Protein 4FQU (pdb70)

Secondary structure (DSSP, 8-state):
-EESSSSEE-S-S-SS-SSSS----S---B-S-SSS----TTTEEEEE-SS-HHHHHHHHHHHHTT-TTTSEEEE--S--BTTBSB--S-TT-B--TTT--SBTHHHHHHH-TT--B---S-EEEETTTTEEEE--HHHHHHHHHSTTGGGTPPP--SS-GGGHHHHHHHHHHHIIIIITHHHHHHT--SHHHHHHHHHHHHHHHHHHHHHTTT-SSSBTTB--HHHHHHHHHHHHIIIIIHHHT---SS-GGG-HHHHHHHHHHHHSTTTGGG--HHHHHHHHHHS-TTT-TT-PPP---SS---------/-EE-SSSEE-------S-S-B-S-SSS----TTSEEEEE-SS-HHHHHHHHHHHHTT-TTTEEEEE-BS---SS-SB--S-TT----TTT--SBHHHHHHHH-TT--EE--S-EEEETTTTEEEE--HHHHHHHHTTTTGGGTPPS--SS-GGGHHHHHHHHHHHIIIIITHHHHHHS--SHHHHHHHHHHHHHHHHHHHHHTSS-SSSBTTB--HHHHHHHHHHHTIIIIIHHHT---SS-GGG-HHHHHHHHHHHSSTTTGGG--HHHHHHHHHHH-TTT-TT-------SSSS-------/-EESSSSEESS-SSSSSSS------S---B-S-SSS----TTTEEEEE-SS-HHHHHHHHHHHHTTTTTTSEEEE--S--BTTBSB--SSTT-B---SS--SBHHHHHHHH-TT--B---S-EEEETTTTEEEE--HHHHHHHHHHTTTTTTPPP--SS-TTTHHHHHHHHHHHIIIIITHHHHHHT-SSHHHHHHHHHHHHHHHHHHHHHTSS-SSSBTTB--HHHHHHHHHHHTIIIIITTTT---SS-TTTSHHHHHHHHHHHHSTTTGGG--HHHHHHHHHHH-TTT-TT-------S-SS-SS----/-EESSSSEE-S-S-SSTTTTSPPP-S---B-S-SSS----TTSEEEEE-SS-TTHHHHHHHHHHTSTTTTSEEEE--S--BTTBSB-SS-TT-B--TTT--SBHHHHHHTT-TT--B---S-EEEETTTTEEEE--HHHHHHHHHTTTGGGTPPS--S--TTTHHHHHHHHHHIIIIIITHHHHHHH--SHHHHHHHHHHHHHHHHHHHHHSTT-SSSBTTB--THHHHHHHHHHHIIIIITTTT---SS-GGG-HHHHHHHHHHHHSTTTGGG--HHHHHHHHHHH-TTT-TT-------SS-S-------/-EE-SSSEE-SSTTT--SSS-----S---B-S-SSS----TTSEEEEE-SS-HHHHHHHHHHHHT--TTTEEEEE-EEEEETTEEE-SS-TT-B--BTB--SBTHHHHHHH-TT--SB--S-EEEETTTTEEEE--HHHHHHHHHSSSGGGSPPP--SS-TTTHHHHHHHHHHHIIIIIHHHHHHHT--SHHHHHHHHHHHHHHHHHHHHHTSS-SSSSSSS--HHHHHHHHHHHTIIIIIHHHT---SS-GGG-HHHHHHHHHHHHSTTTGGG--HHHHHHHHHHH-TTT-TT-------SS------S--/-EESSSSEE---SS-SSPPP-S---B---SS-----TTTEEEEE-SS-HHHHHHHHHHHHTT-TTTSEEEE--S--BTTBSB-SS-TT-B--TTT--SBTHHHHHHH-TT--B---S-EEEETTTTEEEE--HHHHHHHHHHTTGGGTPPP--SS-GGGHHHHHHHHHHHIIIIITHHHHHHH--SHHHHHHHHHHHHHHHHHHHHHTSS-SSSBTTB--HHHHHHHHHHHTIIIIIHHHT---SS-GGG-HHHHHHHHHHHTSTTTGGG--HHHHHHHHHHH-TTT-TT-------SS------S--/-EESSSSEE--------SS---B-SSSSS----TTTEEEEE-SS-HHHHHHHHHHHHTT-TTTEEEEE--S--BTTBSB-SSSTT-B--TTT--SBHHHHHHHH-TT--B---S-EEEETTTTEEEE--HHHHHHHHHHHTTTTT-----SS-GGGHHHHHHHHHHHIIIIITHHHHHHT-SSHHHHHHHHHHHHHHHHHHHHHTSS-SSSSTTS--HHHHHHHHHHHTIIIIIHHHS---SS-GGG-HHHHHHHHHHTTSTTTGGG--HHHHHHHHHHH-TTT-TT-------SSSSTT-----/-EESSS-EETTTT---S-----S---B--SSS-----TTSEEEE--SS-TTHHHHHHHHTTTTTTTTSEEEB--S-EEBTEEB-SS-TT-B---SS--SBHHHHHHHH-TT--B---S-EEEETTTTEEEE--HHHHHHHTTSSSTTTT--S--SS-GGGHHHHHHHHHHIIIIIITHHHHHHH--SHHHHHHHHHHHHHHHHHHHHHTTT-SSSSTTS--HHHHHHHHHHHHIIIIIHHHT---SS-GGG-HHHHHHHHHHHHSTTTTTT--HHHHHHHHHHH-TTT-SS-------S-SS-------

CATH classification: 3.40.30.10 (+1 more: 1.20.1050.10)

Solvent-accessible surface area: 98911 Å² total; per-residue (Å²): 45,6,0,0,5,20,50,40,76,96,56,176,47,38,83,27,21,8,24,22,59,36,2,90,31,26,26,50,43,112,25,19,83,100,114,49,127,59,10,80,70,51,51,24,1,2,0,0,1,35,1,14,4,55,0,1,6,0,11,1,0,29,3,10,0,13,0,82,138,14,1,41,30,0,12,1,22,13,131,70,22,139,42,3,21,8,12,79,126,37,108,59,28,65,84,4,67,100,78,62,10,73,52,0,37,57,0,1,37,54,37,54,81,19,11,25,0,66,13,38,8,3,0,3,9,3,60,103,92,154,91,3,20,0,7,36,8,31,32,1,0,67,13,2,10,59,16,2,72,107,63,54,12,67,122,24,69,25,22,7,68,144,39,92,83,40,0,62,158,4,8,57,84,0,68,109,19,0,5,17,0,0,41,84,4,3,32,14,97,75,66,118,40,1,60,100,2,0,99,48,0,3,81,0,0,66,86,0,26,129,37,2,86,80,87,78,34,0,0,23,94,92,28,0,2,1,0,1,18,0,0,1,1,4,2,6,0,20,3,0,0,26,32,9,0,19,0,12,20,71,56,8,47,57,11,98,20,0,19,72,4,4,1,65,2,21,41,74,149,90,0,39,92,16,35,38,30,199,6,0,29,42,10,2,11,26,14,21,91,60,11,8,55,57,27,8,35,5,25,0,28,52,139,31,46,81,35,111,138,145,151,164,19,7,1,35,65,13,55,50,131,114,93,163,112,15,116,112,92,27,52,42,112,21,13,83,121,53,13,87,13,4,1,56,42,8,8,0,1,0,0,1,31,0,13,6,52,0,1,4,0,12,2,0,27,5,12,0,21,0,67,156,33,1,37,39,0,9,0,15,12,125,25,15,155,42,9,26,8,12,77,128,25,124,42,33,55,88,4,88,62,57,64,11,74,56,0,37,64,0,0,39,57,36,50,103,91,8,34,0,60,18,34,12,2,0,4,4,1,68,13,73,116,101,0,16,0,6,29,10,26,26,0,0,71,14,1,11,59,12,3,69,114,39,43,11,75,128,19,66,14,28,20,66,147,56,99,85,51,0,64,131,1,5,59,89,1,76,90,31,0,6,32,0,0,46,106,3,11,15,5,31,37,59,85,7,0,64,110,5,0,102,46,0,2,79,1,0,58,80,0,24,136,31,2,89,67,99,59,31,0,2,29,112,95,15,0,2,1,0,1,21,0,2,1,1,6,3,4,0,23,3,0,0,25,34,10,1,28,0,12,23,79,56,8,31,62,14,90,22,0,36,74,5,8,9,39,3,17,44,66,144,94,0,41,94,11,37,41,28,188,5,0,26,40,9,1,8,25,1,6,70,33,15,8,59,36,31,8,29,5,28,0,32,57,120,28,51,88,53,107,141,62,166,150,13,0,0,8,76,6,60,33,89,78,29,100,14,32,32,89,22,32,0,18,74,86,3,116,121,46,19,36,48,113,20,4,87,116,89,61,103,53,6,64,74,44,47,3,1,1,2,0,1,34,1,14,6,52,0,1,5,0,13,1,0,25,4,10,0,18,0,74,147,36,0,41,35,0,12,1,15,1,127,36,24,145,38,11,21,10,9,75,117,35,91,56,27,60,83,7,88,47,144,52,27,67,52,0,40,58,5,1,40,77,41,54,97,93,7,31,0,83,16,28,8,2,0,2,14,1,60,105,97,147,95,4,6,0,4,32,11,24,28,0,2,78,7,2,10,60,7,2,66,118,60,49,15,67,117,19,59,13,26,17,61,145,70,90,91,44,0,69,128,1,9,66,88,1,86,98,24,0,5,39,3,0,49,102,4,8,19,6,29,32,58,92,7,1,62,98,11,0,92,57,0,4,78,2,0,65,63,1,25,146,35,6,81,82,93,44,31,0,0,16,118,100,18,0,2,1,0,0,24,0,1,1,0,3,1,4,0,20,2,0,0,24,29,9,0,26,0,13,26,85,55,6,32,61,15,86,23,0,18,77,10,3,0,41,1,14,49,68,129,91,0,40,94,10,36,42,26,208,5,0,26,36,9,1,8,23,9,10,68,42,12,7,58,38,28,7,32,7,26,0,30,18,73,31,32,94,36,119,16,154,107,144,58,13,0,0,9,17,43,46,86,92,69,184,52,12,77,31,11,2,32,16,43,28,1,83,63,48,26,51,48,108,17,20,85,139,68,65,122,30,15,131,45,45,72,20,0,3,0,0,0,37,0,14,6,48,0,1,4,0,12,2,0,19,3,12,0,13,0,56,142,36,2,41,36,0,9,0,25,10,136,61,24,138,42,8,13,12,11,77,132,36,97,42,23,58,89,9,64,72,60,54,11,70,51,0,34,60,0,1,34,64,43,48,83,15,11,26,0,116,15,26,10,1,0,4,5,2,80,97,104,150,95,4,23,0,5,37,5,28,27,1,1,73,17,3,7,63,13,0,68,111,41,56,19,91,111,31,75,26,35,13,64,143,46,101,84,40,0,73,166,5,10,59,90,0,92,116,25,0,4,34,3,0,34,44,2,3,80,17,104,74,56,98,37,2,55,73,16,2,18,33,0,2,20,1,0,14,68,1,26,72,32,5,72,75,100,97,39,0,0,30,108,105,23,1,3,0,0,2,25,2,2,1,0,4,3,4,0,23,4,0,0,24,26,14,0,19,0,14,4,54,49,6,37,65,12,72,22,0,13,100,3,4,1,57,4,15,52,69,148,93,0,44,92,10,34,30,26,135,2,0,28,41,10,3,8,27,13,23,93,68,10,4,58,49,25,8,36,4,28,1,28,50,146,36,39,66,42,73,129,74,164,155,57,34,0,0,9,12,46,45,67,96,34,80,6,21,61,69,8,19,29,35,39,45,5,93,29,16,21,54,47,113,23,18,95,106,102,56,114,164,9,60,64,40,30,16,2,1,0,0,1,32,1,15,4,33,0,0,4,0,11,0,1,24,8,17,0,9,2,66,124,27,0,36,41,0,15,2,22,14,128,67,20,149,50,6,16,9,8,80,123,43,90,50,21,58,92,9,80,56,71,71,11,76,48,0,36,58,1,0,32,62,41,49,72,17,13,31,0,57,12,28,6,2,0,2,8,3,81,90,102,157,94,4,20,0,4,34,8,24,37,0,0,81,15,1,12,61,12,4,62,123,52,58,13,76,114,21,63,18,25,6,66,133,58,87,75,35,0,60,160,3,8,62,91,2,80,107,21,0,5,7,0,0,15,87,3,12,18,12,111,60,67,113,42,1,68,101,2,1,101,49,0,4,87,0,0,73,83,1,25,129,32,2,75,80,83,59,26,0,0,17,106,97,24,0,1,0,0,0,21,1,0,1,1,3,1,3,0,20,2,0,0,21,29,12,0,26,0,15,30,90,60,4,47,50,11,91,19,0,19,117,7,4,2,52,0,19,52,72,133,86,0,38,93,11,33,32,28,136,3,0,27,34,9,2,11,25,6,12,82,56,14,7,57,50,25,7,34,6,26,0,29,52,132,32,50,80,26,136,144,176,176,136,22,11,1,38,73,6,70,33,148,101,92,70,46,20,46,29,95,87,17,119,97,91,28,48,43,107,23,17,71,113,81,16,109,165,7,63,73,41,51,14,0,0,0,0,1,39,1,12,5,53,0,1,5,0,10,0,0,24,2,10,0,13,0,78,129,24,0,45,31,0,13,1,17,13,131,26,16,132,36,9,22,10,10,77,118,44,107,59,25,64,84,4,60,66,84,58,15,68,57,0,39,63,0,1,45,53,35,52,95,94,8,32,0,68,18,36,9,1,0,2,8,1,68,103,92,156,98,2,18,0,7,33,9,24,34,0,0,72,16,0,9,61,9,2,62,110,65,51,11,63,123,25,67,27,22,4,65,135,52,98,94,39,0,68,135,0,7,61,86,2,93,104,17,0,4,41,0,0,44,108,3,8,19,6,37,19,68,85,9,0,61,97,3,1,92,48,0,6,79,0,0,73,63,0,29,119,23,1,91,77,81,37,32,0,0,16,99,89,24,0,1,1,0,0,23,0,2,2,2,4,4,5,0,24,3,0,0,24,33,10,0,22,0,11,33,86,55,6,40,54,12,91,16,0,23,46,6,5,1,37,1,13,57,59,144,96,0,41,98,13,35,41,30,192,7,1,29,41,8,3,9,24,2,8,70,25,11,8,56,48,29,8,34,3,24,2,29,41,134,32,40,104,23,100,124,102,139,166,34,44,2,34,66,16,46,41,109,78,74,115,84,90,82,28,118,58,83,22,64,44,101,22,7,89,96,56,6,85,34,7,3,31,40,3,3,0,1,0,0,0,39,0,13,6,58,0,2,7,1,10,1,0,24,1,10,0,22,0,80,164,39,0,37,31,0,14,1,22,16,127,67,20,156,41,4,16,10,8,79,125,43,112,53,27,55,90,5,89,62,63,64,11,70,55,0,39,61,0,0,44,60,33,55,97,109,12,34,0,84,12,35,8,3,0,3,4,2,74,14,73,98,96,1,13,0,8,41,7,22,28,0,0,69,8,1,11,57,6,2,68,97,5,36,17,64,119,31,68,23,34,18,70,144,54,96,95,38,0,61,143,1,5,66,90,1,84,105,24,0,5,26,2,0,48,79,6,10,22,24,77,36,122,93,12,48,76,97,11,10,112,60,0,2,73,0,1,62,82,1,25,122,31,3,73,80,74,45,35,0,0,7,93,90,30,0,0,0,0,0,15,1,0,1,1,4,2,6,0,24,4,0,0,45,47,7,0,120,0,81,88,86,114,7,32,73,9,96,25,0,32,100,4,10,6,34,2,18,54,67,145,102,1,40,92,13,36,39,34,213,7,1,27,37,8,2,19,26,11,21,95,85,35,27,104,110,30,117,57,48,161,20,56,100,126,32,40,71,46,74,118,160,128,126,47,27,1,12,9,20,43,40,87,64,85,32,59,100,76,41,43,57,42,59,85,80,48,22,58,52,115,23,27,92,127,83,20,110,124,1,86,64,38,17,10,0,4,2,0,1,32,0,16,4,50,0,1,4,1,7,5,1,17,5,11,2,25,0,74,172,50,2,36,38,0,17,0,25,12,114,56,22,132,38,2,16,6,11,77,130,26,119,52,22,67,84,11,59,59,101,69,17,83,53,0,38,60,5,0,46,42,47,45,76,23,11,17,1,114,12,30,5,3,0,6,16,3,62,95,78,160,99,6,22,0,8,42,3,29,38,0,0,65,16,6,2,61,5,11,86,116,63,45,15,88,111,25,66,23,25,5,66,144,55,90,86,42,0,67,142,1,4,57,89,0,71,104,33,0,3,44,2,0,38,102,3,10,84,35,129,67,116,93,39,46,64,65,16,12,42,31,0,1,27,0,0,13,68,0,29,68,33,4,83,67,106,108,29,0,0,23,116,98,27,0,2,0,1,3,26,1,4,0,1,5,4,2,0,20,4,0,0,53,44,8,0,121,0,78,64,54,114,8,48,64,10,72,16,0,26,154,7,8,8,76,6,24,76,66,155,78,1,44,87,7,34,43,27,211,12,0,24,41,9,0,23,26,12,20,84,104,38,22,106,99,17,120,63,48,154,17,52,106,120,36,45,82,62,187,128,176,182,160

Radius of gyration: 49.39 Å; Cα contacts (8 Å, |Δi|>4): 4793; chains: 8; bounding box: 130×114×130 Å

Foldseek 3Di:
DWQAFLRDDPAPVHPADCHVDNFDADWPAQAAQDDDGADDFPFKEKEEEQQDLLQLLLLLLCLVFVCDRRYHYFYFALAADPQGTAQPDDPPGGADPPQRGGGQSSLQCVAPVGDTYHRDDTFIAGVVNSHTNTGGSVNSSQNSQPPVVVVDTHHDHQCPPVWNVVLVVLCVLCVVQQVCLLVQQLVPDDPVSNVVRLVSNVVSVVVQLVCQPVAQDNTDNGNHSSLSSNQSRLVQPQFPSVPNSVSPPDHCVVRVRSLQNNQVQCAPPSSVVSHDNVSNLQSRLQHCCVRHVVSDRPVTPDDRGDHHDDDD/DWQAQDDDDVVDDFDADFDALFADDPDGAAAFLQKEKEEALADLLRLLLLLLCLQQVRDRSYHYAYWALAQDPQGTFSPPHPDTGADPQPRGGGLVVLQCQAPVRDTYHRDDTWIAGSVNSHTRRGGSVNSSQSSQPNHVVPRTDDHHQCPVVCVVVLVVLQVLCVQQQVCLLVQLQPPDDVVSNCVRQVVVVVNVVVQLVQLVPALDNTDVDPHSSLSSRLSRQLLCQQDSCPQSVNPPDHVVVRVRSLSSNQVQCVPPSSVVSHDNVSNQLNSLQHCCVRHVVSDGDPGPPCRRDHHDDDD/DWQALHPPALDDCHDVDVRHRDFDPAWPADAQPPDDFAAFAPFKEKEEEQQQLLSLLLLLLCLQWVVPRSYDYWYWALAQASQGTAQPPDDDTGHPPLDDGGGLSVLQCQARVRDGHHSDDTWIAGSVVSHTRGGDRPNSSVSSQPSNVVDDIDHDHQCPPVWNVVLVVLCVLCVPQAVCLLVQLLLPDDPVRNCVRLVSNVVNVVVVLVQLPVAPDNTDNDNHSSLSSNLSSQLLCQFDSVPNSVSPPDHCVVSPSSLQSNLAQCPPPSSVVSHDNVSNQLNSLQHPCSGNVVSDGDPTDPCNRPHHHDDD/DWQAQHNDDPDDPPPAPPHVPDFDADWDAQAAPPDQGDDAQPFKEKEEAQAALLSLLVLQLCLVWVVPRSYDYFYWALAQASQGTAQPDDDRGGADDLQRDGGLSVLVCVARVGDTYHRDDTFMAGSPVSHTNTGRSVNVNQNSQPNCPVNRTDHHDQQDPVWNVPLVVLCVLCVVQFSCLLVQQLVPDDPVSNCVRLVVNVVSVVVQLVQLPPAQDRPDNDNHSSLSSNQSRLVQWQWDSVPQSVNPPDHLVVRDSSLNSNQVQCQPVSSVVSHDNVSNQQNRLQHPCVRNVVSDGPVTDDCSHPHPPPDD/DWAAQAHDDPDDLVPADVHPDDADADWDAADAPPPAGAQAFQQKEKEAAFAQLLRLLLLQLCLVQPRDRSYDYFYWALAAAPQGTAQDDDPPGGHPPQDPGRDQVVLQCVAPVGDTHGGDDTFMAGSVVSHTNTGGSLRSSQNSQPNCVVNRTHHDHQCPPVQNVVLVVLQVQCVPQQVCLLVQQQVPPDPVSNVVRLPSNVVVVVVVLVCQPVAQDRTDNGHHSSLSSNQSRLLLFQFDSCPQRVSPPDRVVRSVRSLQSNQVQCLDDSSVVSHDNVSNLLNRLQYPCVRNVVSDRDPTDPDSHDHHDDDD/DWAALDPDDLPDDAHVVRADADWDAQADDPVCLCDAFQFKEKEAEQAQLLRLLLLLLCLQQVCPNRYDYFYWALAQASLGTAQPDHDPGGAPDLQGDGGQVVLQCQAPVRDTYHRDDTWMAGSVVSHTRGGGSVNVSQCSQPSCVPPDTHPHHQCDPVCVVVLVVLQVLCVPQQSCLLVQLQPPDDPVSNVVRLVSNVVNVVVVLVQQVVALDNTDNDRHSSLSSNQSRLVLQQFDSCPNSVSPPDHVVVRVRVLQSNQAQCPPVSSVVSHDNVSNQQNRLQHCCVRNVVSDRPPTDPDSHDHHDDDD/DFFALDDRDDDDPDDFDADWDAQAFPDDLTDDAFQQKEKEAAFAQQLRLLLLLLCLQQPRPRSYYYFYWALAQDPQGTAQPDDPPGGADPQPRDGGQVVLQCQAPVRDGYGRDDTFMAGSVVSHTRTGGSVNSSVRSQPRCPVPDTDHDHQQDPVFNVVLCVLLVQCPVQPSCLLVQLLPDPDPVSNVVRLPVNVVVVVVVLVQLVPAQERIDNDHHSSLSSNQSRLVQCQWASVPLSVSPPDHCVPRPRSLSSNLVQCVDDSSVVSHDNVSNQLNRLQHCCVRRVVSDRPPTDVPRSVNDDDHD/DWAAQDPDALPPPPDDVDDAAQDFPAFAAPDVCLPQQFPQKEKEEAQADLLQLLVLQLCLVFVCPVRYHYFYWALAQHSQGTFQPDDPPGGFDDQPTDGGQVVQQCFVRVRDHYHRDDTWIARNVVRHTHGGRSVRVSQSSASRCPPVRTHDDRQCPPVCPVVQVVLVVLCCQQQVCLLVQLLLDDDPVSNCVNLVVNVVSVVVVLVCCVVAPDRPDVDRHSSLSSNQSRLVQFQFDSVPNSVSPPDRCVVRVRSQSSRVVVCVPVSSVVSDDHVSNQLNSLQHCCSSHVVRDRPVTPPDSHDDDDDDD

Sequence (2473 aa):
GLLIDGVWRDAWYDTKSSGGRFVRKESQYRGGLDAGFRGEPGRYHLYAGFACPWAHRVLIMRALKGLEEMISVSMVNAYMGENGWTFLPGDDVVPDSINGADYLYQVYTAADPTYTGRVTIPILWDKVEKRILNNESSEIIRILNSAFDDVGALPGDYYPAEFRPEIDRINARVYETLNNGVYRSGFATTQEAYEEAFYPLFDTLDWLEEHLTGREWLVGDRLTEADIRLFPTLVRFDAIYHGHFKCNLRRIADYPNLSRLVGKLASHERVAPTINLRHAKAHYYGSHPSVNPTGIVPVGPAQPLPGLTLQSGLLIDGVWRDGRFVRKESQYRGGLDAGFRGEPGRYHLYAGFACPWAHRVLIMRALKGLEEMISVSMVNAYMGENGWTFLPGDDVVPDSINGADYLYQVYTAADPTYTGRVTIPILWDKVEKRILNNESSEIIRILNSAFDDVGALPGDYYPAEFRPEIDRINARVYETLNNGVYRSGFATTQEAYEEAFYPLFDTLDWLEEHLTGREWLVGDRLTEADIRLFPTLVRFDAIYHGHFKCNLRRIADYPNLSRLVGKLASHERVAPTINLRHAKAHYYGSHPSVNPTGIVPVGPAQPLPGLTLQSGLLIDGVWRDAWYDTKSSGGRFVRKESQYRGGLDAGFRGEPGRYHLYAGFACPWAHRVLIMRALKGLEEMISVSMVNAYMGENGWTFLPGDDVVPDSINGADYLYQVYTAADPTYTGRVTIPILWDKVEKRILNNESSEIIRILNSAFDDVGALPGDYYPAEFRPEIDRINARVYETLNNGVYRSGFATTQEAYEEAFYPLFDTLDWLEEHLTGREWLVGDRLTEADIRLFPTLVRFDAIYHGHFKCNLRRIADYPNLSRLVGKLASHERVAPTINLRHAKAHYYGSHPSVNPTGIVPVGPAQPLPGLTLQSGLLIDGVWRDAWYDTKSSGGRFVRKESQYRGGLDAGFRGEPGRYHLYAGFACPWAHRVLIMRALKGLEEMISVSMVNAYMGENGWTFLPGDDVVPDSINGADYLYQVYTAADPTYTGRVTIPILWDKVEKRILNNESSEIIRILNSAFDDVGALPGDYYPAEFRPEIDRINARVYETLNNGVYRSGFATTQEAYEEAFYPLFDTLDWLEEHLTGREWLVGDRLTEADIRLFPTLVRFDAIYHGHFKCNLRRIADYPNLSRLVGKLASHERVAPTINLRHAKAHYYGSHPSVNPTGIVPVGPAQPLPGLTLQSGLLIDGVWRDAWYDTKSSGGRFVRKESQYRGGLDAGFRGEPGRYHLYAGFACPWAHRVLIMRALKGLEEMISVSMVNAYMGENGWTFLPGDDVVPDSINGADYLYQVYTAADPTYTGRVTIPILWDKVEKRILNNESSEIIRILNSAFDDVGALPGDYYPAEFRPEIDRINARVYETLNNGVYRSGFATTQEAYEEAFYPLFDTLDWLEEHLTGREWLVGDRLTEADIRLFPTLVRFDAIYHGHFKCNLRRIADYPNLSRLVGKLASHERVAPTINLRHAKAHYYGSHPSVNPTGIVPVGPAQPLPGLTLQSGLLIDGVWRDTKSSGGRFVRKESQYRGGLDAGFRGEPGRYHLYAGFACPWAHRVLIMRALKGLEEMISVSMVNAYMGENGWTFLPGDDVVPDSINGADYLYQVYTAADPTYTGRVTIPILWDKVEKRILNNESSEIIRILNSAFDDVGALPGDYYPAEFRPEIDRINARVYETLNNGVYRSGFATTQEAYEEAFYPLFDTLDWLEEHLTGREWLVGDRLTEADIRLFPTLVRFDAIYHGHFKCNLRRIADYPNLSRLVGKLASHERVAPTINLRHAKAHYYGSHPSVNPTGIVPVGPAQPLPGLTLQSGLLIDGVWRDAWGRFVRKESQYRGGLDAGFRGEPGRYHLYAGFACPWAHRVLIMRALKGLEEMISVSMVNAYMGENGWTFLPGDDVVPDSINGADYLYQVYTAADPTYTGRVTIPILWDKVEKRILNNESSEIIRILNSAFDDVGALPGDYYPAEFRPEIDRINARVYETLNNGVYRSGFATTQEAYEEAFYPLFDTLDWLEEHLTGREWLVGDRLTEADIRLFPTLVRFDAIYHGHFKCNLRRIADYPNLSRLVGKLASHERVAPTINLRHAKAHYYGSHPSVNPTGIVPVGPAQPLPGLTLQSGLLIDGVWRDAWYDSGGRFVRKESQYRGGLDAGFRGEPGRYHLYAGFACPWAHRVLIMRALKGLEEMISVSMVNAYMGENGWTFLPGDDVVPDSINGADYLYQVYTAADPTYTGRVTIPILWDKVEKRILNNESSEIIRILNSAFDDVGALPGDYYPAEFRPEIDRINARVYETLNNGVYRSGFATTQEAYEEAFYPLFDTLDWLEEHLTGREWLVGDRLTEADIRLFPTLVRFDAIYHGHFKCNLRRIADYPNLSRLVGKLASHERVAPTINLRHAKAHYYGSHPSVNPTGIVPVGPAQPLPGLTLQS

Structure (mmCIF, N/CA/C/O backbone):
data_4FQU
#
_entry.id   4FQU
#
_cell.length_a   242.845
_cell.length_b   242.845
_cell.length_c   242.845
_cell.angle_alpha   90.00
_cell.angle_beta   90.00
_cell.angle_gamma   90.00
#
_symmetry.space_group_name_H-M   'P 21 3'
#
loop_
_entity.id
_entity.type
_entity.pdbx_description
1 polymer 'Putative glutathione transferase'
2 water water
#
loop_
_atom_site.group_PDB
_atom_site.id
_atom_site.type_symbol
_atom_site.label_atom_id
_atom_site.label_alt_id
_atom_site.label_comp_id
_atom_site.label_asym_id
_atom_site.label_entity_id
_atom_site.label_seq_id
_atom_site.pdbx_PDB_ins_code
_atom_site.Cartn_x
_atom_site.Cartn_y
_atom_site.Cartn_z
_atom_site.occupancy
_atom_site.B_iso_or_equiv
_atom_site.auth_seq_id
_atom_site.auth_comp_id
_atom_site.auth_asym_id
_atom_site.auth_atom_id
_atom_site.pdbx_PDB_model_num
ATOM 1 N N . GLY A 1 2 ? 201.523 118.088 52.892 1.00 45.70 2 GLY A N 1
ATOM 2 C CA . GLY A 1 2 ? 201.712 116.748 53.424 1.00 36.31 2 GLY A CA 1
ATOM 3 C C . GLY A 1 2 ? 203.080 116.505 54.049 1.00 29.90 2 GLY A C 1
ATOM 4 O O . GLY A 1 2 ? 204.101 116.750 53.419 1.00 31.49 2 GLY A O 1
ATOM 5 N N . LEU A 1 3 ? 203.099 116.034 55.291 1.00 26.45 3 LEU A N 1
ATOM 6 C CA . LEU A 1 3 ? 204.333 115.634 55.944 1.00 26.28 3 LEU A CA 1
ATOM 7 C C . LEU A 1 3 ? 204.100 114.369 56.746 1.00 27.12 3 LEU A C 1
ATOM 8 O O . LEU A 1 3 ? 202.972 114.003 57.072 1.00 25.61 3 LEU A O 1
ATOM 13 N N . LEU A 1 4 ? 205.172 113.681 57.074 1.00 22.20 4 LEU A N 1
ATOM 14 C CA . LEU A 1 4 ? 205.029 112.632 58.052 1.00 24.91 4 LEU A CA 1
ATOM 15 C C . LEU A 1 4 ? 205.365 113.262 59.382 1.00 28.14 4 LEU A C 1
ATOM 16 O O . LEU A 1 4 ? 206.418 113.852 59.549 1.00 32.30 4 LEU A O 1
ATOM 21 N N . ILE A 1 5 ? 204.466 113.162 60.345 1.00 35.64 5 ILE A N 1
ATOM 22 C CA . ILE A 1 5 ? 204.714 113.850 61.609 1.00 36.27 5 ILE A CA 1
ATOM 23 C C . ILE A 1 5 ? 205.155 112.943 62.725 1.00 34.86 5 ILE A C 1
ATOM 24 O O . ILE A 1 5 ? 206.101 113.266 63.411 1.00 45.39 5 ILE A O 1
ATOM 29 N N . ASP A 1 6 ? 204.519 111.811 62.938 1.00 27.41 6 ASP A N 1
ATOM 30 C CA . ASP A 1 6 ? 205.148 110.949 63.906 1.00 28.89 6 ASP A CA 1
ATOM 31 C C . ASP A 1 6 ? 204.876 109.586 63.362 1.00 33.06 6 ASP A C 1
ATOM 32 O O . ASP A 1 6 ? 204.466 108.693 64.073 1.00 37.81 6 ASP A O 1
ATOM 37 N N . GLY A 1 7 ? 205.110 109.424 62.074 1.00 33.12 7 GLY A N 1
ATOM 38 C CA . GLY A 1 7 ? 204.705 108.216 61.399 1.00 30.31 7 GLY A CA 1
ATOM 39 C C . GLY A 1 7 ? 203.254 108.407 60.960 1.00 37.96 7 GLY A C 1
ATOM 40 O O . GLY A 1 7 ? 202.577 107.480 60.468 1.00 31.41 7 GLY A O 1
ATOM 41 N N . VAL A 1 8 ? 202.739 109.611 61.145 1.00 29.99 8 VAL A N 1
ATOM 42 C CA . VAL A 1 8 ? 201.387 109.779 60.712 1.00 28.94 8 VAL A CA 1
ATOM 43 C C . VAL A 1 8 ? 201.328 110.769 59.604 1.00 29.20 8 VAL A C 1
ATOM 44 O O . VAL A 1 8 ? 202.050 111.741 59.609 1.00 29.87 8 VAL A O 1
ATOM 48 N N . TRP A 1 9 ? 200.461 110.545 58.641 1.00 26.10 9 TRP A N 1
ATOM 49 C CA . TRP A 1 9 ? 200.497 111.425 57.505 1.00 28.36 9 TRP A CA 1
ATOM 50 C C . TRP A 1 9 ? 199.610 112.622 57.753 1.00 32.70 9 TRP A C 1
ATOM 51 O O . TRP A 1 9 ? 198.459 112.466 58.111 1.00 36.84 9 TRP A O 1
ATOM 62 N N . ARG A 1 10 ? 200.146 113.818 57.552 1.00 33.57 10 ARG A N 1
ATOM 63 C CA . ARG A 1 10 ? 199.417 115.037 57.860 1.00 33.76 10 ARG A CA 1
ATOM 64 C C . ARG A 1 10 ? 199.438 116.027 56.699 1.00 37.92 10 ARG A C 1
ATOM 65 O O . ARG A 1 10 ? 200.459 116.644 56.432 1.00 39.73 10 ARG A O 1
ATOM 73 N N . ASP A 1 11 ? 198.311 116.204 56.023 1.00 46.68 11 ASP A N 1
ATOM 74 C CA . ASP A 1 11 ? 198.176 117.288 55.038 1.00 59.68 11 ASP A CA 1
ATOM 75 C C . ASP A 1 11 ? 197.791 118.616 55.736 1.00 62.54 11 ASP A C 1
ATOM 76 O O . ASP A 1 11 ? 197.508 119.623 55.089 1.00 60.43 11 ASP A O 1
ATOM 81 N N . ALA A 1 12 ? 197.802 118.593 57.068 1.00 76.90 12 ALA A N 1
ATOM 82 C CA . ALA A 1 12 ? 197.476 119.756 57.901 1.00 90.58 12 ALA A CA 1
ATOM 83 C C . ALA A 1 12 ? 198.712 120.386 58.596 1.00 93.82 12 ALA A C 1
ATOM 84 O O . ALA A 1 12 ? 199.237 119.827 59.574 1.00 91.98 12 ALA A O 1
ATOM 86 N N . TRP A 1 13 ? 199.145 121.551 58.101 1.00 94.71 13 TRP A N 1
ATOM 87 C CA . TRP A 1 13 ? 200.327 122.288 58.618 1.00 110.88 13 TRP A CA 1
ATOM 88 C C . TRP A 1 13 ? 201.503 121.465 59.209 1.00 111.56 13 TRP A C 1
ATOM 89 O O . TRP A 1 13 ? 201.517 120.228 59.212 1.00 93.37 13 TRP A O 1
ATOM 100 N N . TYR A 1 14 ? 202.470 122.200 59.753 1.00 120.61 14 TYR A N 1
ATOM 101 C CA . TYR A 1 14 ? 203.783 121.661 60.126 1.00 115.02 14 TYR A CA 1
ATOM 102 C C . TYR A 1 14 ? 204.182 121.742 61.649 1.00 110.54 14 TYR A C 1
ATOM 103 O O . TYR A 1 14 ? 205.374 121.711 61.982 1.00 96.49 14 TYR A O 1
ATOM 112 N N . ASP A 1 15 ? 203.219 121.819 62.581 1.00 116.42 15 ASP A N 1
ATOM 113 C CA . ASP A 1 15 ? 201.767 121.821 62.327 1.00 116.62 15 ASP A CA 1
ATOM 114 C C . ASP A 1 15 ? 200.984 122.892 63.140 1.00 107.90 15 ASP A C 1
ATOM 115 O O . ASP A 1 15 ? 200.964 124.066 62.757 1.00 98.03 15 ASP A O 1
ATOM 120 N N . THR A 1 16 ? 200.336 122.467 64.234 1.00 115.51 16 THR A N 1
ATOM 121 C CA . THR A 1 16 ? 199.565 123.353 65.114 1.00 114.55 16 THR A CA 1
ATOM 122 C C . THR A 1 16 ? 200.522 124.171 65.973 1.00 112.45 16 THR A C 1
ATOM 123 O O . THR A 1 16 ? 200.206 125.295 66.384 1.00 116.14 16 THR A O 1
ATOM 127 N N . LYS A 1 17 ? 201.693 123.597 66.242 1.00 97.34 17 LYS A N 1
ATOM 128 C CA . LYS A 1 17 ? 202.690 124.260 67.074 1.00 101.21 17 LYS A CA 1
ATOM 129 C C . LYS A 1 17 ? 204.029 123.509 67.031 1.00 97.78 17 LYS A C 1
ATOM 130 O O . LYS A 1 17 ? 204.234 122.503 67.722 1.00 82.13 17 LYS A O 1
ATOM 136 N N . SER A 1 18 ? 204.955 124.026 66.228 1.00 99.24 18 SER A N 1
ATOM 137 C CA . SER A 1 18 ? 204.774 125.287 65.470 1.00 103.19 18 SER A CA 1
ATOM 138 C C . SER A 1 18 ? 206.026 125.587 64.596 1.00 105.04 18 SER A C 1
ATOM 139 O O . SER A 1 18 ? 205.952 125.473 63.364 1.00 103.41 18 SER A O 1
ATOM 142 N N . SER A 1 19 ? 207.137 125.978 65.254 1.00 104.54 19 SER A N 1
ATOM 143 C CA . SER A 1 19 ? 208.530 125.986 64.718 1.00 84.06 19 SER A CA 1
ATOM 144 C C . SER A 1 19 ? 209.697 126.064 65.783 1.00 82.69 19 SER A C 1
ATOM 145 O O . SER A 1 19 ? 210.804 126.509 65.448 1.00 67.01 19 SER A O 1
ATOM 148 N N . GLY A 1 20 ? 209.477 125.675 67.047 1.00 86.97 20 GLY A N 1
ATOM 149 C CA . GLY A 1 20 ? 208.192 125.217 67.570 1.00 100.31 20 GLY A CA 1
ATOM 150 C C . GLY A 1 20 ? 207.571 125.998 68.738 1.00 98.88 20 GLY A C 1
ATOM 151 O O . GLY A 1 20 ? 207.714 127.233 68.818 1.00 89.20 20 GLY A O 1
ATOM 152 N N . GLY A 1 21 ? 206.812 125.309 69.603 1.00 92.49 21 GLY A N 1
ATOM 153 C CA . GLY A 1 21 ? 206.335 123.941 69.385 1.00 85.46 21 GLY A CA 1
ATOM 154 C C . GLY A 1 21 ? 207.309 122.840 68.979 1.00 79.67 21 GLY A C 1
ATOM 155 O O . GLY A 1 21 ? 208.248 122.510 69.716 1.00 68.64 21 GLY A O 1
ATOM 156 N N . ARG A 1 22 ? 207.067 122.273 67.793 1.00 85.81 22 ARG A N 1
ATOM 157 C CA . ARG A 1 22 ? 207.872 121.175 67.244 1.00 80.29 22 ARG A CA 1
ATOM 158 C C . ARG A 1 22 ? 208.434 121.543 65.874 1.00 75.33 22 ARG A C 1
ATOM 159 O O . ARG A 1 22 ? 207.664 121.797 64.938 1.00 72.64 22 ARG A O 1
ATOM 167 N N . PHE A 1 23 ? 209.767 121.557 65.771 1.00 68.32 23 PHE A N 1
ATOM 168 C CA . PHE A 1 23 ? 210.487 121.784 64.504 1.00 64.45 23 PHE A CA 1
ATOM 169 C C . PHE A 1 23 ? 210.558 120.517 63.657 1.00 60.66 23 PHE A C 1
ATOM 170 O O . PHE A 1 23 ? 210.876 119.440 64.186 1.00 56.52 23 PHE A O 1
ATOM 178 N N . VAL A 1 24 ? 210.286 120.663 62.353 1.00 55.87 24 VAL A N 1
ATOM 179 C CA . VAL A 1 24 ? 210.363 119.570 61.362 1.00 50.06 24 VAL A CA 1
ATOM 180 C C . VAL A 1 24 ? 211.463 119.764 60.269 1.00 55.87 24 VAL A C 1
ATOM 181 O O . VAL A 1 24 ? 211.437 120.741 59.503 1.00 52.60 24 VAL A O 1
ATOM 185 N N . ARG A 1 25 ? 212.416 118.825 60.206 1.00 55.26 25 ARG A N 1
ATOM 186 C CA . ARG A 1 25 ? 213.531 118.882 59.259 1.00 41.51 25 ARG A CA 1
ATOM 187 C C . ARG A 1 25 ? 212.970 118.641 57.876 1.00 42.56 25 ARG A C 1
ATOM 188 O O . ARG A 1 25 ? 212.300 117.637 57.664 1.00 51.85 25 ARG A O 1
ATOM 196 N N . LYS A 1 26 ? 213.236 119.531 56.927 1.00 38.67 26 LYS A N 1
ATOM 197 C CA . LYS A 1 26 ? 212.625 119.410 55.598 1.00 41.95 26 LYS A CA 1
ATOM 198 C C . LYS A 1 26 ? 213.586 118.894 54.517 1.00 38.31 26 LYS A C 1
ATOM 199 O O . LYS A 1 26 ? 213.207 118.582 53.396 1.00 37.98 26 LYS A O 1
ATOM 205 N N . GLU A 1 27 ? 214.852 118.823 54.858 1.00 40.53 27 GLU A N 1
ATOM 206 C CA . GLU A 1 27 ? 215.863 118.364 53.925 1.00 43.56 27 GLU A CA 1
ATOM 207 C C . GLU A 1 27 ? 215.773 116.855 53.673 1.00 40.61 27 GLU A C 1
ATOM 208 O O . GLU A 1 27 ? 214.988 116.143 54.307 1.00 44.48 27 GLU A O 1
ATOM 214 N N . SER A 1 28 ? 216.597 116.358 52.760 1.00 38.66 28 SER A N 1
ATOM 215 C CA . SER A 1 28 ? 216.706 114.922 52.571 1.00 38.13 28 SER A CA 1
ATOM 216 C C . SER A 1 28 ? 217.437 114.312 53.770 1.00 34.41 28 SER A C 1
ATOM 217 O O . SER A 1 28 ? 218.609 114.602 54.002 1.00 33.81 28 SER A O 1
ATOM 220 N N . GLN A 1 29 ? 216.765 113.482 54.550 1.00 27.00 29 GLN A N 1
ATOM 221 C CA . GLN A 1 29 ? 217.429 112.997 55.752 1.00 30.05 29 GLN A CA 1
ATOM 222 C C . GLN A 1 29 ? 218.232 111.700 55.630 1.00 29.08 29 GLN A C 1
ATOM 223 O O . GLN A 1 29 ? 218.600 111.130 56.648 1.00 31.82 29 GLN A O 1
ATOM 229 N N . TYR A 1 30 ? 218.484 111.204 54.425 1.00 27.38 30 TYR A N 1
ATOM 230 C CA . TYR A 1 30 ? 219.125 109.901 54.278 1.00 21.58 30 TYR A CA 1
ATOM 231 C C . TYR A 1 30 ? 220.270 110.056 53.315 1.00 27.71 30 TYR A C 1
ATOM 232 O O . TYR A 1 30 ? 220.060 109.981 52.109 1.00 29.80 30 TYR A O 1
ATOM 241 N N . ARG A 1 31 ? 221.481 110.280 53.822 1.00 28.40 31 ARG A N 1
ATOM 242 C CA . ARG A 1 31 ? 222.594 110.634 52.948 1.00 26.85 31 ARG A CA 1
ATOM 243 C C . ARG A 1 31 ? 223.673 109.568 52.895 1.00 28.04 31 ARG A C 1
ATOM 244 O O . ARG A 1 31 ? 224.876 109.876 52.966 1.00 32.38 31 ARG A O 1
ATOM 252 N N . GLY A 1 32 ? 223.243 108.320 52.738 1.00 30.09 32 GLY A N 1
ATOM 253 C CA . GLY A 1 32 ? 224.145 107.181 52.710 1.00 25.55 32 GLY A CA 1
ATOM 254 C C . GLY A 1 32 ? 224.651 106.914 51.320 1.00 26.56 32 GLY A C 1
ATOM 255 O O . GLY A 1 32 ? 224.410 107.723 50.416 1.00 27.02 32 GLY A O 1
ATOM 256 N N . GLY A 1 33 ? 225.313 105.769 51.139 1.00 30.06 33 GLY A N 1
ATOM 257 C CA . GLY A 1 33 ? 226.067 105.472 49.920 1.00 25.77 33 GLY A CA 1
ATOM 258 C C . GLY A 1 33 ? 227.193 106.436 50.023 1.00 34.77 33 GLY A C 1
ATOM 259 O O . GLY A 1 33 ? 227.408 106.981 51.112 1.00 53.34 33 GLY A O 1
ATOM 260 N N . LEU A 1 34 ? 227.898 106.713 48.957 1.00 24.71 34 LEU A N 1
ATOM 261 C CA . LEU A 1 34 ? 228.635 107.995 49.010 1.00 39.64 34 LEU A CA 1
ATOM 262 C C . LEU A 1 34 ? 229.931 108.020 49.758 1.00 38.51 34 LEU A C 1
ATOM 263 O O . LEU A 1 34 ? 230.824 108.747 49.382 1.00 42.95 34 LEU A O 1
ATOM 268 N N . ASP A 1 35 ? 230.024 107.254 50.830 1.00 47.74 35 ASP A N 1
ATOM 269 C CA . ASP A 1 35 ? 231.204 107.298 51.693 1.00 65.13 35 ASP A CA 1
ATOM 270 C C . ASP A 1 35 ? 232.419 106.538 51.167 1.00 56.20 35 ASP A C 1
ATOM 271 O O . ASP A 1 35 ? 232.329 105.754 50.230 1.00 47.74 35 ASP A O 1
ATOM 276 N N . ALA A 1 36 ? 233.558 106.820 51.793 1.00 75.89 36 ALA A N 1
ATOM 277 C CA . ALA A 1 36 ? 234.870 106.388 51.312 1.00 85.81 36 ALA A CA 1
ATOM 278 C C . ALA A 1 36 ? 234.805 105.276 50.253 1.00 73.33 36 ALA A C 1
ATOM 279 O O . ALA A 1 36 ? 234.830 105.526 49.034 1.00 57.51 36 ALA A O 1
ATOM 281 N N . GLY A 1 37 ? 234.725 104.045 50.731 1.00 67.79 37 GLY A N 1
ATOM 282 C CA . GLY A 1 37 ? 234.681 102.919 49.839 1.00 54.58 37 GLY A CA 1
ATOM 283 C C . GLY A 1 37 ? 233.762 101.926 50.466 1.00 54.51 37 GLY A C 1
ATOM 284 O O . GLY A 1 37 ? 234.046 101.483 51.578 1.00 75.18 37 GLY A O 1
ATOM 285 N N . PHE A 1 38 ? 232.634 101.615 49.840 1.00 49.68 38 PHE A N 1
ATOM 286 C CA . PHE A 1 38 ? 232.088 102.273 48.661 1.00 61.82 38 PHE A CA 1
ATOM 287 C C . PHE A 1 38 ? 231.184 101.313 47.903 1.00 55.99 38 PHE A C 1
ATOM 288 O O . PHE A 1 38 ? 231.648 100.292 47.414 1.00 58.60 38 PHE A O 1
ATOM 296 N N . ARG A 1 39 ? 229.895 101.594 47.795 1.00 56.77 39 ARG A N 1
ATOM 297 C CA . ARG A 1 39 ? 229.189 101.072 46.583 1.00 85.80 39 ARG A CA 1
ATOM 298 C C . ARG A 1 39 ? 229.134 99.507 46.233 1.00 51.08 39 ARG A C 1
ATOM 299 O O . ARG A 1 39 ? 229.967 98.679 46.665 1.00 25.35 39 ARG A O 1
ATOM 307 N N . GLY A 1 40 ? 228.186 99.186 45.347 1.00 29.00 40 GLY A N 1
ATOM 308 C CA . GLY A 1 40 ? 227.338 98.063 45.568 1.00 29.26 40 GLY A CA 1
ATOM 309 C C . GLY A 1 40 ? 227.104 97.144 44.409 1.00 30.85 40 GLY A C 1
ATOM 310 O O . GLY A 1 40 ? 227.989 96.895 43.638 1.00 31.00 40 GLY A O 1
ATOM 311 N N . GLU A 1 41 ? 225.866 96.702 44.285 1.00 25.56 41 GLU A N 1
ATOM 312 C CA . GLU A 1 41 ? 225.580 95.306 44.075 1.00 22.15 41 GLU A CA 1
ATOM 313 C C . GLU A 1 41 ? 224.317 95.062 43.277 1.00 30.46 41 GLU A C 1
ATOM 314 O O . GLU A 1 41 ? 223.235 95.577 43.613 1.00 39.07 41 GLU A O 1
ATOM 320 N N . PRO A 1 42 ? 224.422 94.242 42.229 1.00 27.52 42 PRO A N 1
ATOM 321 C CA . PRO A 1 42 ? 223.254 93.932 41.417 1.00 23.96 42 PRO A CA 1
ATOM 322 C C . PRO A 1 42 ? 222.189 93.296 42.274 1.00 24.29 42 PRO A C 1
ATOM 323 O O . PRO A 1 42 ? 222.514 92.634 43.229 1.00 26.37 42 PRO A O 1
ATOM 327 N N . GLY A 1 43 ? 220.926 93.530 41.972 1.00 27.87 43 GLY A N 1
ATOM 328 C CA . GLY A 1 43 ? 219.856 92.981 42.787 1.00 27.62 43 GLY A CA 1
ATOM 329 C C . GLY A 1 43 ? 219.697 93.447 44.233 1.00 28.40 43 GLY A C 1
ATOM 330 O O . GLY A 1 43 ? 218.774 92.996 44.922 1.00 28.20 43 GLY A O 1
ATOM 331 N N . ARG A 1 44 ? 220.572 94.334 44.717 1.00 32.14 44 ARG A N 1
ATOM 332 C CA . ARG A 1 44 ? 220.514 94.751 46.126 1.00 23.92 44 ARG A CA 1
ATOM 333 C C . ARG A 1 44 ? 219.654 95.999 46.319 1.00 25.54 44 ARG A C 1
ATOM 334 O O . ARG A 1 44 ? 218.872 96.064 47.274 1.00 23.08 44 ARG A O 1
ATOM 342 N N . TYR A 1 45 ? 219.756 96.964 45.407 1.00 22.75 45 TYR A N 1
ATOM 343 C CA . TYR A 1 45 ? 219.071 98.251 45.610 1.00 21.36 45 TYR A CA 1
ATOM 344 C C . TYR A 1 45 ? 217.851 98.474 44.724 1.00 24.28 45 TYR A C 1
ATOM 345 O O . TYR A 1 45 ? 217.802 97.955 43.610 1.00 33.62 45 TYR A O 1
ATOM 354 N N . HIS A 1 46 ? 216.875 99.239 45.230 1.00 25.02 46 HIS A N 1
ATOM 355 C CA . HIS A 1 46 ? 215.559 99.461 44.594 1.00 20.30 46 HIS A CA 1
ATOM 356 C C . HIS A 1 46 ? 215.287 100.961 44.505 1.00 24.16 46 HIS A C 1
ATOM 357 O O . HIS A 1 46 ? 215.437 101.673 45.525 1.00 21.78 46 HIS A O 1
ATOM 364 N N . LEU A 1 47 ? 214.920 101.442 43.308 1.00 19.77 47 LEU A N 1
ATOM 365 C CA . LEU A 1 47 ? 214.654 102.869 43.064 1.00 15.39 47 LEU A CA 1
ATOM 366 C C . LEU A 1 47 ? 213.174 103.172 43.107 1.00 19.95 47 LEU A C 1
ATOM 367 O O . LEU A 1 47 ? 212.388 102.549 42.393 1.00 24.86 47 LEU A O 1
ATOM 372 N N . TYR A 1 48 ? 212.776 104.118 43.943 1.00 17.41 48 TYR A N 1
ATOM 373 C CA . TYR A 1 48 ? 211.414 104.625 43.908 1.00 20.26 48 TYR A CA 1
ATOM 374 C C . TYR A 1 48 ? 211.440 105.929 43.117 1.00 20.96 48 TYR A C 1
ATOM 375 O O . TYR A 1 48 ? 212.318 106.749 43.342 1.00 22.33 48 TYR A O 1
ATOM 384 N N . ALA A 1 49 ? 210.528 106.133 42.176 1.00 15.59 49 ALA A N 1
ATOM 385 C CA . ALA A 1 49 ? 210.610 107.344 41.368 1.00 16.87 49 ALA A CA 1
ATOM 386 C C . ALA A 1 49 ? 209.321 107.593 40.589 1.00 23.77 49 ALA A C 1
ATOM 387 O O . ALA A 1 49 ? 208.287 107.022 40.883 1.00 25.11 49 ALA A O 1
ATOM 389 N N . GLY A 1 50 ? 209.374 108.457 39.588 1.00 21.30 50 GLY A N 1
ATOM 390 C CA . GLY A 1 50 ? 208.182 108.755 38.836 1.00 16.28 50 GLY A CA 1
ATOM 391 C C . GLY A 1 50 ? 208.488 109.592 37.631 1.00 21.22 50 GLY A C 1
ATOM 392 O O . GLY A 1 50 ? 209.622 109.987 37.376 1.00 27.15 50 GLY A O 1
ATOM 393 N N . PHE A 1 51 ? 207.460 109.890 36.869 1.00 24.04 51 PHE A N 1
ATOM 394 C CA . PHE A 1 51 ? 207.701 110.586 35.634 1.00 24.39 51 PHE A CA 1
ATOM 395 C C . PHE A 1 51 ? 207.515 112.101 35.803 1.00 29.50 51 PHE A C 1
ATOM 396 O O . PHE A 1 51 ? 207.982 112.885 34.959 1.00 33.15 51 PHE A O 1
ATOM 404 N N . ALA A 1 52 ? 206.855 112.518 36.887 1.00 24.68 52 ALA A N 1
ATOM 405 C CA . ALA A 1 52 ? 206.537 113.928 37.042 1.00 18.59 52 ALA A CA 1
ATOM 406 C C . ALA A 1 52 ? 207.745 114.697 37.557 1.00 28.98 52 ALA A C 1
ATOM 407 O O . ALA A 1 52 ? 208.171 115.677 36.920 1.00 32.49 52 ALA A O 1
ATOM 409 N N . CYS A 1 53 ? 208.293 114.232 38.690 1.00 21.95 53 CYS A N 1
ATOM 410 C CA . CYS A 1 53 ? 209.435 114.830 39.395 1.00 17.49 53 CYS A CA 1
ATOM 411 C C . CYS A 1 53 ? 210.674 114.999 38.532 1.00 23.63 53 CYS A C 1
ATOM 412 O O . CYS A 1 53 ? 211.200 114.012 38.034 1.00 28.40 53 CYS A O 1
ATOM 415 N N . PRO A 1 54 ? 211.174 116.235 38.358 1.00 27.40 54 PRO A N 1
ATOM 416 C CA . PRO A 1 54 ? 212.406 116.402 37.576 1.00 20.31 54 PRO A CA 1
ATOM 417 C C . PRO A 1 54 ? 213.626 116.041 38.419 1.00 23.79 54 PRO A C 1
ATOM 418 O O . PRO A 1 54 ? 214.744 115.942 37.933 1.00 25.00 54 PRO A O 1
ATOM 422 N N . TRP A 1 55 ? 213.413 115.838 39.708 1.00 25.28 55 TRP A N 1
ATOM 423 C CA . TRP A 1 55 ? 214.522 115.485 40.565 1.00 23.75 55 TRP A CA 1
ATOM 424 C C . TRP A 1 55 ? 214.664 114.000 40.384 1.00 26.60 55 TRP A C 1
ATOM 425 O O . TRP A 1 55 ? 215.781 113.505 40.331 1.00 23.44 55 TRP A O 1
ATOM 436 N N . ALA A 1 56 ? 213.542 113.282 40.281 1.00 24.41 56 ALA A N 1
ATOM 437 C CA . ALA A 1 56 ? 213.636 111.825 40.143 1.00 22.43 56 ALA A CA 1
ATOM 438 C C . ALA A 1 56 ? 214.146 111.481 38.750 1.00 24.43 56 ALA A C 1
ATOM 439 O O . ALA A 1 56 ? 214.929 110.511 38.556 1.00 22.53 56 ALA A O 1
ATOM 441 N N . HIS A 1 57 ? 213.729 112.295 37.781 1.00 20.94 57 HIS A N 1
ATOM 442 C CA . HIS A 1 57 ? 214.235 112.148 36.424 1.00 19.23 57 HIS A CA 1
ATOM 443 C C . HIS A 1 57 ? 215.743 112.039 36.417 1.00 18.29 57 HIS A C 1
ATOM 444 O O . HIS A 1 57 ? 216.299 111.278 35.651 1.00 14.89 57 HIS A O 1
ATOM 451 N N . ARG A 1 58 ? 216.406 112.830 37.257 1.00 20.88 58 ARG A N 1
ATOM 452 C CA . ARG A 1 58 ? 217.849 112.849 37.237 1.00 19.26 58 ARG A CA 1
ATOM 453 C C . ARG A 1 58 ? 218.309 111.430 37.442 1.00 23.07 58 ARG A C 1
ATOM 454 O O . ARG A 1 58 ? 219.082 110.932 36.627 1.00 21.81 58 ARG A O 1
ATOM 462 N N . VAL A 1 59 ? 217.849 110.766 38.516 1.00 20.77 59 VAL A N 1
ATOM 463 C CA . VAL A 1 59 ? 218.297 109.393 38.716 1.00 15.82 59 VAL A CA 1
ATOM 464 C C . VAL A 1 59 ? 217.810 108.442 37.644 1.00 14.68 59 VAL A C 1
ATOM 465 O O . VAL A 1 59 ? 218.515 107.529 37.306 1.00 15.62 59 VAL A O 1
ATOM 469 N N . LEU A 1 60 ? 216.652 108.656 37.048 1.00 14.31 60 LEU A N 1
ATOM 470 C CA . LEU A 1 60 ? 216.312 107.757 35.934 1.00 17.83 60 LEU A CA 1
ATOM 471 C C . LEU A 1 60 ? 217.313 107.865 34.760 1.00 20.89 60 LEU A C 1
ATOM 472 O O . LEU A 1 60 ? 217.729 106.870 34.163 1.00 22.20 60 LEU A O 1
ATOM 477 N N . ILE A 1 61 ? 217.720 109.080 34.444 1.00 17.85 61 ILE A N 1
ATOM 478 C CA . ILE A 1 61 ? 218.651 109.255 33.371 1.00 14.08 61 ILE A CA 1
ATOM 479 C C . ILE A 1 61 ? 219.995 108.619 33.667 1.00 20.56 61 ILE A C 1
ATOM 480 O O . ILE A 1 61 ? 220.621 108.072 32.765 1.00 24.21 61 ILE A O 1
ATOM 485 N N . MET A 1 62 ? 220.458 108.685 34.915 1.00 20.69 62 MET A N 1
ATOM 486 C CA . MET A 1 62 ? 221.732 108.067 35.242 1.00 15.50 62 MET A CA 1
ATOM 487 C C . MET A 1 62 ? 221.545 106.566 35.279 1.00 20.76 62 MET A C 1
ATOM 488 O O . MET A 1 62 ? 222.476 105.836 34.956 1.00 25.40 62 MET A O 1
ATOM 493 N N . ARG A 1 63 ? 220.357 106.082 35.634 1.00 17.86 63 ARG A N 1
ATOM 494 C CA . ARG A 1 63 ? 220.181 104.636 35.714 1.00 17.99 63 ARG A CA 1
ATOM 495 C C . ARG A 1 63 ? 220.194 104.067 34.317 1.00 24.05 63 ARG A C 1
ATOM 496 O O . ARG A 1 63 ? 220.710 102.983 34.099 1.00 21.04 63 ARG A O 1
ATOM 504 N N . ALA A 1 64 ? 219.642 104.798 33.355 1.00 21.22 64 ALA A N 1
ATOM 505 C CA . ALA A 1 64 ? 219.752 104.327 31.989 1.00 23.22 64 ALA A CA 1
ATOM 506 C C . ALA A 1 64 ? 221.178 104.442 31.404 1.00 25.00 64 ALA A C 1
ATOM 507 O O . ALA A 1 64 ? 221.706 103.493 30.816 1.00 24.72 64 ALA A O 1
ATOM 509 N N . LEU A 1 65 ? 221.786 105.608 31.573 1.00 18.59 65 LEU A N 1
ATOM 510 C CA . LEU A 1 65 ? 223.031 105.930 30.917 1.00 16.27 65 LEU A CA 1
ATOM 511 C C . LEU A 1 65 ? 224.120 104.931 31.296 1.00 19.97 65 LEU A C 1
ATOM 512 O O . LEU A 1 65 ? 225.043 104.676 30.502 1.00 18.09 65 LEU A O 1
ATOM 517 N N . LYS A 1 66 ? 224.010 104.379 32.506 1.00 17.51 66 LYS A N 1
ATOM 518 C CA . LYS A 1 66 ? 224.958 103.373 32.993 1.00 21.82 66 LYS A CA 1
ATOM 519 C C . LYS A 1 66 ? 224.461 101.936 32.762 1.00 23.68 66 LYS A C 1
ATOM 520 O O . LYS A 1 66 ? 225.181 100.970 32.987 1.00 25.35 66 LYS A O 1
ATOM 526 N N . GLY A 1 67 ? 223.224 101.779 32.330 1.00 23.07 67 GLY A N 1
ATOM 527 C CA . GLY A 1 67 ? 222.716 100.446 32.067 1.00 24.50 67 GLY A CA 1
ATOM 528 C C . GLY A 1 67 ? 222.580 99.651 33.321 1.00 20.72 67 GLY A C 1
ATOM 529 O O . GLY A 1 67 ? 223.032 98.549 33.424 1.00 23.59 67 GLY A O 1
ATOM 530 N N . LEU A 1 68 ? 221.933 100.236 34.296 1.00 23.84 68 LEU A N 1
ATOM 531 C CA . LEU A 1 68 ? 221.713 99.569 35.555 1.00 23.72 68 LEU A CA 1
ATOM 532 C C . LEU A 1 68 ? 220.254 99.166 35.673 1.00 24.91 68 LEU A C 1
ATOM 533 O O . LEU A 1 68 ? 219.776 98.862 36.743 1.00 25.73 68 LEU A O 1
ATOM 538 N N . GLU A 1 69 ? 219.543 99.179 34.561 1.00 28.76 69 GLU A N 1
ATOM 539 C CA . GLU A 1 69 ? 218.108 98.963 34.581 1.00 28.00 69 GLU A CA 1
ATOM 540 C C . GLU A 1 69 ? 217.666 97.577 35.068 1.00 28.12 69 GLU A C 1
ATOM 541 O O . GLU A 1 69 ? 216.571 97.405 35.579 1.00 28.25 69 GLU A O 1
ATOM 547 N N . GLU A 1 70 ? 218.511 96.575 34.919 1.00 31.67 70 GLU A N 1
ATOM 548 C CA . GLU A 1 70 ? 218.200 95.258 35.478 1.00 35.01 70 GLU A CA 1
ATOM 549 C C . GLU A 1 70 ? 218.953 95.000 36.828 1.00 30.86 70 GLU A C 1
ATOM 550 O O . GLU A 1 70 ? 218.643 94.069 37.555 1.00 38.08 70 GLU A O 1
ATOM 556 N N . MET A 1 71 ? 219.905 95.862 37.187 1.00 31.88 71 MET A N 1
ATOM 557 C CA . MET A 1 71 ? 220.656 95.735 38.443 1.00 26.51 71 MET A CA 1
ATOM 558 C C . MET A 1 71 ? 220.006 96.480 39.577 1.00 23.03 71 MET A C 1
ATOM 559 O O . MET A 1 71 ? 220.298 96.250 40.754 1.00 31.94 71 MET A O 1
ATOM 564 N N . ILE A 1 72 ? 219.165 97.432 39.207 1.00 23.05 72 ILE A N 1
ATOM 565 C CA . ILE A 1 72 ? 218.446 98.281 40.140 1.00 21.94 72 ILE A CA 1
ATOM 566 C C . ILE A 1 72 ? 216.956 98.367 39.740 1.00 22.18 72 ILE A C 1
ATOM 567 O O . ILE A 1 72 ? 216.582 99.067 38.815 1.00 22.20 72 ILE A O 1
ATOM 572 N N . SER A 1 73 ? 216.103 97.643 40.443 1.00 19.90 73 SER A N 1
ATOM 573 C CA . SER A 1 73 ? 214.686 97.624 40.116 1.00 18.17 73 SER A CA 1
ATOM 574 C C . SER A 1 73 ? 214.000 98.911 40.475 1.00 21.21 73 SER A C 1
ATOM 575 O O . SER A 1 73 ? 214.573 99.758 41.135 1.00 23.84 73 SER A O 1
ATOM 578 N N . VAL A 1 74 ? 212.735 99.010 40.095 1.00 22.84 74 VAL A N 1
ATOM 579 C CA . VAL A 1 74 ? 212.001 100.248 40.185 1.00 19.25 74 VAL A CA 1
ATOM 580 C C . VAL A 1 74 ? 210.533 100.078 40.553 1.00 25.14 74 VAL A C 1
ATOM 581 O O . VAL A 1 74 ? 209.866 99.093 40.193 1.00 30.30 74 VAL A O 1
ATOM 585 N N . SER A 1 75 ? 210.034 101.060 41.287 1.00 18.84 75 SER A N 1
ATOM 586 C CA . SER A 1 75 ? 208.621 101.244 41.407 1.00 14.73 75 SER A CA 1
ATOM 587 C C . SER A 1 75 ? 208.384 102.693 41.016 1.00 21.47 75 SER A C 1
ATOM 588 O O . SER A 1 75 ? 209.249 103.576 41.242 1.00 16.12 75 SER A O 1
ATOM 591 N N . MET A 1 76 ? 207.215 102.932 40.407 1.00 24.28 76 MET A N 1
ATOM 592 C CA . MET A 1 76 ? 206.854 104.242 39.841 1.00 25.68 76 MET A CA 1
ATOM 593 C C . MET A 1 76 ? 205.462 104.719 40.312 1.00 23.44 76 MET A C 1
ATOM 594 O O . MET A 1 76 ? 204.476 104.029 40.100 1.00 23.48 76 MET A O 1
ATOM 599 N N . VAL A 1 77 ? 205.403 105.908 40.924 1.00 20.63 77 VAL A N 1
ATOM 600 C CA . VAL A 1 77 ? 204.185 106.482 41.517 1.00 18.38 77 VAL A CA 1
ATOM 601 C C . VAL A 1 77 ? 203.227 107.174 40.556 1.00 20.89 77 VAL A C 1
ATOM 602 O O . VAL A 1 77 ? 203.579 107.543 39.428 1.00 25.67 77 VAL A O 1
ATOM 606 N N . ASN A 1 78 ? 202.009 107.374 41.040 1.00 17.81 78 ASN A N 1
ATOM 607 C CA . ASN A 1 78 ? 200.937 107.997 40.271 1.00 18.40 78 ASN A CA 1
ATOM 608 C C . ASN A 1 78 ? 201.180 109.487 40.038 1.00 21.92 78 ASN A C 1
ATOM 609 O O . ASN A 1 78 ? 201.831 110.135 40.840 1.00 22.43 78 ASN A O 1
ATOM 614 N N . ALA A 1 79 ? 200.668 110.034 38.941 1.00 21.32 79 ALA A N 1
ATOM 615 C CA . ALA A 1 79 ? 200.913 111.441 38.646 1.00 20.58 79 ALA A CA 1
ATOM 616 C C . ALA A 1 79 ? 200.125 112.366 39.548 1.00 23.00 79 ALA A C 1
ATOM 617 O O . ALA A 1 79 ? 200.508 113.528 39.720 1.00 23.77 79 ALA A O 1
ATOM 619 N N . TYR A 1 80 ? 199.016 111.874 40.103 1.00 19.06 80 TYR A N 1
ATOM 620 C CA . TYR A 1 80 ? 198.209 112.717 40.959 1.00 19.77 80 TYR A CA 1
ATOM 621 C C . TYR A 1 80 ? 198.731 112.640 42.375 1.00 23.92 80 TYR A C 1
ATOM 622 O O . TYR A 1 80 ? 198.674 111.567 42.999 1.00 27.16 80 TYR A O 1
ATOM 631 N N . MET A 1 81 ? 199.232 113.780 42.866 1.00 19.12 81 MET A N 1
ATOM 632 C CA . MET A 1 81 ? 199.639 113.974 44.256 1.00 22.34 81 MET A CA 1
ATOM 633 C C . MET A 1 81 ? 198.545 114.734 45.042 1.00 28.08 81 MET A C 1
ATOM 634 O O . MET A 1 81 ? 198.441 115.954 44.950 1.00 31.60 81 MET A O 1
ATOM 639 N N . GLY A 1 82 ? 197.714 113.999 45.789 1.00 28.77 82 GLY A N 1
ATOM 640 C CA . GLY A 1 82 ? 196.629 114.568 46.585 1.00 26.96 82 GLY A CA 1
ATOM 641 C C . GLY A 1 82 ? 196.768 114.456 48.110 1.00 32.81 82 GLY A C 1
ATOM 642 O O . GLY A 1 82 ? 197.850 114.665 48.668 1.00 30.62 82 GLY A O 1
ATOM 643 N N . GLU A 1 83 ? 195.666 114.127 48.782 1.00 31.67 83 GLU A N 1
ATOM 644 C CA . GLU A 1 83 ? 195.601 114.100 50.242 1.00 32.48 83 GLU A CA 1
ATOM 645 C C . GLU A 1 83 ? 196.747 113.348 50.854 1.00 38.45 83 GLU A C 1
ATOM 646 O O . GLU A 1 83 ? 197.265 113.752 51.908 1.00 42.89 83 GLU A O 1
ATOM 652 N N . ASN A 1 84 ? 197.107 112.234 50.213 1.00 33.51 84 ASN A N 1
ATOM 653 C CA . ASN A 1 84 ? 198.136 111.329 50.721 1.00 26.15 84 ASN A CA 1
ATOM 654 C C . ASN A 1 84 ? 199.487 111.542 50.046 1.00 24.40 84 ASN A C 1
ATOM 655 O O . ASN A 1 84 ? 200.445 110.840 50.290 1.00 30.74 84 ASN A O 1
ATOM 660 N N . GLY A 1 85 ? 199.597 112.536 49.198 1.00 25.47 85 GLY A N 1
ATOM 661 C CA . GLY A 1 85 ? 200.856 112.703 48.506 1.00 28.11 85 GLY A CA 1
ATOM 662 C C . GLY A 1 85 ? 201.125 111.608 47.495 1.00 27.39 85 GLY A C 1
ATOM 663 O O . GLY A 1 85 ? 200.211 110.961 46.984 1.00 25.52 85 GLY A O 1
ATOM 664 N N . TRP A 1 86 ? 202.389 111.408 47.177 1.00 24.19 86 TRP A N 1
ATOM 665 C CA . TRP A 1 86 ? 202.716 110.452 46.146 1.00 24.15 86 TRP A CA 1
ATOM 666 C C . TRP A 1 86 ? 202.179 109.097 46.558 1.00 24.78 86 TRP A C 1
ATOM 667 O O . TRP A 1 86 ? 202.416 108.662 47.674 1.00 27.93 86 TRP A O 1
ATOM 678 N N . THR A 1 87 ? 201.483 108.434 45.639 1.00 21.88 87 THR A N 1
ATOM 679 C CA . THR A 1 87 ? 200.726 107.211 45.894 1.00 19.33 87 THR A CA 1
ATOM 680 C C . THR A 1 87 ? 201.090 106.194 44.816 1.00 20.09 87 THR A C 1
ATOM 681 O O . THR A 1 87 ? 201.591 106.558 43.760 1.00 20.75 87 THR A O 1
ATOM 685 N N . PHE A 1 88 ? 200.841 104.918 45.077 1.00 19.90 88 PHE A N 1
ATOM 686 C CA . PHE A 1 88 ? 200.978 103.889 44.058 1.00 17.98 88 PHE A CA 1
ATOM 687 C C . PHE A 1 88 ? 199.612 103.375 43.591 1.00 21.12 88 PHE A C 1
ATOM 688 O O . PHE A 1 88 ? 199.466 102.227 43.221 1.00 22.59 88 PHE A O 1
ATOM 696 N N . LEU A 1 89 ? 198.588 104.208 43.648 1.00 22.53 89 LEU A N 1
ATOM 697 C CA . LEU A 1 89 ? 197.255 103.760 43.277 1.00 21.42 89 LEU A CA 1
ATOM 698 C C . LEU A 1 89 ? 197.279 103.648 41.793 1.00 22.87 89 LEU A C 1
ATOM 699 O O . LEU A 1 89 ? 197.995 104.384 41.134 1.00 24.18 89 LEU A O 1
ATOM 704 N N . PRO A 1 90 ? 196.516 102.710 41.257 1.00 22.09 90 PRO A N 1
ATOM 705 C CA . PRO A 1 90 ? 196.360 102.427 39.840 1.00 20.92 90 PRO A CA 1
ATOM 706 C C . PRO A 1 90 ? 196.318 103.694 39.013 1.00 20.39 90 PRO A C 1
ATOM 707 O O . PRO A 1 90 ? 195.635 104.624 39.429 1.00 17.99 90 PRO A O 1
ATOM 711 N N . GLY A 1 91 ? 197.042 103.725 37.889 1.00 17.41 91 GLY A N 1
ATOM 712 C CA . GLY A 1 91 ? 196.967 104.860 36.991 1.00 16.21 91 GLY A CA 1
ATOM 713 C C . GLY A 1 91 ? 198.131 105.033 36.048 1.00 20.64 91 GLY A C 1
ATOM 714 O O . GLY A 1 91 ? 199.212 104.538 36.325 1.00 25.17 91 GLY A O 1
ATOM 715 N N . ASP A 1 92 ? 197.918 105.773 34.956 1.00 21.02 92 ASP A N 1
ATOM 716 C CA . ASP A 1 92 ? 198.938 105.965 33.924 1.00 21.70 92 ASP A CA 1
ATOM 717 C C . ASP A 1 92 ? 200.383 105.928 34.426 1.00 23.62 92 ASP A C 1
ATOM 718 O O . ASP A 1 92 ? 200.827 106.777 35.178 1.00 25.28 92 ASP A O 1
ATOM 723 N N . ASP A 1 93 ? 201.100 104.903 34.016 1.00 22.48 93 ASP A N 1
ATOM 724 C CA . ASP A 1 93 ? 202.533 104.852 34.191 1.00 16.72 93 ASP A CA 1
ATOM 725 C C . ASP A 1 93 ? 202.935 104.374 35.579 1.00 19.27 93 ASP A C 1
ATOM 726 O O . ASP A 1 93 ? 204.113 104.253 35.869 1.00 24.96 93 ASP A O 1
ATOM 731 N N . VAL A 1 94 ? 201.962 104.057 36.425 1.00 18.49 94 VAL A N 1
ATOM 732 C CA . VAL A 1 94 ? 202.267 103.497 37.745 1.00 19.44 94 VAL A CA 1
ATOM 733 C C . VAL A 1 94 ? 202.890 102.093 37.761 1.00 22.93 94 VAL A C 1
ATOM 734 O O . VAL A 1 94 ? 202.457 101.183 37.062 1.00 23.05 94 VAL A O 1
ATOM 738 N N . VAL A 1 95 ? 203.900 101.923 38.596 1.00 24.28 95 VAL A N 1
ATOM 739 C CA . VAL A 1 95 ? 204.549 100.634 38.783 1.00 24.00 95 VAL A CA 1
ATOM 740 C C . VAL A 1 95 ? 204.711 100.438 40.269 1.00 22.87 95 VAL A C 1
ATOM 741 O O . VAL A 1 95 ? 205.527 101.088 40.910 1.00 24.36 95 VAL A O 1
ATOM 745 N N . PRO A 1 96 ? 203.930 99.531 40.808 1.00 18.08 96 PRO A N 1
ATOM 746 C CA . PRO A 1 96 ? 203.602 99.259 42.197 1.00 18.89 96 PRO A CA 1
ATOM 747 C C . PRO A 1 96 ? 204.792 98.998 43.146 1.00 20.79 96 PRO A C 1
ATOM 748 O O . PRO A 1 96 ? 205.847 98.565 42.726 1.00 21.78 96 PRO A O 1
ATOM 752 N N . ASP A 1 97 ? 204.602 99.246 44.437 1.00 23.54 97 ASP A N 1
ATOM 753 C CA . ASP A 1 97 ? 205.653 99.032 45.398 1.00 20.49 97 ASP A CA 1
ATOM 754 C C . ASP A 1 97 ? 205.844 97.542 45.580 1.00 25.32 97 ASP A C 1
ATOM 755 O O . ASP A 1 97 ? 205.270 96.971 46.490 1.00 33.64 97 ASP A O 1
ATOM 760 N N . SER A 1 98 ? 206.633 96.886 44.737 1.00 25.62 98 SER A N 1
ATOM 761 C CA . SER A 1 98 ? 207.023 95.470 45.003 1.00 31.05 98 SER A CA 1
ATOM 762 C C . SER A 1 98 ? 207.926 95.348 46.259 1.00 35.94 98 SER A C 1
ATOM 763 O O . SER A 1 98 ? 208.692 96.271 46.574 1.00 40.61 98 SER A O 1
ATOM 766 N N . ILE A 1 99 ? 207.862 94.240 46.991 1.00 36.87 99 ILE A N 1
ATOM 767 C CA . ILE A 1 99 ? 208.455 94.230 48.367 1.00 57.61 99 ILE A CA 1
ATOM 768 C C . ILE A 1 99 ? 208.080 95.488 49.167 1.00 39.56 99 ILE A C 1
ATOM 769 O O . ILE A 1 99 ? 208.744 96.519 49.062 1.00 28.25 99 ILE A O 1
ATOM 774 N N . ASN A 1 100 ? 206.995 95.349 49.929 1.00 43.71 100 ASN A N 1
ATOM 775 C CA . ASN A 1 100 ? 206.306 96.384 50.733 1.00 39.15 100 ASN A CA 1
ATOM 776 C C . ASN A 1 100 ? 204.853 96.681 50.345 1.00 34.98 100 ASN A C 1
ATOM 777 O O . ASN A 1 100 ? 204.023 97.022 51.194 1.00 37.18 100 ASN A O 1
ATOM 782 N N . GLY A 1 101 ? 204.529 96.505 49.076 1.00 31.98 101 GLY A N 1
ATOM 783 C CA . GLY A 1 101 ? 203.150 96.668 48.638 1.00 31.73 101 GLY A CA 1
ATOM 784 C C . GLY A 1 101 ? 202.406 97.858 49.229 1.00 27.00 101 GLY A C 1
ATOM 785 O O . GLY A 1 101 ? 201.269 97.716 49.652 1.00 27.57 101 GLY A O 1
ATOM 786 N N . ALA A 1 102 ? 203.043 99.029 49.232 1.00 25.79 102 ALA A N 1
ATOM 787 C CA . ALA A 1 102 ? 202.496 100.225 49.847 1.00 21.95 102 ALA A CA 1
ATOM 788 C C . ALA A 1 102 ? 201.492 100.844 48.936 1.00 22.02 102 ALA A C 1
ATOM 789 O O . ALA A 1 102 ? 201.678 100.805 47.728 1.00 24.92 102 ALA A O 1
ATOM 791 N N . ASP A 1 103 ? 200.441 101.434 49.495 1.00 20.84 103 ASP A N 1
ATOM 792 C CA . ASP A 1 103 ? 199.504 102.190 48.676 1.00 22.33 103 ASP A CA 1
ATOM 793 C C . ASP A 1 103 ? 200.073 103.592 48.483 1.00 26.62 103 ASP A C 1
ATOM 794 O O . ASP A 1 103 ? 199.981 104.185 47.399 1.00 23.46 103 ASP A O 1
ATOM 799 N N . TYR A 1 104 ? 200.682 104.107 49.545 1.00 22.41 104 TYR A N 1
ATOM 800 C CA . TYR A 1 104 ? 201.192 105.465 49.563 1.00 20.22 104 TYR A CA 1
ATOM 801 C C . TYR A 1 104 ? 202.699 105.508 49.770 1.00 23.55 104 TYR A C 1
ATOM 802 O O . TYR A 1 104 ? 203.242 104.704 50.530 1.00 21.24 104 TYR A O 1
ATOM 811 N N . LEU A 1 105 ? 203.375 106.456 49.111 1.00 22.96 105 LEU A N 1
ATOM 812 C CA . LEU A 1 105 ? 204.831 106.593 49.242 1.00 17.27 105 LEU A CA 1
ATOM 813 C C . LEU A 1 105 ? 205.213 106.761 50.675 1.00 17.85 105 LEU A C 1
ATOM 814 O O . LEU A 1 105 ? 206.155 106.146 51.115 1.00 19.01 105 LEU A O 1
ATOM 819 N N . TYR A 1 106 ? 204.464 107.581 51.411 1.00 26.17 106 TYR A N 1
ATOM 820 C CA . TYR A 1 106 ? 204.708 107.746 52.854 1.00 21.61 106 TYR A CA 1
ATOM 821 C C . TYR A 1 106 ? 204.865 106.414 53.597 1.00 22.67 106 TYR A C 1
ATOM 822 O O . TYR A 1 106 ? 205.682 106.316 54.490 1.00 27.88 106 TYR A O 1
ATOM 831 N N . GLN A 1 107 ? 204.131 105.376 53.208 1.00 22.22 107 GLN A N 1
ATOM 832 C CA . GLN A 1 107 ? 204.328 104.049 53.811 1.00 23.82 107 GLN A CA 1
ATOM 833 C C . GLN A 1 107 ? 205.712 103.415 53.565 1.00 26.10 107 GLN A C 1
ATOM 834 O O . GLN A 1 107 ? 206.043 102.426 54.236 1.00 27.71 107 GLN A O 1
ATOM 840 N N . VAL A 1 108 ? 206.489 103.919 52.596 1.00 19.60 108 VAL A N 1
ATOM 841 C CA . VAL A 1 108 ? 207.831 103.404 52.380 1.00 17.76 108 VAL A CA 1
ATOM 842 C C . VAL A 1 108 ? 208.710 103.947 53.488 1.00 26.80 108 VAL A C 1
ATOM 843 O O . VAL A 1 108 ? 209.434 103.196 54.140 1.00 27.83 108 VAL A O 1
ATOM 847 N N . TYR A 1 109 ? 208.624 105.249 53.739 1.00 26.07 109 TYR A N 1
ATOM 848 C CA . TYR A 1 109 ? 209.414 105.850 54.820 1.00 25.96 109 TYR A CA 1
ATOM 849 C C . TYR A 1 109 ? 209.147 105.200 56.151 1.00 26.59 109 TYR A C 1
ATOM 850 O O . TYR A 1 109 ? 210.064 105.002 56.957 1.00 31.73 109 TYR A O 1
ATOM 859 N N . THR A 1 110 ? 207.892 104.834 56.343 1.00 24.09 110 THR A N 1
ATOM 860 C CA . THR A 1 110 ? 207.377 104.399 57.639 1.00 28.23 110 THR A CA 1
ATOM 861 C C . THR A 1 110 ? 207.603 102.918 57.884 1.00 29.00 110 THR A C 1
ATOM 862 O O . THR A 1 110 ? 207.625 102.423 59.015 1.00 25.93 110 THR A O 1
ATOM 866 N N . ALA A 1 111 ? 207.787 102.205 56.790 1.00 31.09 111 ALA A N 1
ATOM 867 C CA . ALA A 1 111 ? 208.010 100.774 56.877 1.00 33.46 111 ALA A CA 1
ATOM 868 C C . ALA A 1 111 ? 209.337 100.553 57.530 1.00 23.62 111 ALA A C 1
ATOM 869 O O . ALA A 1 111 ? 209.525 99.595 58.234 1.00 21.80 111 ALA A O 1
ATOM 871 N N . ALA A 1 112 ? 210.235 101.493 57.278 1.00 27.06 112 ALA A N 1
ATOM 872 C CA . ALA A 1 112 ? 211.603 101.487 57.775 1.00 26.67 112 ALA A CA 1
ATOM 873 C C . ALA A 1 112 ? 211.763 102.057 59.195 1.00 22.80 112 ALA A C 1
ATOM 874 O O . ALA A 1 112 ? 212.498 101.525 59.980 1.00 16.17 112 ALA A O 1
ATOM 876 N N . ASP A 1 113 ? 211.040 103.138 59.488 1.00 30.45 113 ASP A N 1
ATOM 877 C CA . ASP A 1 113 ? 211.171 103.956 60.701 1.00 24.79 113 ASP A CA 1
ATOM 878 C C . ASP A 1 113 ? 209.788 104.506 61.096 1.00 28.04 113 ASP A C 1
ATOM 879 O O . ASP A 1 113 ? 209.306 105.490 60.530 1.00 25.23 113 ASP A O 1
ATOM 884 N N . PRO A 1 114 ? 209.139 103.856 62.065 1.00 27.63 114 PRO A N 1
ATOM 885 C CA . PRO A 1 114 ? 207.709 104.013 62.281 1.00 23.65 114 PRO A CA 1
ATOM 886 C C . PRO A 1 114 ? 207.281 105.353 62.820 1.00 31.97 114 PRO A C 1
ATOM 887 O O . PRO A 1 114 ? 206.083 105.693 62.732 1.00 37.54 114 PRO A O 1
ATOM 891 N N . THR A 1 115 ? 208.225 106.125 63.339 1.00 31.17 115 THR A N 1
ATOM 892 C CA . THR A 1 115 ? 207.866 107.419 63.894 1.00 29.82 115 THR A CA 1
ATOM 893 C C . THR A 1 115 ? 208.390 108.566 63.048 1.00 29.98 115 THR A C 1
ATOM 894 O O . THR A 1 115 ? 208.237 109.719 63.417 1.00 40.17 115 THR A O 1
ATOM 898 N N . TYR A 1 116 ? 209.011 108.238 61.921 1.00 25.63 116 TYR A N 1
ATOM 899 C CA . TYR A 1 116 ? 209.619 109.217 61.028 1.00 23.92 116 TYR A CA 1
ATOM 900 C C . TYR A 1 116 ? 208.907 110.562 60.949 1.00 29.30 116 TYR A C 1
ATOM 901 O O . TYR A 1 116 ? 207.720 110.637 60.679 1.00 32.45 116 TYR A O 1
ATOM 910 N N . THR A 1 117 ? 209.654 111.635 61.169 1.00 31.61 117 THR A N 1
ATOM 911 C CA . THR A 1 117 ? 209.128 112.970 60.940 1.00 28.41 117 THR A CA 1
ATOM 912 C C . THR A 1 117 ? 209.894 113.637 59.829 1.00 25.55 117 THR A C 1
ATOM 913 O O . THR A 1 117 ? 211.073 113.923 60.004 1.00 34.01 117 THR A O 1
ATOM 917 N N . GLY A 1 118 ? 209.249 113.903 58.706 1.00 18.74 118 GLY A N 1
ATOM 918 C CA . GLY A 1 118 ? 209.886 114.731 57.708 1.00 21.86 118 GLY A CA 1
ATOM 919 C C . GLY A 1 118 ? 209.125 114.791 56.425 1.00 21.00 118 GLY A C 1
ATOM 920 O O . GLY A 1 118 ? 207.953 114.413 56.382 1.00 20.15 118 GLY A O 1
ATOM 921 N N . ARG A 1 119 ? 209.748 115.256 55.351 1.00 23.05 119 ARG A N 1
ATOM 922 C CA . ARG A 1 119 ? 208.970 115.199 54.118 1.00 25.94 119 ARG A CA 1
ATOM 923 C C . ARG A 1 119 ? 209.039 113.795 53.522 1.00 20.41 119 ARG A C 1
ATOM 924 O O . ARG A 1 119 ? 209.850 112.980 53.939 1.00 19.87 119 ARG A O 1
ATOM 932 N N . VAL A 1 120 ? 208.129 113.489 52.610 1.00 20.35 120 VAL A N 1
ATOM 933 C CA . VAL A 1 120 ? 208.049 112.145 52.024 1.00 23.21 120 VAL A CA 1
ATOM 934 C C . VAL A 1 120 ? 208.171 112.321 50.529 1.00 22.02 120 VAL A C 1
ATOM 935 O O . VAL A 1 120 ? 207.134 112.524 49.858 1.00 20.99 120 VAL A O 1
ATOM 939 N N . THR A 1 121 ? 209.424 112.247 50.040 1.00 16.27 121 THR A N 1
ATOM 940 C CA . THR A 1 121 ? 209.801 112.533 48.654 1.00 16.27 121 THR A CA 1
ATOM 941 C C . THR A 1 121 ? 210.377 111.370 47.823 1.00 23.47 121 THR A C 1
ATOM 942 O O . THR A 1 121 ? 210.771 110.312 48.363 1.00 17.37 121 THR A O 1
ATOM 946 N N . ILE A 1 122 ? 210.406 111.575 46.496 1.00 22.80 122 ILE A N 1
ATOM 947 C CA . ILE A 1 122 ? 211.183 110.715 45.599 1.00 20.22 122 ILE A CA 1
ATOM 948 C C . ILE A 1 122 ? 212.264 111.562 44.998 1.00 19.87 122 ILE A C 1
ATOM 949 O O . ILE A 1 122 ? 212.093 112.766 44.921 1.00 23.39 122 ILE A O 1
ATOM 954 N N . PRO A 1 123 ? 213.354 110.953 44.523 1.00 16.93 123 PRO A N 1
ATOM 955 C CA . PRO A 1 123 ? 213.680 109.535 44.430 1.00 19.99 123 PRO A CA 1
ATOM 956 C C . PRO A 1 123 ? 214.254 108.983 45.724 1.00 24.77 123 PRO A C 1
ATOM 957 O O . PRO A 1 123 ? 214.805 109.768 46.498 1.00 31.86 123 PRO A O 1
ATOM 961 N N . ILE A 1 124 ? 214.133 107.670 45.944 1.00 17.76 124 ILE A N 1
ATOM 962 C CA . ILE A 1 124 ? 214.612 107.016 47.151 1.00 15.55 124 ILE A CA 1
ATOM 963 C C . ILE A 1 124 ? 215.429 105.847 46.678 1.00 17.73 124 ILE A C 1
ATOM 964 O O . ILE A 1 124 ? 214.963 105.094 45.847 1.00 21.31 124 ILE A O 1
ATOM 969 N N . LEU A 1 125 ? 216.646 105.679 47.160 1.00 14.89 125 LEU A N 1
ATOM 970 C CA . LEU A 1 125 ? 217.378 104.495 46.809 1.00 15.06 125 LEU A CA 1
ATOM 971 C C . LEU A 1 125 ? 217.269 103.614 48.019 1.00 14.56 125 LEU A C 1
ATOM 972 O O . LEU A 1 125 ? 217.738 103.966 49.078 1.00 14.89 125 LEU A O 1
ATOM 977 N N . TRP A 1 126 ? 216.617 102.473 47.849 1.00 16.57 126 TRP A N 1
ATOM 978 C CA . TRP A 1 126 ? 216.208 101.623 48.977 1.00 19.85 126 TRP A CA 1
ATOM 979 C C . TRP A 1 126 ? 217.148 100.434 49.118 1.00 25.21 126 TRP A C 1
ATOM 980 O O . TRP A 1 126 ? 217.448 99.782 48.135 1.00 28.11 126 TRP A O 1
ATOM 991 N N . ASP A 1 127 ? 217.649 100.152 50.311 1.00 19.42 127 ASP A N 1
ATOM 992 C CA . ASP A 1 127 ? 218.537 99.031 50.441 1.00 18.91 127 ASP A CA 1
ATOM 993 C C . ASP A 1 127 ? 217.721 97.761 50.783 1.00 27.88 127 ASP A C 1
ATOM 994 O O . ASP A 1 127 ? 217.233 97.633 51.904 1.00 28.77 127 ASP A O 1
ATOM 999 N N . LYS A 1 128 ? 217.560 96.828 49.832 1.00 29.29 128 LYS A N 1
ATOM 1000 C CA . LYS A 1 128 ? 216.579 95.746 49.982 1.00 23.24 128 LYS A CA 1
ATOM 1001 C C . LYS A 1 128 ? 216.974 94.832 51.128 1.00 24.02 128 LYS A C 1
ATOM 1002 O O . LYS A 1 128 ? 216.122 94.254 51.806 1.00 27.98 128 LYS A O 1
ATOM 1008 N N . VAL A 1 129 ? 218.277 94.693 51.338 1.00 21.34 129 VAL A N 1
ATOM 1009 C CA . VAL A 1 129 ? 218.797 93.822 52.391 1.00 21.82 129 VAL A CA 1
ATOM 1010 C C . VAL A 1 129 ? 218.629 94.427 53.785 1.00 26.11 129 VAL A C 1
ATOM 1011 O O . VAL A 1 129 ? 218.237 93.756 54.728 1.00 32.99 129 VAL A O 1
ATOM 1015 N N . GLU A 1 130 ? 218.956 95.695 53.936 1.00 28.54 130 GLU A N 1
ATOM 1016 C CA . GLU A 1 130 ? 218.862 96.320 55.240 1.00 26.56 130 GLU A CA 1
ATOM 1017 C C . GLU A 1 130 ? 217.450 96.910 55.405 1.00 23.27 130 GLU A C 1
ATOM 1018 O O . GLU A 1 130 ? 217.112 97.500 56.418 1.00 24.11 130 GLU A O 1
ATOM 1024 N N . LYS A 1 131 ? 216.610 96.704 54.404 1.00 22.18 131 LYS A N 1
ATOM 1025 C CA . LYS A 1 131 ? 215.194 97.030 54.529 1.00 26.58 131 LYS A CA 1
ATOM 1026 C C . LYS A 1 131 ? 214.976 98.454 55.008 1.00 22.02 131 LYS A C 1
ATOM 1027 O O . LYS A 1 131 ? 214.364 98.677 56.028 1.00 20.93 131 LYS A O 1
ATOM 1033 N N . ARG A 1 132 ? 215.489 99.413 54.246 1.00 27.84 132 ARG A N 1
ATOM 1034 C CA . ARG A 1 132 ? 215.577 100.809 54.677 1.00 27.60 132 ARG A CA 1
ATOM 1035 C C . ARG A 1 132 ? 216.045 101.688 53.537 1.00 25.40 132 ARG A C 1
ATOM 1036 O O . ARG A 1 132 ? 216.472 101.163 52.494 1.00 22.53 132 ARG A O 1
ATOM 1044 N N . ILE A 1 133 ? 215.955 103.010 53.741 1.00 21.95 133 ILE A N 1
ATOM 1045 C CA . ILE A 1 133 ? 216.466 103.985 52.776 1.00 18.44 133 ILE A CA 1
ATOM 1046 C C . ILE A 1 133 ? 217.969 104.254 52.823 1.00 20.70 133 ILE A C 1
ATOM 1047 O O . ILE A 1 133 ? 218.534 104.628 53.849 1.00 29.71 133 ILE A O 1
ATOM 1052 N N . LEU A 1 134 ? 218.634 104.069 51.703 1.00 18.09 134 LEU A N 1
ATOM 1053 C CA . LEU A 1 134 ? 220.052 104.227 51.745 1.00 18.70 134 LEU A CA 1
ATOM 1054 C C . LEU A 1 134 ? 220.346 105.683 51.565 1.00 20.10 134 LEU A C 1
ATOM 1055 O O . LEU A 1 134 ? 221.214 106.223 52.215 1.00 23.62 134 LEU A O 1
ATOM 1060 N N . ASN A 1 135 ? 219.628 106.319 50.661 1.00 18.77 135 ASN A N 1
ATOM 1061 C CA . ASN A 1 135 ? 219.908 107.707 50.349 1.00 20.16 135 ASN A CA 1
ATOM 1062 C C . ASN A 1 135 ? 218.785 108.204 49.483 1.00 20.78 135 ASN A C 1
ATOM 1063 O O . ASN A 1 135 ? 218.277 107.451 48.678 1.00 22.44 135 ASN A O 1
ATOM 1068 N N . ASN A 1 136 ? 218.334 109.437 49.710 1.00 21.74 136 ASN A N 1
ATOM 1069 C CA . ASN A 1 136 ? 217.142 109.958 49.047 1.00 18.91 136 ASN A CA 1
ATOM 1070 C C . ASN A 1 136 ? 217.310 111.426 48.738 1.00 22.27 136 ASN A C 1
ATOM 1071 O O . ASN A 1 136 ? 216.365 112.209 48.844 1.00 23.36 136 ASN A O 1
ATOM 1076 N N . GLU A 1 137 ? 218.530 111.761 48.335 1.00 19.53 137 GLU A N 1
ATOM 1077 C CA . GLU A 1 137 ? 218.889 113.048 47.793 1.00 22.28 137 GLU A CA 1
ATOM 1078 C C . GLU A 1 137 ? 219.395 112.846 46.384 1.00 18.95 137 GLU A C 1
ATOM 1079 O O . GLU A 1 137 ? 220.452 112.277 46.230 1.00 19.85 137 GLU A O 1
ATOM 1085 N N . SER A 1 138 ? 218.642 113.307 45.375 1.00 20.54 138 SER A N 1
ATOM 1086 C CA . SER A 1 138 ? 218.992 113.156 43.928 1.00 23.02 138 SER A CA 1
ATOM 1087 C C . SER A 1 138 ? 220.468 113.429 43.609 1.00 27.02 138 SER A C 1
ATOM 1088 O O . SER A 1 138 ? 221.200 112.575 43.079 1.00 23.83 138 SER A O 1
ATOM 1091 N N . SER A 1 139 ? 220.912 114.638 43.920 1.00 26.45 139 SER A N 1
ATOM 1092 C CA . SER A 1 139 ? 222.272 115.001 43.616 1.00 22.17 139 SER A CA 1
ATOM 1093 C C . SER A 1 139 ? 223.190 113.872 44.016 1.00 21.51 139 SER A C 1
ATOM 1094 O O . SER A 1 139 ? 223.998 113.445 43.225 1.00 28.43 139 SER A O 1
ATOM 1097 N N . GLU A 1 140 ? 223.045 113.368 45.234 1.00 22.96 140 GLU A N 1
ATOM 1098 C CA . GLU A 1 140 ? 223.876 112.261 45.722 1.00 23.43 140 GLU A CA 1
ATOM 1099 C C . GLU A 1 140 ? 223.723 110.948 44.970 1.00 25.44 140 GLU A C 1
ATOM 1100 O O . GLU A 1 140 ? 224.731 110.414 44.535 1.00 27.98 140 GLU A O 1
ATOM 1106 N N . ILE A 1 141 ? 222.494 110.435 44.806 1.00 23.93 141 ILE A N 1
ATOM 1107 C CA . ILE A 1 141 ? 222.243 109.159 44.103 1.00 19.35 141 ILE A CA 1
ATOM 1108 C C . ILE A 1 141 ? 222.908 109.069 42.754 1.00 23.85 141 ILE A C 1
ATOM 1109 O O . ILE A 1 141 ? 223.685 108.153 42.506 1.00 26.93 141 ILE A O 1
ATOM 1114 N N . ILE A 1 142 ? 222.576 110.002 41.875 1.00 21.23 142 ILE A N 1
ATOM 1115 C CA . ILE A 1 142 ? 223.340 110.271 40.668 1.00 18.77 142 ILE A CA 1
ATOM 1116 C C . ILE A 1 142 ? 224.831 109.850 40.794 1.00 25.20 142 ILE A C 1
ATOM 1117 O O . ILE A 1 142 ? 225.361 109.127 39.931 1.00 29.68 142 ILE A O 1
ATOM 1122 N N . ARG A 1 143 ? 225.515 110.287 41.859 1.00 21.94 143 ARG A N 1
ATOM 1123 C CA . ARG A 1 143 ? 226.956 110.010 42.022 1.00 23.06 143 ARG A CA 1
ATOM 1124 C C . ARG A 1 143 ? 227.222 108.589 42.442 1.00 25.31 143 ARG A C 1
ATOM 1125 O O . ARG A 1 143 ? 228.159 107.954 41.960 1.00 24.17 143 ARG A O 1
ATOM 1133 N N . ILE A 1 144 ? 226.395 108.111 43.369 1.00 24.98 144 ILE A N 1
ATOM 1134 C CA . ILE A 1 144 ? 226.420 106.738 43.772 1.00 19.95 144 ILE A CA 1
ATOM 1135 C C . ILE A 1 144 ? 226.309 105.877 42.541 1.00 27.82 144 ILE A C 1
ATOM 1136 O O . ILE A 1 144 ? 226.959 104.882 42.461 1.00 31.61 144 ILE A O 1
ATOM 1141 N N . LEU A 1 145 ? 225.483 106.241 41.572 1.00 23.96 145 LEU A N 1
ATOM 1142 C CA . LEU A 1 145 ? 225.254 105.325 40.486 1.00 20.43 145 LEU A CA 1
ATOM 1143 C C . LEU A 1 145 ? 226.280 105.512 39.448 1.00 24.49 145 LEU A C 1
ATOM 1144 O O . LEU A 1 145 ? 226.390 104.678 38.576 1.00 33.20 145 LEU A O 1
ATOM 1149 N N . ASN A 1 146 ? 227.007 106.617 39.489 1.00 24.16 146 ASN A N 1
ATOM 1150 C CA . ASN A 1 146 ? 227.992 106.899 38.432 1.00 26.67 146 ASN A CA 1
ATOM 1151 C C . ASN A 1 146 ? 229.361 106.217 38.619 1.00 28.11 146 ASN A C 1
ATOM 1152 O O . ASN A 1 146 ? 229.910 105.712 37.646 1.00 25.35 146 ASN A O 1
ATOM 1157 N N . SER A 1 147 ? 229.880 106.243 39.865 1.00 34.88 147 SER A N 1
ATOM 1158 C CA . SER A 1 147 ? 231.149 105.630 40.336 1.00 26.13 147 SER A CA 1
ATOM 1159 C C . SER A 1 147 ? 231.184 104.086 40.235 1.00 29.52 147 SER A C 1
ATOM 1160 O O . SER A 1 147 ? 231.180 103.599 39.129 1.00 41.35 147 SER A O 1
ATOM 1163 N N . ALA A 1 148 ? 231.209 103.300 41.323 1.00 28.92 148 ALA A N 1
ATOM 1164 C CA . ALA A 1 148 ? 231.300 101.800 41.185 1.00 37.45 148 ALA A CA 1
ATOM 1165 C C . ALA A 1 148 ? 229.984 100.873 41.306 1.00 33.47 148 ALA A C 1
ATOM 1166 O O . ALA A 1 148 ? 229.530 100.378 42.350 1.00 27.37 148 ALA A O 1
ATOM 1168 N N . PHE A 1 149 ? 229.324 100.756 40.181 1.00 29.80 149 PHE A N 1
ATOM 1169 C CA . PHE A 1 149 ? 228.744 99.528 39.821 1.00 26.01 149 PHE A CA 1
ATOM 1170 C C . PHE A 1 149 ? 229.689 99.208 38.673 1.00 25.93 149 PHE A C 1
ATOM 1171 O O . PHE A 1 149 ? 229.483 98.264 37.946 1.00 24.92 149 PHE A O 1
ATOM 1179 N N . ASP A 1 150 ? 230.731 100.023 38.527 1.00 23.67 150 ASP A N 1
ATOM 1180 C CA . ASP A 1 150 ? 231.594 100.014 37.357 1.00 20.49 150 ASP A CA 1
ATOM 1181 C C . ASP A 1 150 ? 232.276 98.673 37.260 1.00 21.34 150 ASP A C 1
ATOM 1182 O O . ASP A 1 150 ? 232.383 98.038 36.199 1.00 20.24 150 ASP A O 1
ATOM 1187 N N . ASP A 1 151 ? 232.747 98.293 38.427 1.00 28.72 151 ASP A N 1
ATOM 1188 C CA . ASP A 1 151 ? 233.077 96.973 38.899 1.00 18.18 151 ASP A CA 1
ATOM 1189 C C . ASP A 1 151 ? 232.289 95.758 38.408 1.00 24.18 151 ASP A C 1
ATOM 1190 O O . ASP A 1 151 ? 232.835 94.667 38.316 1.00 26.60 151 ASP A O 1
ATOM 1195 N N . VAL A 1 152 ? 230.982 95.886 38.212 1.00 22.99 152 VAL A N 1
ATOM 1196 C CA . VAL A 1 152 ? 230.137 94.690 38.215 1.00 19.94 152 VAL A CA 1
ATOM 1197 C C . VAL A 1 152 ? 229.131 94.688 37.111 1.00 21.10 152 VAL A C 1
ATOM 1198 O O . VAL A 1 152 ? 228.046 94.080 37.246 1.00 23.26 152 VAL A O 1
ATOM 1202 N N . GLY A 1 153 ? 229.476 95.378 36.029 1.00 19.98 153 GLY A N 1
ATOM 1203 C CA . GLY A 1 153 ? 228.778 95.208 34.766 1.00 21.07 153 GLY A CA 1
ATOM 1204 C C . GLY A 1 153 ? 228.183 96.469 34.215 1.00 21.52 153 GLY A C 1
ATOM 1205 O O . GLY A 1 153 ? 227.526 96.474 33.191 1.00 22.86 153 GLY A O 1
ATOM 1206 N N . ALA A 1 154 ? 228.386 97.559 34.920 1.00 24.94 154 ALA A N 1
ATOM 1207 C CA . ALA A 1 154 ? 227.865 98.824 34.458 1.00 25.49 154 ALA A CA 1
ATOM 1208 C C . ALA A 1 154 ? 228.532 99.160 33.132 1.00 21.62 154 ALA A C 1
ATOM 1209 O O . ALA A 1 154 ? 229.640 98.698 32.875 1.00 24.00 154 ALA A O 1
ATOM 1211 N N . LEU A 1 155 ? 227.846 99.934 32.294 1.00 18.25 155 LEU A N 1
ATOM 1212 C CA . LEU A 1 155 ? 228.490 100.571 31.140 1.00 21.67 155 LEU A CA 1
ATOM 1213 C C . LEU A 1 155 ? 229.428 101.633 31.646 1.00 19.52 155 LEU A C 1
ATOM 1214 O O . LEU A 1 155 ? 229.089 102.406 32.525 1.00 18.66 155 LEU A O 1
ATOM 1219 N N . PRO A 1 156 ? 230.621 101.665 31.096 1.00 16.96 156 PRO A N 1
ATOM 1220 C CA . PRO A 1 156 ? 231.599 102.717 31.357 1.00 21.28 156 PRO A CA 1
ATOM 1221 C C . PRO A 1 156 ? 230.973 104.114 31.181 1.00 22.70 156 PRO A C 1
ATOM 1222 O O . PRO A 1 156 ? 230.092 104.278 30.376 1.00 22.17 156 PRO A O 1
ATOM 1226 N N . GLY A 1 157 ? 231.402 105.095 31.955 1.00 24.82 157 GLY A N 1
ATOM 1227 C CA . GLY A 1 157 ? 230.867 106.451 31.873 1.00 24.75 157 GLY A CA 1
ATOM 1228 C C . GLY A 1 157 ? 231.242 107.154 33.181 1.00 32.25 157 GLY A C 1
ATOM 1229 O O . GLY A 1 157 ? 230.895 106.622 34.241 1.00 38.03 157 GLY A O 1
ATOM 1230 N N . ASP A 1 158 ? 231.998 108.265 33.131 1.00 24.90 158 ASP A N 1
ATOM 1231 C CA . ASP A 1 158 ? 232.327 109.052 34.330 1.00 25.46 158 ASP A CA 1
ATOM 1232 C C . ASP A 1 158 ? 231.765 110.439 34.140 1.00 33.34 158 ASP A C 1
ATOM 1233 O O . ASP A 1 158 ? 232.322 111.245 33.382 1.00 37.10 158 ASP A O 1
ATOM 1238 N N . TYR A 1 159 ? 230.630 110.708 34.782 1.00 30.98 159 TYR A N 1
ATOM 1239 C CA . TYR A 1 159 ? 229.900 111.939 34.503 1.00 29.01 159 TYR A CA 1
ATOM 1240 C C . TYR A 1 159 ? 230.251 113.004 35.538 1.00 32.92 159 TYR A C 1
ATOM 1241 O O . TYR A 1 159 ? 229.611 114.060 35.599 1.00 30.47 159 TYR A O 1
ATOM 1250 N N . TYR A 1 160 ? 231.283 112.709 36.330 1.00 26.66 160 TYR A N 1
ATOM 1251 C CA . TYR A 1 160 ? 231.829 113.638 37.283 1.00 26.13 160 TYR A CA 1
ATOM 1252 C C . TYR A 1 160 ? 233.356 113.530 37.252 1.00 31.65 160 TYR A C 1
ATOM 1253 O O . TYR A 1 160 ? 233.996 113.189 38.253 1.00 34.83 160 TYR A O 1
ATOM 1262 N N . PRO A 1 161 ? 233.948 113.809 36.088 1.00 30.67 161 PRO A N 1
ATOM 1263 C CA . PRO A 1 161 ? 235.377 113.693 35.773 1.00 32.93 161 PRO A CA 1
ATOM 1264 C C . PRO A 1 161 ? 236.217 114.501 36.732 1.00 37.18 161 PRO A C 1
ATOM 1265 O O . PRO A 1 161 ? 236.043 115.719 36.731 1.00 37.77 161 PRO A O 1
ATOM 1269 N N . ALA A 1 162 ? 237.121 113.883 37.489 1.00 41.99 162 ALA A N 1
ATOM 1270 C CA . ALA A 1 162 ? 237.895 114.647 38.473 1.00 32.39 162 ALA A CA 1
ATOM 1271 C C . ALA A 1 162 ? 238.483 115.872 37.852 1.00 28.07 162 ALA A C 1
ATOM 1272 O O . ALA A 1 162 ? 238.553 116.906 38.508 1.00 28.98 162 ALA A O 1
ATOM 1274 N N . GLU A 1 163 ? 238.900 115.756 36.589 1.00 27.20 163 GLU A N 1
ATOM 1275 C CA . GLU A 1 163 ? 239.557 116.871 35.898 1.00 33.19 163 GLU A CA 1
ATOM 1276 C C . GLU A 1 163 ? 238.730 118.143 35.882 1.00 35.55 163 GLU A C 1
ATOM 1277 O O . GLU A 1 163 ? 239.278 119.223 35.642 1.00 38.19 163 GLU A O 1
ATOM 1283 N N . PHE A 1 164 ? 237.423 118.002 36.153 1.00 33.31 164 PHE A N 1
ATOM 1284 C CA . PHE A 1 164 ? 236.412 119.012 35.829 1.00 26.80 164 PHE A CA 1
ATOM 1285 C C . PHE A 1 164 ? 235.468 119.328 36.946 1.00 26.15 164 PHE A C 1
ATOM 1286 O O . PHE A 1 164 ? 234.612 120.197 36.824 1.00 26.45 164 PHE A O 1
ATOM 1294 N N . ARG A 1 165 ? 235.620 118.618 38.047 1.00 28.68 165 ARG A N 1
ATOM 1295 C CA . ARG A 1 165 ? 234.682 118.758 39.146 1.00 27.37 165 ARG A CA 1
ATOM 1296 C C . ARG A 1 165 ? 234.427 120.206 39.546 1.00 31.44 165 ARG A C 1
ATOM 1297 O O . ARG A 1 165 ? 233.276 120.606 39.645 1.00 34.88 165 ARG A O 1
ATOM 1305 N N . PRO A 1 166 ? 235.487 121.012 39.733 1.00 34.86 166 PRO A N 1
ATOM 1306 C CA . PRO A 1 166 ? 235.263 122.438 40.012 1.00 32.83 166 PRO A CA 1
ATOM 1307 C C . PRO A 1 166 ? 234.272 123.084 39.052 1.00 31.05 166 PRO A C 1
ATOM 1308 O O . PRO A 1 166 ? 233.256 123.609 39.518 1.00 31.69 166 PRO A O 1
ATOM 1312 N N . GLU A 1 167 ? 234.525 123.043 37.750 1.00 30.30 167 GLU A N 1
ATOM 1313 C CA . GLU A 1 167 ? 233.566 123.707 36.845 1.00 33.98 167 GLU A CA 1
ATOM 1314 C C . GLU A 1 167 ? 232.178 123.096 36.890 1.00 29.73 167 GLU A C 1
ATOM 1315 O O . GLU A 1 167 ? 231.184 123.817 36.961 1.00 26.93 167 GLU A O 1
ATOM 1321 N N . ILE A 1 168 ? 232.108 121.769 36.845 1.00 27.58 168 ILE A N 1
ATOM 1322 C CA . ILE A 1 168 ? 230.820 121.130 36.997 1.00 24.96 168 ILE A CA 1
ATOM 1323 C C . ILE A 1 168 ? 230.112 121.694 38.216 1.00 28.59 168 ILE A C 1
ATOM 1324 O O . ILE A 1 168 ? 228.959 122.091 38.144 1.00 29.60 168 ILE A O 1
ATOM 1329 N N . ASP A 1 169 ? 230.829 121.766 39.330 1.00 31.30 169 ASP A N 1
ATOM 1330 C CA . ASP A 1 169 ? 230.285 122.291 40.582 1.00 27.39 169 ASP A CA 1
ATOM 1331 C C . ASP A 1 169 ? 229.745 123.712 40.441 1.00 30.68 169 ASP A C 1
ATOM 1332 O O . ASP A 1 169 ? 228.581 123.959 40.771 1.00 31.42 169 ASP A O 1
ATOM 1337 N N . ARG A 1 170 ? 230.573 124.639 39.953 1.00 27.73 170 ARG A N 1
ATOM 1338 C CA . ARG A 1 170 ? 230.112 125.993 39.673 1.00 23.72 170 ARG A CA 1
ATOM 1339 C C . ARG A 1 170 ? 228.751 126.003 38.978 1.00 26.97 170 ARG A C 1
ATOM 1340 O O . ARG A 1 170 ? 227.828 126.723 39.385 1.00 26.02 170 ARG A O 1
ATOM 1348 N N . ILE A 1 171 ? 228.632 125.198 37.924 1.00 27.34 171 ILE A N 1
ATOM 1349 C CA . ILE A 1 171 ? 227.428 125.188 37.108 1.00 23.78 171 ILE A CA 1
ATOM 1350 C C . ILE A 1 171 ? 226.289 124.532 37.816 1.00 22.64 171 ILE A C 1
ATOM 1351 O O . ILE A 1 171 ? 225.190 125.050 37.794 1.00 24.35 171 ILE A O 1
ATOM 1356 N N . ASN A 1 172 ? 226.527 123.398 38.455 1.00 22.61 172 ASN A N 1
ATOM 1357 C CA . ASN A 1 172 ? 225.428 122.757 39.170 1.00 23.61 172 ASN A CA 1
ATOM 1358 C C . ASN A 1 172 ? 224.843 123.677 40.199 1.00 29.57 172 ASN A C 1
ATOM 1359 O O . ASN A 1 172 ? 223.638 123.618 40.463 1.00 31.79 172 ASN A O 1
ATOM 1364 N N . ALA A 1 173 ? 225.685 124.508 40.814 1.00 24.87 173 ALA A N 1
ATOM 1365 C CA . ALA A 1 173 ? 225.195 125.345 41.874 1.00 20.01 173 ALA A CA 1
ATOM 1366 C C . ALA A 1 173 ? 224.231 126.394 41.296 1.00 25.71 173 ALA A C 1
ATOM 1367 O O . ALA A 1 173 ? 223.063 126.443 41.672 1.00 23.29 173 ALA A O 1
ATOM 1369 N N . ARG A 1 174 ? 224.699 127.221 40.363 1.00 27.44 174 ARG A N 1
ATOM 1370 C CA . ARG A 1 174 ? 223.818 128.224 39.779 1.00 22.66 174 ARG A CA 1
ATOM 1371 C C . ARG A 1 174 ? 222.573 127.578 39.204 1.00 24.20 174 ARG A C 1
ATOM 1372 O O . ARG A 1 174 ? 221.470 128.036 39.434 1.00 27.60 174 ARG A O 1
ATOM 1380 N N . VAL A 1 175 ? 222.742 126.506 38.456 1.00 19.33 175 VAL A N 1
ATOM 1381 C CA . VAL A 1 175 ? 221.605 125.862 37.859 1.00 19.45 175 VAL A CA 1
ATOM 1382 C C . VAL A 1 175 ? 220.630 125.387 38.894 1.00 20.98 175 VAL A C 1
ATOM 1383 O O . VAL A 1 175 ? 219.439 125.475 38.691 1.00 22.31 175 VAL A O 1
ATOM 1387 N N . TYR A 1 176 ? 221.126 124.881 40.013 1.00 24.28 176 TYR A N 1
ATOM 1388 C CA . TYR A 1 176 ? 220.235 124.346 41.045 1.00 25.45 176 TYR A CA 1
ATOM 1389 C C . TYR A 1 176 ? 219.394 125.459 41.605 1.00 24.12 176 TYR A C 1
ATOM 1390 O O . TYR A 1 176 ? 218.172 125.451 41.558 1.00 22.95 176 TYR A O 1
ATOM 1399 N N . GLU A 1 177 ? 220.118 126.430 42.130 1.00 27.17 177 GLU A N 1
ATOM 1400 C CA . GLU A 1 177 ? 219.588 127.538 42.877 1.00 27.40 177 GLU A CA 1
ATOM 1401 C C . GLU A 1 177 ? 218.606 128.432 42.041 1.00 26.58 177 GLU A C 1
ATOM 1402 O O . GLU A 1 177 ? 217.543 128.830 42.531 1.00 27.16 177 GLU A O 1
ATOM 1408 N N . THR A 1 178 ? 218.909 128.692 40.775 1.00 23.75 178 THR A N 1
ATOM 1409 C CA . THR A 1 178 ? 218.181 129.725 40.043 1.00 21.47 178 THR A CA 1
ATOM 1410 C C . THR A 1 178 ? 217.227 129.183 39.006 1.00 26.33 178 THR A C 1
ATOM 1411 O O . THR A 1 178 ? 216.393 129.948 38.494 1.00 29.69 178 THR A O 1
ATOM 1415 N N . LEU A 1 179 ? 217.362 127.885 38.699 1.00 25.37 179 LEU A N 1
ATOM 1416 C CA . LEU A 1 179 ? 216.636 127.201 37.602 1.00 22.99 179 LEU A CA 1
ATOM 1417 C C . LEU A 1 179 ? 215.904 125.942 38.035 1.00 25.24 179 LEU A C 1
ATOM 1418 O O . LEU A 1 179 ? 214.687 125.862 37.910 1.00 24.59 179 LEU A O 1
ATOM 1423 N N . ASN A 1 180 ? 216.661 124.953 38.512 1.00 25.24 180 ASN A N 1
ATOM 1424 C CA . ASN A 1 180 ? 216.088 123.728 39.048 1.00 23.97 180 ASN A CA 1
ATOM 1425 C C . ASN A 1 180 ? 215.062 124.040 40.108 1.00 23.18 180 ASN A C 1
ATOM 1426 O O . ASN A 1 180 ? 213.955 123.560 40.067 1.00 27.55 180 ASN A O 1
ATOM 1431 N N . ASN A 1 181 ? 215.447 124.853 41.069 1.00 25.25 181 ASN A N 1
ATOM 1432 C CA . ASN A 1 181 ? 214.547 125.211 42.129 1.00 25.72 181 ASN A CA 1
ATOM 1433 C C . ASN A 1 181 ? 213.904 126.564 41.767 1.00 26.97 181 ASN A C 1
ATOM 1434 O O . ASN A 1 181 ? 212.885 126.962 42.325 1.00 21.08 181 ASN A O 1
ATOM 1439 N N . GLY A 1 182 ? 214.480 127.246 40.776 1.00 27.04 182 GLY A N 1
ATOM 1440 C CA . GLY A 1 182 ? 213.934 128.508 40.285 1.00 26.88 182 GLY A CA 1
ATOM 1441 C C . GLY A 1 182 ? 212.489 128.480 39.799 1.00 28.17 182 GLY A C 1
ATOM 1442 O O . GLY A 1 182 ? 211.640 129.238 40.261 1.00 26.96 182 GLY A O 1
ATOM 1443 N N . VAL A 1 183 ? 212.205 127.601 38.846 1.00 27.16 183 VAL A N 1
ATOM 1444 C CA . VAL A 1 183 ? 210.853 127.459 38.351 1.00 26.20 183 VAL A CA 1
ATOM 1445 C C . VAL A 1 183 ? 209.832 127.214 39.481 1.00 25.31 183 VAL A C 1
ATOM 1446 O O . VAL A 1 183 ? 208.693 127.651 39.376 1.00 23.98 183 VAL A O 1
ATOM 1450 N N . TYR A 1 184 ? 210.227 126.528 40.550 1.00 21.07 184 TYR A N 1
ATOM 1451 C CA . TYR A 1 184 ? 209.326 126.402 41.683 1.00 21.24 184 TYR A CA 1
ATOM 1452 C C . TYR A 1 184 ? 209.199 127.688 42.490 1.00 23.64 184 TYR A C 1
ATOM 1453 O O . TYR A 1 184 ? 208.099 128.122 42.780 1.00 27.05 184 TYR A O 1
ATOM 1462 N N . ARG A 1 185 ? 210.311 128.307 42.860 1.00 26.89 185 ARG A N 1
ATOM 1463 C CA . ARG A 1 185 ? 210.219 129.576 43.566 1.00 27.86 185 ARG A CA 1
ATOM 1464 C C . ARG A 1 185 ? 209.306 130.565 42.812 1.00 26.08 185 ARG A C 1
ATOM 1465 O O . ARG A 1 185 ? 208.640 131.402 43.420 1.00 25.83 185 ARG A O 1
ATOM 1473 N N . SER A 1 186 ? 209.260 130.453 41.495 1.00 20.08 186 SER A N 1
ATOM 1474 C CA . SER A 1 186 ? 208.474 131.372 40.733 1.00 22.13 186 SER A CA 1
ATOM 1475 C C . SER A 1 186 ? 207.000 131.000 40.774 1.00 25.60 186 SER A C 1
ATOM 1476 O O . SER A 1 186 ? 206.155 131.822 41.129 1.00 28.72 186 SER A O 1
ATOM 1479 N N . GLY A 1 187 ? 206.707 129.764 40.388 1.00 20.72 187 GLY A N 1
ATOM 1480 C CA . GLY A 1 187 ? 205.358 129.294 40.230 1.00 18.82 187 GLY A CA 1
ATOM 1481 C C . GLY A 1 187 ? 204.597 129.307 41.547 1.00 29.49 187 GLY A C 1
ATOM 1482 O O . GLY A 1 187 ? 203.356 129.468 41.564 1.00 36.32 187 GLY A O 1
ATOM 1483 N N . PHE A 1 188 ? 205.318 129.157 42.658 1.00 27.80 188 PHE A N 1
ATOM 1484 C CA . PHE A 1 188 ? 204.670 129.019 43.959 1.00 28.60 188 PHE A CA 1
ATOM 1485 C C . PHE A 1 188 ? 204.797 130.271 44.776 1.00 30.90 188 PHE A C 1
ATOM 1486 O O . PHE A 1 188 ? 204.423 130.304 45.931 1.00 35.40 188 PHE A O 1
ATOM 1494 N N . ALA A 1 189 ? 205.358 131.301 44.177 1.00 31.12 189 ALA A N 1
ATOM 1495 C CA . ALA A 1 189 ? 205.545 132.541 44.894 1.00 32.70 189 ALA A CA 1
ATOM 1496 C C . ALA A 1 189 ? 204.171 133.125 45.093 1.00 33.76 189 ALA A C 1
ATOM 1497 O O . ALA A 1 189 ? 203.277 132.893 44.267 1.00 41.38 189 ALA A O 1
ATOM 1499 N N . THR A 1 190 ? 204.000 133.881 46.178 1.00 31.78 190 THR A N 1
ATOM 1500 C CA . THR A 1 190 ? 202.684 134.398 46.544 1.00 30.38 190 THR A CA 1
ATOM 1501 C C . THR A 1 190 ? 202.544 135.891 46.382 1.00 26.61 190 THR A C 1
ATOM 1502 O O . THR A 1 190 ? 201.449 136.396 46.344 1.00 30.56 190 THR A O 1
ATOM 1506 N N . THR A 1 191 ? 203.649 136.597 46.308 1.00 21.80 191 THR A N 1
ATOM 1507 C CA . THR A 1 191 ? 203.607 138.014 46.029 1.00 18.72 191 THR A CA 1
ATOM 1508 C C . THR A 1 191 ? 204.252 138.292 44.695 1.00 22.74 191 THR A C 1
ATOM 1509 O O . THR A 1 191 ? 205.085 137.539 44.221 1.00 23.56 191 THR A O 1
ATOM 1513 N N . GLN A 1 192 ? 203.853 139.375 44.062 1.00 25.60 192 GLN A N 1
ATOM 1514 C CA . GLN A 1 192 ? 204.444 139.680 42.786 1.00 22.13 192 GLN A CA 1
ATOM 1515 C C . GLN A 1 192 ? 205.944 139.903 42.945 1.00 24.94 192 GLN A C 1
ATOM 1516 O O . GLN A 1 192 ? 206.740 139.517 42.099 1.00 24.31 192 GLN A O 1
ATOM 1522 N N . GLU A 1 193 ? 206.352 140.521 44.033 1.00 26.06 193 GLU A N 1
ATOM 1523 C CA . GLU A 1 193 ? 207.759 140.812 44.143 1.00 26.87 193 GLU A CA 1
ATOM 1524 C C . GLU A 1 193 ? 208.582 139.532 44.140 1.00 31.83 193 GLU A C 1
ATOM 1525 O O . GLU A 1 193 ? 209.591 139.451 43.437 1.00 32.68 193 GLU A O 1
ATOM 1531 N N . ALA A 1 194 ? 208.158 138.541 44.937 1.00 31.22 194 ALA A N 1
ATOM 1532 C CA . ALA A 1 194 ? 208.819 137.227 45.023 1.00 21.99 194 ALA A CA 1
ATOM 1533 C C . ALA A 1 194 ? 208.791 136.553 43.692 1.00 21.90 194 ALA A C 1
ATOM 1534 O O . ALA A 1 194 ? 209.715 135.865 43.338 1.00 24.96 194 ALA A O 1
ATOM 1536 N N . TYR A 1 195 ? 207.712 136.721 42.949 1.00 21.03 195 TYR A N 1
ATOM 1537 C CA . TYR A 1 195 ? 207.668 136.071 41.673 1.00 20.14 195 TYR A CA 1
ATOM 1538 C C . TYR A 1 195 ? 208.727 136.721 40.788 1.00 20.83 195 TYR A C 1
ATOM 1539 O O . TYR A 1 195 ? 209.517 136.044 40.173 1.00 24.05 195 TYR A O 1
ATOM 1548 N N . GLU A 1 196 ? 208.800 138.034 40.765 1.00 19.95 196 GLU A N 1
ATOM 1549 C CA . GLU A 1 196 ? 209.814 138.671 39.935 1.00 21.55 196 GLU A CA 1
ATOM 1550 C C . GLU A 1 196 ? 211.237 138.432 40.407 1.00 24.36 196 GLU A C 1
ATOM 1551 O O . GLU A 1 196 ? 212.185 138.377 39.612 1.00 23.37 196 GLU A O 1
ATOM 1557 N N . GLU A 1 197 ? 211.409 138.306 41.709 1.00 25.74 197 GLU A N 1
ATOM 1558 C CA . GLU A 1 197 ? 212.758 138.220 42.223 1.00 26.06 197 GLU A CA 1
ATOM 1559 C C . GLU A 1 197 ? 213.342 136.832 41.951 1.00 28.53 197 GLU A C 1
ATOM 1560 O O . GLU A 1 197 ? 214.552 136.646 41.964 1.00 26.19 197 GLU A O 1
ATOM 1566 N N . ALA A 1 198 ? 212.450 135.877 41.695 1.00 30.05 198 ALA A N 1
ATOM 1567 C CA . ALA A 1 198 ? 212.807 134.531 41.279 1.00 27.34 198 ALA A CA 1
ATOM 1568 C C . ALA A 1 198 ? 212.833 134.412 39.763 1.00 26.21 198 ALA A C 1
ATOM 1569 O O . ALA A 1 198 ? 213.774 133.856 39.214 1.00 29.87 198 ALA A O 1
ATOM 1571 N N . PHE A 1 199 ? 211.805 134.914 39.082 1.00 23.39 199 PHE A N 1
ATOM 1572 C CA . PHE A 1 199 ? 211.696 134.678 37.649 1.00 20.70 199 PHE A CA 1
ATOM 1573 C C . PHE A 1 199 ? 212.833 135.261 36.877 1.00 24.46 199 PHE A C 1
ATOM 1574 O O . PHE A 1 199 ? 213.292 134.631 35.934 1.00 25.92 199 PHE A O 1
ATOM 1577 N N . TYR A 1 200 ? 213.275 136.464 37.264 1.00 25.05 200 TYR A N 1
ATOM 1578 C CA . TYR A 1 200 ? 214.313 137.203 36.521 1.00 21.88 200 TYR A CA 1
ATOM 1579 C C . TYR A 1 200 ? 215.730 136.612 36.610 1.00 23.84 200 TYR A C 1
ATOM 1580 O O . TYR A 1 200 ? 216.434 136.526 35.611 1.00 28.61 200 TYR A O 1
ATOM 1589 N N . PRO A 1 201 ? 216.156 136.208 37.792 1.00 20.84 201 PRO A N 1
ATOM 1590 C CA . PRO A 1 201 ? 217.409 135.476 37.875 1.00 19.27 201 PRO A CA 1
ATOM 1591 C C . PRO A 1 201 ? 217.397 134.169 37.092 1.00 23.56 201 PRO A C 1
ATOM 1592 O O . PRO A 1 201 ? 218.441 133.717 36.636 1.00 29.67 201 PRO A O 1
ATOM 1596 N N . LEU A 1 202 ? 216.227 133.558 36.964 1.00 25.67 202 LEU A N 1
ATOM 1597 C CA . LEU A 1 202 ? 216.003 132.343 36.185 1.00 22.19 202 LEU A CA 1
ATOM 1598 C C . LEU A 1 202 ? 216.368 132.568 34.720 1.00 23.72 202 LEU A C 1
ATOM 1599 O O . LEU A 1 202 ? 217.194 131.865 34.155 1.00 24.46 202 LEU A O 1
ATOM 1604 N N . PHE A 1 203 ? 215.742 133.549 34.089 1.00 22.41 203 PHE A N 1
ATOM 1605 C CA . PHE A 1 203 ? 216.163 133.949 32.749 1.00 23.45 203 PHE A CA 1
ATOM 1606 C C . PHE A 1 203 ? 217.618 134.472 32.626 1.00 23.43 203 PHE A C 1
ATOM 1607 O O . PHE A 1 203 ? 218.274 134.208 31.641 1.00 22.33 203 PHE A O 1
ATOM 1615 N N . ASP A 1 204 ? 218.147 135.176 33.618 1.00 24.12 204 ASP A N 1
ATOM 1616 C CA . ASP A 1 204 ? 219.567 135.535 33.592 1.00 21.12 204 ASP A CA 1
ATOM 1617 C C . ASP A 1 204 ? 220.444 134.285 33.462 1.00 23.56 204 ASP A C 1
ATOM 1618 O O . ASP A 1 204 ? 221.494 134.283 32.814 1.00 20.71 204 ASP A O 1
ATOM 1623 N N . THR A 1 205 ? 220.007 133.217 34.114 1.00 23.87 205 THR A N 1
ATOM 1624 C CA . THR A 1 205 ? 220.719 131.964 34.046 1.00 20.03 205 THR A CA 1
ATOM 1625 C C . THR A 1 205 ? 220.528 131.264 32.713 1.00 21.08 205 THR A C 1
ATOM 1626 O O . THR A 1 205 ? 221.446 130.627 32.215 1.00 26.23 205 THR A O 1
ATOM 1630 N N . LEU A 1 206 ? 219.354 131.352 32.115 1.00 17.73 206 LEU A N 1
ATOM 1631 C CA . LEU A 1 206 ? 219.242 130.792 30.774 1.00 20.88 206 LEU A CA 1
ATOM 1632 C C . LEU A 1 206 ? 220.116 131.610 29.805 1.00 27.45 206 LEU A C 1
ATOM 1633 O O . LEU A 1 206 ? 220.830 131.038 28.979 1.00 28.49 206 LEU A O 1
ATOM 1638 N N . ASP A 1 207 ? 220.073 132.942 29.932 1.00 28.56 207 ASP A N 1
ATOM 1639 C CA . ASP A 1 207 ? 220.785 133.847 29.044 1.00 20.88 207 ASP A CA 1
ATOM 1640 C C . ASP A 1 207 ? 222.260 133.490 29.125 1.00 23.06 207 ASP A C 1
ATOM 1641 O O . ASP A 1 207 ? 222.973 133.514 28.125 1.00 22.58 207 ASP A O 1
ATOM 1646 N N . TRP A 1 208 ? 222.713 133.134 30.322 1.00 23.36 208 TRP A N 1
ATOM 1647 C CA . TRP A 1 208 ? 224.102 132.703 30.510 1.00 29.96 208 TRP A CA 1
ATOM 1648 C C . TRP A 1 208 ? 224.471 131.321 29.908 1.00 33.96 208 TRP A C 1
ATOM 1649 O O . TRP A 1 208 ? 225.515 131.141 29.245 1.00 29.45 208 TRP A O 1
ATOM 1660 N N . LEU A 1 209 ? 223.617 130.342 30.190 1.00 29.51 209 LEU A N 1
ATOM 1661 C CA . LEU A 1 209 ? 223.770 129.013 29.660 1.00 25.24 209 LEU A CA 1
ATOM 1662 C C . LEU A 1 209 ? 223.804 129.028 28.129 1.00 25.96 209 LEU A C 1
ATOM 1663 O O . LEU A 1 209 ? 224.605 128.333 27.515 1.00 23.71 209 LEU A O 1
ATOM 1668 N N . GLU A 1 210 ? 222.949 129.832 27.513 1.00 23.18 210 GLU A N 1
ATOM 1669 C CA . GLU A 1 210 ? 222.938 129.912 26.071 1.00 21.63 210 GLU A CA 1
ATOM 1670 C C . GLU A 1 210 ? 224.287 130.370 25.548 1.00 28.72 210 GLU A C 1
ATOM 1671 O O . GLU A 1 210 ? 224.744 129.887 24.508 1.00 30.27 210 GLU A O 1
ATOM 1677 N N . GLU A 1 211 ? 224.957 131.283 26.246 1.00 29.62 211 GLU A N 1
ATOM 1678 C CA . GLU A 1 211 ? 226.256 131.737 25.724 1.00 32.46 211 GLU A CA 1
ATOM 1679 C C . GLU A 1 211 ? 227.300 130.664 25.885 1.00 30.70 211 GLU A C 1
ATOM 1680 O O . GLU A 1 211 ? 228.037 130.326 24.953 1.00 36.92 211 GLU A O 1
ATOM 1686 N N . HIS A 1 212 ? 227.353 130.124 27.083 1.00 24.59 212 HIS A N 1
ATOM 1687 C CA . HIS A 1 212 ? 228.308 129.091 27.381 1.00 26.21 212 HIS A CA 1
ATOM 1688 C C . HIS A 1 212 ? 228.272 128.010 26.340 1.00 31.35 212 HIS A C 1
ATOM 1689 O O . HIS A 1 212 ? 229.280 127.395 26.032 1.00 36.24 212 HIS A O 1
ATOM 1696 N N . LEU A 1 213 ? 227.087 127.765 25.808 1.00 29.96 213 LEU A N 1
ATOM 1697 C CA . LEU A 1 213 ? 226.881 126.623 24.944 1.00 31.70 213 LEU A CA 1
ATOM 1698 C C . LEU A 1 213 ? 227.211 126.941 23.495 1.00 32.44 213 LEU A C 1
ATOM 1699 O O . LEU A 1 213 ? 226.948 126.111 22.595 1.00 35.29 213 LEU A O 1
ATOM 1704 N N . THR A 1 214 ? 227.781 128.119 23.251 1.00 27.31 214 THR A N 1
ATOM 1705 C CA . THR A 1 214 ? 227.806 128.590 21.874 1.00 35.23 214 THR A CA 1
ATOM 1706 C C . THR A 1 214 ? 228.618 127.743 20.889 1.00 39.36 214 THR A C 1
ATOM 1707 O O . THR A 1 214 ? 228.063 127.238 19.891 1.00 48.71 214 THR A O 1
ATOM 1711 N N . GLY A 1 215 ? 229.897 127.536 21.146 1.00 26.15 215 GLY A N 1
ATOM 1712 C CA . GLY A 1 215 ? 230.602 126.625 20.272 1.00 25.88 215 GLY A CA 1
ATOM 1713 C C . GLY A 1 215 ? 230.760 125.273 20.894 1.00 31.53 215 GLY A C 1
ATOM 1714 O O . GLY A 1 215 ? 231.715 124.604 20.598 1.00 46.19 215 GLY A O 1
ATOM 1715 N N . ARG A 1 216 ? 229.842 124.874 21.766 1.00 37.89 216 ARG A N 1
ATOM 1716 C CA . ARG A 1 216 ? 229.978 123.634 22.543 1.00 36.90 216 ARG A CA 1
ATOM 1717 C C . ARG A 1 216 ? 228.877 122.646 22.226 1.00 38.56 216 ARG A C 1
ATOM 1718 O O . ARG A 1 216 ? 227.908 122.989 21.551 1.00 37.51 216 ARG A O 1
ATOM 1726 N N . GLU A 1 217 ? 229.049 121.416 22.714 1.00 40.90 217 GLU A N 1
ATOM 1727 C CA . GLU A 1 217 ? 228.078 120.344 22.503 1.00 40.69 217 GLU A CA 1
ATOM 1728 C C . GLU A 1 217 ? 227.567 119.955 23.858 1.00 35.18 217 GLU A C 1
ATOM 1729 O O . GLU A 1 217 ? 226.440 119.499 23.992 1.00 41.89 217 GLU A O 1
ATOM 1735 N N . TRP A 1 218 ? 228.405 120.130 24.864 1.00 26.88 218 TRP A N 1
ATOM 1736 C CA . TRP A 1 218 ? 227.988 119.868 26.219 1.00 26.73 218 TRP A CA 1
ATOM 1737 C C . TRP A 1 218 ? 228.512 120.979 27.089 1.00 30.84 218 TRP A C 1
ATOM 1738 O O . TRP A 1 218 ? 229.388 121.736 26.694 1.00 34.40 218 TRP A O 1
ATOM 1749 N N . LEU A 1 219 ? 227.965 121.056 28.290 1.00 31.48 219 LEU A N 1
ATOM 1750 C CA . LEU A 1 219 ? 228.275 122.138 29.201 1.00 31.63 219 LEU A CA 1
ATOM 1751 C C . LEU A 1 219 ? 229.728 122.159 29.618 1.00 34.61 219 LEU A C 1
ATOM 1752 O O . LEU A 1 219 ? 230.250 123.230 29.855 1.00 41.62 219 LEU A O 1
ATOM 1757 N N . VAL A 1 220 ? 230.377 120.999 29.725 1.00 29.29 220 VAL A N 1
ATOM 1758 C CA . VAL A 1 220 ? 231.686 120.943 30.379 1.00 30.30 220 VAL A CA 1
ATOM 1759 C C . VAL A 1 220 ? 232.736 120.067 29.717 1.00 37.46 220 VAL A C 1
ATOM 1760 O O . VAL A 1 220 ? 232.570 118.873 29.557 1.00 39.62 220 VAL A O 1
ATOM 1764 N N . GLY A 1 221 ? 233.853 120.669 29.373 1.00 42.91 221 GLY A N 1
ATOM 1765 C CA . GLY A 1 221 ? 234.596 120.156 28.255 1.00 47.07 221 GLY A CA 1
ATOM 1766 C C . GLY A 1 221 ? 233.606 119.850 27.123 1.00 54.19 221 GLY A C 1
ATOM 1767 O O . GLY A 1 221 ? 232.654 120.624 26.825 1.00 54.28 221 GLY A O 1
ATOM 1768 N N . ASP A 1 222 ? 233.836 118.718 26.471 1.00 39.97 222 ASP A N 1
ATOM 1769 C CA . ASP A 1 222 ? 232.942 118.262 25.439 1.00 42.37 222 ASP A CA 1
ATOM 1770 C C . ASP A 1 222 ? 232.607 116.838 25.732 1.00 37.07 222 ASP A C 1
ATOM 1771 O O . ASP A 1 222 ? 232.980 115.946 24.994 1.00 46.70 222 ASP A O 1
ATOM 1776 N N . ARG A 1 223 ? 231.912 116.666 26.843 1.00 32.26 223 ARG A N 1
ATOM 1777 C CA . ARG A 1 223 ? 231.581 115.384 27.428 1.00 30.56 223 ARG A CA 1
ATOM 1778 C C . ARG A 1 223 ? 230.215 115.594 28.044 1.00 32.46 223 ARG A C 1
ATOM 1779 O O . ARG A 1 223 ? 229.985 116.627 28.692 1.00 29.47 223 ARG A O 1
ATOM 1787 N N . LEU A 1 224 ? 229.299 114.657 27.815 1.00 25.47 224 LEU A N 1
ATOM 1788 C CA . LEU A 1 224 ? 228.085 114.631 28.602 1.00 24.35 224 LEU A CA 1
ATOM 1789 C C . LEU A 1 224 ? 228.494 114.466 30.055 1.00 18.62 224 LEU A C 1
ATOM 1790 O O . LEU A 1 224 ? 229.253 113.602 30.368 1.00 22.47 224 LEU A O 1
ATOM 1795 N N . THR A 1 225 ? 228.019 115.309 30.950 1.00 18.80 225 THR A N 1
ATOM 1796 C CA . THR A 1 225 ? 228.356 115.151 32.364 1.00 23.40 225 THR A CA 1
ATOM 1797 C C . THR A 1 225 ? 227.164 115.466 33.270 1.00 25.53 225 THR A C 1
ATOM 1798 O O . THR A 1 225 ? 226.051 115.758 32.792 1.00 25.12 225 THR A O 1
ATOM 1802 N N . GLU A 1 226 ? 227.375 115.392 34.578 1.00 20.59 226 GLU A N 1
ATOM 1803 C CA . GLU A 1 226 ? 226.224 115.469 35.463 1.00 23.41 226 GLU A CA 1
ATOM 1804 C C . GLU A 1 226 ? 225.633 116.855 35.423 1.00 24.73 226 GLU A C 1
ATOM 1805 O O . GLU A 1 226 ? 224.482 117.053 35.802 1.00 25.27 226 GLU A O 1
ATOM 1811 N N . ALA A 1 227 ? 226.411 117.814 34.925 1.00 26.20 227 ALA A N 1
ATOM 1812 C CA . ALA A 1 227 ? 225.893 119.166 34.702 1.00 24.14 227 ALA A CA 1
ATOM 1813 C C . ALA A 1 227 ? 224.676 119.110 33.800 1.00 24.48 227 ALA A C 1
ATOM 1814 O O . ALA A 1 227 ? 223.613 119.537 34.209 1.00 29.89 227 ALA A O 1
ATOM 1816 N N . ASP A 1 228 ? 224.809 118.547 32.599 1.00 22.80 228 ASP A N 1
ATOM 1817 C CA . ASP A 1 228 ? 223.685 118.474 31.651 1.00 19.10 228 ASP A CA 1
ATOM 1818 C C . ASP A 1 228 ? 222.591 117.605 32.227 1.00 23.98 228 ASP A C 1
ATOM 1819 O O . ASP A 1 228 ? 221.402 117.893 32.062 1.00 24.27 228 ASP A O 1
ATOM 1824 N N . ILE A 1 229 ? 222.984 116.541 32.911 1.00 22.38 229 ILE A N 1
ATOM 1825 C CA . ILE A 1 229 ? 222.003 115.603 33.401 1.00 21.17 229 ILE A CA 1
ATOM 1826 C C . ILE A 1 229 ? 221.081 116.235 34.446 1.00 21.08 229 ILE A C 1
ATOM 1827 O O . ILE A 1 229 ? 219.987 115.756 34.680 1.00 22.85 229 ILE A O 1
ATOM 1832 N N . ARG A 1 230 ? 221.499 117.312 35.077 1.00 19.33 230 ARG A N 1
ATOM 1833 C CA . ARG A 1 230 ? 220.608 117.950 36.024 1.00 21.26 230 ARG A CA 1
ATOM 1834 C C . ARG A 1 230 ? 219.953 119.175 35.404 1.00 23.63 230 ARG A C 1
ATOM 1835 O O . ARG A 1 230 ? 218.936 119.673 35.887 1.00 24.79 230 ARG A O 1
ATOM 1843 N N . LEU A 1 231 ? 220.543 119.690 34.341 1.00 20.80 231 LEU A N 1
ATOM 1844 C CA . LEU A 1 231 ? 219.886 120.770 33.654 1.00 19.32 231 LEU A CA 1
ATOM 1845 C C . LEU A 1 231 ? 218.739 120.227 32.801 1.00 24.76 231 LEU A C 1
ATOM 1846 O O . LEU A 1 231 ? 217.661 120.832 32.735 1.00 24.75 231 LEU A O 1
ATOM 1851 N N . PHE A 1 232 ? 218.961 119.084 32.149 1.00 24.84 232 PHE A N 1
ATOM 1852 C CA . PHE A 1 232 ? 217.982 118.571 31.205 1.00 17.47 232 PHE A CA 1
ATOM 1853 C C . PHE A 1 232 ? 216.587 118.340 31.788 1.00 16.61 232 PHE A C 1
ATOM 1854 O O . PHE A 1 232 ? 215.600 118.640 31.142 1.00 16.10 232 PHE A O 1
ATOM 1862 N N . PRO A 1 233 ? 216.484 117.825 33.014 1.00 16.67 233 PRO A N 1
ATOM 1863 C CA . PRO A 1 233 ? 215.116 117.600 33.494 1.00 18.12 233 PRO A CA 1
ATOM 1864 C C . PRO A 1 233 ? 214.291 118.877 33.566 1.00 19.17 233 PRO A C 1
ATOM 1865 O O . PRO A 1 233 ? 213.078 118.865 33.342 1.00 18.64 233 PRO A O 1
ATOM 1869 N N . THR A 1 234 ? 214.941 119.987 33.878 1.00 19.67 234 THR A N 1
ATOM 1870 C CA . THR A 1 234 ? 214.198 121.228 33.963 1.00 19.62 234 THR A CA 1
ATOM 1871 C C . THR A 1 234 ? 213.830 121.698 32.580 1.00 18.25 234 THR A C 1
ATOM 1872 O O . THR A 1 234 ? 212.670 121.945 32.303 1.00 21.62 234 THR A O 1
ATOM 1876 N N . LEU A 1 235 ? 214.805 121.797 31.702 1.00 16.05 235 LEU A N 1
ATOM 1877 C CA . LEU A 1 235 ? 214.495 122.129 30.328 1.00 17.66 235 LEU A CA 1
ATOM 1878 C C . LEU A 1 235 ? 213.319 121.300 29.714 1.00 21.60 235 LEU A C 1
ATOM 1879 O O . LEU A 1 235 ? 212.414 121.842 29.078 1.00 23.43 235 LEU A O 1
ATOM 1884 N N . VAL A 1 236 ? 213.304 119.990 29.914 1.00 19.92 236 VAL A N 1
ATOM 1885 C CA . VAL A 1 236 ? 212.417 119.156 29.119 1.00 17.99 236 VAL A CA 1
ATOM 1886 C C . VAL A 1 236 ? 210.948 119.421 29.472 1.00 21.44 236 VAL A C 1
ATOM 1887 O O . VAL A 1 236 ? 210.040 119.175 28.668 1.00 21.16 236 VAL A O 1
ATOM 1891 N N . ARG A 1 237 ? 210.744 119.942 30.674 1.00 17.73 237 ARG A N 1
ATOM 1892 C CA . ARG A 1 237 ? 209.426 120.251 31.191 1.00 20.14 237 ARG A CA 1
ATOM 1893 C C . ARG A 1 237 ? 209.073 121.731 31.003 1.00 22.48 237 ARG A C 1
ATOM 1894 O O . ARG A 1 237 ? 207.953 122.204 31.361 1.00 22.18 237 ARG A O 1
ATOM 1902 N N . PHE A 1 238 ? 210.017 122.478 30.450 1.00 19.86 238 PHE A N 1
ATOM 1903 C CA . PHE A 1 238 ? 209.910 123.931 30.559 1.00 22.89 238 PHE A CA 1
ATOM 1904 C C . PHE A 1 238 ? 208.772 124.563 29.789 1.00 25.04 238 PHE A C 1
ATOM 1905 O O . PHE A 1 238 ? 207.839 125.076 30.383 1.00 22.61 238 PHE A O 1
ATOM 1913 N N . ASP A 1 239 ? 208.879 124.537 28.463 1.00 24.21 239 ASP A N 1
ATOM 1914 C CA . ASP A 1 239 ? 207.824 125.041 27.608 1.00 22.38 239 ASP A CA 1
ATOM 1915 C C . ASP A 1 239 ? 206.488 124.347 27.803 1.00 23.51 239 ASP A C 1
ATOM 1916 O O . ASP A 1 239 ? 205.449 124.921 27.518 1.00 28.39 239 ASP A O 1
ATOM 1921 N N . ALA A 1 240 ? 206.498 123.109 28.247 1.00 21.34 240 ALA A N 1
ATOM 1922 C CA . ALA A 1 240 ? 205.280 122.321 28.177 1.00 22.30 240 ALA A CA 1
ATOM 1923 C C . ALA A 1 240 ? 204.588 122.362 29.489 1.00 19.90 240 ALA A C 1
ATOM 1924 O O . ALA A 1 240 ? 203.452 121.982 29.586 1.00 16.51 240 ALA A O 1
ATOM 1926 N N . ILE A 1 241 ? 205.310 122.815 30.506 1.00 19.51 241 ILE A N 1
ATOM 1927 C CA . ILE A 1 241 ? 204.747 122.928 31.835 1.00 20.37 241 ILE A CA 1
ATOM 1928 C C . ILE A 1 241 ? 205.094 124.222 32.539 1.00 22.12 241 ILE A C 1
ATOM 1929 O O . ILE A 1 241 ? 204.216 125.049 32.760 1.00 20.17 241 ILE A O 1
ATOM 1934 N N . TYR A 1 242 ? 206.367 124.411 32.871 1.00 20.56 242 TYR A N 1
ATOM 1935 C CA . TYR A 1 242 ? 206.817 125.627 33.565 1.00 19.72 242 TYR A CA 1
ATOM 1936 C C . TYR A 1 242 ? 206.336 127.007 32.976 1.00 22.17 242 TYR A C 1
ATOM 1937 O O . TYR A 1 242 ? 205.727 127.841 33.651 1.00 22.96 242 TYR A O 1
ATOM 1946 N N . HIS A 1 243 ? 206.625 127.227 31.709 1.00 21.07 243 HIS A N 1
ATOM 1947 C CA . HIS A 1 243 ? 206.333 128.455 31.023 1.00 17.50 243 HIS A CA 1
ATOM 1948 C C . HIS A 1 243 ? 204.908 128.898 31.267 1.00 24.22 243 HIS A C 1
ATOM 1949 O O . HIS A 1 243 ? 204.648 130.083 31.440 1.00 28.13 243 HIS A O 1
ATOM 1956 N N . GLY A 1 244 ? 203.961 127.958 31.255 1.00 31.79 244 GLY A N 1
ATOM 1957 C CA . GLY A 1 244 ? 202.570 128.261 31.605 1.00 24.57 244 GLY A CA 1
ATOM 1958 C C . GLY A 1 244 ? 202.221 128.158 33.092 1.00 18.68 244 GLY A C 1
ATOM 1959 O O . GLY A 1 244 ? 201.980 129.137 33.758 1.00 24.40 244 GLY A O 1
ATOM 1960 N N . HIS A 1 245 ? 202.207 126.961 33.623 1.00 15.91 245 HIS A N 1
ATOM 1961 C CA . HIS A 1 245 ? 201.804 126.747 35.005 1.00 18.16 245 HIS A CA 1
ATOM 1962 C C . HIS A 1 245 ? 202.605 127.593 35.989 1.00 22.35 245 HIS A C 1
ATOM 1963 O O . HIS A 1 245 ? 202.039 128.356 36.785 1.00 26.87 245 HIS A O 1
ATOM 1970 N N . PHE A 1 246 ? 203.926 127.499 35.918 1.00 22.32 246 PHE A N 1
ATOM 1971 C CA . PHE A 1 246 ? 204.759 128.240 36.843 1.00 20.50 246 PHE A CA 1
ATOM 1972 C C . PHE A 1 246 ? 205.107 129.655 36.360 1.00 22.26 246 PHE A C 1
ATOM 1973 O O . PHE A 1 246 ? 205.955 130.291 36.944 1.00 24.31 246 PHE A O 1
ATOM 1981 N N . LYS A 1 247 ? 204.445 130.158 35.326 1.00 19.10 247 LYS A N 1
ATOM 1982 C CA . LYS A 1 247 ? 204.631 131.553 34.882 1.00 23.69 247 LYS A CA 1
ATOM 1983 C C . LYS A 1 247 ? 206.042 131.932 34.442 1.00 22.88 247 LYS A C 1
ATOM 1984 O O . LYS A 1 247 ? 206.375 133.109 34.341 1.00 24.79 247 LYS A O 1
ATOM 1990 N N . CYS A 1 248 ? 206.854 130.936 34.129 1.00 21.13 248 CYS A N 1
ATOM 1991 C CA . CYS A 1 248 ? 208.205 131.205 33.658 1.00 23.10 248 CYS A CA 1
ATOM 1992 C C . CYS A 1 248 ? 208.268 131.603 32.187 1.00 22.81 248 CYS A C 1
ATOM 1993 O O . CYS A 1 248 ? 208.882 130.936 31.365 1.00 22.02 248 CYS A O 1
ATOM 1996 N N . ASN A 1 249 ? 207.631 132.715 31.864 1.00 17.07 249 ASN A N 1
ATOM 1997 C CA . ASN A 1 249 ? 207.269 132.954 30.488 1.00 20.67 249 ASN A CA 1
ATOM 1998 C C . ASN A 1 249 ? 207.900 134.155 29.845 1.00 21.21 249 ASN A C 1
ATOM 1999 O O . ASN A 1 249 ? 207.369 134.663 28.875 1.00 23.55 249 ASN A O 1
ATOM 2004 N N . LEU A 1 250 ? 209.035 134.599 30.356 1.00 17.80 250 LEU A N 1
ATOM 2005 C CA . LEU A 1 250 ? 209.755 135.670 29.691 1.00 19.37 250 LEU A CA 1
ATOM 2006 C C . LEU A 1 250 ? 210.023 135.309 28.213 1.00 20.41 250 LEU A C 1
ATOM 2007 O O . LEU A 1 250 ? 209.819 136.113 27.331 1.00 20.06 250 LEU A O 1
ATOM 2012 N N . ARG A 1 251 ? 210.477 134.088 27.953 1.00 23.03 251 ARG A N 1
ATOM 2013 C CA . ARG A 1 251 ? 210.458 133.500 26.608 1.00 21.74 251 ARG A CA 1
ATOM 2014 C C . ARG A 1 251 ? 210.479 131.969 26.682 1.00 22.51 251 ARG A C 1
ATOM 2015 O O . ARG A 1 251 ? 210.379 131.406 27.746 1.00 25.10 251 ARG A O 1
ATOM 2023 N N . ARG A 1 252 ? 210.598 131.277 25.565 1.00 23.70 252 ARG A N 1
ATOM 2024 C CA . ARG A 1 252 ? 210.545 129.822 25.625 1.00 24.34 252 ARG A CA 1
ATOM 2025 C C . ARG A 1 252 ? 211.925 129.256 25.518 1.00 21.97 252 ARG A C 1
ATOM 2026 O O . ARG A 1 252 ? 212.786 129.869 24.943 1.00 24.45 252 ARG A O 1
ATOM 2034 N N . ILE A 1 253 ? 212.143 128.081 26.067 1.00 18.11 253 ILE A N 1
ATOM 2035 C CA . ILE A 1 253 ? 213.392 127.403 25.779 1.00 24.19 253 ILE A CA 1
ATOM 2036 C C . ILE A 1 253 ? 213.540 127.271 24.266 1.00 27.80 253 ILE A C 1
ATOM 2037 O O . ILE A 1 253 ? 214.668 127.238 23.731 1.00 27.55 253 ILE A O 1
ATOM 2042 N N . ALA A 1 254 ? 212.394 127.204 23.586 1.00 23.41 254 ALA A N 1
ATOM 2043 C CA . ALA A 1 254 ? 212.353 127.139 22.135 1.00 20.76 254 ALA A CA 1
ATOM 2044 C C . ALA A 1 254 ? 212.977 128.377 21.520 1.00 22.80 254 ALA A C 1
ATOM 2045 O O . ALA A 1 254 ? 213.283 128.409 20.352 1.00 23.09 254 ALA A O 1
ATOM 2047 N N . ASP A 1 255 ? 213.177 129.415 22.306 1.00 23.94 255 ASP A N 1
ATOM 2048 C CA . ASP A 1 255 ? 213.689 130.633 21.727 1.00 24.58 255 ASP A CA 1
ATOM 2049 C C . ASP A 1 255 ? 215.166 130.754 21.963 1.00 26.66 255 ASP A C 1
ATOM 2050 O O . ASP A 1 255 ? 215.759 131.775 21.644 1.00 30.90 255 ASP A O 1
ATOM 2055 N N . TYR A 1 256 ? 215.752 129.723 22.562 1.00 32.14 256 TYR A N 1
ATOM 2056 C CA . TYR A 1 256 ? 217.198 129.689 22.852 1.00 34.81 256 TYR A CA 1
ATOM 2057 C C . TYR A 1 256 ? 217.796 128.602 22.005 1.00 32.56 256 TYR A C 1
ATOM 2058 O O . TYR A 1 256 ? 217.742 127.435 22.391 1.00 32.45 256 TYR A O 1
ATOM 2067 N N . PRO A 1 257 ? 218.331 128.963 20.836 1.00 29.13 257 PRO A N 1
ATOM 2068 C CA . PRO A 1 257 ? 218.846 127.976 19.894 1.00 27.56 257 PRO A CA 1
ATOM 2069 C C . PRO A 1 257 ? 219.804 127.015 20.555 1.00 27.30 257 PRO A C 1
ATOM 2070 O O . PRO A 1 257 ? 219.554 125.829 20.513 1.00 31.08 257 PRO A O 1
ATOM 2074 N N . ASN A 1 258 ? 220.844 127.498 21.200 1.00 25.31 258 ASN A N 1
ATOM 2075 C CA . ASN A 1 258 ? 221.775 126.577 21.804 1.00 28.38 258 ASN A CA 1
ATOM 2076 C C . ASN A 1 258 ? 221.219 125.610 22.827 1.00 31.88 258 ASN A C 1
ATOM 2077 O O . ASN A 1 258 ? 221.599 124.446 22.800 1.00 35.20 258 ASN A O 1
ATOM 2082 N N . LEU A 1 259 ? 220.355 126.077 23.729 1.00 26.18 259 LEU A N 1
ATOM 2083 C CA . LEU A 1 259 ? 219.704 125.192 24.693 1.00 24.06 259 LEU A CA 1
ATOM 2084 C C . LEU A 1 259 ? 218.769 124.200 24.003 1.00 33.09 259 LEU A C 1
ATOM 2085 O O . LEU A 1 259 ? 218.812 123.004 24.292 1.00 38.69 259 LEU A O 1
ATOM 2090 N N . SER A 1 260 ? 217.924 124.690 23.093 1.00 34.66 260 SER A N 1
ATOM 2091 C CA . SER A 1 260 ? 216.966 123.845 22.378 1.00 28.42 260 SER A CA 1
ATOM 2092 C C . SER A 1 260 ? 217.695 122.728 21.699 1.00 33.06 260 SER A C 1
ATOM 2093 O O . SER A 1 260 ? 217.132 121.658 21.515 1.00 38.71 260 SER A O 1
ATOM 2096 N N . ARG A 1 261 ? 218.952 122.981 21.335 1.00 28.71 261 ARG A N 1
ATOM 2097 C CA . ARG A 1 261 ? 219.776 122.004 20.660 1.00 26.31 261 ARG A CA 1
ATOM 2098 C C . ARG A 1 261 ? 220.199 120.931 21.666 1.00 32.33 261 ARG A C 1
ATOM 2099 O O . ARG A 1 261 ? 220.054 119.741 21.385 1.00 30.46 261 ARG A O 1
ATOM 2107 N N . LEU A 1 262 ? 220.697 121.346 22.842 1.00 31.79 262 LEU A N 1
ATOM 2108 C CA . LEU A 1 262 ? 221.058 120.417 23.921 1.00 23.36 262 LEU A CA 1
ATOM 2109 C C . LEU A 1 262 ? 219.875 119.529 24.309 1.00 25.10 262 LEU A C 1
ATOM 2110 O O . LEU A 1 262 ? 220.015 118.325 24.497 1.00 28.69 262 LEU A O 1
ATOM 2115 N N . VAL A 1 263 ? 218.703 120.119 24.424 1.00 20.70 263 VAL A N 1
ATOM 2116 C CA . VAL A 1 263 ? 217.524 119.350 24.762 1.00 19.37 263 VAL A CA 1
ATOM 2117 C C . VAL A 1 263 ? 217.164 118.308 23.729 1.00 22.37 263 VAL A C 1
ATOM 2118 O O . VAL A 1 263 ? 216.764 117.204 24.082 1.00 20.76 263 VAL A O 1
ATOM 2122 N N . GLY A 1 264 ? 217.286 118.664 22.452 1.00 25.05 264 GLY A N 1
ATOM 2123 C CA . GLY A 1 264 ? 217.004 117.738 21.369 1.00 26.53 264 GLY A CA 1
ATOM 2124 C C . GLY A 1 264 ? 218.004 116.593 21.400 1.00 26.87 264 GLY A C 1
ATOM 2125 O O . GLY A 1 264 ? 217.635 115.440 21.355 1.00 30.44 264 GLY A O 1
ATOM 2126 N N . LYS A 1 265 ? 219.281 116.921 21.494 1.00 24.08 265 LYS A N 1
ATOM 2127 C CA . LYS A 1 265 ? 220.340 115.941 21.593 1.00 22.89 265 LYS A CA 1
ATOM 2128 C C . LYS A 1 265 ? 219.993 114.865 22.611 1.00 25.44 265 LYS A C 1
ATOM 2129 O O . LYS A 1 265 ? 220.055 113.666 22.331 1.00 26.28 265 LYS A O 1
ATOM 2135 N N . LEU A 1 266 ? 219.610 115.310 23.796 1.00 21.73 266 LEU A N 1
ATOM 2136 C CA . LEU A 1 266 ? 219.384 114.410 24.905 1.00 20.92 266 LEU A CA 1
ATOM 2137 C C . LEU A 1 266 ? 218.031 113.709 24.850 1.00 20.86 266 LEU A C 1
ATOM 2138 O O . LEU A 1 266 ? 217.865 112.616 25.364 1.00 19.92 266 LEU A O 1
ATOM 2143 N N . ALA A 1 267 ? 217.044 114.341 24.252 1.00 20.86 267 ALA A N 1
ATOM 2144 C CA . ALA A 1 267 ? 215.731 113.731 24.238 1.00 19.32 267 ALA A CA 1
ATOM 2145 C C . ALA A 1 267 ? 215.697 112.699 23.122 1.00 25.13 267 ALA A C 1
ATOM 2146 O O . ALA A 1 267 ? 214.707 112.005 22.932 1.00 26.07 267 ALA A O 1
ATOM 2148 N N . SER A 1 268 ? 216.814 112.595 22.402 1.00 28.47 268 SER A N 1
ATOM 2149 C CA . SER A 1 268 ? 216.915 111.746 21.212 1.00 28.44 268 SER A CA 1
ATOM 2150 C C . SER A 1 268 ? 217.776 110.544 21.474 1.00 27.74 268 SER A C 1
ATOM 2151 O O . SER A 1 268 ? 217.742 109.570 20.713 1.00 28.53 268 SER A O 1
ATOM 2154 N N . HIS A 1 269 ? 218.560 110.626 22.533 1.00 20.21 269 HIS A N 1
ATOM 2155 C CA . HIS A 1 269 ? 219.357 109.519 22.971 1.00 20.13 269 HIS A CA 1
ATOM 2156 C C . HIS A 1 269 ? 218.392 108.373 23.308 1.00 25.66 269 HIS A C 1
ATOM 2157 O O . HIS A 1 269 ? 217.544 108.550 24.183 1.00 23.50 269 HIS A O 1
ATOM 2164 N N . GLU A 1 270 ? 218.484 107.214 22.629 1.00 27.14 270 GLU A N 1
ATOM 2165 C CA . GLU A 1 270 ? 217.761 106.023 23.084 1.00 18.62 270 GLU A CA 1
ATOM 2166 C C . GLU A 1 270 ? 218.181 106.016 24.494 1.00 21.10 270 GLU A C 1
ATOM 2167 O O . GLU A 1 270 ? 219.176 106.632 24.821 1.00 31.90 270 GLU A O 1
ATOM 2173 N N . ARG A 1 271 ? 217.501 105.359 25.387 1.00 18.92 271 ARG A N 1
ATOM 2174 C CA . ARG A 1 271 ? 218.076 105.370 26.770 1.00 25.18 271 ARG A CA 1
ATOM 2175 C C . ARG A 1 271 ? 217.644 106.499 27.633 1.00 21.53 271 ARG A C 1
ATOM 2176 O O . ARG A 1 271 ? 217.201 106.244 28.727 1.00 22.96 271 ARG A O 1
ATOM 2184 N N . VAL A 1 272 ? 217.813 107.737 27.169 1.00 19.36 272 VAL A N 1
ATOM 2185 C CA . VAL A 1 272 ? 217.223 108.869 27.858 1.00 14.83 272 VAL A CA 1
ATOM 2186 C C . VAL A 1 272 ? 215.753 109.014 27.420 1.00 18.53 272 VAL A C 1
ATOM 2187 O O . VAL A 1 272 ? 214.832 109.146 28.230 1.00 19.87 272 VAL A O 1
ATOM 2191 N N . ALA A 1 273 ? 215.512 108.936 26.124 1.00 20.77 273 ALA A N 1
ATOM 2192 C CA . ALA A 1 273 ? 214.151 109.094 25.600 1.00 20.27 273 ALA A CA 1
ATOM 2193 C C . ALA A 1 273 ? 213.071 108.295 26.393 1.00 18.52 273 ALA A C 1
ATOM 2194 O O . ALA A 1 273 ? 211.994 108.806 26.698 1.00 18.99 273 ALA A O 1
ATOM 2196 N N . PRO A 1 274 ? 213.353 107.041 26.728 1.00 14.92 274 PRO A N 1
ATOM 2197 C CA . PRO A 1 274 ? 212.321 106.304 27.439 1.00 17.28 274 PRO A CA 1
ATOM 2198 C C . PRO A 1 274 ? 212.092 106.792 28.842 1.00 18.23 274 PRO A C 1
ATOM 2199 O O . PRO A 1 274 ? 211.137 106.337 29.457 1.00 19.64 274 PRO A O 1
ATOM 2203 N N . THR A 1 275 ? 212.927 107.694 29.342 1.00 16.43 275 THR A N 1
ATOM 2204 C CA . THR A 1 275 ? 212.715 108.188 30.693 1.00 17.38 275 THR A CA 1
ATOM 2205 C C . THR A 1 275 ? 211.830 109.427 30.707 1.00 21.35 275 THR A C 1
ATOM 2206 O O . THR A 1 275 ? 211.534 109.975 31.770 1.00 24.84 275 THR A O 1
ATOM 2210 N N . ILE A 1 276 ? 211.401 109.870 29.527 1.00 19.37 276 ILE A N 1
ATOM 2211 C CA . ILE A 1 276 ? 210.573 111.068 29.422 1.00 17.93 276 ILE A CA 1
ATOM 2212 C C . ILE A 1 276 ? 209.111 110.703 29.290 1.00 21.11 276 ILE A C 1
ATOM 2213 O O . ILE A 1 276 ? 208.787 109.804 28.573 1.00 25.00 276 ILE A O 1
ATOM 2218 N N . ASN A 1 277 ? 208.213 111.374 29.988 1.00 22.14 277 ASN A N 1
ATOM 2219 C CA . ASN A 1 277 ? 206.815 111.113 29.723 1.00 20.38 277 ASN A CA 1
ATOM 2220 C C . ASN A 1 277 ? 206.074 112.385 30.037 1.00 19.90 277 ASN A C 1
ATOM 2221 O O . ASN A 1 277 ? 205.616 112.621 31.148 1.00 21.41 277 ASN A O 1
ATOM 2226 N N . LEU A 1 278 ? 206.011 113.235 29.037 1.00 17.69 278 LEU A N 1
ATOM 2227 C CA . LEU A 1 278 ? 205.476 114.563 29.216 1.00 18.00 278 LEU A CA 1
ATOM 2228 C C . LEU A 1 278 ? 203.975 114.550 29.474 1.00 17.45 278 LEU A C 1
ATOM 2229 O O . LEU A 1 278 ? 203.485 115.394 30.185 1.00 18.69 278 LEU A O 1
ATOM 2234 N N . ARG A 1 279 ? 203.240 113.593 28.927 1.00 17.01 279 ARG A N 1
ATOM 2235 C CA . ARG A 1 279 ? 201.818 113.493 29.228 1.00 15.53 279 ARG A CA 1
ATOM 2236 C C . ARG A 1 279 ? 201.688 113.432 30.734 1.00 19.81 279 ARG A C 1
ATOM 2237 O O . ARG A 1 279 ? 200.977 114.227 31.348 1.00 21.59 279 ARG A O 1
ATOM 2245 N N . HIS A 1 280 ? 202.401 112.494 31.336 1.00 18.27 280 HIS A N 1
ATOM 2246 C CA . HIS A 1 280 ? 202.368 112.304 32.766 1.00 16.40 280 HIS A CA 1
ATOM 2247 C C . HIS A 1 280 ? 202.778 113.533 33.546 1.00 19.31 280 HIS A C 1
ATOM 2248 O O . HIS A 1 280 ? 202.064 113.963 34.427 1.00 21.80 280 HIS A O 1
ATOM 2255 N N . ALA A 1 281 ? 203.926 114.115 33.247 1.00 17.76 281 ALA A N 1
ATOM 2256 C CA . ALA A 1 281 ? 204.306 115.330 33.970 1.00 18.00 281 ALA A CA 1
ATOM 2257 C C . ALA A 1 281 ? 203.227 116.415 33.863 1.00 17.75 281 ALA A C 1
ATOM 2258 O O . ALA A 1 281 ? 202.706 116.909 34.867 1.00 16.33 281 ALA A O 1
ATOM 2260 N N . LYS A 1 282 ? 202.883 116.762 32.631 1.00 15.69 282 LYS A N 1
ATOM 2261 C CA . LYS A 1 282 ? 201.821 117.723 32.359 1.00 15.82 282 LYS A CA 1
ATOM 2262 C C . LYS A 1 282 ? 200.636 117.435 33.319 1.00 18.49 282 LYS A C 1
ATOM 2263 O O . LYS A 1 282 ? 200.196 118.311 34.059 1.00 18.81 282 LYS A O 1
ATOM 2269 N N . ALA A 1 283 ? 200.149 116.196 33.342 1.00 17.37 283 ALA A N 1
ATOM 2270 C CA . ALA A 1 283 ? 199.055 115.834 34.244 1.00 16.90 283 ALA A CA 1
ATOM 2271 C C . ALA A 1 283 ? 199.348 115.996 35.738 1.00 21.52 283 ALA A C 1
ATOM 2272 O O . ALA A 1 283 ? 198.515 116.438 36.500 1.00 22.72 283 ALA A O 1
ATOM 2274 N N . HIS A 1 284 ? 200.523 115.602 36.180 1.00 24.53 284 HIS A N 1
ATOM 2275 C CA . HIS A 1 284 ? 200.792 115.760 37.576 1.00 22.38 284 HIS A CA 1
ATOM 2276 C C . HIS A 1 284 ? 200.823 117.206 37.932 1.00 23.64 284 HIS A C 1
ATOM 2277 O O . HIS A 1 284 ? 200.276 117.548 38.961 1.00 29.09 284 HIS A O 1
ATOM 2284 N N . TYR A 1 285 ? 201.512 118.042 37.145 1.00 18.78 285 TYR A N 1
ATOM 2285 C CA . TYR A 1 285 ? 201.625 119.479 37.494 1.00 22.30 285 TYR A CA 1
ATOM 2286 C C . TYR A 1 285 ? 200.324 120.278 37.449 1.00 24.18 285 TYR A C 1
ATOM 2287 O O . TYR A 1 285 ? 200.027 121.031 38.364 1.00 25.36 285 TYR A O 1
ATOM 2296 N N . TYR A 1 286 ? 199.563 120.157 36.377 1.00 20.79 286 TYR A N 1
ATOM 2297 C CA . TYR A 1 286 ? 198.322 120.901 36.294 1.00 20.87 286 TYR A CA 1
ATOM 2298 C C . TYR A 1 286 ? 197.211 120.391 37.247 1.00 24.96 286 TYR A C 1
ATOM 2299 O O . TYR A 1 286 ? 196.212 121.094 37.522 1.00 27.57 286 TYR A O 1
ATOM 2308 N N . GLY A 1 287 ? 197.390 119.187 37.767 1.00 19.05 287 GLY A N 1
ATOM 2309 C CA . GLY A 1 287 ? 196.269 118.494 38.348 1.00 18.54 287 GLY A CA 1
ATOM 2310 C C . GLY A 1 287 ? 196.478 118.325 39.807 1.00 22.62 287 GLY A C 1
ATOM 2311 O O . GLY A 1 287 ? 195.564 117.869 40.497 1.00 24.04 287 GLY A O 1
ATOM 2312 N N . SER A 1 288 ? 197.675 118.707 40.266 1.00 21.32 288 SER A N 1
ATOM 2313 C CA . SER A 1 288 ? 198.100 118.486 41.665 1.00 22.47 288 SER A CA 1
ATOM 2314 C C . SER A 1 288 ? 198.412 119.760 42.463 1.00 24.99 288 SER A C 1
ATOM 2315 O O . SER A 1 288 ? 198.807 119.673 43.621 1.00 19.82 288 SER A O 1
ATOM 2318 N N . HIS A 1 289 ? 198.234 120.927 41.847 1.00 24.94 289 HIS A N 1
ATOM 2319 C CA . HIS A 1 289 ? 198.593 122.206 42.458 1.00 25.54 289 HIS A CA 1
ATOM 2320 C C . HIS A 1 289 ? 197.386 123.128 42.458 1.00 29.59 289 HIS A C 1
ATOM 2321 O O . HIS A 1 289 ? 197.268 123.994 41.596 1.00 30.82 289 HIS A O 1
ATOM 2328 N N . PRO A 1 290 ? 196.493 122.988 43.424 1.00 24.35 290 PRO A N 1
ATOM 2329 C CA . PRO A 1 290 ? 195.309 123.834 43.293 1.00 23.35 290 PRO A CA 1
ATOM 2330 C C . PRO A 1 290 ? 195.540 125.305 43.735 1.00 26.56 290 PRO A C 1
ATOM 2331 O O . PRO A 1 290 ? 194.877 126.175 43.192 1.00 36.05 290 PRO A O 1
ATOM 2335 N N . SER A 1 291 ? 196.432 125.565 44.689 1.00 20.71 291 SER A N 1
ATOM 2336 C CA . SER A 1 291 ? 196.970 126.895 44.969 1.00 20.50 291 SER A CA 1
ATOM 2337 C C . SER A 1 291 ? 197.223 127.683 43.691 1.00 27.52 291 SER A C 1
ATOM 2338 O O . SER A 1 291 ? 196.944 128.881 43.630 1.00 37.92 291 SER A O 1
ATOM 2341 N N . VAL A 1 292 ? 197.770 127.026 42.676 1.00 21.05 292 VAL A N 1
ATOM 2342 C CA . VAL A 1 292 ? 198.185 127.700 41.459 1.00 21.47 292 VAL A CA 1
ATOM 2343 C C . VAL A 1 292 ? 197.165 127.506 40.343 1.00 29.22 292 VAL A C 1
ATOM 2344 O O . VAL A 1 292 ? 196.917 128.433 39.569 1.00 33.83 292 VAL A O 1
ATOM 2348 N N . ASN A 1 293 ? 196.587 126.302 40.254 1.00 28.22 293 ASN A N 1
ATOM 2349 C CA . ASN A 1 293 ? 195.670 125.914 39.159 1.00 27.33 293 ASN A CA 1
ATOM 2350 C C . ASN A 1 293 ? 194.493 125.105 39.673 1.00 29.64 293 ASN A C 1
ATOM 2351 O O . ASN A 1 293 ? 194.470 123.862 39.550 1.00 27.91 293 ASN A O 1
ATOM 2356 N N . PRO A 1 294 ? 193.506 125.823 40.229 1.00 34.76 294 PRO A N 1
ATOM 2357 C CA . PRO A 1 294 ? 192.322 125.300 40.908 1.00 28.39 294 PRO A CA 1
ATOM 2358 C C . PRO A 1 294 ? 191.459 124.417 40.002 1.00 31.11 294 PRO A C 1
ATOM 2359 O O . PRO A 1 294 ? 190.918 123.473 40.557 1.00 32.34 294 PRO A O 1
ATOM 2363 N N . THR A 1 295 ? 191.275 124.668 38.702 1.00 24.58 295 THR A N 1
ATOM 2364 C CA . THR A 1 295 ? 190.330 123.765 38.025 1.00 24.81 295 THR A CA 1
ATOM 2365 C C . THR A 1 295 ? 190.936 122.378 37.880 1.00 29.16 295 THR A C 1
ATOM 2366 O O . THR A 1 295 ? 190.214 121.390 37.684 1.00 22.47 295 THR A O 1
ATOM 2370 N N . GLY A 1 296 ? 192.267 122.317 37.984 1.00 29.97 296 GLY A N 1
ATOM 2371 C CA . GLY A 1 296 ? 193.025 121.096 37.741 1.00 26.33 296 GLY A CA 1
ATOM 2372 C C . GLY A 1 296 ? 193.096 120.687 36.284 1.00 24.16 296 GLY A C 1
ATOM 2373 O O . GLY A 1 296 ? 193.631 119.647 35.960 1.00 22.72 296 GLY A O 1
ATOM 2374 N N . ILE A 1 297 ? 192.528 121.515 35.417 1.00 27.06 297 ILE A N 1
ATOM 2375 C CA . ILE A 1 297 ? 192.429 121.251 33.991 1.00 24.24 297 ILE A CA 1
ATOM 2376 C C . ILE A 1 297 ? 193.789 121.346 33.323 1.00 26.60 297 ILE A C 1
ATOM 2377 O O . ILE A 1 297 ? 194.550 122.280 33.586 1.00 25.51 297 ILE A O 1
ATOM 2382 N N . VAL A 1 298 ? 194.081 120.385 32.447 1.00 24.98 298 VAL A N 1
ATOM 2383 C CA . VAL A 1 298 ? 195.372 120.304 31.803 1.00 20.25 298 VAL A CA 1
ATOM 2384 C C . VAL A 1 298 ? 195.313 120.945 30.433 1.00 23.74 298 VAL A C 1
ATOM 2385 O O . VAL A 1 298 ? 194.522 120.508 29.628 1.00 26.00 298 VAL A O 1
ATOM 2389 N N . PRO A 1 299 ? 196.162 121.978 30.158 1.00 24.81 299 PRO A N 1
ATOM 2390 C CA . PRO A 1 299 ? 196.003 122.693 28.895 1.00 16.72 299 PRO A CA 1
ATOM 2391 C C . PRO A 1 299 ? 196.177 121.702 27.828 1.00 20.94 299 PRO A C 1
ATOM 2392 O O . PRO A 1 299 ? 196.947 120.731 27.974 1.00 19.97 299 PRO A O 1
ATOM 2396 N N . VAL A 1 300 ? 195.461 121.938 26.742 1.00 26.51 300 VAL A N 1
ATOM 2397 C CA . VAL A 1 300 ? 195.622 121.151 25.532 1.00 25.45 300 VAL A CA 1
ATOM 2398 C C . VAL A 1 300 ? 197.087 121.147 25.122 1.00 22.85 300 VAL A C 1
ATOM 2399 O O . VAL A 1 300 ? 197.466 120.632 24.081 1.00 19.77 300 VAL A O 1
ATOM 2403 N N . GLY A 1 301 ? 197.895 121.731 26.016 1.00 39.47 301 GLY A N 1
ATOM 2404 C CA . GLY A 1 301 ? 199.363 121.818 25.982 1.00 34.11 301 GLY A CA 1
ATOM 2405 C C . GLY A 1 301 ? 199.862 122.696 24.869 1.00 32.62 301 GLY A C 1
ATOM 2406 O O . GLY A 1 301 ? 199.072 123.128 24.016 1.00 36.71 301 GLY A O 1
ATOM 2407 N N . PRO A 1 302 ? 201.158 122.988 24.864 1.00 29.74 302 PRO A N 1
ATOM 2408 C CA . PRO A 1 302 ? 201.706 123.368 23.557 1.00 34.25 302 PRO A CA 1
ATOM 2409 C C . PRO A 1 302 ? 201.861 122.069 22.733 1.00 39.02 302 PRO A C 1
ATOM 2410 O O . PRO A 1 302 ? 202.353 121.066 23.272 1.00 41.50 302 PRO A O 1
ATOM 2414 N N . ALA A 1 303 ? 201.395 122.077 21.486 1.00 32.62 303 ALA A N 1
ATOM 2415 C CA . ALA A 1 303 ? 201.521 120.937 20.595 1.00 32.92 303 ALA A CA 1
ATOM 2416 C C . ALA A 1 303 ? 202.932 120.919 20.123 1.00 36.33 303 ALA A C 1
ATOM 2417 O O . ALA A 1 303 ? 203.372 121.890 19.516 1.00 43.65 303 ALA A O 1
ATOM 2419 N N . GLN A 1 304 ? 203.647 119.839 20.401 1.00 36.49 304 GLN A N 1
ATOM 2420 C CA . GLN A 1 304 ? 205.057 119.713 19.997 1.00 48.65 304 GLN A CA 1
ATOM 2421 C C . GLN A 1 304 ? 205.990 120.696 20.720 1.00 50.99 304 GLN A C 1
ATOM 2422 O O . GLN A 1 304 ? 206.417 121.701 20.130 1.00 56.56 304 GLN A O 1
ATOM 2428 N N . PRO A 1 305 ? 206.304 120.418 21.999 1.00 46.24 305 PRO A N 1
ATOM 2429 C CA . PRO A 1 305 ? 207.150 121.278 22.849 1.00 45.63 305 PRO A CA 1
ATOM 2430 C C . PRO A 1 305 ? 208.680 121.147 22.686 1.00 46.47 305 PRO A C 1
ATOM 2431 O O . PRO A 1 305 ? 209.409 121.823 23.413 1.00 38.07 305 PRO A O 1
ATOM 2435 N N . LEU A 1 306 ? 209.148 120.309 21.762 1.00 50.13 306 LEU A N 1
ATOM 2436 C CA . LEU A 1 306 ? 210.571 120.000 21.655 1.00 45.25 306 LEU A CA 1
ATOM 2437 C C . LEU A 1 306 ? 211.008 120.044 20.200 1.00 57.76 306 LEU A C 1
ATOM 2438 O O . LEU A 1 306 ? 210.219 120.453 19.356 1.00 69.70 306 LEU A O 1
ATOM 2443 N N . PRO A 1 307 ? 212.286 119.705 19.899 1.00 71.59 307 PRO A N 1
ATOM 2444 C CA . PRO A 1 307 ? 212.674 119.354 18.510 1.00 89.54 307 PRO A CA 1
ATOM 2445 C C . PRO A 1 307 ? 213.207 117.895 18.256 1.00 89.47 307 PRO A C 1
ATOM 2446 O O . PRO A 1 307 ? 212.726 116.892 18.836 1.00 71.38 307 PRO A O 1
ATOM 2450 N N . GLY A 1 308 ? 214.187 117.791 17.356 1.00 86.37 308 GLY A N 1
ATOM 2451 C CA . GLY A 1 308 ? 214.836 116.520 17.064 1.00 93.96 308 GLY A CA 1
ATOM 2452 C C . GLY A 1 308 ? 216.351 116.627 17.209 1.00 110.67 308 GLY A C 1
ATOM 2453 O O . GLY A 1 308 ? 216.838 116.825 18.332 1.00 98.81 308 GLY A O 1
ATOM 2454 N N . LEU A 1 309 ? 217.083 116.481 16.088 1.00 131.64 309 LEU A N 1
ATOM 2455 C CA . LEU A 1 309 ? 218.552 116.738 15.969 1.00 127.49 309 LEU A CA 1
ATOM 2456 C C . LEU A 1 309 ? 219.032 116.937 14.490 1.00 124.91 309 LEU A C 1
ATOM 2457 O O . LEU A 1 309 ? 219.311 115.956 13.797 1.00 127.02 309 LEU A O 1
ATOM 2462 N N . THR A 1 310 ? 219.143 118.188 14.018 1.00 133.13 310 THR A N 1
ATOM 2463 C CA . THR A 1 310 ? 219.395 118.470 12.578 1.00 145.72 310 THR A CA 1
ATOM 2464 C C . THR A 1 310 ? 220.267 119.724 12.203 1.00 151.88 310 THR A C 1
ATOM 2465 O O . THR A 1 310 ? 219.773 120.657 11.555 1.00 145.05 310 THR A O 1
ATOM 2469 N N . LEU A 1 311 ? 221.553 119.724 12.589 1.00 150.85 311 LEU A N 1
ATOM 2470 C CA . LEU A 1 311 ? 222.516 120.815 12.258 1.00 158.33 311 LEU A CA 1
ATOM 2471 C C . LEU A 1 311 ? 224.001 120.359 12.325 1.00 162.73 311 LEU A C 1
ATOM 2472 O O . LEU A 1 311 ? 224.869 121.121 12.780 1.00 157.96 311 LEU A O 1
ATOM 2477 N N . GLN A 1 312 ? 224.289 119.133 11.868 1.00 161.76 312 GLN A N 1
ATOM 2478 C CA . GLN A 1 312 ? 225.650 118.569 11.942 1.00 150.80 312 GLN A CA 1
ATOM 2479 C C . GLN A 1 312 ? 226.636 119.200 10.938 1.00 145.19 312 GLN A C 1
ATOM 2480 O O . GLN A 1 312 ? 227.397 120.105 11.305 1.00 125.22 312 GLN A O 1
ATOM 2486 N N . SER A 1 313 ? 226.617 118.722 9.688 1.00 154.51 313 SER A N 1
ATOM 2487 C CA . SER A 1 313 ? 227.498 119.230 8.620 1.00 148.36 313 SER A CA 1
ATOM 2488 C C . SER A 1 313 ? 226.711 119.819 7.438 1.00 131.97 313 SER A C 1
ATOM 2489 O O . SER A 1 313 ? 227.293 120.349 6.484 1.00 114.87 313 SER A O 1
ATOM 2492 N N . GLY B 1 2 ? 179.477 141.039 39.351 1.00 48.72 2 GLY B N 1
ATOM 2493 C CA . GLY B 1 2 ? 178.165 140.970 39.965 1.00 56.91 2 GLY B CA 1
ATOM 2494 C C . GLY B 1 2 ? 177.165 141.675 39.076 1.00 53.52 2 GLY B C 1
ATOM 2495 O O . GLY B 1 2 ? 177.572 142.327 38.134 1.00 52.32 2 GLY B O 1
ATOM 2496 N N . LEU B 1 3 ? 175.872 141.553 39.372 1.00 52.08 3 LEU B N 1
ATOM 2497 C CA . LEU B 1 3 ? 174.813 142.052 38.494 1.00 41.37 3 LEU B CA 1
ATOM 2498 C C . LEU B 1 3 ? 174.229 143.283 39.097 1.00 44.06 3 LEU B C 1
ATOM 2499 O O . LEU B 1 3 ? 174.357 143.500 40.301 1.00 49.13 3 LEU B O 1
ATOM 2504 N N . LEU B 1 4 ? 173.588 144.103 38.281 1.00 35.83 4 LEU B N 1
ATOM 2505 C CA . LEU B 1 4 ? 172.735 145.104 38.878 1.00 39.56 4 LEU B CA 1
ATOM 2506 C C . LEU B 1 4 ? 171.374 144.448 38.937 1.00 47.61 4 LEU B C 1
ATOM 2507 O O . LEU B 1 4 ? 170.722 144.228 37.912 1.00 45.89 4 LEU B O 1
ATOM 2512 N N . ILE B 1 5 ? 170.946 144.084 40.138 1.00 50.66 5 ILE B N 1
ATOM 2513 C CA . ILE B 1 5 ? 169.708 143.329 40.240 1.00 49.55 5 ILE B CA 1
ATOM 2514 C C . ILE B 1 5 ? 168.444 144.207 40.264 1.00 49.13 5 ILE B C 1
ATOM 2515 O O . ILE B 1 5 ? 167.623 144.059 39.374 1.00 56.23 5 ILE B O 1
ATOM 2520 N N . ASP B 1 6 ? 168.249 145.126 41.207 1.00 43.26 6 ASP B N 1
ATOM 2521 C CA . ASP B 1 6 ? 167.070 145.966 41.012 1.00 47.50 6 ASP B CA 1
ATOM 2522 C C . ASP B 1 6 ? 167.211 147.495 41.010 1.00 53.52 6 ASP B C 1
ATOM 2523 O O . ASP B 1 6 ? 166.217 148.181 40.884 1.00 64.72 6 ASP B O 1
ATOM 2528 N N . GLY B 1 7 ? 168.396 148.061 41.146 1.00 44.62 7 GLY B N 1
ATOM 2529 C CA . GLY B 1 7 ? 169.580 147.403 41.609 1.00 46.61 7 GLY B CA 1
ATOM 2530 C C . GLY B 1 7 ? 170.251 148.517 42.393 1.00 53.90 7 GLY B C 1
ATOM 2531 O O . GLY B 1 7 ? 170.270 149.659 41.916 1.00 41.19 7 GLY B O 1
ATOM 2532 N N . VAL B 1 8 ? 170.812 148.226 43.574 1.00 62.95 8 VAL B N 1
ATOM 2533 C CA . VAL B 1 8 ? 170.991 146.876 44.099 1.00 52.31 8 VAL B CA 1
ATOM 2534 C C . VAL B 1 8 ? 172.072 146.144 43.270 1.00 48.51 8 VAL B C 1
ATOM 2535 O O . VAL B 1 8 ? 171.804 145.449 42.303 1.00 48.55 8 VAL B O 1
ATOM 2537 N N . TRP B 1 9 ? 173.314 146.377 43.640 1.00 41.55 9 TRP B N 1
ATOM 2538 C CA . TRP B 1 9 ? 174.425 145.612 43.136 1.00 46.88 9 TRP B CA 1
ATOM 2539 C C . TRP B 1 9 ? 174.633 144.337 43.988 1.00 53.63 9 TRP B C 1
ATOM 2540 O O . TRP B 1 9 ? 174.830 144.418 45.192 1.00 56.43 9 TRP B O 1
ATOM 2551 N N . ARG B 1 10 ? 174.583 143.160 43.367 1.00 58.88 10 ARG B N 1
ATOM 2552 C CA . ARG B 1 10 ? 174.739 141.887 44.090 1.00 59.52 10 ARG B CA 1
ATOM 2553 C C . ARG B 1 10 ? 175.812 140.985 43.462 1.00 68.21 10 ARG B C 1
ATOM 2554 O O . ARG B 1 10 ? 175.987 140.995 42.249 1.00 65.60 10 ARG B O 1
ATOM 2562 N N . ASP B 1 11 ? 176.523 140.205 44.279 1.00 77.03 11 ASP B N 1
ATOM 2563 C CA . ASP B 1 11 ? 177.500 139.238 43.765 1.00 78.10 11 ASP B CA 1
ATOM 2564 C C . ASP B 1 11 ? 176.859 137.858 43.467 1.00 90.84 11 ASP B C 1
ATOM 2565 O O . ASP B 1 11 ? 175.820 137.733 42.786 1.00 76.04 11 ASP B O 1
ATOM 2567 N N . GLY B 1 21 ? 162.455 134.714 42.443 1.00 106.39 21 GLY B N 1
ATOM 2568 C CA . GLY B 1 21 ? 163.725 135.288 42.009 1.00 117.40 21 GLY B CA 1
ATOM 2569 C C . GLY B 1 21 ? 163.786 135.803 40.569 1.00 114.03 21 GLY B C 1
ATOM 2570 O O . GLY B 1 21 ? 163.255 135.155 39.655 1.00 103.59 21 GLY B O 1
ATOM 2571 N N . ARG B 1 22 ? 164.431 136.959 40.360 1.00 104.51 22 ARG B N 1
ATOM 2572 C CA . ARG B 1 22 ? 164.506 137.566 39.026 1.00 92.38 22 ARG B CA 1
ATOM 2573 C C . ARG B 1 22 ? 165.346 136.697 38.062 1.00 93.68 22 ARG B C 1
ATOM 2574 O O . ARG B 1 22 ? 166.102 135.804 38.502 1.00 89.39 22 ARG B O 1
ATOM 2582 N N . PHE B 1 23 ? 165.173 136.950 36.757 1.00 86.03 23 PHE B N 1
ATOM 2583 C CA . PHE B 1 23 ? 165.991 136.355 35.689 1.00 76.30 23 PHE B CA 1
ATOM 2584 C C . PHE B 1 23 ? 166.698 137.477 34.870 1.00 76.60 23 PHE B C 1
ATOM 2585 O O . PHE B 1 23 ? 166.069 138.198 34.070 1.00 69.80 23 PHE B O 1
ATOM 2593 N N . VAL B 1 24 ? 168.003 137.646 35.079 1.00 62.23 24 VAL B N 1
ATOM 2594 C CA . VAL B 1 24 ? 168.726 138.738 34.433 1.00 50.48 24 VAL B CA 1
ATOM 2595 C C . VAL B 1 24 ? 168.904 138.413 32.974 1.00 48.61 24 VAL B C 1
ATOM 2596 O O . VAL B 1 24 ? 168.940 137.258 32.609 1.00 57.12 24 VAL B O 1
ATOM 2600 N N . ARG B 1 25 ? 169.023 139.426 32.135 1.00 49.94 25 ARG B N 1
ATOM 2601 C CA . ARG B 1 25 ? 169.175 139.201 30.704 1.00 55.04 25 ARG B CA 1
ATOM 2602 C C . ARG B 1 25 ? 170.646 139.351 30.301 1.00 53.05 25 ARG B C 1
ATOM 2603 O O . ARG B 1 25 ? 171.305 140.346 30.636 1.00 50.30 25 ARG B O 1
ATOM 2611 N N . LYS B 1 26 ? 171.165 138.352 29.594 1.00 56.21 26 LYS B N 1
ATOM 2612 C CA . LYS B 1 26 ? 172.584 138.325 29.234 1.00 58.32 26 LYS B CA 1
ATOM 2613 C C . LYS B 1 26 ? 172.988 139.440 28.235 1.00 53.82 26 LYS B C 1
ATOM 2614 O O . LYS B 1 26 ? 173.944 140.178 28.464 1.00 57.64 26 LYS B O 1
ATOM 2620 N N . GLU B 1 27 ? 172.246 139.573 27.145 1.00 45.00 27 GLU B N 1
ATOM 2621 C CA . GLU B 1 27 ? 172.598 140.522 26.102 1.00 52.75 27 GLU B CA 1
ATOM 2622 C C . GLU B 1 27 ? 172.581 141.981 26.578 1.00 50.38 27 GLU B C 1
ATOM 2623 O O . GLU B 1 27 ? 171.896 142.302 27.534 1.00 52.75 27 GLU B O 1
ATOM 2629 N N . SER B 1 28 ? 173.345 142.853 25.916 1.00 50.92 28 SER B N 1
ATOM 2630 C CA . SER B 1 28 ? 173.408 144.266 26.284 1.00 44.61 28 SER B CA 1
ATOM 2631 C C . SER B 1 28 ? 172.079 144.871 25.961 1.00 39.09 28 SER B C 1
ATOM 2632 O O . SER B 1 28 ? 171.496 144.506 24.952 1.00 41.27 28 SER B O 1
ATOM 2635 N N . GLN B 1 29 ? 171.589 145.775 26.813 1.00 44.58 29 GLN B N 1
ATOM 2636 C CA . GLN B 1 29 ? 170.177 146.221 26.731 1.00 44.56 29 GLN B CA 1
ATOM 2637 C C . GLN B 1 29 ? 169.910 147.583 26.103 1.00 38.82 29 GLN B C 1
ATOM 2638 O O . GLN B 1 29 ? 168.762 147.971 25.978 1.00 46.43 29 GLN B O 1
ATOM 2644 N N . TYR B 1 30 ? 170.945 148.321 25.743 1.00 35.24 30 TYR B N 1
ATOM 2645 C CA . TYR B 1 30 ? 170.743 149.647 25.186 1.00 36.29 30 TYR B CA 1
ATOM 2646 C C . TYR B 1 30 ? 171.191 149.700 23.721 1.00 43.21 30 TYR B C 1
ATOM 2647 O O . TYR B 1 30 ? 172.301 150.166 23.402 1.00 42.83 30 TYR B O 1
ATOM 2656 N N . ARG B 1 31 ? 170.344 149.220 22.817 1.00 35.84 31 ARG B N 1
ATOM 2657 C CA . ARG B 1 31 ? 170.735 149.274 21.416 1.00 41.05 31 ARG B CA 1
ATOM 2658 C C . ARG B 1 31 ? 170.292 150.562 20.696 1.00 43.59 31 ARG B C 1
ATOM 2659 O O . ARG B 1 31 ? 169.755 150.497 19.602 1.00 47.76 31 ARG B O 1
ATOM 2667 N N . GLY B 1 32 ? 170.538 151.723 21.304 1.00 43.97 32 GLY B N 1
ATOM 2668 C CA . GLY B 1 32 ? 170.174 153.016 20.724 1.00 42.83 32 GLY B CA 1
ATOM 2669 C C . GLY B 1 32 ? 170.847 153.315 19.400 1.00 45.86 32 GLY B C 1
ATOM 2670 O O . GLY B 1 32 ? 171.292 152.374 18.751 1.00 50.31 32 GLY B O 1
ATOM 2671 N N . GLY B 1 33 ? 170.943 154.596 19.011 1.00 45.99 33 GLY B N 1
ATOM 2672 C CA . GLY B 1 33 ? 171.564 155.002 17.743 1.00 51.99 33 GLY B CA 1
ATOM 2673 C C . GLY B 1 33 ? 170.978 154.176 16.610 1.00 63.10 33 GLY B C 1
ATOM 2674 O O . GLY B 1 33 ? 169.832 153.677 16.739 1.00 70.85 33 GLY B O 1
ATOM 2675 N N . LEU B 1 34 ? 171.718 154.004 15.512 1.00 51.97 34 LEU B N 1
ATOM 2676 C CA . LEU B 1 34 ? 171.353 152.917 14.551 1.00 64.31 34 LEU B CA 1
ATOM 2677 C C . LEU B 1 34 ? 170.272 153.142 13.450 1.00 65.60 34 LEU B C 1
ATOM 2678 O O . LEU B 1 34 ? 170.356 152.491 12.409 1.00 57.05 34 LEU B O 1
ATOM 2683 N N . ASP B 1 35 ? 169.280 154.021 13.686 1.00 70.90 35 ASP B N 1
ATOM 2684 C CA . ASP B 1 35 ? 168.237 154.398 12.703 1.00 59.95 35 ASP B CA 1
ATOM 2685 C C . ASP B 1 35 ? 168.714 155.211 11.476 1.00 69.57 35 ASP B C 1
ATOM 2686 O O . ASP B 1 35 ? 169.902 155.384 11.216 1.00 76.31 35 ASP B O 1
ATOM 2691 N N . ALA B 1 36 ? 167.738 155.701 10.725 1.00 75.31 36 ALA B N 1
ATOM 2692 C CA . ALA B 1 36 ? 167.954 156.484 9.513 1.00 67.36 36 ALA B CA 1
ATOM 2693 C C . ALA B 1 36 ? 168.900 157.619 9.796 1.00 71.90 36 ALA B C 1
ATOM 2694 O O . ALA B 1 36 ? 170.030 157.664 9.275 1.00 58.18 36 ALA B O 1
ATOM 2696 N N . GLY B 1 37 ? 168.366 158.554 10.596 1.00 77.15 37 GLY B N 1
ATOM 2697 C CA . GLY B 1 37 ? 169.084 159.680 11.184 1.00 75.35 37 GLY B CA 1
ATOM 2698 C C . GLY B 1 37 ? 169.998 159.229 12.319 1.00 75.94 37 GLY B C 1
ATOM 2699 O O . GLY B 1 37 ? 169.978 158.074 12.748 1.00 71.04 37 GLY B O 1
ATOM 2700 N N . PHE B 1 38 ? 170.795 160.141 12.835 1.00 58.58 38 PHE B N 1
ATOM 2701 C CA . PHE B 1 38 ? 172.028 159.695 13.421 1.00 60.73 38 PHE B CA 1
ATOM 2702 C C . PHE B 1 38 ? 172.123 159.634 15.028 1.00 83.28 38 PHE B C 1
ATOM 2703 O O . PHE B 1 38 ? 172.053 158.550 15.695 1.00 51.60 38 PHE B O 1
ATOM 2711 N N . ARG B 1 39 ? 172.318 160.796 15.655 1.00 92.20 39 ARG B N 1
ATOM 2712 C CA . ARG B 1 39 ? 172.471 162.081 14.965 1.00 70.84 39 ARG B CA 1
ATOM 2713 C C . ARG B 1 39 ? 173.988 162.390 14.771 1.00 56.25 39 ARG B C 1
ATOM 2714 O O . ARG B 1 39 ? 174.473 162.505 13.646 1.00 55.27 39 ARG B O 1
ATOM 2722 N N . GLY B 1 40 ? 174.740 162.466 15.856 1.00 47.55 40 GLY B N 1
ATOM 2723 C CA . GLY B 1 40 ? 176.168 162.653 15.753 1.00 42.47 40 GLY B CA 1
ATOM 2724 C C . GLY B 1 40 ? 176.660 164.090 15.806 1.00 51.10 40 GLY B C 1
ATOM 2725 O O . GLY B 1 40 ? 177.411 164.512 14.922 1.00 54.20 40 GLY B O 1
ATOM 2726 N N . GLU B 1 41 ? 176.261 164.843 16.834 1.00 51.52 41 GLU B N 1
ATOM 2727 C CA . GLU B 1 41 ? 176.801 166.190 17.087 1.00 51.10 41 GLU B CA 1
ATOM 2728 C C . GLU B 1 41 ? 178.116 166.081 17.852 1.00 47.05 41 GLU B C 1
ATOM 2729 O O . GLU B 1 41 ? 178.290 165.146 18.628 1.00 51.77 41 GLU B O 1
ATOM 2735 N N . PRO B 1 42 ? 179.049 167.023 17.636 1.00 43.96 42 PRO B N 1
ATOM 2736 C CA . PRO B 1 42 ? 180.325 166.930 18.342 1.00 48.79 42 PRO B CA 1
ATOM 2737 C C . PRO B 1 42 ? 180.127 167.277 19.824 1.00 47.13 42 PRO B C 1
ATOM 2738 O O . PRO B 1 42 ? 179.209 168.041 20.132 1.00 47.05 42 PRO B O 1
ATOM 2742 N N . GLY B 1 43 ? 180.935 166.694 20.710 1.00 44.50 43 GLY B N 1
ATOM 2743 C CA . GLY B 1 43 ? 180.867 166.982 22.134 1.00 51.05 43 GLY B CA 1
ATOM 2744 C C . GLY B 1 43 ? 179.611 166.553 22.872 1.00 41.33 43 GLY B C 1
ATOM 2745 O O . GLY B 1 43 ? 179.411 166.908 24.026 1.00 38.59 43 GLY B O 1
ATOM 2746 N N . ARG B 1 44 ? 178.757 165.780 22.220 1.00 41.47 44 ARG B N 1
ATOM 2747 C CA . ARG B 1 44 ? 177.479 165.444 22.821 1.00 34.25 44 ARG B CA 1
ATOM 2748 C C . ARG B 1 44 ? 177.598 164.098 23.451 1.00 36.98 44 ARG B C 1
ATOM 2749 O O . ARG B 1 44 ? 176.894 163.807 24.409 1.00 34.91 44 ARG B O 1
ATOM 2757 N N . TYR B 1 45 ? 178.486 163.270 22.895 1.00 40.44 45 TYR B N 1
ATOM 2758 C CA . TYR B 1 45 ? 178.617 161.882 23.339 1.00 34.70 45 TYR B CA 1
ATOM 2759 C C . TYR B 1 45 ? 179.886 161.534 24.122 1.00 41.62 45 TYR B C 1
ATOM 2760 O O . TYR B 1 45 ? 181.003 162.043 23.844 1.00 41.82 45 TYR B O 1
ATOM 2769 N N . HIS B 1 46 ? 179.678 160.673 25.123 1.00 37.50 46 HIS B N 1
ATOM 2770 C CA . HIS B 1 46 ? 180.723 160.272 26.051 1.00 32.16 46 HIS B CA 1
ATOM 2771 C C . HIS B 1 46 ? 180.876 158.774 26.012 1.00 31.31 46 HIS B C 1
ATOM 2772 O O . HIS B 1 46 ? 179.886 158.042 25.943 1.00 28.48 46 HIS B O 1
ATOM 2779 N N . LEU B 1 47 ? 182.132 158.338 26.035 1.00 27.71 47 LEU B N 1
ATOM 2780 C CA . LEU B 1 47 ? 182.499 156.952 25.806 1.00 26.70 47 LEU B CA 1
ATOM 2781 C C . LEU B 1 47 ? 183.200 156.422 27.044 1.00 34.37 47 LEU B C 1
ATOM 2782 O O . LEU B 1 47 ? 184.219 156.980 27.477 1.00 32.55 47 LEU B O 1
ATOM 2787 N N . TYR B 1 48 ? 182.644 155.341 27.601 1.00 32.07 48 TYR B N 1
ATOM 2788 C CA . TYR B 1 48 ? 183.169 154.699 28.793 1.00 29.01 48 TYR B CA 1
ATOM 2789 C C . TYR B 1 48 ? 183.839 153.413 28.407 1.00 33.06 48 TYR B C 1
ATOM 2790 O O . TYR B 1 48 ? 183.162 152.420 28.178 1.00 39.91 48 TYR B O 1
ATOM 2799 N N . ALA B 1 49 ? 185.164 153.404 28.361 1.00 33.44 49 ALA B N 1
ATOM 2800 C CA . ALA B 1 49 ? 185.869 152.199 28.010 1.00 32.00 49 ALA B CA 1
ATOM 2801 C C . ALA B 1 49 ? 187.019 151.909 28.972 1.00 36.74 49 ALA B C 1
ATOM 2802 O O . ALA B 1 49 ? 186.997 152.306 30.128 1.00 34.93 49 ALA B O 1
ATOM 2804 N N . GLY B 1 50 ? 188.026 151.204 28.478 1.00 35.86 50 GLY B N 1
ATOM 2805 C CA . GLY B 1 50 ? 189.125 150.759 29.301 1.00 33.26 50 GLY B CA 1
ATOM 2806 C C . GLY B 1 50 ? 190.171 150.121 28.427 1.00 36.57 50 GLY B C 1
ATOM 2807 O O . GLY B 1 50 ? 189.890 149.712 27.302 1.00 40.14 50 GLY B O 1
ATOM 2808 N N . PHE B 1 51 ? 191.389 150.035 28.931 1.00 37.61 51 PHE B N 1
ATOM 2809 C CA . PHE B 1 51 ? 192.450 149.443 28.141 1.00 32.64 51 PHE B CA 1
ATOM 2810 C C . PHE B 1 51 ? 192.470 147.912 28.164 1.00 35.24 51 PHE B C 1
ATOM 2811 O O . PHE B 1 51 ? 193.157 147.296 27.352 1.00 46.75 51 PHE B O 1
ATOM 2819 N N . ALA B 1 52 ? 191.732 147.288 29.070 1.00 32.59 52 ALA B N 1
ATOM 2820 C CA . ALA B 1 52 ? 191.825 145.841 29.202 1.00 32.72 52 ALA B CA 1
ATOM 2821 C C . ALA B 1 52 ? 190.853 145.140 28.277 1.00 31.98 52 ALA B C 1
ATOM 2822 O O . ALA B 1 52 ? 191.234 144.231 27.547 1.00 32.61 52 ALA B O 1
ATOM 2824 N N . CYS B 1 53 ? 189.592 145.560 28.337 1.00 33.42 53 CYS B N 1
ATOM 2825 C CA . CYS B 1 53 ? 188.463 144.906 27.663 1.00 30.67 53 CYS B CA 1
ATOM 2826 C C . CYS B 1 53 ? 188.565 144.943 26.151 1.00 35.79 53 CYS B C 1
ATOM 2827 O O . CYS B 1 53 ? 188.573 146.027 25.567 1.00 38.57 53 CYS B O 1
ATOM 2830 N N . PRO B 1 54 ? 188.612 143.770 25.499 1.00 35.07 54 PRO B N 1
ATOM 2831 C CA . PRO B 1 54 ? 188.655 143.729 24.029 1.00 32.84 54 PRO B CA 1
ATOM 2832 C C . PRO B 1 54 ? 187.412 144.341 23.384 1.00 33.88 54 PRO B C 1
ATOM 2833 O O . PRO B 1 54 ? 187.481 144.964 22.310 1.00 32.44 54 PRO B O 1
ATOM 2837 N N . TRP B 1 55 ? 186.270 144.158 24.032 1.00 32.02 55 TRP B N 1
ATOM 2838 C CA . TRP B 1 55 ? 185.029 144.657 23.465 1.00 31.26 55 TRP B CA 1
ATOM 2839 C C . TRP B 1 55 ? 185.224 146.146 23.365 1.00 33.46 55 TRP B C 1
ATOM 2840 O O . TRP B 1 55 ? 185.226 146.699 22.284 1.00 36.47 55 TRP B O 1
ATOM 2851 N N . ALA B 1 56 ? 185.504 146.772 24.495 1.00 36.68 56 ALA B N 1
ATOM 2852 C CA . ALA B 1 56 ? 185.839 148.182 24.524 1.00 30.91 56 ALA B CA 1
ATOM 2853 C C . ALA B 1 56 ? 186.890 148.563 23.470 1.00 26.95 56 ALA B C 1
ATOM 2854 O O . ALA B 1 56 ? 186.809 149.594 22.831 1.00 29.55 56 ALA B O 1
ATOM 2856 N N . HIS B 1 57 ? 187.890 147.729 23.298 1.00 26.86 57 HIS B N 1
ATOM 2857 C CA . HIS B 1 57 ? 188.988 148.085 22.436 1.00 32.05 57 HIS B CA 1
ATOM 2858 C C . HIS B 1 57 ? 188.512 148.327 21.018 1.00 36.18 57 HIS B C 1
ATOM 2859 O O . HIS B 1 57 ? 189.137 149.101 20.260 1.00 30.56 57 HIS B O 1
ATOM 2866 N N . ARG B 1 58 ? 187.440 147.619 20.646 1.00 36.48 58 ARG B N 1
ATOM 2867 C CA . ARG B 1 58 ? 186.853 147.768 19.329 1.00 27.06 58 ARG B CA 1
ATOM 2868 C C . ARG B 1 58 ? 186.461 149.218 19.170 1.00 28.87 58 ARG B C 1
ATOM 2869 O O . ARG B 1 58 ? 186.800 149.851 18.184 1.00 34.67 58 ARG B O 1
ATOM 2877 N N . VAL B 1 59 ? 185.727 149.755 20.131 1.00 23.39 59 VAL B N 1
ATOM 2878 C CA . VAL B 1 59 ? 185.242 151.095 19.935 1.00 27.90 59 VAL B CA 1
ATOM 2879 C C . VAL B 1 59 ? 186.329 152.142 20.109 1.00 30.10 59 VAL B C 1
ATOM 2880 O O . VAL B 1 59 ? 186.323 153.147 19.401 1.00 36.76 59 VAL B O 1
ATOM 2884 N N . LEU B 1 60 ? 187.297 151.885 20.980 1.00 28.70 60 LEU B N 1
ATOM 2885 C CA . LEU B 1 60 ? 188.501 152.733 21.053 1.00 30.03 60 LEU B CA 1
ATOM 2886 C C . LEU B 1 60 ? 189.217 152.909 19.722 1.00 32.20 60 LEU B C 1
ATOM 2887 O O . LEU B 1 60 ? 189.728 153.989 19.419 1.00 35.33 60 LEU B O 1
ATOM 2892 N N . ILE B 1 61 ? 189.294 151.821 18.964 1.00 31.42 61 ILE B N 1
ATOM 2893 C CA . ILE B 1 61 ? 189.951 151.820 17.665 1.00 32.96 61 ILE B CA 1
ATOM 2894 C C . ILE B 1 61 ? 189.073 152.588 16.692 1.00 35.88 61 ILE B C 1
ATOM 2895 O O . ILE B 1 61 ? 189.514 153.579 16.116 1.00 37.95 61 ILE B O 1
ATOM 2900 N N . MET B 1 62 ? 187.828 152.151 16.512 1.00 34.31 62 MET B N 1
ATOM 2901 C CA . MET B 1 62 ? 186.940 152.887 15.620 1.00 38.58 62 MET B CA 1
ATOM 2902 C C . MET B 1 62 ? 186.858 154.364 15.972 1.00 35.92 62 MET B C 1
ATOM 2903 O O . MET B 1 62 ? 186.718 155.164 15.075 1.00 45.09 62 MET B O 1
ATOM 2908 N N . ARG B 1 63 ? 186.961 154.745 17.238 1.00 30.36 63 ARG B N 1
ATOM 2909 C CA . ARG B 1 63 ? 186.955 156.175 17.549 1.00 37.68 63 ARG B CA 1
ATOM 2910 C C . ARG B 1 63 ? 188.242 156.854 17.067 1.00 34.21 63 ARG B C 1
ATOM 2911 O O . ARG B 1 63 ? 188.258 158.008 16.690 1.00 36.33 63 ARG B O 1
ATOM 2919 N N . ALA B 1 64 ? 189.324 156.115 17.057 1.00 31.26 64 ALA B N 1
ATOM 2920 C CA . ALA B 1 64 ? 190.594 156.709 16.727 1.00 34.76 64 ALA B CA 1
ATOM 2921 C C . ALA B 1 64 ? 190.755 156.785 15.223 1.00 42.23 64 ALA B C 1
ATOM 2922 O O . ALA B 1 64 ? 191.341 157.737 14.702 1.00 44.87 64 ALA B O 1
ATOM 2924 N N . LEU B 1 65 ? 190.246 155.773 14.524 1.00 40.33 65 LEU B N 1
ATOM 2925 C CA . LEU B 1 65 ? 190.319 155.760 13.075 1.00 35.34 65 LEU B CA 1
ATOM 2926 C C . LEU B 1 65 ? 189.510 156.915 12.492 1.00 42.58 65 LEU B C 1
ATOM 2927 O O . LEU B 1 65 ? 190.069 157.704 11.728 1.00 46.04 65 LEU B O 1
ATOM 2932 N N . LYS B 1 66 ? 188.222 157.030 12.865 1.00 41.23 66 LYS B N 1
ATOM 2933 C CA . LYS B 1 66 ? 187.348 158.136 12.403 1.00 37.25 66 LYS B CA 1
ATOM 2934 C C . LYS B 1 66 ? 187.748 159.498 12.979 1.00 38.86 66 LYS B C 1
ATOM 2935 O O . LYS B 1 66 ? 187.015 160.470 12.866 1.00 42.46 66 LYS B O 1
ATOM 2941 N N . GLY B 1 67 ? 188.909 159.570 13.603 1.00 40.36 67 GLY B N 1
ATOM 2942 C CA . GLY B 1 67 ? 189.434 160.839 14.073 1.00 44.04 67 GLY B CA 1
ATOM 2943 C C . GLY B 1 67 ? 188.495 161.591 14.980 1.00 44.59 67 GLY B C 1
ATOM 2944 O O . GLY B 1 67 ? 188.435 162.803 14.933 1.00 47.41 67 GLY B O 1
ATOM 2945 N N . LEU B 1 68 ? 187.769 160.863 15.819 1.00 46.11 68 LEU B N 1
ATOM 2946 C CA . LEU B 1 68 ? 186.717 161.444 16.636 1.00 43.20 68 LEU B CA 1
ATOM 2947 C C . LEU B 1 68 ? 187.098 161.582 18.093 1.00 44.81 68 LEU B C 1
ATOM 2948 O O . LEU B 1 68 ? 186.218 161.640 18.956 1.00 41.57 68 LEU B O 1
ATOM 2953 N N . GLU B 1 69 ? 188.386 161.612 18.392 1.00 48.51 69 GLU B N 1
ATOM 2954 C CA . GLU B 1 69 ? 188.772 161.582 19.789 1.00 45.50 69 GLU B CA 1
ATOM 2955 C C . GLU B 1 69 ? 188.570 162.923 20.523 1.00 44.90 69 GLU B C 1
ATOM 2956 O O . GLU B 1 69 ? 188.767 162.985 21.735 1.00 43.52 69 GLU B O 1
ATOM 2962 N N . GLU B 1 70 ? 188.159 163.983 19.817 1.00 42.35 70 GLU B N 1
ATOM 2963 C CA . GLU B 1 70 ? 187.790 165.218 20.514 1.00 43.22 70 GLU B CA 1
ATOM 2964 C C . GLU B 1 70 ? 186.276 165.505 20.519 1.00 49.64 70 GLU B C 1
ATOM 2965 O O . GLU B 1 70 ? 185.770 166.223 21.393 1.00 49.89 70 GLU B O 1
ATOM 2971 N N . MET B 1 71 ? 185.544 164.952 19.560 1.00 41.79 71 MET B N 1
ATOM 2972 C CA . MET B 1 71 ? 184.094 165.076 19.604 1.00 39.29 71 MET B CA 1
ATOM 2973 C C . MET B 1 71 ? 183.497 164.091 20.620 1.00 46.67 71 MET B C 1
ATOM 2974 O O . MET B 1 71 ? 182.329 164.238 21.030 1.00 51.67 71 MET B O 1
ATOM 2979 N N . ILE B 1 72 ? 184.281 163.076 21.007 1.00 41.98 72 ILE B N 1
ATOM 2980 C CA . ILE B 1 72 ? 183.828 162.071 21.980 1.00 36.00 72 ILE B CA 1
ATOM 2981 C C . ILE B 1 72 ? 184.781 161.874 23.156 1.00 40.17 72 ILE B C 1
ATOM 2982 O O . ILE B 1 72 ? 185.806 161.199 23.044 1.00 38.40 72 ILE B O 1
ATOM 2987 N N . SER B 1 73 ? 184.404 162.437 24.296 1.00 39.49 73 SER B N 1
ATOM 2988 C CA . SER B 1 73 ? 185.168 162.323 25.534 1.00 34.71 73 SER B CA 1
ATOM 2989 C C . SER B 1 73 ? 185.147 160.910 26.075 1.00 35.14 73 SER B C 1
ATOM 2990 O O . SER B 1 73 ? 184.127 160.233 25.943 1.00 37.31 73 SER B O 1
ATOM 2993 N N . VAL B 1 74 ? 186.257 160.479 26.691 1.00 34.64 74 VAL B N 1
ATOM 2994 C CA . VAL B 1 74 ? 186.321 159.186 27.396 1.00 33.84 74 VAL B CA 1
ATOM 2995 C C . VAL B 1 74 ? 186.423 159.242 28.924 1.00 30.56 74 VAL B C 1
ATOM 2996 O O . VAL B 1 74 ? 186.863 160.209 29.526 1.00 33.07 74 VAL B O 1
ATOM 3000 N N . SER B 1 75 ? 185.986 158.165 29.545 1.00 31.65 75 SER B N 1
ATOM 3001 C CA . SER B 1 75 ? 186.406 157.856 30.903 1.00 35.17 75 SER B CA 1
ATOM 3002 C C . SER B 1 75 ? 186.927 156.453 30.780 1.00 32.09 75 SER B C 1
ATOM 3003 O O . SER B 1 75 ? 186.447 155.692 29.962 1.00 35.12 75 SER B O 1
ATOM 3006 N N . MET B 1 76 ? 187.940 156.105 31.544 1.00 31.51 76 MET B N 1
ATOM 3007 C CA . MET B 1 76 ? 188.627 154.862 31.263 1.00 32.03 76 MET B CA 1
ATOM 3008 C C . MET B 1 76 ? 188.766 154.084 32.549 1.00 32.41 76 MET B C 1
ATOM 3009 O O . MET B 1 76 ? 189.498 154.501 33.416 1.00 35.19 76 MET B O 1
ATOM 3014 N N . VAL B 1 77 ? 188.057 152.969 32.682 1.00 27.24 77 VAL B N 1
ATOM 3015 C CA . VAL B 1 77 ? 188.024 152.239 33.940 1.00 23.30 77 VAL B CA 1
ATOM 3016 C C . VAL B 1 77 ? 189.365 151.718 34.432 1.00 24.03 77 VAL B C 1
ATOM 3017 O O . VAL B 1 77 ? 190.330 151.596 33.685 1.00 32.36 77 VAL B O 1
ATOM 3021 N N . ASN B 1 78 ? 189.403 151.392 35.708 1.00 24.78 78 ASN B N 1
ATOM 3022 C CA . ASN B 1 78 ? 190.602 150.885 36.346 1.00 28.83 78 ASN B CA 1
ATOM 3023 C C . ASN B 1 78 ? 190.717 149.416 36.034 1.00 32.50 78 ASN B C 1
ATOM 3024 O O . ASN B 1 78 ? 189.698 148.724 35.989 1.00 28.27 78 ASN B O 1
ATOM 3029 N N . ALA B 1 79 ? 191.966 148.961 35.869 1.00 33.84 79 ALA B N 1
ATOM 3030 C CA . ALA B 1 79 ? 192.312 147.594 35.469 1.00 31.32 79 ALA B CA 1
ATOM 3031 C C . ALA B 1 79 ? 191.828 146.435 36.373 1.00 33.41 79 ALA B C 1
ATOM 3032 O O . ALA B 1 79 ? 191.808 145.283 35.923 1.00 33.74 79 ALA B O 1
ATOM 3034 N N . TYR B 1 80 ? 191.441 146.725 37.618 1.00 27.89 80 TYR B N 1
ATOM 3035 C CA . TYR B 1 80 ? 191.118 145.679 38.570 1.00 24.39 80 TYR B CA 1
ATOM 3036 C C . TYR B 1 80 ? 189.620 145.511 38.739 1.00 27.23 80 TYR B C 1
ATOM 3037 O O . TYR B 1 80 ? 188.931 146.406 39.198 1.00 32.46 80 TYR B O 1
ATOM 3046 N N . MET B 1 81 ? 189.102 144.364 38.357 1.00 24.53 81 MET B N 1
ATOM 3047 C CA . MET B 1 81 ? 187.680 144.143 38.489 1.00 26.18 81 MET B CA 1
ATOM 3048 C C . MET B 1 81 ? 187.439 143.461 39.803 1.00 30.38 81 MET B C 1
ATOM 3049 O O . MET B 1 81 ? 187.649 142.272 39.936 1.00 31.96 81 MET B O 1
ATOM 3054 N N . GLY B 1 82 ? 186.974 144.227 40.780 1.00 39.22 82 GLY B N 1
ATOM 3055 C CA . GLY B 1 82 ? 186.761 143.703 42.110 1.00 42.27 82 GLY B CA 1
ATOM 3056 C C . GLY B 1 82 ? 185.372 143.219 42.457 1.00 42.34 82 GLY B C 1
ATOM 3057 O O . GLY B 1 82 ? 184.640 142.672 41.637 1.00 42.75 82 GLY B O 1
ATOM 3058 N N . GLU B 1 83 ? 185.034 143.387 43.725 1.00 50.73 83 GLU B N 1
ATOM 3059 C CA . GLU B 1 83 ? 183.767 142.936 44.256 1.00 42.11 83 GLU B CA 1
ATOM 3060 C C . GLU B 1 83 ? 182.776 143.999 43.911 1.00 42.92 83 GLU B C 1
ATOM 3061 O O . GLU B 1 83 ? 181.601 143.852 44.190 1.00 49.06 83 GLU B O 1
ATOM 3067 N N . ASN B 1 84 ? 183.268 145.077 43.307 1.00 42.57 84 ASN B N 1
ATOM 3068 C CA . ASN B 1 84 ? 182.414 146.179 42.890 1.00 41.67 84 ASN B CA 1
ATOM 3069 C C . ASN B 1 84 ? 182.225 146.200 41.392 1.00 43.58 84 ASN B C 1
ATOM 3070 O O . ASN B 1 84 ? 181.257 146.751 40.878 1.00 42.19 84 ASN B O 1
ATOM 3075 N N . GLY B 1 85 ? 183.156 145.601 40.675 1.00 36.11 85 GLY B N 1
ATOM 3076 C CA . GLY B 1 85 ? 183.001 145.550 39.244 1.00 30.33 85 GLY B CA 1
ATOM 3077 C C . GLY B 1 85 ? 183.987 146.519 38.645 1.00 35.77 85 GLY B C 1
ATOM 3078 O O . GLY B 1 85 ? 184.936 146.939 39.321 1.00 34.87 85 GLY B O 1
ATOM 3079 N N . TRP B 1 86 ? 183.789 146.874 37.379 1.00 35.86 86 TRP B N 1
ATOM 3080 C CA . TRP B 1 86 ? 184.677 147.848 36.779 1.00 30.65 86 TRP B CA 1
ATOM 3081 C C . TRP B 1 86 ? 184.602 149.092 37.630 1.00 32.83 86 TRP B C 1
ATOM 3082 O O . TRP B 1 86 ? 183.521 149.487 38.051 1.00 31.14 86 TRP B O 1
ATOM 3093 N N . THR B 1 87 ? 185.735 149.715 37.903 1.00 30.71 87 THR B N 1
ATOM 3094 C CA . THR B 1 87 ? 185.706 150.832 38.808 1.00 28.47 87 THR B CA 1
ATOM 3095 C C . THR B 1 87 ? 186.463 152.009 38.230 1.00 31.74 87 THR B C 1
ATOM 3096 O O . THR B 1 87 ? 187.269 151.817 37.336 1.00 31.42 87 THR B O 1
ATOM 3100 N N . PHE B 1 88 ? 186.188 153.226 38.708 1.00 34.26 88 PHE B N 1
ATOM 3101 C CA . PHE B 1 88 ? 187.000 154.391 38.342 1.00 27.34 88 PHE B CA 1
ATOM 3102 C C . PHE B 1 88 ? 187.977 154.831 39.412 1.00 27.28 88 PHE B C 1
ATOM 3103 O O . PHE B 1 88 ? 188.404 155.984 39.440 1.00 23.91 88 PHE B O 1
ATOM 3111 N N . LEU B 1 89 ? 188.347 153.904 40.285 1.00 29.87 89 LEU B N 1
ATOM 3112 C CA . LEU B 1 89 ? 189.186 154.267 41.408 1.00 29.85 89 LEU B CA 1
ATOM 3113 C C . LEU B 1 89 ? 190.589 154.637 40.973 1.00 34.53 89 LEU B C 1
ATOM 3114 O O . LEU B 1 89 ? 191.195 153.944 40.173 1.00 31.63 89 LEU B O 1
ATOM 3119 N N . PRO B 1 90 ? 191.125 155.705 41.571 1.00 37.92 90 PRO B N 1
ATOM 3120 C CA . PRO B 1 90 ? 192.378 156.363 41.255 1.00 38.45 90 PRO B CA 1
ATOM 3121 C C . PRO B 1 90 ? 193.380 155.374 40.791 1.00 48.90 90 PRO B C 1
ATOM 3122 O O . PRO B 1 90 ? 194.315 155.809 40.120 1.00 69.56 90 PRO B O 1
ATOM 3126 N N . GLY B 1 91 ? 193.243 154.109 41.165 1.00 32.55 91 GLY B N 1
ATOM 3127 C CA . GLY B 1 91 ? 194.031 153.092 40.513 1.00 44.22 91 GLY B CA 1
ATOM 3128 C C . GLY B 1 91 ? 194.872 153.475 39.271 1.00 54.11 91 GLY B C 1
ATOM 3129 O O . GLY B 1 91 ? 194.665 154.460 38.548 1.00 46.37 91 GLY B O 1
ATOM 3130 N N . ASP B 1 92 ? 195.833 152.607 39.002 1.00 68.83 92 ASP B N 1
ATOM 3131 C CA . ASP B 1 92 ? 196.887 152.869 38.044 1.00 59.88 92 ASP B CA 1
ATOM 3132 C C . ASP B 1 92 ? 196.434 153.515 36.767 1.00 41.17 92 ASP B C 1
ATOM 3133 O O . ASP B 1 92 ? 196.256 154.710 36.729 1.00 46.61 92 ASP B O 1
ATOM 3138 N N . ASP B 1 93 ? 196.223 152.700 35.741 1.00 39.01 93 ASP B N 1
ATOM 3139 C CA . ASP B 1 93 ? 196.291 153.165 34.357 1.00 42.04 93 ASP B CA 1
ATOM 3140 C C . ASP B 1 93 ? 195.302 154.154 33.761 1.00 36.43 93 ASP B C 1
ATOM 3141 O O . ASP B 1 93 ? 195.521 154.509 32.616 1.00 33.37 93 ASP B O 1
ATOM 3146 N N . VAL B 1 94 ? 194.226 154.572 34.443 1.00 34.03 94 VAL B N 1
ATOM 3147 C CA . VAL B 1 94 ? 193.387 155.588 33.810 1.00 29.88 94 VAL B CA 1
ATOM 3148 C C . VAL B 1 94 ? 192.244 156.374 34.501 1.00 30.75 94 VAL B C 1
ATOM 3149 O O . VAL B 1 94 ? 191.596 155.890 35.451 1.00 26.87 94 VAL B O 1
ATOM 3153 N N . VAL B 1 95 ? 192.100 157.603 33.956 1.00 26.00 95 VAL B N 1
ATOM 3154 C CA . VAL B 1 95 ? 190.954 158.565 33.930 1.00 28.75 95 VAL B CA 1
ATOM 3155 C C . VAL B 1 95 ? 189.532 158.257 34.362 1.00 26.02 95 VAL B C 1
ATOM 3156 O O . VAL B 1 95 ? 188.934 157.357 33.843 1.00 29.43 95 VAL B O 1
ATOM 3160 N N . PRO B 1 96 ? 188.938 159.146 35.181 1.00 30.55 96 PRO B N 1
ATOM 3161 C CA . PRO B 1 96 ? 187.668 159.024 35.889 1.00 31.42 96 PRO B CA 1
ATOM 3162 C C . PRO B 1 96 ? 186.455 159.590 35.173 1.00 33.30 96 PRO B C 1
ATOM 3163 O O . PRO B 1 96 ? 186.558 160.132 34.088 1.00 36.91 96 PRO B O 1
ATOM 3167 N N . ASP B 1 97 ? 185.324 159.503 35.865 1.00 35.43 97 ASP B N 1
ATOM 3168 C CA . ASP B 1 97 ? 183.997 159.802 35.354 1.00 32.63 97 ASP B CA 1
ATOM 3169 C C . ASP B 1 97 ? 183.588 161.291 35.452 1.00 37.79 97 ASP B C 1
ATOM 3170 O O . ASP B 1 97 ? 182.904 161.735 36.372 1.00 43.59 97 ASP B O 1
ATOM 3175 N N . SER B 1 98 ? 183.992 162.060 34.456 1.00 42.60 98 SER B N 1
ATOM 3176 C CA . SER B 1 98 ? 183.699 163.493 34.382 1.00 39.68 98 SER B CA 1
ATOM 3177 C C . SER B 1 98 ? 182.247 163.857 34.190 1.00 38.67 98 SER B C 1
ATOM 3178 O O . SER B 1 98 ? 181.991 164.991 33.851 1.00 39.67 98 SER B O 1
ATOM 3181 N N . ILE B 1 99 ? 181.317 162.917 34.362 1.00 35.84 99 ILE B N 1
ATOM 3182 C CA . ILE B 1 99 ? 179.910 163.132 34.014 1.00 33.70 99 ILE B CA 1
ATOM 3183 C C . ILE B 1 99 ? 179.072 162.966 35.258 1.00 44.39 99 ILE B C 1
ATOM 3184 O O . ILE B 1 99 ? 178.254 163.810 35.591 1.00 50.49 99 ILE B O 1
ATOM 3189 N N . ASN B 1 100 ? 179.285 161.868 35.965 1.00 50.66 100 ASN B N 1
ATOM 3190 C CA . ASN B 1 100 ? 178.591 161.624 37.229 1.00 49.77 100 ASN B CA 1
ATOM 3191 C C . ASN B 1 100 ? 179.579 161.411 38.379 1.00 55.46 100 ASN B C 1
ATOM 3192 O O . ASN B 1 100 ? 179.158 160.953 39.448 1.00 66.82 100 ASN B O 1
ATOM 3197 N N . GLY B 1 101 ? 180.875 161.697 38.158 1.00 48.16 101 GLY B N 1
ATOM 3198 C CA . GLY B 1 101 ? 181.928 161.452 39.146 1.00 40.86 101 GLY B CA 1
ATOM 3199 C C . GLY B 1 101 ? 181.676 160.169 39.939 1.00 51.55 101 GLY B C 1
ATOM 3200 O O . GLY B 1 101 ? 181.841 160.128 41.178 1.00 52.25 101 GLY B O 1
ATOM 3201 N N . ALA B 1 102 ? 181.260 159.118 39.224 1.00 45.94 102 ALA B N 1
ATOM 3202 C CA . ALA B 1 102 ? 180.933 157.829 39.841 1.00 46.09 102 ALA B CA 1
ATOM 3203 C C . ALA B 1 102 ? 182.181 157.044 40.317 1.00 36.38 102 ALA B C 1
ATOM 3204 O O . ALA B 1 102 ? 183.279 157.253 39.815 1.00 32.91 102 ALA B O 1
ATOM 3206 N N . ASP B 1 103 ? 182.028 156.161 41.287 1.00 28.47 103 ASP B N 1
ATOM 3207 C CA . ASP B 1 103 ? 183.165 155.366 41.699 1.00 31.45 103 ASP B CA 1
ATOM 3208 C C . ASP B 1 103 ? 183.147 154.044 40.977 1.00 32.92 103 ASP B C 1
ATOM 3209 O O . ASP B 1 103 ? 184.159 153.564 40.514 1.00 32.11 103 ASP B O 1
ATOM 3214 N N . TYR B 1 104 ? 181.967 153.475 40.858 1.00 31.56 104 TYR B N 1
ATOM 3215 C CA . TYR B 1 104 ? 181.815 152.185 40.228 1.00 33.89 104 TYR B CA 1
ATOM 3216 C C . TYR B 1 104 ? 181.013 152.236 38.921 1.00 36.30 104 TYR B C 1
ATOM 3217 O O . TYR B 1 104 ? 180.031 152.940 38.793 1.00 40.99 104 TYR B O 1
ATOM 3226 N N . LEU B 1 105 ? 181.413 151.459 37.941 1.00 34.41 105 LEU B N 1
ATOM 3227 C CA . LEU B 1 105 ? 180.774 151.564 36.654 1.00 30.67 105 LEU B CA 1
ATOM 3228 C C . LEU B 1 105 ? 179.337 151.332 36.847 1.00 33.02 105 LEU B C 1
ATOM 3229 O O . LEU B 1 105 ? 178.551 151.773 36.027 1.00 37.60 105 LEU B O 1
ATOM 3234 N N . TYR B 1 106 ? 178.978 150.604 37.901 1.00 33.08 106 TYR B N 1
ATOM 3235 C CA . TYR B 1 106 ? 177.571 150.235 38.025 1.00 39.98 106 TYR B CA 1
ATOM 3236 C C . TYR B 1 106 ? 176.716 151.462 38.309 1.00 39.94 106 TYR B C 1
ATOM 3237 O O . TYR B 1 106 ? 175.540 151.521 37.926 1.00 38.48 106 TYR B O 1
ATOM 3246 N N . GLN B 1 107 ? 177.341 152.463 38.923 1.00 41.67 107 GLN B N 1
ATOM 3247 C CA . GLN B 1 107 ? 176.660 153.704 39.293 1.00 39.85 107 GLN B CA 1
ATOM 3248 C C . GLN B 1 107 ? 176.253 154.514 38.098 1.00 43.49 107 GLN B C 1
ATOM 3249 O O . GLN B 1 107 ? 175.248 155.219 38.168 1.00 47.22 107 GLN B O 1
ATOM 3255 N N . VAL B 1 108 ? 177.032 154.414 37.016 1.00 38.03 108 VAL B N 1
ATOM 3256 C CA . VAL B 1 108 ? 176.651 154.993 35.738 1.00 35.26 108 VAL B CA 1
ATOM 3257 C C . VAL B 1 108 ? 175.317 154.427 35.273 1.00 31.84 108 VAL B C 1
ATOM 3258 O O . VAL B 1 108 ? 174.404 155.170 34.968 1.00 35.38 108 VAL B O 1
ATOM 3262 N N . TYR B 1 109 ? 175.204 153.110 35.230 1.00 29.99 109 TYR B N 1
ATOM 3263 C CA . TYR B 1 109 ? 173.980 152.463 34.759 1.00 37.63 109 TYR B CA 1
ATOM 3264 C C . TYR B 1 109 ? 172.773 152.908 35.553 1.00 41.56 109 TYR B C 1
ATOM 3265 O O . TYR B 1 109 ? 171.659 153.016 35.039 1.00 39.28 109 TYR B O 1
ATOM 3274 N N . THR B 1 110 ? 173.051 153.176 36.818 1.00 43.87 110 THR B N 1
ATOM 3275 C CA . THR B 1 110 ? 172.071 153.385 37.869 1.00 43.50 110 THR B CA 1
ATOM 3276 C C . THR B 1 110 ? 171.498 154.809 37.874 1.00 43.00 110 THR B C 1
ATOM 3277 O O . THR B 1 110 ? 170.321 155.010 38.150 1.00 38.94 110 THR B O 1
ATOM 3281 N N . ALA B 1 111 ? 172.366 155.770 37.559 1.00 42.20 111 ALA B N 1
ATOM 3282 C CA . ALA B 1 111 ? 172.049 157.181 37.392 1.00 36.11 111 ALA B CA 1
ATOM 3283 C C . ALA B 1 111 ? 170.925 157.389 36.401 1.00 42.22 111 ALA B C 1
ATOM 3284 O O . ALA B 1 111 ? 170.105 158.282 36.569 1.00 43.52 111 ALA B O 1
ATOM 3286 N N . ALA B 1 112 ? 170.909 156.566 35.358 1.00 41.65 112 ALA B N 1
ATOM 3287 C CA . ALA B 1 112 ? 169.950 156.703 34.277 1.00 36.27 112 ALA B CA 1
ATOM 3288 C C . ALA B 1 112 ? 168.682 155.935 34.564 1.00 43.31 112 ALA B C 1
ATOM 3289 O O . ALA B 1 112 ? 167.603 156.382 34.187 1.00 46.37 112 ALA B O 1
ATOM 3291 N N . ASP B 1 113 ? 168.814 154.786 35.230 1.00 45.91 113 ASP B N 1
ATOM 3292 C CA . ASP B 1 113 ? 167.686 153.879 35.497 1.00 47.71 113 ASP B CA 1
ATOM 3293 C C . ASP B 1 113 ? 167.831 153.274 36.890 1.00 45.94 113 ASP B C 1
ATOM 3294 O O . ASP B 1 113 ? 168.291 152.150 37.022 1.00 47.51 113 ASP B O 1
ATOM 3299 N N . PRO B 1 114 ? 167.425 154.013 37.932 1.00 45.68 114 PRO B N 1
ATOM 3300 C CA . PRO B 1 114 ? 167.678 153.584 39.306 1.00 47.59 114 PRO B CA 1
ATOM 3301 C C . PRO B 1 114 ? 167.023 152.251 39.646 1.00 49.00 114 PRO B C 1
ATOM 3302 O O . PRO B 1 114 ? 167.198 151.748 40.750 1.00 50.05 114 PRO B O 1
ATOM 3306 N N . THR B 1 115 ? 166.303 151.680 38.693 1.00 51.37 115 THR B N 1
ATOM 3307 C CA . THR B 1 115 ? 165.669 150.383 38.865 1.00 52.61 115 THR B CA 1
ATOM 3308 C C . THR B 1 115 ? 166.148 149.404 37.764 1.00 53.62 115 THR B C 1
ATOM 3309 O O . THR B 1 115 ? 165.366 148.583 37.233 1.00 57.26 115 THR B O 1
ATOM 3313 N N . TYR B 1 116 ? 167.427 149.513 37.412 1.00 42.43 116 TYR B N 1
ATOM 3314 C CA . TYR B 1 116 ? 168.002 148.738 36.320 1.00 43.40 116 TYR B CA 1
ATOM 3315 C C . TYR B 1 116 ? 168.320 147.325 36.765 1.00 44.47 116 TYR B C 1
ATOM 3316 O O . TYR B 1 116 ? 168.713 147.103 37.897 1.00 45.06 116 TYR B O 1
ATOM 3325 N N . THR B 1 117 ? 168.127 146.387 35.841 1.00 47.77 117 THR B N 1
ATOM 3326 C CA . THR B 1 117 ? 168.391 144.961 36.004 1.00 45.80 117 THR B CA 1
ATOM 3327 C C . THR B 1 117 ? 169.157 144.503 34.751 1.00 50.37 117 THR B C 1
ATOM 3328 O O . THR B 1 117 ? 168.580 144.437 33.652 1.00 52.10 117 THR B O 1
ATOM 3332 N N . GLY B 1 118 ? 170.446 144.193 34.901 1.00 47.30 118 GLY B N 1
ATOM 3333 C CA . GLY B 1 118 ? 171.281 143.783 33.775 1.00 48.87 118 GLY B CA 1
ATOM 3334 C C . GLY B 1 118 ? 172.759 143.623 34.110 1.00 50.22 118 GLY B C 1
ATOM 3335 O O . GLY B 1 118 ? 173.188 143.879 35.246 1.00 50.19 118 GLY B O 1
ATOM 3336 N N . ARG B 1 119 ? 173.554 143.194 33.134 1.00 42.65 119 ARG B N 1
ATOM 3337 C CA . ARG B 1 119 ? 174.979 143.069 33.389 1.00 39.34 119 ARG B CA 1
ATOM 3338 C C . ARG B 1 119 ? 175.531 144.463 33.388 1.00 39.61 119 ARG B C 1
ATOM 3339 O O . ARG B 1 119 ? 175.058 145.291 32.628 1.00 42.77 119 ARG B O 1
ATOM 3347 N N . VAL B 1 120 ? 176.507 144.753 34.239 1.00 38.54 120 VAL B N 1
ATOM 3348 C CA . VAL B 1 120 ? 177.090 146.095 34.216 1.00 37.61 120 VAL B CA 1
ATOM 3349 C C . VAL B 1 120 ? 178.390 146.032 33.412 1.00 36.84 120 VAL B C 1
ATOM 3350 O O . VAL B 1 120 ? 179.412 145.571 33.945 1.00 38.65 120 VAL B O 1
ATOM 3354 N N . THR B 1 121 ? 178.342 146.467 32.142 1.00 30.79 121 THR B N 1
ATOM 3355 C CA . THR B 1 121 ? 179.444 146.226 31.184 1.00 32.73 121 THR B CA 1
ATOM 3356 C C . THR B 1 121 ? 179.897 147.460 30.409 1.00 35.16 121 THR B C 1
ATOM 3357 O O . THR B 1 121 ? 179.222 148.491 30.436 1.00 31.92 121 THR B O 1
ATOM 3361 N N . ILE B 1 122 ? 181.036 147.327 29.709 1.00 37.94 122 ILE B N 1
ATOM 3362 C CA . ILE B 1 122 ? 181.566 148.342 28.775 1.00 31.48 122 ILE B CA 1
ATOM 3363 C C . ILE B 1 122 ? 181.824 147.717 27.405 1.00 35.52 122 ILE B C 1
ATOM 3364 O O . ILE B 1 122 ? 181.905 146.499 27.293 1.00 42.11 122 ILE B O 1
ATOM 3369 N N . PRO B 1 123 ? 181.963 148.540 26.351 1.00 37.32 123 PRO B N 1
ATOM 3370 C CA . PRO B 1 123 ? 181.985 150.016 26.325 1.00 32.91 123 PRO B CA 1
ATOM 3371 C C . PRO B 1 123 ? 180.594 150.593 26.520 1.00 30.99 123 PRO B C 1
ATOM 3372 O O . PRO B 1 123 ? 179.657 149.800 26.478 1.00 38.05 123 PRO B O 1
ATOM 3376 N N . ILE B 1 124 ? 180.466 151.900 26.762 1.00 30.45 124 ILE B N 1
ATOM 3377 C CA . ILE B 1 124 ? 179.158 152.590 26.837 1.00 34.03 124 ILE B CA 1
ATOM 3378 C C . ILE B 1 124 ? 179.129 153.900 26.039 1.00 34.40 124 ILE B C 1
ATOM 3379 O O . ILE B 1 124 ? 180.036 154.728 26.162 1.00 34.34 124 ILE B O 1
ATOM 3384 N N . LEU B 1 125 ? 178.094 154.099 25.224 1.00 36.33 125 LEU B N 1
ATOM 3385 C CA . LEU B 1 125 ? 177.921 155.379 24.528 1.00 33.10 125 LEU B CA 1
ATOM 3386 C C . LEU B 1 125 ? 176.864 156.251 25.217 1.00 35.67 125 LEU B C 1
ATOM 3387 O O . LEU B 1 125 ? 175.660 156.001 25.098 1.00 42.45 125 LEU B O 1
ATOM 3392 N N . TRP B 1 126 ? 177.321 157.274 25.931 1.00 27.93 126 TRP B N 1
ATOM 3393 C CA . TRP B 1 126 ? 176.461 158.035 26.821 1.00 31.26 126 TRP B CA 1
ATOM 3394 C C . TRP B 1 126 ? 176.134 159.358 26.164 1.00 38.42 126 TRP B C 1
ATOM 3395 O O . TRP B 1 126 ? 177.035 160.037 25.644 1.00 41.87 126 TRP B O 1
ATOM 3406 N N . ASP B 1 127 ? 174.843 159.699 26.173 1.00 36.25 127 ASP B N 1
ATOM 3407 C CA . ASP B 1 127 ? 174.325 160.950 25.609 1.00 38.17 127 ASP B CA 1
ATOM 3408 C C . ASP B 1 127 ? 174.357 161.983 26.713 1.00 35.95 127 ASP B C 1
ATOM 3409 O O . ASP B 1 127 ? 173.497 161.943 27.580 1.00 38.98 127 ASP B O 1
ATOM 3414 N N . LYS B 1 128 ? 175.330 162.898 26.708 1.00 33.80 128 LYS B N 1
ATOM 3415 C CA . LYS B 1 128 ? 175.505 163.780 27.872 1.00 36.42 128 LYS B CA 1
ATOM 3416 C C . LYS B 1 128 ? 174.255 164.601 28.052 1.00 37.93 128 LYS B C 1
ATOM 3417 O O . LYS B 1 128 ? 173.955 165.025 29.164 1.00 40.32 128 LYS B O 1
ATOM 3423 N N . VAL B 1 129 ? 173.518 164.807 26.958 1.00 40.61 129 VAL B N 1
ATOM 3424 C CA . VAL B 1 129 ? 172.368 165.719 26.988 1.00 43.42 129 VAL B CA 1
ATOM 3425 C C . VAL B 1 129 ? 171.136 165.070 27.581 1.00 38.33 129 VAL B C 1
ATOM 3426 O O . VAL B 1 129 ? 170.554 165.639 28.499 1.00 40.31 129 VAL B O 1
ATOM 3430 N N . GLU B 1 130 ? 170.738 163.899 27.073 1.00 35.77 130 GLU B N 1
ATOM 3431 C CA . GLU B 1 130 ? 169.570 163.185 27.627 1.00 39.84 130 GLU B CA 1
ATOM 3432 C C . GLU B 1 130 ? 169.925 162.441 28.933 1.00 43.89 130 GLU B C 1
ATOM 3433 O O . GLU B 1 130 ? 169.068 161.811 29.595 1.00 40.83 130 GLU B O 1
ATOM 3439 N N . LYS B 1 131 ? 171.202 162.536 29.301 1.00 44.88 131 LYS B N 1
ATOM 3440 C CA . LYS B 1 131 ? 171.661 162.043 30.580 1.00 35.25 131 LYS B CA 1
ATOM 3441 C C . LYS B 1 131 ? 171.286 160.584 30.701 1.00 39.93 131 LYS B C 1
ATOM 3442 O O . LYS B 1 131 ? 170.803 160.149 31.738 1.00 45.62 131 LYS B O 1
ATOM 3448 N N . ARG B 1 132 ? 171.498 159.841 29.616 1.00 43.40 132 ARG B N 1
ATOM 3449 C CA . ARG B 1 132 ? 171.122 158.428 29.515 1.00 38.86 132 ARG B CA 1
ATOM 3450 C C . ARG B 1 132 ? 172.094 157.709 28.594 1.00 34.89 132 ARG B C 1
ATOM 3451 O O . ARG B 1 132 ? 172.912 158.332 27.908 1.00 32.23 132 ARG B O 1
ATOM 3459 N N . ILE B 1 133 ? 171.991 156.390 28.603 1.00 33.28 133 ILE B N 1
ATOM 3460 C CA . ILE B 1 133 ? 172.790 155.523 27.757 1.00 35.45 133 ILE B CA 1
ATOM 3461 C C . ILE B 1 133 ? 172.212 155.362 26.325 1.00 40.90 133 ILE B C 1
ATOM 3462 O O . ILE B 1 133 ? 171.064 154.947 26.144 1.00 41.45 133 ILE B O 1
ATOM 3467 N N . LEU B 1 134 ? 172.990 155.702 25.299 1.00 39.27 134 LEU B N 1
ATOM 3468 C CA . LEU B 1 134 ? 172.493 155.528 23.947 1.00 35.74 134 LEU B CA 1
ATOM 3469 C C . LEU B 1 134 ? 172.583 154.054 23.600 1.00 41.29 134 LEU B C 1
ATOM 3470 O O . LEU B 1 134 ? 171.565 153.371 23.458 1.00 40.07 134 LEU B O 1
ATOM 3475 N N . ASN B 1 135 ? 173.815 153.566 23.503 1.00 39.30 135 ASN B N 1
ATOM 3476 C CA . ASN B 1 135 ? 174.096 152.198 23.079 1.00 37.70 135 ASN B CA 1
ATOM 3477 C C . ASN B 1 135 ? 175.219 151.674 23.941 1.00 41.06 135 ASN B C 1
ATOM 3478 O O . ASN B 1 135 ? 176.228 152.368 24.153 1.00 39.28 135 ASN B O 1
ATOM 3483 N N . ASN B 1 136 ? 175.060 150.454 24.435 1.00 35.38 136 ASN B N 1
ATOM 3484 C CA . ASN B 1 136 ? 176.141 149.821 25.152 1.00 34.99 136 ASN B CA 1
ATOM 3485 C C . ASN B 1 136 ? 176.464 148.473 24.543 1.00 34.46 136 ASN B C 1
ATOM 3486 O O . ASN B 1 136 ? 176.493 147.454 25.231 1.00 36.03 136 ASN B O 1
ATOM 3491 N N . GLU B 1 137 ? 176.722 148.480 23.245 1.00 33.49 137 GLU B N 1
ATOM 3492 C CA . GLU B 1 137 ? 176.926 147.247 22.505 1.00 37.07 137 GLU B CA 1
ATOM 3493 C C . GLU B 1 137 ? 177.998 147.435 21.435 1.00 36.24 137 GLU B C 1
ATOM 3494 O O . GLU B 1 137 ? 177.775 148.076 20.408 1.00 34.33 137 GLU B O 1
ATOM 3500 N N . SER B 1 138 ? 179.163 146.863 21.723 1.00 34.97 138 SER B N 1
ATOM 3501 C CA . SER B 1 138 ? 180.375 147.040 20.950 1.00 34.07 138 SER B CA 1
ATOM 3502 C C . SER B 1 138 ? 180.118 146.931 19.463 1.00 40.74 138 SER B C 1
ATOM 3503 O O . SER B 1 138 ? 180.592 147.759 18.679 1.00 41.71 138 SER B O 1
ATOM 3506 N N . SER B 1 139 ? 179.379 145.903 19.063 1.00 38.45 139 SER B N 1
ATOM 3507 C CA . SER B 1 139 ? 179.266 145.594 17.654 1.00 32.66 139 SER B CA 1
ATOM 3508 C C . SER B 1 139 ? 178.498 146.690 16.960 1.00 37.45 139 SER B C 1
ATOM 3509 O O . SER B 1 139 ? 178.795 147.016 15.809 1.00 39.71 139 SER B O 1
ATOM 3512 N N . GLU B 1 140 ? 177.513 147.242 17.681 1.00 38.42 140 GLU B N 1
ATOM 3513 C CA . GLU B 1 140 ? 176.679 148.368 17.243 1.00 36.46 140 GLU B CA 1
ATOM 3514 C C . GLU B 1 140 ? 177.364 149.758 17.364 1.00 40.30 140 GLU B C 1
ATOM 3515 O O . GLU B 1 140 ? 177.417 150.509 16.383 1.00 38.57 140 GLU B O 1
ATOM 3521 N N . ILE B 1 141 ? 177.890 150.095 18.544 1.00 35.75 141 ILE B N 1
ATOM 3522 C CA . ILE B 1 141 ? 178.688 151.311 18.700 1.00 31.96 141 ILE B CA 1
ATOM 3523 C C . ILE B 1 141 ? 179.681 151.555 17.567 1.00 36.73 141 ILE B C 1
ATOM 3524 O O . ILE B 1 141 ? 179.784 152.687 17.084 1.00 40.81 141 ILE B O 1
ATOM 3529 N N . ILE B 1 142 ? 180.415 150.530 17.130 1.00 31.70 142 ILE B N 1
ATOM 3530 C CA . ILE B 1 142 ? 181.373 150.756 16.048 1.00 32.03 142 ILE B CA 1
ATOM 3531 C C . ILE B 1 142 ? 180.707 151.163 14.758 1.00 39.44 142 ILE B C 1
ATOM 3532 O O . ILE B 1 142 ? 181.261 151.971 14.019 1.00 45.64 142 ILE B O 1
ATOM 3537 N N . ARG B 1 143 ? 179.520 150.635 14.478 1.00 40.01 143 ARG B N 1
ATOM 3538 C CA . ARG B 1 143 ? 178.835 151.024 13.240 1.00 39.63 143 ARG B CA 1
ATOM 3539 C C . ARG B 1 143 ? 178.388 152.472 13.320 1.00 39.05 143 ARG B C 1
ATOM 3540 O O . ARG B 1 143 ? 178.463 153.176 12.319 1.00 45.43 143 ARG B O 1
ATOM 3548 N N . ILE B 1 144 ? 177.923 152.912 14.494 1.00 35.39 144 ILE B N 1
ATOM 3549 C CA . ILE B 1 144 ? 177.498 154.301 14.657 1.00 36.65 144 ILE B CA 1
ATOM 3550 C C . ILE B 1 144 ? 178.674 155.221 14.370 1.00 41.23 144 ILE B C 1
ATOM 3551 O O . ILE B 1 144 ? 178.589 156.073 13.490 1.00 43.43 144 ILE B O 1
ATOM 3556 N N . LEU B 1 145 ? 179.777 155.037 15.095 1.00 38.78 145 LEU B N 1
ATOM 3557 C CA . LEU B 1 145 ? 180.955 155.887 14.924 1.00 37.20 145 LEU B CA 1
ATOM 3558 C C . LEU B 1 145 ? 181.475 155.878 13.481 1.00 42.64 145 LEU B C 1
ATOM 3559 O O . LEU B 1 145 ? 181.946 156.887 12.957 1.00 45.59 145 LEU B O 1
ATOM 3564 N N . ASN B 1 146 ? 181.406 154.723 12.838 1.00 44.59 146 ASN B N 1
ATOM 3565 C CA . ASN B 1 146 ? 181.957 154.588 11.494 1.00 48.75 146 ASN B CA 1
ATOM 3566 C C . ASN B 1 146 ? 181.298 155.531 10.470 1.00 50.66 146 ASN B C 1
ATOM 3567 O O . ASN B 1 146 ? 181.857 155.742 9.379 1.00 51.56 146 ASN B O 1
ATOM 3572 N N . SER B 1 147 ? 180.147 156.119 10.836 1.00 47.39 147 SER B N 1
ATOM 3573 C CA . SER B 1 147 ? 179.396 156.997 9.920 1.00 48.42 147 SER B CA 1
ATOM 3574 C C . SER B 1 147 ? 178.706 158.259 10.515 1.00 46.43 147 SER B C 1
ATOM 3575 O O . SER B 1 147 ? 178.868 159.341 9.982 1.00 51.18 147 SER B O 1
ATOM 3578 N N . ALA B 1 148 ? 177.939 158.134 11.591 1.00 38.41 148 ALA B N 1
ATOM 3579 C CA . ALA B 1 148 ? 177.005 159.202 11.958 1.00 37.16 148 ALA B CA 1
ATOM 3580 C C . ALA B 1 148 ? 177.663 160.518 12.280 1.00 49.22 148 ALA B C 1
ATOM 3581 O O . ALA B 1 148 ? 176.989 161.487 12.674 1.00 44.99 148 ALA B O 1
ATOM 3583 N N . PHE B 1 149 ? 178.982 160.560 12.143 1.00 48.93 149 PHE B N 1
ATOM 3584 C CA . PHE B 1 149 ? 179.673 161.793 12.441 1.00 47.63 149 PHE B CA 1
ATOM 3585 C C . PHE B 1 149 ? 180.239 162.434 11.186 1.00 49.34 149 PHE B C 1
ATOM 3586 O O . PHE B 1 149 ? 180.883 163.476 11.256 1.00 55.27 149 PHE B O 1
ATOM 3594 N N . ASP B 1 150 ? 179.999 161.830 10.028 1.00 52.38 150 ASP B N 1
ATOM 3595 C CA . ASP B 1 150 ? 180.779 162.223 8.854 1.00 51.49 150 ASP B CA 1
ATOM 3596 C C . ASP B 1 150 ? 180.469 163.676 8.474 1.00 53.10 150 ASP B C 1
ATOM 3597 O O . ASP B 1 150 ? 181.383 164.465 8.191 1.00 55.31 150 ASP B O 1
ATOM 3602 N N . ASP B 1 151 ? 179.199 164.049 8.561 1.00 45.22 151 ASP B N 1
ATOM 3603 C CA . ASP B 1 151 ? 178.800 165.431 8.314 1.00 51.96 151 ASP B CA 1
ATOM 3604 C C . ASP B 1 151 ? 179.420 166.467 9.237 1.00 54.53 151 ASP B C 1
ATOM 3605 O O . ASP B 1 151 ? 179.391 167.643 8.930 1.00 56.00 151 ASP B O 1
ATOM 3610 N N . VAL B 1 152 ? 179.943 166.042 10.377 1.00 53.64 152 VAL B N 1
ATOM 3611 C CA . VAL B 1 152 ? 180.258 166.968 11.463 1.00 46.93 152 VAL B CA 1
ATOM 3612 C C . VAL B 1 152 ? 181.752 167.020 11.735 1.00 47.47 152 VAL B C 1
ATOM 3613 O O . VAL B 1 152 ? 182.212 167.795 12.582 1.00 43.58 152 VAL B O 1
ATOM 3617 N N . GLY B 1 153 ? 182.510 166.186 11.028 1.00 49.52 153 GLY B N 1
ATOM 3618 C CA . GLY B 1 153 ? 183.954 166.225 11.178 1.00 52.72 153 GLY B CA 1
ATOM 3619 C C . GLY B 1 153 ? 184.750 164.931 11.131 1.00 43.64 153 GLY B C 1
ATOM 3620 O O . GLY B 1 153 ? 185.981 164.962 11.196 1.00 37.59 153 GLY B O 1
ATOM 3621 N N . ALA B 1 154 ? 184.074 163.796 11.017 1.00 42.28 154 ALA B N 1
ATOM 3622 C CA . ALA B 1 154 ? 184.794 162.530 11.028 1.00 38.07 154 ALA B CA 1
ATOM 3623 C C . ALA B 1 154 ? 185.787 162.428 9.870 1.00 34.89 154 ALA B C 1
ATOM 3624 O O . ALA B 1 154 ? 185.499 162.801 8.751 1.00 38.42 154 ALA B O 1
ATOM 3626 N N . LEU B 1 155 ? 186.979 161.934 10.134 1.00 40.11 155 LEU B N 1
ATOM 3627 C CA . LEU B 1 155 ? 187.859 161.608 9.020 1.00 43.71 155 LEU B CA 1
ATOM 3628 C C . LEU B 1 155 ? 187.189 160.534 8.160 1.00 47.73 155 LEU B C 1
ATOM 3629 O O . LEU B 1 155 ? 186.646 159.551 8.677 1.00 45.15 155 LEU B O 1
ATOM 3634 N N . PRO B 1 156 ? 187.234 160.713 6.840 1.00 44.62 156 PRO B N 1
ATOM 3635 C CA . PRO B 1 156 ? 186.631 159.742 5.936 1.00 40.13 156 PRO B CA 1
ATOM 3636 C C . PRO B 1 156 ? 187.035 158.314 6.288 1.00 44.13 156 PRO B C 1
ATOM 3637 O O . PRO B 1 156 ? 188.201 158.050 6.619 1.00 37.33 156 PRO B O 1
ATOM 3641 N N . GLY B 1 157 ? 186.052 157.416 6.224 1.00 42.77 157 GLY B N 1
ATOM 3642 C CA . GLY B 1 157 ? 186.245 156.004 6.473 1.00 36.42 157 GLY B CA 1
ATOM 3643 C C . GLY B 1 157 ? 184.914 155.309 6.360 1.00 42.72 157 GLY B C 1
ATOM 3644 O O . GLY B 1 157 ? 183.923 155.832 6.869 1.00 46.40 157 GLY B O 1
ATOM 3645 N N . ASP B 1 158 ? 184.881 154.166 5.661 1.00 44.76 158 ASP B N 1
ATOM 3646 C CA . ASP B 1 158 ? 183.714 153.265 5.679 1.00 44.51 158 ASP B CA 1
ATOM 3647 C C . ASP B 1 158 ? 184.119 151.810 5.899 1.00 49.10 158 ASP B C 1
ATOM 3648 O O . ASP B 1 158 ? 184.482 151.129 4.928 1.00 54.70 158 ASP B O 1
ATOM 3653 N N . TYR B 1 159 ? 184.016 151.333 7.147 1.00 40.50 159 TYR B N 1
ATOM 3654 C CA . TYR B 1 159 ? 184.463 149.987 7.517 1.00 42.20 159 TYR B CA 1
ATOM 3655 C C . TYR B 1 159 ? 183.366 148.974 7.520 1.00 41.83 159 TYR B C 1
ATOM 3656 O O . TYR B 1 159 ? 183.594 147.841 7.873 1.00 44.98 159 TYR B O 1
ATOM 3665 N N . TYR B 1 160 ? 182.175 149.384 7.135 1.00 43.22 160 TYR B N 1
ATOM 3666 C CA . TYR B 1 160 ? 181.117 148.438 6.851 1.00 46.24 160 TYR B CA 1
ATOM 3667 C C . TYR B 1 160 ? 180.618 148.831 5.479 1.00 56.82 160 TYR B C 1
ATOM 3668 O O . TYR B 1 160 ? 179.491 149.319 5.344 1.00 62.49 160 TYR B O 1
ATOM 3677 N N . PRO B 1 161 ? 181.471 148.671 4.451 1.00 57.22 161 PRO B N 1
ATOM 3678 C CA . PRO B 1 161 ? 181.066 149.192 3.157 1.00 57.45 161 PRO B CA 1
ATOM 3679 C C . PRO B 1 161 ? 179.978 148.267 2.608 1.00 59.30 161 PRO B C 1
ATOM 3680 O O . PRO B 1 161 ? 180.155 147.036 2.529 1.00 54.99 161 PRO B O 1
ATOM 3684 N N . ALA B 1 162 ? 178.835 148.866 2.284 1.00 60.28 162 ALA B N 1
ATOM 3685 C CA . ALA B 1 162 ? 177.663 148.108 1.853 1.00 57.26 162 ALA B CA 1
ATOM 3686 C C . ALA B 1 162 ? 178.011 146.937 0.935 1.00 54.71 162 ALA B C 1
ATOM 3687 O O . ALA B 1 162 ? 177.473 145.848 1.096 1.00 51.16 162 ALA B O 1
ATOM 3689 N N . GLU B 1 163 ? 178.920 147.172 -0.015 1.00 62.18 163 GLU B N 1
ATOM 3690 C CA . GLU B 1 163 ? 179.260 146.193 -1.052 1.00 58.43 163 GLU B CA 1
ATOM 3691 C C . GLU B 1 163 ? 179.729 144.846 -0.472 1.00 60.75 163 GLU B C 1
ATOM 3692 O O . GLU B 1 163 ? 179.777 143.839 -1.159 1.00 57.88 163 GLU B O 1
ATOM 3698 N N . PHE B 1 164 ? 180.060 144.821 0.809 1.00 61.34 164 PHE B N 1
ATOM 3699 C CA . PHE B 1 164 ? 180.710 143.649 1.362 1.00 55.68 164 PHE B CA 1
ATOM 3700 C C . PHE B 1 164 ? 180.004 143.107 2.576 1.00 54.57 164 PHE B C 1
ATOM 3701 O O . PHE B 1 164 ? 180.389 142.065 3.119 1.00 51.21 164 PHE B O 1
ATOM 3709 N N . ARG B 1 165 ? 178.983 143.826 3.020 1.00 49.65 165 ARG B N 1
ATOM 3710 C CA . ARG B 1 165 ? 178.350 143.486 4.280 1.00 47.45 165 ARG B CA 1
ATOM 3711 C C . ARG B 1 165 ? 178.155 141.979 4.460 1.00 53.03 165 ARG B C 1
ATOM 3712 O O . ARG B 1 165 ? 178.438 141.446 5.516 1.00 56.22 165 ARG B O 1
ATOM 3720 N N . PRO B 1 166 ? 177.732 141.269 3.412 1.00 64.44 166 PRO B N 1
ATOM 3721 C CA . PRO B 1 166 ? 177.684 139.801 3.515 1.00 58.01 166 PRO B CA 1
ATOM 3722 C C . PRO B 1 166 ? 178.980 139.125 3.980 1.00 47.27 166 PRO B C 1
ATOM 3723 O O . PRO B 1 166 ? 178.890 138.301 4.870 1.00 46.42 166 PRO B O 1
ATOM 3727 N N . GLU B 1 167 ? 180.131 139.429 3.382 1.00 47.32 167 GLU B N 1
ATOM 3728 C CA . GLU B 1 167 ? 181.380 138.731 3.735 1.00 55.79 167 GLU B CA 1
ATOM 3729 C C . GLU B 1 167 ? 181.773 139.140 5.132 1.00 55.46 167 GLU B C 1
ATOM 3730 O O . GLU B 1 167 ? 181.940 138.298 6.009 1.00 58.36 167 GLU B O 1
ATOM 3736 N N . ILE B 1 168 ? 181.936 140.441 5.331 1.00 52.07 168 ILE B N 1
ATOM 3737 C CA . ILE B 1 168 ? 182.166 140.970 6.656 1.00 41.83 168 ILE B CA 1
ATOM 3738 C C . ILE B 1 168 ? 181.287 140.237 7.656 1.00 45.84 168 ILE B C 1
ATOM 3739 O O . ILE B 1 168 ? 181.812 139.650 8.594 1.00 51.24 168 ILE B O 1
ATOM 3744 N N . ASP B 1 169 ? 179.972 140.210 7.421 1.00 42.47 169 ASP B N 1
ATOM 3745 C CA . ASP B 1 169 ? 178.999 139.700 8.395 1.00 39.87 169 ASP B CA 1
ATOM 3746 C C . ASP B 1 169 ? 179.159 138.259 8.740 1.00 45.84 169 ASP B C 1
ATOM 3747 O O . ASP B 1 169 ? 178.740 137.832 9.825 1.00 49.74 169 ASP B O 1
ATOM 3752 N N . ARG B 1 170 ? 179.722 137.507 7.801 1.00 41.87 170 ARG B N 1
ATOM 3753 C CA . ARG B 1 170 ? 179.829 136.063 7.939 1.00 50.44 170 ARG B CA 1
ATOM 3754 C C . ARG B 1 170 ? 181.113 135.709 8.678 1.00 52.11 170 ARG B C 1
ATOM 3755 O O . ARG B 1 170 ? 181.140 134.755 9.479 1.00 52.42 170 ARG B O 1
ATOM 3763 N N . ILE B 1 171 ? 182.175 136.470 8.412 1.00 51.06 171 ILE B N 1
ATOM 3764 C CA . ILE B 1 171 ? 183.450 136.184 9.055 1.00 53.68 171 ILE B CA 1
ATOM 3765 C C . ILE B 1 171 ? 183.257 136.587 10.488 1.00 50.06 171 ILE B C 1
ATOM 3766 O O . ILE B 1 171 ? 183.737 135.915 11.408 1.00 50.65 171 ILE B O 1
ATOM 3771 N N . ASN B 1 172 ? 182.531 137.684 10.664 1.00 40.37 172 ASN B N 1
ATOM 3772 C CA . ASN B 1 172 ? 182.252 138.187 11.995 1.00 42.77 172 ASN B CA 1
ATOM 3773 C C . ASN B 1 172 ? 181.572 137.107 12.826 1.00 42.73 172 ASN B C 1
ATOM 3774 O O . ASN B 1 172 ? 181.934 136.856 13.967 1.00 43.61 172 ASN B O 1
ATOM 3779 N N . ALA B 1 173 ? 180.586 136.450 12.251 1.00 42.78 173 ALA B N 1
ATOM 3780 C CA . ALA B 1 173 ? 179.846 135.494 13.035 1.00 44.01 173 ALA B CA 1
ATOM 3781 C C . ALA B 1 173 ? 180.749 134.394 13.565 1.00 43.91 173 ALA B C 1
ATOM 3782 O O . ALA B 1 173 ? 180.626 133.992 14.719 1.00 47.44 173 ALA B O 1
ATOM 3784 N N . ARG B 1 174 ? 181.641 133.888 12.724 1.00 44.71 174 ARG B N 1
ATOM 3785 C CA . ARG B 1 174 ? 182.462 132.762 13.137 1.00 43.92 174 ARG B CA 1
ATOM 3786 C C . ARG B 1 174 ? 183.448 133.217 14.198 1.00 42.95 174 ARG B C 1
ATOM 3787 O O . ARG B 1 174 ? 183.508 132.662 15.296 1.00 42.29 174 ARG B O 1
ATOM 3795 N N . VAL B 1 175 ? 184.217 134.238 13.835 1.00 41.26 175 VAL B N 1
ATOM 3796 C CA . VAL B 1 175 ? 185.186 134.899 14.700 1.00 39.15 175 VAL B CA 1
ATOM 3797 C C . VAL B 1 175 ? 184.604 135.287 16.065 1.00 37.26 175 VAL B C 1
ATOM 3798 O O . VAL B 1 175 ? 185.242 135.136 17.086 1.00 38.73 175 VAL B O 1
ATOM 3802 N N . TYR B 1 176 ? 183.389 135.793 16.085 1.00 32.70 176 TYR B N 1
ATOM 3803 C CA . TYR B 1 176 ? 182.767 136.076 17.342 1.00 33.48 176 TYR B CA 1
ATOM 3804 C C . TYR B 1 176 ? 182.633 134.807 18.141 1.00 39.34 176 TYR B C 1
ATOM 3805 O O . TYR B 1 176 ? 183.306 134.637 19.138 1.00 43.72 176 TYR B O 1
ATOM 3814 N N . GLU B 1 177 ? 181.770 133.904 17.689 1.00 45.46 177 GLU B N 1
ATOM 3815 C CA . GLU B 1 177 ? 181.327 132.802 18.522 1.00 36.22 177 GLU B CA 1
ATOM 3816 C C . GLU B 1 177 ? 182.391 131.797 18.883 1.00 38.84 177 GLU B C 1
ATOM 3817 O O . GLU B 1 177 ? 182.180 130.979 19.746 1.00 45.40 177 GLU B O 1
ATOM 3823 N N . THR B 1 178 ? 183.558 131.846 18.267 1.00 39.90 178 THR B N 1
ATOM 3824 C CA . THR B 1 178 ? 184.533 130.818 18.610 1.00 40.63 178 THR B CA 1
ATOM 3825 C C . THR B 1 178 ? 185.870 131.345 18.957 1.00 34.30 178 THR B C 1
ATOM 3826 O O . THR B 1 178 ? 186.706 130.571 19.400 1.00 36.22 178 THR B O 1
ATOM 3830 N N . LEU B 1 179 ? 186.074 132.636 18.718 1.00 31.84 179 LEU B N 1
ATOM 3831 C CA . LEU B 1 179 ? 187.362 133.303 18.995 1.00 37.17 179 LEU B CA 1
ATOM 3832 C C . LEU B 1 179 ? 187.201 134.455 20.014 1.00 35.33 179 LEU B C 1
ATOM 3833 O O . LEU B 1 179 ? 187.550 134.324 21.201 1.00 32.58 179 LEU B O 1
ATOM 3838 N N . ASN B 1 180 ? 186.685 135.579 19.519 1.00 33.96 180 ASN B N 1
ATOM 3839 C CA . ASN B 1 180 ? 186.204 136.666 20.365 1.00 35.49 180 ASN B CA 1
ATOM 3840 C C . ASN B 1 180 ? 185.664 136.107 21.665 1.00 34.56 180 ASN B C 1
ATOM 3841 O O . ASN B 1 180 ? 186.105 136.459 22.742 1.00 42.66 180 ASN B O 1
ATOM 3846 N N . ASN B 1 181 ? 184.724 135.201 21.557 1.00 30.32 181 ASN B N 1
ATOM 3847 C CA . ASN B 1 181 ? 184.104 134.647 22.720 1.00 30.21 181 ASN B CA 1
ATOM 3848 C C . ASN B 1 181 ? 184.713 133.310 23.161 1.00 38.63 181 ASN B C 1
ATOM 3849 O O . ASN B 1 181 ? 184.533 132.862 24.303 1.00 40.71 181 ASN B O 1
ATOM 3854 N N . GLY B 1 182 ? 185.424 132.661 22.251 1.00 33.56 182 GLY B N 1
ATOM 3855 C CA . GLY B 1 182 ? 186.025 131.396 22.582 1.00 36.82 182 GLY B CA 1
ATOM 3856 C C . GLY B 1 182 ? 187.137 131.422 23.628 1.00 36.29 182 GLY B C 1
ATOM 3857 O O . GLY B 1 182 ? 187.191 130.527 24.480 1.00 31.27 182 GLY B O 1
ATOM 3858 N N . VAL B 1 183 ? 188.052 132.395 23.555 1.00 36.92 183 VAL B N 1
ATOM 3859 C CA . VAL B 1 183 ? 189.076 132.489 24.595 1.00 32.76 183 VAL B CA 1
ATOM 3860 C C . VAL B 1 183 ? 188.379 132.416 25.953 1.00 34.55 183 VAL B C 1
ATOM 3861 O O . VAL B 1 183 ? 188.751 131.594 26.790 1.00 36.50 183 VAL B O 1
ATOM 3865 N N . TYR B 1 184 ? 187.341 133.233 26.164 1.00 34.29 184 TYR B N 1
ATOM 3866 C CA . TYR B 1 184 ? 186.643 133.239 27.449 1.00 28.83 184 TYR B CA 1
ATOM 3867 C C . TYR B 1 184 ? 186.016 131.922 27.760 1.00 30.49 184 TYR B C 1
ATOM 3868 O O . TYR B 1 184 ? 186.172 131.413 28.862 1.00 32.90 184 TYR B O 1
ATOM 3877 N N . ARG B 1 185 ? 185.299 131.350 26.811 1.00 27.43 185 ARG B N 1
ATOM 3878 C CA . ARG B 1 185 ? 184.706 130.076 27.131 1.00 31.92 185 ARG B CA 1
ATOM 3879 C C . ARG B 1 185 ? 185.750 128.996 27.500 1.00 33.04 185 ARG B C 1
ATOM 3880 O O . ARG B 1 185 ? 185.501 128.223 28.417 1.00 33.28 185 ARG B O 1
ATOM 3888 N N . SER B 1 186 ? 186.904 128.948 26.828 1.00 31.12 186 SER B N 1
ATOM 3889 C CA . SER B 1 186 ? 187.938 127.961 27.160 1.00 25.10 186 SER B CA 1
ATOM 3890 C C . SER B 1 186 ? 188.537 128.274 28.508 1.00 26.15 186 SER B C 1
ATOM 3891 O O . SER B 1 186 ? 188.890 127.376 29.251 1.00 23.60 186 SER B O 1
ATOM 3894 N N . GLY B 1 187 ? 188.638 129.557 28.838 1.00 25.11 187 GLY B N 1
ATOM 3895 C CA . GLY B 1 187 ? 189.311 129.975 30.056 1.00 24.20 187 GLY B CA 1
ATOM 3896 C C . GLY B 1 187 ? 188.504 129.765 31.328 1.00 33.01 187 GLY B C 1
ATOM 3897 O O . GLY B 1 187 ? 189.027 129.302 32.350 1.00 39.30 187 GLY B O 1
ATOM 3898 N N . PHE B 1 188 ? 187.223 130.117 31.280 1.00 31.91 188 PHE B N 1
ATOM 3899 C CA . PHE B 1 188 ? 186.357 129.944 32.429 1.00 27.82 188 PHE B CA 1
ATOM 3900 C C . PHE B 1 188 ? 185.670 128.588 32.419 1.00 29.06 188 PHE B C 1
ATOM 3901 O O . PHE B 1 188 ? 184.830 128.309 33.254 1.00 34.46 188 PHE B O 1
ATOM 3909 N N . ALA B 1 189 ? 186.006 127.756 31.451 1.00 25.24 189 ALA B N 1
ATOM 3910 C CA . ALA B 1 189 ? 185.486 126.412 31.414 1.00 23.87 189 ALA B CA 1
ATOM 3911 C C . ALA B 1 189 ? 186.005 125.758 32.681 1.00 25.03 189 ALA B C 1
ATOM 3912 O O . ALA B 1 189 ? 187.134 126.032 33.083 1.00 27.78 189 ALA B O 1
ATOM 3914 N N . THR B 1 190 ? 185.188 124.897 33.294 1.00 22.79 190 THR B N 1
ATOM 3915 C CA . THR B 1 190 ? 185.453 124.365 34.613 1.00 22.07 190 THR B CA 1
ATOM 3916 C C . THR B 1 190 ? 185.653 122.864 34.635 1.00 25.48 190 THR B C 1
ATOM 3917 O O . THR B 1 190 ? 185.840 122.285 35.691 1.00 21.99 190 THR B O 1
ATOM 3921 N N . THR B 1 191 ? 185.620 122.225 33.480 1.00 29.61 191 THR B N 1
ATOM 3922 C CA . THR B 1 191 ? 185.795 120.776 33.421 1.00 34.30 191 THR B CA 1
ATOM 3923 C C . THR B 1 191 ? 186.653 120.454 32.195 1.00 27.41 191 THR B C 1
ATOM 3924 O O . THR B 1 191 ? 186.462 121.076 31.167 1.00 24.82 191 THR B O 1
ATOM 3928 N N . GLN B 1 192 ? 187.598 119.520 32.284 1.00 23.12 192 GLN B N 1
ATOM 3929 C CA . GLN B 1 192 ? 188.484 119.308 31.140 1.00 21.81 192 GLN B CA 1
ATOM 3930 C C . GLN B 1 192 ? 187.664 119.171 29.892 1.00 30.20 192 GLN B C 1
ATOM 3931 O O . GLN B 1 192 ? 188.002 119.656 28.797 1.00 28.47 192 GLN B O 1
ATOM 3937 N N . GLU B 1 193 ? 186.568 118.457 30.067 1.00 36.22 193 GLU B N 1
ATOM 3938 C CA . GLU B 1 193 ? 185.688 118.145 28.970 1.00 31.30 193 GLU B CA 1
ATOM 3939 C C . GLU B 1 193 ? 185.179 119.448 28.341 1.00 26.48 193 GLU B C 1
ATOM 3940 O O . GLU B 1 193 ? 185.339 119.635 27.157 1.00 26.93 193 GLU B O 1
ATOM 3946 N N . ALA B 1 194 ? 184.632 120.367 29.136 1.00 29.94 194 ALA B N 1
ATOM 3947 C CA . ALA B 1 194 ? 184.141 121.662 28.613 1.00 31.74 194 ALA B CA 1
ATOM 3948 C C . ALA B 1 194 ? 185.240 122.503 27.984 1.00 29.41 194 ALA B C 1
ATOM 3949 O O . ALA B 1 194 ? 185.028 123.182 26.992 1.00 28.50 194 ALA B O 1
ATOM 3951 N N . TYR B 1 195 ? 186.399 122.483 28.616 1.00 28.23 195 TYR B N 1
ATOM 3952 C CA . TYR B 1 195 ? 187.535 123.218 28.155 1.00 24.79 195 TYR B CA 1
ATOM 3953 C C . TYR B 1 195 ? 187.760 122.813 26.715 1.00 26.89 195 TYR B C 1
ATOM 3954 O O . TYR B 1 195 ? 187.749 123.659 25.823 1.00 35.60 195 TYR B O 1
ATOM 3963 N N . GLU B 1 196 ? 187.935 121.518 26.477 1.00 26.40 196 GLU B N 1
ATOM 3964 C CA . GLU B 1 196 ? 188.316 121.031 25.149 1.00 26.19 196 GLU B CA 1
ATOM 3965 C C . GLU B 1 196 ? 187.231 121.269 24.076 1.00 29.08 196 GLU B C 1
ATOM 3966 O O . GLU B 1 196 ? 187.511 121.387 22.880 1.00 29.90 196 GLU B O 1
ATOM 3972 N N . GLU B 1 197 ? 185.990 121.354 24.529 1.00 27.91 197 GLU B N 1
ATOM 3973 C CA . GLU B 1 197 ? 184.861 121.627 23.677 1.00 25.58 197 GLU B CA 1
ATOM 3974 C C . GLU B 1 197 ? 184.910 123.059 23.106 1.00 29.82 197 GLU B C 1
ATOM 3975 O O . GLU B 1 197 ? 184.171 123.400 22.183 1.00 30.44 197 GLU B O 1
ATOM 3981 N N . ALA B 1 198 ? 185.795 123.890 23.638 1.00 25.11 198 ALA B N 1
ATOM 3982 C CA . ALA B 1 198 ? 185.681 125.316 23.396 1.00 30.01 198 ALA B CA 1
ATOM 3983 C C . ALA B 1 198 ? 186.743 125.862 22.465 1.00 41.69 198 ALA B C 1
ATOM 3984 O O . ALA B 1 198 ? 186.500 126.813 21.670 1.00 47.12 198 ALA B O 1
ATOM 3986 N N . PHE B 1 199 ? 187.933 125.300 22.556 1.00 31.08 199 PHE B N 1
ATOM 3987 C CA . PHE B 1 199 ? 189.021 125.959 21.876 1.00 38.55 199 PHE B CA 1
ATOM 3988 C C . PHE B 1 199 ? 189.755 125.124 20.822 1.00 38.87 199 PHE B C 1
ATOM 3989 O O . PHE B 1 199 ? 190.480 125.681 19.977 1.00 38.87 199 PHE B O 1
ATOM 3997 N N . TYR B 1 200 ? 189.639 123.800 20.913 1.00 37.05 200 TYR B N 1
ATOM 3998 C CA . TYR B 1 200 ? 189.897 122.976 19.751 1.00 29.21 200 TYR B CA 1
ATOM 3999 C C . TYR B 1 200 ? 189.202 123.661 18.578 1.00 30.76 200 TYR B C 1
ATOM 4000 O O . TYR B 1 200 ? 189.830 123.938 17.567 1.00 32.54 200 TYR B O 1
ATOM 4009 N N . PRO B 1 201 ? 187.922 124.003 18.739 1.00 25.59 201 PRO B N 1
ATOM 4010 C CA . PRO B 1 201 ? 187.253 124.695 17.651 1.00 23.08 201 PRO B CA 1
ATOM 4011 C C . PRO B 1 201 ? 187.674 126.140 17.531 1.00 30.78 201 PRO B C 1
ATOM 4012 O O . PRO B 1 201 ? 187.338 126.820 16.541 1.00 31.01 201 PRO B O 1
ATOM 4016 N N . LEU B 1 202 ? 188.401 126.636 18.523 1.00 34.75 202 LEU B N 1
ATOM 4017 C CA . LEU B 1 202 ? 188.870 128.019 18.406 1.00 35.75 202 LEU B CA 1
ATOM 4018 C C . LEU B 1 202 ? 190.130 127.972 17.571 1.00 30.04 202 LEU B C 1
ATOM 4019 O O . LEU B 1 202 ? 190.270 128.722 16.612 1.00 29.04 202 LEU B O 1
ATOM 4024 N N . PHE B 1 203 ? 191.026 127.055 17.894 1.00 25.09 203 PHE B N 1
ATOM 4025 C CA . PHE B 1 203 ? 192.111 126.861 16.987 1.00 29.97 203 PHE B CA 1
ATOM 4026 C C . PHE B 1 203 ? 191.648 126.526 15.555 1.00 33.45 203 PHE B C 1
ATOM 4027 O O . PHE B 1 203 ? 192.220 127.046 14.606 1.00 35.14 203 PHE B O 1
ATOM 4035 N N . ASP B 1 204 ? 190.594 125.736 15.381 1.00 27.21 204 ASP B N 1
ATOM 4036 C CA . ASP B 1 204 ? 190.082 125.489 14.034 1.00 28.52 204 ASP B CA 1
ATOM 4037 C C . ASP B 1 204 ? 189.907 126.804 13.253 1.00 34.21 204 ASP B C 1
ATOM 4038 O O . ASP B 1 204 ? 190.343 126.938 12.100 1.00 37.09 204 ASP B O 1
ATOM 4043 N N . THR B 1 205 ? 189.279 127.777 13.895 1.00 29.95 205 THR B N 1
ATOM 4044 C CA . THR B 1 205 ? 189.070 129.095 13.311 1.00 28.79 205 THR B CA 1
ATOM 4045 C C . THR B 1 205 ? 190.389 129.865 13.052 1.00 31.51 205 THR B C 1
ATOM 4046 O O . THR B 1 205 ? 190.533 130.609 12.095 1.00 32.52 205 THR B O 1
ATOM 4050 N N . LEU B 1 206 ? 191.373 129.714 13.912 1.00 31.45 206 LEU B N 1
ATOM 4051 C CA . LEU B 1 206 ? 192.633 130.379 13.625 1.00 35.02 206 LEU B CA 1
ATOM 4052 C C . LEU B 1 206 ? 193.218 129.835 12.325 1.00 36.07 206 LEU B C 1
ATOM 4053 O O . LEU B 1 206 ? 193.749 130.589 11.497 1.00 35.30 206 LEU B O 1
ATOM 4058 N N . ASP B 1 207 ? 193.117 128.517 12.165 1.00 35.57 207 ASP B N 1
ATOM 4059 C CA . ASP B 1 207 ? 193.506 127.825 10.940 1.00 34.28 207 ASP B CA 1
ATOM 4060 C C . ASP B 1 207 ? 192.763 128.381 9.728 1.00 38.57 207 ASP B C 1
ATOM 4061 O O . ASP B 1 207 ? 193.348 128.875 8.763 1.00 44.27 207 ASP B O 1
ATOM 4066 N N . TRP B 1 208 ? 191.454 128.291 9.785 1.00 29.97 208 TRP B N 1
ATOM 4067 C CA . TRP B 1 208 ? 190.641 128.901 8.762 1.00 39.21 208 TRP B CA 1
ATOM 4068 C C . TRP B 1 208 ? 191.063 130.325 8.485 1.00 43.11 208 TRP B C 1
ATOM 4069 O O . TRP B 1 208 ? 191.119 130.769 7.336 1.00 49.82 208 TRP B O 1
ATOM 4080 N N . LEU B 1 209 ? 191.318 131.072 9.542 1.00 38.42 209 LEU B N 1
ATOM 4081 C CA . LEU B 1 209 ? 191.613 132.462 9.328 1.00 40.45 209 LEU B CA 1
ATOM 4082 C C . LEU B 1 209 ? 192.969 132.576 8.657 1.00 44.39 209 LEU B C 1
ATOM 4083 O O . LEU B 1 209 ? 193.179 133.477 7.832 1.00 46.53 209 LEU B O 1
ATOM 4088 N N . GLU B 1 210 ? 193.879 131.659 8.993 1.00 36.85 210 GLU B N 1
ATOM 4089 C CA . GLU B 1 210 ? 195.224 131.748 8.460 1.00 38.59 210 GLU B CA 1
ATOM 4090 C C . GLU B 1 210 ? 195.187 131.483 6.978 1.00 46.29 210 GLU B C 1
ATOM 4091 O O . GLU B 1 210 ? 195.660 132.307 6.197 1.00 50.96 210 GLU B O 1
ATOM 4097 N N . GLU B 1 211 ? 194.634 130.337 6.588 1.00 46.66 211 GLU B N 1
ATOM 4098 C CA . GLU B 1 211 ? 194.478 130.028 5.173 1.00 50.96 211 GLU B CA 1
ATOM 4099 C C . GLU B 1 211 ? 193.815 131.219 4.471 1.00 50.99 211 GLU B C 1
ATOM 4100 O O . GLU B 1 211 ? 194.316 131.775 3.467 1.00 48.12 211 GLU B O 1
ATOM 4106 N N . HIS B 1 212 ? 192.695 131.638 5.031 1.00 40.16 212 HIS B N 1
ATOM 4107 C CA . HIS B 1 212 ? 191.954 132.681 4.399 1.00 42.16 212 HIS B CA 1
ATOM 4108 C C . HIS B 1 212 ? 192.730 133.951 4.191 1.00 50.31 212 HIS B C 1
ATOM 4109 O O . HIS B 1 212 ? 192.466 134.681 3.244 1.00 56.41 212 HIS B O 1
ATOM 4116 N N . LEU B 1 213 ? 193.654 134.236 5.099 1.00 48.14 213 LEU B N 1
ATOM 4117 C CA . LEU B 1 213 ? 194.446 135.458 5.026 1.00 50.08 213 LEU B CA 1
ATOM 4118 C C . LEU B 1 213 ? 195.688 135.315 4.162 1.00 54.87 213 LEU B C 1
ATOM 4119 O O . LEU B 1 213 ? 196.529 136.234 4.102 1.00 59.17 213 LEU B O 1
ATOM 4124 N N . THR B 1 214 ? 195.807 134.168 3.495 1.00 54.59 214 THR B N 1
ATOM 4125 C CA . THR B 1 214 ? 196.952 133.956 2.622 1.00 55.05 214 THR B CA 1
ATOM 4126 C C . THR B 1 214 ? 196.733 134.703 1.334 1.00 50.80 214 THR B C 1
ATOM 4127 O O . THR B 1 214 ? 195.814 134.386 0.589 1.00 53.55 214 THR B O 1
ATOM 4131 N N . GLY B 1 215 ? 197.571 135.698 1.084 1.00 44.81 215 GLY B N 1
ATOM 4132 C CA . GLY B 1 215 ? 197.447 136.481 -0.113 1.00 43.51 215 GLY B CA 1
ATOM 4133 C C . GLY B 1 215 ? 196.859 137.828 0.213 1.00 53.86 215 GLY B C 1
ATOM 4134 O O . GLY B 1 215 ? 197.321 138.876 -0.288 1.00 57.27 215 GLY B O 1
ATOM 4135 N N . ARG B 1 216 ? 195.837 137.807 1.060 1.00 46.53 216 ARG B N 1
ATOM 4136 C CA . ARG B 1 216 ? 195.155 139.041 1.414 1.00 52.39 216 ARG B CA 1
ATOM 4137 C C . ARG B 1 216 ? 196.031 139.910 2.302 1.00 49.69 216 ARG B C 1
ATOM 4138 O O . ARG B 1 216 ? 196.978 139.417 2.898 1.00 51.75 216 ARG B O 1
ATOM 4146 N N . GLU B 1 217 ? 195.726 141.202 2.375 1.00 49.33 217 GLU B N 1
ATOM 4147 C CA . GLU B 1 217 ? 196.359 142.063 3.365 1.00 53.44 217 GLU B CA 1
ATOM 4148 C C . GLU B 1 217 ? 195.344 142.362 4.470 1.00 52.80 217 GLU B C 1
ATOM 4149 O O . GLU B 1 217 ? 195.728 142.634 5.615 1.00 56.74 217 GLU B O 1
ATOM 4155 N N . TRP B 1 218 ? 194.059 142.317 4.119 1.00 44.20 218 TRP B N 1
ATOM 4156 C CA . TRP B 1 218 ? 192.977 142.458 5.086 1.00 43.00 218 TRP B CA 1
ATOM 4157 C C . TRP B 1 218 ? 192.021 141.312 4.893 1.00 45.78 218 TRP B C 1
ATOM 4158 O O . TRP B 1 218 ? 192.198 140.528 3.979 1.00 48.00 218 TRP B O 1
ATOM 4169 N N . LEU B 1 219 ? 191.007 141.197 5.736 1.00 42.34 219 LEU B N 1
ATOM 4170 C CA . LEU B 1 219 ? 190.156 140.030 5.650 1.00 40.27 219 LEU B CA 1
ATOM 4171 C C . LEU B 1 219 ? 189.154 140.095 4.496 1.00 45.44 219 LEU B C 1
ATOM 4172 O O . LEU B 1 219 ? 188.710 139.064 3.992 1.00 49.65 219 LEU B O 1
ATOM 4177 N N . VAL B 1 220 ? 188.783 141.298 4.085 1.00 43.88 220 VAL B N 1
ATOM 4178 C CA . VAL B 1 220 ? 187.678 141.476 3.155 1.00 35.56 220 VAL B CA 1
ATOM 4179 C C . VAL B 1 220 ? 187.955 142.708 2.338 1.00 45.44 220 VAL B C 1
ATOM 4180 O O . VAL B 1 220 ? 188.509 143.673 2.874 1.00 55.88 220 VAL B O 1
ATOM 4184 N N . GLY B 1 221 ? 187.555 142.728 1.069 1.00 40.07 221 GLY B N 1
ATOM 4185 C CA . GLY B 1 221 ? 187.939 143.846 0.217 1.00 40.41 221 GLY B CA 1
ATOM 4186 C C . GLY B 1 221 ? 189.451 143.923 0.315 1.00 44.95 221 GLY B C 1
ATOM 4187 O O . GLY B 1 221 ? 190.109 143.025 0.821 1.00 47.80 221 GLY B O 1
ATOM 4188 N N . ASP B 1 222 ? 190.055 144.973 -0.164 1.00 43.06 222 ASP B N 1
ATOM 4189 C CA . ASP B 1 222 ? 191.403 145.119 0.291 1.00 49.93 222 ASP B CA 1
ATOM 4190 C C . ASP B 1 222 ? 191.346 146.218 1.298 1.00 59.95 222 ASP B C 1
ATOM 4191 O O . ASP B 1 222 ? 192.318 146.904 1.584 1.00 67.42 222 ASP B O 1
ATOM 4196 N N . ARG B 1 223 ? 190.139 146.374 1.809 1.00 62.68 223 ARG B N 1
ATOM 4197 C CA . ARG B 1 223 ? 189.814 147.315 2.852 1.00 61.69 223 ARG B CA 1
ATOM 4198 C C . ARG B 1 223 ? 190.167 146.705 4.238 1.00 59.16 223 ARG B C 1
ATOM 4199 O O . ARG B 1 223 ? 189.777 145.557 4.567 1.00 48.78 223 ARG B O 1
ATOM 4207 N N . LEU B 1 224 ? 190.908 147.471 5.041 1.00 57.12 224 LEU B N 1
ATOM 4208 C CA . LEU B 1 224 ? 190.794 147.332 6.486 1.00 51.39 224 LEU B CA 1
ATOM 4209 C C . LEU B 1 224 ? 189.315 147.551 6.777 1.00 48.66 224 LEU B C 1
ATOM 4210 O O . LEU B 1 224 ? 188.755 148.631 6.510 1.00 41.93 224 LEU B O 1
ATOM 4215 N N . THR B 1 225 ? 188.668 146.512 7.283 1.00 48.90 225 THR B N 1
ATOM 4216 C CA . THR B 1 225 ? 187.232 146.588 7.537 1.00 54.19 225 THR B CA 1
ATOM 4217 C C . THR B 1 225 ? 186.901 146.141 8.957 1.00 47.74 225 THR B C 1
ATOM 4218 O O . THR B 1 225 ? 187.742 145.558 9.652 1.00 40.70 225 THR B O 1
ATOM 4222 N N . GLU B 1 226 ? 185.671 146.412 9.377 1.00 45.64 226 GLU B N 1
ATOM 4223 C CA . GLU B 1 226 ? 185.247 146.049 10.714 1.00 38.24 226 GLU B CA 1
ATOM 4224 C C . GLU B 1 226 ? 185.502 144.585 11.068 1.00 38.77 226 GLU B C 1
ATOM 4225 O O . GLU B 1 226 ? 185.686 144.263 12.234 1.00 41.56 226 GLU B O 1
ATOM 4231 N N . ALA B 1 227 ? 185.550 143.686 10.097 1.00 39.44 227 ALA B N 1
ATOM 4232 C CA . ALA B 1 227 ? 185.897 142.314 10.464 1.00 39.35 227 ALA B CA 1
ATOM 4233 C C . ALA B 1 227 ? 187.293 142.280 11.070 1.00 39.96 227 ALA B C 1
ATOM 4234 O O . ALA B 1 227 ? 187.602 141.450 11.895 1.00 44.61 227 ALA B O 1
ATOM 4236 N N . ASP B 1 228 ? 188.143 143.198 10.652 1.00 38.30 228 ASP B N 1
ATOM 4237 C CA . ASP B 1 228 ? 189.505 143.222 11.122 1.00 35.30 228 ASP B CA 1
ATOM 4238 C C . ASP B 1 228 ? 189.582 143.886 12.503 1.00 33.37 228 ASP B C 1
ATOM 4239 O O . ASP B 1 228 ? 190.327 143.468 13.357 1.00 31.06 228 ASP B O 1
ATOM 4244 N N . ILE B 1 229 ? 188.802 144.930 12.712 1.00 34.18 229 ILE B N 1
ATOM 4245 C CA . ILE B 1 229 ? 188.751 145.598 13.995 1.00 26.43 229 ILE B CA 1
ATOM 4246 C C . ILE B 1 229 ? 188.095 144.702 15.025 1.00 33.18 229 ILE B C 1
ATOM 4247 O O . ILE B 1 229 ? 188.583 144.569 16.135 1.00 37.34 229 ILE B O 1
ATOM 4252 N N . ARG B 1 230 ? 186.985 144.074 14.679 1.00 33.84 230 ARG B N 1
ATOM 4253 C CA . ARG B 1 230 ? 186.409 143.103 15.607 1.00 40.91 230 ARG B CA 1
ATOM 4254 C C . ARG B 1 230 ? 187.421 141.997 16.002 1.00 41.79 230 ARG B C 1
ATOM 4255 O O . ARG B 1 230 ? 187.334 141.434 17.103 1.00 43.22 230 ARG B O 1
ATOM 4263 N N . LEU B 1 231 ? 188.380 141.712 15.121 1.00 29.84 231 LEU B N 1
ATOM 4264 C CA . LEU B 1 231 ? 189.261 140.591 15.332 1.00 29.51 231 LEU B CA 1
ATOM 4265 C C . LEU B 1 231 ? 190.581 140.984 16.013 1.00 36.23 231 LEU B C 1
ATOM 4266 O O . LEU B 1 231 ? 191.190 140.204 16.750 1.00 37.37 231 LEU B O 1
ATOM 4271 N N . PHE B 1 232 ? 191.045 142.192 15.775 1.00 34.70 232 PHE B N 1
ATOM 4272 C CA . PHE B 1 232 ? 192.359 142.538 16.266 1.00 30.01 232 PHE B CA 1
ATOM 4273 C C . PHE B 1 232 ? 192.436 142.396 17.769 1.00 32.51 232 PHE B C 1
ATOM 4274 O O . PHE B 1 232 ? 193.379 141.793 18.282 1.00 34.09 232 PHE B O 1
ATOM 4282 N N . PRO B 1 233 ? 191.434 142.911 18.486 1.00 28.07 233 PRO B N 1
ATOM 4283 C CA . PRO B 1 233 ? 191.515 142.854 19.952 1.00 28.09 233 PRO B CA 1
ATOM 4284 C C . PRO B 1 233 ? 191.781 141.455 20.517 1.00 29.93 233 PRO B C 1
ATOM 4285 O O . PRO B 1 233 ? 192.427 141.314 21.549 1.00 34.09 233 PRO B O 1
ATOM 4289 N N . THR B 1 234 ? 191.323 140.407 19.857 1.00 29.64 234 THR B N 1
ATOM 4290 C CA . THR B 1 234 ? 191.508 139.109 20.479 1.00 27.40 234 THR B CA 1
ATOM 4291 C C . THR B 1 234 ? 192.909 138.616 20.228 1.00 29.06 234 THR B C 1
ATOM 4292 O O . THR B 1 234 ? 193.529 138.081 21.136 1.00 30.48 234 THR B O 1
ATOM 4296 N N . LEU B 1 235 ? 193.412 138.850 19.016 1.00 29.71 235 LEU B N 1
ATOM 4297 C CA . LEU B 1 235 ? 194.780 138.488 18.634 1.00 27.75 235 LEU B CA 1
ATOM 4298 C C . LEU B 1 235 ? 195.843 139.205 19.469 1.00 24.89 235 LEU B C 1
ATOM 4299 O O . LEU B 1 235 ? 196.729 138.583 20.065 1.00 26.88 235 LEU B O 1
ATOM 4304 N N . VAL B 1 236 ? 195.740 140.520 19.524 1.00 22.93 236 VAL B N 1
ATOM 4305 C CA . VAL B 1 236 ? 196.729 141.334 20.228 1.00 23.99 236 VAL B CA 1
ATOM 4306 C C . VAL B 1 236 ? 196.836 141.030 21.722 1.00 26.78 236 VAL B C 1
ATOM 4307 O O . VAL B 1 236 ? 197.849 141.324 22.331 1.00 25.05 236 VAL B O 1
ATOM 4311 N N . ARG B 1 237 ? 195.783 140.491 22.327 1.00 28.02 237 ARG B N 1
ATOM 4312 C CA . ARG B 1 237 ? 195.872 140.077 23.722 1.00 27.13 237 ARG B CA 1
ATOM 4313 C C . ARG B 1 237 ? 196.220 138.596 23.799 1.00 28.53 237 ARG B C 1
ATOM 4314 O O . ARG B 1 237 ? 196.400 138.062 24.881 1.00 33.28 237 ARG B O 1
ATOM 4322 N N . PHE B 1 238 ? 196.323 137.919 22.663 1.00 27.16 238 PHE B N 1
ATOM 4323 C CA . PHE B 1 238 ? 196.253 136.459 22.691 1.00 24.46 238 PHE B CA 1
ATOM 4324 C C . PHE B 1 238 ? 197.511 135.844 23.264 1.00 28.70 238 PHE B C 1
ATOM 4325 O O . PHE B 1 238 ? 197.429 135.056 24.224 1.00 25.34 238 PHE B O 1
ATOM 4333 N N . ASP B 1 239 ? 198.666 136.204 22.688 1.00 28.09 239 ASP B N 1
ATOM 4334 C CA . ASP B 1 239 ? 199.939 135.616 23.117 1.00 25.33 239 ASP B CA 1
ATOM 4335 C C . ASP B 1 239 ? 200.355 136.049 24.521 1.00 30.77 239 ASP B C 1
ATOM 4336 O O . ASP B 1 239 ? 201.054 135.296 25.214 1.00 29.91 239 ASP B O 1
ATOM 4341 N N . ALA B 1 240 ? 199.937 137.250 24.933 1.00 26.49 240 ALA B N 1
ATOM 4342 C CA . ALA B 1 240 ? 200.267 137.778 26.263 1.00 23.28 240 ALA B CA 1
ATOM 4343 C C . ALA B 1 240 ? 199.407 137.222 27.387 1.00 29.78 240 ALA B C 1
ATOM 4344 O O . ALA B 1 240 ? 199.916 136.847 28.438 1.00 41.65 240 ALA B O 1
ATOM 4346 N N . ILE B 1 241 ? 198.108 137.137 27.160 1.00 25.78 241 ILE B N 1
ATOM 4347 C CA . ILE B 1 241 ? 197.171 136.717 28.201 1.00 25.13 241 ILE B CA 1
ATOM 4348 C C . ILE B 1 241 ? 196.466 135.376 27.942 1.00 25.44 241 ILE B C 1
ATOM 4349 O O . ILE B 1 241 ? 196.600 134.438 28.711 1.00 20.70 241 ILE B O 1
ATOM 4354 N N . TYR B 1 242 ? 195.715 135.289 26.852 1.00 25.96 242 TYR B N 1
ATOM 4355 C CA . TYR B 1 242 ? 194.894 134.114 26.563 1.00 21.92 242 TYR B CA 1
ATOM 4356 C C . TYR B 1 242 ? 195.673 132.818 26.519 1.00 26.52 242 TYR B C 1
ATOM 4357 O O . TYR B 1 242 ? 195.287 131.803 27.105 1.00 25.58 242 TYR B O 1
ATOM 4366 N N . HIS B 1 243 ? 196.779 132.850 25.789 1.00 29.34 243 HIS B N 1
ATOM 4367 C CA . HIS B 1 243 ? 197.655 131.682 25.683 1.00 24.93 243 HIS B CA 1
ATOM 4368 C C . HIS B 1 243 ? 197.996 131.147 27.065 1.00 23.18 243 HIS B C 1
ATOM 4369 O O . HIS B 1 243 ? 197.806 129.985 27.334 1.00 25.26 243 HIS B O 1
ATOM 4376 N N . GLY B 1 244 ? 198.468 132.015 27.952 1.00 26.83 244 GLY B N 1
ATOM 4377 C CA . GLY B 1 244 ? 198.721 131.625 29.329 1.00 28.66 244 GLY B CA 1
ATOM 4378 C C . GLY B 1 244 ? 197.508 131.351 30.224 1.00 26.19 244 GLY B C 1
ATOM 4379 O O . GLY B 1 244 ? 197.270 130.233 30.669 1.00 29.83 244 GLY B O 1
ATOM 4380 N N . HIS B 1 245 ? 196.716 132.385 30.439 1.00 25.24 245 HIS B N 1
ATOM 4381 C CA . HIS B 1 245 ? 195.765 132.491 31.531 1.00 23.63 245 HIS B CA 1
ATOM 4382 C C . HIS B 1 245 ? 194.552 131.702 31.229 1.00 21.23 245 HIS B C 1
ATOM 4383 O O . HIS B 1 245 ? 193.990 131.102 32.118 1.00 26.61 245 HIS B O 1
ATOM 4390 N N . PHE B 1 246 ? 194.140 131.707 29.968 1.00 24.38 246 PHE B N 1
ATOM 4391 C CA . PHE B 1 246 ? 192.985 130.915 29.510 1.00 25.00 246 PHE B CA 1
ATOM 4392 C C . PHE B 1 246 ? 193.379 129.569 28.821 1.00 26.27 246 PHE B C 1
ATOM 4393 O O . PHE B 1 246 ? 192.567 129.016 28.077 1.00 28.98 246 PHE B O 1
ATOM 4401 N N . LYS B 1 247 ? 194.599 129.058 29.040 1.00 23.46 247 LYS B N 1
ATOM 4402 C CA . LYS B 1 247 ? 195.003 127.777 28.462 1.00 24.25 247 LYS B CA 1
ATOM 4403 C C . LYS B 1 247 ? 194.730 127.615 26.942 1.00 29.36 247 LYS B C 1
ATOM 4404 O O . LYS B 1 247 ? 194.454 126.499 26.436 1.00 23.33 247 LYS B O 1
ATOM 4410 N N . CYS B 1 248 ? 194.813 128.724 26.216 1.00 22.10 248 CYS B N 1
ATOM 4411 C CA . CYS B 1 248 ? 194.543 128.663 24.814 1.00 20.99 248 CYS B CA 1
ATOM 4412 C C . CYS B 1 248 ? 195.861 128.402 24.091 1.00 27.97 248 CYS B C 1
ATOM 4413 O O . CYS B 1 248 ? 196.267 129.187 23.229 1.00 27.91 248 CYS B O 1
ATOM 4416 N N . ASN B 1 249 ? 196.537 127.302 24.433 1.00 23.34 249 ASN B N 1
ATOM 4417 C CA . ASN B 1 249 ? 197.980 127.248 24.184 1.00 23.84 249 ASN B CA 1
ATOM 4418 C C . ASN B 1 249 ? 198.459 126.271 23.106 1.00 27.23 249 ASN B C 1
ATOM 4419 O O . ASN B 1 249 ? 199.659 126.067 22.906 1.00 25.70 249 ASN B O 1
ATOM 4424 N N . LEU B 1 250 ? 197.515 125.693 22.386 1.00 28.76 250 LEU B N 1
ATOM 4425 C CA . LEU B 1 250 ? 197.842 124.812 21.273 1.00 28.63 250 LEU B CA 1
ATOM 4426 C C . LEU B 1 250 ? 198.978 125.293 20.405 1.00 27.22 250 LEU B C 1
ATOM 4427 O O . LEU B 1 250 ? 199.759 124.486 19.920 1.00 29.96 250 LEU B O 1
ATOM 4432 N N . ARG B 1 251 ? 199.028 126.600 20.178 1.00 24.67 251 ARG B N 1
ATOM 4433 C CA . ARG B 1 251 ? 200.195 127.262 19.610 1.00 28.67 251 ARG B CA 1
ATOM 4434 C C . ARG B 1 251 ? 199.993 128.770 19.557 1.00 30.55 251 ARG B C 1
ATOM 4435 O O . ARG B 1 251 ? 198.889 129.262 19.633 1.00 33.40 251 ARG B O 1
ATOM 4443 N N . ARG B 1 252 ? 201.068 129.517 19.426 1.00 31.53 252 ARG B N 1
ATOM 4444 C CA . ARG B 1 252 ? 200.975 130.959 19.536 1.00 31.62 252 ARG B CA 1
ATOM 4445 C C . ARG B 1 252 ? 200.413 131.616 18.273 1.00 32.32 252 ARG B C 1
ATOM 4446 O O . ARG B 1 252 ? 200.336 131.024 17.207 1.00 30.69 252 ARG B O 1
ATOM 4454 N N . ILE B 1 253 ? 200.035 132.872 18.398 1.00 29.24 253 ILE B N 1
ATOM 4455 C CA . ILE B 1 253 ? 199.707 133.626 17.222 1.00 32.82 253 ILE B CA 1
ATOM 4456 C C . ILE B 1 253 ? 201.016 133.910 16.540 1.00 31.69 253 ILE B C 1
ATOM 4457 O O . ILE B 1 253 ? 201.075 134.242 15.380 1.00 30.16 253 ILE B O 1
ATOM 4462 N N . ALA B 1 254 ? 202.089 133.799 17.289 1.00 30.66 254 ALA B N 1
ATOM 4463 C CA . ALA B 1 254 ? 203.381 133.983 16.677 1.00 30.97 254 ALA B CA 1
ATOM 4464 C C . ALA B 1 254 ? 203.580 132.857 15.698 1.00 33.70 254 ALA B C 1
ATOM 4465 O O . ALA B 1 254 ? 204.398 132.948 14.808 1.00 42.10 254 ALA B O 1
ATOM 4467 N N . ASP B 1 255 ? 202.848 131.772 15.864 1.00 29.18 255 ASP B N 1
ATOM 4468 C CA . ASP B 1 255 ? 203.151 130.611 15.058 1.00 31.59 255 ASP B CA 1
ATOM 4469 C C . ASP B 1 255 ? 202.426 130.682 13.707 1.00 36.71 255 ASP B C 1
ATOM 4470 O O . ASP B 1 255 ? 202.826 130.033 12.755 1.00 38.32 255 ASP B O 1
ATOM 4475 N N . TYR B 1 256 ? 201.366 131.483 13.647 1.00 34.71 256 TYR B N 1
ATOM 4476 C CA . TYR B 1 256 ? 200.617 131.748 12.424 1.00 34.86 256 TYR B CA 1
ATOM 4477 C C . TYR B 1 256 ? 201.166 132.992 11.702 1.00 39.50 256 TYR B C 1
ATOM 4478 O O . TYR B 1 256 ? 201.021 134.109 12.182 1.00 43.66 256 TYR B O 1
ATOM 4487 N N . PRO B 1 257 ? 201.774 132.815 10.533 1.00 38.07 257 PRO B N 1
ATOM 4488 C CA . PRO B 1 257 ? 202.482 133.916 9.881 1.00 36.71 257 PRO B CA 1
ATOM 4489 C C . PRO B 1 257 ? 201.610 135.017 9.322 1.00 42.10 257 PRO B C 1
ATOM 4490 O O . PRO B 1 257 ? 202.101 136.138 9.213 1.00 43.22 257 PRO B O 1
ATOM 4494 N N . ASN B 1 258 ? 200.370 134.734 8.956 1.00 37.90 258 ASN B N 1
ATOM 4495 C CA . ASN B 1 258 ? 199.612 135.764 8.275 1.00 44.70 258 ASN B CA 1
ATOM 4496 C C . ASN B 1 258 ? 198.805 136.532 9.277 1.00 45.96 258 ASN B C 1
ATOM 4497 O O . ASN B 1 258 ? 198.543 137.739 9.111 1.00 46.91 258 ASN B O 1
ATOM 4502 N N . LEU B 1 259 ? 198.428 135.825 10.333 1.00 40.23 259 LEU B N 1
ATOM 4503 C CA . LEU B 1 259 ? 197.752 136.460 11.450 1.00 40.15 259 LEU B CA 1
ATOM 4504 C C . LEU B 1 259 ? 198.741 137.435 12.093 1.00 39.51 259 LEU B C 1
ATOM 4505 O O . LEU B 1 259 ? 198.441 138.616 12.318 1.00 37.74 259 LEU B O 1
ATOM 4510 N N . SER B 1 260 ? 199.945 136.947 12.351 1.00 36.93 260 SER B N 1
ATOM 4511 C CA . SER B 1 260 ? 200.992 137.837 12.807 1.00 36.14 260 SER B CA 1
ATOM 4512 C C . SER B 1 260 ? 201.110 139.017 11.867 1.00 42.01 260 SER B C 1
ATOM 4513 O O . SER B 1 260 ? 201.206 140.135 12.345 1.00 42.82 260 SER B O 1
ATOM 4516 N N . ARG B 1 261 ? 201.089 138.778 10.545 1.00 44.45 261 ARG B N 1
ATOM 4517 C CA . ARG B 1 261 ? 201.256 139.861 9.574 1.00 43.29 261 ARG B CA 1
ATOM 4518 C C . ARG B 1 261 ? 200.186 140.886 9.857 1.00 45.78 261 ARG B C 1
ATOM 4519 O O . ARG B 1 261 ? 200.467 142.094 9.916 1.00 43.40 261 ARG B O 1
ATOM 4527 N N . LEU B 1 262 ? 198.958 140.399 10.042 1.00 42.70 262 LEU B N 1
ATOM 4528 C CA . LEU B 1 262 ? 197.827 141.290 10.261 1.00 42.30 262 LEU B CA 1
ATOM 4529 C C . LEU B 1 262 ? 197.947 142.035 11.581 1.00 40.18 262 LEU B C 1
ATOM 4530 O O . LEU B 1 262 ? 197.742 143.253 11.629 1.00 41.95 262 LEU B O 1
ATOM 4535 N N . VAL B 1 263 ? 198.284 141.318 12.651 1.00 35.86 263 VAL B N 1
ATOM 4536 C CA . VAL B 1 263 ? 198.482 1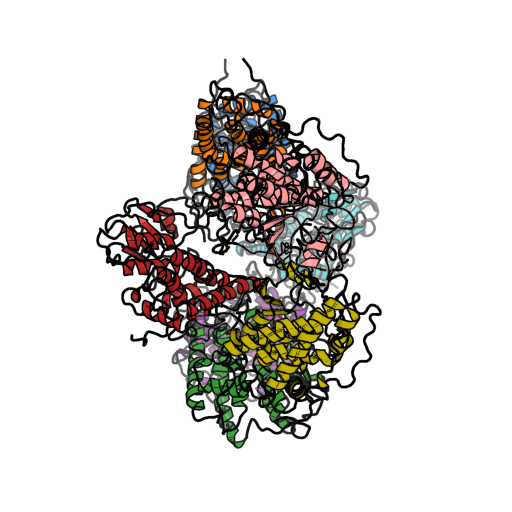41.969 13.944 1.00 35.17 263 VAL B CA 1
ATOM 4537 C C . VAL B 1 263 ? 199.506 143.115 13.900 1.00 41.11 263 VAL B C 1
ATOM 4538 O O . VAL B 1 263 ? 199.140 144.246 14.157 1.00 42.79 263 VAL B O 1
ATOM 4542 N N . GLY B 1 264 ? 200.772 142.830 13.580 1.00 37.66 264 GLY B N 1
ATOM 4543 C CA . GLY B 1 264 ? 201.747 143.868 13.245 1.00 34.87 264 GLY B CA 1
ATOM 4544 C C . GLY B 1 264 ? 201.184 145.022 12.409 1.00 42.73 264 GLY B C 1
ATOM 4545 O O . GLY B 1 264 ? 201.209 146.169 12.815 1.00 46.67 264 GLY B O 1
ATOM 4546 N N . LYS B 1 265 ? 200.663 144.725 11.232 1.00 43.96 265 LYS B N 1
ATOM 4547 C CA . LYS B 1 265 ? 200.120 145.750 10.342 1.00 44.51 265 LYS B CA 1
ATOM 4548 C C . LYS B 1 265 ? 199.153 146.746 10.996 1.00 47.81 265 LYS B C 1
ATOM 4549 O O . LYS B 1 265 ? 199.077 147.899 10.583 1.00 51.73 265 LYS B O 1
ATOM 4555 N N . LEU B 1 266 ? 198.397 146.295 11.991 1.00 43.08 266 LEU B N 1
ATOM 4556 C CA . LEU B 1 266 ? 197.369 147.110 12.643 1.00 39.41 266 LEU B CA 1
ATOM 4557 C C . LEU B 1 266 ? 197.878 147.873 13.870 1.00 43.33 266 LEU B C 1
ATOM 4558 O O . LEU B 1 266 ? 197.444 148.991 14.185 1.00 37.86 266 LEU B O 1
ATOM 4563 N N . ALA B 1 267 ? 198.804 147.207 14.551 1.00 47.47 267 ALA B N 1
ATOM 4564 C CA . ALA B 1 267 ? 199.359 147.587 15.842 1.00 42.22 267 ALA B CA 1
ATOM 4565 C C . ALA B 1 267 ? 200.418 148.640 15.660 1.00 41.70 267 ALA B C 1
ATOM 4566 O O . ALA B 1 267 ? 200.908 149.244 16.623 1.00 42.34 267 ALA B O 1
ATOM 4568 N N . SER B 1 268 ? 200.804 148.808 14.408 1.00 40.71 268 SER B N 1
ATOM 4569 C CA . SER B 1 268 ? 201.818 149.761 14.056 1.00 39.18 268 SER B CA 1
ATOM 4570 C C . SER B 1 268 ? 201.103 150.891 13.390 1.00 42.88 268 SER B C 1
ATOM 4571 O O . SER B 1 268 ? 201.710 151.919 13.117 1.00 51.45 268 SER B O 1
ATOM 4574 N N . HIS B 1 269 ? 199.801 150.717 13.152 1.00 41.88 269 HIS B N 1
ATOM 4575 C CA . HIS B 1 269 ? 199.024 151.770 12.517 1.00 40.61 269 HIS B CA 1
ATOM 4576 C C . HIS B 1 269 ? 198.975 152.891 13.510 1.00 42.90 269 HIS B C 1
ATOM 4577 O O . HIS B 1 269 ? 198.617 152.650 14.653 1.00 42.54 269 HIS B O 1
ATOM 4584 N N . GLU B 1 270 ? 199.358 154.104 13.125 1.00 45.61 270 GLU B N 1
ATOM 4585 C CA . GLU B 1 270 ? 199.277 155.199 14.093 1.00 50.18 270 GLU B CA 1
ATOM 4586 C C . GLU B 1 270 ? 197.807 155.327 14.385 1.00 48.81 270 GLU B C 1
ATOM 4587 O O . GLU B 1 270 ? 197.005 154.774 13.640 1.00 56.44 270 GLU B O 1
ATOM 4593 N N . ARG B 1 271 ? 197.404 156.031 15.427 1.00 42.60 271 ARG B N 1
ATOM 4594 C CA . ARG B 1 271 ? 195.957 156.070 15.695 1.00 50.82 271 ARG B CA 1
ATOM 4595 C C . ARG B 1 271 ? 195.518 154.837 16.443 1.00 49.35 271 ARG B C 1
ATOM 4596 O O . ARG B 1 271 ? 194.920 154.960 17.518 1.00 54.00 271 ARG B O 1
ATOM 4604 N N . VAL B 1 272 ? 195.777 153.665 15.850 1.00 36.92 272 VAL B N 1
ATOM 4605 C CA . VAL B 1 272 ? 195.569 152.378 16.518 1.00 38.88 272 VAL B CA 1
ATOM 4606 C C . VAL B 1 272 ? 196.571 152.049 17.648 1.00 43.40 272 VAL B C 1
ATOM 4607 O O . VAL B 1 272 ? 196.151 151.719 18.764 1.00 44.70 272 VAL B O 1
ATOM 4611 N N . ALA B 1 273 ? 197.875 152.137 17.381 1.00 40.77 273 ALA B N 1
ATOM 4612 C CA . ALA B 1 273 ? 198.876 151.827 18.408 1.00 35.96 273 ALA B CA 1
ATOM 4613 C C . ALA B 1 273 ? 198.559 152.418 19.787 1.00 40.53 273 ALA B C 1
ATOM 4614 O O . ALA B 1 273 ? 198.716 151.751 20.798 1.00 44.13 273 ALA B O 1
ATOM 4616 N N . PRO B 1 274 ? 198.110 153.671 19.837 1.00 38.98 274 PRO B N 1
ATOM 4617 C CA . PRO B 1 274 ? 197.781 154.328 21.110 1.00 40.62 274 PRO B CA 1
ATOM 4618 C C . PRO B 1 274 ? 196.652 153.709 21.957 1.00 38.01 274 PRO B C 1
ATOM 4619 O O . PRO B 1 274 ? 196.431 154.147 23.085 1.00 38.71 274 PRO B O 1
ATOM 4623 N N . THR B 1 275 ? 195.962 152.710 21.439 1.00 32.86 275 THR B N 1
ATOM 4624 C CA . THR B 1 275 ? 194.824 152.137 22.139 1.00 34.50 275 THR B CA 1
ATOM 4625 C C . THR B 1 275 ? 195.204 150.806 22.811 1.00 36.22 275 THR B C 1
ATOM 4626 O O . THR B 1 275 ? 194.369 150.115 23.444 1.00 33.92 275 THR B O 1
ATOM 4630 N N . ILE B 1 276 ? 196.469 150.436 22.626 1.00 32.56 276 ILE B N 1
ATOM 4631 C CA . ILE B 1 276 ? 196.964 149.141 23.060 1.00 31.48 276 ILE B CA 1
ATOM 4632 C C . ILE B 1 276 ? 197.765 149.333 24.317 1.00 34.93 276 ILE B C 1
ATOM 4633 O O . ILE B 1 276 ? 198.833 149.962 24.297 1.00 37.87 276 ILE B O 1
ATOM 4638 N N . ASN B 1 277 ? 197.275 148.787 25.418 1.00 28.68 277 ASN B N 1
ATOM 4639 C CA . ASN B 1 277 ? 198.119 148.757 26.579 1.00 26.99 277 ASN B CA 1
ATOM 4640 C C . ASN B 1 277 ? 198.167 147.376 27.182 1.00 29.15 277 ASN B C 1
ATOM 4641 O O . ASN B 1 277 ? 197.409 147.063 28.088 1.00 28.89 277 ASN B O 1
ATOM 4646 N N . LEU B 1 278 ? 199.068 146.550 26.664 1.00 30.19 278 LEU B N 1
ATOM 4647 C CA . LEU B 1 278 ? 199.092 145.146 27.018 1.00 22.75 278 LEU B CA 1
ATOM 4648 C C . LEU B 1 278 ? 199.426 145.038 28.499 1.00 26.90 278 LEU B C 1
ATOM 4649 O O . LEU B 1 278 ? 198.883 144.182 29.222 1.00 24.64 278 LEU B O 1
ATOM 4654 N N . ARG B 1 279 ? 200.285 145.942 28.966 1.00 26.46 279 ARG B N 1
ATOM 4655 C CA . ARG B 1 279 ? 200.620 145.937 30.375 1.00 29.91 279 ARG B CA 1
ATOM 4656 C C . ARG B 1 279 ? 199.347 146.079 31.215 1.00 29.41 279 ARG B C 1
ATOM 4657 O O . ARG B 1 279 ? 199.116 145.323 32.153 1.00 28.68 279 ARG B O 1
ATOM 4665 N N . HIS B 1 280 ? 198.492 147.024 30.867 1.00 27.60 280 HIS B N 1
ATOM 4666 C CA . HIS B 1 280 ? 197.218 147.123 31.564 1.00 27.47 280 HIS B CA 1
ATOM 4667 C C . HIS B 1 280 ? 196.384 145.817 31.398 1.00 28.56 280 HIS B C 1
ATOM 4668 O O . HIS B 1 280 ? 195.865 145.253 32.375 1.00 26.09 280 HIS B O 1
ATOM 4675 N N . ALA B 1 281 ? 196.276 145.326 30.167 1.00 27.18 281 ALA B N 1
ATOM 4676 C CA . ALA B 1 281 ? 195.495 144.141 29.904 1.00 23.58 281 ALA B CA 1
ATOM 4677 C C . ALA B 1 281 ? 195.921 143.023 30.832 1.00 24.93 281 ALA B C 1
ATOM 4678 O O . ALA B 1 281 ? 195.087 142.428 31.539 1.00 23.04 281 ALA B O 1
ATOM 4680 N N . LYS B 1 282 ? 197.221 142.737 30.818 1.00 19.23 282 LYS B N 1
ATOM 4681 C CA . LYS B 1 282 ? 197.734 141.641 31.603 1.00 17.80 282 LYS B CA 1
ATOM 4682 C C . LYS B 1 282 ? 197.274 141.765 33.046 1.00 25.99 282 LYS B C 1
ATOM 4683 O O . LYS B 1 282 ? 196.629 140.847 33.585 1.00 25.94 282 LYS B O 1
ATOM 4689 N N . ALA B 1 283 ? 197.579 142.908 33.668 1.00 27.06 283 ALA B N 1
ATOM 4690 C CA . ALA B 1 283 ? 197.147 143.201 35.041 1.00 18.62 283 ALA B CA 1
ATOM 4691 C C . ALA B 1 283 ? 195.694 142.874 35.294 1.00 22.02 283 ALA B C 1
ATOM 4692 O O . ALA B 1 283 ? 195.344 142.300 36.342 1.00 20.70 283 ALA B O 1
ATOM 4694 N N . HIS B 1 284 ? 194.837 143.256 34.351 1.00 21.90 284 HIS B N 1
ATOM 4695 C CA . HIS B 1 284 ? 193.425 143.095 34.595 1.00 23.45 284 HIS B CA 1
ATOM 4696 C C . HIS B 1 284 ? 193.014 141.652 34.587 1.00 28.96 284 HIS B C 1
ATOM 4697 O O . HIS B 1 284 ? 192.309 141.213 35.494 1.00 27.09 284 HIS B O 1
ATOM 4704 N N . TYR B 1 285 ? 193.416 140.923 33.547 1.00 26.00 285 TYR B N 1
ATOM 4705 C CA . TYR B 1 285 ? 193.107 139.499 33.482 1.00 24.73 285 TYR B CA 1
ATOM 4706 C C . TYR B 1 285 ? 193.726 138.711 34.601 1.00 23.54 285 TYR B C 1
ATOM 4707 O O . TYR B 1 285 ? 193.092 137.878 35.198 1.00 25.73 285 TYR B O 1
ATOM 4716 N N . TYR B 1 286 ? 194.992 138.930 34.880 1.00 23.45 286 TYR B N 1
ATOM 4717 C CA . TYR B 1 286 ? 195.614 138.071 35.878 1.00 29.04 286 TYR B CA 1
ATOM 4718 C C . TYR B 1 286 ? 195.249 138.483 37.310 1.00 26.40 286 TYR B C 1
ATOM 4719 O O . TYR B 1 286 ? 195.368 137.709 38.247 1.00 25.72 286 TYR B O 1
ATOM 4728 N N . GLY B 1 287 ? 194.782 139.710 37.460 1.00 24.90 287 GLY B N 1
ATOM 4729 C CA . GLY B 1 287 ? 194.477 140.214 38.767 1.00 28.06 287 GLY B CA 1
ATOM 4730 C C . GLY B 1 287 ? 193.035 139.992 39.116 1.00 25.59 287 GLY B C 1
ATOM 4731 O O . GLY B 1 287 ? 192.690 139.854 40.272 1.00 27.12 287 GLY B O 1
ATOM 4732 N N . SER B 1 288 ? 192.186 139.955 38.104 1.00 27.96 288 SER B N 1
ATOM 4733 C CA . SER B 1 288 ? 190.735 139.949 38.330 1.00 32.22 288 SER B CA 1
ATOM 4734 C C . SER B 1 288 ? 189.959 138.603 38.176 1.00 29.21 288 SER B C 1
ATOM 4735 O O . SER B 1 288 ? 188.739 138.596 38.285 1.00 36.92 288 SER B O 1
ATOM 4738 N N . HIS B 1 289 ? 190.627 137.487 37.919 1.00 23.19 289 HIS B N 1
ATOM 4739 C CA . HIS B 1 289 ? 189.912 136.230 37.792 1.00 27.44 289 HIS B CA 1
ATOM 4740 C C . HIS B 1 289 ? 190.475 135.244 38.816 1.00 30.43 289 HIS B C 1
ATOM 4741 O O . HIS B 1 289 ? 191.116 134.269 38.461 1.00 31.40 289 HIS B O 1
ATOM 4748 N N . PRO B 1 290 ? 190.230 135.480 40.099 1.00 29.27 290 PRO B N 1
ATOM 4749 C CA . PRO B 1 290 ? 190.690 134.585 41.158 1.00 27.79 290 PRO B CA 1
ATOM 4750 C C . PRO B 1 290 ? 190.292 133.132 40.939 1.00 31.19 290 PRO B C 1
ATOM 4751 O O . PRO B 1 290 ? 190.940 132.241 41.453 1.00 36.41 290 PRO B O 1
ATOM 4755 N N . SER B 1 291 ? 189.201 132.900 40.225 1.00 34.04 291 SER B N 1
ATOM 4756 C CA . SER B 1 291 ? 188.698 131.549 40.004 1.00 34.26 291 SER B CA 1
ATOM 4757 C C . SER B 1 291 ? 189.606 130.780 39.068 1.00 33.64 291 SER B C 1
ATOM 4758 O O . SER B 1 291 ? 189.645 129.555 39.117 1.00 38.85 291 SER B O 1
ATOM 4761 N N . VAL B 1 292 ? 190.341 131.521 38.243 1.00 31.40 292 VAL B N 1
ATOM 4762 C CA . VAL B 1 292 ? 191.191 130.986 37.184 1.00 27.79 292 VAL B CA 1
ATOM 4763 C C . VAL B 1 292 ? 192.637 131.057 37.611 1.00 31.18 292 VAL B C 1
ATOM 4764 O O . VAL B 1 292 ? 193.400 130.115 37.388 1.00 34.10 292 VAL B O 1
ATOM 4768 N N . ASN B 1 293 ? 193.002 132.182 38.231 1.00 30.34 293 ASN B N 1
ATOM 4769 C CA . ASN B 1 293 ? 194.354 132.431 38.742 1.00 27.72 293 ASN B CA 1
ATOM 4770 C C . ASN B 1 293 ? 194.315 133.060 40.147 1.00 27.97 293 ASN B C 1
ATOM 4771 O O . ASN B 1 293 ? 194.442 134.272 40.325 1.00 26.01 293 ASN B O 1
ATOM 4776 N N . PRO B 1 294 ? 194.121 132.231 41.158 1.00 27.46 294 PRO B N 1
ATOM 4777 C CA . PRO B 1 294 ? 193.899 132.723 42.524 1.00 24.93 294 PRO B CA 1
ATOM 4778 C C . PRO B 1 294 ? 195.105 133.432 43.152 1.00 24.35 294 PRO B C 1
ATOM 4779 O O . PRO B 1 294 ? 194.958 134.263 44.012 1.00 21.50 294 PRO B O 1
ATOM 4783 N N . THR B 1 295 ? 196.308 133.118 42.721 1.00 33.26 295 THR B N 1
ATOM 4784 C CA . THR B 1 295 ? 197.465 133.778 43.318 1.00 31.61 295 THR B CA 1
ATOM 4785 C C . THR B 1 295 ? 197.458 135.244 42.963 1.00 26.59 295 THR B C 1
ATOM 4786 O O . THR B 1 295 ? 198.075 136.012 43.659 1.00 27.48 295 THR B O 1
ATOM 4790 N N . GLY B 1 296 ? 196.790 135.611 41.870 1.00 22.70 296 GLY B N 1
ATOM 4791 C CA . GLY B 1 296 ? 196.745 136.984 41.408 1.00 20.21 296 GLY B CA 1
ATOM 4792 C C . GLY B 1 296 ? 198.042 137.509 40.799 1.00 27.63 296 GLY B C 1
ATOM 4793 O O . GLY B 1 296 ? 198.138 138.676 40.386 1.00 25.74 296 GLY B O 1
ATOM 4794 N N . ILE B 1 297 ? 199.065 136.671 40.733 1.00 24.07 297 ILE B N 1
ATOM 4795 C CA . ILE B 1 297 ? 200.308 137.137 40.170 1.00 20.28 297 ILE B CA 1
ATOM 4796 C C . ILE B 1 297 ? 200.146 137.325 38.676 1.00 24.71 297 ILE B C 1
ATOM 4797 O O . ILE B 1 297 ? 199.313 136.693 38.037 1.00 27.30 297 ILE B O 1
ATOM 4802 N N . VAL B 1 298 ? 200.941 138.218 38.123 1.00 22.15 298 VAL B N 1
ATOM 4803 C CA . VAL B 1 298 ? 200.823 138.590 36.736 1.00 22.55 298 VAL B CA 1
ATOM 4804 C C . VAL B 1 298 ? 202.166 138.265 36.201 1.00 25.64 298 VAL B C 1
ATOM 4805 O O . VAL B 1 298 ? 203.132 138.880 36.632 1.00 29.93 298 VAL B O 1
ATOM 4809 N N . PRO B 1 299 ? 202.249 137.321 35.252 1.00 24.44 299 PRO B N 1
ATOM 4810 C CA . PRO B 1 299 ? 203.544 136.900 34.706 1.00 20.44 299 PRO B CA 1
ATOM 4811 C C . PRO B 1 299 ? 204.264 138.072 34.073 1.00 18.53 299 PRO B C 1
ATOM 4812 O O . PRO B 1 299 ? 203.950 139.179 34.374 1.00 23.05 299 PRO B O 1
ATOM 4816 N N . VAL B 1 300 ? 205.203 137.843 33.187 1.00 21.79 300 VAL B N 1
ATOM 4817 C CA . VAL B 1 300 ? 206.229 138.827 33.047 1.00 18.30 300 VAL B CA 1
ATOM 4818 C C . VAL B 1 300 ? 206.664 139.333 31.662 1.00 26.13 300 VAL B C 1
ATOM 4819 O O . VAL B 1 300 ? 207.063 140.500 31.609 1.00 36.54 300 VAL B O 1
ATOM 4823 N N . GLY B 1 301 ? 206.609 138.604 30.531 1.00 26.95 301 GLY B N 1
ATOM 4824 C CA . GLY B 1 301 ? 206.014 137.316 30.281 1.00 22.46 301 GLY B CA 1
ATOM 4825 C C . GLY B 1 301 ? 204.893 137.455 29.258 1.00 25.29 301 GLY B C 1
ATOM 4826 O O . GLY B 1 301 ? 203.744 137.545 29.645 1.00 35.36 301 GLY B O 1
ATOM 4827 N N . PRO B 1 302 ? 205.183 137.413 27.950 1.00 24.41 302 PRO B N 1
ATOM 4828 C CA . PRO B 1 302 ? 206.409 137.244 27.178 1.00 23.83 302 PRO B CA 1
ATOM 4829 C C . PRO B 1 302 ? 207.046 138.559 26.844 1.00 23.66 302 PRO B C 1
ATOM 4830 O O . PRO B 1 302 ? 206.350 139.530 26.674 1.00 26.55 302 PRO B O 1
ATOM 4834 N N . ALA B 1 303 ? 208.360 138.584 26.710 1.00 26.83 303 ALA B N 1
ATOM 4835 C CA . ALA B 1 303 ? 209.054 139.851 26.636 1.00 25.51 303 ALA B CA 1
ATOM 4836 C C . ALA B 1 303 ? 208.713 140.642 25.388 1.00 33.07 303 ALA B C 1
ATOM 4837 O O . ALA B 1 303 ? 208.468 141.836 25.476 1.00 35.74 303 ALA B O 1
ATOM 4839 N N . GLN B 1 304 ? 208.677 139.993 24.233 1.00 36.82 304 GLN B N 1
ATOM 4840 C CA . GLN B 1 304 ? 208.176 140.664 23.034 1.00 41.24 304 GLN B CA 1
ATOM 4841 C C . GLN B 1 304 ? 206.981 139.880 22.433 1.00 49.71 304 GLN B C 1
ATOM 4842 O O . GLN B 1 304 ? 207.196 139.021 21.573 1.00 60.74 304 GLN B O 1
ATOM 4848 N N . PRO B 1 305 ? 205.730 140.164 22.886 1.00 39.69 305 PRO B N 1
ATOM 4849 C CA . PRO B 1 305 ? 204.461 139.521 22.486 1.00 41.23 305 PRO B CA 1
ATOM 4850 C C . PRO B 1 305 ? 204.251 139.412 20.985 1.00 56.56 305 PRO B C 1
ATOM 4851 O O . PRO B 1 305 ? 204.170 138.297 20.435 1.00 57.99 305 PRO B O 1
ATOM 4855 N N . LEU B 1 306 ? 204.092 140.582 20.358 1.00 67.79 306 LEU B N 1
ATOM 4856 C CA . LEU B 1 306 ? 204.007 140.734 18.904 1.00 66.41 306 LEU B CA 1
ATOM 4857 C C . LEU B 1 306 ? 205.356 141.245 18.444 1.00 79.85 306 LEU B C 1
ATOM 4858 O O . LEU B 1 306 ? 205.743 142.375 18.801 1.00 82.82 306 LEU B O 1
ATOM 4863 N N . PRO B 1 307 ? 206.111 140.398 17.709 1.00 88.20 307 PRO B N 1
ATOM 4864 C CA . PRO B 1 307 ? 207.230 140.906 16.896 1.00 95.36 307 PRO B CA 1
ATOM 4865 C C . PRO B 1 307 ? 206.921 142.280 16.228 1.00 107.37 307 PRO B C 1
ATOM 4866 O O . PRO B 1 307 ? 205.783 142.491 15.754 1.00 106.77 307 PRO B O 1
ATOM 4870 N N . GLY B 1 308 ? 207.907 143.189 16.221 1.00 95.24 308 GLY B N 1
ATOM 4871 C CA . GLY B 1 308 ? 207.746 144.547 15.705 1.00 109.55 308 GLY B CA 1
ATOM 4872 C C . GLY B 1 308 ? 206.843 144.785 14.487 1.00 137.31 308 GLY B C 1
ATOM 4873 O O . GLY B 1 308 ? 205.639 144.459 14.526 1.00 123.15 308 GLY B O 1
ATOM 4874 N N . LEU B 1 309 ? 207.422 145.371 13.420 1.00 145.33 309 LEU B N 1
ATOM 4875 C CA . LEU B 1 309 ? 206.704 145.746 12.165 1.00 149.20 309 LEU B CA 1
ATOM 4876 C C . LEU B 1 309 ? 207.596 145.882 10.890 1.00 152.13 309 LEU B C 1
ATOM 4877 O O . LEU B 1 309 ? 208.571 146.644 10.893 1.00 154.23 309 LEU B O 1
ATOM 4882 N N . THR B 1 310 ? 207.241 145.144 9.821 1.00 155.14 310 THR B N 1
ATOM 4883 C CA . THR B 1 310 ? 207.881 145.196 8.471 1.00 154.49 310 THR B CA 1
ATOM 4884 C C . THR B 1 310 ? 207.041 144.449 7.376 1.00 158.85 310 THR B C 1
ATOM 4885 O O . THR B 1 310 ? 207.264 143.257 7.132 1.00 159.74 310 THR B O 1
ATOM 4889 N N . LEU B 1 311 ? 206.085 145.135 6.730 1.00 153.31 311 LEU B N 1
ATOM 4890 C CA . LEU B 1 311 ? 205.261 144.533 5.649 1.00 149.04 311 LEU B CA 1
ATOM 4891 C C . LEU B 1 311 ? 205.273 145.364 4.343 1.00 146.63 311 LEU B C 1
ATOM 4892 O O . LEU B 1 311 ? 205.088 146.586 4.370 1.00 136.12 311 LEU B O 1
ATOM 4897 N N . GLN B 1 312 ? 205.485 144.689 3.210 1.00 145.71 312 GLN B N 1
ATOM 4898 C CA . GLN B 1 312 ? 205.587 145.350 1.904 1.00 135.67 312 GLN B CA 1
ATOM 4899 C C . GLN B 1 312 ? 205.592 144.333 0.737 1.00 138.93 312 GLN B C 1
ATOM 4900 O O . GLN B 1 312 ? 205.054 143.227 0.866 1.00 125.96 312 GLN B O 1
ATOM 4906 N N . SER B 1 313 ? 206.197 144.715 -0.392 1.00 145.15 313 SER B N 1
ATOM 4907 C CA . SER B 1 313 ? 206.262 143.867 -1.594 1.00 136.49 313 SER B CA 1
ATOM 4908 C C . SER B 1 313 ? 206.875 142.495 -1.311 1.00 118.03 313 SER B C 1
ATOM 4909 O O . SER B 1 313 ? 207.886 142.124 -1.910 1.00 91.42 313 SER B O 1
ATOM 4912 N N . GLY C 1 2 ? 170.195 133.282 76.720 1.00 55.01 2 GLY C N 1
ATOM 4913 C CA . GLY C 1 2 ? 171.134 132.835 77.730 1.00 59.34 2 GLY C CA 1
ATOM 4914 C C . GLY C 1 2 ? 170.610 132.767 79.168 1.00 60.95 2 GLY C C 1
ATOM 4915 O O . GLY C 1 2 ? 169.422 132.961 79.428 1.00 54.58 2 GLY C O 1
ATOM 4916 N N . LEU C 1 3 ? 171.515 132.471 80.106 1.00 57.82 3 LEU C N 1
ATOM 4917 C CA . LEU C 1 3 ? 171.213 132.380 81.530 1.00 42.53 3 LEU C CA 1
ATOM 4918 C C . LEU C 1 3 ? 172.118 133.309 82.329 1.00 45.38 3 LEU C C 1
ATOM 4919 O O . LEU C 1 3 ? 173.085 133.852 81.805 1.00 43.46 3 LEU C O 1
ATOM 4924 N N . LEU C 1 4 ? 171.797 133.495 83.606 1.00 44.77 4 LEU C N 1
ATOM 4925 C CA . LEU C 1 4 ? 172.752 134.063 84.551 1.00 41.72 4 LEU C CA 1
ATOM 4926 C C . LEU C 1 4 ? 173.313 132.858 85.272 1.00 45.57 4 LEU C C 1
ATOM 4927 O O . LEU C 1 4 ? 172.573 132.111 85.902 1.00 44.08 4 LEU C O 1
ATOM 4932 N N . ILE C 1 5 ? 174.622 132.658 85.169 1.00 52.20 5 ILE C N 1
ATOM 4933 C CA . ILE C 1 5 ? 175.226 131.461 85.726 1.00 52.62 5 ILE C CA 1
ATOM 4934 C C . ILE C 1 5 ? 175.723 131.660 87.167 1.00 59.43 5 ILE C C 1
ATOM 4935 O O . ILE C 1 5 ? 175.137 131.095 88.087 1.00 59.11 5 ILE C O 1
ATOM 4940 N N . ASP C 1 6 ? 176.778 132.445 87.388 1.00 56.78 6 ASP C N 1
ATOM 4941 C CA . ASP C 1 6 ? 176.985 133.017 88.721 1.00 54.56 6 ASP C CA 1
ATOM 4942 C C . ASP C 1 6 ? 176.821 134.442 88.328 1.00 50.88 6 ASP C C 1
ATOM 4943 O O . ASP C 1 6 ? 176.595 135.339 89.122 1.00 45.54 6 ASP C O 1
ATOM 4948 N N . GLY C 1 7 ? 176.861 134.601 87.022 1.00 45.39 7 GLY C N 1
ATOM 4949 C CA . GLY C 1 7 ? 176.032 135.607 86.427 1.00 48.87 7 GLY C CA 1
ATOM 4950 C C . GLY C 1 7 ? 176.477 137.035 86.582 1.00 47.79 7 GLY C C 1
ATOM 4951 O O . GLY C 1 7 ? 175.975 137.757 87.439 1.00 29.91 7 GLY C O 1
ATOM 4952 N N . VAL C 1 8 ? 177.369 137.470 85.692 1.00 58.39 8 VAL C N 1
ATOM 4953 C CA . VAL C 1 8 ? 177.877 136.680 84.547 1.00 48.86 8 VAL C CA 1
ATOM 4954 C C . VAL C 1 8 ? 176.789 136.121 83.618 1.00 51.14 8 VAL C C 1
ATOM 4955 O O . VAL C 1 8 ? 176.192 135.065 83.878 1.00 50.72 8 VAL C O 1
ATOM 4957 N N . TRP C 1 9 ? 176.534 136.856 82.540 1.00 43.60 9 TRP C N 1
ATOM 4958 C CA . TRP C 1 9 ? 175.519 136.473 81.578 1.00 44.93 9 TRP C CA 1
ATOM 4959 C C . TRP C 1 9 ? 176.154 135.487 80.625 1.00 50.08 9 TRP C C 1
ATOM 4960 O O . TRP C 1 9 ? 177.123 135.793 79.964 1.00 57.07 9 TRP C O 1
ATOM 4971 N N . ARG C 1 10 ? 175.623 134.279 80.592 1.00 56.24 10 ARG C N 1
ATOM 4972 C CA . ARG C 1 10 ? 176.215 133.200 79.832 1.00 64.82 10 ARG C CA 1
ATOM 4973 C C . ARG C 1 10 ? 175.350 132.856 78.604 1.00 73.93 10 ARG C C 1
ATOM 4974 O O . ARG C 1 10 ? 174.342 132.157 78.724 1.00 65.03 10 ARG C O 1
ATOM 4982 N N . ASP C 1 11 ? 175.779 133.338 77.431 1.00 92.58 11 ASP C N 1
ATOM 4983 C CA . ASP C 1 11 ? 174.986 133.352 76.173 1.00 99.94 11 ASP C CA 1
ATOM 4984 C C . ASP C 1 11 ? 174.655 131.977 75.553 1.00 102.79 11 ASP C C 1
ATOM 4985 O O . ASP C 1 11 ? 174.118 131.909 74.439 1.00 96.52 11 ASP C O 1
ATOM 4990 N N . ALA C 1 12 ? 174.963 130.895 76.267 1.00 102.20 12 ALA C N 1
ATOM 4991 C CA . ALA C 1 12 ? 174.813 129.563 75.701 1.00 107.27 12 ALA C CA 1
ATOM 4992 C C . ALA C 1 12 ? 174.563 128.454 76.731 1.00 106.83 12 ALA C C 1
ATOM 4993 O O . ALA C 1 12 ? 173.544 128.447 77.443 1.00 88.01 12 ALA C O 1
ATOM 4995 N N . TRP C 1 13 ? 175.526 127.530 76.767 1.00 119.13 13 TRP C N 1
ATOM 4996 C CA . TRP C 1 13 ? 175.524 126.283 77.546 1.00 122.22 13 TRP C CA 1
ATOM 4997 C C . TRP C 1 13 ? 174.993 126.344 78.995 1.00 131.13 13 TRP C C 1
ATOM 4998 O O . TRP C 1 13 ? 174.482 127.386 79.423 1.00 120.32 13 TRP C O 1
ATOM 5009 N N . TYR C 1 14 ? 175.115 125.213 79.722 1.00 135.87 14 TYR C N 1
ATOM 5010 C CA . TYR C 1 14 ? 174.738 125.085 81.158 1.00 125.45 14 TYR C CA 1
ATOM 5011 C C . TYR C 1 14 ? 175.662 124.193 82.037 1.00 116.13 14 TYR C C 1
ATOM 5012 O O . TYR C 1 14 ? 175.227 123.176 82.586 1.00 108.19 14 TYR C O 1
ATOM 5014 N N . ASP C 1 15 ? 176.938 124.553 82.151 1.00 122.55 15 ASP C N 1
ATOM 5015 C CA . ASP C 1 15 ? 177.569 125.564 81.296 1.00 138.72 15 ASP C CA 1
ATOM 5016 C C . ASP C 1 15 ? 178.988 125.094 80.949 1.00 147.26 15 ASP C C 1
ATOM 5017 O O . ASP C 1 15 ? 179.576 125.489 79.926 1.00 140.31 15 ASP C O 1
ATOM 5022 N N . THR C 1 16 ? 179.523 124.239 81.820 1.00 144.53 16 THR C N 1
ATOM 5023 C CA . THR C 1 16 ? 180.802 123.578 81.587 1.00 146.67 16 THR C CA 1
ATOM 5024 C C . THR C 1 16 ? 180.567 122.342 80.686 1.00 146.82 16 THR C C 1
ATOM 5025 O O . THR C 1 16 ? 179.414 121.906 80.544 1.00 142.50 16 THR C O 1
ATOM 5029 N N . LYS C 1 17 ? 181.626 121.817 80.049 1.00 144.01 17 LYS C N 1
ATOM 5030 C CA . LYS C 1 17 ? 181.532 120.602 79.220 1.00 133.53 17 LYS C CA 1
ATOM 5031 C C . LYS C 1 17 ? 180.579 119.642 79.938 1.00 139.98 17 LYS C C 1
ATOM 5032 O O . LYS C 1 17 ? 179.797 118.905 79.305 1.00 138.26 17 LYS C O 1
ATOM 5038 N N . SER C 1 18 ? 180.691 119.676 81.272 1.00 132.07 18 SER C N 1
ATOM 5039 C CA . SER C 1 18 ? 179.655 119.266 82.240 1.00 130.98 18 SER C CA 1
ATOM 5040 C C . SER C 1 18 ? 180.079 118.074 83.104 1.00 119.22 18 SER C C 1
ATOM 5041 O O . SER C 1 18 ? 181.038 117.356 82.767 1.00 109.46 18 SER C O 1
ATOM 5044 N N . SER C 1 19 ? 179.363 117.925 84.228 1.00 113.23 19 SER C N 1
ATOM 5045 C CA . SER C 1 19 ? 179.509 116.842 85.222 1.00 103.74 19 SER C CA 1
ATOM 5046 C C . SER C 1 19 ? 179.326 117.344 86.677 1.00 97.44 19 SER C C 1
ATOM 5047 O O . SER C 1 19 ? 178.343 116.969 87.355 1.00 89.83 19 SER C O 1
ATOM 5050 N N . GLY C 1 20 ? 180.225 118.228 87.135 1.00 89.74 20 GLY C N 1
ATOM 5051 C CA . GLY C 1 20 ? 181.247 118.872 86.304 1.00 90.15 20 GLY C CA 1
ATOM 5052 C C . GLY C 1 20 ? 181.196 120.394 86.064 1.00 98.52 20 GLY C C 1
ATOM 5053 O O . GLY C 1 20 ? 182.161 120.965 85.527 1.00 81.67 20 GLY C O 1
ATOM 5054 N N . GLY C 1 21 ? 180.083 121.055 86.410 1.00 102.63 21 GLY C N 1
ATOM 5055 C CA . GLY C 1 21 ? 178.879 120.388 86.896 1.00 100.66 21 GLY C CA 1
ATOM 5056 C C . GLY C 1 21 ? 177.678 121.277 87.150 1.00 95.23 21 GLY C C 1
ATOM 5057 O O . GLY C 1 21 ? 176.875 121.005 88.047 1.00 86.82 21 GLY C O 1
ATOM 5058 N N . ARG C 1 22 ? 177.556 122.323 86.337 1.00 100.00 22 ARG C N 1
ATOM 5059 C CA . ARG C 1 22 ? 176.563 123.375 86.519 1.00 94.26 22 ARG C CA 1
ATOM 5060 C C . ARG C 1 22 ? 175.137 122.854 86.372 1.00 103.96 22 ARG C C 1
ATOM 5061 O O . ARG C 1 22 ? 174.707 122.572 85.238 1.00 103.26 22 ARG C O 1
ATOM 5069 N N . PHE C 1 23 ? 174.422 122.715 87.504 1.00 101.93 23 PHE C N 1
ATOM 5070 C CA . PHE C 1 23 ? 172.976 122.400 87.517 1.00 87.92 23 PHE C CA 1
ATOM 5071 C C . PHE C 1 23 ? 172.255 123.702 87.671 1.00 83.33 23 PHE C C 1
ATOM 5072 O O . PHE C 1 23 ? 172.416 124.356 88.700 1.00 88.50 23 PHE C O 1
ATOM 5080 N N . VAL C 1 24 ? 171.466 124.094 86.679 1.00 69.35 24 VAL C N 1
ATOM 5081 C CA . VAL C 1 24 ? 170.856 125.404 86.765 1.00 57.78 24 VAL C CA 1
ATOM 5082 C C . VAL C 1 24 ? 169.409 125.280 87.067 1.00 61.86 24 VAL C C 1
ATOM 5083 O O . VAL C 1 24 ? 168.670 124.590 86.361 1.00 60.71 24 VAL C O 1
ATOM 5087 N N . ARG C 1 25 ? 169.016 125.977 88.127 1.00 67.33 25 ARG C N 1
ATOM 5088 C CA . ARG C 1 25 ? 167.691 125.826 88.702 1.00 67.95 25 ARG C CA 1
ATOM 5089 C C . ARG C 1 25 ? 166.539 125.893 87.693 1.00 59.94 25 ARG C C 1
ATOM 5090 O O . ARG C 1 25 ? 166.387 126.834 86.922 1.00 52.93 25 ARG C O 1
ATOM 5098 N N . LYS C 1 26 ? 165.748 124.836 87.724 1.00 69.00 26 LYS C N 1
ATOM 5099 C CA . LYS C 1 26 ? 164.525 124.708 86.948 1.00 74.62 26 LYS C CA 1
ATOM 5100 C C . LYS C 1 26 ? 163.997 125.973 86.228 1.00 59.87 26 LYS C C 1
ATOM 5101 O O . LYS C 1 26 ? 163.610 125.873 85.072 1.00 53.82 26 LYS C O 1
ATOM 5107 N N . GLU C 1 27 ? 163.953 127.130 86.911 1.00 71.98 27 GLU C N 1
ATOM 5108 C CA . GLU C 1 27 ? 163.249 128.334 86.393 1.00 74.71 27 GLU C CA 1
ATOM 5109 C C . GLU C 1 27 ? 162.990 129.588 87.312 1.00 80.44 27 GLU C C 1
ATOM 5110 O O . GLU C 1 27 ? 163.622 130.670 87.132 1.00 75.37 27 GLU C O 1
ATOM 5116 N N . SER C 1 28 ? 162.047 129.430 88.260 1.00 62.06 28 SER C N 1
ATOM 5117 C CA . SER C 1 28 ? 161.262 130.547 88.829 1.00 58.07 28 SER C CA 1
ATOM 5118 C C . SER C 1 28 ? 161.356 130.709 90.353 1.00 55.11 28 SER C C 1
ATOM 5119 O O . SER C 1 28 ? 160.637 130.038 91.139 1.00 48.08 28 SER C O 1
ATOM 5122 N N . GLN C 1 29 ? 162.197 131.651 90.765 1.00 49.92 29 GLN C N 1
ATOM 5123 C CA . GLN C 1 29 ? 162.792 131.543 92.084 1.00 43.26 29 GLN C CA 1
ATOM 5124 C C . GLN C 1 29 ? 162.263 132.403 93.234 1.00 39.76 29 GLN C C 1
ATOM 5125 O O . GLN C 1 29 ? 162.281 131.965 94.380 1.00 44.73 29 GLN C O 1
ATOM 5131 N N . TYR C 1 30 ? 161.795 133.608 92.928 1.00 37.64 30 TYR C N 1
ATOM 5132 C CA . TYR C 1 30 ? 161.298 134.535 93.935 1.00 28.53 30 TYR C CA 1
ATOM 5133 C C . TYR C 1 30 ? 159.806 134.392 94.183 1.00 35.11 30 TYR C C 1
ATOM 5134 O O . TYR C 1 30 ? 158.992 134.904 93.396 1.00 36.45 30 TYR C O 1
ATOM 5143 N N . ARG C 1 31 ? 159.455 133.721 95.287 1.00 26.85 31 ARG C N 1
ATOM 5144 C CA . ARG C 1 31 ? 158.060 133.462 95.595 1.00 28.98 31 ARG C CA 1
ATOM 5145 C C . ARG C 1 31 ? 157.495 134.145 96.840 1.00 28.85 31 ARG C C 1
ATOM 5146 O O . ARG C 1 31 ? 156.857 133.498 97.662 1.00 33.22 31 ARG C O 1
ATOM 5154 N N . GLY C 1 32 ? 157.660 135.462 96.928 1.00 34.01 32 GLY C N 1
ATOM 5155 C CA . GLY C 1 32 ? 157.225 136.270 98.070 1.00 33.61 32 GLY C CA 1
ATOM 5156 C C . GLY C 1 32 ? 155.752 136.571 98.033 1.00 33.00 32 GLY C C 1
ATOM 5157 O O . GLY C 1 32 ? 155.028 135.846 97.366 1.00 38.77 32 GLY C O 1
ATOM 5158 N N . GLY C 1 33 ? 155.298 137.620 98.723 1.00 33.64 33 GLY C N 1
ATOM 5159 C CA . GLY C 1 33 ? 153.857 137.929 98.785 1.00 31.60 33 GLY C CA 1
ATOM 5160 C C . GLY C 1 33 ? 153.221 136.670 99.271 1.00 31.96 33 GLY C C 1
ATOM 5161 O O . GLY C 1 33 ? 153.950 135.817 99.816 1.00 45.20 33 GLY C O 1
ATOM 5162 N N . LEU C 1 34 ? 151.929 136.485 99.065 1.00 24.99 34 LEU C N 1
ATOM 5163 C CA . LEU C 1 34 ? 151.376 135.120 99.332 1.00 35.82 34 LEU C CA 1
ATOM 5164 C C . LEU C 1 34 ? 150.957 134.807 100.773 1.00 35.57 34 LEU C C 1
ATOM 5165 O O . LEU C 1 34 ? 149.766 134.660 101.043 1.00 40.42 34 LEU C O 1
ATOM 5170 N N . ASP C 1 35 ? 151.947 134.655 101.657 1.00 25.77 35 ASP C N 1
ATOM 5171 C CA . ASP C 1 35 ? 151.807 134.792 103.121 1.00 32.40 35 ASP C CA 1
ATOM 5172 C C . ASP C 1 35 ? 150.422 134.820 103.813 1.00 48.47 35 ASP C C 1
ATOM 5173 O O . ASP C 1 35 ? 149.879 133.757 104.157 1.00 59.06 35 ASP C O 1
ATOM 5178 N N . ALA C 1 36 ? 149.851 135.991 104.070 1.00 46.29 36 ALA C N 1
ATOM 5179 C CA . ALA C 1 36 ? 148.659 136.009 104.936 1.00 48.50 36 ALA C CA 1
ATOM 5180 C C . ALA C 1 36 ? 148.149 137.416 105.182 1.00 51.26 36 ALA C C 1
ATOM 5181 O O . ALA C 1 36 ? 146.993 137.689 104.849 1.00 49.48 36 ALA C O 1
ATOM 5183 N N . GLY C 1 37 ? 148.978 138.246 105.848 1.00 43.08 37 GLY C N 1
ATOM 5184 C CA . GLY C 1 37 ? 149.141 139.675 105.552 1.00 30.60 37 GLY C CA 1
ATOM 5185 C C . GLY C 1 37 ? 150.519 139.697 104.852 1.00 46.35 37 GLY C C 1
ATOM 5186 O O . GLY C 1 37 ? 151.479 139.309 105.542 1.00 57.80 37 GLY C O 1
ATOM 5187 N N . PHE C 1 38 ? 150.699 140.109 103.568 1.00 30.16 38 PHE C N 1
ATOM 5188 C CA . PHE C 1 38 ? 149.780 140.912 102.746 1.00 30.33 38 PHE C CA 1
ATOM 5189 C C . PHE C 1 38 ? 150.066 142.458 102.838 1.00 38.02 38 PHE C C 1
ATOM 5190 O O . PHE C 1 38 ? 149.265 143.293 103.345 1.00 35.37 38 PHE C O 1
ATOM 5198 N N . ARG C 1 39 ? 151.260 142.842 102.376 1.00 41.85 39 ARG C N 1
ATOM 5199 C CA . ARG C 1 39 ? 151.599 144.273 102.350 1.00 37.72 39 ARG C CA 1
ATOM 5200 C C . ARG C 1 39 ? 150.548 144.758 101.377 1.00 33.48 39 ARG C C 1
ATOM 5201 O O . ARG C 1 39 ? 149.340 144.635 101.600 1.00 31.25 39 ARG C O 1
ATOM 5209 N N . GLY C 1 40 ? 151.036 145.249 100.256 1.00 30.36 40 GLY C N 1
ATOM 5210 C CA . GLY C 1 40 ? 150.205 145.962 99.335 1.00 28.62 40 GLY C CA 1
ATOM 5211 C C . GLY C 1 40 ? 150.251 147.368 99.843 1.00 31.10 40 GLY C C 1
ATOM 5212 O O . GLY C 1 40 ? 149.458 147.721 100.697 1.00 41.08 40 GLY C O 1
ATOM 5213 N N . GLU C 1 41 ? 151.185 148.168 99.351 1.00 25.38 41 GLU C N 1
ATOM 5214 C CA . GLU C 1 41 ? 151.324 149.523 99.844 1.00 22.55 41 GLU C CA 1
ATOM 5215 C C . GLU C 1 41 ? 151.513 150.410 98.663 1.00 23.79 41 GLU C C 1
ATOM 5216 O O . GLU C 1 41 ? 152.253 150.077 97.767 1.00 31.71 41 GLU C O 1
ATOM 5222 N N . PRO C 1 42 ? 150.802 151.525 98.605 1.00 25.85 42 PRO C N 1
ATOM 5223 C CA . PRO C 1 42 ? 150.895 152.382 97.408 1.00 26.39 42 PRO C CA 1
ATOM 5224 C C . PRO C 1 42 ? 152.281 152.886 97.260 1.00 25.40 42 PRO C C 1
ATOM 5225 O O . PRO C 1 42 ? 152.830 153.320 98.293 1.00 34.03 42 PRO C O 1
ATOM 5229 N N . GLY C 1 43 ? 152.824 152.784 96.044 1.00 25.17 43 GLY C N 1
ATOM 5230 C CA . GLY C 1 43 ? 154.128 153.330 95.654 1.00 28.65 43 GLY C CA 1
ATOM 5231 C C . GLY C 1 43 ? 155.390 152.559 96.025 1.00 22.17 43 GLY C C 1
ATOM 5232 O O . GLY C 1 43 ? 156.502 153.033 95.808 1.00 18.88 43 GLY C O 1
ATOM 5233 N N . ARG C 1 44 ? 155.192 151.379 96.606 1.00 25.22 44 ARG C N 1
ATOM 5234 C CA . ARG C 1 44 ? 156.270 150.553 97.072 1.00 21.21 44 ARG C CA 1
ATOM 5235 C C . ARG C 1 44 ? 156.645 149.571 96.007 1.00 30.21 44 ARG C C 1
ATOM 5236 O O . ARG C 1 44 ? 157.808 149.223 95.887 1.00 30.97 44 ARG C O 1
ATOM 5244 N N . TYR C 1 45 ? 155.683 149.105 95.224 1.00 30.90 45 TYR C N 1
ATOM 5245 C CA . TYR C 1 45 ? 156.024 148.025 94.291 1.00 32.39 45 TYR C CA 1
ATOM 5246 C C . TYR C 1 45 ? 156.124 148.387 92.799 1.00 30.56 45 TYR C C 1
ATOM 5247 O O . TYR C 1 45 ? 155.359 149.226 92.302 1.00 35.05 45 TYR C O 1
ATOM 5256 N N . HIS C 1 46 ? 157.066 147.740 92.101 1.00 26.40 46 HIS C N 1
ATOM 5257 C CA . HIS C 1 46 ? 157.331 148.019 90.679 1.00 27.17 46 HIS C CA 1
ATOM 5258 C C . HIS C 1 46 ? 157.161 146.792 89.805 1.00 27.35 46 HIS C C 1
ATOM 5259 O O . HIS C 1 46 ? 157.665 145.723 90.169 1.00 25.46 46 HIS C O 1
ATOM 5266 N N . LEU C 1 47 ? 156.469 146.932 88.665 1.00 24.27 47 LEU C N 1
ATOM 5267 C CA . LEU C 1 47 ? 156.256 145.796 87.747 1.00 22.61 47 LEU C CA 1
ATOM 5268 C C . LEU C 1 47 ? 157.247 145.853 86.621 1.00 24.78 47 LEU C C 1
ATOM 5269 O O . LEU C 1 47 ? 157.417 146.895 86.009 1.00 31.02 47 LEU C O 1
ATOM 5274 N N . TYR C 1 48 ? 157.910 144.742 86.338 1.00 21.45 48 TYR C N 1
ATOM 5275 C CA . TYR C 1 48 ? 158.769 144.668 85.171 1.00 19.93 48 TYR C CA 1
ATOM 5276 C C . TYR C 1 48 ? 158.043 143.814 84.193 1.00 21.07 48 TYR C C 1
ATOM 5277 O O . TYR C 1 48 ? 157.744 142.673 84.484 1.00 24.42 48 TYR C O 1
ATOM 5286 N N . ALA C 1 49 ? 157.756 144.354 83.024 1.00 20.57 49 ALA C N 1
ATOM 5287 C CA . ALA C 1 49 ? 156.916 143.629 82.099 1.00 24.99 49 ALA C CA 1
ATOM 5288 C C . ALA C 1 49 ? 157.210 143.878 80.608 1.00 32.98 49 ALA C C 1
ATOM 5289 O O . ALA C 1 49 ? 158.233 144.465 80.223 1.00 33.98 49 ALA C O 1
ATOM 5291 N N . GLY C 1 50 ? 156.291 143.423 79.769 1.00 26.88 50 GLY C N 1
ATOM 5292 C CA . GLY C 1 50 ? 156.387 143.644 78.349 1.00 31.05 50 GLY C CA 1
ATOM 5293 C C . GLY C 1 50 ? 155.039 143.485 77.679 1.00 36.71 50 GLY C C 1
ATOM 5294 O O . GLY C 1 50 ? 154.064 142.983 78.266 1.00 34.76 50 GLY C O 1
ATOM 5295 N N . PHE C 1 51 ? 154.983 143.903 76.423 1.00 34.18 51 PHE C N 1
ATOM 5296 C CA . PHE C 1 51 ? 153.807 143.664 75.611 1.00 30.59 51 PHE C CA 1
ATOM 5297 C C . PHE C 1 51 ? 153.769 142.317 74.866 1.00 35.42 51 PHE C C 1
ATOM 5298 O O . PHE C 1 51 ? 152.691 141.873 74.443 1.00 40.98 51 PHE C O 1
ATOM 5306 N N . ALA C 1 52 ? 154.921 141.672 74.732 1.00 25.21 52 ALA C N 1
ATOM 5307 C CA . ALA C 1 52 ? 155.003 140.480 73.961 1.00 23.17 52 ALA C CA 1
ATOM 5308 C C . ALA C 1 52 ? 154.759 139.246 74.813 1.00 31.52 52 ALA C C 1
ATOM 5309 O O . ALA C 1 52 ? 153.906 138.421 74.499 1.00 40.01 52 ALA C O 1
ATOM 5311 N N . CYS C 1 53 ? 155.515 139.097 75.892 1.00 34.14 53 CYS C N 1
ATOM 5312 C CA . CYS C 1 53 ? 155.418 137.898 76.745 1.00 32.86 53 CYS C CA 1
ATOM 5313 C C . CYS C 1 53 ? 153.961 137.619 77.252 1.00 36.14 53 CYS C C 1
ATOM 5314 O O . CYS C 1 53 ? 153.334 138.481 77.858 1.00 38.35 53 CYS C O 1
ATOM 5317 N N . PRO C 1 54 ? 153.407 136.424 76.999 1.00 32.86 54 PRO C N 1
ATOM 5318 C CA . PRO C 1 54 ? 152.035 136.242 77.474 1.00 37.19 54 PRO C CA 1
ATOM 5319 C C . PRO C 1 54 ? 151.944 136.201 78.983 1.00 36.68 54 PRO C C 1
ATOM 5320 O O . PRO C 1 54 ? 150.897 136.554 79.527 1.00 41.45 54 PRO C O 1
ATOM 5324 N N . TRP C 1 55 ? 152.999 135.756 79.652 1.00 29.28 55 TRP C N 1
ATOM 5325 C CA . TRP C 1 55 ? 152.905 135.572 81.083 1.00 30.72 55 TRP C CA 1
ATOM 5326 C C . TRP C 1 55 ? 152.886 136.938 81.744 1.00 31.73 55 TRP C C 1
ATOM 5327 O O . TRP C 1 55 ? 152.102 137.209 82.634 1.00 29.04 55 TRP C O 1
ATOM 5338 N N . ALA C 1 56 ? 153.750 137.822 81.307 1.00 30.25 56 ALA C N 1
ATOM 5339 C CA . ALA C 1 56 ? 153.647 139.159 81.820 1.00 30.88 56 ALA C CA 1
ATOM 5340 C C . ALA C 1 56 ? 152.248 139.695 81.505 1.00 33.19 56 ALA C C 1
ATOM 5341 O O . ALA C 1 56 ? 151.658 140.475 82.262 1.00 31.36 56 ALA C O 1
ATOM 5343 N N . HIS C 1 57 ? 151.707 139.266 80.377 1.00 31.17 57 HIS C N 1
ATOM 5344 C CA . HIS C 1 57 ? 150.404 139.760 79.977 1.00 29.31 57 HIS C CA 1
ATOM 5345 C C . HIS C 1 57 ? 149.356 139.390 81.016 1.00 33.65 57 HIS C C 1
ATOM 5346 O O . HIS C 1 57 ? 148.380 140.106 81.191 1.00 34.78 57 HIS C O 1
ATOM 5353 N N . ARG C 1 58 ? 149.539 138.270 81.707 1.00 32.50 58 ARG C N 1
ATOM 5354 C CA . ARG C 1 58 ? 148.671 137.989 82.839 1.00 27.43 58 ARG C CA 1
ATOM 5355 C C . ARG C 1 58 ? 148.707 139.125 83.849 1.00 27.52 58 ARG C C 1
ATOM 5356 O O . ARG C 1 58 ? 147.661 139.658 84.169 1.00 33.34 58 ARG C O 1
ATOM 5364 N N . VAL C 1 59 ? 149.869 139.540 84.344 1.00 23.41 59 VAL C N 1
ATOM 5365 C CA . VAL C 1 59 ? 149.814 140.590 85.364 1.00 24.40 59 VAL C CA 1
ATOM 5366 C C . VAL C 1 59 ? 149.360 141.979 84.864 1.00 26.10 59 VAL C C 1
ATOM 5367 O O . VAL C 1 59 ? 148.635 142.696 85.563 1.00 22.86 59 VAL C O 1
ATOM 5371 N N . LEU C 1 60 ? 149.709 142.348 83.642 1.00 25.39 60 LEU C N 1
ATOM 5372 C CA . LEU C 1 60 ? 149.240 143.639 83.173 1.00 24.09 60 LEU C CA 1
ATOM 5373 C C . LEU C 1 60 ? 147.739 143.721 83.317 1.00 29.21 60 LEU C C 1
ATOM 5374 O O . LEU C 1 60 ? 147.205 144.781 83.655 1.00 33.81 60 LEU C O 1
ATOM 5379 N N . ILE C 1 61 ? 147.065 142.601 83.038 1.00 25.94 61 ILE C N 1
ATOM 5380 C CA . ILE C 1 61 ? 145.611 142.545 83.088 1.00 27.60 61 ILE C CA 1
ATOM 5381 C C . ILE C 1 61 ? 145.138 142.693 84.527 1.00 31.66 61 ILE C C 1
ATOM 5382 O O . ILE C 1 61 ? 144.270 143.554 84.804 1.00 29.82 61 ILE C O 1
ATOM 5387 N N . MET C 1 62 ? 145.713 141.889 85.438 1.00 23.26 62 MET C N 1
ATOM 5388 C CA . MET C 1 62 ? 145.287 141.952 86.831 1.00 21.64 62 MET C CA 1
ATOM 5389 C C . MET C 1 62 ? 145.581 143.314 87.411 1.00 28.73 62 MET C C 1
ATOM 5390 O O . MET C 1 62 ? 144.779 143.862 88.178 1.00 26.12 62 MET C O 1
ATOM 5395 N N . ARG C 1 63 ? 146.743 143.854 87.039 1.00 31.91 63 ARG C N 1
ATOM 5396 C CA . ARG C 1 63 ? 147.109 145.194 87.437 1.00 25.47 63 ARG C CA 1
ATOM 5397 C C . ARG C 1 63 ? 146.051 146.139 86.939 1.00 25.35 63 ARG C C 1
ATOM 5398 O O . ARG C 1 63 ? 145.718 147.065 87.634 1.00 31.90 63 ARG C O 1
ATOM 5406 N N . ALA C 1 64 ? 145.500 145.906 85.758 1.00 24.23 64 ALA C N 1
ATOM 5407 C CA . ALA C 1 64 ? 144.618 146.894 85.160 1.00 29.62 64 ALA C CA 1
ATOM 5408 C C . ALA C 1 64 ? 143.218 146.743 85.695 1.00 35.38 64 ALA C C 1
ATOM 5409 O O . ALA C 1 64 ? 142.504 147.720 85.921 1.00 36.58 64 ALA C O 1
ATOM 5411 N N . LEU C 1 65 ? 142.825 145.500 85.901 1.00 31.57 65 LEU C N 1
ATOM 5412 C CA . LEU C 1 65 ? 141.483 145.204 86.354 1.00 27.98 65 LEU C CA 1
ATOM 5413 C C . LEU C 1 65 ? 141.290 145.667 87.782 1.00 34.20 65 LEU C C 1
ATOM 5414 O O . LEU C 1 65 ? 140.170 145.617 88.289 1.00 43.19 65 LEU C O 1
ATOM 5419 N N . LYS C 1 66 ? 142.369 146.076 88.455 1.00 29.63 66 LYS C N 1
ATOM 5420 C CA . LYS C 1 66 ? 142.269 146.418 89.882 1.00 26.81 66 LYS C CA 1
ATOM 5421 C C . LYS C 1 66 ? 142.628 147.842 90.221 1.00 29.04 66 LYS C C 1
ATOM 5422 O O . LYS C 1 66 ? 142.751 148.154 91.377 1.00 35.96 66 LYS C O 1
ATOM 5428 N N . GLY C 1 67 ? 142.794 148.704 89.232 1.00 28.52 67 GLY C N 1
ATOM 5429 C CA . GLY C 1 67 ? 143.067 150.103 89.497 1.00 28.49 67 GLY C CA 1
ATOM 5430 C C . GLY C 1 67 ? 144.516 150.291 89.856 1.00 33.21 67 GLY C C 1
ATOM 5431 O O . GLY C 1 67 ? 145.021 151.420 90.019 1.00 44.00 67 GLY C O 1
ATOM 5432 N N . LEU C 1 68 ? 145.206 149.166 89.968 1.00 28.46 68 LEU C N 1
ATOM 5433 C CA . LEU C 1 68 ? 146.608 149.175 90.388 1.00 35.34 68 LEU C CA 1
ATOM 5434 C C . LEU C 1 68 ? 147.590 149.947 89.499 1.00 36.16 68 LEU C C 1
ATOM 5435 O O . LEU C 1 68 ? 148.770 150.030 89.827 1.00 36.87 68 LEU C O 1
ATOM 5440 N N . GLU C 1 69 ? 147.126 150.515 88.392 1.00 31.71 69 GLU C N 1
ATOM 5441 C CA . GLU C 1 69 ? 148.051 151.158 87.464 1.00 34.94 69 GLU C CA 1
ATOM 5442 C C . GLU C 1 69 ? 148.746 152.407 88.040 1.00 38.80 69 GLU C C 1
ATOM 5443 O O . GLU C 1 69 ? 149.712 152.908 87.477 1.00 33.27 69 GLU C O 1
ATOM 5449 N N . GLU C 1 70 ? 148.260 152.873 89.180 1.00 39.89 70 GLU C N 1
ATOM 5450 C CA . GLU C 1 70 ? 148.795 154.041 89.839 1.00 38.39 70 GLU C CA 1
ATOM 5451 C C . GLU C 1 70 ? 149.718 153.670 91.016 1.00 43.14 70 GLU C C 1
ATOM 5452 O O . GLU C 1 70 ? 150.883 154.046 91.043 1.00 45.71 70 GLU C O 1
ATOM 5458 N N . MET C 1 71 ? 149.161 152.955 91.994 1.00 38.73 71 MET C N 1
ATOM 5459 C CA . MET C 1 71 ? 149.887 152.259 93.057 1.00 30.28 71 MET C CA 1
ATOM 5460 C C . MET C 1 71 ? 151.174 151.562 92.574 1.00 33.73 71 MET C C 1
ATOM 5461 O O . MET C 1 71 ? 152.210 151.595 93.265 1.00 40.58 71 MET C O 1
ATOM 5466 N N . ILE C 1 72 ? 151.094 150.883 91.423 1.00 29.17 72 ILE C N 1
ATOM 5467 C CA . ILE C 1 72 ? 152.201 150.044 90.942 1.00 26.68 72 ILE C CA 1
ATOM 5468 C C . ILE C 1 72 ? 152.746 150.514 89.609 1.00 28.01 72 ILE C C 1
ATOM 5469 O O . ILE C 1 72 ? 152.075 150.438 88.602 1.00 34.22 72 ILE C O 1
ATOM 5474 N N . SER C 1 73 ? 153.980 150.982 89.588 1.00 26.33 73 SER C N 1
ATOM 5475 C CA . SER C 1 73 ? 154.538 151.546 88.369 1.00 24.00 73 SER C CA 1
ATOM 5476 C C . SER C 1 73 ? 155.237 150.474 87.563 1.00 28.76 73 SER C C 1
ATOM 5477 O O . SER C 1 73 ? 155.664 149.457 88.126 1.00 32.86 73 SER C O 1
ATOM 5480 N N . VAL C 1 74 ? 155.377 150.706 86.253 1.00 29.48 74 VAL C N 1
ATOM 5481 C CA . VAL C 1 74 ? 156.047 149.743 85.377 1.00 29.08 74 VAL C CA 1
ATOM 5482 C C . VAL C 1 74 ? 157.240 150.254 84.573 1.00 29.41 74 VAL C C 1
ATOM 5483 O O . VAL C 1 74 ? 157.465 151.446 84.373 1.00 31.04 74 VAL C O 1
ATOM 5487 N N . SER C 1 75 ? 158.011 149.271 84.146 1.00 29.42 75 SER C N 1
ATOM 5488 C CA . SER C 1 75 ? 158.938 149.380 83.051 1.00 27.43 75 SER C CA 1
ATOM 5489 C C . SER C 1 75 ? 158.575 148.259 82.052 1.00 30.32 75 SER C C 1
ATOM 5490 O O . SER C 1 75 ? 158.209 147.136 82.415 1.00 26.19 75 SER C O 1
ATOM 5493 N N . MET C 1 76 ? 158.623 148.587 80.781 1.00 29.08 76 MET C N 1
ATOM 5494 C CA . MET C 1 76 ? 158.156 147.680 79.774 1.00 30.49 76 MET C CA 1
ATOM 5495 C C . MET C 1 76 ? 159.405 147.475 78.934 1.00 36.35 76 MET C C 1
ATOM 5496 O O . MET C 1 76 ? 160.130 148.455 78.687 1.00 33.76 76 MET C O 1
ATOM 5501 N N . VAL C 1 77 ? 159.684 146.232 78.515 1.00 34.26 77 VAL C N 1
ATOM 5502 C CA . VAL C 1 77 ? 160.907 145.947 77.735 1.00 26.97 77 VAL C CA 1
ATOM 5503 C C . VAL C 1 77 ? 160.679 145.938 76.243 1.00 24.77 77 VAL C C 1
ATOM 5504 O O . VAL C 1 77 ? 159.555 145.773 75.799 1.00 30.71 77 VAL C O 1
ATOM 5508 N N . ASN C 1 78 ? 161.777 146.086 75.501 1.00 26.23 78 ASN C N 1
ATOM 5509 C CA . ASN C 1 78 ? 161.868 146.007 74.032 1.00 26.62 78 ASN C CA 1
ATOM 5510 C C . ASN C 1 78 ? 161.435 144.635 73.511 1.00 31.91 78 ASN C C 1
ATOM 5511 O O . ASN C 1 78 ? 161.690 143.623 74.164 1.00 31.72 78 ASN C O 1
ATOM 5516 N N . ALA C 1 79 ? 160.795 144.587 72.342 1.00 28.53 79 ALA C N 1
ATOM 5517 C CA . ALA C 1 79 ? 160.285 143.325 71.813 1.00 25.04 79 ALA C CA 1
ATOM 5518 C C . ALA C 1 79 ? 161.389 142.379 71.345 1.00 26.61 79 ALA C C 1
ATOM 5519 O O . ALA C 1 79 ? 161.253 141.140 71.421 1.00 23.40 79 ALA C O 1
ATOM 5521 N N . TYR C 1 80 ? 162.480 142.961 70.853 1.00 24.03 80 TYR C N 1
ATOM 5522 C CA . TYR C 1 80 ? 163.557 142.143 70.340 1.00 30.23 80 TYR C CA 1
ATOM 5523 C C . TYR C 1 80 ? 164.385 141.546 71.461 1.00 26.14 80 TYR C C 1
ATOM 5524 O O . TYR C 1 80 ? 165.074 142.265 72.135 1.00 31.82 80 TYR C O 1
ATOM 5533 N N . MET C 1 81 ? 164.306 140.240 71.655 1.00 25.45 81 MET C N 1
ATOM 5534 C CA . MET C 1 81 ? 165.032 139.532 72.721 1.00 30.72 81 MET C CA 1
ATOM 5535 C C . MET C 1 81 ? 166.299 138.924 72.112 1.00 38.73 81 MET C C 1
ATOM 5536 O O . MET C 1 81 ? 166.311 137.741 71.707 1.00 39.28 81 MET C O 1
ATOM 5541 N N . GLY C 1 82 ? 167.361 139.721 72.038 1.00 32.01 82 GLY C N 1
ATOM 5542 C CA . GLY C 1 82 ? 168.561 139.284 71.360 1.00 31.33 82 GLY C CA 1
ATOM 5543 C C . GLY C 1 82 ? 169.561 138.556 72.224 1.00 37.84 82 GLY C C 1
ATOM 5544 O O . GLY C 1 82 ? 169.212 137.842 73.152 1.00 32.99 82 GLY C O 1
ATOM 5545 N N . GLU C 1 83 ? 170.833 138.730 71.886 1.00 50.11 83 GLU C N 1
ATOM 5546 C CA . GLU C 1 83 ? 171.929 138.026 72.550 1.00 50.45 83 GLU C CA 1
ATOM 5547 C C . GLU C 1 83 ? 172.035 138.362 74.044 1.00 51.47 83 GLU C C 1
ATOM 5548 O O . GLU C 1 83 ? 172.718 137.659 74.804 1.00 51.20 83 GLU C O 1
ATOM 5554 N N . ASN C 1 84 ? 171.348 139.425 74.464 1.00 45.00 84 ASN C N 1
ATOM 5555 C CA . ASN C 1 84 ? 171.386 139.830 75.867 1.00 45.45 84 ASN C CA 1
ATOM 5556 C C . ASN C 1 84 ? 170.083 139.613 76.623 1.00 42.36 84 ASN C C 1
ATOM 5557 O O . ASN C 1 84 ? 169.877 140.150 77.706 1.00 43.63 84 ASN C O 1
ATOM 5562 N N . GLY C 1 85 ? 169.209 138.802 76.068 1.00 37.74 85 GLY C N 1
ATOM 5563 C CA . GLY C 1 85 ? 167.935 138.596 76.703 1.00 36.72 85 GLY C CA 1
ATOM 5564 C C . GLY C 1 85 ? 167.095 139.833 76.518 1.00 33.40 85 GLY C C 1
ATOM 5565 O O . GLY C 1 85 ? 167.363 140.658 75.631 1.00 30.33 85 GLY C O 1
ATOM 5566 N N . TRP C 1 86 ? 166.076 139.953 77.364 1.00 32.27 86 TRP C N 1
ATOM 5567 C CA . TRP C 1 86 ? 165.200 141.106 77.334 1.00 26.18 86 TRP C CA 1
ATOM 5568 C C . TRP C 1 86 ? 165.994 142.372 77.609 1.00 26.04 86 TRP C C 1
ATOM 5569 O O . TRP C 1 86 ? 167.042 142.361 78.243 1.00 29.53 86 TRP C O 1
ATOM 5580 N N . THR C 1 87 ? 165.449 143.488 77.181 1.00 25.45 87 THR C N 1
ATOM 5581 C CA . THR C 1 87 ? 166.219 144.700 77.080 1.00 24.58 87 THR C CA 1
ATOM 5582 C C . THR C 1 87 ? 165.368 145.920 77.349 1.00 26.89 87 THR C C 1
ATOM 5583 O O . THR C 1 87 ? 164.154 145.854 77.242 1.00 33.07 87 THR C O 1
ATOM 5587 N N . PHE C 1 88 ? 166.001 147.030 77.705 1.00 22.97 88 PHE C N 1
ATOM 5588 C CA . PHE C 1 88 ? 165.304 148.282 77.859 1.00 17.85 88 PHE C CA 1
ATOM 5589 C C . PHE C 1 88 ? 165.795 149.313 76.832 1.00 27.23 88 PHE C C 1
ATOM 5590 O O . PHE C 1 88 ? 165.602 150.519 76.982 1.00 27.15 88 PHE C O 1
ATOM 5598 N N . LEU C 1 89 ? 166.408 148.833 75.762 1.00 28.98 89 LEU C N 1
ATOM 5599 C CA . LEU C 1 89 ? 166.880 149.719 74.727 1.00 23.78 89 LEU C CA 1
ATOM 5600 C C . LEU C 1 89 ? 165.730 150.428 74.040 1.00 37.88 89 LEU C C 1
ATOM 5601 O O . LEU C 1 89 ? 164.662 149.858 73.833 1.00 36.73 89 LEU C O 1
ATOM 5606 N N . PRO C 1 90 ? 165.972 151.678 73.649 1.00 42.49 90 PRO C N 1
ATOM 5607 C CA . PRO C 1 90 ? 165.069 152.676 73.084 1.00 37.04 90 PRO C CA 1
ATOM 5608 C C . PRO C 1 90 ? 163.938 152.133 72.239 1.00 42.50 90 PRO C C 1
ATOM 5609 O O . PRO C 1 90 ? 162.859 152.725 72.377 1.00 50.11 90 PRO C O 1
ATOM 5613 N N . GLY C 1 91 ? 164.143 151.102 71.407 1.00 28.25 91 GLY C N 1
ATOM 5614 C CA . GLY C 1 91 ? 163.042 150.578 70.578 1.00 47.68 91 GLY C CA 1
ATOM 5615 C C . GLY C 1 91 ? 161.500 150.818 70.721 1.00 40.05 91 GLY C C 1
ATOM 5616 O O . GLY C 1 91 ? 161.004 151.602 71.516 1.00 27.93 91 GLY C O 1
ATOM 5617 N N . ASP C 1 92 ? 160.751 150.107 69.874 1.00 59.35 92 ASP C N 1
ATOM 5618 C CA . ASP C 1 92 ? 159.270 150.052 69.840 1.00 56.31 92 ASP C CA 1
ATOM 5619 C C . ASP C 1 92 ? 158.552 150.651 71.052 1.00 50.68 92 ASP C C 1
ATOM 5620 O O . ASP C 1 92 ? 158.521 151.859 71.164 1.00 65.82 92 ASP C O 1
ATOM 5625 N N . ASP C 1 93 ? 157.986 149.836 71.953 1.00 42.23 93 ASP C N 1
ATOM 5626 C CA . ASP C 1 93 ? 157.167 150.349 73.090 1.00 46.04 93 ASP C CA 1
ATOM 5627 C C . ASP C 1 93 ? 157.788 150.234 74.483 1.00 43.80 93 ASP C C 1
ATOM 5628 O O . ASP C 1 93 ? 157.160 149.664 75.393 1.00 38.34 93 ASP C O 1
ATOM 5633 N N . VAL C 1 94 ? 158.991 150.750 74.673 1.00 36.69 94 VAL C N 1
ATOM 5634 C CA . VAL C 1 94 ? 159.704 150.411 75.884 1.00 32.23 94 VAL C CA 1
ATOM 5635 C C . VAL C 1 94 ? 159.559 151.505 76.899 1.00 30.67 94 VAL C C 1
ATOM 5636 O O . VAL C 1 94 ? 159.329 152.648 76.555 1.00 29.29 94 VAL C O 1
ATOM 5640 N N . VAL C 1 95 ? 159.651 151.129 78.161 1.00 30.45 95 VAL C N 1
ATOM 5641 C CA . VAL C 1 95 ? 159.705 152.078 79.255 1.00 32.34 95 VAL C CA 1
ATOM 5642 C C . VAL C 1 95 ? 160.908 151.632 80.049 1.00 31.74 95 VAL C C 1
ATOM 5643 O O . VAL C 1 95 ? 160.939 150.510 80.539 1.00 28.52 95 VAL C O 1
ATOM 5647 N N . PRO C 1 96 ? 161.912 152.500 80.165 1.00 32.13 96 PRO C N 1
ATOM 5648 C CA . PRO C 1 96 ? 163.246 152.099 80.610 1.00 29.98 96 PRO C CA 1
ATOM 5649 C C . PRO C 1 96 ? 163.208 151.777 82.082 1.00 29.66 96 PRO C C 1
ATOM 5650 O O . PRO C 1 96 ? 162.154 151.986 82.700 1.00 30.71 96 PRO C O 1
ATOM 5654 N N . ASP C 1 97 ? 164.318 151.308 82.645 1.00 26.41 97 ASP C N 1
ATOM 5655 C CA . ASP C 1 97 ? 164.299 150.920 84.040 1.00 28.03 97 ASP C CA 1
ATOM 5656 C C . ASP C 1 97 ? 164.585 152.104 84.991 1.00 35.56 97 ASP C C 1
ATOM 5657 O O . ASP C 1 97 ? 165.725 152.417 85.319 1.00 40.17 97 ASP C O 1
ATOM 5662 N N . SER C 1 98 ? 163.526 152.762 85.440 1.00 34.46 98 SER C N 1
ATOM 5663 C CA . SER C 1 98 ? 163.662 153.911 86.324 1.00 30.85 98 SER C CA 1
ATOM 5664 C C . SER C 1 98 ? 164.128 153.538 87.742 1.00 34.84 98 SER C C 1
ATOM 5665 O O . SER C 1 98 ? 164.549 154.403 88.500 1.00 37.95 98 SER C O 1
ATOM 5668 N N . ILE C 1 99 ? 164.066 152.253 88.090 1.00 32.63 99 ILE C N 1
ATOM 5669 C CA . ILE C 1 99 ? 164.475 151.783 89.405 1.00 32.43 99 ILE C CA 1
ATOM 5670 C C . ILE C 1 99 ? 165.961 151.477 89.366 1.00 40.09 99 ILE C C 1
ATOM 5671 O O . ILE C 1 99 ? 166.411 150.346 89.516 1.00 50.25 99 ILE C O 1
ATOM 5676 N N . ASN C 1 100 ? 166.719 152.529 89.139 1.00 48.27 100 ASN C N 1
ATOM 5677 C CA . ASN C 1 100 ? 168.158 152.436 88.808 1.00 78.25 100 ASN C CA 1
ATOM 5678 C C . ASN C 1 100 ? 168.631 151.633 87.560 1.00 53.67 100 ASN C C 1
ATOM 5679 O O . ASN C 1 100 ? 168.737 150.412 87.585 1.00 38.98 100 ASN C O 1
ATOM 5684 N N . GLY C 1 101 ? 168.901 152.384 86.491 1.00 54.53 101 GLY C N 1
ATOM 5685 C CA . GLY C 1 101 ? 169.822 152.011 85.431 1.00 52.26 101 GLY C CA 1
ATOM 5686 C C . GLY C 1 101 ? 169.299 151.012 84.450 1.00 43.64 101 GLY C C 1
ATOM 5687 O O . GLY C 1 101 ? 168.170 151.098 84.006 1.00 49.21 101 GLY C O 1
ATOM 5688 N N . ALA C 1 102 ? 170.154 150.073 84.090 1.00 39.22 102 ALA C N 1
ATOM 5689 C CA . ALA C 1 102 ? 169.718 148.834 83.451 1.00 38.71 102 ALA C CA 1
ATOM 5690 C C . ALA C 1 102 ? 169.250 148.933 81.972 1.00 40.47 102 ALA C C 1
ATOM 5691 O O . ALA C 1 102 ? 168.223 149.564 81.636 1.00 32.54 102 ALA C O 1
ATOM 5693 N N . ASP C 1 103 ? 170.061 148.301 81.119 1.00 36.97 103 ASP C N 1
ATOM 5694 C CA . ASP C 1 103 ? 169.814 148.133 79.720 1.00 27.69 103 ASP C CA 1
ATOM 5695 C C . ASP C 1 103 ? 169.347 146.730 79.529 1.00 30.31 103 ASP C C 1
ATOM 5696 O O . ASP C 1 103 ? 168.579 146.450 78.624 1.00 39.60 103 ASP C O 1
ATOM 5701 N N . TYR C 1 104 ? 169.850 145.809 80.323 1.00 23.66 104 TYR C N 1
ATOM 5702 C CA . TYR C 1 104 ? 169.387 144.448 80.155 1.00 29.10 104 TYR C CA 1
ATOM 5703 C C . TYR C 1 104 ? 168.638 143.977 81.366 1.00 30.20 104 TYR C C 1
ATOM 5704 O O . TYR C 1 104 ? 168.986 144.301 82.491 1.00 33.13 104 TYR C O 1
ATOM 5713 N N . LEU C 1 105 ? 167.597 143.197 81.130 1.00 27.85 105 LEU C N 1
ATOM 5714 C CA . LEU C 1 105 ? 166.880 142.607 82.223 1.00 26.57 105 LEU C CA 1
ATOM 5715 C C . LEU C 1 105 ? 167.875 141.897 83.148 1.00 31.73 105 LEU C C 1
ATOM 5716 O O . LEU C 1 105 ? 167.776 141.996 84.376 1.00 30.07 105 LEU C O 1
ATOM 5721 N N . TYR C 1 106 ? 168.846 141.175 82.599 1.00 32.78 106 TYR C N 1
ATOM 5722 C CA . TYR C 1 106 ? 169.614 140.338 83.519 1.00 37.36 106 TYR C CA 1
ATOM 5723 C C . TYR C 1 106 ? 170.307 141.253 84.554 1.00 32.59 106 TYR C C 1
ATOM 5724 O O . TYR C 1 106 ? 170.580 140.826 85.674 1.00 31.34 106 TYR C O 1
ATOM 5733 N N . GLN C 1 107 ? 170.522 142.520 84.206 1.00 27.95 107 GLN C N 1
ATOM 5734 C CA . GLN C 1 107 ? 171.087 143.485 85.167 1.00 30.63 107 GLN C CA 1
ATOM 5735 C C . GLN C 1 107 ? 170.280 143.706 86.467 1.00 34.04 107 GLN C C 1
ATOM 5736 O O . GLN C 1 107 ? 170.856 143.995 87.529 1.00 31.91 107 GLN C O 1
ATOM 5742 N N . VAL C 1 108 ? 168.956 143.585 86.345 1.00 29.52 108 VAL C N 1
ATOM 5743 C CA . VAL C 1 108 ? 167.985 143.738 87.424 1.00 23.59 108 VAL C CA 1
ATOM 5744 C C . VAL C 1 108 ? 168.018 142.574 88.396 1.00 31.51 108 VAL C C 1
ATOM 5745 O O . VAL C 1 108 ? 167.852 142.775 89.593 1.00 36.65 108 VAL C O 1
ATOM 5749 N N . TYR C 1 109 ? 168.206 141.353 87.893 1.00 29.96 109 TYR C N 1
ATOM 5750 C CA . TYR C 1 109 ? 168.316 140.186 88.767 1.00 27.85 109 TYR C CA 1
ATOM 5751 C C . TYR C 1 109 ? 169.570 140.303 89.630 1.00 36.12 109 TYR C C 1
ATOM 5752 O O . TYR C 1 109 ? 169.623 139.843 90.774 1.00 41.71 109 TYR C O 1
ATOM 5761 N N . THR C 1 110 ? 170.541 141.007 89.074 1.00 34.65 110 THR C N 1
ATOM 5762 C CA . THR C 1 110 ? 171.925 141.047 89.508 1.00 34.98 110 THR C CA 1
ATOM 5763 C C . THR C 1 110 ? 172.206 142.128 90.565 1.00 39.71 110 THR C C 1
ATOM 5764 O O . THR C 1 110 ? 173.151 142.031 91.391 1.00 33.05 110 THR C O 1
ATOM 5768 N N . ALA C 1 111 ? 171.377 143.167 90.510 1.00 34.44 111 ALA C N 1
ATOM 5769 C CA . ALA C 1 111 ? 171.464 144.278 91.438 1.00 36.66 111 ALA C CA 1
ATOM 5770 C C . ALA C 1 111 ? 171.020 143.865 92.832 1.00 49.17 111 ALA C C 1
ATOM 5771 O O . ALA C 1 111 ? 171.420 144.470 93.840 1.00 57.78 111 ALA C O 1
ATOM 5773 N N . ALA C 1 112 ? 170.179 142.841 92.89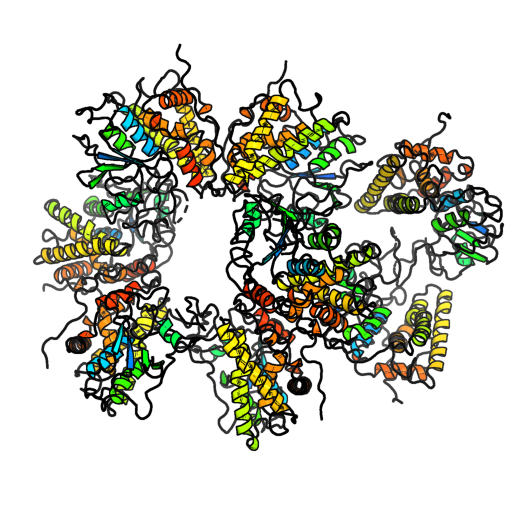5 1.00 42.56 112 ALA C N 1
ATOM 5774 C CA . ALA C 1 112 ? 169.758 142.341 94.185 1.00 41.01 112 ALA C CA 1
ATOM 5775 C C . ALA C 1 112 ? 170.566 141.124 94.634 1.00 38.31 112 ALA C C 1
ATOM 5776 O O . ALA C 1 112 ? 170.756 140.919 95.832 1.00 47.35 112 ALA C O 1
ATOM 5778 N N . ASP C 1 113 ? 171.039 140.319 93.687 1.00 38.03 113 ASP C N 1
ATOM 5779 C CA . ASP C 1 113 ? 171.819 139.127 94.019 1.00 36.32 113 ASP C CA 1
ATOM 5780 C C . ASP C 1 113 ? 172.909 138.947 93.019 1.00 38.46 113 ASP C C 1
ATOM 5781 O O . ASP C 1 113 ? 172.692 138.295 92.016 1.00 38.79 113 ASP C O 1
ATOM 5786 N N . PRO C 1 114 ? 174.090 139.512 93.272 1.00 40.77 114 PRO C N 1
ATOM 5787 C CA . PRO C 1 114 ? 174.999 139.467 92.137 1.00 42.33 114 PRO C CA 1
ATOM 5788 C C . PRO C 1 114 ? 175.602 138.078 91.910 1.00 37.71 114 PRO C C 1
ATOM 5789 O O . PRO C 1 114 ? 176.488 137.938 91.085 1.00 37.72 114 PRO C O 1
ATOM 5793 N N . THR C 1 115 ? 175.092 137.062 92.595 1.00 37.51 115 THR C N 1
ATOM 5794 C CA . THR C 1 115 ? 175.492 135.682 92.299 1.00 45.00 115 THR C CA 1
ATOM 5795 C C . THR C 1 115 ? 174.325 134.788 91.925 1.00 43.95 115 THR C C 1
ATOM 5796 O O . THR C 1 115 ? 174.346 133.592 92.185 1.00 48.89 115 THR C O 1
ATOM 5800 N N . TYR C 1 116 ? 173.302 135.382 91.334 1.00 43.22 116 TYR C N 1
ATOM 5801 C CA . TYR C 1 116 ? 172.081 134.676 90.987 1.00 38.20 116 TYR C CA 1
ATOM 5802 C C . TYR C 1 116 ? 172.366 133.675 89.878 1.00 42.85 116 TYR C C 1
ATOM 5803 O O . TYR C 1 116 ? 173.336 133.802 89.148 1.00 46.27 116 TYR C O 1
ATOM 5812 N N . THR C 1 117 ? 171.520 132.669 89.764 1.00 41.35 117 THR C N 1
ATOM 5813 C CA . THR C 1 117 ? 171.790 131.553 88.879 1.00 42.91 117 THR C CA 1
ATOM 5814 C C . THR C 1 117 ? 170.488 130.887 88.487 1.00 47.97 117 THR C C 1
ATOM 5815 O O . THR C 1 117 ? 170.034 129.921 89.140 1.00 48.95 117 THR C O 1
ATOM 5819 N N . GLY C 1 118 ? 169.896 131.403 87.419 1.00 43.52 118 GLY C N 1
ATOM 5820 C CA . GLY C 1 118 ? 168.650 130.883 86.907 1.00 45.96 118 GLY C CA 1
ATOM 5821 C C . GLY C 1 118 ? 168.207 131.645 85.683 1.00 42.90 118 GLY C C 1
ATOM 5822 O O . GLY C 1 118 ? 168.983 132.375 85.074 1.00 38.49 118 GLY C O 1
ATOM 5823 N N . ARG C 1 119 ? 166.948 131.477 85.317 1.00 42.50 119 ARG C N 1
ATOM 5824 C CA . ARG C 1 119 ? 166.468 132.161 84.142 1.00 39.42 119 ARG C CA 1
ATOM 5825 C C . ARG C 1 119 ? 166.257 133.663 84.408 1.00 37.82 119 ARG C C 1
ATOM 5826 O O . ARG C 1 119 ? 166.030 134.077 85.534 1.00 41.50 119 ARG C O 1
ATOM 5834 N N . VAL C 1 120 ? 166.367 134.484 83.381 1.00 27.70 120 VAL C N 1
ATOM 5835 C CA . VAL C 1 120 ? 166.155 135.894 83.560 1.00 25.75 120 VAL C CA 1
ATOM 5836 C C . VAL C 1 120 ? 164.863 136.195 82.844 1.00 29.24 120 VAL C C 1
ATOM 5837 O O . VAL C 1 120 ? 164.857 136.520 81.668 1.00 36.02 120 VAL C O 1
ATOM 5841 N N . THR C 1 121 ? 163.760 136.070 83.568 1.00 29.96 121 THR C N 1
ATOM 5842 C CA . THR C 1 121 ? 162.405 136.121 83.003 1.00 31.78 121 THR C CA 1
ATOM 5843 C C . THR C 1 121 ? 161.650 137.391 83.421 1.00 29.99 121 THR C C 1
ATOM 5844 O O . THR C 1 121 ? 162.004 138.010 84.429 1.00 27.35 121 THR C O 1
ATOM 5848 N N . ILE C 1 122 ? 160.625 137.780 82.655 1.00 24.49 122 ILE C N 1
ATOM 5849 C CA . ILE C 1 122 ? 159.598 138.670 83.183 1.00 25.10 122 ILE C CA 1
ATOM 5850 C C . ILE C 1 122 ? 158.396 137.789 83.320 1.00 27.81 122 ILE C C 1
ATOM 5851 O O . ILE C 1 122 ? 158.398 136.733 82.720 1.00 31.72 122 ILE C O 1
ATOM 5856 N N . PRO C 1 123 ? 157.361 138.215 84.081 1.00 25.91 123 PRO C N 1
ATOM 5857 C CA . PRO C 1 123 ? 157.190 139.476 84.804 1.00 22.93 123 PRO C CA 1
ATOM 5858 C C . PRO C 1 123 ? 157.806 139.433 86.187 1.00 26.80 123 PRO C C 1
ATOM 5859 O O . PRO C 1 123 ? 157.903 138.351 86.774 1.00 31.40 123 PRO C O 1
ATOM 5863 N N . ILE C 1 124 ? 158.200 140.599 86.698 1.00 22.09 124 ILE C N 1
ATOM 5864 C CA . ILE C 1 124 ? 158.891 140.688 87.978 1.00 24.48 124 ILE C CA 1
ATOM 5865 C C . ILE C 1 124 ? 158.226 141.707 88.875 1.00 26.37 124 ILE C C 1
ATOM 5866 O O . ILE C 1 124 ? 158.098 142.854 88.476 1.00 29.08 124 ILE C O 1
ATOM 5871 N N . LEU C 1 125 ? 157.804 141.313 90.076 1.00 26.24 125 LEU C N 1
ATOM 5872 C CA . LEU C 1 125 ? 157.272 142.270 91.046 1.00 20.32 125 LEU C CA 1
ATOM 5873 C C . LEU C 1 125 ? 158.397 142.648 92.005 1.00 23.46 125 LEU C C 1
ATOM 5874 O O . LEU C 1 125 ? 158.835 141.820 92.805 1.00 28.33 125 LEU C O 1
ATOM 5879 N N . TRP C 1 126 ? 158.863 143.894 91.910 1.00 21.40 126 TRP C N 1
ATOM 5880 C CA . TRP C 1 126 ? 160.084 144.369 92.578 1.00 21.80 126 TRP C CA 1
ATOM 5881 C C . TRP C 1 126 ? 159.740 145.300 93.711 1.00 25.24 126 TRP C C 1
ATOM 5882 O O . TRP C 1 126 ? 159.041 146.289 93.465 1.00 26.25 126 TRP C O 1
ATOM 5893 N N . ASP C 1 127 ? 160.224 144.979 94.925 1.00 23.38 127 ASP C N 1
ATOM 5894 C CA . ASP C 1 127 ? 160.059 145.780 96.155 1.00 22.33 127 ASP C CA 1
ATOM 5895 C C . ASP C 1 127 ? 161.004 146.955 96.070 1.00 21.55 127 ASP C C 1
ATOM 5896 O O . ASP C 1 127 ? 162.201 146.780 96.191 1.00 21.46 127 ASP C O 1
ATOM 5901 N N . LYS C 1 128 ? 160.481 148.148 95.838 1.00 20.19 128 LYS C N 1
ATOM 5902 C CA . LYS C 1 128 ? 161.349 149.279 95.587 1.00 21.80 128 LYS C CA 1
ATOM 5903 C C . LYS C 1 128 ? 162.093 149.581 96.876 1.00 23.29 128 LYS C C 1
ATOM 5904 O O . LYS C 1 128 ? 163.246 149.967 96.844 1.00 24.68 128 LYS C O 1
ATOM 5910 N N . VAL C 1 129 ? 161.438 149.414 98.018 1.00 20.18 129 VAL C N 1
ATOM 5911 C CA . VAL C 1 129 ? 162.066 149.803 99.266 1.00 22.05 129 VAL C CA 1
ATOM 5912 C C . VAL C 1 129 ? 163.204 148.852 99.664 1.00 27.34 129 VAL C C 1
ATOM 5913 O O . VAL C 1 129 ? 164.328 149.305 99.903 1.00 25.60 129 VAL C O 1
ATOM 5917 N N . GLU C 1 130 ? 162.904 147.551 99.723 1.00 24.48 130 GLU C N 1
ATOM 5918 C CA . GLU C 1 130 ? 163.865 146.500 100.093 1.00 22.75 130 GLU C CA 1
ATOM 5919 C C . GLU C 1 130 ? 164.952 146.262 99.038 1.00 27.42 130 GLU C C 1
ATOM 5920 O O . GLU C 1 130 ? 165.989 145.671 99.332 1.00 31.05 130 GLU C O 1
ATOM 5926 N N . LYS C 1 131 ? 164.694 146.700 97.806 1.00 27.18 131 LYS C N 1
ATOM 5927 C CA . LYS C 1 131 ? 165.677 146.711 96.718 1.00 22.82 131 LYS C CA 1
ATOM 5928 C C . LYS C 1 131 ? 165.958 145.349 96.172 1.00 25.11 131 LYS C C 1
ATOM 5929 O O . LYS C 1 131 ? 167.061 145.077 95.727 1.00 29.28 131 LYS C O 1
ATOM 5935 N N . ARG C 1 132 ? 164.931 144.511 96.188 1.00 26.36 132 ARG C N 1
ATOM 5936 C CA . ARG C 1 132 ? 165.057 143.109 95.842 1.00 28.77 132 ARG C CA 1
ATOM 5937 C C . ARG C 1 132 ? 163.828 142.646 95.061 1.00 30.85 132 ARG C C 1
ATOM 5938 O O . ARG C 1 132 ? 162.810 143.348 95.014 1.00 25.75 132 ARG C O 1
ATOM 5946 N N . ILE C 1 133 ? 163.918 141.483 94.416 1.00 33.04 133 ILE C N 1
ATOM 5947 C CA . ILE C 1 133 ? 162.715 140.947 93.802 1.00 31.06 133 ILE C CA 1
ATOM 5948 C C . ILE C 1 133 ? 161.915 140.213 94.850 1.00 32.68 133 ILE C C 1
ATOM 5949 O O . ILE C 1 133 ? 162.479 139.490 95.699 1.00 29.82 133 ILE C O 1
ATOM 5954 N N . LEU C 1 134 ? 160.598 140.384 94.748 1.00 30.97 134 LEU C N 1
ATOM 5955 C CA . LEU C 1 134 ? 159.655 139.824 95.690 1.00 25.86 134 LEU C CA 1
ATOM 5956 C C . LEU C 1 134 ? 159.131 138.578 95.116 1.00 27.42 134 LEU C C 1
ATOM 5957 O O . LEU C 1 134 ? 159.091 137.584 95.768 1.00 30.12 134 LEU C O 1
ATOM 5962 N N . ASN C 1 135 ? 158.685 138.651 93.880 1.00 27.57 135 ASN C N 1
ATOM 5963 C CA . ASN C 1 135 ? 158.089 137.505 93.258 1.00 25.50 135 ASN C CA 1
ATOM 5964 C C . ASN C 1 135 ? 158.164 137.706 91.755 1.00 32.73 135 ASN C C 1
ATOM 5965 O O . ASN C 1 135 ? 157.803 138.775 91.259 1.00 29.25 135 ASN C O 1
ATOM 5970 N N . ASN C 1 136 ? 158.683 136.696 91.050 1.00 33.00 136 ASN C N 1
ATOM 5971 C CA . ASN C 1 136 ? 158.821 136.716 89.597 1.00 25.79 136 ASN C CA 1
ATOM 5972 C C . ASN C 1 136 ? 158.212 135.458 89.043 1.00 31.60 136 ASN C C 1
ATOM 5973 O O . ASN C 1 136 ? 158.687 134.932 88.022 1.00 27.58 136 ASN C O 1
ATOM 5978 N N . GLU C 1 137 ? 157.195 134.953 89.745 1.00 30.99 137 GLU C N 1
ATOM 5979 C CA . GLU C 1 137 ? 156.428 133.812 89.267 1.00 31.79 137 GLU C CA 1
ATOM 5980 C C . GLU C 1 137 ? 155.078 134.256 88.768 1.00 32.59 137 GLU C C 1
ATOM 5981 O O . GLU C 1 137 ? 154.254 134.722 89.537 1.00 34.80 137 GLU C O 1
ATOM 5987 N N . SER C 1 138 ? 154.860 134.082 87.471 1.00 36.94 138 SER C N 1
ATOM 5988 C CA . SER C 1 138 ? 153.680 134.588 86.774 1.00 36.47 138 SER C CA 1
ATOM 5989 C C . SER C 1 138 ? 152.349 134.502 87.518 1.00 34.98 138 SER C C 1
ATOM 5990 O O . SER C 1 138 ? 151.658 135.494 87.666 1.00 36.58 138 SER C O 1
ATOM 5993 N N . SER C 1 139 ? 151.995 133.306 87.969 1.00 33.04 139 SER C N 1
ATOM 5994 C CA . SER C 1 139 ? 150.645 133.002 88.419 1.00 32.20 139 SER C CA 1
ATOM 5995 C C . SER C 1 139 ? 150.453 133.274 89.882 1.00 34.15 139 SER C C 1
ATOM 5996 O O . SER C 1 139 ? 149.490 132.822 90.471 1.00 39.63 139 SER C O 1
ATOM 5999 N N . GLU C 1 140 ? 151.419 133.927 90.492 1.00 36.38 140 GLU C N 1
ATOM 6000 C CA . GLU C 1 140 ? 151.351 134.212 91.913 1.00 31.58 140 GLU C CA 1
ATOM 6001 C C . GLU C 1 140 ? 151.149 135.701 92.052 1.00 30.08 140 GLU C C 1
ATOM 6002 O O . GLU C 1 140 ? 150.271 136.154 92.761 1.00 26.95 140 GLU C O 1
ATOM 6008 N N . ILE C 1 141 ? 151.975 136.454 91.345 1.00 30.18 141 ILE C N 1
ATOM 6009 C CA . ILE C 1 141 ? 151.781 137.876 91.183 1.00 30.08 141 ILE C CA 1
ATOM 6010 C C . ILE C 1 141 ? 150.314 138.148 90.900 1.00 29.52 141 ILE C C 1
ATOM 6011 O O . ILE C 1 141 ? 149.737 139.121 91.379 1.00 31.94 141 ILE C O 1
ATOM 6016 N N . ILE C 1 142 ? 149.709 137.262 90.131 1.00 30.68 142 ILE C N 1
ATOM 6017 C CA . ILE C 1 142 ? 148.309 137.395 89.750 1.00 29.31 142 ILE C CA 1
ATOM 6018 C C . ILE C 1 142 ? 147.444 137.389 91.013 1.00 31.67 142 ILE C C 1
ATOM 6019 O O . ILE C 1 142 ? 146.597 138.282 91.157 1.00 34.86 142 ILE C O 1
ATOM 6024 N N . ARG C 1 143 ? 147.675 136.433 91.934 1.00 31.44 143 ARG C N 1
ATOM 6025 C CA . ARG C 1 143 ? 146.940 136.377 93.229 1.00 32.82 143 ARG C CA 1
ATOM 6026 C C . ARG C 1 143 ? 147.286 137.520 94.225 1.00 32.62 143 ARG C C 1
ATOM 6027 O O . ARG C 1 143 ? 146.400 137.988 94.936 1.00 41.29 143 ARG C O 1
ATOM 6035 N N . ILE C 1 144 ? 148.547 137.952 94.286 1.00 23.28 144 ILE C N 1
ATOM 6036 C CA . ILE C 1 144 ? 148.948 139.078 95.111 1.00 19.03 144 ILE C CA 1
ATOM 6037 C C . ILE C 1 144 ? 148.196 140.335 94.724 1.00 26.16 144 ILE C C 1
ATOM 6038 O O . ILE C 1 144 ? 147.551 140.930 95.563 1.00 27.62 144 ILE C O 1
ATOM 6043 N N . LEU C 1 145 ? 148.268 140.742 93.461 1.00 24.81 145 LEU C N 1
ATOM 6044 C CA . LEU C 1 145 ? 147.466 141.863 92.969 1.00 23.45 145 LEU C CA 1
ATOM 6045 C C . LEU C 1 145 ? 145.931 141.711 93.193 1.00 26.93 145 LEU C C 1
ATOM 6046 O O . LEU C 1 145 ? 145.192 142.690 93.234 1.00 32.79 145 LEU C O 1
ATOM 6051 N N . ASN C 1 146 ? 145.443 140.493 93.327 1.00 26.70 146 ASN C N 1
ATOM 6052 C CA . ASN C 1 146 ? 144.019 140.239 93.558 1.00 31.15 146 ASN C CA 1
ATOM 6053 C C . ASN C 1 146 ? 143.483 140.911 94.816 1.00 35.17 146 ASN C C 1
ATOM 6054 O O . ASN C 1 146 ? 142.392 141.510 94.832 1.00 32.74 146 ASN C O 1
ATOM 6059 N N . SER C 1 147 ? 144.248 140.773 95.891 1.00 37.31 147 SER C N 1
ATOM 6060 C CA . SER C 1 147 ? 143.767 141.174 97.207 1.00 34.70 147 SER C CA 1
ATOM 6061 C C . SER C 1 147 ? 144.716 142.070 97.994 1.00 31.30 147 SER C C 1
ATOM 6062 O O . SER C 1 147 ? 144.293 143.057 98.538 1.00 37.12 147 SER C O 1
ATOM 6065 N N . ALA C 1 148 ? 145.994 141.729 98.042 1.00 27.77 148 ALA C N 1
ATOM 6066 C CA . ALA C 1 148 ? 146.979 142.499 98.791 1.00 25.23 148 ALA C CA 1
ATOM 6067 C C . ALA C 1 148 ? 146.783 144.012 98.747 1.00 30.21 148 ALA C C 1
ATOM 6068 O O . ALA C 1 148 ? 147.212 144.730 99.643 1.00 27.89 148 ALA C O 1
ATOM 6070 N N . PHE C 1 149 ? 146.141 144.517 97.709 1.00 31.02 149 PHE C N 1
ATOM 6071 C CA . PHE C 1 149 ? 146.010 145.950 97.653 1.00 31.50 149 PHE C CA 1
ATOM 6072 C C . PHE C 1 149 ? 144.594 146.449 97.974 1.00 40.82 149 PHE C C 1
ATOM 6073 O O . PHE C 1 149 ? 144.275 147.619 97.745 1.00 39.76 149 PHE C O 1
ATOM 6081 N N . ASP C 1 150 ? 143.748 145.582 98.522 1.00 39.68 150 ASP C N 1
ATOM 6082 C CA . ASP C 1 150 ? 142.331 145.920 98.630 1.00 35.72 150 ASP C CA 1
ATOM 6083 C C . ASP C 1 150 ? 142.107 146.899 99.761 1.00 43.88 150 ASP C C 1
ATOM 6084 O O . ASP C 1 150 ? 141.109 147.625 99.761 1.00 35.34 150 ASP C O 1
ATOM 6089 N N . ASP C 1 151 ? 143.036 146.938 100.721 1.00 52.03 151 ASP C N 1
ATOM 6090 C CA . ASP C 1 151 ? 142.815 147.787 101.899 1.00 50.16 151 ASP C CA 1
ATOM 6091 C C . ASP C 1 151 ? 143.254 149.198 101.596 1.00 42.15 151 ASP C C 1
ATOM 6092 O O . ASP C 1 151 ? 142.874 150.155 102.273 1.00 41.74 151 ASP C O 1
ATOM 6097 N N . VAL C 1 152 ? 144.039 149.329 100.540 1.00 41.83 152 VAL C N 1
ATOM 6098 C CA . VAL C 1 152 ? 144.308 150.647 100.002 1.00 41.50 152 VAL C CA 1
ATOM 6099 C C . VAL C 1 152 ? 143.448 150.909 98.773 1.00 50.09 152 VAL C C 1
ATOM 6100 O O . VAL C 1 152 ? 142.322 150.405 98.685 1.00 61.21 152 VAL C O 1
ATOM 6104 N N . GLY C 1 153 ? 143.967 151.672 97.818 1.00 43.13 153 GLY C N 1
ATOM 6105 C CA . GLY C 1 153 ? 143.159 152.141 96.691 1.00 56.82 153 GLY C CA 1
ATOM 6106 C C . GLY C 1 153 ? 142.406 151.183 95.763 1.00 48.21 153 GLY C C 1
ATOM 6107 O O . GLY C 1 153 ? 141.519 151.629 95.029 1.00 46.51 153 GLY C O 1
ATOM 6108 N N . ALA C 1 154 ? 142.749 149.891 95.800 1.00 42.40 154 ALA C N 1
ATOM 6109 C CA . ALA C 1 154 ? 142.346 148.915 94.773 1.00 38.02 154 ALA C CA 1
ATOM 6110 C C . ALA C 1 154 ? 140.856 148.802 94.492 1.00 45.57 154 ALA C C 1
ATOM 6111 O O . ALA C 1 154 ? 140.033 148.718 95.429 1.00 47.26 154 ALA C O 1
ATOM 6113 N N . LEU C 1 155 ? 140.521 148.759 93.201 1.00 38.66 155 LEU C N 1
ATOM 6114 C CA . LEU C 1 155 ? 139.158 148.442 92.765 1.00 39.33 155 LEU C CA 1
ATOM 6115 C C . LEU C 1 155 ? 138.776 147.041 93.195 1.00 38.91 155 LEU C C 1
ATOM 6116 O O . LEU C 1 155 ? 139.653 146.169 93.345 1.00 39.48 155 LEU C O 1
ATOM 6121 N N . PRO C 1 156 ? 137.467 146.805 93.376 1.00 37.74 156 PRO C N 1
ATOM 6122 C CA . PRO C 1 156 ? 136.956 145.530 93.905 1.00 39.27 156 PRO C CA 1
ATOM 6123 C C . PRO C 1 156 ? 137.017 144.416 92.875 1.00 38.08 156 PRO C C 1
ATOM 6124 O O . PRO C 1 156 ? 136.914 144.655 91.663 1.00 37.74 156 PRO C O 1
ATOM 6128 N N . GLY C 1 157 ? 137.208 143.201 93.363 1.00 31.71 157 GLY C N 1
ATOM 6129 C CA . GLY C 1 157 ? 137.312 142.062 92.480 1.00 33.52 157 GLY C CA 1
ATOM 6130 C C . GLY C 1 157 ? 137.925 140.891 93.205 1.00 36.44 157 GLY C C 1
ATOM 6131 O O . GLY C 1 157 ? 138.911 141.049 93.946 1.00 45.61 157 GLY C O 1
ATOM 6132 N N . ASP C 1 158 ? 137.324 139.721 93.039 1.00 28.13 158 ASP C N 1
ATOM 6133 C CA . ASP C 1 158 ? 137.955 138.508 93.513 1.00 30.25 158 ASP C CA 1
ATOM 6134 C C . ASP C 1 158 ? 137.967 137.581 92.316 1.00 41.32 158 ASP C C 1
ATOM 6135 O O . ASP C 1 158 ? 136.922 137.124 91.834 1.00 41.32 158 ASP C O 1
ATOM 6140 N N . TYR C 1 159 ? 139.165 137.337 91.806 1.00 40.24 159 TYR C N 1
ATOM 6141 C CA . TYR C 1 159 ? 139.293 136.572 90.592 1.00 32.14 159 TYR C CA 1
ATOM 6142 C C . TYR C 1 159 ? 139.655 135.149 90.880 1.00 35.42 159 TYR C C 1
ATOM 6143 O O . TYR C 1 159 ? 139.684 134.328 89.978 1.00 37.91 159 TYR C O 1
ATOM 6152 N N . TYR C 1 160 ? 139.870 134.871 92.166 1.00 38.87 160 TYR C N 1
ATOM 6153 C CA . TYR C 1 160 ? 140.071 133.525 92.702 1.00 38.98 160 TYR C CA 1
ATOM 6154 C C . TYR C 1 160 ? 139.117 133.313 93.875 1.00 39.33 160 TYR C C 1
ATOM 6155 O O . TYR C 1 160 ? 139.559 133.165 95.020 1.00 39.65 160 TYR C O 1
ATOM 6164 N N . PRO C 1 161 ? 137.802 133.341 93.599 1.00 38.53 161 PRO C N 1
ATOM 6165 C CA . PRO C 1 161 ? 136.745 133.005 94.553 1.00 36.55 161 PRO C CA 1
ATOM 6166 C C . PRO C 1 161 ? 137.001 131.677 95.268 1.00 45.99 161 PRO C C 1
ATOM 6167 O O . PRO C 1 161 ? 137.042 130.606 94.658 1.00 41.80 161 PRO C O 1
ATOM 6171 N N . ALA C 1 162 ? 137.179 131.761 96.580 1.00 54.83 162 ALA C N 1
ATOM 6172 C CA . ALA C 1 162 ? 137.446 130.590 97.394 1.00 46.13 162 ALA C CA 1
ATOM 6173 C C . ALA C 1 162 ? 136.391 129.530 97.148 1.00 42.86 162 ALA C C 1
ATOM 6174 O O . ALA C 1 162 ? 136.705 128.345 96.961 1.00 37.72 162 ALA C O 1
ATOM 6176 N N . GLU C 1 163 ? 135.135 129.966 97.146 1.00 43.73 163 GLU C N 1
ATOM 6177 C CA . GLU C 1 163 ? 134.040 129.102 96.722 1.00 47.55 163 GLU C CA 1
ATOM 6178 C C . GLU C 1 163 ? 134.491 128.191 95.576 1.00 50.09 163 GLU C C 1
ATOM 6179 O O . GLU C 1 163 ? 134.650 126.973 95.735 1.00 46.97 163 GLU C O 1
ATOM 6185 N N . PHE C 1 164 ? 134.741 128.835 94.440 1.00 49.79 164 PHE C N 1
ATOM 6186 C CA . PHE C 1 164 ? 135.074 128.217 93.161 1.00 48.59 164 PHE C CA 1
ATOM 6187 C C . PHE C 1 164 ? 136.522 127.701 92.905 1.00 50.00 164 PHE C C 1
ATOM 6188 O O . PHE C 1 164 ? 136.782 126.952 91.937 1.00 44.76 164 PHE C O 1
ATOM 6196 N N . ARG C 1 165 ? 137.460 128.084 93.759 1.00 48.99 165 ARG C N 1
ATOM 6197 C CA . ARG C 1 165 ? 138.852 127.683 93.549 1.00 48.59 165 ARG C CA 1
ATOM 6198 C C . ARG C 1 165 ? 139.104 126.300 92.912 1.00 44.34 165 ARG C C 1
ATOM 6199 O O . ARG C 1 165 ? 139.557 126.229 91.776 1.00 44.02 165 ARG C O 1
ATOM 6207 N N . PRO C 1 166 ? 138.752 125.212 93.601 1.00 44.42 166 PRO C N 1
ATOM 6208 C CA . PRO C 1 166 ? 139.299 123.943 93.128 1.00 44.56 166 PRO C CA 1
ATOM 6209 C C . PRO C 1 166 ? 138.883 123.629 91.659 1.00 44.43 166 PRO C C 1
ATOM 6210 O O . PRO C 1 166 ? 139.563 122.798 91.019 1.00 32.78 166 PRO C O 1
ATOM 6214 N N . GLU C 1 167 ? 137.846 124.296 91.120 1.00 43.22 167 GLU C N 1
ATOM 6215 C CA . GLU C 1 167 ? 137.612 124.211 89.663 1.00 50.79 167 GLU C CA 1
ATOM 6216 C C . GLU C 1 167 ? 138.600 125.071 88.913 1.00 45.30 167 GLU C C 1
ATOM 6217 O O . GLU C 1 167 ? 139.331 124.579 88.060 1.00 40.35 167 GLU C O 1
ATOM 6223 N N . ILE C 1 168 ? 138.619 126.360 89.236 1.00 47.35 168 ILE C N 1
ATOM 6224 C CA . ILE C 1 168 ? 139.672 127.227 88.726 1.00 42.53 168 ILE C CA 1
ATOM 6225 C C . ILE C 1 168 ? 140.995 126.476 88.707 1.00 39.33 168 ILE C C 1
ATOM 6226 O O . ILE C 1 168 ? 141.692 126.488 87.701 1.00 41.80 168 ILE C O 1
ATOM 6231 N N . ASP C 1 169 ? 141.343 125.830 89.817 1.00 37.39 169 ASP C N 1
ATOM 6232 C CA . ASP C 1 169 ? 142.565 125.033 89.865 1.00 39.98 169 ASP C CA 1
ATOM 6233 C C . ASP C 1 169 ? 142.594 124.003 88.745 1.00 41.21 169 ASP C C 1
ATOM 6234 O O . ASP C 1 169 ? 143.580 123.923 88.015 1.00 44.17 169 ASP C O 1
ATOM 6239 N N . ARG C 1 170 ? 141.529 123.216 88.602 1.00 40.95 170 ARG C N 1
ATOM 6240 C CA . ARG C 1 170 ? 141.529 122.146 87.596 1.00 46.80 170 ARG C CA 1
ATOM 6241 C C . ARG C 1 170 ? 141.841 122.713 86.219 1.00 44.20 170 ARG C C 1
ATOM 6242 O O . ARG C 1 170 ? 142.804 122.299 85.560 1.00 40.69 170 ARG C O 1
ATOM 6250 N N . ILE C 1 171 ? 140.982 123.637 85.787 1.00 38.39 171 ILE C N 1
ATOM 6251 C CA . ILE C 1 171 ? 141.083 124.231 84.475 1.00 31.76 171 ILE C CA 1
ATOM 6252 C C . ILE C 1 171 ? 142.470 124.747 84.239 1.00 39.62 171 ILE C C 1
ATOM 6253 O O . ILE C 1 171 ? 143.096 124.361 83.254 1.00 46.87 171 ILE C O 1
ATOM 6258 N N . ASN C 1 172 ? 142.987 125.585 85.135 1.00 39.47 172 ASN C N 1
ATOM 6259 C CA . ASN C 1 172 ? 144.385 126.015 84.984 1.00 40.93 172 ASN C CA 1
ATOM 6260 C C . ASN C 1 172 ? 145.396 124.875 84.749 1.00 45.81 172 ASN C C 1
ATOM 6261 O O . ASN C 1 172 ? 146.253 124.992 83.867 1.00 47.56 172 ASN C O 1
ATOM 6266 N N . ALA C 1 173 ? 145.307 123.779 85.502 1.00 40.63 173 ALA C N 1
ATOM 6267 C CA . ALA C 1 173 ? 146.245 122.681 85.292 1.00 40.95 173 ALA C CA 1
ATOM 6268 C C . ALA C 1 173 ? 146.349 122.327 83.803 1.00 48.19 173 ALA C C 1
ATOM 6269 O O . ALA C 1 173 ? 147.429 122.447 83.180 1.00 44.75 173 ALA C O 1
ATOM 6271 N N . ARG C 1 174 ? 145.221 121.908 83.233 1.00 47.57 174 ARG C N 1
ATOM 6272 C CA . ARG C 1 174 ? 145.186 121.508 81.831 1.00 49.73 174 ARG C CA 1
ATOM 6273 C C . ARG C 1 174 ? 145.568 122.647 80.843 1.00 46.06 174 ARG C C 1
ATOM 6274 O O . ARG C 1 174 ? 146.572 122.563 80.120 1.00 43.23 174 ARG C O 1
ATOM 6282 N N . VAL C 1 175 ? 144.792 123.718 80.814 1.00 37.45 175 VAL C N 1
ATOM 6283 C CA . VAL C 1 175 ? 145.207 124.875 80.021 1.00 44.64 175 VAL C CA 1
ATOM 6284 C C . VAL C 1 175 ? 146.711 125.257 80.140 1.00 39.32 175 VAL C C 1
ATOM 6285 O O . VAL C 1 175 ? 147.399 125.480 79.158 1.00 32.95 175 VAL C O 1
ATOM 6289 N N . TYR C 1 176 ? 147.237 125.312 81.344 1.00 40.67 176 TYR C N 1
ATOM 6290 C CA . TYR C 1 176 ? 148.635 125.662 81.474 1.00 42.35 176 TYR C CA 1
ATOM 6291 C C . TYR C 1 176 ? 149.545 124.748 80.687 1.00 39.00 176 TYR C C 1
ATOM 6292 O O . TYR C 1 176 ? 150.233 125.163 79.768 1.00 36.94 176 TYR C O 1
ATOM 6301 N N . GLU C 1 177 ? 149.547 123.490 81.076 1.00 41.13 177 GLU C N 1
ATOM 6302 C CA . GLU C 1 177 ? 150.574 122.591 80.621 1.00 42.28 177 GLU C CA 1
ATOM 6303 C C . GLU C 1 177 ? 150.386 122.137 79.178 1.00 37.60 177 GLU C C 1
ATOM 6304 O O . GLU C 1 177 ? 151.322 121.705 78.555 1.00 40.94 177 GLU C O 1
ATOM 6310 N N . THR C 1 178 ? 149.201 122.296 78.614 1.00 40.65 178 THR C N 1
ATOM 6311 C CA . THR C 1 178 ? 148.986 121.848 77.233 1.00 37.84 178 THR C CA 1
ATOM 6312 C C . THR C 1 178 ? 148.645 122.908 76.202 1.00 35.11 178 THR C C 1
ATOM 6313 O O . THR C 1 178 ? 148.573 122.593 75.034 1.00 38.07 178 THR C O 1
ATOM 6317 N N . LEU C 1 179 ? 148.415 124.145 76.630 1.00 37.77 179 LEU C N 1
ATOM 6318 C CA . LEU C 1 179 ? 148.047 125.246 75.729 1.00 30.94 179 LEU C CA 1
ATOM 6319 C C . LEU C 1 179 ? 148.943 126.458 75.949 1.00 33.98 179 LEU C C 1
ATOM 6320 O O . LEU C 1 179 ? 149.604 126.877 75.032 1.00 39.00 179 LEU C O 1
ATOM 6325 N N . ASN C 1 180 ? 148.978 127.006 77.165 1.00 39.37 180 ASN C N 1
ATOM 6326 C CA . ASN C 1 180 ? 149.842 128.144 77.506 1.00 37.42 180 ASN C CA 1
ATOM 6327 C C . ASN C 1 180 ? 151.284 127.828 77.202 1.00 35.51 180 ASN C C 1
ATOM 6328 O O . ASN C 1 180 ? 151.983 128.571 76.528 1.00 37.96 180 ASN C O 1
ATOM 6333 N N . ASN C 1 181 ? 151.719 126.716 77.758 1.00 31.13 181 ASN C N 1
ATOM 6334 C CA . ASN C 1 181 ? 153.049 126.195 77.566 1.00 38.30 181 ASN C CA 1
ATOM 6335 C C . ASN C 1 181 ? 153.071 125.374 76.292 1.00 41.52 181 ASN C C 1
ATOM 6336 O O . ASN C 1 181 ? 154.115 125.136 75.682 1.00 38.71 181 ASN C O 1
ATOM 6341 N N . GLY C 1 182 ? 151.882 124.914 75.926 1.00 39.19 182 GLY C N 1
ATOM 6342 C CA . GLY C 1 182 ? 151.690 124.047 74.792 1.00 33.75 182 GLY C CA 1
ATOM 6343 C C . GLY C 1 182 ? 152.142 124.623 73.473 1.00 30.92 182 GLY C C 1
ATOM 6344 O O . GLY C 1 182 ? 152.806 123.932 72.730 1.00 35.20 182 GLY C O 1
ATOM 6345 N N . VAL C 1 183 ? 151.779 125.866 73.172 1.00 30.52 183 VAL C N 1
ATOM 6346 C CA . VAL C 1 183 ? 152.199 126.494 71.922 1.00 33.96 183 VAL C CA 1
ATOM 6347 C C . VAL C 1 183 ? 153.731 126.569 71.769 1.00 34.11 183 VAL C C 1
ATOM 6348 O O . VAL C 1 183 ? 154.290 126.325 70.684 1.00 29.89 183 VAL C O 1
ATOM 6352 N N . TYR C 1 184 ? 154.414 126.928 72.846 1.00 35.24 184 TYR C N 1
ATOM 6353 C CA . TYR C 1 184 ? 155.866 126.878 72.827 1.00 32.69 184 TYR C CA 1
ATOM 6354 C C . TYR C 1 184 ? 156.351 125.444 72.613 1.00 30.47 184 TYR C C 1
ATOM 6355 O O . TYR C 1 184 ? 157.192 125.214 71.785 1.00 32.68 184 TYR C O 1
ATOM 6364 N N . ARG C 1 185 ? 155.822 124.469 73.344 1.00 33.97 185 ARG C N 1
ATOM 6365 C CA . ARG C 1 185 ? 156.444 123.148 73.304 1.00 35.63 185 ARG C CA 1
ATOM 6366 C C . ARG C 1 185 ? 156.502 122.640 71.879 1.00 35.84 185 ARG C C 1
ATOM 6367 O O . ARG C 1 185 ? 157.495 122.028 71.448 1.00 31.73 185 ARG C O 1
ATOM 6375 N N . SER C 1 186 ? 155.434 122.942 71.154 1.00 32.60 186 SER C N 1
ATOM 6376 C CA . SER C 1 186 ? 155.255 122.468 69.805 1.00 29.92 186 SER C CA 1
ATOM 6377 C C . SER C 1 186 ? 155.979 123.342 68.812 1.00 26.19 186 SER C C 1
ATOM 6378 O O . SER C 1 186 ? 156.707 122.849 68.011 1.00 34.99 186 SER C O 1
ATOM 6381 N N . GLY C 1 187 ? 155.829 124.645 68.887 1.00 28.70 187 GLY C N 1
ATOM 6382 C CA . GLY C 1 187 ? 156.636 125.535 68.056 1.00 33.48 187 GLY C CA 1
ATOM 6383 C C . GLY C 1 187 ? 158.170 125.423 68.126 1.00 33.40 187 GLY C C 1
ATOM 6384 O O . GLY C 1 187 ? 158.881 125.811 67.200 1.00 40.73 187 GLY C O 1
ATOM 6385 N N . PHE C 1 188 ? 158.698 124.890 69.216 1.00 33.17 188 PHE C N 1
ATOM 6386 C CA . PHE C 1 188 ? 160.144 124.815 69.408 1.00 35.54 188 PHE C CA 1
ATOM 6387 C C . PHE C 1 188 ? 160.603 123.377 69.351 1.00 39.36 188 PHE C C 1
ATOM 6388 O O . PHE C 1 188 ? 161.640 123.022 69.896 1.00 39.53 188 PHE C O 1
ATOM 6396 N N . ALA C 1 189 ? 159.808 122.530 68.729 1.00 36.81 189 ALA C N 1
ATOM 6397 C CA . ALA C 1 189 ? 160.124 121.122 68.752 1.00 35.25 189 ALA C CA 1
ATOM 6398 C C . ALA C 1 189 ? 161.122 120.955 67.663 1.00 34.80 189 ALA C C 1
ATOM 6399 O O . ALA C 1 189 ? 161.050 121.667 66.672 1.00 39.19 189 ALA C O 1
ATOM 6401 N N . THR C 1 190 ? 162.055 120.031 67.825 1.00 31.00 190 THR C N 1
ATOM 6402 C CA . THR C 1 190 ? 163.068 119.883 66.812 1.00 28.71 190 THR C CA 1
ATOM 6403 C C . THR C 1 190 ? 162.777 118.771 65.811 1.00 31.85 190 THR C C 1
ATOM 6404 O O . THR C 1 190 ? 163.447 118.694 64.800 1.00 37.39 190 THR C O 1
ATOM 6408 N N . THR C 1 191 ? 161.796 117.916 66.088 1.00 33.68 191 THR C N 1
ATOM 6409 C CA . THR C 1 191 ? 161.500 116.761 65.237 1.00 32.18 191 THR C CA 1
ATOM 6410 C C . THR C 1 191 ? 160.013 116.708 64.934 1.00 35.76 191 THR C C 1
ATOM 6411 O O . THR C 1 191 ? 159.191 117.131 65.746 1.00 35.04 191 THR C O 1
ATOM 6415 N N . GLN C 1 192 ? 159.653 116.196 63.763 1.00 37.23 192 GLN C N 1
ATOM 6416 C CA . GLN C 1 192 ? 158.239 116.171 63.388 1.00 32.23 192 GLN C CA 1
ATOM 6417 C C . GLN C 1 192 ? 157.510 115.319 64.384 1.00 39.37 192 GLN C C 1
ATOM 6418 O O . GLN C 1 192 ? 156.317 115.495 64.618 1.00 40.45 192 GLN C O 1
ATOM 6424 N N . GLU C 1 193 ? 158.236 114.376 64.968 1.00 41.68 193 GLU C N 1
ATOM 6425 C CA . GLU C 1 193 ? 157.619 113.441 65.885 1.00 44.17 193 GLU C CA 1
ATOM 6426 C C . GLU C 1 193 ? 157.303 114.106 67.218 1.00 49.35 193 GLU C C 1
ATOM 6427 O O . GLU C 1 193 ? 156.315 113.755 67.857 1.00 61.00 193 GLU C O 1
ATOM 6433 N N . ALA C 1 194 ? 158.124 115.069 67.633 1.00 43.06 194 ALA C N 1
ATOM 6434 C CA . ALA C 1 194 ? 157.932 115.709 68.922 1.00 36.74 194 ALA C CA 1
ATOM 6435 C C . ALA C 1 194 ? 156.956 116.833 68.749 1.00 31.73 194 ALA C C 1
ATOM 6436 O O . ALA C 1 194 ? 156.131 117.072 69.607 1.00 31.87 194 ALA C O 1
ATOM 6438 N N . TYR C 1 195 ? 157.064 117.546 67.645 1.00 28.60 195 TYR C N 1
ATOM 6439 C CA . TYR C 1 195 ? 156.063 118.545 67.338 1.00 29.10 195 TYR C CA 1
ATOM 6440 C C . TYR C 1 195 ? 154.675 117.940 67.514 1.00 35.93 195 TYR C C 1
ATOM 6441 O O . TYR C 1 195 ? 153.784 118.511 68.145 1.00 35.69 195 TYR C O 1
ATOM 6450 N N . GLU C 1 196 ? 154.489 116.752 66.961 1.00 41.38 196 GLU C N 1
ATOM 6451 C CA . GLU C 1 196 ? 153.169 116.152 66.954 1.00 37.09 196 GLU C CA 1
ATOM 6452 C C . GLU C 1 196 ? 152.763 115.695 68.359 1.00 35.17 196 GLU C C 1
ATOM 6453 O O . GLU C 1 196 ? 151.575 115.718 68.725 1.00 34.66 196 GLU C O 1
ATOM 6459 N N . GLU C 1 197 ? 153.757 115.336 69.164 1.00 29.66 197 GLU C N 1
ATOM 6460 C CA . GLU C 1 197 ? 153.477 114.974 70.542 1.00 28.76 197 GLU C CA 1
ATOM 6461 C C . GLU C 1 197 ? 152.802 116.121 71.251 1.00 29.24 197 GLU C C 1
ATOM 6462 O O . GLU C 1 197 ? 151.989 115.904 72.125 1.00 30.30 197 GLU C O 1
ATOM 6468 N N . ALA C 1 198 ? 153.120 117.346 70.856 1.00 27.67 198 ALA C N 1
ATOM 6469 C CA . ALA C 1 198 ? 152.578 118.504 71.526 1.00 24.56 198 ALA C CA 1
ATOM 6470 C C . ALA C 1 198 ? 151.339 119.080 70.829 1.00 37.65 198 ALA C C 1
ATOM 6471 O O . ALA C 1 198 ? 150.252 119.138 71.440 1.00 41.73 198 ALA C O 1
ATOM 6473 N N . PHE C 1 199 ? 151.475 119.521 69.578 1.00 29.46 199 PHE C N 1
ATOM 6474 C CA . PHE C 1 199 ? 150.384 120.270 68.957 1.00 28.55 199 PHE C CA 1
ATOM 6475 C C . PHE C 1 199 ? 149.035 119.521 68.994 1.00 36.11 199 PHE C C 1
ATOM 6476 O O . PHE C 1 199 ? 147.964 120.132 68.812 1.00 34.20 199 PHE C O 1
ATOM 6479 N N . TYR C 1 200 ? 149.064 118.204 69.228 1.00 36.53 200 TYR C N 1
ATOM 6480 C CA . TYR C 1 200 ? 147.807 117.430 69.240 1.00 34.92 200 TYR C CA 1
ATOM 6481 C C . TYR C 1 200 ? 146.968 117.595 70.506 1.00 35.51 200 TYR C C 1
ATOM 6482 O O . TYR C 1 200 ? 145.834 118.084 70.408 1.00 40.69 200 TYR C O 1
ATOM 6491 N N . PRO C 1 201 ? 147.519 117.236 71.686 1.00 31.45 201 PRO C N 1
ATOM 6492 C CA . PRO C 1 201 ? 146.856 117.657 72.923 1.00 31.41 201 PRO C CA 1
ATOM 6493 C C . PRO C 1 201 ? 146.573 119.166 72.908 1.00 37.13 201 PRO C C 1
ATOM 6494 O O . PRO C 1 201 ? 145.436 119.555 73.211 1.00 38.26 201 PRO C O 1
ATOM 6498 N N . LEU C 1 202 ? 147.556 120.002 72.562 1.00 33.81 202 LEU C N 1
ATOM 6499 C CA . LEU C 1 202 ? 147.263 121.424 72.404 1.00 31.38 202 LEU C CA 1
ATOM 6500 C C . LEU C 1 202 ? 145.836 121.595 71.843 1.00 35.69 202 LEU C C 1
ATOM 6501 O O . LEU C 1 202 ? 145.012 122.306 72.412 1.00 33.52 202 LEU C O 1
ATOM 6506 N N . PHE C 1 203 ? 145.528 120.896 70.751 1.00 37.69 203 PHE C N 1
ATOM 6507 C CA . PHE C 1 203 ? 144.266 121.107 70.070 1.00 32.12 203 PHE C CA 1
ATOM 6508 C C . PHE C 1 203 ? 143.095 120.413 70.715 1.00 34.00 203 PHE C C 1
ATOM 6509 O O . PHE C 1 203 ? 142.015 120.988 70.772 1.00 32.96 203 PHE C O 1
ATOM 6517 N N . ASP C 1 204 ? 143.316 119.204 71.220 1.00 32.40 204 ASP C N 1
ATOM 6518 C CA . ASP C 1 204 ? 142.331 118.531 72.076 1.00 37.60 204 ASP C CA 1
ATOM 6519 C C . ASP C 1 204 ? 141.807 119.443 73.192 1.00 43.10 204 ASP C C 1
ATOM 6520 O O . ASP C 1 204 ? 140.597 119.474 73.506 1.00 41.29 204 ASP C O 1
ATOM 6525 N N . THR C 1 205 ? 142.740 120.185 73.780 1.00 41.28 205 THR C N 1
ATOM 6526 C CA . THR C 1 205 ? 142.446 121.081 74.874 1.00 37.10 205 THR C CA 1
ATOM 6527 C C . THR C 1 205 ? 141.677 122.293 74.369 1.00 36.08 205 THR C C 1
ATOM 6528 O O . THR C 1 205 ? 140.858 122.849 75.073 1.00 37.39 205 THR C O 1
ATOM 6532 N N . LEU C 1 206 ? 141.890 122.687 73.128 1.00 35.18 206 LEU C N 1
ATOM 6533 C CA . LEU C 1 206 ? 141.026 123.719 72.584 1.00 37.72 206 LEU C CA 1
ATOM 6534 C C . LEU C 1 206 ? 139.630 123.202 72.302 1.00 44.69 206 LEU C C 1
ATOM 6535 O O . LEU C 1 206 ? 138.663 123.962 72.377 1.00 51.53 206 LEU C O 1
ATOM 6540 N N . ASP C 1 207 ? 139.530 121.919 71.962 1.00 44.00 207 ASP C N 1
ATOM 6541 C CA . ASP C 1 207 ? 138.244 121.256 71.746 1.00 41.44 207 ASP C CA 1
ATOM 6542 C C . ASP C 1 207 ? 137.460 121.227 73.048 1.00 43.71 207 ASP C C 1
ATOM 6543 O O . ASP C 1 207 ? 136.286 121.629 73.115 1.00 39.98 207 ASP C O 1
ATOM 6548 N N . TRP C 1 208 ? 138.136 120.727 74.079 1.00 41.68 208 TRP C N 1
ATOM 6549 C CA . TRP C 1 208 ? 137.573 120.645 75.410 1.00 42.82 208 TRP C CA 1
ATOM 6550 C C . TRP C 1 208 ? 137.118 121.977 75.919 1.00 46.62 208 TRP C C 1
ATOM 6551 O O . TRP C 1 208 ? 136.099 122.078 76.596 1.00 48.49 208 TRP C O 1
ATOM 6562 N N . LEU C 1 209 ? 137.909 122.997 75.631 1.00 42.93 209 LEU C N 1
ATOM 6563 C CA . LEU C 1 209 ? 137.527 124.326 76.009 1.00 39.00 209 LEU C CA 1
ATOM 6564 C C . LEU C 1 209 ? 136.257 124.730 75.278 1.00 43.65 209 LEU C C 1
ATOM 6565 O O . LEU C 1 209 ? 135.355 125.278 75.907 1.00 44.74 209 LEU C O 1
ATOM 6570 N N . GLU C 1 210 ? 136.157 124.439 73.976 1.00 41.54 210 GLU C N 1
ATOM 6571 C CA . GLU C 1 210 ? 134.941 124.778 73.234 1.00 39.71 210 GLU C CA 1
ATOM 6572 C C . GLU C 1 210 ? 133.656 124.131 73.771 1.00 50.84 210 GLU C C 1
ATOM 6573 O O . GLU C 1 210 ? 132.643 124.824 73.893 1.00 50.42 210 GLU C O 1
ATOM 6579 N N . GLU C 1 211 ? 133.671 122.824 74.074 1.00 55.12 211 GLU C N 1
ATOM 6580 C CA . GLU C 1 211 ? 132.470 122.150 74.633 1.00 58.40 211 GLU C CA 1
ATOM 6581 C C . GLU C 1 211 ? 132.045 122.797 75.940 1.00 53.78 211 GLU C C 1
ATOM 6582 O O . GLU C 1 211 ? 130.857 123.056 76.196 1.00 55.49 211 GLU C O 1
ATOM 6588 N N . HIS C 1 212 ? 133.045 123.039 76.771 1.00 49.18 212 HIS C N 1
ATOM 6589 C CA . HIS C 1 212 ? 132.842 123.619 78.078 1.00 49.47 212 HIS C CA 1
ATOM 6590 C C . HIS C 1 212 ? 132.163 124.964 78.014 1.00 49.55 212 HIS C C 1
ATOM 6591 O O . HIS C 1 212 ? 131.096 125.137 78.614 1.00 54.19 212 HIS C O 1
ATOM 6598 N N . LEU C 1 213 ? 132.787 125.885 77.264 1.00 43.12 213 LEU C N 1
ATOM 6599 C CA . LEU C 1 213 ? 132.378 127.295 77.109 1.00 45.72 213 LEU C CA 1
ATOM 6600 C C . LEU C 1 213 ? 131.036 127.516 76.432 1.00 50.03 213 LEU C C 1
ATOM 6601 O O . LEU C 1 213 ? 130.617 128.661 76.142 1.00 44.48 213 LEU C O 1
ATOM 6606 N N . THR C 1 214 ? 130.362 126.405 76.182 1.00 58.46 214 THR C N 1
ATOM 6607 C CA . THR C 1 214 ? 129.206 126.423 75.323 1.00 64.53 214 THR C CA 1
ATOM 6608 C C . THR C 1 214 ? 128.074 127.205 75.957 1.00 63.80 214 THR C C 1
ATOM 6609 O O . THR C 1 214 ? 127.796 128.362 75.560 1.00 65.46 214 THR C O 1
ATOM 6613 N N . GLY C 1 215 ? 127.446 126.596 76.959 1.00 56.68 215 GLY C N 1
ATOM 6614 C CA . GLY C 1 215 ? 126.358 127.271 77.647 1.00 59.77 215 GLY C CA 1
ATOM 6615 C C . GLY C 1 215 ? 126.817 128.486 78.430 1.00 58.05 215 GLY C C 1
ATOM 6616 O O . GLY C 1 215 ? 126.019 129.135 79.098 1.00 52.57 215 GLY C O 1
ATOM 6617 N N . ARG C 1 216 ? 128.107 128.806 78.320 1.00 63.86 216 ARG C N 1
ATOM 6618 C CA . ARG C 1 216 ? 128.778 129.670 79.287 1.00 52.52 216 ARG C CA 1
ATOM 6619 C C . ARG C 1 216 ? 129.090 131.069 78.797 1.00 54.26 216 ARG C C 1
ATOM 6620 O O . ARG C 1 216 ? 129.127 131.319 77.584 1.00 62.97 216 ARG C O 1
ATOM 6628 N N . GLU C 1 217 ? 129.281 131.976 79.757 1.00 47.45 217 GLU C N 1
ATOM 6629 C CA . GLU C 1 217 ? 129.716 133.328 79.472 1.00 50.15 217 GLU C CA 1
ATOM 6630 C C . GLU C 1 217 ? 131.176 133.486 79.904 1.00 45.59 217 GLU C C 1
ATOM 6631 O O . GLU C 1 217 ? 131.881 134.380 79.431 1.00 44.44 217 GLU C O 1
ATOM 6637 N N . TRP C 1 218 ? 131.604 132.579 80.781 1.00 42.55 218 TRP C N 1
ATOM 6638 C CA . TRP C 1 218 ? 132.940 132.544 81.373 1.00 42.03 218 TRP C CA 1
ATOM 6639 C C . TRP C 1 218 ? 133.293 131.113 81.785 1.00 44.41 218 TRP C C 1
ATOM 6640 O O . TRP C 1 218 ? 132.421 130.259 81.938 1.00 51.06 218 TRP C O 1
ATOM 6651 N N . LEU C 1 219 ? 134.566 130.864 82.028 1.00 38.08 219 LEU C N 1
ATOM 6652 C CA . LEU C 1 219 ? 135.005 129.514 82.290 1.00 42.37 219 LEU C CA 1
ATOM 6653 C C . LEU C 1 219 ? 134.479 128.966 83.585 1.00 49.18 219 LEU C C 1
ATOM 6654 O O . LEU C 1 219 ? 134.195 127.776 83.696 1.00 50.98 219 LEU C O 1
ATOM 6659 N N . VAL C 1 220 ? 134.412 129.819 84.596 1.00 52.93 220 VAL C N 1
ATOM 6660 C CA . VAL C 1 220 ? 134.043 129.338 85.920 1.00 54.94 220 VAL C CA 1
ATOM 6661 C C . VAL C 1 220 ? 133.077 130.297 86.580 1.00 57.28 220 VAL C C 1
ATOM 6662 O O . VAL C 1 220 ? 133.172 131.510 86.336 1.00 60.42 220 VAL C O 1
ATOM 6666 N N . GLY C 1 221 ? 132.159 129.759 87.399 1.00 53.09 221 GLY C N 1
ATOM 6667 C CA . GLY C 1 221 ? 131.070 130.541 87.968 1.00 46.55 221 GLY C CA 1
ATOM 6668 C C . GLY C 1 221 ? 130.466 131.251 86.780 1.00 57.36 221 GLY C C 1
ATOM 6669 O O . GLY C 1 221 ? 130.728 130.891 85.639 1.00 67.07 221 GLY C O 1
ATOM 6670 N N . ASP C 1 222 ? 129.659 132.258 86.989 1.00 46.57 222 ASP C N 1
ATOM 6671 C CA . ASP C 1 222 ? 129.220 132.946 85.819 1.00 50.80 222 ASP C CA 1
ATOM 6672 C C . ASP C 1 222 ? 130.010 134.233 85.850 1.00 59.30 222 ASP C C 1
ATOM 6673 O O . ASP C 1 222 ? 129.607 135.282 85.312 1.00 67.01 222 ASP C O 1
ATOM 6678 N N . ARG C 1 223 ? 131.158 134.145 86.501 1.00 48.92 223 ARG C N 1
ATOM 6679 C CA . ARG C 1 223 ? 131.947 135.333 86.766 1.00 55.79 223 ARG C CA 1
ATOM 6680 C C . ARG C 1 223 ? 133.266 135.254 85.985 1.00 54.55 223 ARG C C 1
ATOM 6681 O O . ARG C 1 223 ? 133.830 134.159 85.814 1.00 54.69 223 ARG C O 1
ATOM 6689 N N . LEU C 1 224 ? 133.735 136.388 85.469 1.00 47.04 224 LEU C N 1
ATOM 6690 C CA . LEU C 1 224 ? 135.122 136.469 85.001 1.00 45.77 224 LEU C CA 1
ATOM 6691 C C . LEU C 1 224 ? 136.077 136.074 86.124 1.00 45.73 224 LEU C C 1
ATOM 6692 O O . LEU C 1 224 ? 136.103 136.736 87.170 1.00 45.40 224 LEU C O 1
ATOM 6697 N N . THR C 1 225 ? 136.865 135.018 85.914 1.00 43.07 225 THR C N 1
ATOM 6698 C CA . THR C 1 225 ? 137.763 134.502 86.963 1.00 42.87 225 THR C CA 1
ATOM 6699 C C . THR C 1 225 ? 139.193 134.506 86.507 1.00 39.28 225 THR C C 1
ATOM 6700 O O . THR C 1 225 ? 139.493 135.006 85.449 1.00 43.22 225 THR C O 1
ATOM 6704 N N . GLU C 1 226 ? 140.097 133.945 87.287 1.00 40.17 226 GLU C N 1
ATOM 6705 C CA . GLU C 1 226 ? 141.495 134.074 86.899 1.00 39.12 226 GLU C CA 1
ATOM 6706 C C . GLU C 1 226 ? 141.833 133.079 85.836 1.00 44.43 226 GLU C C 1
ATOM 6707 O O . GLU C 1 226 ? 142.812 133.249 85.121 1.00 45.13 226 GLU C O 1
ATOM 6713 N N . ALA C 1 227 ? 141.019 132.037 85.728 1.00 43.59 227 ALA C N 1
ATOM 6714 C CA . ALA C 1 227 ? 141.242 131.042 84.698 1.00 39.44 227 ALA C CA 1
ATOM 6715 C C . ALA C 1 227 ? 141.099 131.675 83.312 1.00 36.16 227 ALA C C 1
ATOM 6716 O O . ALA C 1 227 ? 141.872 131.396 82.403 1.00 31.40 227 ALA C O 1
ATOM 6718 N N . ASP C 1 228 ? 140.112 132.541 83.153 1.00 32.86 228 ASP C N 1
ATOM 6719 C CA . ASP C 1 228 ? 139.997 133.244 81.899 1.00 37.15 228 ASP C CA 1
ATOM 6720 C C . ASP C 1 228 ? 141.239 134.097 81.771 1.00 38.49 228 ASP C C 1
ATOM 6721 O O . ASP C 1 228 ? 141.875 134.148 80.728 1.00 41.99 228 ASP C O 1
ATOM 6726 N N . ILE C 1 229 ? 141.622 134.747 82.854 1.00 37.02 229 ILE C N 1
ATOM 6727 C CA . ILE C 1 229 ? 142.743 135.660 82.753 1.00 35.69 229 ILE C CA 1
ATOM 6728 C C . ILE C 1 229 ? 144.028 134.991 82.284 1.00 36.57 229 ILE C C 1
ATOM 6729 O O . ILE C 1 229 ? 144.699 135.507 81.408 1.00 36.03 229 ILE C O 1
ATOM 6734 N N . ARG C 1 230 ? 144.365 133.830 82.821 1.00 33.14 230 ARG C N 1
ATOM 6735 C CA . ARG C 1 230 ? 145.592 133.222 82.371 1.00 32.59 230 ARG C CA 1
ATOM 6736 C C . ARG C 1 230 ? 145.469 132.485 81.026 1.00 40.78 230 ARG C C 1
ATOM 6737 O O . ARG C 1 230 ? 146.503 132.104 80.447 1.00 43.61 230 ARG C O 1
ATOM 6745 N N . LEU C 1 231 ? 144.238 132.314 80.519 1.00 35.99 231 LEU C N 1
ATOM 6746 C CA . LEU C 1 231 ? 144.030 131.683 79.202 1.00 34.13 231 LEU C CA 1
ATOM 6747 C C . LEU C 1 231 ? 143.959 132.702 78.071 1.00 39.46 231 LEU C C 1
ATOM 6748 O O . LEU C 1 231 ? 144.267 132.404 76.921 1.00 44.26 231 LEU C O 1
ATOM 6753 N N . PHE C 1 232 ? 143.547 133.916 78.382 1.00 37.19 232 PHE C N 1
ATOM 6754 C CA . PHE C 1 232 ? 143.344 134.891 77.330 1.00 33.33 232 PHE C CA 1
ATOM 6755 C C . PHE C 1 232 ? 144.638 135.335 76.642 1.00 31.35 232 PHE C C 1
ATOM 6756 O O . PHE C 1 232 ? 144.656 135.562 75.444 1.00 30.55 232 PHE C O 1
ATOM 6764 N N . PRO C 1 233 ? 145.730 135.455 77.387 1.00 26.79 233 PRO C N 1
ATOM 6765 C CA . PRO C 1 233 ? 146.970 135.812 76.682 1.00 38.03 233 PRO C CA 1
ATOM 6766 C C . PRO C 1 233 ? 147.426 134.793 75.590 1.00 39.36 233 PRO C C 1
ATOM 6767 O O . PRO C 1 233 ? 147.897 135.257 74.532 1.00 35.27 233 PRO C O 1
ATOM 6771 N N . THR C 1 234 ? 147.302 133.474 75.810 1.00 28.45 234 THR C N 1
ATOM 6772 C CA . THR C 1 234 ? 147.630 132.551 74.740 1.00 26.10 234 THR C CA 1
ATOM 6773 C C . THR C 1 234 ? 146.642 132.658 73.550 1.00 35.36 234 THR C C 1
ATOM 6774 O O . THR C 1 234 ? 147.039 132.516 72.409 1.00 32.81 234 THR C O 1
ATOM 6778 N N . LEU C 1 235 ? 145.363 132.919 73.816 1.00 30.05 235 LEU C N 1
ATOM 6779 C CA . LEU C 1 235 ? 144.377 133.022 72.769 1.00 24.70 235 LEU C CA 1
ATOM 6780 C C . LEU C 1 235 ? 144.586 134.231 71.880 1.00 28.59 235 LEU C C 1
ATOM 6781 O O . LEU C 1 235 ? 144.490 134.159 70.666 1.00 31.87 235 LEU C O 1
ATOM 6786 N N . VAL C 1 236 ? 144.837 135.367 72.492 1.00 33.47 236 VAL C N 1
ATOM 6787 C CA . VAL C 1 236 ? 144.828 136.635 71.766 1.00 37.06 236 VAL C CA 1
ATOM 6788 C C . VAL C 1 236 ? 146.069 136.712 70.862 1.00 34.71 236 VAL C C 1
ATOM 6789 O O . VAL C 1 236 ? 146.064 137.367 69.804 1.00 30.98 236 VAL C O 1
ATOM 6793 N N . ARG C 1 237 ? 147.106 135.986 71.272 1.00 31.36 237 ARG C N 1
ATOM 6794 C CA . ARG C 1 237 ? 148.293 135.826 70.456 1.00 36.06 237 ARG C CA 1
ATOM 6795 C C . ARG C 1 237 ? 148.192 134.596 69.555 1.00 38.94 237 ARG C C 1
ATOM 6796 O O . ARG C 1 237 ? 149.154 134.264 68.874 1.00 44.58 237 ARG C O 1
ATOM 6804 N N . PHE C 1 238 ? 147.066 133.889 69.548 1.00 34.52 238 PHE C N 1
ATOM 6805 C CA . PHE C 1 238 ? 147.067 132.596 68.860 1.00 32.49 238 PHE C CA 1
ATOM 6806 C C . PHE C 1 238 ? 146.995 132.746 67.363 1.00 38.56 238 PHE C C 1
ATOM 6807 O O . PHE C 1 238 ? 147.792 132.143 66.628 1.00 34.90 238 PHE C O 1
ATOM 6815 N N . ASP C 1 239 ? 146.041 133.550 66.906 1.00 35.65 239 ASP C N 1
ATOM 6816 C CA . ASP C 1 239 ? 145.860 133.665 65.470 1.00 34.98 239 ASP C CA 1
ATOM 6817 C C . ASP C 1 239 ? 146.945 134.455 64.763 1.00 32.54 239 ASP C C 1
ATOM 6818 O O . ASP C 1 239 ? 147.129 134.264 63.579 1.00 42.08 239 ASP C O 1
ATOM 6823 N N . ALA C 1 240 ? 147.635 135.367 65.439 1.00 33.19 240 ALA C N 1
ATOM 6824 C CA . ALA C 1 240 ? 148.654 136.165 64.734 1.00 31.67 240 ALA C CA 1
ATOM 6825 C C . ALA C 1 240 ? 150.020 135.510 64.809 1.00 33.53 240 ALA C C 1
ATOM 6826 O O . ALA C 1 240 ? 150.792 135.481 63.827 1.00 33.34 240 ALA C O 1
ATOM 6828 N N . ILE C 1 241 ? 150.290 134.923 65.959 1.00 24.06 241 ILE C N 1
ATOM 6829 C CA . ILE C 1 241 ? 151.577 134.336 66.151 1.00 27.72 241 ILE C CA 1
ATOM 6830 C C . ILE C 1 241 ? 151.553 132.828 66.148 1.00 31.77 241 ILE C C 1
ATOM 6831 O O . ILE C 1 241 ? 152.056 132.197 65.226 1.00 30.76 241 ILE C O 1
ATOM 6836 N N . TYR C 1 242 ? 150.939 132.241 67.157 1.00 33.05 242 TYR C N 1
ATOM 6837 C CA . TYR C 1 242 ? 151.142 130.817 67.384 1.00 39.95 242 TYR C CA 1
ATOM 6838 C C . TYR C 1 242 ? 150.865 129.971 66.150 1.00 34.55 242 TYR C C 1
ATOM 6839 O O . TYR C 1 242 ? 151.612 129.048 65.846 1.00 30.08 242 TYR C O 1
ATOM 6848 N N . HIS C 1 243 ? 149.783 130.325 65.467 1.00 36.20 243 HIS C N 1
ATOM 6849 C CA . HIS C 1 243 ? 149.217 129.593 64.347 1.00 35.23 243 HIS C CA 1
ATOM 6850 C C . HIS C 1 243 ? 150.177 129.516 63.182 1.00 37.84 243 HIS C C 1
ATOM 6851 O O . HIS C 1 243 ? 150.439 128.423 62.670 1.00 39.21 243 HIS C O 1
ATOM 6858 N N . GLY C 1 244 ? 150.689 130.675 62.757 1.00 36.73 244 GLY C N 1
ATOM 6859 C CA . GLY C 1 244 ? 151.835 130.715 61.852 1.00 35.56 244 GLY C CA 1
ATOM 6860 C C . GLY C 1 244 ? 153.182 130.336 62.485 1.00 34.88 244 GLY C C 1
ATOM 6861 O O . GLY C 1 244 ? 153.589 129.179 62.522 1.00 31.68 244 GLY C O 1
ATOM 6862 N N . HIS C 1 245 ? 153.878 131.324 63.015 1.00 35.66 245 HIS C N 1
ATOM 6863 C CA . HIS C 1 245 ? 155.115 131.082 63.746 1.00 28.29 245 HIS C CA 1
ATOM 6864 C C . HIS C 1 245 ? 155.340 129.733 64.409 1.00 26.34 245 HIS C C 1
ATOM 6865 O O . HIS C 1 245 ? 156.379 129.139 64.213 1.00 35.69 245 HIS C O 1
ATOM 6872 N N . PHE C 1 246 ? 154.424 129.268 65.243 1.00 28.36 246 PHE C N 1
ATOM 6873 C CA . PHE C 1 246 ? 154.675 128.024 65.965 1.00 29.04 246 PHE C CA 1
ATOM 6874 C C . PHE C 1 246 ? 153.971 126.834 65.353 1.00 31.67 246 PHE C C 1
ATOM 6875 O O . PHE C 1 246 ? 153.872 125.807 66.028 1.00 31.51 246 PHE C O 1
ATOM 6883 N N . LYS C 1 247 ? 153.493 126.961 64.101 1.00 33.21 247 LYS C N 1
ATOM 6884 C CA . LYS C 1 247 ? 152.848 125.863 63.344 1.00 27.41 247 LYS C CA 1
ATOM 6885 C C . LYS C 1 247 ? 151.663 125.232 64.123 1.00 34.75 247 LYS C C 1
ATOM 6886 O O . LYS C 1 247 ? 151.458 124.015 64.099 1.00 33.79 247 LYS C O 1
ATOM 6892 N N . CYS C 1 248 ? 150.904 126.044 64.848 1.00 37.68 248 CYS C N 1
ATOM 6893 C CA . CYS C 1 248 ? 149.741 125.547 65.574 1.00 32.73 248 CYS C CA 1
ATOM 6894 C C . CYS C 1 248 ? 148.604 125.930 64.698 1.00 37.78 248 CYS C C 1
ATOM 6895 O O . CYS C 1 248 ? 148.052 127.004 64.855 1.00 42.25 248 CYS C O 1
ATOM 6898 N N . ASN C 1 249 ? 148.301 125.091 63.715 1.00 38.61 249 ASN C N 1
ATOM 6899 C CA . ASN C 1 249 ? 147.336 125.474 62.668 1.00 41.35 249 ASN C CA 1
ATOM 6900 C C . ASN C 1 249 ? 146.296 124.385 62.310 1.00 43.72 249 ASN C C 1
ATOM 6901 O O . ASN C 1 249 ? 145.648 124.451 61.252 1.00 38.19 249 ASN C O 1
ATOM 6906 N N . LEU C 1 250 ? 146.120 123.405 63.200 1.00 42.16 250 LEU C N 1
ATOM 6907 C CA . LEU C 1 250 ? 145.077 122.413 63.012 1.00 35.97 250 LEU C CA 1
ATOM 6908 C C . LEU C 1 250 ? 143.769 123.135 62.662 1.00 34.83 250 LEU C C 1
ATOM 6909 O O . LEU C 1 250 ? 143.155 122.840 61.631 1.00 40.98 250 LEU C O 1
ATOM 6914 N N . ARG C 1 251 ? 143.365 124.099 63.485 1.00 28.77 251 ARG C N 1
ATOM 6915 C CA . ARG C 1 251 ? 142.487 125.161 62.996 1.00 35.86 251 ARG C CA 1
ATOM 6916 C C . ARG C 1 251 ? 142.784 126.505 63.652 1.00 34.70 251 ARG C C 1
ATOM 6917 O O . ARG C 1 251 ? 143.751 126.650 64.359 1.00 36.00 251 ARG C O 1
ATOM 6925 N N . ARG C 1 252 ? 141.969 127.505 63.404 1.00 34.32 252 ARG C N 1
ATOM 6926 C CA . ARG C 1 252 ? 142.235 128.801 63.998 1.00 38.30 252 ARG C CA 1
ATOM 6927 C C . ARG C 1 252 ? 141.416 128.987 65.262 1.00 42.45 252 ARG C C 1
ATOM 6928 O O . ARG C 1 252 ? 140.485 128.241 65.536 1.00 43.11 252 ARG C O 1
ATOM 6936 N N . ILE C 1 253 ? 141.753 130.002 66.041 1.00 43.61 253 ILE C N 1
ATOM 6937 C CA . ILE C 1 253 ? 140.897 130.329 67.147 1.00 42.65 253 ILE C CA 1
ATOM 6938 C C . ILE C 1 253 ? 139.614 130.882 66.561 1.00 43.99 253 ILE C C 1
ATOM 6939 O O . ILE C 1 253 ? 138.560 130.789 67.188 1.00 42.85 253 ILE C O 1
ATOM 6944 N N . ALA C 1 254 ? 139.698 131.445 65.354 1.00 39.77 254 ALA C N 1
ATOM 6945 C CA . ALA C 1 254 ? 138.513 132.056 64.745 1.00 44.93 254 ALA C CA 1
ATOM 6946 C C . ALA C 1 254 ? 137.465 131.034 64.359 1.00 45.53 254 ALA C C 1
ATOM 6947 O O . ALA C 1 254 ? 136.290 131.372 64.194 1.00 44.83 254 ALA C O 1
ATOM 6949 N N . ASP C 1 255 ? 137.895 129.787 64.226 1.00 42.30 255 ASP C N 1
ATOM 6950 C CA . ASP C 1 255 ? 136.996 128.719 63.831 1.00 41.13 255 ASP C CA 1
ATOM 6951 C C . ASP C 1 255 ? 136.162 128.273 65.027 1.00 44.57 255 ASP C C 1
ATOM 6952 O O . ASP C 1 255 ? 134.981 128.000 64.865 1.00 46.89 255 ASP C O 1
ATOM 6957 N N . TYR C 1 256 ? 136.779 128.238 66.218 1.00 48.79 256 TYR C N 1
ATOM 6958 C CA . TYR C 1 256 ? 136.106 127.927 67.493 1.00 43.51 256 TYR C CA 1
ATOM 6959 C C . TYR C 1 256 ? 135.274 129.125 67.970 1.00 49.45 256 TYR C C 1
ATOM 6960 O O . TYR C 1 256 ? 135.825 130.075 68.536 1.00 49.17 256 TYR C O 1
ATOM 6969 N N . PRO C 1 257 ? 133.940 129.078 67.787 1.00 53.09 257 PRO C N 1
ATOM 6970 C CA . PRO C 1 257 ? 133.174 130.326 67.881 1.00 50.24 257 PRO C CA 1
ATOM 6971 C C . PRO C 1 257 ? 132.830 130.755 69.307 1.00 45.07 257 PRO C C 1
ATOM 6972 O O . PRO C 1 257 ? 132.654 131.955 69.486 1.00 42.93 257 PRO C O 1
ATOM 6976 N N . ASN C 1 258 ? 132.740 129.830 70.269 1.00 41.09 258 ASN C N 1
ATOM 6977 C CA . ASN C 1 258 ? 132.716 130.208 71.692 1.00 48.92 258 ASN C CA 1
ATOM 6978 C C . ASN C 1 258 ? 133.979 130.946 72.124 1.00 51.80 258 ASN C C 1
ATOM 6979 O O . ASN C 1 258 ? 133.939 132.153 72.390 1.00 48.77 258 ASN C O 1
ATOM 6984 N N . LEU C 1 259 ? 135.082 130.196 72.200 1.00 47.99 259 LEU C N 1
ATOM 6985 C CA . LEU C 1 259 ? 136.420 130.741 72.383 1.00 39.05 259 LEU C CA 1
ATOM 6986 C C . LEU C 1 259 ? 136.479 132.137 71.798 1.00 39.76 259 LEU C C 1
ATOM 6987 O O . LEU C 1 259 ? 136.850 133.077 72.473 1.00 40.43 259 LEU C O 1
ATOM 6992 N N . SER C 1 260 ? 136.085 132.285 70.547 1.00 36.23 260 SER C N 1
ATOM 6993 C CA . SER C 1 260 ? 136.136 133.604 69.926 1.00 47.73 260 SER C CA 1
ATOM 6994 C C . SER C 1 260 ? 135.314 134.650 70.672 1.00 48.53 260 SER C C 1
ATOM 6995 O O . SER C 1 260 ? 135.752 135.795 70.842 1.00 49.37 260 SER C O 1
ATOM 6998 N N . ARG C 1 261 ? 134.113 134.271 71.087 1.00 46.07 261 ARG C N 1
ATOM 6999 C CA . ARG C 1 261 ? 133.279 135.202 71.806 1.00 53.36 261 ARG C CA 1
ATOM 7000 C C . ARG C 1 261 ? 133.955 135.589 73.136 1.00 54.12 261 ARG C C 1
ATOM 7001 O O . ARG C 1 261 ? 134.019 136.771 73.483 1.00 53.83 261 ARG C O 1
ATOM 7009 N N . LEU C 1 262 ? 134.497 134.608 73.857 1.00 48.64 262 LEU C N 1
ATOM 7010 C CA . LEU C 1 262 ? 135.279 134.888 75.069 1.00 40.65 262 LEU C CA 1
ATOM 7011 C C . LEU C 1 262 ? 136.456 135.819 74.796 1.00 42.85 262 LEU C C 1
ATOM 7012 O O . LEU C 1 262 ? 136.691 136.759 75.538 1.00 46.99 262 LEU C O 1
ATOM 7017 N N . VAL C 1 263 ? 137.212 135.546 73.742 1.00 39.03 263 VAL C N 1
ATOM 7018 C CA . VAL C 1 263 ? 138.326 136.398 73.420 1.00 33.56 263 VAL C CA 1
ATOM 7019 C C . VAL C 1 263 ? 137.824 137.772 73.031 1.00 40.09 263 VAL C C 1
ATOM 7020 O O . VAL C 1 263 ? 138.368 138.780 73.459 1.00 44.11 263 VAL C O 1
ATOM 7024 N N . GLY C 1 264 ? 136.776 137.835 72.234 1.00 42.95 264 GLY C N 1
ATOM 7025 C CA . GLY C 1 264 ? 136.274 139.135 71.864 1.00 51.61 264 GLY C CA 1
ATOM 7026 C C . GLY C 1 264 ? 135.717 139.905 73.053 1.00 55.38 264 GLY C C 1
ATOM 7027 O O . GLY C 1 264 ? 135.669 141.130 73.039 1.00 61.41 264 GLY C O 1
ATOM 7028 N N . LYS C 1 265 ? 135.275 139.197 74.083 1.00 48.01 265 LYS C N 1
ATOM 7029 C CA . LYS C 1 265 ? 134.623 139.855 75.210 1.00 48.36 265 LYS C CA 1
ATOM 7030 C C . LYS C 1 265 ? 135.654 140.557 76.065 1.00 48.66 265 LYS C C 1
ATOM 7031 O O . LYS C 1 265 ? 135.445 141.693 76.493 1.00 54.28 265 LYS C O 1
ATOM 7037 N N . LEU C 1 266 ? 136.762 139.870 76.318 1.00 40.98 266 LEU C N 1
ATOM 7038 C CA . LEU C 1 266 ? 137.878 140.439 77.058 1.00 38.78 266 LEU C CA 1
ATOM 7039 C C . LEU C 1 266 ? 138.571 141.532 76.288 1.00 39.97 266 LEU C C 1
ATOM 7040 O O . LEU C 1 266 ? 138.755 142.635 76.779 1.00 44.18 266 LEU C O 1
ATOM 7045 N N . ALA C 1 267 ? 138.966 141.211 75.071 1.00 38.39 267 ALA C N 1
ATOM 7046 C CA . ALA C 1 267 ? 139.658 142.161 74.218 1.00 41.43 267 ALA C CA 1
ATOM 7047 C C . ALA C 1 267 ? 139.041 143.559 74.233 1.00 43.92 267 ALA C C 1
ATOM 7048 O O . ALA C 1 267 ? 139.735 144.560 74.014 1.00 40.41 267 ALA C O 1
ATOM 7050 N N . SER C 1 268 ? 137.735 143.622 74.475 1.00 45.03 268 SER C N 1
ATOM 7051 C CA . SER C 1 268 ? 136.997 144.867 74.293 1.00 49.25 268 SER C CA 1
ATOM 7052 C C . SER C 1 268 ? 136.632 145.491 75.634 1.00 45.82 268 SER C C 1
ATOM 7053 O O . SER C 1 268 ? 136.294 146.674 75.719 1.00 46.99 268 SER C O 1
ATOM 7056 N N . HIS C 1 269 ? 136.720 144.684 76.678 1.00 37.52 269 HIS C N 1
ATOM 7057 C CA . HIS C 1 269 ? 136.619 145.178 78.033 1.00 38.63 269 HIS C CA 1
ATOM 7058 C C . HIS C 1 269 ? 137.625 146.301 78.169 1.00 46.03 269 HIS C C 1
ATOM 7059 O O . HIS C 1 269 ? 138.823 146.027 78.116 1.00 52.82 269 HIS C O 1
ATOM 7066 N N . GLU C 1 270 ? 137.190 147.557 78.314 1.00 44.13 270 GLU C N 1
ATOM 7067 C CA . GLU C 1 270 ? 138.157 148.645 78.530 1.00 43.11 270 GLU C CA 1
ATOM 7068 C C . GLU C 1 270 ? 139.041 148.204 79.683 1.00 46.94 270 GLU C C 1
ATOM 7069 O O . GLU C 1 270 ? 138.714 147.249 80.381 1.00 55.87 270 GLU C O 1
ATOM 7075 N N . ARG C 1 271 ? 140.156 148.853 79.933 1.00 42.35 271 ARG C N 1
ATOM 7076 C CA . ARG C 1 271 ? 140.971 148.356 81.060 1.00 51.11 271 ARG C CA 1
ATOM 7077 C C . ARG C 1 271 ? 141.781 147.149 80.663 1.00 40.46 271 ARG C C 1
ATOM 7078 O O . ARG C 1 271 ? 142.983 147.131 80.903 1.00 36.86 271 ARG C O 1
ATOM 7086 N N . VAL C 1 272 ? 141.137 146.158 80.048 1.00 35.89 272 VAL C N 1
ATOM 7087 C CA . VAL C 1 272 ? 141.881 145.084 79.387 1.00 34.34 272 VAL C CA 1
ATOM 7088 C C . VAL C 1 272 ? 142.428 145.470 77.999 1.00 36.17 272 VAL C C 1
ATOM 7089 O O . VAL C 1 272 ? 143.569 145.146 77.667 1.00 34.86 272 VAL C O 1
ATOM 7093 N N . ALA C 1 273 ? 141.651 146.183 77.197 1.00 34.50 273 ALA C N 1
ATOM 7094 C CA . ALA C 1 273 ? 142.094 146.470 75.832 1.00 33.94 273 ALA C CA 1
ATOM 7095 C C . ALA C 1 273 ? 143.438 147.199 75.701 1.00 32.03 273 ALA C C 1
ATOM 7096 O O . ALA C 1 273 ? 144.128 147.037 74.704 1.00 31.97 273 ALA C O 1
ATOM 7098 N N . PRO C 1 274 ? 143.818 148.011 76.690 1.00 31.63 274 PRO C N 1
ATOM 7099 C CA . PRO C 1 274 ? 145.060 148.768 76.491 1.00 30.52 274 PRO C CA 1
ATOM 7100 C C . PRO C 1 274 ? 146.311 147.971 76.797 1.00 32.07 274 PRO C C 1
ATOM 7101 O O . PRO C 1 274 ? 147.426 148.427 76.473 1.00 32.20 274 PRO C O 1
ATOM 7105 N N . THR C 1 275 ? 146.118 146.796 77.399 1.00 30.64 275 THR C N 1
ATOM 7106 C CA . THR C 1 275 ? 147.213 145.889 77.705 1.00 27.79 275 THR C CA 1
ATOM 7107 C C . THR C 1 275 ? 147.613 145.075 76.495 1.00 28.33 275 THR C C 1
ATOM 7108 O O . THR C 1 275 ? 148.556 144.300 76.558 1.00 29.63 275 THR C O 1
ATOM 7112 N N . ILE C 1 276 ? 146.878 145.234 75.401 1.00 33.83 276 ILE C N 1
ATOM 7113 C CA . ILE C 1 276 ? 147.114 144.449 74.190 1.00 32.41 276 ILE C CA 1
ATOM 7114 C C . ILE C 1 276 ? 147.850 145.209 73.086 1.00 32.95 276 ILE C C 1
ATOM 7115 O O . ILE C 1 276 ? 147.467 146.317 72.691 1.00 29.89 276 ILE C O 1
ATOM 7120 N N . ASN C 1 277 ? 148.904 144.588 72.574 1.00 33.78 277 ASN C N 1
ATOM 7121 C CA . ASN C 1 277 ? 149.663 145.204 71.508 1.00 31.91 277 ASN C CA 1
ATOM 7122 C C . ASN C 1 277 ? 150.241 144.141 70.625 1.00 34.33 277 ASN C C 1
ATOM 7123 O O . ASN C 1 277 ? 151.412 143.781 70.719 1.00 30.31 277 ASN C O 1
ATOM 7128 N N . LEU C 1 278 ? 149.391 143.648 69.746 1.00 37.50 278 LEU C N 1
ATOM 7129 C CA . LEU C 1 278 ? 149.741 142.525 68.920 1.00 30.17 278 LEU C CA 1
ATOM 7130 C C . LEU C 1 278 ? 150.878 142.865 67.995 1.00 28.76 278 LEU C C 1
ATOM 7131 O O . LEU C 1 278 ? 151.696 142.010 67.709 1.00 31.06 278 LEU C O 1
ATOM 7136 N N . ARG C 1 279 ? 150.919 144.103 67.512 1.00 24.58 279 ARG C N 1
ATOM 7137 C CA . ARG C 1 279 ? 151.942 144.494 66.557 1.00 26.15 279 ARG C CA 1
ATOM 7138 C C . ARG C 1 279 ? 153.296 144.323 67.169 1.00 30.00 279 ARG C C 1
ATOM 7139 O O . ARG C 1 279 ? 154.273 144.072 66.480 1.00 33.04 279 ARG C O 1
ATOM 7147 N N . HIS C 1 280 ? 153.345 144.443 68.482 1.00 29.78 280 HIS C N 1
ATOM 7148 C CA . HIS C 1 280 ? 154.590 144.349 69.200 1.00 28.89 280 HIS C CA 1
ATOM 7149 C C . HIS C 1 280 ? 154.903 142.879 69.416 1.00 31.67 280 HIS C C 1
ATOM 7150 O O . HIS C 1 280 ? 155.923 142.388 68.940 1.00 35.09 280 HIS C O 1
ATOM 7157 N N . ALA C 1 281 ? 154.002 142.161 70.084 1.00 32.72 281 ALA C N 1
ATOM 7158 C CA . ALA C 1 281 ? 154.153 140.711 70.272 1.00 30.18 281 ALA C CA 1
ATOM 7159 C C . ALA C 1 281 ? 154.532 139.985 68.983 1.00 29.23 281 ALA C C 1
ATOM 7160 O O . ALA C 1 281 ? 155.359 139.096 69.002 1.00 31.10 281 ALA C O 1
ATOM 7162 N N . LYS C 1 282 ? 153.934 140.354 67.861 1.00 26.72 282 LYS C N 1
ATOM 7163 C CA . LYS C 1 282 ? 154.366 139.772 66.613 1.00 28.59 282 LYS C CA 1
ATOM 7164 C C . LYS C 1 282 ? 155.824 140.078 66.319 1.00 31.80 282 LYS C C 1
ATOM 7165 O O . LYS C 1 282 ? 156.591 139.186 65.933 1.00 30.31 282 LYS C O 1
ATOM 7171 N N . ALA C 1 283 ? 156.220 141.331 66.514 1.00 31.05 283 ALA C N 1
ATOM 7172 C CA . ALA C 1 283 ? 157.609 141.716 66.259 1.00 25.85 283 ALA C CA 1
ATOM 7173 C C . ALA C 1 283 ? 158.538 140.937 67.123 1.00 25.83 283 ALA C C 1
ATOM 7174 O O . ALA C 1 283 ? 159.671 140.679 66.745 1.00 32.21 283 ALA C O 1
ATOM 7176 N N . HIS C 1 284 ? 158.089 140.587 68.314 1.00 23.87 284 HIS C N 1
ATOM 7177 C CA . HIS C 1 284 ? 158.982 139.845 69.202 1.00 31.00 284 HIS C CA 1
ATOM 7178 C C . HIS C 1 284 ? 159.183 138.439 68.696 1.00 33.74 284 HIS C C 1
ATOM 7179 O O . HIS C 1 284 ? 160.288 138.100 68.269 1.00 38.80 284 HIS C O 1
ATOM 7186 N N . TYR C 1 285 ? 158.123 137.631 68.735 1.00 29.10 285 TYR C N 1
ATOM 7187 C CA . TYR C 1 285 ? 158.205 136.251 68.315 1.00 27.24 285 TYR C CA 1
ATOM 7188 C C . TYR C 1 285 ? 158.931 136.023 66.984 1.00 31.94 285 TYR C C 1
ATOM 7189 O O . TYR C 1 285 ? 159.809 135.188 66.895 1.00 31.97 285 TYR C O 1
ATOM 7198 N N . TYR C 1 286 ? 158.571 136.759 65.944 1.00 33.75 286 TYR C N 1
ATOM 7199 C CA . TYR C 1 286 ? 159.162 136.503 64.635 1.00 34.36 286 TYR C CA 1
ATOM 7200 C C . TYR C 1 286 ? 160.561 137.065 64.484 1.00 34.95 286 TYR C C 1
ATOM 7201 O O . TYR C 1 286 ? 161.322 136.630 63.614 1.00 41.81 286 TYR C O 1
ATOM 7210 N N . GLY C 1 287 ? 160.902 138.040 65.312 1.00 31.01 287 GLY C N 1
ATOM 7211 C CA . GLY C 1 287 ? 162.195 138.679 65.199 1.00 32.95 287 GLY C CA 1
ATOM 7212 C C . GLY C 1 287 ? 163.238 138.119 66.144 1.00 31.78 287 GLY C C 1
ATOM 7213 O O . GLY C 1 287 ? 164.413 138.441 66.047 1.00 34.43 287 GLY C O 1
ATOM 7214 N N . SER C 1 288 ? 162.820 137.263 67.055 1.00 29.53 288 SER C N 1
ATOM 7215 C CA . SER C 1 288 ? 163.702 136.884 68.135 1.00 30.75 288 SER C CA 1
ATOM 7216 C C . SER C 1 288 ? 163.881 135.393 68.276 1.00 29.73 288 SER C C 1
ATOM 7217 O O . SER C 1 288 ? 164.559 134.950 69.182 1.00 30.91 288 SER C O 1
ATOM 7220 N N . HIS C 1 289 ? 163.298 134.623 67.370 1.00 34.52 289 HIS C N 1
ATOM 7221 C CA . HIS C 1 289 ? 163.409 133.165 67.417 1.00 36.93 289 HIS C CA 1
ATOM 7222 C C . HIS C 1 289 ? 164.067 132.638 66.167 1.00 33.21 289 HIS C C 1
ATOM 7223 O O . HIS C 1 289 ? 163.416 131.979 65.365 1.00 32.76 289 HIS C O 1
ATOM 7230 N N . PRO C 1 290 ? 165.357 132.921 65.992 1.00 35.30 290 PRO C N 1
ATOM 7231 C CA . PRO C 1 290 ? 166.057 132.575 64.761 1.00 34.01 290 PRO C CA 1
ATOM 7232 C C . PRO C 1 290 ? 166.150 131.057 64.623 1.00 35.63 290 PRO C C 1
ATOM 7233 O O . PRO C 1 290 ? 166.232 130.542 63.513 1.00 37.99 290 PRO C O 1
ATOM 7237 N N . SER C 1 291 ? 166.080 130.365 65.757 1.00 39.89 291 SER C N 1
ATOM 7238 C CA . SER C 1 291 ? 166.035 128.900 65.840 1.00 32.57 291 SER C CA 1
ATOM 7239 C C . SER C 1 291 ? 164.912 128.375 64.984 1.00 31.77 291 SER C C 1
ATOM 7240 O O . SER C 1 291 ? 164.908 127.210 64.647 1.00 36.47 291 SER C O 1
ATOM 7243 N N . VAL C 1 292 ? 163.978 129.265 64.625 1.00 34.61 292 VAL C N 1
ATOM 7244 C CA . VAL C 1 292 ? 162.651 128.893 64.135 1.00 31.19 292 VAL C CA 1
ATOM 7245 C C . VAL C 1 292 ? 162.183 129.734 62.980 1.00 28.45 292 VAL C C 1
ATOM 7246 O O . VAL C 1 292 ? 161.602 129.207 62.044 1.00 32.95 292 VAL C O 1
ATOM 7250 N N . ASN C 1 293 ? 162.432 131.031 63.033 1.00 25.76 293 ASN C N 1
ATOM 7251 C CA . ASN C 1 293 ? 162.220 131.890 61.871 1.00 23.40 293 ASN C CA 1
ATOM 7252 C C . ASN C 1 293 ? 163.470 132.737 61.633 1.00 29.06 293 ASN C C 1
ATOM 7253 O O . ASN C 1 293 ? 163.540 133.903 62.063 1.00 28.56 293 ASN C O 1
ATOM 7258 N N . PRO C 1 294 ? 164.477 132.133 60.975 1.00 29.57 294 PRO C N 1
ATOM 7259 C CA . PRO C 1 294 ? 165.801 132.699 60.740 1.00 24.10 294 PRO C CA 1
ATOM 7260 C C . PRO C 1 294 ? 165.813 134.011 59.938 1.00 27.58 294 PRO C C 1
ATOM 7261 O O . PRO C 1 294 ? 166.691 134.835 60.149 1.00 26.76 294 PRO C O 1
ATOM 7265 N N . THR C 1 295 ? 164.880 134.244 59.039 1.00 21.59 295 THR C N 1
ATOM 7266 C CA . THR C 1 295 ? 164.913 135.543 58.396 1.00 26.16 295 THR C CA 1
ATOM 7267 C C . THR C 1 295 ? 164.484 136.672 59.363 1.00 35.60 295 THR C C 1
ATOM 7268 O O . THR C 1 295 ? 164.722 137.867 59.104 1.00 34.05 295 THR C O 1
ATOM 7272 N N . GLY C 1 296 ? 163.857 136.290 60.476 1.00 32.94 296 GLY C N 1
ATOM 7273 C CA . GLY C 1 296 ? 163.235 137.255 61.365 1.00 32.54 296 GLY C CA 1
ATOM 7274 C C . GLY C 1 296 ? 162.371 138.284 60.649 1.00 34.90 296 GLY C C 1
ATOM 7275 O O . GLY C 1 296 ? 162.252 139.439 61.073 1.00 31.49 296 GLY C O 1
ATOM 7276 N N . ILE C 1 297 ? 161.763 137.864 59.546 1.00 36.34 297 ILE C N 1
ATOM 7277 C CA . ILE C 1 297 ? 160.815 138.708 58.841 1.00 36.07 297 ILE C CA 1
ATOM 7278 C C . ILE C 1 297 ? 159.486 138.483 59.522 1.00 30.01 297 ILE C C 1
ATOM 7279 O O . ILE C 1 297 ? 159.191 137.373 59.877 1.00 32.01 297 ILE C O 1
ATOM 7284 N N . VAL C 1 298 ? 158.711 139.537 59.728 1.00 30.82 298 VAL C N 1
ATOM 7285 C CA . VAL C 1 298 ? 157.440 139.464 60.453 1.00 29.33 298 VAL C CA 1
ATOM 7286 C C . VAL C 1 298 ? 156.281 139.616 59.503 1.00 29.35 298 VAL C C 1
ATOM 7287 O O . VAL C 1 298 ? 156.184 140.629 58.831 1.00 26.71 298 VAL C O 1
ATOM 7291 N N . PRO C 1 299 ? 155.364 138.634 59.477 1.00 31.20 299 PRO C N 1
ATOM 7292 C CA . PRO C 1 299 ? 154.287 138.642 58.488 1.00 27.26 299 PRO C CA 1
ATOM 7293 C C . PRO C 1 299 ? 153.456 139.904 58.571 1.00 30.12 299 PRO C C 1
ATOM 7294 O O . PRO C 1 299 ? 153.354 140.511 59.629 1.00 35.54 299 PRO C O 1
ATOM 7298 N N . VAL C 1 300 ? 152.880 140.302 57.448 1.00 31.29 300 VAL C N 1
ATOM 7299 C CA . VAL C 1 300 ? 151.942 141.403 57.411 1.00 30.09 300 VAL C CA 1
ATOM 7300 C C . VAL C 1 300 ? 150.689 141.091 58.285 1.00 35.68 300 VAL C C 1
ATOM 7301 O O . VAL C 1 300 ? 149.795 141.944 58.456 1.00 26.03 300 VAL C O 1
ATOM 7305 N N . GLY C 1 301 ? 150.672 139.863 58.844 1.00 45.75 301 GLY C N 1
ATOM 7306 C CA . GLY C 1 301 ? 149.774 139.379 59.915 1.00 34.65 301 GLY C CA 1
ATOM 7307 C C . GLY C 1 301 ? 148.365 139.159 59.427 1.00 39.55 301 GLY C C 1
ATOM 7308 O O . GLY C 1 301 ? 148.013 139.702 58.384 1.00 43.50 301 GLY C O 1
ATOM 7309 N N . PRO C 1 302 ? 147.554 138.362 60.145 1.00 33.24 302 PRO C N 1
ATOM 7310 C CA . PRO C 1 302 ? 146.128 138.305 59.793 1.00 25.87 302 PRO C CA 1
ATOM 7311 C C . PRO C 1 302 ? 145.706 139.727 59.869 1.00 31.27 302 PRO C C 1
ATOM 7312 O O . PRO C 1 302 ? 146.144 140.342 60.823 1.00 41.09 302 PRO C O 1
ATOM 7316 N N . ALA C 1 303 ? 144.955 140.277 58.931 1.00 28.74 303 ALA C N 1
ATOM 7317 C CA . ALA C 1 303 ? 144.635 141.700 59.034 1.00 31.80 303 ALA C CA 1
ATOM 7318 C C . ALA C 1 303 ? 143.489 141.947 60.045 1.00 43.59 303 ALA C C 1
ATOM 7319 O O . ALA C 1 303 ? 143.133 143.081 60.369 1.00 47.85 303 ALA C O 1
ATOM 7321 N N . GLN C 1 304 ? 142.913 140.866 60.544 1.00 45.29 304 GLN C N 1
ATOM 7322 C CA . GLN C 1 304 ? 141.861 140.936 61.530 1.00 41.09 304 GLN C CA 1
ATOM 7323 C C . GLN C 1 304 ? 142.084 139.713 62.389 1.00 48.43 304 GLN C C 1
ATOM 7324 O O . GLN C 1 304 ? 141.481 138.667 62.139 1.00 60.91 304 GLN C O 1
ATOM 7330 N N . PRO C 1 305 ? 142.990 139.811 63.377 1.00 47.27 305 PRO C N 1
ATOM 7331 C CA . PRO C 1 305 ? 143.260 138.621 64.193 1.00 45.97 305 PRO C CA 1
ATOM 7332 C C . PRO C 1 305 ? 142.011 138.285 65.015 1.00 53.77 305 PRO C C 1
ATOM 7333 O O . PRO C 1 305 ? 141.477 137.170 64.902 1.00 56.00 305 PRO C O 1
ATOM 7337 N N . LEU C 1 306 ? 141.561 139.244 65.832 1.00 60.86 306 LEU C N 1
ATOM 7338 C CA . LEU C 1 306 ? 140.238 139.179 66.451 1.00 67.63 306 LEU C CA 1
ATOM 7339 C C . LEU C 1 306 ? 139.266 139.673 65.407 1.00 73.52 306 LEU C C 1
ATOM 7340 O O . LEU C 1 306 ? 139.549 140.683 64.737 1.00 65.70 306 LEU C O 1
ATOM 7345 N N . PRO C 1 307 ? 138.134 138.952 65.247 1.00 87.08 307 PRO C N 1
ATOM 7346 C CA . PRO C 1 307 ? 137.027 139.270 64.325 1.00 85.41 307 PRO C CA 1
ATOM 7347 C C . PRO C 1 307 ? 136.361 140.648 64.606 1.00 92.48 307 PRO C C 1
ATOM 7348 O O . PRO C 1 307 ? 135.477 141.093 63.849 1.00 61.91 307 PRO C O 1
ATOM 7352 N N . GLY C 1 308 ? 136.823 141.315 65.672 1.00 108.55 308 GLY C N 1
ATOM 7353 C CA . GLY C 1 308 ? 136.318 142.613 66.101 1.00 100.49 308 GLY C CA 1
ATOM 7354 C C . GLY C 1 308 ? 135.923 142.544 67.569 1.00 118.41 308 GLY C C 1
ATOM 7355 O O . GLY C 1 308 ? 136.770 142.192 68.414 1.00 97.62 308 GLY C O 1
ATOM 7356 N N . LEU C 1 309 ? 134.641 142.861 67.849 1.00 131.02 309 LEU C N 1
ATOM 7357 C CA . LEU C 1 309 ? 134.013 142.833 69.201 1.00 126.34 309 LEU C CA 1
ATOM 7358 C C . LEU C 1 309 ? 133.499 141.424 69.560 1.00 116.01 309 LEU C C 1
ATOM 7359 O O . LEU C 1 309 ? 134.127 140.421 69.193 1.00 108.65 309 LEU C O 1
ATOM 7364 N N . THR C 1 310 ? 132.359 141.360 70.265 1.00 119.96 310 THR C N 1
ATOM 7365 C CA . THR C 1 310 ? 131.741 140.083 70.698 1.00 122.76 310 THR C CA 1
ATOM 7366 C C . THR C 1 310 ? 130.197 140.115 70.885 1.00 134.48 310 THR C C 1
ATOM 7367 O O . THR C 1 310 ? 129.661 140.994 71.574 1.00 133.99 310 THR C O 1
ATOM 7371 N N . LEU C 1 311 ? 129.486 139.156 70.284 1.00 135.22 311 LEU C N 1
ATOM 7372 C CA . LEU C 1 311 ? 128.070 138.972 70.607 1.00 141.47 311 LEU C CA 1
ATOM 7373 C C . LEU C 1 311 ? 127.940 138.516 72.080 1.00 148.01 311 LEU C C 1
ATOM 7374 O O . LEU C 1 311 ? 128.628 137.577 72.515 1.00 138.69 311 LEU C O 1
ATOM 7379 N N . GLN C 1 312 ? 127.075 139.197 72.841 1.00 153.62 312 GLN C N 1
ATOM 7380 C CA . GLN C 1 312 ? 126.948 138.993 74.296 1.00 142.60 312 GLN C CA 1
ATOM 7381 C C . GLN C 1 312 ? 125.516 138.576 74.728 1.00 138.80 312 GLN C C 1
ATOM 7382 O O . GLN C 1 312 ? 124.653 138.310 73.876 1.00 120.12 312 GLN C O 1
ATOM 7388 N N . SER C 1 313 ? 125.289 138.514 76.046 1.00 145.03 313 SER C N 1
ATOM 7389 C CA . SER C 1 313 ? 123.992 138.141 76.660 1.00 143.61 313 SER C CA 1
ATOM 7390 C C . SER C 1 313 ? 123.885 136.635 77.003 1.00 128.94 313 SER C C 1
ATOM 7391 O O . SER C 1 313 ? 124.144 136.199 78.141 1.00 99.24 313 SER C O 1
ATOM 7394 N N . GLY D 1 2 ? 171.022 124.638 43.707 1.00 41.01 2 GLY D N 1
ATOM 7395 C CA . GLY D 1 2 ? 171.885 123.846 42.853 1.00 43.97 2 GLY D CA 1
ATOM 7396 C C . GLY D 1 2 ? 171.796 124.285 41.403 1.00 39.21 2 GLY D C 1
ATOM 7397 O O . GLY D 1 2 ? 170.770 124.828 40.986 1.00 32.25 2 GLY D O 1
ATOM 7398 N N . LEU D 1 3 ? 172.876 124.057 40.650 1.00 39.32 3 LEU D N 1
ATOM 7399 C CA . LEU D 1 3 ? 172.986 124.457 39.249 1.00 31.69 3 LEU D CA 1
ATOM 7400 C C . LEU D 1 3 ? 173.712 123.356 38.521 1.00 36.37 3 LEU D C 1
ATOM 7401 O O . LEU D 1 3 ? 174.516 122.636 39.125 1.00 36.46 3 LEU D O 1
ATOM 7406 N N . LEU D 1 4 ? 173.477 123.216 37.226 1.00 32.61 4 LEU D N 1
ATOM 7407 C CA . LEU D 1 4 ? 174.485 122.508 36.461 1.00 29.60 4 LEU D CA 1
ATOM 7408 C C . LEU D 1 4 ? 175.486 123.535 35.989 1.00 30.36 4 LEU D C 1
ATOM 7409 O O . LEU D 1 4 ? 175.129 124.637 35.564 1.00 28.03 4 LEU D O 1
ATOM 7414 N N . ILE D 1 5 ? 176.755 123.163 36.059 1.00 32.30 5 ILE D N 1
ATOM 7415 C CA . ILE D 1 5 ? 177.778 124.073 35.623 1.00 36.26 5 ILE D CA 1
ATOM 7416 C C . ILE D 1 5 ? 178.450 123.701 34.321 1.00 37.85 5 ILE D C 1
ATOM 7417 O O . ILE D 1 5 ? 178.336 124.418 33.331 1.00 45.27 5 ILE D O 1
ATOM 7422 N N . ASP D 1 6 ? 179.165 122.605 34.283 1.00 35.75 6 ASP D N 1
ATOM 7423 C CA . ASP D 1 6 ? 179.488 122.090 32.970 1.00 40.86 6 ASP D CA 1
ATOM 7424 C C . ASP D 1 6 ? 179.039 120.668 33.165 1.00 44.83 6 ASP D C 1
ATOM 7425 O O . ASP D 1 6 ? 179.444 119.759 32.463 1.00 44.64 6 ASP D O 1
ATOM 7430 N N . GLY D 1 7 ? 178.226 120.547 34.217 1.00 45.76 7 GLY D N 1
ATOM 7431 C CA . GLY D 1 7 ? 177.376 119.425 34.557 1.00 33.47 7 GLY D CA 1
ATOM 7432 C C . GLY D 1 7 ? 177.960 118.168 35.160 1.00 43.43 7 GLY D C 1
ATOM 7433 O O . GLY D 1 7 ? 177.691 117.139 34.549 1.00 50.01 7 GLY D O 1
ATOM 7434 N N . VAL D 1 8 ? 178.684 118.127 36.303 1.00 51.57 8 VAL D N 1
ATOM 7435 C CA . VAL D 1 8 ? 178.980 119.144 37.333 1.00 36.79 8 VAL D CA 1
ATOM 7436 C C . VAL D 1 8 ? 177.714 119.653 37.971 1.00 41.96 8 VAL D C 1
ATOM 7437 O O . VAL D 1 8 ? 177.101 120.603 37.507 1.00 41.87 8 VAL D O 1
ATOM 7439 N N . TRP D 1 9 ? 177.286 118.996 39.029 1.00 41.15 9 TRP D N 1
ATOM 7440 C CA . TRP D 1 9 ? 176.209 119.564 39.811 1.00 39.18 9 TRP D CA 1
ATOM 7441 C C . TRP D 1 9 ? 176.843 120.327 40.943 1.00 42.05 9 TRP D C 1
ATOM 7442 O O . TRP D 1 9 ? 177.242 119.762 41.954 1.00 40.45 9 TRP D O 1
ATOM 7453 N N . ARG D 1 10 ? 176.967 121.627 40.751 1.00 46.18 10 ARG D N 1
ATOM 7454 C CA . ARG D 1 10 ? 177.476 122.483 41.798 1.00 50.44 10 ARG D CA 1
ATOM 7455 C C . ARG D 1 10 ? 176.291 122.928 42.665 1.00 54.02 10 ARG D C 1
ATOM 7456 O O . ARG D 1 10 ? 175.349 123.531 42.164 1.00 47.69 10 ARG D O 1
ATOM 7464 N N . ASP D 1 11 ? 176.311 122.587 43.955 1.00 70.48 11 ASP D N 1
ATOM 7465 C CA . ASP D 1 11 ? 175.369 123.190 44.914 1.00 79.43 11 ASP D CA 1
ATOM 7466 C C . ASP D 1 11 ? 175.837 124.553 45.432 1.00 79.72 11 ASP D C 1
ATOM 7467 O O . ASP D 1 11 ? 175.101 125.259 46.116 1.00 70.16 11 ASP D O 1
ATOM 7472 N N . ALA D 1 12 ? 177.079 124.894 45.101 1.00 100.21 12 ALA D N 1
ATOM 7473 C CA . ALA D 1 12 ? 177.730 126.109 45.572 1.00 99.39 12 ALA D CA 1
ATOM 7474 C C . ALA D 1 12 ? 177.336 127.332 44.756 1.00 101.73 12 ALA D C 1
ATOM 7475 O O . ALA D 1 12 ? 176.216 127.428 44.243 1.00 78.15 12 ALA D O 1
ATOM 7477 N N . TRP D 1 13 ? 178.296 128.248 44.637 1.00 124.00 13 TRP D N 1
ATOM 7478 C CA . TRP D 1 13 ? 178.075 129.598 44.125 1.00 124.37 13 TRP D CA 1
ATOM 7479 C C . TRP D 1 13 ? 177.810 129.645 42.624 1.00 119.44 13 TRP D C 1
ATOM 7480 O O . TRP D 1 13 ? 178.089 128.687 41.888 1.00 105.90 13 TRP D O 1
ATOM 7491 N N . TYR D 1 14 ? 177.264 130.779 42.191 1.00 125.56 14 TYR D N 1
ATOM 7492 C CA . TYR D 1 14 ? 177.072 131.078 40.771 1.00 133.64 14 TYR D CA 1
ATOM 7493 C C . TYR D 1 14 ? 177.853 132.333 40.326 1.00 140.95 14 TYR D C 1
ATOM 7494 O O . TYR D 1 14 ? 177.325 133.449 40.428 1.00 142.21 14 TYR D O 1
ATOM 7503 N N . ASP D 1 15 ? 179.103 132.178 39.867 1.00 137.17 15 ASP D N 1
ATOM 7504 C CA . ASP D 1 15 ? 179.869 130.924 39.957 1.00 142.52 15 ASP D CA 1
ATOM 7505 C C . ASP D 1 15 ? 181.333 131.179 40.417 1.00 141.24 15 ASP D C 1
ATOM 7506 O O . ASP D 1 15 ? 182.287 131.114 39.616 1.00 134.51 15 ASP D O 1
ATOM 7511 N N . THR D 1 16 ? 181.489 131.448 41.719 1.00 139.94 16 THR D N 1
ATOM 7512 C CA . THR D 1 16 ? 182.735 131.971 42.304 1.00 145.37 16 THR D CA 1
ATOM 7513 C C . THR D 1 16 ? 183.399 133.102 41.442 1.00 141.46 16 THR D C 1
ATOM 7514 O O . THR D 1 16 ? 184.377 133.742 41.878 1.00 122.16 16 THR D O 1
ATOM 7518 N N . LYS D 1 17 ? 182.821 133.337 40.246 1.00 139.05 17 LYS D N 1
ATOM 7519 C CA . LYS D 1 17 ? 183.021 134.538 39.394 1.00 133.07 17 LYS D CA 1
ATOM 7520 C C . LYS D 1 17 ? 181.796 134.833 38.466 1.00 126.35 17 LYS D C 1
ATOM 7521 O O . LYS D 1 17 ? 181.665 134.222 37.387 1.00 112.92 17 LYS D O 1
ATOM 7527 N N . SER D 1 18 ? 180.934 135.774 38.913 1.00 131.02 18 SER D N 1
ATOM 7528 C CA . SER D 1 18 ? 179.661 136.209 38.260 1.00 123.17 18 SER D CA 1
ATOM 7529 C C . SER D 1 18 ? 179.355 137.719 38.379 1.00 110.99 18 SER D C 1
ATOM 7530 O O . SER D 1 18 ? 179.388 138.286 39.480 1.00 110.07 18 SER D O 1
ATOM 7533 N N . SER D 1 19 ? 178.967 138.342 37.267 1.00 96.27 19 SER D N 1
ATOM 7534 C CA . SER D 1 19 ? 178.739 137.635 36.010 1.00 98.60 19 SER D CA 1
ATOM 7535 C C . SER D 1 19 ? 178.917 138.598 34.835 1.00 100.61 19 SER D C 1
ATOM 7536 O O . SER D 1 19 ? 177.953 138.975 34.152 1.00 87.84 19 SER D O 1
ATOM 7538 N N . GLY D 1 20 ? 180.157 139.021 34.615 1.00 110.50 20 GLY D N 1
ATOM 7539 C CA . GLY D 1 20 ? 181.277 138.631 35.453 1.00 104.42 20 GLY D CA 1
ATOM 7540 C C . GLY D 1 20 ? 182.312 137.899 34.630 1.00 101.95 20 GLY D C 1
ATOM 7541 O O . GLY D 1 20 ? 182.519 138.190 33.445 1.00 90.17 20 GLY D O 1
ATOM 7542 N N . GLY D 1 21 ? 182.982 136.949 35.260 1.00 104.09 21 GLY D N 1
ATOM 7543 C CA . GLY D 1 21 ? 183.685 135.956 34.482 1.00 95.88 21 GLY D CA 1
ATOM 7544 C C . GLY D 1 21 ? 182.641 135.101 33.768 1.00 95.67 21 GLY D C 1
ATOM 7545 O O . GLY D 1 21 ? 182.529 135.116 32.525 1.00 82.21 21 GLY D O 1
ATOM 7546 N N . ARG D 1 22 ? 181.845 134.390 34.572 1.00 97.33 22 ARG D N 1
ATOM 7547 C CA . ARG D 1 22 ? 180.996 133.311 34.075 1.00 84.07 22 ARG D CA 1
ATOM 7548 C C . ARG D 1 22 ? 179.501 133.529 34.279 1.00 82.36 22 ARG D C 1
ATOM 7549 O O . ARG D 1 22 ? 178.938 133.193 35.336 1.00 83.52 22 ARG D O 1
ATOM 7557 N N . PHE D 1 23 ? 178.861 134.055 33.242 1.00 70.16 23 PHE D N 1
ATOM 7558 C CA . PHE D 1 23 ? 177.433 134.253 33.272 1.00 68.59 23 PHE D CA 1
ATOM 7559 C C . PHE D 1 23 ? 176.668 132.937 33.097 1.00 67.82 23 PHE D C 1
ATOM 7560 O O . PHE D 1 23 ? 176.829 132.234 32.094 1.00 64.31 23 PHE D O 1
ATOM 7568 N N . VAL D 1 24 ? 175.834 132.618 34.084 1.00 66.53 24 VAL D N 1
ATOM 7569 C CA . VAL D 1 24 ? 174.935 131.462 34.026 1.00 62.63 24 VAL D CA 1
ATOM 7570 C C . VAL D 1 24 ? 173.491 131.887 33.677 1.00 71.72 24 VAL D C 1
ATOM 7571 O O . VAL D 1 24 ? 172.866 132.641 34.435 1.00 76.99 24 VAL D O 1
ATOM 7575 N N . ARG D 1 25 ? 172.990 131.421 32.517 1.00 72.44 25 ARG D N 1
ATOM 7576 C CA . ARG D 1 25 ? 171.654 131.765 31.999 1.00 54.61 25 ARG D CA 1
ATOM 7577 C C . ARG D 1 25 ? 170.633 131.087 32.881 1.00 55.02 25 ARG D C 1
ATOM 7578 O O . ARG D 1 25 ? 170.646 129.858 32.990 1.00 58.33 25 ARG D O 1
ATOM 7586 N N . LYS D 1 26 ? 169.750 131.857 33.515 1.00 48.27 26 LYS D N 1
ATOM 7587 C CA . LYS D 1 26 ? 168.900 131.260 34.540 1.00 50.96 26 LYS D CA 1
ATOM 7588 C C . LYS D 1 26 ? 167.494 130.891 34.057 1.00 52.13 26 LYS D C 1
ATOM 7589 O O . LYS D 1 26 ? 166.713 130.223 34.752 1.00 48.17 26 LYS D O 1
ATOM 7595 N N . GLU D 1 27 ? 167.173 131.306 32.843 1.00 54.89 27 GLU D N 1
ATOM 7596 C CA . GLU D 1 27 ? 165.822 131.095 32.344 1.00 56.07 27 GLU D CA 1
ATOM 7597 C C . GLU D 1 27 ? 165.631 129.710 31.707 1.00 52.81 27 GLU D C 1
ATOM 7598 O O . GLU D 1 27 ? 166.593 128.978 31.497 1.00 53.24 27 GLU D O 1
ATOM 7604 N N . SER D 1 28 ? 164.379 129.349 31.435 1.00 54.90 28 SER D N 1
ATOM 7605 C CA . SER D 1 28 ? 164.058 128.131 30.690 1.00 48.04 28 SER D CA 1
ATOM 7606 C C . SER D 1 28 ? 164.744 128.098 29.310 1.00 47.51 28 SER D C 1
ATOM 7607 O O . SER D 1 28 ? 164.490 128.965 28.445 1.00 48.91 28 SER D O 1
ATOM 7610 N N . GLN D 1 29 ? 165.603 127.099 29.094 1.00 40.88 29 GLN D N 1
ATOM 7611 C CA . GLN D 1 29 ? 166.427 127.071 27.876 1.00 41.07 29 GLN D CA 1
ATOM 7612 C C . GLN D 1 29 ? 165.845 126.366 26.622 1.00 39.30 29 GLN D C 1
ATOM 7613 O O . GLN D 1 29 ? 166.255 126.661 25.498 1.00 37.37 29 GLN D O 1
ATOM 7619 N N . TYR D 1 30 ? 164.869 125.480 26.817 1.00 41.93 30 TYR D N 1
ATOM 7620 C CA . TYR D 1 30 ? 164.261 124.710 25.738 1.00 36.85 30 TYR D CA 1
ATOM 7621 C C . TYR D 1 30 ? 162.860 125.174 25.372 1.00 39.68 30 TYR D C 1
ATOM 7622 O O . TYR D 1 30 ? 161.920 125.065 26.148 1.00 39.53 30 TYR D O 1
ATOM 7631 N N . ARG D 1 31 ? 162.724 125.678 24.159 1.00 47.53 31 ARG D N 1
ATOM 7632 C CA . ARG D 1 31 ? 161.468 126.280 23.732 1.00 51.19 31 ARG D CA 1
ATOM 7633 C C . ARG D 1 31 ? 160.938 125.756 22.373 1.00 54.91 31 ARG D C 1
ATOM 7634 O O . ARG D 1 31 ? 160.557 126.530 21.471 1.00 52.54 31 ARG D O 1
ATOM 7642 N N . GLY D 1 32 ? 160.905 124.425 22.269 1.00 48.91 32 GLY D N 1
ATOM 7643 C CA . GLY D 1 32 ? 160.403 123.732 21.106 1.00 49.08 32 GLY D CA 1
ATOM 7644 C C . GLY D 1 32 ? 158.918 123.949 20.940 1.00 62.57 32 GLY D C 1
ATOM 7645 O O . GLY D 1 32 ? 158.357 124.869 21.553 1.00 60.20 32 GLY D O 1
ATOM 7646 N N . GLY D 1 33 ? 158.287 123.106 20.114 1.00 66.54 33 GLY D N 1
ATOM 7647 C CA . GLY D 1 33 ? 156.865 123.216 19.812 1.00 53.26 33 GLY D CA 1
ATOM 7648 C C . GLY D 1 33 ? 156.597 124.591 19.253 1.00 58.38 33 GLY D C 1
ATOM 7649 O O . GLY D 1 33 ? 157.482 125.189 18.626 1.00 66.25 33 GLY D O 1
ATOM 7650 N N . LEU D 1 34 ? 155.386 125.093 19.466 1.00 55.29 34 LEU D N 1
ATOM 7651 C CA . LEU D 1 34 ? 155.060 126.467 19.060 1.00 74.84 34 LEU D CA 1
ATOM 7652 C C . LEU D 1 34 ? 154.997 126.739 17.527 1.00 84.81 34 LEU D C 1
ATOM 7653 O O . LEU D 1 34 ? 154.033 126.361 16.860 1.00 85.85 34 LEU D O 1
ATOM 7658 N N . ASP D 1 35 ? 156.031 127.398 16.998 1.00 92.82 35 ASP D N 1
ATOM 7659 C CA . ASP D 1 35 ? 156.125 127.887 15.593 1.00 106.37 35 ASP D CA 1
ATOM 7660 C C . ASP D 1 35 ? 154.972 127.642 14.576 1.00 111.07 35 ASP D C 1
ATOM 7661 O O . ASP D 1 35 ? 154.518 128.579 13.883 1.00 99.84 35 ASP D O 1
ATOM 7666 N N . ALA D 1 36 ? 154.548 126.386 14.459 1.00 105.40 36 ALA D N 1
ATOM 7667 C CA . ALA D 1 36 ? 153.466 126.000 13.559 1.00 99.75 36 ALA D CA 1
ATOM 7668 C C . ALA D 1 36 ? 153.244 124.506 13.692 1.00 95.79 36 ALA D C 1
ATOM 7669 O O . ALA D 1 36 ? 153.906 123.824 14.490 1.00 91.37 36 ALA D O 1
ATOM 7671 N N . GLY D 1 37 ? 152.315 123.991 12.904 1.00 80.75 37 GLY D N 1
ATOM 7672 C CA . GLY D 1 37 ? 152.051 122.574 12.936 1.00 80.94 37 GLY D CA 1
ATOM 7673 C C . GLY D 1 37 ? 153.292 121.711 12.753 1.00 81.14 37 GLY D C 1
ATOM 7674 O O . GLY D 1 37 ? 153.979 121.859 11.756 1.00 89.49 37 GLY D O 1
ATOM 7675 N N . PHE D 1 38 ? 153.626 120.844 13.707 1.00 71.71 38 PHE D N 1
ATOM 7676 C CA . PHE D 1 38 ? 153.130 120.880 15.080 1.00 76.28 38 PHE D CA 1
ATOM 7677 C C . PHE D 1 38 ? 153.669 119.747 15.928 1.00 82.12 38 PHE D C 1
ATOM 7678 O O . PHE D 1 38 ? 154.677 119.955 16.653 1.00 72.34 38 PHE D O 1
ATOM 7686 N N . ARG D 1 39 ? 153.012 118.573 15.804 1.00 68.53 39 ARG D N 1
ATOM 7687 C CA . ARG D 1 39 ? 153.006 117.523 16.842 1.00 65.75 39 ARG D CA 1
ATOM 7688 C C . ARG D 1 39 ? 153.048 116.088 16.419 1.00 66.93 39 ARG D C 1
ATOM 7689 O O . ARG D 1 39 ? 152.436 115.730 15.425 1.00 81.11 39 ARG D O 1
ATOM 7697 N N . GLY D 1 40 ? 153.643 115.253 17.277 1.00 67.90 40 GLY D N 1
ATOM 7698 C CA . GLY D 1 40 ? 153.865 113.839 16.997 1.00 71.62 40 GLY D CA 1
ATOM 7699 C C . GLY D 1 40 ? 152.861 112.921 17.662 1.00 64.58 40 GLY D C 1
ATOM 7700 O O . GLY D 1 40 ? 152.155 113.346 18.569 1.00 58.29 40 GLY D O 1
ATOM 7701 N N . GLU D 1 41 ? 152.817 111.665 17.209 1.00 66.27 41 GLU D N 1
ATOM 7702 C CA . GLU D 1 41 ? 151.797 110.690 17.626 1.00 72.19 41 GLU D CA 1
ATOM 7703 C C . GLU D 1 41 ? 151.983 110.452 19.109 1.00 59.79 41 GLU D C 1
ATOM 7704 O O . GLU D 1 41 ? 152.918 110.958 19.702 1.00 48.26 41 GLU D O 1
ATOM 7710 N N . PRO D 1 42 ? 151.075 109.684 19.717 1.00 68.10 42 PRO D N 1
ATOM 7711 C CA . PRO D 1 42 ? 151.375 109.143 21.052 1.00 69.73 42 PRO D CA 1
ATOM 7712 C C . PRO D 1 42 ? 152.647 108.325 21.009 1.00 56.01 42 PRO D C 1
ATOM 7713 O O . PRO D 1 42 ? 152.970 107.785 19.967 1.00 54.67 42 PRO D O 1
ATOM 7717 N N . GLY D 1 43 ? 153.341 108.230 22.130 1.00 60.41 43 GLY D N 1
ATOM 7718 C CA . GLY D 1 43 ? 154.569 107.475 22.209 1.00 53.66 43 GLY D CA 1
ATOM 7719 C C . GLY D 1 43 ? 155.720 108.447 22.151 1.00 59.21 43 GLY D C 1
ATOM 7720 O O . GLY D 1 43 ? 156.749 108.233 22.785 1.00 69.04 43 GLY D O 1
ATOM 7721 N N . ARG D 1 44 ? 155.543 109.538 21.409 1.00 57.08 44 ARG D N 1
ATOM 7722 C CA . ARG D 1 44 ? 156.682 110.397 21.042 1.00 55.01 44 ARG D CA 1
ATOM 7723 C C . ARG D 1 44 ? 157.195 111.114 22.256 1.00 54.46 44 ARG D C 1
ATOM 7724 O O . ARG D 1 44 ? 158.396 111.396 22.375 1.00 53.08 44 ARG D O 1
ATOM 7732 N N . TYR D 1 45 ? 156.291 111.396 23.178 1.00 53.23 45 TYR D N 1
ATOM 7733 C CA . TYR D 1 45 ? 156.678 112.310 24.219 1.00 52.63 45 TYR D CA 1
ATOM 7734 C C . TYR D 1 45 ? 156.462 111.809 25.637 1.00 52.68 45 TYR D C 1
ATOM 7735 O O . TYR D 1 45 ? 155.667 110.890 25.886 1.00 51.88 45 TYR D O 1
ATOM 7744 N N . HIS D 1 46 ? 157.249 112.414 26.534 1.00 54.76 46 HIS D N 1
ATOM 7745 C CA . HIS D 1 46 ? 157.320 112.094 27.959 1.00 45.47 46 HIS D CA 1
ATOM 7746 C C . HIS D 1 46 ? 157.267 113.369 28.770 1.00 47.38 46 HIS D C 1
ATOM 7747 O O . HIS D 1 46 ? 157.718 114.436 28.325 1.00 50.66 46 HIS D O 1
ATOM 7754 N N . LEU D 1 47 ? 156.723 113.243 29.972 1.00 47.44 47 LEU D N 1
ATOM 7755 C CA . LEU D 1 47 ? 156.552 114.374 30.869 1.00 41.74 47 LEU D CA 1
ATOM 7756 C C . LEU D 1 47 ? 157.301 114.112 32.166 1.00 40.47 47 LEU D C 1
ATOM 7757 O O . LEU D 1 47 ? 157.077 113.122 32.855 1.00 41.18 47 LEU D O 1
ATOM 7762 N N . TYR D 1 48 ? 158.214 115.007 32.485 1.00 41.43 48 TYR D N 1
ATOM 7763 C CA . TYR D 1 48 ? 158.880 114.958 33.767 1.00 44.44 48 TYR D CA 1
ATOM 7764 C C . TYR D 1 48 ? 158.265 116.009 34.711 1.00 46.16 48 TYR D C 1
ATOM 7765 O O . TYR D 1 48 ? 158.260 117.220 34.410 1.00 40.42 48 TYR D O 1
ATOM 7774 N N . ALA D 1 49 ? 157.744 115.549 35.847 1.00 43.24 49 ALA D N 1
ATOM 7775 C CA . ALA D 1 49 ? 157.070 116.447 36.785 1.00 39.62 49 ALA D CA 1
ATOM 7776 C C . ALA D 1 49 ? 156.894 115.832 38.199 1.00 48.55 49 ALA D C 1
ATOM 7777 O O . ALA D 1 49 ? 157.524 114.810 38.548 1.00 43.42 49 ALA D O 1
ATOM 7779 N N . GLY D 1 50 ? 156.044 116.468 39.010 1.00 52.62 50 GLY D N 1
ATOM 7780 C CA . GLY D 1 50 ? 155.677 115.957 40.329 1.00 47.01 50 GLY D CA 1
ATOM 7781 C C . GLY D 1 50 ? 154.493 116.696 40.931 1.00 45.12 50 GLY D C 1
ATOM 7782 O O . GLY D 1 50 ? 154.003 117.715 40.389 1.00 44.79 50 GLY D O 1
ATOM 7783 N N . PHE D 1 51 ? 154.037 116.201 42.073 1.00 46.84 51 PHE D N 1
ATOM 7784 C CA . PHE D 1 51 ? 152.883 116.805 42.744 1.00 48.61 51 PHE D CA 1
ATOM 7785 C C . PHE D 1 51 ? 153.219 118.098 43.467 1.00 48.41 51 PHE D C 1
ATOM 7786 O O . PHE D 1 51 ? 152.319 118.902 43.766 1.00 47.70 51 PHE D O 1
ATOM 7794 N N . ALA D 1 52 ? 154.509 118.253 43.758 1.00 37.76 52 ALA D N 1
ATOM 7795 C CA . ALA D 1 52 ? 155.059 119.427 44.387 1.00 35.39 52 ALA D CA 1
ATOM 7796 C C . ALA D 1 52 ? 154.824 120.773 43.648 1.00 41.94 52 ALA D C 1
ATOM 7797 O O . ALA D 1 52 ? 154.101 121.647 44.125 1.00 42.27 52 ALA D O 1
ATOM 7799 N N . CYS D 1 53 ? 155.450 120.928 42.483 1.00 41.06 53 CYS D N 1
ATOM 7800 C CA . CYS D 1 53 ? 155.639 122.224 41.811 1.00 35.46 53 CYS D CA 1
ATOM 7801 C C . CYS D 1 53 ? 154.364 122.857 41.319 1.00 32.34 53 CYS D C 1
ATOM 7802 O O . CYS D 1 53 ? 153.605 122.225 40.637 1.00 42.03 53 CYS D O 1
ATOM 7805 N N . PRO D 1 54 ? 154.123 124.120 41.631 1.00 36.23 54 PRO D N 1
ATOM 7806 C CA . PRO D 1 54 ? 152.956 124.737 40.989 1.00 43.73 54 PRO D CA 1
ATOM 7807 C C . PRO D 1 54 ? 153.101 124.808 39.480 1.00 42.76 54 PRO D C 1
ATOM 7808 O O . PRO D 1 54 ? 152.118 124.859 38.736 1.00 46.77 54 PRO D O 1
ATOM 7812 N N . TRP D 1 55 ? 154.329 124.839 39.007 1.00 43.21 55 TRP D N 1
ATOM 7813 C CA . TRP D 1 55 ? 154.502 125.045 37.579 1.00 49.23 55 TRP D CA 1
ATOM 7814 C C . TRP D 1 55 ? 154.200 123.730 36.895 1.00 47.30 55 TRP D C 1
ATOM 7815 O O . TRP D 1 55 ? 153.358 123.664 36.002 1.00 44.33 55 TRP D O 1
ATOM 7826 N N . ALA D 1 56 ? 154.876 122.686 37.359 1.00 37.86 56 ALA D N 1
ATOM 7827 C CA . ALA D 1 56 ? 154.637 121.351 36.874 1.00 38.27 56 ALA D CA 1
ATOM 7828 C C . ALA D 1 56 ? 153.163 121.070 36.994 1.00 41.32 56 ALA D C 1
ATOM 7829 O O . ALA D 1 56 ? 152.542 120.478 36.119 1.00 43.67 56 ALA D O 1
ATOM 7831 N N . HIS D 1 57 ? 152.590 121.484 38.106 1.00 48.41 57 HIS D N 1
ATOM 7832 C CA . HIS D 1 57 ? 151.227 121.105 38.357 1.00 46.46 57 HIS D CA 1
ATOM 7833 C C . HIS D 1 57 ? 150.312 121.762 37.320 1.00 44.35 57 HIS D C 1
ATOM 7834 O O . HIS D 1 57 ? 149.180 121.335 37.173 1.00 50.62 57 HIS D O 1
ATOM 7841 N N . ARG D 1 58 ? 150.811 122.747 36.564 1.00 41.57 58 ARG D N 1
ATOM 7842 C CA . ARG D 1 58 ? 150.005 123.365 35.485 1.00 42.64 58 ARG D CA 1
ATOM 7843 C C . ARG D 1 58 ? 149.676 122.349 34.399 1.00 46.03 58 ARG D C 1
ATOM 7844 O O . ARG D 1 58 ? 148.515 122.111 34.039 1.00 46.54 58 ARG D O 1
ATOM 7852 N N . VAL D 1 59 ? 150.732 121.760 33.866 1.00 44.19 59 VAL D N 1
ATOM 7853 C CA . VAL D 1 59 ? 150.610 120.864 32.752 1.00 38.23 59 VAL D CA 1
ATOM 7854 C C . VAL D 1 59 ? 150.061 119.486 33.180 1.00 37.52 59 VAL D C 1
ATOM 7855 O O . VAL D 1 59 ? 149.284 118.892 32.470 1.00 40.54 59 VAL D O 1
ATOM 7859 N N . LEU D 1 60 ? 150.407 118.990 34.352 1.00 34.37 60 LEU D N 1
ATOM 7860 C CA . LEU D 1 60 ? 149.770 117.768 34.822 1.00 40.01 60 LEU D CA 1
ATOM 7861 C C . LEU D 1 60 ? 148.241 117.790 34.595 1.00 48.48 60 LEU D C 1
ATOM 7862 O O . LEU D 1 60 ? 147.596 116.744 34.386 1.00 44.63 60 LEU D O 1
ATOM 7867 N N . ILE D 1 61 ? 147.693 119.003 34.670 1.00 45.84 61 ILE D N 1
ATOM 7868 C CA . ILE D 1 61 ? 146.285 119.305 34.476 1.00 38.30 61 ILE D CA 1
ATOM 7869 C C . ILE D 1 61 ? 145.951 119.298 32.983 1.00 49.71 61 ILE D C 1
ATOM 7870 O O . ILE D 1 61 ? 145.239 118.408 32.522 1.00 58.26 61 ILE D O 1
ATOM 7875 N N . MET D 1 62 ? 146.444 120.259 32.202 1.00 46.62 62 MET D N 1
ATOM 7876 C CA . MET D 1 62 ? 146.209 120.167 30.752 1.00 44.25 62 MET D CA 1
ATOM 7877 C C . MET D 1 62 ? 146.379 118.722 30.250 1.00 41.01 62 MET D C 1
ATOM 7878 O O . MET D 1 62 ? 145.502 118.186 29.609 1.00 44.18 62 MET D O 1
ATOM 7883 N N . ARG D 1 63 ? 147.492 118.091 30.593 1.00 33.99 63 ARG D N 1
ATOM 7884 C CA . ARG D 1 63 ? 147.745 116.710 30.234 1.00 41.06 63 ARG D CA 1
ATOM 7885 C C . ARG D 1 63 ? 146.597 115.783 30.568 1.00 51.31 63 ARG D C 1
ATOM 7886 O O . ARG D 1 63 ? 146.334 114.829 29.846 1.00 63.48 63 ARG D O 1
ATOM 7894 N N . ALA D 1 64 ? 145.933 116.009 31.679 1.00 47.69 64 ALA D N 1
ATOM 7895 C CA . ALA D 1 64 ? 144.825 115.140 32.018 1.00 54.63 64 ALA D CA 1
ATOM 7896 C C . ALA D 1 64 ? 143.543 115.739 31.420 1.00 54.61 64 ALA D C 1
ATOM 7897 O O . ALA D 1 64 ? 142.570 115.055 31.098 1.00 54.72 64 ALA D O 1
ATOM 7899 N N . LEU D 1 65 ? 143.570 117.039 31.232 1.00 46.68 65 LEU D N 1
ATOM 7900 C CA . LEU D 1 65 ? 142.405 117.723 30.755 1.00 49.94 65 LEU D CA 1
ATOM 7901 C C . LEU D 1 65 ? 142.209 117.453 29.252 1.00 58.36 65 LEU D C 1
ATOM 7902 O O . LEU D 1 65 ? 141.201 117.895 28.658 1.00 53.39 65 LEU D O 1
ATOM 7907 N N . LYS D 1 66 ? 143.171 116.738 28.646 1.00 56.34 66 LYS D N 1
ATOM 7908 C CA . LYS D 1 66 ? 143.132 116.396 27.215 1.00 50.33 66 LYS D CA 1
ATOM 7909 C C . LYS D 1 66 ? 143.347 114.913 26.997 1.00 53.59 66 LYS D C 1
ATOM 7910 O O . LYS D 1 66 ? 143.842 114.526 25.961 1.00 62.69 66 LYS D O 1
ATOM 7916 N N . GLY D 1 67 ? 142.990 114.077 27.964 1.00 54.84 67 GLY D N 1
ATOM 7917 C CA . GLY D 1 67 ? 143.138 112.637 27.807 1.00 56.87 67 GLY D CA 1
ATOM 7918 C C . GLY D 1 67 ? 144.542 112.179 27.438 1.00 58.91 67 GLY D C 1
ATOM 7919 O O . GLY D 1 67 ? 144.810 110.984 27.314 1.00 69.53 67 GLY D O 1
ATOM 7920 N N . LEU D 1 68 ? 145.451 113.127 27.283 1.00 47.16 68 LEU D N 1
ATOM 7921 C CA . LEU D 1 68 ? 146.814 112.821 26.895 1.00 55.28 68 LEU D CA 1
ATOM 7922 C C . LEU D 1 68 ? 147.523 111.832 27.819 1.00 62.05 68 LEU D C 1
ATOM 7923 O O . LEU D 1 68 ? 148.641 111.398 27.528 1.00 58.69 68 LEU D O 1
ATOM 7928 N N . GLU D 1 69 ? 146.877 111.474 28.924 1.00 66.15 69 GLU D N 1
ATOM 7929 C CA . GLU D 1 69 ? 147.511 110.639 29.955 1.00 69.20 69 GLU D CA 1
ATOM 7930 C C . GLU D 1 69 ? 147.993 109.270 29.448 1.00 65.87 69 GLU D C 1
ATOM 7931 O O . GLU D 1 69 ? 148.783 108.592 30.109 1.00 59.50 69 GLU D O 1
ATOM 7937 N N . GLU D 1 70 ? 147.521 108.865 28.274 1.00 67.93 70 GLU D N 1
ATOM 7938 C CA . GLU D 1 70 ? 147.882 107.558 27.759 1.00 67.33 70 GLU D CA 1
ATOM 7939 C C . GLU D 1 70 ? 148.991 107.800 26.771 1.00 61.64 70 GLU D C 1
ATOM 7940 O O . GLU D 1 70 ? 150.067 107.191 26.847 1.00 51.00 70 GLU D O 1
ATOM 7946 N N . MET D 1 71 ? 148.724 108.725 25.856 1.00 58.19 71 MET D N 1
ATOM 7947 C CA . MET D 1 71 ? 149.706 109.143 24.859 1.00 65.13 71 MET D CA 1
ATOM 7948 C C . MET D 1 71 ? 151.044 109.720 25.413 1.00 70.13 71 MET D C 1
ATOM 7949 O O . MET D 1 71 ? 152.132 109.424 24.886 1.00 66.32 71 MET D O 1
ATOM 7954 N N . ILE D 1 72 ? 150.971 110.556 26.451 1.00 67.00 72 ILE D N 1
ATOM 7955 C CA . ILE D 1 72 ? 152.190 111.051 27.100 1.00 54.42 72 ILE D CA 1
ATOM 7956 C C . ILE D 1 72 ? 152.430 110.404 28.465 1.00 50.35 72 ILE D C 1
ATOM 7957 O O . ILE D 1 72 ? 151.598 110.506 29.359 1.00 55.06 72 ILE D O 1
ATOM 7962 N N . SER D 1 73 ? 153.566 109.732 28.606 1.00 44.85 73 SER D N 1
ATOM 7963 C CA . SER D 1 73 ? 153.914 109.015 29.825 1.00 46.22 73 SER D CA 1
ATOM 7964 C C . SER D 1 73 ? 154.628 109.993 30.731 1.00 52.85 73 SER D C 1
ATOM 7965 O O . SER D 1 73 ? 155.152 111.015 30.254 1.00 47.97 73 SER D O 1
ATOM 7968 N N . VAL D 1 74 ? 154.655 109.685 32.033 1.00 54.68 74 VAL D N 1
ATOM 7969 C CA . VAL D 1 74 ? 155.292 110.568 33.018 1.00 48.14 74 VAL D CA 1
ATOM 7970 C C . VAL D 1 74 ? 156.169 109.824 33.963 1.00 43.93 74 VAL D C 1
ATOM 7971 O O . VAL D 1 74 ? 155.925 108.655 34.282 1.00 42.97 74 VAL D O 1
ATOM 7975 N N . SER D 1 75 ? 157.200 110.537 34.400 1.00 44.09 75 SER D N 1
ATOM 7976 C CA . SER D 1 75 ? 157.883 110.249 35.645 1.00 42.20 75 SER D CA 1
ATOM 7977 C C . SER D 1 75 ? 157.469 111.356 36.640 1.00 44.73 75 SER D C 1
ATOM 7978 O O . SER D 1 75 ? 156.961 112.423 36.255 1.00 42.34 75 SER D O 1
ATOM 7981 N N . MET D 1 76 ? 157.650 111.076 37.924 1.00 43.03 76 MET D N 1
ATOM 7982 C CA . MET D 1 76 ? 157.295 112.019 38.972 1.00 40.66 76 MET D CA 1
ATOM 7983 C C . MET D 1 76 ? 158.381 112.036 40.079 1.00 37.20 76 MET D C 1
ATOM 7984 O O . MET D 1 76 ? 158.694 111.014 40.705 1.00 34.26 76 MET D O 1
ATOM 7989 N N . VAL D 1 77 ? 158.950 113.214 40.298 1.00 31.30 77 VAL D N 1
ATOM 7990 C CA . VAL D 1 77 ? 160.047 113.393 41.233 1.00 33.07 77 VAL D CA 1
ATOM 7991 C C . VAL D 1 77 ? 159.619 113.355 42.688 1.00 36.42 77 VAL D C 1
ATOM 7992 O O . VAL D 1 77 ? 158.530 113.786 43.027 1.00 43.11 77 VAL D O 1
ATOM 7996 N N . ASN D 1 78 ? 160.520 112.892 43.545 1.00 33.77 78 ASN D N 1
ATOM 7997 C CA . ASN D 1 78 ? 160.360 112.918 44.988 1.00 33.45 78 ASN D CA 1
ATOM 7998 C C . ASN D 1 78 ? 160.085 114.336 45.506 1.00 40.50 78 ASN D C 1
ATOM 7999 O O . ASN D 1 78 ? 160.395 115.323 44.837 1.00 38.71 78 ASN D O 1
ATOM 8004 N N . ALA D 1 79 ? 159.501 114.435 46.699 1.00 40.92 79 ALA D N 1
ATOM 8005 C CA . ALA D 1 79 ? 159.075 115.726 47.231 1.00 36.39 79 ALA D CA 1
ATOM 8006 C C . ALA D 1 79 ? 160.231 116.463 47.918 1.00 33.11 79 ALA D C 1
ATOM 8007 O O . ALA D 1 79 ? 160.235 117.695 48.006 1.00 29.22 79 ALA D O 1
ATOM 8009 N N . TYR D 1 80 ? 161.222 115.708 48.385 1.00 32.97 80 TYR D N 1
ATOM 8010 C CA . TYR D 1 80 ? 162.352 116.318 49.091 1.00 37.49 80 TYR D CA 1
ATOM 8011 C C . TYR D 1 80 ? 163.425 116.858 48.162 1.00 34.65 80 TYR D C 1
ATOM 8012 O O . TYR D 1 80 ? 164.283 116.103 47.735 1.00 34.07 80 TYR D O 1
ATOM 8021 N N . MET D 1 81 ? 163.396 118.157 47.882 1.00 30.75 81 MET D N 1
ATOM 8022 C CA . MET D 1 81 ? 164.358 118.741 46.977 1.00 27.40 81 MET D CA 1
ATOM 8023 C C . MET D 1 81 ? 165.571 119.137 47.762 1.00 34.19 81 MET D C 1
ATOM 8024 O O . MET D 1 81 ? 165.655 120.276 48.202 1.00 37.93 81 MET D O 1
ATOM 8029 N N . GLY D 1 82 ? 166.519 118.207 47.918 1.00 33.32 82 GLY D N 1
ATOM 8030 C CA . GLY D 1 82 ? 167.680 118.401 48.779 1.00 30.55 82 GLY D CA 1
ATOM 8031 C C . GLY D 1 82 ? 168.957 118.814 48.088 1.00 32.47 82 GLY D C 1
ATOM 8032 O O . GLY D 1 82 ? 168.946 119.662 47.199 1.00 23.89 82 GLY D O 1
ATOM 8033 N N . GLU D 1 83 ? 170.068 118.215 48.507 1.00 37.04 83 GLU D N 1
ATOM 8034 C CA . GLU D 1 83 ? 171.380 118.622 48.013 1.00 38.48 83 GLU D CA 1
ATOM 8035 C C . GLU D 1 83 ? 171.688 118.156 46.592 1.00 46.74 83 GLU D C 1
ATOM 8036 O O . GLU D 1 83 ? 172.711 118.524 46.010 1.00 52.09 83 GLU D O 1
ATOM 8042 N N . ASN D 1 84 ? 170.796 117.356 46.024 1.00 43.98 84 ASN D N 1
ATOM 8043 C CA . ASN D 1 84 ? 171.007 116.881 44.680 1.00 37.69 84 ASN D CA 1
ATOM 8044 C C . ASN D 1 84 ? 169.956 117.408 43.758 1.00 35.65 84 ASN D C 1
ATOM 8045 O O . ASN D 1 84 ? 169.866 117.050 42.596 1.00 39.16 84 ASN D O 1
ATOM 8050 N N . GLY D 1 85 ? 169.166 118.312 44.283 1.00 36.69 85 GLY D N 1
ATOM 8051 C CA . GLY D 1 85 ? 168.111 118.900 43.495 1.00 37.20 85 GLY D CA 1
ATOM 8052 C C . GLY D 1 85 ? 166.962 117.925 43.462 1.00 34.12 85 GLY D C 1
ATOM 8053 O O . GLY D 1 85 ? 166.892 117.007 44.293 1.00 35.28 85 GLY D O 1
ATOM 8054 N N . TRP D 1 86 ? 166.058 118.110 42.513 1.00 25.69 86 TRP D N 1
ATOM 8055 C CA . TRP D 1 86 ? 164.921 117.235 42.457 1.00 27.72 86 TRP D CA 1
ATOM 8056 C C . TRP D 1 86 ? 165.397 115.794 42.237 1.00 30.68 86 TRP D C 1
ATOM 8057 O O . TRP D 1 86 ? 166.425 115.571 41.623 1.00 35.68 86 TRP D O 1
ATOM 8068 N N . THR D 1 87 ? 164.622 114.815 42.685 1.00 33.78 87 THR D N 1
ATOM 8069 C CA . THR D 1 87 ? 165.080 113.423 42.716 1.00 34.25 87 THR D CA 1
ATOM 8070 C C . THR D 1 87 ? 164.040 112.359 42.325 1.00 42.56 87 THR D C 1
ATOM 8071 O O . THR D 1 87 ? 162.836 112.668 42.285 1.00 42.82 87 THR D O 1
ATOM 8075 N N . PHE D 1 88 ? 164.506 111.137 42.007 1.00 36.20 88 PHE D N 1
ATOM 8076 C CA . PHE D 1 88 ? 163.629 110.026 41.623 1.00 31.20 88 PHE D CA 1
ATOM 8077 C C . PHE D 1 88 ? 163.893 108.884 42.570 1.00 41.86 88 PHE D C 1
ATOM 8078 O O . PHE D 1 88 ? 163.655 107.705 42.242 1.00 35.30 88 PHE D O 1
ATOM 8086 N N . LEU D 1 89 ? 164.429 109.234 43.739 1.00 47.64 89 LEU D N 1
ATOM 8087 C CA . LEU D 1 89 ? 164.717 108.237 44.764 1.00 44.02 89 LEU D CA 1
ATOM 8088 C C . LEU D 1 89 ? 163.399 107.869 45.432 1.00 46.50 89 LEU D C 1
ATOM 8089 O O . LEU D 1 89 ? 162.508 108.723 45.602 1.00 44.42 89 LEU D O 1
ATOM 8094 N N . PRO D 1 90 ? 163.269 106.591 45.801 1.00 45.38 90 PRO D N 1
ATOM 8095 C CA . PRO D 1 90 ? 162.096 105.978 46.424 1.00 49.98 90 PRO D CA 1
ATOM 8096 C C . PRO D 1 90 ? 161.359 106.946 47.347 1.00 49.23 90 PRO D C 1
ATOM 8097 O O . PRO D 1 90 ? 161.975 107.428 48.302 1.00 44.83 90 PRO D O 1
ATOM 8101 N N . GLY D 1 91 ? 160.082 107.220 47.069 1.00 45.08 91 GLY D N 1
ATOM 8102 C CA . GLY D 1 91 ? 159.293 108.051 47.954 1.00 42.39 91 GLY D CA 1
ATOM 8103 C C . GLY D 1 91 ? 157.834 108.176 47.586 1.00 45.58 91 GLY D C 1
ATOM 8104 O O . GLY D 1 91 ? 157.441 107.820 46.476 1.00 49.58 91 GLY D O 1
ATOM 8105 N N . ASP D 1 92 ? 157.040 108.691 48.526 1.00 43.62 92 ASP D N 1
ATOM 8106 C CA . ASP D 1 92 ? 155.618 108.947 48.312 1.00 44.61 92 ASP D CA 1
ATOM 8107 C C . ASP D 1 92 ? 155.343 109.663 46.988 1.00 45.20 92 ASP D C 1
ATOM 8108 O O . ASP D 1 92 ? 155.793 110.787 46.802 1.00 50.52 92 ASP D O 1
ATOM 8113 N N . ASP D 1 93 ? 154.595 109.020 46.088 1.00 46.06 93 ASP D N 1
ATOM 8114 C CA . ASP D 1 93 ? 154.087 109.640 44.851 1.00 46.28 93 ASP D CA 1
ATOM 8115 C C . ASP D 1 93 ? 155.148 109.762 43.773 1.00 42.08 93 ASP D C 1
ATOM 8116 O O . ASP D 1 93 ? 154.970 110.481 42.780 1.00 36.58 93 ASP D O 1
ATOM 8121 N N . VAL D 1 94 ? 156.251 109.048 43.985 1.00 40.35 94 VAL D N 1
ATOM 8122 C CA . VAL D 1 94 ? 157.386 109.090 43.072 1.00 43.40 94 VAL D CA 1
ATOM 8123 C C . VAL D 1 94 ? 157.217 108.081 41.950 1.00 46.09 94 VAL D C 1
ATOM 8124 O O . VAL D 1 94 ? 156.776 106.954 42.158 1.00 48.30 94 VAL D O 1
ATOM 8128 N N . VAL D 1 95 ? 157.592 108.484 40.754 1.00 41.11 95 VAL D N 1
ATOM 8129 C CA . VAL D 1 95 ? 157.426 107.629 39.606 1.00 39.03 95 VAL D CA 1
ATOM 8130 C C . VAL D 1 95 ? 158.723 107.687 38.864 1.00 41.03 95 VAL D C 1
ATOM 8131 O O . VAL D 1 95 ? 158.988 108.642 38.127 1.00 40.08 95 VAL D O 1
ATOM 8135 N N . PRO D 1 96 ? 159.540 106.662 39.058 1.00 37.34 96 PRO D N 1
ATOM 8136 C CA . PRO D 1 96 ? 160.902 106.471 38.567 1.00 35.96 96 PRO D CA 1
ATOM 8137 C C . PRO D 1 96 ? 161.156 106.908 37.124 1.00 39.91 96 PRO D C 1
ATOM 8138 O O . PRO D 1 96 ? 160.251 107.105 36.312 1.00 39.41 96 PRO D O 1
ATOM 8142 N N . ASP D 1 97 ? 162.427 107.084 36.802 1.00 46.07 97 ASP D N 1
ATOM 8143 C CA . ASP D 1 97 ? 162.747 107.554 35.469 1.00 46.75 97 ASP D CA 1
ATOM 8144 C C . ASP D 1 97 ? 162.822 106.416 34.489 1.00 50.47 97 ASP D C 1
ATOM 8145 O O . ASP D 1 97 ? 163.911 105.861 34.290 1.00 52.58 97 ASP D O 1
ATOM 8150 N N . SER D 1 98 ? 161.688 106.047 33.892 1.00 56.06 98 SER D N 1
ATOM 8151 C CA . SER D 1 98 ? 161.705 105.213 32.691 1.00 52.99 98 SER D CA 1
ATOM 8152 C C . SER D 1 98 ? 162.625 105.953 31.737 1.00 54.33 98 SER D C 1
ATOM 8153 O O . SER D 1 98 ? 163.252 106.935 32.108 1.00 59.51 98 SER D O 1
ATOM 8156 N N . ILE D 1 99 ? 162.686 105.548 30.491 1.00 50.54 99 ILE D N 1
ATOM 8157 C CA . ILE D 1 99 ? 163.493 106.308 29.523 1.00 59.24 99 ILE D CA 1
ATOM 8158 C C . ILE D 1 99 ? 165.010 106.505 29.834 1.00 51.78 99 ILE D C 1
ATOM 8159 O O . ILE D 1 99 ? 165.844 106.095 29.036 1.00 52.31 99 ILE D O 1
ATOM 8164 N N . ASN D 1 100 ? 165.370 107.131 30.955 1.00 56.30 100 ASN D N 1
ATOM 8165 C CA . ASN D 1 100 ? 166.795 107.364 31.305 1.00 55.53 100 ASN D CA 1
ATOM 8166 C C . ASN D 1 100 ? 167.289 106.580 32.519 1.00 54.80 100 ASN D C 1
ATOM 8167 O O . ASN D 1 100 ? 168.392 106.050 32.508 1.00 59.82 100 ASN D O 1
ATOM 8172 N N . GLY D 1 101 ? 166.475 106.509 33.566 1.00 50.31 101 GLY D N 1
ATOM 8173 C CA . GLY D 1 101 ? 166.800 105.671 34.694 1.00 42.76 101 GLY D CA 1
ATOM 8174 C C . GLY D 1 101 ? 167.617 106.513 35.614 1.00 47.20 101 GLY D C 1
ATOM 8175 O O . GLY D 1 101 ? 168.370 106.002 36.441 1.00 47.71 101 GLY D O 1
ATOM 8176 N N . ALA D 1 102 ? 167.448 107.823 35.454 1.00 49.37 102 ALA D N 1
ATOM 8177 C CA . ALA D 1 102 ? 168.104 108.828 36.298 1.00 45.16 102 ALA D CA 1
ATOM 8178 C C . ALA D 1 102 ? 167.706 108.733 37.763 1.00 48.97 102 ALA D C 1
ATOM 8179 O O . ALA D 1 102 ? 166.526 108.466 38.076 1.00 49.71 102 ALA D O 1
ATOM 8181 N N . ASP D 1 103 ? 168.698 108.963 38.636 1.00 42.66 103 ASP D N 1
ATOM 8182 C CA . ASP D 1 103 ? 168.488 109.210 40.065 1.00 39.78 103 ASP D CA 1
ATOM 8183 C C . ASP D 1 103 ? 168.177 110.665 40.365 1.00 40.76 103 ASP D C 1
ATOM 8184 O O . ASP D 1 103 ? 167.451 110.959 41.313 1.00 44.57 103 ASP D O 1
ATOM 8189 N N . TYR D 1 104 ? 168.714 111.571 39.557 1.00 30.85 104 TYR D N 1
ATOM 8190 C CA . TYR D 1 104 ? 168.584 112.968 39.849 1.00 31.90 104 TYR D CA 1
ATOM 8191 C C . TYR D 1 104 ? 168.076 113.681 38.650 1.00 33.03 104 TYR D C 1
ATOM 8192 O O . TYR D 1 104 ? 168.523 113.419 37.552 1.00 38.29 104 TYR D O 1
ATOM 8201 N N . LEU D 1 105 ? 167.166 114.616 38.846 1.00 28.96 105 LEU D N 1
ATOM 8202 C CA . LEU D 1 105 ? 166.654 115.342 37.706 1.00 26.65 105 LEU D CA 1
ATOM 8203 C C . LEU D 1 105 ? 167.776 115.842 36.847 1.00 32.03 105 LEU D C 1
ATOM 8204 O O . LEU D 1 105 ? 167.639 115.953 35.661 1.00 32.09 105 LEU D O 1
ATOM 8209 N N . TYR D 1 106 ? 168.904 116.182 37.428 1.00 36.77 106 TYR D N 1
ATOM 8210 C CA . TYR D 1 106 ? 169.875 116.881 36.598 1.00 36.25 106 TYR D CA 1
ATOM 8211 C C . TYR D 1 106 ? 170.544 115.956 35.597 1.00 41.72 106 TYR D C 1
ATOM 8212 O O . TYR D 1 106 ? 171.121 116.433 34.611 1.00 40.37 106 TYR D O 1
ATOM 8221 N N . GLN D 1 107 ? 170.462 114.643 35.859 1.00 42.82 107 GLN D N 1
ATOM 8222 C CA . GLN D 1 107 ? 170.961 113.614 34.951 1.00 37.65 107 GLN D CA 1
ATOM 8223 C C . GLN D 1 107 ? 170.090 113.548 33.699 1.00 40.48 107 GLN D C 1
ATOM 8224 O O . GLN D 1 107 ? 170.524 113.067 32.667 1.00 45.26 107 GLN D O 1
ATOM 8230 N N . VAL D 1 108 ? 168.858 114.034 33.786 1.00 39.44 108 VAL D N 1
ATOM 8231 C CA . VAL D 1 108 ? 168.014 114.146 32.600 1.00 33.63 108 VAL D CA 1
ATOM 8232 C C . VAL D 1 108 ? 168.484 115.253 31.686 1.00 36.37 108 VAL D C 1
ATOM 8233 O O . VAL D 1 108 ? 168.258 115.170 30.507 1.00 49.89 108 VAL D O 1
ATOM 8237 N N . TYR D 1 109 ? 169.104 116.306 32.224 1.00 41.08 109 TYR D N 1
ATOM 8238 C CA . TYR D 1 109 ? 169.650 117.410 31.413 1.00 37.07 109 TYR D CA 1
ATOM 8239 C C . TYR D 1 109 ? 171.000 116.988 30.862 1.00 42.37 109 TYR D C 1
ATOM 8240 O O . TYR D 1 109 ? 171.309 117.181 29.684 1.00 40.31 109 TYR D O 1
ATOM 8249 N N . THR D 1 110 ? 171.782 116.408 31.765 1.00 37.19 110 THR D N 1
ATOM 8250 C CA . THR D 1 110 ? 173.113 115.905 31.523 1.00 36.00 110 THR D CA 1
ATOM 8251 C C . THR D 1 110 ? 173.123 114.840 30.420 1.00 44.22 110 THR D C 1
ATOM 8252 O O . THR D 1 110 ? 173.995 114.845 29.583 1.00 44.69 110 THR D O 1
ATOM 8256 N N . ALA D 1 111 ? 172.140 113.947 30.393 1.00 45.10 111 ALA D N 1
ATOM 8257 C CA . ALA D 1 111 ? 172.142 112.835 29.438 1.00 47.55 111 ALA D CA 1
ATOM 8258 C C . ALA D 1 111 ? 171.987 113.281 27.975 1.00 48.22 111 ALA D C 1
ATOM 8259 O O . ALA D 1 111 ? 172.409 112.576 27.043 1.00 44.14 111 ALA D O 1
ATOM 8261 N N . ALA D 1 112 ? 171.374 114.446 27.790 1.00 37.50 112 ALA D N 1
ATOM 8262 C CA . ALA D 1 112 ? 171.184 115.030 26.464 1.00 40.68 112 ALA D CA 1
ATOM 8263 C C . ALA D 1 112 ? 172.312 115.990 26.060 1.00 50.14 112 ALA D C 1
ATOM 8264 O O . ALA D 1 112 ? 172.460 116.338 24.881 1.00 42.96 112 ALA D O 1
ATOM 8266 N N . ASP D 1 113 ? 173.084 116.450 27.044 1.00 50.92 113 ASP D N 1
ATOM 8267 C CA . ASP D 1 113 ? 174.070 117.501 26.814 1.00 39.87 113 ASP D CA 1
ATOM 8268 C C . ASP D 1 113 ? 175.081 117.521 27.911 1.00 42.54 113 ASP D C 1
ATOM 8269 O O . ASP D 1 113 ? 174.943 118.281 28.867 1.00 45.78 113 ASP D O 1
ATOM 8274 N N . PRO D 1 114 ? 176.141 116.735 27.761 1.00 45.22 114 PRO D N 1
ATOM 8275 C CA . PRO D 1 114 ? 176.914 116.409 28.959 1.00 45.74 114 PRO D CA 1
ATOM 8276 C C . PRO D 1 114 ? 177.571 117.615 29.633 1.00 44.92 114 PRO D C 1
ATOM 8277 O O . PRO D 1 114 ? 178.008 117.420 30.757 1.00 48.27 114 PRO D O 1
ATOM 8281 N N . THR D 1 115 ? 177.601 118.793 28.998 1.00 38.10 115 THR D N 1
ATOM 8282 C CA . THR D 1 115 ? 178.172 120.009 29.587 1.00 40.99 115 THR D CA 1
ATOM 8283 C C . THR D 1 115 ? 177.144 121.120 29.651 1.00 44.93 115 THR D C 1
ATOM 8284 O O . THR D 1 115 ? 177.443 122.283 29.341 1.00 51.95 115 THR D O 1
ATOM 8288 N N . TYR D 1 116 ? 175.921 120.756 29.996 1.00 38.45 116 TYR D N 1
ATOM 8289 C CA . TYR D 1 116 ? 174.855 121.717 30.146 1.00 30.53 116 TYR D CA 1
ATOM 8290 C C . TYR D 1 116 ? 175.250 122.690 31.233 1.00 33.54 116 TYR D C 1
ATOM 8291 O O . TYR D 1 116 ? 175.990 122.321 32.137 1.00 35.38 116 TYR D O 1
ATOM 8300 N N . THR D 1 117 ? 174.803 123.937 31.113 1.00 30.54 117 THR D N 1
ATOM 8301 C CA . THR D 1 117 ? 174.954 124.942 32.167 1.00 30.29 117 THR D CA 1
ATOM 8302 C C . THR D 1 117 ? 173.666 125.744 32.290 1.00 40.48 117 THR D C 1
ATOM 8303 O O . THR D 1 117 ? 173.305 126.525 31.379 1.00 39.05 117 THR D O 1
ATOM 8307 N N . GLY D 1 118 ? 172.982 125.584 33.419 1.00 39.45 118 GLY D N 1
ATOM 8308 C CA . GLY D 1 118 ? 171.716 126.275 33.633 1.00 38.07 118 GLY D CA 1
ATOM 8309 C C . GLY D 1 118 ? 170.964 125.682 34.810 1.00 35.83 118 GLY D C 1
ATOM 8310 O O . GLY D 1 118 ? 171.522 124.854 35.575 1.00 30.50 118 GLY D O 1
ATOM 8311 N N . ARG D 1 119 ? 169.709 126.091 34.982 1.00 28.33 119 ARG D N 1
ATOM 8312 C CA . ARG D 1 119 ? 168.941 125.506 36.069 1.00 28.39 119 ARG D CA 1
ATOM 8313 C C . ARG D 1 119 ? 168.426 124.115 35.730 1.00 31.92 119 ARG D C 1
ATOM 8314 O O . ARG D 1 119 ? 168.436 123.683 34.592 1.00 37.91 119 ARG D O 1
ATOM 8322 N N . VAL D 1 120 ? 167.971 123.407 36.735 1.00 27.78 120 VAL D N 1
ATOM 8323 C CA . VAL D 1 120 ? 167.537 122.060 36.528 1.00 26.40 120 VAL D CA 1
ATOM 8324 C C . VAL D 1 120 ? 166.108 122.014 37.051 1.00 32.94 120 VAL D C 1
ATOM 8325 O O . VAL D 1 120 ? 165.862 121.567 38.193 1.00 39.77 120 VAL D O 1
ATOM 8329 N N . THR D 1 121 ? 165.177 122.492 36.212 1.00 26.87 121 THR D N 1
ATOM 8330 C CA . THR D 1 121 ? 163.788 122.735 36.586 1.00 26.01 121 THR D CA 1
ATOM 8331 C C . THR D 1 121 ? 162.817 121.630 36.120 1.00 39.69 121 THR D C 1
ATOM 8332 O O . THR D 1 121 ? 163.191 120.764 35.332 1.00 38.42 121 THR D O 1
ATOM 8336 N N . ILE D 1 122 ? 161.581 121.647 36.647 1.00 44.70 122 ILE D N 1
ATOM 8337 C CA . ILE D 1 122 ? 160.428 120.996 35.998 1.00 32.65 122 ILE D CA 1
ATOM 8338 C C . ILE D 1 122 ? 159.347 122.042 35.738 1.00 37.33 122 ILE D C 1
ATOM 8339 O O . ILE D 1 122 ? 159.462 123.191 36.214 1.00 36.55 122 ILE D O 1
ATOM 8344 N N . PRO D 1 123 ? 158.340 121.688 34.912 1.00 41.67 123 PRO D N 1
ATOM 8345 C CA . PRO D 1 123 ? 158.199 120.411 34.201 1.00 40.76 123 PRO D CA 1
ATOM 8346 C C . PRO D 1 123 ? 159.148 120.349 32.989 1.00 43.92 123 PRO D C 1
ATOM 8347 O O . PRO D 1 123 ? 159.689 121.396 32.597 1.00 46.95 123 PRO D O 1
ATOM 8351 N N . ILE D 1 124 ? 159.365 119.157 32.422 1.00 41.23 124 ILE D N 1
ATOM 8352 C CA . ILE D 1 124 ? 160.119 119.017 31.159 1.00 41.80 124 ILE D CA 1
ATOM 8353 C C . ILE D 1 124 ? 159.326 118.213 30.147 1.00 42.78 124 ILE D C 1
ATOM 8354 O O . ILE D 1 124 ? 158.792 117.158 30.501 1.00 43.62 124 ILE D O 1
ATOM 8359 N N . LEU D 1 125 ? 159.268 118.690 28.898 1.00 41.38 125 LEU D N 1
ATOM 8360 C CA . LEU D 1 125 ? 158.632 117.952 27.800 1.00 40.04 125 LEU D CA 1
ATOM 8361 C C . LEU D 1 125 ? 159.709 117.243 26.996 1.00 41.52 125 LEU D C 1
ATOM 8362 O O . LEU D 1 125 ? 160.504 117.891 26.311 1.00 46.70 125 LEU D O 1
ATOM 8367 N N . TRP D 1 126 ? 159.753 115.921 27.068 1.00 34.70 126 TRP D N 1
ATOM 8368 C CA . TRP D 1 126 ? 160.899 115.235 26.489 1.00 46.82 126 TRP D CA 1
ATOM 8369 C C . TRP D 1 126 ? 160.611 114.326 25.301 1.00 54.04 126 TRP D C 1
ATOM 8370 O O . TRP D 1 126 ? 159.890 113.337 25.433 1.00 52.86 126 TRP D O 1
ATOM 8381 N N . ASP D 1 127 ? 161.221 114.660 24.161 1.00 52.95 127 ASP D N 1
ATOM 8382 C CA . ASP D 1 127 ? 161.146 113.878 22.913 1.00 53.39 127 ASP D CA 1
ATOM 8383 C C . ASP D 1 127 ? 161.911 112.551 22.987 1.00 46.40 127 ASP D C 1
ATOM 8384 O O . ASP D 1 127 ? 163.130 112.533 22.852 1.00 44.24 127 ASP D O 1
ATOM 8389 N N . LYS D 1 128 ? 161.205 111.444 23.186 1.00 43.47 128 LYS D N 1
ATOM 8390 C CA . LYS D 1 128 ? 161.882 110.165 23.347 1.00 46.12 128 LYS D CA 1
ATOM 8391 C C . LYS D 1 128 ? 162.596 109.772 22.070 1.00 53.57 128 LYS D C 1
ATOM 8392 O O . LYS D 1 128 ? 163.557 108.998 22.103 1.00 55.78 128 LYS D O 1
ATOM 8398 N N . VAL D 1 129 ? 162.101 110.297 20.947 1.00 53.10 129 VAL D N 1
ATOM 8399 C CA . VAL D 1 129 ? 162.634 110.008 19.612 1.00 52.79 129 VAL D CA 1
ATOM 8400 C C . VAL D 1 129 ? 164.018 110.648 19.341 1.00 55.34 129 VAL D C 1
ATOM 8401 O O . VAL D 1 129 ? 165.025 109.939 19.173 1.00 46.45 129 VAL D O 1
ATOM 8405 N N . GLU D 1 130 ? 164.048 111.987 19.297 1.00 58.35 130 GLU D N 1
ATOM 8406 C CA . GLU D 1 130 ? 165.280 112.764 19.150 1.00 49.91 130 GLU D CA 1
ATOM 8407 C C . GLU D 1 130 ? 166.203 112.720 20.390 1.00 51.48 130 GLU D C 1
ATOM 8408 O O . GLU D 1 130 ? 167.258 113.361 20.395 1.00 48.16 130 GLU D O 1
ATOM 8414 N N . LYS D 1 131 ? 165.781 111.968 21.419 1.00 53.04 131 LYS D N 1
ATOM 8415 C CA . LYS D 1 131 ? 166.462 111.788 22.723 1.00 52.90 131 LYS D CA 1
ATOM 8416 C C . LYS D 1 131 ? 166.944 113.079 23.429 1.00 50.35 131 LYS D C 1
ATOM 8417 O O . LYS D 1 131 ? 168.088 113.172 23.871 1.00 41.56 131 LYS D O 1
ATOM 8423 N N . ARG D 1 132 ? 166.036 114.044 23.554 1.00 50.28 132 ARG D N 1
ATOM 8424 C CA . ARG D 1 132 ? 166.367 115.437 23.876 1.00 51.92 132 ARG D CA 1
ATOM 8425 C C . ARG D 1 132 ? 165.155 116.173 24.505 1.00 52.87 132 ARG D C 1
ATOM 8426 O O . ARG D 1 132 ? 164.047 115.649 24.579 1.00 52.00 132 ARG D O 1
ATOM 8434 N N . ILE D 1 133 ? 165.358 117.396 24.962 1.00 47.64 133 ILE D N 1
ATOM 8435 C CA . ILE D 1 133 ? 164.266 118.115 25.581 1.00 45.86 133 ILE D CA 1
ATOM 8436 C C . ILE D 1 133 ? 163.633 119.071 24.598 1.00 48.24 133 ILE D C 1
ATOM 8437 O O . ILE D 1 133 ? 164.315 119.922 24.033 1.00 51.97 133 ILE D O 1
ATOM 8442 N N . LEU D 1 134 ? 162.329 118.950 24.386 1.00 50.17 134 LEU D N 1
ATOM 8443 C CA . LEU D 1 134 ? 161.701 119.781 23.374 1.00 43.85 134 LEU D CA 1
ATOM 8444 C C . LEU D 1 134 ? 161.591 121.158 23.934 1.00 44.82 134 LEU D C 1
ATOM 8445 O O . LEU D 1 134 ? 162.003 122.125 23.290 1.00 48.00 134 LEU D O 1
ATOM 8450 N N . ASN D 1 135 ? 161.062 121.221 25.158 1.00 48.85 135 ASN D N 1
ATOM 8451 C CA . ASN D 1 135 ? 160.675 122.475 25.818 1.00 45.95 135 ASN D CA 1
ATOM 8452 C C . ASN D 1 135 ? 160.361 122.186 27.285 1.00 44.05 135 ASN D C 1
ATOM 8453 O O . ASN D 1 135 ? 159.686 121.202 27.580 1.00 43.74 135 ASN D O 1
ATOM 8458 N N . ASN D 1 136 ? 160.909 123.021 28.180 1.00 46.18 136 ASN D N 1
ATOM 8459 C CA . ASN D 1 136 ? 160.803 122.888 29.645 1.00 45.39 136 ASN D CA 1
ATOM 8460 C C . ASN D 1 136 ? 160.319 124.183 30.307 1.00 51.55 136 ASN D C 1
ATOM 8461 O O . ASN D 1 136 ? 160.569 124.417 31.509 1.00 52.58 136 ASN D O 1
ATOM 8466 N N . GLU D 1 137 ? 159.701 125.044 29.504 1.00 46.08 137 GLU D N 1
ATOM 8467 C CA . GLU D 1 137 ? 159.061 126.238 30.000 1.00 44.50 137 GLU D CA 1
ATOM 8468 C C . GLU D 1 137 ? 157.564 125.983 30.133 1.00 48.76 137 GLU D C 1
ATOM 8469 O O . GLU D 1 137 ? 156.848 125.953 29.134 1.00 50.79 137 GLU D O 1
ATOM 8475 N N . SER D 1 138 ? 157.092 125.825 31.369 1.00 54.21 138 SER D N 1
ATOM 8476 C CA . SER D 1 138 ? 155.700 125.430 31.652 1.00 52.63 138 SER D CA 1
ATOM 8477 C C . SER D 1 138 ? 154.601 126.181 30.876 1.00 46.18 138 SER D C 1
ATOM 8478 O O . SER D 1 138 ? 153.564 125.584 30.574 1.00 45.77 138 SER D O 1
ATOM 8481 N N . SER D 1 139 ? 154.807 127.464 30.565 1.00 41.39 139 SER D N 1
ATOM 8482 C CA . SER D 1 139 ? 153.713 128.282 30.031 1.00 39.03 139 SER D CA 1
ATOM 8483 C C . SER D 1 139 ? 153.563 127.986 28.591 1.00 46.00 139 SER D C 1
ATOM 8484 O O . SER D 1 139 ? 152.576 128.387 27.973 1.00 46.32 139 SER D O 1
ATOM 8487 N N . GLU D 1 140 ? 154.579 127.299 28.064 1.00 52.28 140 GLU D N 1
ATOM 8488 C CA . GLU D 1 140 ? 154.669 126.955 26.647 1.00 45.92 140 GLU D CA 1
ATOM 8489 C C . GLU D 1 140 ? 154.242 125.544 26.437 1.00 45.31 140 GLU D C 1
ATOM 8490 O O . GLU D 1 140 ? 153.459 125.274 25.532 1.00 60.29 140 GLU D O 1
ATOM 8496 N N . ILE D 1 141 ? 154.724 124.639 27.269 1.00 37.75 141 ILE D N 1
ATOM 8497 C CA . ILE D 1 141 ? 154.164 123.296 27.259 1.00 38.71 141 ILE D CA 1
ATOM 8498 C C . ILE D 1 141 ? 152.639 123.382 27.341 1.00 44.30 141 ILE D C 1
ATOM 8499 O O . ILE D 1 141 ? 151.915 122.686 26.643 1.00 46.98 141 ILE D O 1
ATOM 8504 N N . ILE D 1 142 ? 152.165 124.282 28.185 1.00 49.61 142 ILE D N 1
ATOM 8505 C CA . ILE D 1 142 ? 150.741 124.487 28.397 1.00 46.29 142 ILE D CA 1
ATOM 8506 C C . ILE D 1 142 ? 149.963 124.769 27.077 1.00 48.02 142 ILE D C 1
ATOM 8507 O O . ILE D 1 142 ? 148.821 124.326 26.938 1.00 51.92 142 ILE D O 1
ATOM 8512 N N . ARG D 1 143 ? 150.583 125.450 26.104 1.00 46.90 143 ARG D N 1
ATOM 8513 C CA . ARG D 1 143 ? 149.935 125.744 24.803 1.00 48.90 143 ARG D CA 1
ATOM 8514 C C . ARG D 1 143 ? 149.981 124.535 23.878 1.00 52.10 143 ARG D C 1
ATOM 8515 O O . ARG D 1 143 ? 148.957 124.102 23.343 1.00 51.93 143 ARG D O 1
ATOM 8523 N N . ILE D 1 144 ? 151.188 124.018 23.682 1.00 44.50 144 ILE D N 1
ATOM 8524 C CA . ILE D 1 144 ? 151.404 122.801 22.929 1.00 44.50 144 ILE D CA 1
ATOM 8525 C C . ILE D 1 144 ? 150.372 121.697 23.161 1.00 52.63 144 ILE D C 1
ATOM 8526 O O . ILE D 1 144 ? 149.953 121.057 22.207 1.00 60.73 144 ILE D O 1
ATOM 8531 N N . LEU D 1 145 ? 149.979 121.444 24.406 1.00 48.33 145 LEU D N 1
ATOM 8532 C CA . LEU D 1 145 ? 149.095 120.312 24.696 1.00 44.68 145 LEU D CA 1
ATOM 8533 C C . LEU D 1 145 ? 147.616 120.530 24.346 1.00 51.68 145 LEU D C 1
ATOM 8534 O O . LEU D 1 145 ? 146.881 119.565 24.131 1.00 57.81 145 LEU D O 1
ATOM 8539 N N . ASN D 1 146 ? 147.172 121.783 24.285 1.00 51.84 146 ASN D N 1
ATOM 8540 C CA . ASN D 1 146 ? 145.749 122.064 24.056 1.00 53.04 146 ASN D CA 1
ATOM 8541 C C . ASN D 1 146 ? 145.410 122.070 22.562 1.00 61.09 146 ASN D C 1
ATOM 8542 O O . ASN D 1 146 ? 144.243 121.910 22.177 1.00 63.53 146 ASN D O 1
ATOM 8547 N N . SER D 1 147 ? 146.459 122.202 21.739 1.00 63.08 147 SER D N 1
ATOM 8548 C CA . SER D 1 147 ? 146.373 122.312 20.272 1.00 58.42 147 SER D CA 1
ATOM 8549 C C . SER D 1 147 ? 147.077 121.166 19.525 1.00 58.54 147 SER D C 1
ATOM 8550 O O . SER D 1 147 ? 146.443 120.228 19.060 1.00 63.94 147 SER D O 1
ATOM 8553 N N . ALA D 1 148 ? 148.394 121.253 19.411 1.00 57.03 148 ALA D N 1
ATOM 8554 C CA . ALA D 1 148 ? 149.168 120.284 18.646 1.00 59.42 148 ALA D CA 1
ATOM 8555 C C . ALA D 1 148 ? 148.781 118.823 18.849 1.00 54.82 148 ALA D C 1
ATOM 8556 O O . ALA D 1 148 ? 149.081 117.981 18.028 1.00 62.08 148 ALA D O 1
ATOM 8558 N N . PHE D 1 149 ? 148.093 118.492 19.913 1.00 53.26 149 PHE D N 1
ATOM 8559 C CA . PHE D 1 149 ? 147.792 117.096 20.062 1.00 58.13 149 PHE D CA 1
ATOM 8560 C C . PHE D 1 149 ? 146.393 116.727 19.570 1.00 71.07 149 PHE D C 1
ATOM 8561 O O . PHE D 1 149 ? 145.917 115.604 19.777 1.00 74.29 149 PHE D O 1
ATOM 8569 N N . ASP D 1 150 ? 145.728 117.657 18.900 1.00 69.55 150 ASP D N 1
ATOM 8570 C CA . ASP D 1 150 ? 144.337 117.422 18.536 1.00 70.16 150 ASP D CA 1
ATOM 8571 C C . ASP D 1 150 ? 144.163 116.228 17.580 1.00 78.27 150 ASP D C 1
ATOM 8572 O O . ASP D 1 150 ? 143.798 115.118 18.001 1.00 74.09 150 ASP D O 1
ATOM 8577 N N . ASP D 1 151 ? 144.444 116.456 16.300 1.00 85.00 151 ASP D N 1
ATOM 8578 C CA . ASP D 1 151 ? 144.105 115.497 15.247 1.00 85.17 151 ASP D CA 1
ATOM 8579 C C . ASP D 1 151 ? 144.834 114.161 15.368 1.00 82.18 151 ASP D C 1
ATOM 8580 O O . ASP D 1 151 ? 145.050 113.477 14.366 1.00 84.85 151 ASP D O 1
ATOM 8585 N N . VAL D 1 152 ? 145.200 113.793 16.594 1.00 76.91 152 VAL D N 1
ATOM 8586 C CA . VAL D 1 152 ? 145.887 112.537 16.852 1.00 70.07 152 VAL D CA 1
ATOM 8587 C C . VAL D 1 152 ? 145.267 111.875 18.062 1.00 66.19 152 VAL D C 1
ATOM 8588 O O . VAL D 1 152 ? 145.844 110.977 18.667 1.00 60.69 152 VAL D O 1
ATOM 8592 N N . GLY D 1 153 ? 144.077 112.326 18.425 1.00 70.31 153 GLY D N 1
ATOM 8593 C CA . GLY D 1 153 ? 143.362 111.687 19.516 1.00 75.89 153 GLY D CA 1
ATOM 8594 C C . GLY D 1 153 ? 143.066 112.550 20.733 1.00 71.13 153 GLY D C 1
ATOM 8595 O O . GLY D 1 153 ? 142.489 112.070 21.715 1.00 47.77 153 GLY D O 1
ATOM 8596 N N . ALA D 1 154 ? 143.457 113.822 20.670 1.00 73.39 154 ALA D N 1
ATOM 8597 C CA . ALA D 1 154 ? 143.177 114.755 21.759 1.00 69.59 154 ALA D CA 1
ATOM 8598 C C . ALA D 1 154 ? 141.683 115.009 21.948 1.00 70.78 154 ALA D C 1
ATOM 8599 O O . ALA D 1 154 ? 140.980 115.387 21.004 1.00 69.63 154 ALA D O 1
ATOM 8601 N N . LEU D 1 155 ? 141.210 114.801 23.175 1.00 64.12 155 LEU D N 1
ATOM 8602 C CA . LEU D 1 155 ? 139.865 115.189 23.562 1.00 56.60 155 LEU D CA 1
ATOM 8603 C C . LEU D 1 155 ? 139.619 116.625 23.149 1.00 62.70 155 LEU D C 1
ATOM 8604 O O . LEU D 1 155 ? 140.568 117.395 23.018 1.00 65.13 155 LEU D O 1
ATOM 8609 N N . PRO D 1 156 ? 138.344 117.003 22.964 1.00 69.22 156 PRO D N 1
ATOM 8610 C CA . PRO D 1 156 ? 138.012 118.405 22.692 1.00 71.92 156 PRO D CA 1
ATOM 8611 C C . PRO D 1 156 ? 138.674 119.328 23.700 1.00 72.07 156 PRO D C 1
ATOM 8612 O O . PRO D 1 156 ? 139.279 118.871 24.679 1.00 69.90 156 PRO D O 1
ATOM 8616 N N . GLY D 1 157 ? 138.553 120.627 23.470 1.00 67.42 157 GLY D N 1
ATOM 8617 C CA . GLY D 1 157 ? 139.097 121.595 24.398 1.00 58.56 157 GLY D CA 1
ATOM 8618 C C . GLY D 1 157 ? 140.158 122.460 23.771 1.00 58.04 157 GLY D C 1
ATOM 8619 O O . GLY D 1 157 ? 141.272 121.998 23.497 1.00 64.35 157 GLY D O 1
ATOM 8620 N N . ASP D 1 158 ? 139.791 123.710 23.510 1.00 51.62 158 ASP D N 1
ATOM 8621 C CA . ASP D 1 158 ? 140.748 124.740 23.159 1.00 55.40 158 ASP D CA 1
ATOM 8622 C C . ASP D 1 158 ? 140.675 125.719 24.296 1.00 65.13 158 ASP D C 1
ATOM 8623 O O . ASP D 1 158 ? 139.622 126.335 24.545 1.00 57.51 158 ASP D O 1
ATOM 8628 N N . TYR D 1 159 ? 141.801 125.846 24.994 1.00 66.05 159 TYR D N 1
ATOM 8629 C CA . TYR D 1 159 ? 141.873 126.672 26.178 1.00 57.59 159 TYR D CA 1
ATOM 8630 C C . TYR D 1 159 ? 142.533 128.022 25.917 1.00 61.69 159 TYR D C 1
ATOM 8631 O O . TYR D 1 159 ? 142.777 128.773 26.847 1.00 64.64 159 TYR D O 1
ATOM 8640 N N . TYR D 1 160 ? 142.773 128.345 24.647 1.00 65.87 160 TYR D N 1
ATOM 8641 C CA . TYR D 1 160 ? 143.366 129.633 24.276 1.00 69.91 160 TYR D CA 1
ATOM 8642 C C . TYR D 1 160 ? 142.760 130.219 22.981 1.00 67.40 160 TYR D C 1
ATOM 8643 O O . TYR D 1 160 ? 143.487 130.515 22.033 1.00 67.07 160 TYR D O 1
ATOM 8652 N N . PRO D 1 161 ? 141.425 130.385 22.944 1.00 65.50 161 PRO D N 1
ATOM 8653 C CA . PRO D 1 161 ? 140.657 130.973 21.828 1.00 72.37 161 PRO D CA 1
ATOM 8654 C C . PRO D 1 161 ? 141.042 132.409 21.543 1.00 64.58 161 PRO D C 1
ATOM 8655 O O . PRO D 1 161 ? 141.137 133.143 22.515 1.00 66.36 161 PRO D O 1
ATOM 8659 N N . ALA D 1 162 ? 141.224 132.808 20.279 1.00 62.24 162 ALA D N 1
ATOM 8660 C CA . ALA D 1 162 ? 141.814 134.131 19.984 1.00 63.88 162 ALA D CA 1
ATOM 8661 C C . ALA D 1 162 ? 140.762 135.223 19.960 1.00 72.43 162 ALA D C 1
ATOM 8662 O O . ALA D 1 162 ? 141.059 136.417 19.729 1.00 61.30 162 ALA D O 1
ATOM 8664 N N . GLU D 1 163 ? 139.524 134.793 20.200 1.00 76.00 163 GLU D N 1
ATOM 8665 C CA . GLU D 1 163 ? 138.445 135.719 20.483 1.00 81.98 163 GLU D CA 1
ATOM 8666 C C . GLU D 1 163 ? 138.622 136.283 21.907 1.00 86.38 163 GLU D C 1
ATOM 8667 O O . GLU D 1 163 ? 137.855 137.157 22.333 1.00 87.26 163 GLU D O 1
ATOM 8673 N N . PHE D 1 164 ? 139.650 135.783 22.613 1.00 79.58 164 PHE D N 1
ATOM 8674 C CA . PHE D 1 164 ? 139.896 136.064 24.038 1.00 65.75 164 PHE D CA 1
ATOM 8675 C C . PHE D 1 164 ? 141.356 136.328 24.409 1.00 65.51 164 PHE D C 1
ATOM 8676 O O . PHE D 1 164 ? 141.648 136.957 25.423 1.00 64.86 164 PHE D O 1
ATOM 8684 N N . ARG D 1 165 ? 142.268 135.874 23.563 1.00 63.83 165 ARG D N 1
ATOM 8685 C CA . ARG D 1 165 ? 143.687 135.948 23.845 1.00 57.69 165 ARG D CA 1
ATOM 8686 C C . ARG D 1 165 ? 144.200 137.305 24.340 1.00 63.45 165 ARG D C 1
ATOM 8687 O O . ARG D 1 165 ? 145.092 137.347 25.191 1.00 63.00 165 ARG D O 1
ATOM 8695 N N . PRO D 1 166 ? 143.656 138.420 23.812 1.00 66.67 166 PRO D N 1
ATOM 8696 C CA . PRO D 1 166 ? 144.130 139.719 24.305 1.00 66.71 166 PRO D CA 1
ATOM 8697 C C . PRO D 1 166 ? 143.909 139.847 25.815 1.00 72.50 166 PRO D C 1
ATOM 8698 O O . PRO D 1 166 ? 144.812 140.338 26.497 1.00 73.49 166 PRO D O 1
ATOM 8702 N N . GLU D 1 167 ? 142.744 139.421 26.317 1.00 66.17 167 GLU D N 1
ATOM 8703 C CA . GLU D 1 167 ? 142.476 139.437 27.751 1.00 65.10 167 GLU D CA 1
ATOM 8704 C C . GLU D 1 167 ? 143.284 138.338 28.462 1.00 62.98 167 GLU D C 1
ATOM 8705 O O . GLU D 1 167 ? 144.142 138.662 29.268 1.00 63.64 167 GLU D O 1
ATOM 8711 N N . ILE D 1 168 ? 143.053 137.060 28.169 1.00 57.89 168 ILE D N 1
ATOM 8712 C CA . ILE D 1 168 ? 143.823 135.999 28.833 1.00 52.09 168 ILE D CA 1
ATOM 8713 C C . ILE D 1 168 ? 145.308 136.383 28.992 1.00 52.86 168 ILE D C 1
ATOM 8714 O O . ILE D 1 168 ? 145.927 136.192 30.041 1.00 49.29 168 ILE D O 1
ATOM 8719 N N . ASP D 1 169 ? 145.861 136.967 27.947 1.00 54.52 169 ASP D N 1
ATOM 8720 C CA . ASP D 1 169 ? 147.227 137.454 27.973 1.00 57.63 169 ASP D CA 1
ATOM 8721 C C . ASP D 1 169 ? 147.519 138.464 29.100 1.00 56.13 169 ASP D C 1
ATOM 8722 O O . ASP D 1 169 ? 148.577 138.405 29.730 1.00 53.36 169 ASP D O 1
ATOM 8727 N N . ARG D 1 170 ? 146.594 139.400 29.325 1.00 61.61 170 ARG D N 1
ATOM 8728 C CA . ARG D 1 170 ? 146.771 140.490 30.297 1.00 53.33 170 ARG D CA 1
ATOM 8729 C C . ARG D 1 170 ? 146.512 140.029 31.713 1.00 42.74 170 ARG D C 1
ATOM 8730 O O . ARG D 1 170 ? 147.103 140.549 32.638 1.00 43.84 170 ARG D O 1
ATOM 8738 N N . ILE D 1 171 ? 145.625 139.060 31.878 1.00 42.76 171 ILE D N 1
ATOM 8739 C CA . ILE D 1 171 ? 145.380 138.464 33.183 1.00 43.98 171 ILE D CA 1
ATOM 8740 C C . ILE D 1 171 ? 146.542 137.572 33.541 1.00 46.97 171 ILE D C 1
ATOM 8741 O O . ILE D 1 171 ? 147.052 137.593 34.656 1.00 48.56 171 ILE D O 1
ATOM 8746 N N . ASN D 1 172 ? 146.972 136.778 32.582 1.00 48.03 172 ASN D N 1
ATOM 8747 C CA . ASN D 1 172 ? 148.137 135.964 32.828 1.00 49.61 172 ASN D CA 1
ATOM 8748 C C . ASN D 1 172 ? 149.368 136.819 33.204 1.00 44.41 172 ASN D C 1
ATOM 8749 O O . ASN D 1 172 ? 150.203 136.414 33.993 1.00 45.26 172 ASN D O 1
ATOM 8754 N N . ALA D 1 173 ? 149.471 138.014 32.655 1.00 46.01 173 ALA D N 1
ATOM 8755 C CA . ALA D 1 173 ? 150.570 138.885 33.027 1.00 47.67 173 ALA D CA 1
ATOM 8756 C C . ALA D 1 173 ? 150.545 139.043 34.538 1.00 49.93 173 ALA D C 1
ATOM 8757 O O . ALA D 1 173 ? 151.274 138.348 35.261 1.00 48.71 173 ALA D O 1
ATOM 8759 N N . ARG D 1 174 ? 149.694 139.965 34.991 1.00 51.44 174 ARG D N 1
ATOM 8760 C CA . ARG D 1 174 ? 149.464 140.223 36.407 1.00 46.91 174 ARG D CA 1
ATOM 8761 C C . ARG D 1 174 ? 149.394 138.930 37.234 1.00 40.15 174 ARG D C 1
ATOM 8762 O O . ARG D 1 174 ? 150.140 138.745 38.186 1.00 38.93 174 ARG D O 1
ATOM 8770 N N . VAL D 1 175 ? 148.522 138.009 36.878 1.00 37.92 175 VAL D N 1
ATOM 8771 C CA . VAL D 1 175 ? 148.389 136.856 37.750 1.00 37.55 175 VAL D CA 1
ATOM 8772 C C . VAL D 1 175 ? 149.668 136.049 37.879 1.00 37.04 175 VAL D C 1
ATOM 8773 O O . VAL D 1 175 ? 149.755 135.170 38.695 1.00 35.73 175 VAL D O 1
ATOM 8777 N N . TYR D 1 176 ? 150.659 136.344 37.053 1.00 45.79 176 TYR D N 1
ATOM 8778 C CA . TYR D 1 176 ? 151.934 135.632 37.104 1.00 46.33 176 TYR D CA 1
ATOM 8779 C C . TYR D 1 176 ? 152.923 136.412 37.937 1.00 42.65 176 TYR D C 1
ATOM 8780 O O . TYR D 1 176 ? 153.523 135.898 38.891 1.00 39.28 176 TYR D O 1
ATOM 8789 N N . GLU D 1 177 ? 153.117 137.656 37.518 1.00 42.05 177 GLU D N 1
ATOM 8790 C CA . GLU D 1 177 ? 154.028 138.559 38.200 1.00 44.26 177 GLU D CA 1
ATOM 8791 C C . GLU D 1 177 ? 153.706 138.690 39.686 1.00 43.30 177 GLU D C 1
ATOM 8792 O O . GLU D 1 177 ? 154.585 138.528 40.516 1.00 48.39 177 GLU D O 1
ATOM 8798 N N . THR D 1 178 ? 152.454 138.961 40.029 1.00 38.29 178 THR D N 1
ATOM 8799 C CA . THR D 1 178 ? 152.142 139.285 41.401 1.00 29.68 178 THR D CA 1
ATOM 8800 C C . THR D 1 178 ? 151.723 138.087 42.227 1.00 36.74 178 THR D C 1
ATOM 8801 O O . THR D 1 178 ? 151.569 138.208 43.448 1.00 40.69 178 THR D O 1
ATOM 8805 N N . LEU D 1 179 ? 151.550 136.923 41.603 1.00 36.43 179 LEU D N 1
ATOM 8806 C CA . LEU D 1 179 ? 150.945 135.821 42.361 1.00 36.43 179 LEU D CA 1
ATOM 8807 C C . LEU D 1 179 ? 151.584 134.438 42.166 1.00 34.15 179 LEU D C 1
ATOM 8808 O O . LEU D 1 179 ? 152.111 133.890 43.115 1.00 34.72 179 LEU D O 1
ATOM 8813 N N . ASN D 1 180 ? 151.551 133.874 40.960 1.00 39.14 180 ASN D N 1
ATOM 8814 C CA . ASN D 1 180 ? 152.228 132.593 40.703 1.00 42.81 180 ASN D CA 1
ATOM 8815 C C . ASN D 1 180 ? 153.644 132.734 41.242 1.00 39.09 180 ASN D C 1
ATOM 8816 O O . ASN D 1 180 ? 154.186 131.851 41.929 1.00 32.38 180 ASN D O 1
ATOM 8821 N N . ASN D 1 181 ? 154.208 133.899 40.941 1.00 39.93 181 ASN D N 1
ATOM 8822 C CA . ASN D 1 181 ? 155.537 134.244 41.375 1.00 39.93 181 ASN D CA 1
ATOM 8823 C C . ASN D 1 181 ? 155.605 135.192 42.574 1.00 41.60 181 ASN D C 1
ATOM 8824 O O . ASN D 1 181 ? 156.634 135.243 43.256 1.00 41.84 181 ASN D O 1
ATOM 8829 N N . GLY D 1 182 ? 154.523 135.928 42.836 1.00 37.65 182 GLY D N 1
ATOM 8830 C CA . GLY D 1 182 ? 154.445 136.778 44.018 1.00 32.86 182 GLY D CA 1
ATOM 8831 C C . GLY D 1 182 ? 154.651 136.033 45.333 1.00 35.47 182 GLY D C 1
ATOM 8832 O O . GLY D 1 182 ? 155.269 136.546 46.256 1.00 33.76 182 GLY D O 1
ATOM 8833 N N . VAL D 1 183 ? 154.138 134.814 45.437 1.00 32.68 183 VAL D N 1
ATOM 8834 C CA . VAL D 1 183 ? 154.296 134.075 46.669 1.00 35.92 183 VAL D CA 1
ATOM 8835 C C . VAL D 1 183 ? 155.758 133.768 46.960 1.00 35.27 183 VAL D C 1
ATOM 8836 O O . VAL D 1 183 ? 156.186 133.727 48.108 1.00 34.27 183 VAL D O 1
ATOM 8840 N N . TYR D 1 184 ? 156.526 133.542 45.909 1.00 35.98 184 TYR D N 1
ATOM 8841 C CA . TYR D 1 184 ? 157.948 133.295 46.068 1.00 34.53 184 TYR D CA 1
ATOM 8842 C C . TYR D 1 184 ? 158.741 134.610 46.310 1.00 29.59 184 TYR D C 1
ATOM 8843 O O . TYR D 1 184 ? 159.554 134.675 47.216 1.00 27.22 184 TYR D O 1
ATOM 8852 N N . ARG D 1 185 ? 158.538 135.649 45.507 1.00 28.47 185 ARG D N 1
ATOM 8853 C CA . ARG D 1 185 ? 159.166 136.910 45.863 1.00 35.09 185 ARG D CA 1
ATOM 8854 C C . ARG D 1 185 ? 158.928 137.133 47.401 1.00 35.63 185 ARG D C 1
ATOM 8855 O O . ARG D 1 185 ? 159.873 137.337 48.164 1.00 31.86 185 ARG D O 1
ATOM 8857 N N . SER D 1 186 ? 157.689 136.999 47.862 1.00 35.98 186 SER D N 1
ATOM 8858 C CA . SER D 1 186 ? 157.374 137.093 49.288 1.00 31.34 186 SER D CA 1
ATOM 8859 C C . SER D 1 186 ? 158.120 136.106 50.192 1.00 28.12 186 SER D C 1
ATOM 8860 O O . SER D 1 186 ? 158.978 136.473 50.960 1.00 33.42 186 SER D O 1
ATOM 8863 N N . GLY D 1 187 ? 157.775 134.845 50.124 1.00 27.59 187 GLY D N 1
ATOM 8864 C CA . GLY D 1 187 ? 158.381 133.887 51.025 1.00 34.48 187 GLY D CA 1
ATOM 8865 C C . GLY D 1 187 ? 159.903 133.902 51.132 1.00 39.52 187 GLY D C 1
ATOM 8866 O O . GLY D 1 187 ? 160.453 133.647 52.206 1.00 46.84 187 GLY D O 1
ATOM 8867 N N . PHE D 1 188 ? 160.587 134.186 50.030 1.00 33.73 188 PHE D N 1
ATOM 8868 C CA . PHE D 1 188 ? 162.035 134.104 50.005 1.00 29.53 188 PHE D CA 1
ATOM 8869 C C . PHE D 1 188 ? 162.733 135.405 50.186 1.00 29.83 188 PHE D C 1
ATOM 8870 O O . PHE D 1 188 ? 163.961 135.402 50.260 1.00 32.77 188 PHE D O 1
ATOM 8878 N N . ALA D 1 189 ? 161.980 136.505 50.185 1.00 27.89 189 ALA D N 1
ATOM 8879 C CA . ALA D 1 189 ? 162.539 137.830 50.460 1.00 27.16 189 ALA D CA 1
ATOM 8880 C C . ALA D 1 189 ? 163.340 137.756 51.762 1.00 35.41 189 ALA D C 1
ATOM 8881 O O . ALA D 1 189 ? 163.103 136.864 52.605 1.00 35.67 189 ALA D O 1
ATOM 8883 N N . THR D 1 190 ? 164.290 138.674 51.943 1.00 36.08 190 THR D N 1
ATOM 8884 C CA . THR D 1 190 ? 165.142 138.617 53.137 1.00 34.01 190 THR D CA 1
ATOM 8885 C C . THR D 1 190 ? 165.166 139.925 53.882 1.00 28.43 190 THR D C 1
ATOM 8886 O O . THR D 1 190 ? 165.983 140.100 54.770 1.00 32.22 190 THR D O 1
ATOM 8890 N N . THR D 1 191 ? 164.291 140.844 53.512 1.00 23.25 191 THR D N 1
ATOM 8891 C CA . THR D 1 191 ? 164.148 142.073 54.269 1.00 33.77 191 THR D CA 1
ATOM 8892 C C . THR D 1 191 ? 162.706 142.477 54.397 1.00 35.61 191 THR D C 1
ATOM 8893 O O . THR D 1 191 ? 161.938 142.346 53.446 1.00 34.37 191 THR D O 1
ATOM 8897 N N . GLN D 1 192 ? 162.333 143.001 55.557 1.00 32.75 192 GLN D N 1
ATOM 8898 C CA . GLN D 1 192 ? 160.941 143.330 55.701 1.00 34.72 192 GLN D CA 1
ATOM 8899 C C . GLN D 1 192 ? 160.512 144.115 54.480 1.00 37.23 192 GLN D C 1
ATOM 8900 O O . GLN D 1 192 ? 159.576 143.713 53.778 1.00 34.46 192 GLN D O 1
ATOM 8906 N N . GLU D 1 193 ? 161.236 145.196 54.203 1.00 33.61 193 GLU D N 1
ATOM 8907 C CA . GLU D 1 193 ? 160.887 146.059 53.090 1.00 39.82 193 GLU D CA 1
ATOM 8908 C C . GLU D 1 193 ? 160.582 145.288 51.781 1.00 39.51 193 GLU D C 1
ATOM 8909 O O . GLU D 1 193 ? 159.637 145.624 51.045 1.00 31.24 193 GLU D O 1
ATOM 8915 N N . ALA D 1 194 ? 161.385 144.263 51.498 1.00 35.32 194 ALA D N 1
ATOM 8916 C CA . ALA D 1 194 ? 161.206 143.479 50.295 1.00 32.71 194 ALA D CA 1
ATOM 8917 C C . ALA D 1 194 ? 159.956 142.610 50.402 1.00 38.74 194 ALA D C 1
ATOM 8918 O O . ALA D 1 194 ? 159.109 142.575 49.484 1.00 34.42 194 ALA D O 1
ATOM 8920 N N . TYR D 1 195 ? 159.846 141.907 51.527 1.00 36.30 195 TYR D N 1
ATOM 8921 C CA . TYR D 1 195 ? 158.721 141.013 51.735 1.00 35.99 195 TYR D CA 1
ATOM 8922 C C . TYR D 1 195 ? 157.449 141.817 51.628 1.00 31.20 195 TYR D C 1
ATOM 8923 O O . TYR D 1 195 ? 156.493 141.402 51.023 1.00 29.57 195 TYR D O 1
ATOM 8932 N N . GLU D 1 196 ? 157.440 142.998 52.202 1.00 32.36 196 GLU D N 1
ATOM 8933 C CA . GLU D 1 196 ? 156.235 143.803 52.096 1.00 36.45 196 GLU D CA 1
ATOM 8934 C C . GLU D 1 196 ? 155.937 144.188 50.666 1.00 30.12 196 GLU D C 1
ATOM 8935 O O . GLU D 1 196 ? 154.834 143.998 50.200 1.00 31.54 196 GLU D O 1
ATOM 8941 N N . GLU D 1 197 ? 156.936 144.696 49.966 1.00 36.66 197 GLU D N 1
ATOM 8942 C CA . GLU D 1 197 ? 156.786 145.062 48.551 1.00 39.08 197 GLU D CA 1
ATOM 8943 C C . GLU D 1 197 ? 156.250 143.932 47.612 1.00 35.51 197 GLU D C 1
ATOM 8944 O O . GLU D 1 197 ? 155.748 144.212 46.526 1.00 32.25 197 GLU D O 1
ATOM 8950 N N . ALA D 1 198 ? 156.309 142.671 48.040 1.00 34.23 198 ALA D N 1
ATOM 8951 C CA . ALA D 1 198 ? 155.609 141.597 47.324 1.00 28.12 198 ALA D CA 1
ATOM 8952 C C . ALA D 1 198 ? 154.245 141.145 47.926 1.00 34.48 198 ALA D C 1
ATOM 8953 O O . ALA D 1 198 ? 153.261 141.080 47.184 1.00 37.14 198 ALA D O 1
ATOM 8955 N N . PHE D 1 199 ? 154.186 140.834 49.237 1.00 38.01 199 PHE D N 1
ATOM 8956 C CA . PHE D 1 199 ? 152.946 140.396 49.922 1.00 32.13 199 PHE D CA 1
ATOM 8957 C C . PHE D 1 199 ? 151.834 141.391 49.652 1.00 36.06 199 PHE D C 1
ATOM 8958 O O . PHE D 1 199 ? 150.693 141.008 49.438 1.00 35.41 199 PHE D O 1
ATOM 8960 N N . TYR D 1 200 ? 152.154 142.676 49.639 1.00 32.01 200 TYR D N 1
ATOM 8961 C CA . TYR D 1 200 ? 151.094 143.657 49.452 1.00 36.30 200 TYR D CA 1
ATOM 8962 C C . TYR D 1 200 ? 150.471 143.650 48.053 1.00 42.36 200 TYR D C 1
ATOM 8963 O O . TYR D 1 200 ? 149.240 143.509 47.921 1.00 48.54 200 TYR D O 1
ATOM 8972 N N . PRO D 1 201 ? 151.297 143.788 47.006 1.00 41.12 201 PRO D N 1
ATOM 8973 C CA . PRO D 1 201 ? 150.704 143.727 45.663 1.00 45.59 201 PRO D CA 1
ATOM 8974 C C . PRO D 1 201 ? 149.992 142.399 45.357 1.00 44.69 201 PRO D C 1
ATOM 8975 O O . PRO D 1 201 ? 149.007 142.363 44.617 1.00 48.63 201 PRO D O 1
ATOM 8979 N N . LEU D 1 202 ? 150.475 141.315 45.937 1.00 41.46 202 LEU D N 1
ATOM 8980 C CA . LEU D 1 202 ? 149.891 140.018 45.659 1.00 37.60 202 LEU D CA 1
ATOM 8981 C C . LEU D 1 202 ? 148.484 139.986 46.185 1.00 39.86 202 LEU D C 1
ATOM 8982 O O . LEU D 1 202 ? 147.607 139.432 45.543 1.00 48.82 202 LEU D O 1
ATOM 8987 N N . PHE D 1 203 ? 148.236 140.588 47.340 1.00 43.73 203 PHE D N 1
ATOM 8988 C CA . PHE D 1 203 ? 146.851 140.663 47.812 1.00 44.19 203 PHE D CA 1
ATOM 8989 C C . PHE D 1 203 ? 146.029 141.663 46.989 1.00 43.84 203 PHE D C 1
ATOM 8990 O O . PHE D 1 203 ? 144.885 141.394 46.671 1.00 44.59 203 PHE D O 1
ATOM 8998 N N . ASP D 1 204 ? 146.616 142.791 46.605 1.00 39.91 204 ASP D N 1
ATOM 8999 C CA . ASP D 1 204 ? 145.936 143.703 45.686 1.00 47.06 204 ASP D CA 1
ATOM 9000 C C . ASP D 1 204 ? 145.317 142.974 44.475 1.00 48.78 204 ASP D C 1
ATOM 9001 O O . ASP D 1 204 ? 144.157 143.234 44.081 1.00 46.56 204 ASP D O 1
ATOM 9006 N N . THR D 1 205 ? 146.137 142.096 43.892 1.00 45.93 205 THR D N 1
ATOM 9007 C CA . THR D 1 205 ? 145.773 141.175 42.809 1.00 47.78 205 THR D CA 1
ATOM 9008 C C . THR D 1 205 ? 144.663 140.197 43.196 1.00 49.49 205 THR D C 1
ATOM 9009 O O . THR D 1 205 ? 143.688 140.084 42.463 1.00 52.23 205 THR D O 1
ATOM 9013 N N . LEU D 1 206 ? 144.788 139.492 44.327 1.00 43.78 206 LEU D N 1
ATOM 9014 C CA . LEU D 1 206 ? 143.671 138.661 44.812 1.00 42.32 206 LEU D CA 1
ATOM 9015 C C . LEU D 1 206 ? 142.377 139.467 44.994 1.00 46.76 206 LEU D C 1
ATOM 9016 O O . LEU D 1 206 ? 141.296 138.964 44.727 1.00 51.56 206 LEU D O 1
ATOM 9021 N N . ASP D 1 207 ? 142.480 140.712 45.453 1.00 51.00 207 ASP D N 1
ATOM 9022 C CA . ASP D 1 207 ? 141.324 141.601 45.489 1.00 48.30 207 ASP D CA 1
ATOM 9023 C C . ASP D 1 207 ? 140.750 141.719 44.108 1.00 47.15 207 ASP D C 1
ATOM 9024 O O . ASP D 1 207 ? 139.613 141.347 43.858 1.00 48.53 207 ASP D O 1
ATOM 9029 N N . TRP D 1 208 ? 141.559 142.231 43.201 1.00 47.50 208 TRP D N 1
ATOM 9030 C CA . TRP D 1 208 ? 141.103 142.445 41.840 1.00 50.71 208 TRP D CA 1
ATOM 9031 C C . TRP D 1 208 ? 140.463 141.221 41.188 1.00 50.11 208 TRP D C 1
ATOM 9032 O O . TRP D 1 208 ? 139.515 141.358 40.431 1.00 52.21 208 TRP D O 1
ATOM 9043 N N . LEU D 1 209 ? 140.972 140.032 41.480 1.00 44.55 209 LEU D N 1
ATOM 9044 C CA . LEU D 1 209 ? 140.386 138.831 40.930 1.00 43.34 209 LEU D CA 1
ATOM 9045 C C . LEU D 1 209 ? 139.051 138.594 41.547 1.00 49.32 209 LEU D C 1
ATOM 9046 O O . LEU D 1 209 ? 138.086 138.316 40.852 1.00 56.60 209 LEU D O 1
ATOM 9051 N N . GLU D 1 210 ? 138.991 138.682 42.864 1.00 47.81 210 GLU D N 1
ATOM 9052 C CA . GLU D 1 210 ? 137.728 138.453 43.535 1.00 46.79 210 GLU D CA 1
ATOM 9053 C C . GLU D 1 210 ? 136.600 139.317 42.976 1.00 51.58 210 GLU D C 1
ATOM 9054 O O . GLU D 1 210 ? 135.470 138.858 42.908 1.00 58.50 210 GLU D O 1
ATOM 9060 N N . GLU D 1 211 ? 136.888 140.557 42.580 1.00 50.24 211 GLU D N 1
ATOM 9061 C CA . GLU D 1 211 ? 135.853 141.425 42.023 1.00 52.97 211 GLU D CA 1
ATOM 9062 C C . GLU D 1 211 ? 135.565 141.037 40.587 1.00 56.92 211 GLU D C 1
ATOM 9063 O O . GLU D 1 211 ? 134.485 141.285 40.057 1.00 62.46 211 GLU D O 1
ATOM 9069 N N . HIS D 1 212 ? 136.549 140.421 39.956 1.00 56.13 212 HIS D N 1
ATOM 9070 C CA . HIS D 1 212 ? 136.448 140.068 38.553 1.00 56.03 212 HIS D CA 1
ATOM 9071 C C . HIS D 1 212 ? 135.658 138.811 38.374 1.00 54.73 212 HIS D C 1
ATOM 9072 O O . HIS D 1 212 ? 134.830 138.720 37.480 1.00 59.63 212 HIS D O 1
ATOM 9079 N N . LEU D 1 213 ? 135.964 137.851 39.245 1.00 54.24 213 LEU D N 1
ATOM 9080 C CA . LEU D 1 213 ? 135.323 136.536 39.383 1.00 57.86 213 LEU D CA 1
ATOM 9081 C C . LEU D 1 213 ? 133.899 136.623 39.996 1.00 60.39 213 LEU D C 1
ATOM 9082 O O . LEU D 1 213 ? 133.241 135.605 40.337 1.00 53.46 213 LEU D O 1
ATOM 9087 N N . THR D 1 214 ? 133.446 137.871 40.102 1.00 65.99 214 THR D N 1
ATOM 9088 C CA . THR D 1 214 ? 132.168 138.284 40.693 1.00 67.98 214 THR D CA 1
ATOM 9089 C C . THR D 1 214 ? 130.894 137.623 40.066 1.00 71.93 214 THR D C 1
ATOM 9090 O O . THR D 1 214 ? 130.472 136.523 40.501 1.00 69.64 214 THR D O 1
ATOM 9094 N N . GLY D 1 215 ? 130.293 138.258 39.054 1.00 54.43 215 GLY D N 1
ATOM 9095 C CA . GLY D 1 215 ? 129.240 137.593 38.298 1.00 65.48 215 GLY D CA 1
ATOM 9096 C C . GLY D 1 215 ? 129.709 136.640 37.186 1.00 74.74 215 GLY D C 1
ATOM 9097 O O . GLY D 1 215 ? 129.209 136.691 36.041 1.00 76.07 215 GLY D O 1
ATOM 9098 N N . ARG D 1 216 ? 130.668 135.771 37.514 1.00 70.80 216 ARG D N 1
ATOM 9099 C CA . ARG D 1 216 ? 131.285 134.858 36.545 1.00 62.36 216 ARG D CA 1
ATOM 9100 C C . ARG D 1 216 ? 131.542 133.533 37.235 1.00 63.05 216 ARG D C 1
ATOM 9101 O O . ARG D 1 216 ? 131.666 133.496 38.465 1.00 66.12 216 ARG D O 1
ATOM 9109 N N . GLU D 1 217 ? 131.601 132.455 36.448 1.00 62.12 217 GLU D N 1
ATOM 9110 C CA . GLU D 1 217 ? 131.812 131.111 36.975 1.00 54.73 217 GLU D CA 1
ATOM 9111 C C . GLU D 1 217 ? 133.233 130.710 36.625 1.00 58.97 217 GLU D C 1
ATOM 9112 O O . GLU D 1 217 ? 133.886 129.941 37.350 1.00 57.41 217 GLU D O 1
ATOM 9118 N N . TRP D 1 218 ? 133.702 131.259 35.507 1.00 52.67 218 TRP D N 1
ATOM 9119 C CA . TRP D 1 218 ? 135.083 131.127 35.078 1.00 46.41 218 TRP D CA 1
ATOM 9120 C C . TRP D 1 218 ? 135.699 132.489 34.904 1.00 52.87 218 TRP D C 1
ATOM 9121 O O . TRP D 1 218 ? 135.038 133.511 35.084 1.00 53.66 218 TRP D O 1
ATOM 9132 N N . LEU D 1 219 ? 136.968 132.495 34.518 1.00 58.58 219 LEU D N 1
ATOM 9133 C CA . LEU D 1 219 ? 137.765 133.709 34.549 1.00 57.24 219 LEU D CA 1
ATOM 9134 C C . LEU D 1 219 ? 137.661 134.466 33.258 1.00 54.04 219 LEU D C 1
ATOM 9135 O O . LEU D 1 219 ? 137.374 135.652 33.264 1.00 58.34 219 LEU D O 1
ATOM 9140 N N . VAL D 1 220 ? 137.915 133.791 32.147 1.00 57.10 220 VAL D N 1
ATOM 9141 C CA . VAL D 1 220 ? 137.687 134.447 30.868 1.00 70.80 220 VAL D CA 1
ATOM 9142 C C . VAL D 1 220 ? 136.637 133.765 29.976 1.00 81.69 220 VAL D C 1
ATOM 9143 O O . VAL D 1 220 ? 136.456 132.529 30.006 1.00 72.59 220 VAL D O 1
ATOM 9147 N N . GLY D 1 221 ? 135.932 134.603 29.209 1.00 80.96 221 GLY D N 1
ATOM 9148 C CA . GLY D 1 221 ? 134.862 134.158 28.332 1.00 74.16 221 GLY D CA 1
ATOM 9149 C C . GLY D 1 221 ? 133.705 133.708 29.183 1.00 71.80 221 GLY D C 1
ATOM 9150 O O . GLY D 1 221 ? 133.042 134.507 29.850 1.00 85.73 221 GLY D O 1
ATOM 9151 N N . ASP D 1 222 ? 133.451 132.420 29.178 1.00 57.51 222 ASP D N 1
ATOM 9152 C CA . ASP D 1 222 ? 132.565 131.919 30.181 1.00 65.72 222 ASP D CA 1
ATOM 9153 C C . ASP D 1 222 ? 133.087 130.548 30.370 1.00 69.22 222 ASP D C 1
ATOM 9154 O O . ASP D 1 222 ? 132.446 129.702 30.982 1.00 71.47 222 ASP D O 1
ATOM 9159 N N . ARG D 1 223 ? 134.279 130.321 29.846 1.00 65.83 223 ARG D N 1
ATOM 9160 C CA . ARG D 1 223 ? 134.805 128.979 29.968 1.00 69.38 223 ARG D CA 1
ATOM 9161 C C . ARG D 1 223 ? 136.090 128.795 30.753 1.00 61.03 223 ARG D C 1
ATOM 9162 O O . ARG D 1 223 ? 136.727 129.754 31.190 1.00 61.97 223 ARG D O 1
ATOM 9170 N N . LEU D 1 224 ? 136.437 127.525 30.932 1.00 61.48 224 LEU D N 1
ATOM 9171 C CA . LEU D 1 224 ? 137.716 127.130 31.496 1.00 60.01 224 LEU D CA 1
ATOM 9172 C C . LEU D 1 224 ? 138.803 127.458 30.497 1.00 58.32 224 LEU D C 1
ATOM 9173 O O . LEU D 1 224 ? 139.344 126.574 29.852 1.00 60.26 224 LEU D O 1
ATOM 9178 N N . THR D 1 225 ? 139.100 128.735 30.347 1.00 56.47 225 THR D N 1
ATOM 9179 C CA . THR D 1 225 ? 140.255 129.150 29.595 1.00 51.15 225 THR D CA 1
ATOM 9180 C C . THR D 1 225 ? 141.485 128.678 30.406 1.00 55.11 225 THR D C 1
ATOM 9181 O O . THR D 1 225 ? 141.323 128.153 31.512 1.00 51.42 225 THR D O 1
ATOM 9185 N N . GLU D 1 226 ? 142.699 128.831 29.865 1.00 59.59 226 GLU D N 1
ATOM 9186 C CA . GLU D 1 226 ? 143.944 128.490 30.593 1.00 50.75 226 GLU D CA 1
ATOM 9187 C C . GLU D 1 226 ? 144.271 129.444 31.725 1.00 52.21 226 GLU D C 1
ATOM 9188 O O . GLU D 1 226 ? 144.968 129.074 32.658 1.00 51.35 226 GLU D O 1
ATOM 9194 N N . ALA D 1 227 ? 143.788 130.679 31.634 1.00 57.31 227 ALA D N 1
ATOM 9195 C CA . ALA D 1 227 ? 144.002 131.642 32.704 1.00 56.29 227 ALA D CA 1
ATOM 9196 C C . ALA D 1 227 ? 143.599 131.033 34.039 1.00 54.29 227 ALA D C 1
ATOM 9197 O O . ALA D 1 227 ? 144.282 131.238 35.043 1.00 59.86 227 ALA D O 1
ATOM 9199 N N . ASP D 1 228 ? 142.508 130.276 34.044 1.00 45.73 228 ASP D N 1
ATOM 9200 C CA . ASP D 1 228 ? 142.091 129.554 35.244 1.00 48.79 228 ASP D CA 1
ATOM 9201 C C . ASP D 1 228 ? 143.112 128.469 35.635 1.00 44.61 228 ASP D C 1
ATOM 9202 O O . ASP D 1 228 ? 143.296 128.172 36.808 1.00 46.66 228 ASP D O 1
ATOM 9207 N N . ILE D 1 229 ? 143.771 127.882 34.651 1.00 41.62 229 ILE D N 1
ATOM 9208 C CA . ILE D 1 229 ? 144.618 126.734 34.905 1.00 44.40 229 ILE D CA 1
ATOM 9209 C C . ILE D 1 229 ? 145.971 127.224 35.417 1.00 42.37 229 ILE D C 1
ATOM 9210 O O . ILE D 1 229 ? 146.654 126.538 36.172 1.00 40.45 229 ILE D O 1
ATOM 9215 N N . ARG D 1 230 ? 146.343 128.424 35.006 1.00 38.73 230 ARG D N 1
ATOM 9216 C CA . ARG D 1 230 ? 147.576 129.026 35.459 1.00 47.65 230 ARG D CA 1
ATOM 9217 C C . ARG D 1 230 ? 147.448 129.429 36.935 1.00 52.33 230 ARG D C 1
ATOM 9218 O O . ARG D 1 230 ? 148.299 129.092 37.776 1.00 50.95 230 ARG D O 1
ATOM 9226 N N . LEU D 1 231 ? 146.377 130.161 37.229 1.00 49.26 231 LEU D N 1
ATOM 9227 C CA . LEU D 1 231 ? 146.089 130.629 38.574 1.00 40.81 231 LEU D CA 1
ATOM 9228 C C . LEU D 1 231 ? 145.638 129.517 39.521 1.00 42.01 231 LEU D C 1
ATOM 9229 O O . LEU D 1 231 ? 145.731 129.667 40.742 1.00 47.79 231 LEU D O 1
ATOM 9234 N N . PHE D 1 232 ? 145.162 128.397 38.999 1.00 35.58 232 PHE D N 1
ATOM 9235 C CA . PHE D 1 232 ? 144.750 127.348 39.923 1.00 35.49 232 PHE D CA 1
ATOM 9236 C C . PHE D 1 232 ? 145.875 126.714 40.756 1.00 35.85 232 PHE D C 1
ATOM 9237 O O . PHE D 1 232 ? 145.714 126.524 41.954 1.00 36.76 232 PHE D O 1
ATOM 9245 N N . PRO D 1 233 ? 147.011 126.371 40.142 1.00 36.38 233 PRO D N 1
ATOM 9246 C CA . PRO D 1 233 ? 147.971 125.642 40.990 1.00 39.50 233 PRO D CA 1
ATOM 9247 C C . PRO D 1 233 ? 148.569 126.465 42.158 1.00 41.79 233 PRO D C 1
ATOM 9248 O O . PRO D 1 233 ? 149.145 125.882 43.088 1.00 43.13 233 PRO D O 1
ATOM 9252 N N . THR D 1 234 ? 148.421 127.790 42.135 1.00 39.50 234 THR D N 1
ATOM 9253 C CA . THR D 1 234 ? 148.897 128.602 43.251 1.00 36.42 234 THR D CA 1
ATOM 9254 C C . THR D 1 234 ? 147.849 128.592 44.359 1.00 40.56 234 THR D C 1
ATOM 9255 O O . THR D 1 234 ? 148.123 128.180 45.482 1.00 42.82 234 THR D O 1
ATOM 9259 N N . LEU D 1 235 ? 146.636 129.009 44.027 1.00 34.81 235 LEU D N 1
ATOM 9260 C CA . LEU D 1 235 ? 145.560 129.050 44.990 1.00 28.40 235 LEU D CA 1
ATOM 9261 C C . LEU D 1 235 ? 145.437 127.757 45.790 1.00 31.22 235 LEU D C 1
ATOM 9262 O O . LEU D 1 235 ? 145.278 127.762 47.005 1.00 40.20 235 LEU D O 1
ATOM 9267 N N . VAL D 1 236 ? 145.530 126.639 45.113 1.00 27.77 236 VAL D N 1
ATOM 9268 C CA . VAL D 1 236 ? 145.236 125.367 45.746 1.00 34.49 236 VAL D CA 1
ATOM 9269 C C . VAL D 1 236 ? 146.304 125.073 46.790 1.00 35.75 236 VAL D C 1
ATOM 9270 O O . VAL D 1 236 ? 146.228 124.133 47.602 1.00 35.29 236 VAL D O 1
ATOM 9274 N N . ARG D 1 237 ? 147.318 125.907 46.778 1.00 35.96 237 ARG D N 1
ATOM 9275 C CA . ARG D 1 237 ? 148.417 125.664 47.685 1.00 41.26 237 ARG D CA 1
ATOM 9276 C C . ARG D 1 237 ? 148.408 126.684 48.825 1.00 38.43 237 ARG D C 1
ATOM 9277 O O . ARG D 1 237 ? 148.892 126.391 49.918 1.00 40.55 237 ARG D O 1
ATOM 9285 N N . PHE D 1 238 ? 147.809 127.852 48.576 1.00 37.01 238 PHE D N 1
ATOM 9286 C CA . PHE D 1 238 ? 147.794 128.981 49.521 1.00 35.66 238 PHE D CA 1
ATOM 9287 C C . PHE D 1 238 ? 147.485 128.652 50.987 1.00 34.45 238 PHE D C 1
ATOM 9288 O O . PHE D 1 238 ? 148.362 128.635 51.844 1.00 33.60 238 PHE D O 1
ATOM 9296 N N . ASP D 1 239 ? 146.230 128.399 51.300 1.00 34.44 239 ASP D N 1
ATOM 9297 C CA . ASP D 1 239 ? 145.926 128.196 52.697 1.00 28.21 239 ASP D CA 1
ATOM 9298 C C . ASP D 1 239 ? 146.700 127.036 53.302 1.00 32.62 239 ASP D C 1
ATOM 9299 O O . ASP D 1 239 ? 146.742 126.898 54.509 1.00 41.16 239 ASP D O 1
ATOM 9304 N N . ALA D 1 240 ? 147.336 126.191 52.515 1.00 27.48 240 ALA D N 1
ATOM 9305 C CA . ALA D 1 240 ? 148.015 125.098 53.190 1.00 28.50 240 ALA D CA 1
ATOM 9306 C C . ALA D 1 240 ? 149.539 125.193 53.203 1.00 36.61 240 ALA D C 1
ATOM 9307 O O . ALA D 1 240 ? 150.202 124.420 53.914 1.00 35.79 240 ALA D O 1
ATOM 9309 N N . ILE D 1 241 ? 150.086 126.131 52.424 1.00 34.61 241 ILE D N 1
ATOM 9310 C CA . ILE D 1 241 ? 151.531 126.301 52.317 1.00 29.06 241 ILE D CA 1
ATOM 9311 C C . ILE D 1 241 ? 151.907 127.761 52.209 1.00 29.61 241 ILE D C 1
ATOM 9312 O O . ILE D 1 241 ? 152.537 128.306 53.095 1.00 29.42 241 ILE D O 1
ATOM 9317 N N . TYR D 1 242 ? 151.501 128.419 51.140 1.00 27.64 242 TYR D N 1
ATOM 9318 C CA . TYR D 1 242 ? 151.898 129.819 50.968 1.00 32.93 242 TYR D CA 1
ATOM 9319 C C . TYR D 1 242 ? 151.568 130.737 52.133 1.00 32.92 242 TYR D C 1
ATOM 9320 O O . TYR D 1 242 ? 152.392 131.514 52.562 1.00 34.27 242 TYR D O 1
ATOM 9329 N N . HIS D 1 243 ? 150.344 130.644 52.622 1.00 38.41 243 HIS D N 1
ATOM 9330 C CA . HIS D 1 243 ? 149.842 131.549 53.643 1.00 36.65 243 HIS D CA 1
ATOM 9331 C C . HIS D 1 243 ? 150.579 131.331 54.961 1.00 40.44 243 HIS D C 1
ATOM 9332 O O . HIS D 1 243 ? 150.757 132.280 55.741 1.00 42.44 243 HIS D O 1
ATOM 9339 N N . GLY D 1 244 ? 151.039 130.103 55.198 1.00 34.79 244 GLY D N 1
ATOM 9340 C CA . GLY D 1 244 ? 151.902 129.838 56.339 1.00 27.29 244 GLY D CA 1
ATOM 9341 C C . GLY D 1 244 ? 153.365 130.113 56.059 1.00 27.81 244 GLY D C 1
ATOM 9342 O O . GLY D 1 244 ? 153.827 131.237 56.176 1.00 27.05 244 GLY D O 1
ATOM 9343 N N . HIS D 1 245 ? 154.081 129.052 55.688 1.00 37.99 245 HIS D N 1
ATOM 9344 C CA . HIS D 1 245 ? 155.484 129.042 55.208 1.00 30.66 245 HIS D CA 1
ATOM 9345 C C . HIS D 1 245 ? 155.978 130.327 54.505 1.00 27.77 245 HIS D C 1
ATOM 9346 O O . HIS D 1 245 ? 156.893 130.985 54.990 1.00 33.77 245 HIS D O 1
ATOM 9353 N N . PHE D 1 246 ? 155.373 130.714 53.395 1.00 25.27 246 PHE D N 1
ATOM 9354 C CA . PHE D 1 246 ? 155.806 131.933 52.742 1.00 26.92 246 PHE D CA 1
ATOM 9355 C C . PHE D 1 246 ? 155.092 133.190 53.272 1.00 34.60 246 PHE D C 1
ATOM 9356 O O . PHE D 1 246 ? 154.992 134.182 52.550 1.00 37.70 246 PHE D O 1
ATOM 9364 N N . LYS D 1 247 ? 154.575 133.161 54.504 1.00 37.01 247 LYS D N 1
ATOM 9365 C CA . LYS D 1 247 ? 154.085 134.379 55.179 1.00 34.02 247 LYS D CA 1
ATOM 9366 C C . LYS D 1 247 ? 153.085 135.192 54.339 1.00 35.92 247 LYS D C 1
ATOM 9367 O O . LYS D 1 247 ? 153.088 136.417 54.356 1.00 33.64 247 LYS D O 1
ATOM 9373 N N . CYS D 1 248 ? 152.225 134.520 53.600 1.00 33.04 248 CYS D N 1
ATOM 9374 C CA . CYS D 1 248 ? 151.250 135.236 52.794 1.00 38.38 248 CYS D CA 1
ATOM 9375 C C . CYS D 1 248 ? 149.868 135.257 53.467 1.00 42.91 248 CYS D C 1
ATOM 9376 O O . CYS D 1 248 ? 148.930 134.622 52.972 1.00 46.59 248 CYS D O 1
ATOM 9379 N N . ASN D 1 249 ? 149.737 136.002 54.566 1.00 32.04 249 ASN D N 1
ATOM 9380 C CA . ASN D 1 249 ? 148.624 135.813 55.489 1.00 31.07 249 ASN D CA 1
ATOM 9381 C C . ASN D 1 249 ? 147.735 137.011 55.799 1.00 31.95 249 ASN D C 1
ATOM 9382 O O . ASN D 1 249 ? 146.921 136.939 56.728 1.00 29.62 249 ASN D O 1
ATOM 9387 N N . LEU D 1 250 ? 147.873 138.093 55.039 1.00 28.05 250 LEU D N 1
ATOM 9388 C CA . LEU D 1 250 ? 146.915 139.186 55.133 1.00 28.35 250 LEU D CA 1
ATOM 9389 C C . LEU D 1 250 ? 145.504 138.629 55.291 1.00 32.61 250 LEU D C 1
ATOM 9390 O O . LEU D 1 250 ? 144.694 139.177 56.017 1.00 32.38 250 LEU D O 1
ATOM 9395 N N . ARG D 1 251 ? 145.222 137.538 54.590 1.00 35.52 251 ARG D N 1
ATOM 9396 C CA . ARG D 1 251 ? 144.031 136.731 54.814 1.00 35.89 251 ARG D CA 1
ATOM 9397 C C . ARG D 1 251 ? 144.174 135.483 53.975 1.00 35.05 251 ARG D C 1
ATOM 9398 O O . ARG D 1 251 ? 145.120 135.360 53.222 1.00 29.92 251 ARG D O 1
ATOM 9406 N N . ARG D 1 252 ? 143.217 134.575 54.100 1.00 39.39 252 ARG D N 1
ATOM 9407 C CA . ARG D 1 252 ? 143.290 133.273 53.459 1.00 41.19 252 ARG D CA 1
ATOM 9408 C C . ARG D 1 252 ? 142.456 133.224 52.184 1.00 44.49 252 ARG D C 1
ATOM 9409 O O . ARG D 1 252 ? 141.678 134.142 51.906 1.00 47.70 252 ARG D O 1
ATOM 9417 N N . ILE D 1 253 ? 142.586 132.152 51.409 1.00 35.63 253 ILE D N 1
ATOM 9418 C CA . ILE D 1 253 ? 141.756 132.079 50.234 1.00 43.57 253 ILE D CA 1
ATOM 9419 C C . ILE D 1 253 ? 140.330 131.754 50.652 1.00 43.37 253 ILE D C 1
ATOM 9420 O O . ILE D 1 253 ? 139.366 132.148 50.001 1.00 47.18 253 ILE D O 1
ATOM 9425 N N . ALA D 1 254 ? 140.195 131.080 51.776 1.00 38.46 254 ALA D N 1
ATOM 9426 C CA . ALA D 1 254 ? 138.877 130.771 52.278 1.00 42.02 254 ALA D CA 1
ATOM 9427 C C . ALA D 1 254 ? 138.082 132.029 52.612 1.00 44.71 254 ALA D C 1
ATOM 9428 O O . ALA D 1 254 ? 136.886 131.947 52.835 1.00 49.69 254 ALA D O 1
ATOM 9430 N N . ASP D 1 255 ? 138.736 133.185 52.659 1.00 41.87 255 ASP D N 1
ATOM 9431 C CA . ASP D 1 255 ? 138.070 134.425 53.060 1.00 41.08 255 ASP D CA 1
ATOM 9432 C C . ASP D 1 255 ? 137.720 135.195 51.833 1.00 44.24 255 ASP D C 1
ATOM 9433 O O . ASP D 1 255 ? 137.199 136.317 51.880 1.00 43.12 255 ASP D O 1
ATOM 9438 N N . TYR D 1 256 ? 138.079 134.599 50.717 1.00 49.03 256 TYR D N 1
ATOM 9439 C CA . TYR D 1 256 ? 137.697 135.128 49.433 1.00 52.45 256 TYR D CA 1
ATOM 9440 C C . TYR D 1 256 ? 136.673 134.132 48.872 1.00 51.80 256 TYR D C 1
ATOM 9441 O O . TYR D 1 256 ? 137.022 132.975 48.554 1.00 44.47 256 TYR D O 1
ATOM 9450 N N . PRO D 1 257 ? 135.403 134.571 48.771 1.00 51.44 257 PRO D N 1
ATOM 9451 C CA . PRO D 1 257 ? 134.240 133.738 48.440 1.00 47.47 257 PRO D CA 1
ATOM 9452 C C . PRO D 1 257 ? 134.210 133.388 46.952 1.00 44.32 257 PRO D C 1
ATOM 9453 O O . PRO D 1 257 ? 134.356 132.202 46.635 1.00 41.76 257 PRO D O 1
ATOM 9457 N N . ASN D 1 258 ? 134.059 134.381 46.069 1.00 44.82 258 ASN D N 1
ATOM 9458 C CA . ASN D 1 258 ? 134.179 134.163 44.622 1.00 43.44 258 ASN D CA 1
ATOM 9459 C C . ASN D 1 258 ? 135.441 133.388 44.246 1.00 51.16 258 ASN D C 1
ATOM 9460 O O . ASN D 1 258 ? 135.375 132.405 43.521 1.00 56.09 258 ASN D O 1
ATOM 9465 N N . LEU D 1 259 ? 136.591 133.811 44.754 1.00 53.42 259 LEU D N 1
ATOM 9466 C CA . LEU D 1 259 ? 137.817 133.032 44.591 1.00 43.03 259 LEU D CA 1
ATOM 9467 C C . LEU D 1 259 ? 137.763 131.622 45.186 1.00 41.79 259 LEU D C 1
ATOM 9468 O O . LEU D 1 259 ? 138.325 130.700 44.615 1.00 42.39 259 LEU D O 1
ATOM 9473 N N . SER D 1 260 ? 137.109 131.441 46.330 1.00 43.97 260 SER D N 1
ATOM 9474 C CA . SER D 1 260 ? 137.138 130.132 46.981 1.00 46.04 260 SER D CA 1
ATOM 9475 C C . SER D 1 260 ? 136.235 129.149 46.220 1.00 51.09 260 SER D C 1
ATOM 9476 O O . SER D 1 260 ? 136.467 127.919 46.203 1.00 44.91 260 SER D O 1
ATOM 9479 N N . ARG D 1 261 ? 135.232 129.740 45.570 1.00 51.84 261 ARG D N 1
ATOM 9480 C CA . ARG D 1 261 ? 134.280 129.088 44.664 1.00 51.26 261 ARG D CA 1
ATOM 9481 C C . ARG D 1 261 ? 134.990 128.448 43.457 1.00 51.63 261 ARG D C 1
ATOM 9482 O O . ARG D 1 261 ? 134.967 127.229 43.277 1.00 56.35 261 ARG D O 1
ATOM 9490 N N . LEU D 1 262 ? 135.623 129.270 42.629 1.00 47.53 262 LEU D N 1
ATOM 9491 C CA . LEU D 1 262 ? 136.475 128.755 41.562 1.00 46.86 262 LEU D CA 1
ATOM 9492 C C . LEU D 1 262 ? 137.393 127.654 42.064 1.00 42.00 262 LEU D C 1
ATOM 9493 O O . LEU D 1 262 ? 137.433 126.596 41.491 1.00 48.81 262 LEU D O 1
ATOM 9498 N N . VAL D 1 263 ? 138.117 127.868 43.146 1.00 40.23 263 VAL D N 1
ATOM 9499 C CA . VAL D 1 263 ? 138.961 126.781 43.610 1.00 47.02 263 VAL D CA 1
ATOM 9500 C C . VAL D 1 263 ? 138.197 125.448 43.738 1.00 49.21 263 VAL D C 1
ATOM 9501 O O . VAL D 1 263 ? 138.632 124.439 43.189 1.00 48.22 263 VAL D O 1
ATOM 9505 N N . GLY D 1 264 ? 137.058 125.448 44.426 1.00 52.61 264 GLY D N 1
ATOM 9506 C CA . GLY D 1 264 ? 136.266 124.226 44.614 1.00 63.38 264 GLY D CA 1
ATOM 9507 C C . GLY D 1 264 ? 135.697 123.575 43.351 1.00 62.17 264 GLY D C 1
ATOM 9508 O O . GLY D 1 264 ? 135.547 122.353 43.280 1.00 63.81 264 GLY D O 1
ATOM 9509 N N . LYS D 1 265 ? 135.362 124.403 42.364 1.00 53.32 265 LYS D N 1
ATOM 9510 C CA . LYS D 1 265 ? 135.014 123.936 41.030 1.00 49.82 265 LYS D CA 1
ATOM 9511 C C . LYS D 1 265 ? 136.084 122.980 40.504 1.00 59.64 265 LYS D C 1
ATOM 9512 O O . LYS D 1 265 ? 135.908 121.754 40.542 1.00 67.78 265 LYS D O 1
ATOM 9518 N N . LEU D 1 266 ? 137.186 123.553 40.016 1.00 50.88 266 LEU D N 1
ATOM 9519 C CA . LEU D 1 266 ? 138.343 122.803 39.528 1.00 45.48 266 LEU D CA 1
ATOM 9520 C C . LEU D 1 266 ? 138.871 121.720 40.444 1.00 45.36 266 LEU D C 1
ATOM 9521 O O . LEU D 1 266 ? 139.494 120.762 40.007 1.00 48.66 266 LEU D O 1
ATOM 9526 N N . ALA D 1 267 ? 138.669 121.885 41.729 1.00 46.86 267 ALA D N 1
ATOM 9527 C CA . ALA D 1 267 ? 139.266 120.945 42.646 1.00 54.51 267 ALA D CA 1
ATOM 9528 C C . ALA D 1 267 ? 138.490 119.647 42.575 1.00 57.15 267 ALA D C 1
ATOM 9529 O O . ALA D 1 267 ? 139.049 118.562 42.691 1.00 53.16 267 ALA D O 1
ATOM 9531 N N . SER D 1 268 ? 137.181 119.777 42.401 1.00 65.42 268 SER D N 1
ATOM 9532 C CA . SER D 1 268 ? 136.291 118.630 42.471 1.00 68.98 268 SER D CA 1
ATOM 9533 C C . SER D 1 268 ? 136.226 117.959 41.104 1.00 72.58 268 SER D C 1
ATOM 9534 O O . SER D 1 268 ? 136.159 116.721 41.010 1.00 72.94 268 SER D O 1
ATOM 9537 N N . HIS D 1 269 ? 136.261 118.787 40.056 1.00 63.61 269 HIS D N 1
ATOM 9538 C CA . HIS D 1 269 ? 136.352 118.325 38.670 1.00 62.99 269 HIS D CA 1
ATOM 9539 C C . HIS D 1 269 ? 137.207 117.054 38.575 1.00 60.88 269 HIS D C 1
ATOM 9540 O O . HIS D 1 269 ? 138.428 117.130 38.602 1.00 63.80 269 HIS D O 1
ATOM 9547 N N . GLU D 1 270 ? 136.568 115.885 38.505 1.00 74.32 270 GLU D N 1
ATOM 9548 C CA . GLU D 1 270 ? 137.270 114.650 38.158 1.00 69.22 270 GLU D CA 1
ATOM 9549 C C . GLU D 1 270 ? 138.080 115.057 36.950 1.00 58.35 270 GLU D C 1
ATOM 9550 O O . GLU D 1 270 ? 137.635 115.903 36.173 1.00 54.17 270 GLU D O 1
ATOM 9556 N N . ARG D 1 271 ? 139.264 114.479 36.805 1.00 54.34 271 ARG D N 1
ATOM 9557 C CA . ARG D 1 271 ? 140.244 114.911 35.782 1.00 63.92 271 ARG D CA 1
ATOM 9558 C C . ARG D 1 271 ? 141.364 115.721 36.424 1.00 58.68 271 ARG D C 1
ATOM 9559 O O . ARG D 1 271 ? 142.526 115.303 36.374 1.00 55.89 271 ARG D O 1
ATOM 9567 N N . VAL D 1 272 ? 141.007 116.872 37.004 1.00 51.39 272 VAL D N 1
ATOM 9568 C CA . VAL D 1 272 ? 141.906 117.639 37.877 1.00 46.43 272 VAL D CA 1
ATOM 9569 C C . VAL D 1 272 ? 142.138 117.005 39.264 1.00 41.21 272 VAL D C 1
ATOM 9570 O O . VAL D 1 272 ? 143.271 116.893 39.730 1.00 40.26 272 VAL D O 1
ATOM 9574 N N . ALA D 1 273 ? 141.065 116.575 39.902 1.00 39.08 273 ALA D N 1
ATOM 9575 C CA . ALA D 1 273 ? 141.136 116.072 41.270 1.00 43.67 273 ALA D CA 1
ATOM 9576 C C . ALA D 1 273 ? 142.291 115.112 41.568 1.00 41.59 273 ALA D C 1
ATOM 9577 O O . ALA D 1 273 ? 142.811 115.088 42.684 1.00 36.05 273 ALA D O 1
ATOM 9579 N N . PRO D 1 274 ? 142.696 114.296 40.586 1.00 46.06 274 PRO D N 1
ATOM 9580 C CA . PRO D 1 274 ? 143.803 113.411 40.975 1.00 42.12 274 PRO D CA 1
ATOM 9581 C C . PRO D 1 274 ? 145.171 113.987 40.590 1.00 35.02 274 PRO D C 1
ATOM 9582 O O . PRO D 1 274 ? 146.171 113.336 40.852 1.00 33.88 274 PRO D O 1
ATOM 9586 N N . THR D 1 275 ? 145.213 115.173 39.983 1.00 29.92 275 THR D N 1
ATOM 9587 C CA . THR D 1 275 ? 146.477 115.874 39.828 1.00 37.76 275 THR D CA 1
ATOM 9588 C C . THR D 1 275 ? 146.856 116.708 41.064 1.00 45.29 275 THR D C 1
ATOM 9589 O O . THR D 1 275 ? 147.946 117.295 41.115 1.00 39.86 275 THR D O 1
ATOM 9593 N N . ILE D 1 276 ? 145.947 116.769 42.039 1.00 43.75 276 ILE D N 1
ATOM 9594 C CA . ILE D 1 276 ? 146.176 117.484 43.289 1.00 32.24 276 ILE D CA 1
ATOM 9595 C C . ILE D 1 276 ? 146.560 116.552 44.411 1.00 30.13 276 ILE D C 1
ATOM 9596 O O . ILE D 1 276 ? 145.828 115.632 44.773 1.00 27.46 276 ILE D O 1
ATOM 9601 N N . ASN D 1 277 ? 147.711 116.819 44.989 1.00 33.74 277 ASN D N 1
ATOM 9602 C CA . ASN D 1 277 ? 148.111 116.080 46.166 1.00 38.26 277 ASN D CA 1
ATOM 9603 C C . ASN D 1 277 ? 148.818 116.998 47.163 1.00 40.92 277 ASN D C 1
ATOM 9604 O O . ASN D 1 277 ? 150.041 117.113 47.151 1.00 39.66 277 ASN D O 1
ATOM 9609 N N . LEU D 1 278 ? 148.031 117.644 48.025 1.00 37.56 278 LEU D N 1
ATOM 9610 C CA . LEU D 1 278 ? 148.542 118.673 48.919 1.00 31.36 278 LEU D CA 1
ATOM 9611 C C . LEU D 1 278 ? 149.440 118.130 50.027 1.00 37.03 278 LEU D C 1
ATOM 9612 O O . LEU D 1 278 ? 150.303 118.859 50.524 1.00 34.47 278 LEU D O 1
ATOM 9617 N N . ARG D 1 279 ? 149.245 116.864 50.413 1.00 33.09 279 ARG D N 1
ATOM 9618 C CA . ARG D 1 279 ? 150.036 116.302 51.493 1.00 32.06 279 ARG D CA 1
ATOM 9619 C C . ARG D 1 279 ? 151.479 116.373 51.064 1.00 41.51 279 ARG D C 1
ATOM 9620 O O . ARG D 1 279 ? 152.364 116.719 51.857 1.00 43.08 279 ARG D O 1
ATOM 9628 N N . HIS D 1 280 ? 151.694 116.046 49.789 1.00 41.50 280 HIS D N 1
ATOM 9629 C CA . HIS D 1 280 ? 153.012 115.970 49.168 1.00 34.16 280 HIS D CA 1
ATOM 9630 C C . HIS D 1 280 ? 153.552 117.390 49.014 1.00 35.11 280 HIS D C 1
ATOM 9631 O O . HIS D 1 280 ? 154.628 117.686 49.526 1.00 35.53 280 HIS D O 1
ATOM 9638 N N . ALA D 1 281 ? 152.807 118.280 48.361 1.00 30.92 281 ALA D N 1
ATOM 9639 C CA . ALA D 1 281 ? 153.247 119.663 48.266 1.00 32.60 281 ALA D CA 1
ATOM 9640 C C . ALA D 1 281 ? 153.721 120.178 49.638 1.00 35.46 281 ALA D C 1
ATOM 9641 O O . ALA D 1 281 ? 154.817 120.743 49.768 1.00 33.93 281 ALA D O 1
ATOM 9643 N N . LYS D 1 282 ? 152.918 119.965 50.672 1.00 32.08 282 LYS D N 1
ATOM 9644 C CA . LYS D 1 282 ? 153.316 120.411 52.002 1.00 28.19 282 LYS D CA 1
ATOM 9645 C C . LYS D 1 282 ? 154.638 119.783 52.439 1.00 32.84 282 LYS D C 1
ATOM 9646 O O . LYS D 1 282 ? 155.506 120.469 52.952 1.00 35.52 282 LYS D O 1
ATOM 9652 N N . ALA D 1 283 ? 154.808 118.483 52.228 1.00 34.99 283 ALA D N 1
ATOM 9653 C CA . ALA D 1 283 ? 156.076 117.827 52.571 1.00 31.32 283 ALA D CA 1
ATOM 9654 C C . ALA D 1 283 ? 157.280 118.423 51.825 1.00 33.78 283 ALA D C 1
ATOM 9655 O O . ALA D 1 283 ? 158.417 118.406 52.319 1.00 31.83 283 ALA D O 1
ATOM 9657 N N . HIS D 1 284 ? 157.033 118.932 50.627 1.00 28.53 284 HIS D N 1
ATOM 9658 C CA . HIS D 1 284 ? 158.117 119.461 49.853 1.00 32.39 284 HIS D CA 1
ATOM 9659 C C . HIS D 1 284 ? 158.531 120.774 50.416 1.00 34.57 284 HIS D C 1
ATOM 9660 O O . HIS D 1 284 ? 159.676 120.958 50.828 1.00 33.79 284 HIS D O 1
ATOM 9667 N N . TYR D 1 285 ? 157.582 121.700 50.396 1.00 34.01 285 TYR D N 1
ATOM 9668 C CA . TYR D 1 285 ? 157.822 123.064 50.844 1.00 33.39 285 TYR D CA 1
ATOM 9669 C C . TYR D 1 285 ? 158.428 123.206 52.238 1.00 33.40 285 TYR D C 1
ATOM 9670 O O . TYR D 1 285 ? 159.549 123.665 52.386 1.00 36.77 285 TYR D O 1
ATOM 9679 N N . TYR D 1 286 ? 157.681 122.835 53.259 1.00 30.75 286 TYR D N 1
ATOM 9680 C CA . TYR D 1 286 ? 158.212 122.826 54.601 1.00 29.58 286 TYR D CA 1
ATOM 9681 C C . TYR D 1 286 ? 159.469 121.983 54.718 1.00 27.99 286 TYR D C 1
ATOM 9682 O O . TYR D 1 286 ? 160.338 122.282 55.520 1.00 36.55 286 TYR D O 1
ATOM 9691 N N . GLY D 1 287 ? 159.589 120.936 53.922 1.00 22.92 287 GLY D N 1
ATOM 9692 C CA . GLY D 1 287 ? 160.700 120.023 54.111 1.00 27.39 287 GLY D CA 1
ATOM 9693 C C . GLY D 1 287 ? 162.015 120.402 53.440 1.00 34.35 287 GLY D C 1
ATOM 9694 O O . GLY D 1 287 ? 163.070 119.894 53.818 1.00 34.47 287 GLY D O 1
ATOM 9695 N N . SER D 1 288 ? 161.966 121.300 52.458 1.00 32.87 288 SER D N 1
ATOM 9696 C CA . SER D 1 288 ? 163.098 121.503 51.555 1.00 30.02 288 SER D CA 1
ATOM 9697 C C . SER D 1 288 ? 163.632 122.938 51.438 1.00 36.74 288 SER D C 1
ATOM 9698 O O . SER D 1 288 ? 164.538 123.188 50.638 1.00 35.67 288 SER D O 1
ATOM 9701 N N . HIS D 1 289 ? 163.079 123.875 52.202 1.00 35.52 289 HIS D N 1
ATOM 9702 C CA . HIS D 1 289 ? 163.571 125.247 52.193 1.00 32.28 289 HIS D CA 1
ATOM 9703 C C . HIS D 1 289 ? 164.131 125.552 53.540 1.00 41.04 289 HIS D C 1
ATOM 9704 O O . HIS D 1 289 ? 163.464 126.196 54.348 1.00 44.89 289 HIS D O 1
ATOM 9711 N N . PRO D 1 290 ? 165.342 125.091 53.821 1.00 41.09 290 PRO D N 1
ATOM 9712 C CA . PRO D 1 290 ? 165.845 125.295 55.176 1.00 37.77 290 PRO D CA 1
ATOM 9713 C C . PRO D 1 290 ? 166.193 126.785 55.388 1.00 34.65 290 PRO D C 1
ATOM 9714 O O . PRO D 1 290 ? 166.269 127.248 56.517 1.00 34.40 290 PRO D O 1
ATOM 9718 N N . SER D 1 291 ? 166.376 127.537 54.306 1.00 34.08 291 SER D N 1
ATOM 9719 C CA . SER D 1 291 ? 166.526 128.989 54.426 1.00 33.41 291 SER D CA 1
ATOM 9720 C C . SER D 1 291 ? 165.394 129.625 55.242 1.00 34.15 291 SER D C 1
ATOM 9721 O O . SER D 1 291 ? 165.579 130.616 55.949 1.00 33.22 291 SER D O 1
ATOM 9724 N N . VAL D 1 292 ? 164.221 129.020 55.101 1.00 35.55 292 VAL D N 1
ATOM 9725 C CA . VAL D 1 292 ? 162.955 129.534 55.562 1.00 30.64 292 VAL D CA 1
ATOM 9726 C C . VAL D 1 292 ? 162.356 128.734 56.749 1.00 33.33 292 VAL D C 1
ATOM 9727 O O . VAL D 1 292 ? 161.717 129.323 57.613 1.00 30.94 292 VAL D O 1
ATOM 9731 N N . ASN D 1 293 ? 162.532 127.408 56.779 1.00 32.65 293 ASN D N 1
ATOM 9732 C CA . ASN D 1 293 ? 161.944 126.564 57.834 1.00 29.63 293 ASN D CA 1
ATOM 9733 C C . ASN D 1 293 ? 162.921 125.512 58.335 1.00 35.72 293 ASN D C 1
ATOM 9734 O O . ASN D 1 293 ? 162.657 124.318 58.259 1.00 38.68 293 ASN D O 1
ATOM 9739 N N . PRO D 1 294 ? 164.060 125.960 58.854 1.00 33.57 294 PRO D N 1
ATOM 9740 C CA . PRO D 1 294 ? 165.247 125.145 59.079 1.00 29.54 294 PRO D CA 1
ATOM 9741 C C . PRO D 1 294 ? 165.018 123.806 59.775 1.00 34.59 294 PRO D C 1
ATOM 9742 O O . PRO D 1 294 ? 165.766 122.855 59.552 1.00 37.17 294 PRO D O 1
ATOM 9746 N N . THR D 1 295 ? 164.011 123.721 60.621 1.00 36.29 295 THR D N 1
ATOM 9747 C CA . THR D 1 295 ? 163.742 122.463 61.319 1.00 37.60 295 THR D CA 1
ATOM 9748 C C . THR D 1 295 ? 163.167 121.428 60.323 1.00 36.52 295 THR D C 1
ATOM 9749 O O . THR D 1 295 ? 163.351 120.196 60.448 1.00 27.44 295 THR D O 1
ATOM 9753 N N . GLY D 1 296 ? 162.477 121.962 59.321 1.00 36.20 296 GLY D N 1
ATOM 9754 C CA . GLY D 1 296 ? 161.862 121.154 58.294 1.00 32.85 296 GLY D CA 1
ATOM 9755 C C . GLY D 1 296 ? 160.698 120.354 58.829 1.00 33.50 296 GLY D C 1
ATOM 9756 O O . GLY D 1 296 ? 160.290 119.376 58.236 1.00 36.90 296 GLY D O 1
ATOM 9757 N N . ILE D 1 297 ? 160.171 120.757 59.974 1.00 36.05 297 ILE D N 1
ATOM 9758 C CA . ILE D 1 297 ? 158.930 120.188 60.473 1.00 31.60 297 ILE D CA 1
ATOM 9759 C C . ILE D 1 297 ? 157.744 120.679 59.614 1.00 36.33 297 ILE D C 1
ATOM 9760 O O . ILE D 1 297 ? 157.712 121.841 59.131 1.00 31.33 297 ILE D O 1
ATOM 9765 N N . VAL D 1 298 ? 156.786 119.780 59.396 1.00 32.89 298 VAL D N 1
ATOM 9766 C CA . VAL D 1 298 ? 155.662 120.067 58.523 1.00 29.83 298 VAL D CA 1
ATOM 9767 C C . VAL D 1 298 ? 154.459 120.235 59.353 1.00 23.82 298 VAL D C 1
ATOM 9768 O O . VAL D 1 298 ? 154.073 119.282 60.015 1.00 23.85 298 VAL D O 1
ATOM 9772 N N . PRO D 1 299 ? 153.825 121.417 59.268 1.00 23.06 299 PRO D N 1
ATOM 9773 C CA . PRO D 1 299 ? 152.699 121.761 60.130 1.00 21.31 299 PRO D CA 1
ATOM 9774 C C . PRO D 1 299 ? 151.701 120.673 59.945 1.00 31.07 299 PRO D C 1
ATOM 9775 O O . PRO D 1 299 ? 151.468 120.259 58.794 1.00 31.19 299 PRO D O 1
ATOM 9779 N N . VAL D 1 300 ? 151.169 120.178 61.062 1.00 34.78 300 VAL D N 1
ATOM 9780 C CA . VAL D 1 300 ? 150.086 119.223 61.072 1.00 25.70 300 VAL D CA 1
ATOM 9781 C C . VAL D 1 300 ? 148.958 119.892 60.301 1.00 25.54 300 VAL D C 1
ATOM 9782 O O . VAL D 1 300 ? 147.925 119.318 60.071 1.00 21.20 300 VAL D O 1
ATOM 9786 N N . GLY D 1 301 ? 149.190 121.148 59.942 1.00 33.30 301 GLY D N 1
ATOM 9787 C CA . GLY D 1 301 ? 148.639 121.761 58.741 1.00 32.82 301 GLY D CA 1
ATOM 9788 C C . GLY D 1 301 ? 147.178 121.993 58.873 1.00 37.32 301 GLY D C 1
ATOM 9789 O O . GLY D 1 301 ? 146.545 121.300 59.660 1.00 39.41 301 GLY D O 1
ATOM 9790 N N . PRO D 1 302 ? 146.634 122.960 58.112 1.00 39.12 302 PRO D N 1
ATOM 9791 C CA . PRO D 1 302 ? 145.207 123.309 58.240 1.00 39.10 302 PRO D CA 1
ATOM 9792 C C . PRO D 1 302 ? 144.372 122.094 57.918 1.00 40.74 302 PRO D C 1
ATOM 9793 O O . PRO D 1 302 ? 144.441 121.651 56.793 1.00 51.37 302 PRO D O 1
ATOM 9797 N N . ALA D 1 303 ? 143.669 121.520 58.887 1.00 42.51 303 ALA D N 1
ATOM 9798 C CA . ALA D 1 303 ? 142.794 120.388 58.598 1.00 48.68 303 ALA D CA 1
ATOM 9799 C C . ALA D 1 303 ? 141.761 120.940 57.646 1.00 57.77 303 ALA D C 1
ATOM 9800 O O . ALA D 1 303 ? 141.277 122.057 57.840 1.00 63.68 303 ALA D O 1
ATOM 9802 N N . GLN D 1 304 ? 141.442 120.193 56.601 1.00 58.92 304 GLN D N 1
ATOM 9803 C CA . GLN D 1 304 ? 140.561 120.709 55.549 1.00 70.72 304 GLN D CA 1
ATOM 9804 C C . GLN D 1 304 ? 140.912 122.150 55.127 1.00 64.17 304 GLN D C 1
ATOM 9805 O O . GLN D 1 304 ? 140.331 123.116 55.634 1.00 55.65 304 GLN D O 1
ATOM 9811 N N . PRO D 1 305 ? 141.872 122.282 54.190 1.00 64.25 305 PRO D N 1
ATOM 9812 C CA . PRO D 1 305 ? 142.409 123.525 53.621 1.00 55.40 305 PRO D CA 1
ATOM 9813 C C . PRO D 1 305 ? 141.623 124.003 52.429 1.00 61.27 305 PRO D C 1
ATOM 9814 O O . PRO D 1 305 ? 141.937 125.051 51.870 1.00 59.74 305 PRO D O 1
ATOM 9818 N N . LEU D 1 306 ? 140.635 123.212 52.026 1.00 73.74 306 LEU D N 1
ATOM 9819 C CA . LEU D 1 306 ? 139.733 123.581 50.949 1.00 81.98 306 LEU D CA 1
ATOM 9820 C C . LEU D 1 306 ? 138.317 123.478 51.477 1.00 100.21 306 LEU D C 1
ATOM 9821 O O . LEU D 1 306 ? 137.975 122.462 52.088 1.00 110.44 306 LEU D O 1
ATOM 9826 N N . PRO D 1 307 ? 137.496 124.536 51.290 1.00 112.24 307 PRO D N 1
ATOM 9827 C CA . PRO D 1 307 ? 136.051 124.279 51.386 1.00 117.03 307 PRO D CA 1
ATOM 9828 C C . PRO D 1 307 ? 135.616 123.461 50.151 1.00 121.42 307 PRO D C 1
ATOM 9829 O O . PRO D 1 307 ? 135.415 124.042 49.078 1.00 118.85 307 PRO D O 1
ATOM 9833 N N . GLY D 1 308 ? 135.499 122.137 50.309 1.00 118.70 308 GLY D N 1
ATOM 9834 C CA . GLY D 1 308 ? 135.337 121.200 49.201 1.00 120.36 308 GLY D CA 1
ATOM 9835 C C . GLY D 1 308 ? 134.541 121.669 47.987 1.00 133.95 308 GLY D C 1
ATOM 9836 O O . GLY D 1 308 ? 135.099 122.257 47.052 1.00 128.52 308 GLY D O 1
ATOM 9837 N N . LEU D 1 309 ? 133.237 121.376 47.998 1.00 142.26 309 LEU D N 1
ATOM 9838 C CA . LEU D 1 309 ? 132.282 121.783 46.951 1.00 144.74 309 LEU D CA 1
ATOM 9839 C C . LEU D 1 309 ? 130.810 121.407 47.301 1.00 160.45 309 LEU D C 1
ATOM 9840 O O . LEU D 1 309 ? 130.235 120.491 46.689 1.00 157.68 309 LEU D O 1
ATOM 9845 N N . THR D 1 310 ? 130.214 122.092 48.289 1.00 160.37 310 THR D N 1
ATOM 9846 C CA . THR D 1 310 ? 128.758 122.024 48.522 1.00 154.38 310 THR D CA 1
ATOM 9847 C C . THR D 1 310 ? 128.087 123.152 47.707 1.00 162.75 310 THR D C 1
ATOM 9848 O O . THR D 1 310 ? 126.905 123.482 47.904 1.00 154.39 310 THR D O 1
ATOM 9852 N N . LEU D 1 311 ? 128.883 123.734 46.800 1.00 162.19 311 LEU D N 1
ATOM 9853 C CA . LEU D 1 311 ? 128.425 124.635 45.738 1.00 154.70 311 LEU D CA 1
ATOM 9854 C C . LEU D 1 311 ? 127.819 123.788 44.599 1.00 160.29 311 LEU D C 1
ATOM 9855 O O . LEU D 1 311 ? 128.553 123.219 43.776 1.00 150.87 311 LEU D O 1
ATOM 9860 N N . GLN D 1 312 ? 126.485 123.707 44.563 1.00 169.83 312 GLN D N 1
ATOM 9861 C CA . GLN D 1 312 ? 125.752 122.799 43.663 1.00 164.87 312 GLN D CA 1
ATOM 9862 C C . GLN D 1 312 ? 125.628 123.289 42.211 1.00 159.23 312 GLN D C 1
ATOM 9863 O O . GLN D 1 312 ? 126.336 122.811 41.319 1.00 145.07 312 GLN D O 1
ATOM 9869 N N . SER D 1 313 ? 124.707 124.226 41.988 1.00 165.79 313 SER D N 1
ATOM 9870 C CA . SER D 1 313 ? 124.444 124.771 40.656 1.00 163.17 313 SER D CA 1
ATOM 9871 C C . SER D 1 313 ? 124.981 126.199 40.526 1.00 150.68 313 SER D C 1
ATOM 9872 O O . SER D 1 313 ? 124.225 127.151 40.325 1.00 141.98 313 SER D O 1
ATOM 9875 N N . GLY E 1 2 ? 177.545 116.258 74.599 1.00 53.51 2 GLY E N 1
ATOM 9876 C CA . GLY E 1 2 ? 176.454 115.525 73.959 1.00 50.07 2 GLY E CA 1
ATOM 9877 C C . GLY E 1 2 ? 175.157 115.410 74.769 1.00 45.49 2 GLY E C 1
ATOM 9878 O O . GLY E 1 2 ? 175.174 115.053 75.972 1.00 39.96 2 GLY E O 1
ATOM 9879 N N . LEU E 1 3 ? 174.034 115.713 74.108 1.00 35.38 3 LEU E N 1
ATOM 9880 C CA . LEU E 1 3 ? 172.715 115.683 74.731 1.00 30.06 3 LEU E CA 1
ATOM 9881 C C . LEU E 1 3 ? 171.775 114.989 73.814 1.00 33.61 3 LEU E C 1
ATOM 9882 O O . LEU E 1 3 ? 172.009 114.897 72.618 1.00 40.03 3 LEU E O 1
ATOM 9887 N N . LEU E 1 4 ? 170.669 114.536 74.360 1.00 29.19 4 LEU E N 1
ATOM 9888 C CA . LEU E 1 4 ? 169.560 114.196 73.509 1.00 32.80 4 LEU E CA 1
ATOM 9889 C C . LEU E 1 4 ? 168.649 115.412 73.492 1.00 33.70 4 LEU E C 1
ATOM 9890 O O . LEU E 1 4 ? 168.334 115.953 74.541 1.00 36.25 4 LEU E O 1
ATOM 9895 N N . ILE E 1 5 ? 168.266 115.881 72.314 1.00 30.70 5 ILE E N 1
ATOM 9896 C CA . ILE E 1 5 ? 167.133 116.790 72.239 1.00 33.40 5 ILE E CA 1
ATOM 9897 C C . ILE E 1 5 ? 166.028 116.210 71.381 1.00 40.60 5 ILE E C 1
ATOM 9898 O O . ILE E 1 5 ? 166.185 116.055 70.154 1.00 45.02 5 ILE E O 1
ATOM 9903 N N . ASP E 1 6 ? 164.908 115.923 72.038 1.00 38.77 6 ASP E N 1
ATOM 9904 C CA . ASP E 1 6 ? 163.692 115.456 71.395 1.00 36.81 6 ASP E CA 1
ATOM 9905 C C . ASP E 1 6 ? 163.876 114.110 70.730 1.00 41.11 6 ASP E C 1
ATOM 9906 O O . ASP E 1 6 ? 162.942 113.568 70.128 1.00 50.70 6 ASP E O 1
ATOM 9911 N N . GLY E 1 7 ? 165.070 113.553 70.815 1.00 37.66 7 GLY E N 1
ATOM 9912 C CA . GLY E 1 7 ? 165.456 112.740 69.691 1.00 41.95 7 GLY E CA 1
ATOM 9913 C C . GLY E 1 7 ? 166.386 111.589 69.831 1.00 44.48 7 GLY E C 1
ATOM 9914 O O . GLY E 1 7 ? 166.086 110.657 70.558 1.00 50.45 7 GLY E O 1
ATOM 9915 N N . VAL E 1 8 ? 167.506 111.609 69.121 1.00 46.59 8 VAL E N 1
ATOM 9916 C CA . VAL E 1 8 ? 168.065 112.718 68.336 1.00 39.76 8 VAL E CA 1
ATOM 9917 C C . VAL E 1 8 ? 169.143 113.297 69.240 1.00 42.54 8 VAL E C 1
ATOM 9918 O O . VAL E 1 8 ? 168.868 113.887 70.271 1.00 39.16 8 VAL E O 1
ATOM 9920 N N . TRP E 1 9 ? 170.382 113.018 68.859 1.00 39.41 9 TRP E N 1
ATOM 9921 C CA . TRP E 1 9 ? 171.548 113.245 69.687 1.00 40.24 9 TRP E CA 1
ATOM 9922 C C . TRP E 1 9 ? 172.380 114.354 69.083 1.00 44.22 9 TRP E C 1
ATOM 9923 O O . TRP E 1 9 ? 172.787 114.283 67.940 1.00 48.75 9 TRP E O 1
ATOM 9934 N N . ARG E 1 10 ? 172.639 115.389 69.849 1.00 40.86 10 ARG E N 1
ATOM 9935 C CA . ARG E 1 10 ? 173.340 116.505 69.295 1.00 43.63 10 ARG E CA 1
ATOM 9936 C C . ARG E 1 10 ? 174.692 116.647 69.956 1.00 57.04 10 ARG E C 1
ATOM 9937 O O . ARG E 1 10 ? 174.886 116.218 71.091 1.00 57.48 10 ARG E O 1
ATOM 9945 N N . ASP E 1 11 ? 175.639 117.238 69.239 1.00 78.59 11 ASP E N 1
ATOM 9946 C CA . ASP E 1 11 ? 176.844 117.759 69.874 1.00 79.56 11 ASP E CA 1
ATOM 9947 C C . ASP E 1 11 ? 176.755 119.261 69.843 1.00 79.53 11 ASP E C 1
ATOM 9948 O O . ASP E 1 11 ? 177.735 119.944 70.133 1.00 74.37 11 ASP E O 1
ATOM 9953 N N . ALA E 1 12 ? 175.557 119.743 69.483 1.00 91.57 12 ALA E N 1
ATOM 9954 C CA . ALA E 1 12 ? 175.216 121.167 69.394 1.00 108.81 12 ALA E CA 1
ATOM 9955 C C . ALA E 1 12 ? 174.915 121.776 70.777 1.00 113.84 12 ALA E C 1
ATOM 9956 O O . ALA E 1 12 ? 174.288 121.134 71.624 1.00 100.83 12 ALA E O 1
ATOM 9958 N N . TRP E 1 13 ? 175.366 123.018 70.983 1.00 121.21 13 TRP E N 1
ATOM 9959 C CA . TRP E 1 13 ? 175.333 123.696 72.293 1.00 130.81 13 TRP E CA 1
ATOM 9960 C C . TRP E 1 13 ? 173.927 124.080 72.801 1.00 133.57 13 TRP E C 1
ATOM 9961 O O . TRP E 1 13 ? 173.532 125.263 72.777 1.00 122.36 13 TRP E O 1
ATOM 9972 N N . TYR E 1 14 ? 173.215 123.065 73.301 1.00 134.23 14 TYR E N 1
ATOM 9973 C CA . TYR E 1 14 ? 171.800 123.148 73.672 1.00 123.09 14 TYR E CA 1
ATOM 9974 C C . TYR E 1 14 ? 170.914 122.686 72.511 1.00 111.63 14 TYR E C 1
ATOM 9975 O O . TYR E 1 14 ? 169.701 122.575 72.681 1.00 100.08 14 TYR E O 1
ATOM 9984 N N . ASP E 1 15 ? 171.538 122.396 71.360 1.00 113.45 15 ASP E N 1
ATOM 9985 C CA . ASP E 1 15 ? 170.858 122.296 70.051 1.00 112.65 15 ASP E CA 1
ATOM 9986 C C . ASP E 1 15 ? 170.974 123.641 69.272 1.00 129.84 15 ASP E C 1
ATOM 9987 O O . ASP E 1 15 ? 170.191 123.929 68.353 1.00 129.77 15 ASP E O 1
ATOM 9992 N N . THR E 1 16 ? 171.973 124.453 69.624 1.00 123.16 16 THR E N 1
ATOM 9993 C CA . THR E 1 16 ? 171.968 125.877 69.257 1.00 117.79 16 THR E CA 1
ATOM 9994 C C . THR E 1 16 ? 170.658 126.575 69.737 1.00 116.78 16 THR E C 1
ATOM 9995 O O . THR E 1 16 ? 169.566 126.379 69.166 1.00 107.90 16 THR E O 1
ATOM 9999 N N . LYS E 1 17 ? 170.809 127.345 70.824 1.00 121.63 17 LYS E N 1
ATOM 10000 C CA . LYS E 1 17 ? 169.766 128.186 71.452 1.00 120.79 17 LYS E CA 1
ATOM 10001 C C . LYS E 1 17 ? 169.052 127.474 72.615 1.00 115.84 17 LYS E C 1
ATOM 10002 O O . LYS E 1 17 ? 168.290 126.527 72.363 1.00 108.04 17 LYS E O 1
ATOM 10008 N N . SER E 1 18 ? 169.267 127.889 73.883 1.00 125.45 18 SER E N 1
ATOM 10009 C CA . SER E 1 18 ? 170.151 128.988 74.403 1.00 121.90 18 SER E CA 1
ATOM 10010 C C . SER E 1 18 ? 169.777 129.391 75.875 1.00 112.98 18 SER E C 1
ATOM 10011 O O . SER E 1 18 ? 170.445 128.990 76.849 1.00 96.52 18 SER E O 1
ATOM 10013 N N . SER E 1 19 ? 168.713 130.196 76.003 1.00 114.74 19 SER E N 1
ATOM 10014 C CA . SER E 1 19 ? 168.058 130.536 77.287 1.00 110.76 19 SER E CA 1
ATOM 10015 C C . SER E 1 19 ? 166.713 129.812 77.481 1.00 105.80 19 SER E C 1
ATOM 10016 O O . SER E 1 19 ? 166.574 129.042 78.445 1.00 80.19 19 SER E O 1
ATOM 10018 N N . GLY E 1 20 ? 165.722 130.069 76.604 1.00 118.72 20 GLY E N 1
ATOM 10019 C CA . GLY E 1 20 ? 165.741 131.110 75.552 1.00 126.43 20 GLY E CA 1
ATOM 10020 C C . GLY E 1 20 ? 166.140 130.837 74.080 1.00 125.67 20 GLY E C 1
ATOM 10021 O O . GLY E 1 20 ? 167.111 131.433 73.571 1.00 109.29 20 GLY E O 1
ATOM 10022 N N . GLY E 1 21 ? 165.356 130.033 73.352 1.00 118.38 21 GLY E N 1
ATOM 10023 C CA . GLY E 1 21 ? 164.017 129.660 73.766 1.00 95.62 21 GLY E CA 1
ATOM 10024 C C . GLY E 1 21 ? 163.797 128.300 74.397 1.00 84.06 21 GLY E C 1
ATOM 10025 O O . GLY E 1 21 ? 162.722 128.078 74.951 1.00 76.00 21 GLY E O 1
ATOM 10026 N N . ARG E 1 22 ? 164.778 127.397 74.331 1.00 86.12 22 ARG E N 1
ATOM 10027 C CA . ARG E 1 22 ? 164.564 126.055 74.887 1.00 80.21 22 ARG E CA 1
ATOM 10028 C C . ARG E 1 22 ? 165.417 125.661 76.084 1.00 74.48 22 ARG E C 1
ATOM 10029 O O . ARG E 1 22 ? 166.631 125.778 76.055 1.00 84.19 22 ARG E O 1
ATOM 10037 N N . PHE E 1 23 ? 164.771 125.144 77.120 1.00 63.80 23 PHE E N 1
ATOM 10038 C CA . PHE E 1 23 ? 165.479 124.793 78.341 1.00 67.65 23 PHE E CA 1
ATOM 10039 C C . PHE E 1 23 ? 165.705 123.291 78.481 1.00 72.39 23 PHE E C 1
ATOM 10040 O O . PHE E 1 23 ? 164.773 122.511 78.322 1.00 77.69 23 PHE E O 1
ATOM 10048 N N . VAL E 1 24 ? 166.928 122.898 78.840 1.00 75.66 24 VAL E N 1
ATOM 10049 C CA . VAL E 1 24 ? 167.356 121.492 78.793 1.00 73.77 24 VAL E CA 1
ATOM 10050 C C . VAL E 1 24 ? 167.801 120.890 80.140 1.00 66.72 24 VAL E C 1
ATOM 10051 O O . VAL E 1 24 ? 168.979 120.967 80.500 1.00 60.60 24 VAL E O 1
ATOM 10055 N N . ARG E 1 25 ? 166.891 120.252 80.871 1.00 62.65 25 ARG E N 1
ATOM 10056 C CA . ARG E 1 25 ? 167.239 119.903 82.242 1.00 64.12 25 ARG E CA 1
ATOM 10057 C C . ARG E 1 25 ? 168.489 119.017 82.295 1.00 63.42 25 ARG E C 1
ATOM 10058 O O . ARG E 1 25 ? 168.504 117.898 81.754 1.00 61.94 25 ARG E O 1
ATOM 10066 N N . LYS E 1 26 ? 169.539 119.525 82.936 1.00 51.04 26 LYS E N 1
ATOM 10067 C CA . LYS E 1 26 ? 170.765 118.748 83.105 1.00 61.89 26 LYS E CA 1
ATOM 10068 C C . LYS E 1 26 ? 170.731 117.743 84.278 1.00 63.11 26 LYS E C 1
ATOM 10069 O O . LYS E 1 26 ? 171.555 116.836 84.369 1.00 69.86 26 LYS E O 1
ATOM 10075 N N . GLU E 1 27 ? 169.793 117.931 85.187 1.00 64.09 27 GLU E N 1
ATOM 10076 C CA . GLU E 1 27 ? 169.707 117.149 86.413 1.00 58.93 27 GLU E CA 1
ATOM 10077 C C . GLU E 1 27 ? 169.273 115.710 86.104 1.00 54.23 27 GLU E C 1
ATOM 10078 O O . GLU E 1 27 ? 168.569 115.479 85.115 1.00 53.41 27 GLU E O 1
ATOM 10084 N N . SER E 1 28 ? 169.689 114.748 86.931 1.00 54.46 28 SER E N 1
ATOM 10085 C CA . SER E 1 28 ? 169.237 113.342 86.803 1.00 47.80 28 SER E CA 1
ATOM 10086 C C . SER E 1 28 ? 167.727 113.313 86.636 1.00 47.59 28 SER E C 1
ATOM 10087 O O . SER E 1 28 ? 167.007 113.878 87.449 1.00 53.23 28 SER E O 1
ATOM 10090 N N . GLN E 1 29 ? 167.215 112.679 85.600 1.00 45.30 29 GLN E N 1
ATOM 10091 C CA . GLN E 1 29 ? 165.781 112.806 85.381 1.00 43.63 29 GLN E CA 1
ATOM 10092 C C . GLN E 1 29 ? 164.932 111.625 85.858 1.00 46.18 29 GLN E C 1
ATOM 10093 O O . GLN E 1 29 ? 163.709 111.694 85.864 1.00 52.19 29 GLN E O 1
ATOM 10099 N N . TYR E 1 30 ? 165.563 110.542 86.268 1.00 43.39 30 TYR E N 1
ATOM 10100 C CA . TYR E 1 30 ? 164.792 109.403 86.728 1.00 41.79 30 TYR E CA 1
ATOM 10101 C C . TYR E 1 30 ? 165.094 109.118 88.215 1.00 51.07 30 TYR E C 1
ATOM 10102 O O . TYR E 1 30 ? 166.208 108.692 88.582 1.00 41.46 30 TYR E O 1
ATOM 10111 N N . ARG E 1 31 ? 164.101 109.374 89.072 1.00 47.70 31 ARG E N 1
ATOM 10112 C CA . ARG E 1 31 ? 164.347 109.317 90.498 1.00 44.91 31 ARG E CA 1
ATOM 10113 C C . ARG E 1 31 ? 163.332 108.524 91.335 1.00 50.45 31 ARG E C 1
ATOM 10114 O O . ARG E 1 31 ? 162.829 109.003 92.371 1.00 55.05 31 ARG E O 1
ATOM 10122 N N . GLY E 1 32 ? 163.067 107.294 90.899 1.00 50.15 32 GLY E N 1
ATOM 10123 C CA . GLY E 1 32 ? 162.125 106.400 91.559 1.00 49.51 32 GLY E CA 1
ATOM 10124 C C . GLY E 1 32 ? 162.844 105.303 92.311 1.00 56.23 32 GLY E C 1
ATOM 10125 O O . GLY E 1 32 ? 164.080 105.223 92.259 1.00 53.72 32 GLY E O 1
ATOM 10126 N N . GLY E 1 33 ? 162.086 104.431 92.975 1.00 57.00 33 GLY E N 1
ATOM 10127 C CA . GLY E 1 33 ? 162.648 103.621 94.043 1.00 42.41 33 GLY E CA 1
ATOM 10128 C C . GLY E 1 33 ? 162.573 104.631 95.149 1.00 60.19 33 GLY E C 1
ATOM 10129 O O . GLY E 1 33 ? 161.807 105.605 95.016 1.00 62.66 33 GLY E O 1
ATOM 10130 N N . LEU E 1 34 ? 163.361 104.460 96.206 1.00 60.78 34 LEU E N 1
ATOM 10131 C CA . LEU E 1 34 ? 163.386 105.508 97.228 1.00 70.05 34 LEU E CA 1
ATOM 10132 C C . LEU E 1 34 ? 162.182 105.460 98.177 1.00 81.26 34 LEU E C 1
ATOM 10133 O O . LEU E 1 34 ? 162.320 105.696 99.386 1.00 76.61 34 LEU E O 1
ATOM 10138 N N . ASP E 1 35 ? 161.007 105.176 97.604 1.00 87.78 35 ASP E N 1
ATOM 10139 C CA . ASP E 1 35 ? 159.725 105.115 98.320 1.00 83.81 35 ASP E CA 1
ATOM 10140 C C . ASP E 1 35 ? 159.730 104.250 99.572 1.00 82.64 35 ASP E C 1
ATOM 10141 O O . ASP E 1 35 ? 160.477 103.263 99.667 1.00 72.00 35 ASP E O 1
ATOM 10146 N N . ALA E 1 36 ? 158.887 104.647 100.526 1.00 82.72 36 ALA E N 1
ATOM 10147 C CA . ALA E 1 36 ? 158.576 103.817 101.670 1.00 84.06 36 ALA E CA 1
ATOM 10148 C C . ALA E 1 36 ? 158.593 102.414 101.117 1.00 85.91 36 ALA E C 1
ATOM 10149 O O . ALA E 1 36 ? 157.798 102.105 100.235 1.00 85.62 36 ALA E O 1
ATOM 10151 N N . GLY E 1 37 ? 159.511 101.583 101.600 1.00 75.82 37 GLY E N 1
ATOM 10152 C CA . GLY E 1 37 ? 159.782 100.293 100.981 1.00 82.06 37 GLY E CA 1
ATOM 10153 C C . GLY E 1 37 ? 158.914 99.802 99.813 1.00 81.42 37 GLY E C 1
ATOM 10154 O O . GLY E 1 37 ? 157.706 99.830 99.911 1.00 78.59 37 GLY E O 1
ATOM 10155 N N . PHE E 1 38 ? 159.493 99.342 98.704 1.00 74.17 38 PHE E N 1
ATOM 10156 C CA . PHE E 1 38 ? 160.923 99.353 98.430 1.00 77.29 38 PHE E CA 1
ATOM 10157 C C . PHE E 1 38 ? 161.068 98.639 97.126 1.00 74.42 38 PHE E C 1
ATOM 10158 O O . PHE E 1 38 ? 161.448 99.247 96.078 1.00 65.48 38 PHE E O 1
ATOM 10166 N N . ARG E 1 39 ? 160.812 97.328 97.254 1.00 64.45 39 ARG E N 1
ATOM 10167 C CA . ARG E 1 39 ? 160.379 96.468 96.173 1.00 72.10 39 ARG E CA 1
ATOM 10168 C C . ARG E 1 39 ? 161.509 95.748 95.420 1.00 68.92 39 ARG E C 1
ATOM 10169 O O . ARG E 1 39 ? 161.366 95.433 94.229 1.00 74.75 39 ARG E O 1
ATOM 10177 N N . GLY E 1 40 ? 162.629 95.477 96.076 1.00 59.17 40 GLY E N 1
ATOM 10178 C CA . GLY E 1 40 ? 163.681 94.747 95.378 1.00 60.36 40 GLY E CA 1
ATOM 10179 C C . GLY E 1 40 ? 163.161 93.400 94.878 1.00 69.40 40 GLY E C 1
ATOM 10180 O O . GLY E 1 40 ? 162.217 92.868 95.452 1.00 80.24 40 GLY E O 1
ATOM 10181 N N . GLU E 1 41 ? 163.735 92.839 93.814 1.00 65.35 41 GLU E N 1
ATOM 10182 C CA . GLU E 1 41 ? 163.426 91.445 93.442 1.00 59.66 41 GLU E CA 1
ATOM 10183 C C . GLU E 1 41 ? 164.464 90.799 92.542 1.00 51.91 41 GLU E C 1
ATOM 10184 O O . GLU E 1 41 ? 164.725 91.299 91.457 1.00 50.01 41 GLU E O 1
ATOM 10190 N N . PRO E 1 42 ? 165.034 89.668 92.990 1.00 45.57 42 PRO E N 1
ATOM 10191 C CA . PRO E 1 42 ? 166.162 89.055 92.285 1.00 51.15 42 PRO E CA 1
ATOM 10192 C C . PRO E 1 42 ? 165.899 88.849 90.784 1.00 50.21 42 PRO E C 1
ATOM 10193 O O . PRO E 1 42 ? 164.882 88.291 90.425 1.00 52.19 42 PRO E O 1
ATOM 10195 N N . GLY E 1 43 ? 166.789 89.317 89.915 1.00 52.32 43 GLY E N 1
ATOM 10196 C CA . GLY E 1 43 ? 166.600 89.135 88.484 1.00 52.23 43 GLY E CA 1
ATOM 10197 C C . GLY E 1 43 ? 165.881 90.233 87.704 1.00 48.08 43 GLY E C 1
ATOM 10198 O O . GLY E 1 43 ? 166.057 90.316 86.502 1.00 47.93 43 GLY E O 1
ATOM 10199 N N . ARG E 1 44 ? 165.091 91.081 88.362 1.00 51.34 44 ARG E N 1
ATOM 10200 C CA . ARG E 1 44 ? 164.319 92.117 87.649 1.00 51.79 44 ARG E CA 1
ATOM 10201 C C . ARG E 1 44 ? 165.135 93.326 87.198 1.00 58.64 44 ARG E C 1
ATOM 10202 O O . ARG E 1 44 ? 164.634 94.146 86.414 1.00 61.41 44 ARG E O 1
ATOM 10210 N N . TYR E 1 45 ? 166.377 93.444 87.673 1.00 55.75 45 TYR E N 1
ATOM 10211 C CA . TYR E 1 45 ? 167.099 94.718 87.577 1.00 49.01 45 TYR E CA 1
ATOM 10212 C C . TYR E 1 45 ? 168.470 94.739 86.838 1.00 53.06 45 TYR E C 1
ATOM 10213 O O . TYR E 1 45 ? 169.362 93.922 87.101 1.00 59.54 45 TYR E O 1
ATOM 10222 N N . HIS E 1 46 ? 168.628 95.679 85.910 1.00 46.83 46 HIS E N 1
ATOM 10223 C CA . HIS E 1 46 ? 169.881 95.831 85.186 1.00 44.89 46 HIS E CA 1
ATOM 10224 C C . HIS E 1 46 ? 170.634 97.110 85.578 1.00 47.73 46 HIS E C 1
ATOM 10225 O O . HIS E 1 46 ? 170.034 98.136 85.889 1.00 48.58 46 HIS E O 1
ATOM 10232 N N . LEU E 1 47 ? 171.959 97.052 85.539 1.00 43.89 47 LEU E N 1
ATOM 10233 C CA . LEU E 1 47 ? 172.794 98.216 85.820 1.00 42.28 47 LEU E CA 1
ATOM 10234 C C . LEU E 1 47 ? 173.819 98.493 84.710 1.00 49.00 47 LEU E C 1
ATOM 10235 O O . LEU E 1 47 ? 174.791 97.729 84.530 1.00 44.76 47 LEU E O 1
ATOM 10240 N N . TYR E 1 48 ? 173.584 99.591 83.983 1.00 43.44 48 TYR E N 1
ATOM 10241 C CA . TYR E 1 48 ? 174.542 100.147 83.036 1.00 38.83 48 TYR E CA 1
ATOM 10242 C C . TYR E 1 48 ? 175.608 100.961 83.767 1.00 37.18 48 TYR E C 1
ATOM 10243 O O . TYR E 1 48 ? 175.288 101.825 84.570 1.00 44.12 48 TYR E O 1
ATOM 10252 N N . ALA E 1 49 ? 176.870 100.724 83.466 1.00 32.74 49 ALA E N 1
ATOM 10253 C CA . ALA E 1 49 ? 177.944 101.388 84.189 1.00 40.19 49 ALA E CA 1
ATOM 10254 C C . ALA E 1 49 ? 179.278 101.293 83.460 1.00 41.23 49 ALA E C 1
ATOM 10255 O O . ALA E 1 49 ? 179.308 101.217 82.249 1.00 43.06 49 ALA E O 1
ATOM 10257 N N . GLY E 1 50 ? 180.381 101.278 84.199 1.00 35.71 50 GLY E N 1
ATOM 10258 C CA . GLY E 1 50 ? 181.690 101.243 83.573 1.00 32.99 50 GLY E CA 1
ATOM 10259 C C . GLY E 1 50 ? 182.808 101.562 84.551 1.00 41.59 50 GLY E C 1
ATOM 10260 O O . GLY E 1 50 ? 182.564 101.970 85.709 1.00 49.25 50 GLY E O 1
ATOM 10261 N N . PHE E 1 51 ? 184.043 101.399 84.080 1.00 38.83 51 PHE E N 1
ATOM 10262 C CA . PHE E 1 51 ? 185.229 101.501 84.924 1.00 38.05 51 PHE E CA 1
ATOM 10263 C C . PHE E 1 51 ? 185.809 102.912 85.137 1.00 46.39 51 PHE E C 1
ATOM 10264 O O . PHE E 1 51 ? 186.516 103.164 86.134 1.00 53.70 51 PHE E O 1
ATOM 10272 N N . ALA E 1 52 ? 185.481 103.808 84.207 1.00 35.23 52 ALA E N 1
ATOM 10273 C CA . ALA E 1 52 ? 186.001 105.156 84.161 1.00 29.26 52 ALA E CA 1
ATOM 10274 C C . ALA E 1 52 ? 185.239 106.080 85.073 1.00 39.50 52 ALA E C 1
ATOM 10275 O O . ALA E 1 52 ? 185.839 106.624 86.016 1.00 38.00 52 ALA E O 1
ATOM 10277 N N . CYS E 1 53 ? 183.941 106.279 84.771 1.00 36.21 53 CYS E N 1
ATOM 10278 C CA . CYS E 1 53 ? 183.066 107.223 85.490 1.00 30.94 53 CYS E CA 1
ATOM 10279 C C . CYS E 1 53 ? 183.000 106.975 87.017 1.00 40.01 53 CYS E C 1
ATOM 10280 O O . CYS E 1 53 ? 182.479 105.931 87.418 1.00 45.00 53 CYS E O 1
ATOM 10283 N N . PRO E 1 54 ? 183.524 107.921 87.875 1.00 42.93 54 PRO E N 1
ATOM 10284 C CA . PRO E 1 54 ? 183.516 107.702 89.338 1.00 37.00 54 PRO E CA 1
ATOM 10285 C C . PRO E 1 54 ? 182.105 107.635 89.891 1.00 33.98 54 PRO E C 1
ATOM 10286 O O . PRO E 1 54 ? 181.856 107.036 90.927 1.00 33.19 54 PRO E O 1
ATOM 10290 N N . TRP E 1 55 ? 181.170 108.247 89.194 1.00 32.68 55 TRP E N 1
ATOM 10291 C CA . TRP E 1 55 ? 179.830 108.212 89.689 1.00 37.00 55 TRP E CA 1
ATOM 10292 C C . TRP E 1 55 ? 179.361 106.793 89.563 1.00 38.55 55 TRP E C 1
ATOM 10293 O O . TRP E 1 55 ? 178.819 106.248 90.497 1.00 37.51 55 TRP E O 1
ATOM 10304 N N . ALA E 1 56 ? 179.613 106.183 88.416 1.00 41.55 56 ALA E N 1
ATOM 10305 C CA . ALA E 1 56 ? 179.295 104.773 88.222 1.00 37.06 56 ALA E CA 1
ATOM 10306 C C . ALA E 1 56 ? 180.015 103.933 89.248 1.00 36.39 56 ALA E C 1
ATOM 10307 O O . ALA E 1 56 ? 179.425 103.044 89.866 1.00 40.85 56 ALA E O 1
ATOM 10309 N N . HIS E 1 57 ? 181.295 104.203 89.437 1.00 32.08 57 HIS E N 1
ATOM 10310 C CA . HIS E 1 57 ? 182.019 103.482 90.457 1.00 36.08 57 HIS E CA 1
ATOM 10311 C C . HIS E 1 57 ? 181.226 103.314 91.759 1.00 37.92 57 HIS E C 1
ATOM 10312 O O . HIS E 1 57 ? 181.208 102.228 92.332 1.00 36.36 57 HIS E O 1
ATOM 10319 N N . ARG E 1 58 ? 180.557 104.371 92.219 1.00 38.48 58 ARG E N 1
ATOM 10320 C CA . ARG E 1 58 ? 179.819 104.304 93.490 1.00 34.27 58 ARG E CA 1
ATOM 10321 C C . ARG E 1 58 ? 178.854 103.124 93.544 1.00 40.83 58 ARG E C 1
ATOM 10322 O O . ARG E 1 58 ? 178.774 102.442 94.571 1.00 44.61 58 ARG E O 1
ATOM 10330 N N . VAL E 1 59 ? 178.106 102.881 92.462 1.00 34.63 59 VAL E N 1
ATOM 10331 C CA . VAL E 1 59 ? 177.147 101.792 92.502 1.00 31.18 59 VAL E CA 1
ATOM 10332 C C . VAL E 1 59 ? 177.799 100.467 92.204 1.00 36.08 59 VAL E C 1
ATOM 10333 O O . VAL E 1 59 ? 177.261 99.443 92.594 1.00 39.91 59 VAL E O 1
ATOM 10337 N N . LEU E 1 60 ? 178.962 100.453 91.557 1.00 30.58 60 LEU E N 1
ATOM 10338 C CA . LEU E 1 60 ? 179.626 99.159 91.358 1.00 31.56 60 LEU E CA 1
ATOM 10339 C C . LEU E 1 60 ? 180.161 98.598 92.657 1.00 35.17 60 LEU E C 1
ATOM 10340 O O . LEU E 1 60 ? 180.291 97.390 92.814 1.00 33.67 60 LEU E O 1
ATOM 10345 N N . ILE E 1 61 ? 180.487 99.515 93.568 1.00 40.23 61 ILE E N 1
ATOM 10346 C CA . ILE E 1 61 ? 180.969 99.194 94.902 1.00 39.59 61 ILE E CA 1
ATOM 10347 C C . ILE E 1 61 ? 179.825 98.645 95.716 1.00 44.77 61 ILE E C 1
ATOM 10348 O O . ILE E 1 61 ? 179.909 97.522 96.225 1.00 45.53 61 ILE E O 1
ATOM 10353 N N . MET E 1 62 ? 178.762 99.446 95.853 1.00 40.06 62 MET E N 1
ATOM 10354 C CA . MET E 1 62 ? 177.632 99.060 96.695 1.00 41.10 62 MET E CA 1
ATOM 10355 C C . MET E 1 62 ? 177.222 97.681 96.276 1.00 42.38 62 MET E C 1
ATOM 10356 O O . MET E 1 62 ? 176.990 96.794 97.101 1.00 51.87 62 MET E O 1
ATOM 10361 N N . ARG E 1 63 ? 177.164 97.494 94.973 1.00 37.71 63 ARG E N 1
ATOM 10362 C CA . ARG E 1 63 ? 176.745 96.216 94.430 1.00 44.70 63 ARG E CA 1
ATOM 10363 C C . ARG E 1 63 ? 177.619 95.058 94.942 1.00 44.08 63 ARG E C 1
ATOM 10364 O O . ARG E 1 63 ? 177.085 94.065 95.367 1.00 51.23 63 ARG E O 1
ATOM 10372 N N . ALA E 1 64 ? 178.944 95.163 94.919 1.00 43.50 64 ALA E N 1
ATOM 10373 C CA . ALA E 1 64 ? 179.753 94.013 95.318 1.00 52.11 64 ALA E CA 1
ATOM 10374 C C . ALA E 1 64 ? 179.742 93.853 96.850 1.00 58.71 64 ALA E C 1
ATOM 10375 O O . ALA E 1 64 ? 180.147 92.826 97.417 1.00 61.12 64 ALA E O 1
ATOM 10377 N N . LEU E 1 65 ? 179.224 94.869 97.519 1.00 54.32 65 LEU E N 1
ATOM 10378 C CA . LEU E 1 65 ? 179.327 94.944 98.972 1.00 59.02 65 LEU E CA 1
ATOM 10379 C C . LEU E 1 65 ? 178.071 94.368 99.671 1.00 58.04 65 LEU E C 1
ATOM 10380 O O . LEU E 1 65 ? 178.070 94.049 100.872 1.00 53.69 65 LEU E O 1
ATOM 10385 N N . LYS E 1 66 ? 177.001 94.263 98.893 1.00 53.57 66 LYS E N 1
ATOM 10386 C CA . LYS E 1 66 ? 175.800 93.557 99.294 1.00 53.46 66 LYS E CA 1
ATOM 10387 C C . LYS E 1 66 ? 175.653 92.331 98.375 1.00 53.32 66 LYS E C 1
ATOM 10388 O O . LYS E 1 66 ? 174.548 91.925 98.011 1.00 47.89 66 LYS E O 1
ATOM 10394 N N . GLY E 1 67 ? 176.795 91.768 97.985 1.00 54.38 67 GLY E N 1
ATOM 10395 C CA . GLY E 1 67 ? 176.856 90.601 97.113 1.00 59.90 67 GLY E CA 1
ATOM 10396 C C . GLY E 1 67 ? 176.109 90.656 95.788 1.00 54.71 67 GLY E C 1
ATOM 10397 O O . GLY E 1 67 ? 176.626 90.209 94.758 1.00 55.36 67 GLY E O 1
ATOM 10398 N N . LEU E 1 68 ? 174.912 91.227 95.830 1.00 43.79 68 LEU E N 1
ATOM 10399 C CA . LEU E 1 68 ? 173.905 91.086 94.798 1.00 49.87 68 LEU E CA 1
ATOM 10400 C C . LEU E 1 68 ? 174.300 91.438 93.359 1.00 50.45 68 LEU E C 1
ATOM 10401 O O . LEU E 1 68 ? 173.633 92.212 92.679 1.00 46.88 68 LEU E O 1
ATOM 10406 N N . GLU E 1 69 ? 175.353 90.805 92.878 1.00 56.03 69 GLU E N 1
ATOM 10407 C CA . GLU E 1 69 ? 175.781 90.960 91.496 1.00 57.30 69 GLU E CA 1
ATOM 10408 C C . GLU E 1 69 ? 175.393 89.793 90.565 1.00 55.90 69 GLU E C 1
ATOM 10409 O O . GLU E 1 69 ? 176.106 89.491 89.622 1.00 56.13 69 GLU E O 1
ATOM 10415 N N . GLU E 1 70 ? 174.286 89.121 90.848 1.00 58.11 70 GLU E N 1
ATOM 10416 C CA . GLU E 1 70 ? 173.709 88.182 89.901 1.00 54.08 70 GLU E CA 1
ATOM 10417 C C . GLU E 1 70 ? 172.244 88.523 89.873 1.00 59.96 70 GLU E C 1
ATOM 10418 O O . GLU E 1 70 ? 171.585 88.340 88.850 1.00 72.91 70 GLU E O 1
ATOM 10424 N N . MET E 1 71 ? 171.721 89.054 90.975 1.00 51.71 71 MET E N 1
ATOM 10425 C CA . MET E 1 71 ? 170.342 89.535 90.924 1.00 53.62 71 MET E CA 1
ATOM 10426 C C . MET E 1 71 ? 170.228 90.763 90.017 1.00 56.89 71 MET E C 1
ATOM 10427 O O . MET E 1 71 ? 169.232 90.935 89.294 1.00 51.52 71 MET E O 1
ATOM 10432 N N . ILE E 1 72 ? 171.260 91.613 90.087 1.00 60.24 72 ILE E N 1
ATOM 10433 C CA . ILE E 1 72 ? 171.412 92.768 89.205 1.00 54.16 72 ILE E CA 1
ATOM 10434 C C . ILE E 1 72 ? 172.589 92.552 88.277 1.00 53.66 72 ILE E C 1
ATOM 10435 O O . ILE E 1 72 ? 173.737 92.614 88.706 1.00 52.48 72 ILE E O 1
ATOM 10440 N N . SER E 1 73 ? 172.291 92.304 87.008 1.00 49.96 73 SER E N 1
ATOM 10441 C CA . SER E 1 73 ? 173.297 92.060 85.984 1.00 50.28 73 SER E CA 1
ATOM 10442 C C . SER E 1 73 ? 173.825 93.382 85.418 1.00 57.33 73 SER E C 1
ATOM 10443 O O . SER E 1 73 ? 173.191 94.429 85.597 1.00 56.07 73 SER E O 1
ATOM 10446 N N . VAL E 1 74 ? 174.952 93.334 84.699 1.00 56.08 74 VAL E N 1
ATOM 10447 C CA . VAL E 1 74 ? 175.608 94.558 84.215 1.00 48.06 74 VAL E CA 1
ATOM 10448 C C . VAL E 1 74 ? 175.815 94.677 82.723 1.00 48.04 74 VAL E C 1
ATOM 10449 O O . VAL E 1 74 ? 175.820 93.695 81.978 1.00 55.01 74 VAL E O 1
ATOM 10453 N N . SER E 1 75 ? 176.007 95.916 82.305 1.00 46.45 75 SER E N 1
ATOM 10454 C CA . SER E 1 75 ? 176.632 96.212 81.033 1.00 43.13 75 SER E CA 1
ATOM 10455 C C . SER E 1 75 ? 177.664 97.275 81.338 1.00 42.86 75 SER E C 1
ATOM 10456 O O . SER E 1 75 ? 177.478 98.069 82.250 1.00 49.41 75 SER E O 1
ATOM 10459 N N . MET E 1 76 ? 178.769 97.282 80.609 1.00 41.63 76 MET E N 1
ATOM 10460 C CA . MET E 1 76 ? 179.865 98.208 80.907 1.00 39.90 76 MET E CA 1
ATOM 10461 C C . MET E 1 76 ? 180.324 98.877 79.630 1.00 44.71 76 MET E C 1
ATOM 10462 O O . MET E 1 76 ? 180.627 98.188 78.652 1.00 42.62 76 MET E O 1
ATOM 10467 N N . VAL E 1 77 ? 180.345 100.216 79.643 1.00 40.40 77 VAL E N 1
ATOM 10468 C CA . VAL E 1 77 ? 180.598 101.002 78.444 1.00 33.24 77 VAL E CA 1
ATOM 10469 C C . VAL E 1 77 ? 182.061 101.216 78.173 1.00 34.23 77 VAL E C 1
ATOM 10470 O O . VAL E 1 77 ? 182.895 101.191 79.099 1.00 32.73 77 VAL E O 1
ATOM 10474 N N . ASN E 1 78 ? 182.329 101.441 76.883 1.00 32.42 78 ASN E N 1
ATOM 10475 C CA . ASN E 1 78 ? 183.663 101.644 76.358 1.00 34.03 78 ASN E CA 1
ATOM 10476 C C . ASN E 1 78 ? 184.311 102.903 76.909 1.00 38.93 78 ASN E C 1
ATOM 10477 O O . ASN E 1 78 ? 183.649 103.947 76.995 1.00 37.99 78 ASN E O 1
ATOM 10482 N N . ALA E 1 79 ? 185.609 102.791 77.228 1.00 38.16 79 ALA E N 1
ATOM 10483 C CA . ALA E 1 79 ? 186.401 103.847 77.850 1.00 33.59 79 ALA E CA 1
ATOM 10484 C C . ALA E 1 79 ? 186.404 105.142 77.050 1.00 31.08 79 ALA E C 1
ATOM 10485 O O . ALA E 1 79 ? 186.506 106.247 77.619 1.00 31.73 79 ALA E O 1
ATOM 10487 N N . TYR E 1 80 ? 186.290 105.011 75.736 1.00 21.84 80 TYR E N 1
ATOM 10488 C CA . TYR E 1 80 ? 186.286 106.179 74.890 1.00 25.99 80 TYR E CA 1
ATOM 10489 C C . TYR E 1 80 ? 184.905 106.810 74.727 1.00 32.83 80 TYR E C 1
ATOM 10490 O O . TYR E 1 80 ? 183.954 106.131 74.313 1.00 36.31 80 TYR E O 1
ATOM 10499 N N . MET E 1 81 ? 184.823 108.109 75.047 1.00 28.08 81 MET E N 1
ATOM 10500 C CA . MET E 1 81 ? 183.601 108.888 74.986 1.00 25.46 81 MET E CA 1
ATOM 10501 C C . MET E 1 81 ? 183.702 109.960 73.890 1.00 31.72 81 MET E C 1
ATOM 10502 O O . MET E 1 81 ? 184.154 111.085 74.089 1.00 32.29 81 MET E O 1
ATOM 10507 N N . GLY E 1 82 ? 183.264 109.599 72.700 1.00 38.77 82 GLY E N 1
ATOM 10508 C CA . GLY E 1 82 ? 183.573 110.393 71.523 1.00 39.80 82 GLY E CA 1
ATOM 10509 C C . GLY E 1 82 ? 182.332 111.018 70.967 1.00 43.05 82 GLY E C 1
ATOM 10510 O O . GLY E 1 82 ? 181.393 111.249 71.711 1.00 51.84 82 GLY E O 1
ATOM 10511 N N . GLU E 1 83 ? 182.298 111.296 69.674 1.00 38.67 83 GLU E N 1
ATOM 10512 C CA . GLU E 1 83 ? 181.211 112.130 69.198 1.00 43.56 83 GLU E CA 1
ATOM 10513 C C . GLU E 1 83 ? 179.850 111.487 69.390 1.00 38.67 83 GLU E C 1
ATOM 10514 O O . GLU E 1 83 ? 178.833 112.147 69.322 1.00 43.25 83 GLU E O 1
ATOM 10520 N N . ASN E 1 84 ? 179.804 110.212 69.696 1.00 32.91 84 ASN E N 1
ATOM 10521 C CA . ASN E 1 84 ? 178.481 109.663 69.935 1.00 40.45 84 ASN E CA 1
ATOM 10522 C C . ASN E 1 84 ? 178.089 109.688 71.390 1.00 43.36 84 ASN E C 1
ATOM 10523 O O . ASN E 1 84 ? 176.925 109.637 71.731 1.00 49.35 84 ASN E O 1
ATOM 10528 N N . GLY E 1 85 ? 179.060 109.737 72.271 1.00 42.55 85 GLY E N 1
ATOM 10529 C CA . GLY E 1 85 ? 178.718 109.708 73.671 1.00 34.12 85 GLY E CA 1
ATOM 10530 C C . GLY E 1 85 ? 179.216 108.394 74.180 1.00 34.49 85 GLY E C 1
ATOM 10531 O O . GLY E 1 85 ? 179.835 107.636 73.450 1.00 39.96 85 GLY E O 1
ATOM 10532 N N . TRP E 1 86 ? 178.969 108.132 75.445 1.00 32.78 86 TRP E N 1
ATOM 10533 C CA . TRP E 1 86 ? 179.308 106.850 76.011 1.00 34.41 86 TRP E CA 1
ATOM 10534 C C . TRP E 1 86 ? 178.870 105.755 75.050 1.00 34.62 86 TRP E C 1
ATOM 10535 O O . TRP E 1 86 ? 177.778 105.814 74.478 1.00 33.85 86 TRP E O 1
ATOM 10546 N N . THR E 1 87 ? 179.697 104.736 74.897 1.00 34.62 87 THR E N 1
ATOM 10547 C CA . THR E 1 87 ? 179.402 103.739 73.884 1.00 31.30 87 THR E CA 1
ATOM 10548 C C . THR E 1 87 ? 179.520 102.283 74.340 1.00 32.41 87 THR E C 1
ATOM 10549 O O . THR E 1 87 ? 180.159 102.014 75.370 1.00 33.72 87 THR E O 1
ATOM 10553 N N . PHE E 1 88 ? 178.904 101.353 73.593 1.00 32.22 88 PHE E N 1
ATOM 10554 C CA . PHE E 1 88 ? 179.108 99.892 73.821 1.00 34.61 88 PHE E CA 1
ATOM 10555 C C . PHE E 1 88 ? 179.914 99.198 72.745 1.00 34.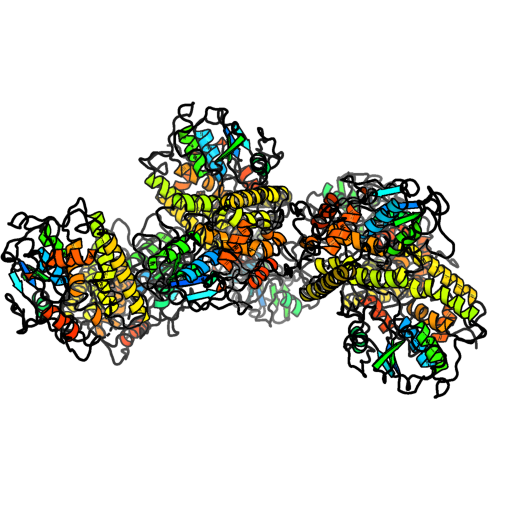67 88 PHE E C 1
ATOM 10556 O O . PHE E 1 88 ? 180.008 97.970 72.755 1.00 33.03 88 PHE E O 1
ATOM 10564 N N . LEU E 1 89 ? 180.455 99.972 71.805 1.00 36.22 89 LEU E N 1
ATOM 10565 C CA . LEU E 1 89 ? 181.284 99.418 70.737 1.00 34.12 89 LEU E CA 1
ATOM 10566 C C . LEU E 1 89 ? 182.354 98.644 71.424 1.00 37.07 89 LEU E C 1
ATOM 10567 O O . LEU E 1 89 ? 182.748 98.990 72.526 1.00 38.47 89 LEU E O 1
ATOM 10572 N N . PRO E 1 90 ? 182.849 97.597 70.782 1.00 39.76 90 PRO E N 1
ATOM 10573 C CA . PRO E 1 90 ? 183.783 96.720 71.500 1.00 40.13 90 PRO E CA 1
ATOM 10574 C C . PRO E 1 90 ? 185.051 97.472 71.966 1.00 38.10 90 PRO E C 1
ATOM 10575 O O . PRO E 1 90 ? 185.467 98.468 71.379 1.00 37.70 90 PRO E O 1
ATOM 10579 N N . GLY E 1 91 ? 185.638 97.002 73.053 1.00 33.80 91 GLY E N 1
ATOM 10580 C CA . GLY E 1 91 ? 186.866 97.574 73.561 1.00 40.94 91 GLY E CA 1
ATOM 10581 C C . GLY E 1 91 ? 187.318 96.785 74.770 1.00 46.92 91 GLY E C 1
ATOM 10582 O O . GLY E 1 91 ? 186.806 95.683 75.031 1.00 53.33 91 GLY E O 1
ATOM 10583 N N . ASP E 1 92 ? 188.271 97.325 75.520 1.00 41.55 92 ASP E N 1
ATOM 10584 C CA . ASP E 1 92 ? 188.679 96.630 76.725 1.00 42.18 92 ASP E CA 1
ATOM 10585 C C . ASP E 1 92 ? 187.587 96.780 77.748 1.00 45.57 92 ASP E C 1
ATOM 10586 O O . ASP E 1 92 ? 186.973 97.824 77.830 1.00 49.95 92 ASP E O 1
ATOM 10591 N N . ASP E 1 93 ? 187.312 95.718 78.493 1.00 47.22 93 ASP E N 1
ATOM 10592 C CA . ASP E 1 93 ? 186.411 95.814 79.637 1.00 47.45 93 ASP E CA 1
ATOM 10593 C C . ASP E 1 93 ? 184.951 96.030 79.239 1.00 41.01 93 ASP E C 1
ATOM 10594 O O . ASP E 1 93 ? 184.057 96.018 80.096 1.00 45.33 93 ASP E O 1
ATOM 10599 N N . VAL E 1 94 ? 184.710 96.217 77.946 1.00 28.66 94 VAL E N 1
ATOM 10600 C CA . VAL E 1 94 ? 183.369 96.500 77.471 1.00 32.55 94 VAL E CA 1
ATOM 10601 C C . VAL E 1 94 ? 182.457 95.284 77.625 1.00 35.02 94 VAL E C 1
ATOM 10602 O O . VAL E 1 94 ? 182.942 94.172 77.661 1.00 41.16 94 VAL E O 1
ATOM 10606 N N . VAL E 1 95 ? 181.150 95.479 77.713 1.00 29.38 95 VAL E N 1
ATOM 10607 C CA . VAL E 1 95 ? 180.234 94.384 77.999 1.00 27.63 95 VAL E CA 1
ATOM 10608 C C . VAL E 1 95 ? 178.870 94.755 77.459 1.00 35.99 95 VAL E C 1
ATOM 10609 O O . VAL E 1 95 ? 178.113 95.506 78.098 1.00 37.59 95 VAL E O 1
ATOM 10613 N N . PRO E 1 96 ? 178.538 94.219 76.278 1.00 38.21 96 PRO E N 1
ATOM 10614 C CA . PRO E 1 96 ? 177.524 94.876 75.427 1.00 39.73 96 PRO E CA 1
ATOM 10615 C C . PRO E 1 96 ? 176.135 95.019 76.052 1.00 40.30 96 PRO E C 1
ATOM 10616 O O . PRO E 1 96 ? 175.877 94.404 77.094 1.00 34.67 96 PRO E O 1
ATOM 10620 N N . ASP E 1 97 ? 175.292 95.867 75.445 1.00 44.85 97 ASP E N 1
ATOM 10621 C CA . ASP E 1 97 ? 173.929 96.069 75.932 1.00 42.57 97 ASP E CA 1
ATOM 10622 C C . ASP E 1 97 ? 173.154 94.761 75.751 1.00 43.82 97 ASP E C 1
ATOM 10623 O O . ASP E 1 97 ? 172.501 94.528 74.726 1.00 42.85 97 ASP E O 1
ATOM 10628 N N . SER E 1 98 ? 173.277 93.899 76.752 1.00 45.45 98 SER E N 1
ATOM 10629 C CA . SER E 1 98 ? 172.582 92.625 76.808 1.00 42.25 98 SER E CA 1
ATOM 10630 C C . SER E 1 98 ? 171.181 92.885 77.277 1.00 44.37 98 SER E C 1
ATOM 10631 O O . SER E 1 98 ? 170.826 92.433 78.349 1.00 48.48 98 SER E O 1
ATOM 10634 N N . ILE E 1 99 ? 170.422 93.668 76.510 1.00 42.09 99 ILE E N 1
ATOM 10635 C CA . ILE E 1 99 ? 169.009 93.976 76.791 1.00 43.10 99 ILE E CA 1
ATOM 10636 C C . ILE E 1 99 ? 168.356 94.834 75.692 1.00 46.61 99 ILE E C 1
ATOM 10637 O O . ILE E 1 99 ? 167.146 94.851 75.568 1.00 51.71 99 ILE E O 1
ATOM 10642 N N . ASN E 1 100 ? 169.161 95.511 74.872 1.00 56.40 100 ASN E N 1
ATOM 10643 C CA . ASN E 1 100 ? 168.696 96.140 73.607 1.00 56.27 100 ASN E CA 1
ATOM 10644 C C . ASN E 1 100 ? 169.769 96.099 72.503 1.00 49.30 100 ASN E C 1
ATOM 10645 O O . ASN E 1 100 ? 170.870 95.548 72.688 1.00 40.83 100 ASN E O 1
ATOM 10650 N N . GLY E 1 101 ? 169.462 96.677 71.349 1.00 49.03 101 GLY E N 1
ATOM 10651 C CA . GLY E 1 101 ? 170.504 96.824 70.339 1.00 59.17 101 GLY E CA 1
ATOM 10652 C C . GLY E 1 101 ? 171.699 97.547 70.950 1.00 52.11 101 GLY E C 1
ATOM 10653 O O . GLY E 1 101 ? 172.693 96.948 71.348 1.00 46.08 101 GLY E O 1
ATOM 10654 N N . ALA E 1 102 ? 171.562 98.865 71.020 1.00 52.72 102 ALA E N 1
ATOM 10655 C CA . ALA E 1 102 ? 172.414 99.721 71.810 1.00 39.44 102 ALA E CA 1
ATOM 10656 C C . ALA E 1 102 ? 173.867 99.522 71.521 1.00 38.76 102 ALA E C 1
ATOM 10657 O O . ALA E 1 102 ? 174.572 98.759 72.186 1.00 38.89 102 ALA E O 1
ATOM 10659 N N . ASP E 1 103 ? 174.279 100.228 70.483 1.00 38.96 103 ASP E N 1
ATOM 10660 C CA . ASP E 1 103 ? 175.666 100.582 70.279 1.00 42.15 103 ASP E CA 1
ATOM 10661 C C . ASP E 1 103 ? 175.990 101.772 71.177 1.00 42.28 103 ASP E C 1
ATOM 10662 O O . ASP E 1 103 ? 177.051 101.823 71.815 1.00 41.50 103 ASP E O 1
ATOM 10667 N N . TYR E 1 104 ? 175.071 102.736 71.206 1.00 36.03 104 TYR E N 1
ATOM 10668 C CA . TYR E 1 104 ? 175.243 103.934 72.009 1.00 33.71 104 TYR E CA 1
ATOM 10669 C C . TYR E 1 104 ? 174.396 103.972 73.316 1.00 35.52 104 TYR E C 1
ATOM 10670 O O . TYR E 1 104 ? 173.327 103.384 73.397 1.00 36.61 104 TYR E O 1
ATOM 10679 N N . LEU E 1 105 ? 174.880 104.655 74.348 1.00 31.34 105 LEU E N 1
ATOM 10680 C CA . LEU E 1 105 ? 174.106 104.720 75.556 1.00 27.37 105 LEU E CA 1
ATOM 10681 C C . LEU E 1 105 ? 172.846 105.468 75.252 1.00 33.79 105 LEU E C 1
ATOM 10682 O O . LEU E 1 105 ? 171.813 105.162 75.800 1.00 39.05 105 LEU E O 1
ATOM 10687 N N . TYR E 1 106 ? 172.902 106.453 74.373 1.00 33.47 106 TYR E N 1
ATOM 10688 C CA . TYR E 1 106 ? 171.720 107.280 74.226 1.00 39.73 106 TYR E CA 1
ATOM 10689 C C . TYR E 1 106 ? 170.513 106.450 73.766 1.00 43.99 106 TYR E C 1
ATOM 10690 O O . TYR E 1 106 ? 169.338 106.807 74.007 1.00 39.36 106 TYR E O 1
ATOM 10699 N N . GLN E 1 107 ? 170.810 105.317 73.137 1.00 41.49 107 GLN E N 1
ATOM 10700 C CA . GLN E 1 107 ? 169.743 104.459 72.657 1.00 40.39 107 GLN E CA 1
ATOM 10701 C C . GLN E 1 107 ? 169.012 103.805 73.806 1.00 43.15 107 GLN E C 1
ATOM 10702 O O . GLN E 1 107 ? 167.855 103.440 73.659 1.00 43.81 107 GLN E O 1
ATOM 10708 N N . VAL E 1 108 ? 169.663 103.706 74.965 1.00 40.61 108 VAL E N 1
ATOM 10709 C CA . VAL E 1 108 ? 168.990 103.204 76.156 1.00 34.07 108 VAL E CA 1
ATOM 10710 C C . VAL E 1 108 ? 167.938 104.197 76.567 1.00 36.42 108 VAL E C 1
ATOM 10711 O O . VAL E 1 108 ? 166.775 103.857 76.657 1.00 44.38 108 VAL E O 1
ATOM 10715 N N . TYR E 1 109 ? 168.335 105.443 76.778 1.00 39.86 109 TYR E N 1
ATOM 10716 C CA . TYR E 1 109 ? 167.380 106.479 77.187 1.00 44.69 109 TYR E CA 1
ATOM 10717 C C . TYR E 1 109 ? 166.198 106.529 76.263 1.00 40.21 109 TYR E C 1
ATOM 10718 O O . TYR E 1 109 ? 165.039 106.668 76.694 1.00 41.73 109 TYR E O 1
ATOM 10727 N N . THR E 1 110 ? 166.533 106.394 74.989 1.00 37.46 110 THR E N 1
ATOM 10728 C CA . THR E 1 110 ? 165.621 106.603 73.887 1.00 45.08 110 THR E CA 1
ATOM 10729 C C . THR E 1 110 ? 164.610 105.456 73.714 1.00 46.75 110 THR E C 1
ATOM 10730 O O . THR E 1 110 ? 163.423 105.698 73.489 1.00 47.91 110 THR E O 1
ATOM 10734 N N . ALA E 1 111 ? 165.085 104.222 73.849 1.00 44.80 111 ALA E N 1
ATOM 10735 C CA . ALA E 1 111 ? 164.274 103.033 73.627 1.00 43.54 111 ALA E CA 1
ATOM 10736 C C . ALA E 1 111 ? 163.031 103.006 74.508 1.00 46.64 111 ALA E C 1
ATOM 10737 O O . ALA E 1 111 ? 162.022 102.377 74.172 1.00 55.72 111 ALA E O 1
ATOM 10739 N N . ALA E 1 112 ? 163.114 103.690 75.639 1.00 43.37 112 ALA E N 1
ATOM 10740 C CA . ALA E 1 112 ? 162.016 103.773 76.577 1.00 38.11 112 ALA E CA 1
ATOM 10741 C C . ALA E 1 112 ? 161.237 105.073 76.425 1.00 39.72 112 ALA E C 1
ATOM 10742 O O . ALA E 1 112 ? 160.060 105.137 76.733 1.00 42.74 112 ALA E O 1
ATOM 10744 N N . ASP E 1 113 ? 161.909 106.118 75.978 1.00 41.62 113 ASP E N 1
ATOM 10745 C CA . ASP E 1 113 ? 161.285 107.414 75.836 1.00 40.27 113 ASP E CA 1
ATOM 10746 C C . ASP E 1 113 ? 161.817 108.059 74.559 1.00 45.83 113 ASP E C 1
ATOM 10747 O O . ASP E 1 113 ? 162.777 108.834 74.564 1.00 40.16 113 ASP E O 1
ATOM 10752 N N . PRO E 1 114 ? 161.161 107.750 73.452 1.00 47.98 114 PRO E N 1
ATOM 10753 C CA . PRO E 1 114 ? 161.563 108.086 72.086 1.00 52.56 114 PRO E CA 1
ATOM 10754 C C . PRO E 1 114 ? 161.871 109.567 71.904 1.00 52.30 114 PRO E C 1
ATOM 10755 O O . PRO E 1 114 ? 162.541 109.886 70.925 1.00 56.29 114 PRO E O 1
ATOM 10759 N N . THR E 1 115 ? 161.396 110.450 72.779 1.00 42.21 115 THR E N 1
ATOM 10760 C CA . THR E 1 115 ? 161.743 111.859 72.613 1.00 44.93 115 THR E CA 1
ATOM 10761 C C . THR E 1 115 ? 162.734 112.409 73.660 1.00 44.70 115 THR E C 1
ATOM 10762 O O . THR E 1 115 ? 163.455 113.355 73.410 1.00 42.81 115 THR E O 1
ATOM 10766 N N . TYR E 1 116 ? 162.782 111.794 74.822 1.00 40.60 116 TYR E N 1
ATOM 10767 C CA . TYR E 1 116 ? 163.644 112.255 75.902 1.00 38.83 116 TYR E CA 1
ATOM 10768 C C . TYR E 1 116 ? 164.640 113.343 75.611 1.00 36.62 116 TYR E C 1
ATOM 10769 O O . TYR E 1 116 ? 165.648 113.097 74.966 1.00 36.30 116 TYR E O 1
ATOM 10778 N N . THR E 1 117 ? 164.393 114.517 76.171 1.00 35.62 117 THR E N 1
ATOM 10779 C CA . THR E 1 117 ? 165.268 115.660 76.012 1.00 31.55 117 THR E CA 1
ATOM 10780 C C . THR E 1 117 ? 166.082 115.928 77.256 1.00 34.47 117 THR E C 1
ATOM 10781 O O . THR E 1 117 ? 165.788 116.845 78.019 1.00 44.35 117 THR E O 1
ATOM 10785 N N . GLY E 1 118 ? 167.127 115.145 77.469 1.00 37.56 118 GLY E N 1
ATOM 10786 C CA . GLY E 1 118 ? 168.001 115.379 78.610 1.00 42.48 118 GLY E CA 1
ATOM 10787 C C . GLY E 1 118 ? 169.437 115.013 78.314 1.00 36.40 118 GLY E C 1
ATOM 10788 O O . GLY E 1 118 ? 169.813 114.838 77.168 1.00 39.26 118 GLY E O 1
ATOM 10789 N N . ARG E 1 119 ? 170.259 114.896 79.341 1.00 36.48 119 ARG E N 1
ATOM 10790 C CA . ARG E 1 119 ? 171.634 114.512 79.085 1.00 38.49 119 ARG E CA 1
ATOM 10791 C C . ARG E 1 119 ? 171.698 113.023 79.298 1.00 37.04 119 ARG E C 1
ATOM 10792 O O . ARG E 1 119 ? 170.750 112.474 79.805 1.00 33.86 119 ARG E O 1
ATOM 10800 N N . VAL E 1 120 ? 172.794 112.381 78.886 1.00 42.52 120 VAL E N 1
ATOM 10801 C CA . VAL E 1 120 ? 172.901 110.911 78.807 1.00 34.03 120 VAL E CA 1
ATOM 10802 C C . VAL E 1 120 ? 174.123 110.382 79.553 1.00 33.25 120 VAL E C 1
ATOM 10803 O O . VAL E 1 120 ? 175.241 110.368 79.019 1.00 41.49 120 VAL E O 1
ATOM 10807 N N . THR E 1 121 ? 173.874 109.887 80.758 1.00 32.58 121 THR E N 1
ATOM 10808 C CA . THR E 1 121 ? 174.879 109.611 81.770 1.00 32.12 121 THR E CA 1
ATOM 10809 C C . THR E 1 121 ? 174.779 108.151 82.249 1.00 30.11 121 THR E C 1
ATOM 10810 O O . THR E 1 121 ? 173.796 107.495 81.969 1.00 30.68 121 THR E O 1
ATOM 10814 N N . ILE E 1 122 ? 175.784 107.646 82.964 1.00 29.54 122 ILE E N 1
ATOM 10815 C CA . ILE E 1 122 ? 175.640 106.457 83.805 1.00 31.26 122 ILE E CA 1
ATOM 10816 C C . ILE E 1 122 ? 175.965 106.945 85.202 1.00 39.41 122 ILE E C 1
ATOM 10817 O O . ILE E 1 122 ? 176.582 107.989 85.326 1.00 49.10 122 ILE E O 1
ATOM 10822 N N . PRO E 1 123 ? 175.576 106.206 86.265 1.00 47.00 123 PRO E N 1
ATOM 10823 C CA . PRO E 1 123 ? 174.888 104.914 86.296 1.00 39.16 123 PRO E CA 1
ATOM 10824 C C . PRO E 1 123 ? 173.438 105.030 85.836 1.00 45.38 123 PRO E C 1
ATOM 10825 O O . PRO E 1 123 ? 172.818 106.113 85.984 1.00 43.00 123 PRO E O 1
ATOM 10829 N N . ILE E 1 124 ? 172.931 103.927 85.272 1.00 43.86 124 ILE E N 1
ATOM 10830 C CA . ILE E 1 124 ? 171.491 103.696 85.085 1.00 41.15 124 ILE E CA 1
ATOM 10831 C C . ILE E 1 124 ? 171.013 102.424 85.803 1.00 45.87 124 ILE E C 1
ATOM 10832 O O . ILE E 1 124 ? 171.645 101.361 85.660 1.00 47.19 124 ILE E O 1
ATOM 10837 N N . LEU E 1 125 ? 169.928 102.529 86.589 1.00 43.91 125 LEU E N 1
ATOM 10838 C CA . LEU E 1 125 ? 169.231 101.331 87.125 1.00 42.67 125 LEU E CA 1
ATOM 10839 C C . LEU E 1 125 ? 167.954 100.996 86.343 1.00 45.83 125 LEU E C 1
ATOM 10840 O O . LEU E 1 125 ? 166.931 101.722 86.457 1.00 43.24 125 LEU E O 1
ATOM 10845 N N . TRP E 1 126 ? 168.026 99.883 85.591 1.00 40.94 126 TRP E N 1
ATOM 10846 C CA . TRP E 1 126 ? 167.053 99.523 84.552 1.00 44.00 126 TRP E CA 1
ATOM 10847 C C . TRP E 1 126 ? 166.033 98.520 85.021 1.00 49.87 126 TRP E C 1
ATOM 10848 O O . TRP E 1 126 ? 166.389 97.526 85.654 1.00 54.65 126 TRP E O 1
ATOM 10859 N N . ASP E 1 127 ? 164.770 98.750 84.688 1.00 46.91 127 ASP E N 1
ATOM 10860 C CA . ASP E 1 127 ? 163.714 97.835 85.101 1.00 48.46 127 ASP E CA 1
ATOM 10861 C C . ASP E 1 127 ? 163.384 96.886 83.937 1.00 49.51 127 ASP E C 1
ATOM 10862 O O . ASP E 1 127 ? 162.634 97.253 83.020 1.00 49.89 127 ASP E O 1
ATOM 10867 N N . LYS E 1 128 ? 163.966 95.680 83.955 1.00 47.69 128 LYS E N 1
ATOM 10868 C CA . LYS E 1 128 ? 163.849 94.754 82.809 1.00 46.80 128 LYS E CA 1
ATOM 10869 C C . LYS E 1 128 ? 162.393 94.432 82.568 1.00 53.19 128 LYS E C 1
ATOM 10870 O O . LYS E 1 128 ? 161.980 94.191 81.436 1.00 57.16 128 LYS E O 1
ATOM 10876 N N . VAL E 1 129 ? 161.626 94.411 83.656 1.00 51.30 129 VAL E N 1
ATOM 10877 C CA . VAL E 1 129 ? 160.200 94.173 83.586 1.00 47.29 129 VAL E CA 1
ATOM 10878 C C . VAL E 1 129 ? 159.442 95.316 82.922 1.00 50.98 129 VAL E C 1
ATOM 10879 O O . VAL E 1 129 ? 159.001 95.164 81.790 1.00 57.09 129 VAL E O 1
ATOM 10883 N N . GLU E 1 130 ? 159.282 96.456 83.586 1.00 51.41 130 GLU E N 1
ATOM 10884 C CA . GLU E 1 130 ? 158.515 97.540 82.954 1.00 56.91 130 GLU E CA 1
ATOM 10885 C C . GLU E 1 130 ? 159.209 98.234 81.768 1.00 58.31 130 GLU E C 1
ATOM 10886 O O . GLU E 1 130 ? 158.660 99.210 81.240 1.00 55.93 130 GLU E O 1
ATOM 10892 N N . LYS E 1 131 ? 160.400 97.751 81.376 1.00 58.54 131 LYS E N 1
ATOM 10893 C CA . LYS E 1 131 ? 161.130 98.234 80.184 1.00 56.05 131 LYS E CA 1
ATOM 10894 C C . LYS E 1 131 ? 161.348 99.757 80.184 1.00 56.33 131 LYS E C 1
ATOM 10895 O O . LYS E 1 131 ? 160.922 100.478 79.255 1.00 43.56 131 LYS E O 1
ATOM 10901 N N . ARG E 1 132 ? 162.028 100.218 81.234 1.00 52.88 132 ARG E N 1
ATOM 10902 C CA . ARG E 1 132 ? 162.254 101.628 81.477 1.00 46.91 132 ARG E CA 1
ATOM 10903 C C . ARG E 1 132 ? 163.450 101.867 82.438 1.00 56.78 132 ARG E C 1
ATOM 10904 O O . ARG E 1 132 ? 163.918 100.940 83.137 1.00 53.94 132 ARG E O 1
ATOM 10912 N N . ILE E 1 133 ? 163.961 103.104 82.443 1.00 55.76 133 ILE E N 1
ATOM 10913 C CA . ILE E 1 133 ? 164.977 103.505 83.406 1.00 51.79 133 ILE E CA 1
ATOM 10914 C C . ILE E 1 133 ? 164.257 103.754 84.698 1.00 58.57 133 ILE E C 1
ATOM 10915 O O . ILE E 1 133 ? 163.398 104.655 84.764 1.00 54.17 133 ILE E O 1
ATOM 10920 N N . LEU E 1 134 ? 164.607 102.980 85.726 1.00 51.94 134 LEU E N 1
ATOM 10921 C CA . LEU E 1 134 ? 164.031 103.212 87.037 1.00 47.45 134 LEU E CA 1
ATOM 10922 C C . LEU E 1 134 ? 164.581 104.462 87.745 1.00 46.17 134 LEU E C 1
ATOM 10923 O O . LEU E 1 134 ? 163.787 105.238 88.242 1.00 38.50 134 LEU E O 1
ATOM 10928 N N . ASN E 1 135 ? 165.919 104.631 87.783 1.00 51.37 135 ASN E N 1
ATOM 10929 C CA . ASN E 1 135 ? 166.647 105.702 88.535 1.00 45.04 135 ASN E CA 1
ATOM 10930 C C . ASN E 1 135 ? 168.104 105.900 88.033 1.00 44.13 135 ASN E C 1
ATOM 10931 O O . ASN E 1 135 ? 168.906 104.964 88.108 1.00 44.68 135 ASN E O 1
ATOM 10936 N N . ASN E 1 136 ? 168.447 107.089 87.515 1.00 41.48 136 ASN E N 1
ATOM 10937 C CA . ASN E 1 136 ? 169.796 107.341 86.980 1.00 37.02 136 ASN E CA 1
ATOM 10938 C C . ASN E 1 136 ? 170.515 108.353 87.776 1.00 34.78 136 ASN E C 1
ATOM 10939 O O . ASN E 1 136 ? 171.331 109.064 87.239 1.00 39.75 136 ASN E O 1
ATOM 10944 N N . GLU E 1 137 ? 170.203 108.429 89.058 1.00 34.54 137 GLU E N 1
ATOM 10945 C CA . GLU E 1 137 ? 170.893 109.334 89.955 1.00 38.22 137 GLU E CA 1
ATOM 10946 C C . GLU E 1 137 ? 171.808 108.574 90.913 1.00 41.13 137 GLU E C 1
ATOM 10947 O O . GLU E 1 137 ? 171.383 107.919 91.855 1.00 39.00 137 GLU E O 1
ATOM 10953 N N . SER E 1 138 ? 173.091 108.670 90.636 1.00 47.93 138 SER E N 1
ATOM 10954 C CA . SER E 1 138 ? 174.108 107.948 91.375 1.00 46.06 138 SER E CA 1
ATOM 10955 C C . SER E 1 138 ? 173.812 107.817 92.881 1.00 39.76 138 SER E C 1
ATOM 10956 O O . SER E 1 138 ? 173.878 106.740 93.452 1.00 33.73 138 SER E O 1
ATOM 10959 N N . SER E 1 139 ? 173.481 108.931 93.517 1.00 39.45 139 SER E N 1
ATOM 10960 C CA . SER E 1 139 ? 173.513 109.005 94.974 1.00 41.83 139 SER E CA 1
ATOM 10961 C C . SER E 1 139 ? 172.409 108.220 95.605 1.00 42.15 139 SER E C 1
ATOM 10962 O O . SER E 1 139 ? 172.513 107.838 96.769 1.00 40.84 139 SER E O 1
ATOM 10965 N N . GLU E 1 140 ? 171.346 108.047 94.821 1.00 41.98 140 GLU E N 1
ATOM 10966 C CA . GLU E 1 140 ? 170.136 107.325 95.190 1.00 40.90 140 GLU E CA 1
ATOM 10967 C C . GLU E 1 140 ? 170.245 105.816 94.949 1.00 43.87 140 GLU E C 1
ATOM 10968 O O . GLU E 1 140 ? 170.102 105.031 95.878 1.00 45.58 140 GLU E O 1
ATOM 10974 N N . ILE E 1 141 ? 170.516 105.405 93.719 1.00 44.37 141 ILE E N 1
ATOM 10975 C CA . ILE E 1 141 ? 170.831 103.999 93.447 1.00 40.99 141 ILE E CA 1
ATOM 10976 C C . ILE E 1 141 ? 171.720 103.415 94.532 1.00 38.54 141 ILE E C 1
ATOM 10977 O O . ILE E 1 141 ? 171.612 102.261 94.886 1.00 43.58 141 ILE E O 1
ATOM 10982 N N . ILE E 1 142 ? 172.638 104.211 95.038 1.00 42.86 142 ILE E N 1
ATOM 10983 C CA . ILE E 1 142 ? 173.641 103.685 95.936 1.00 41.97 142 ILE E CA 1
ATOM 10984 C C . ILE E 1 142 ? 172.914 103.298 97.227 1.00 42.93 142 ILE E C 1
ATOM 10985 O O . ILE E 1 142 ? 173.329 102.390 97.951 1.00 44.17 142 ILE E O 1
ATOM 10990 N N . ARG E 1 143 ? 171.786 103.969 97.458 1.00 42.72 143 ARG E N 1
ATOM 10991 C CA . ARG E 1 143 ? 171.032 103.893 98.710 1.00 44.64 143 ARG E CA 1
ATOM 10992 C C . ARG E 1 143 ? 169.949 102.836 98.612 1.00 48.52 143 ARG E C 1
ATOM 10993 O O . ARG E 1 143 ? 169.612 102.188 99.594 1.00 50.36 143 ARG E O 1
ATOM 11001 N N . ILE E 1 144 ? 169.393 102.717 97.409 1.00 51.13 144 ILE E N 1
ATOM 11002 C CA . ILE E 1 144 ? 168.405 101.717 97.046 1.00 39.79 144 ILE E CA 1
ATOM 11003 C C . ILE E 1 144 ? 169.049 100.370 97.239 1.00 41.57 144 ILE E C 1
ATOM 11004 O O . ILE E 1 144 ? 168.508 99.551 97.942 1.00 57.60 144 ILE E O 1
ATOM 11009 N N . LEU E 1 145 ? 170.209 100.125 96.654 1.00 31.01 145 LEU E N 1
ATOM 11010 C CA . LEU E 1 145 ? 170.807 98.808 96.804 1.00 38.97 145 LEU E CA 1
ATOM 11011 C C . LEU E 1 145 ? 171.026 98.473 98.290 1.00 53.60 145 LEU E C 1
ATOM 11012 O O . LEU E 1 145 ? 170.926 97.304 98.690 1.00 62.59 145 LEU E O 1
ATOM 11017 N N . ASN E 1 146 ? 171.282 99.504 99.103 1.00 51.50 146 ASN E N 1
ATOM 11018 C CA . ASN E 1 146 ? 171.616 99.376 100.546 1.00 54.68 146 ASN E CA 1
ATOM 11019 C C . ASN E 1 146 ? 170.518 98.712 101.408 1.00 66.20 146 ASN E C 1
ATOM 11020 O O . ASN E 1 146 ? 170.793 97.849 102.271 1.00 65.28 146 ASN E O 1
ATOM 11025 N N . SER E 1 147 ? 169.280 99.147 101.168 1.00 62.09 147 SER E N 1
ATOM 11026 C CA . SER E 1 147 ? 168.080 98.545 101.741 1.00 59.81 147 SER E CA 1
ATOM 11027 C C . SER E 1 147 ? 167.338 97.624 100.735 1.00 64.75 147 SER E C 1
ATOM 11028 O O . SER E 1 147 ? 167.479 96.403 100.777 1.00 68.78 147 SER E O 1
ATOM 11031 N N . ALA E 1 148 ? 166.591 98.233 99.814 1.00 61.02 148 ALA E N 1
ATOM 11032 C CA . ALA E 1 148 ? 165.582 97.571 98.971 1.00 61.60 148 ALA E CA 1
ATOM 11033 C C . ALA E 1 148 ? 165.763 96.094 98.600 1.00 66.57 148 ALA E C 1
ATOM 11034 O O . ALA E 1 148 ? 164.802 95.455 98.158 1.00 69.56 148 ALA E O 1
ATOM 11036 N N . PHE E 1 149 ? 166.958 95.536 98.750 1.00 61.34 149 PHE E N 1
ATOM 11037 C CA . PHE E 1 149 ? 167.085 94.122 98.445 1.00 65.11 149 PHE E CA 1
ATOM 11038 C C . PHE E 1 149 ? 166.991 93.252 99.681 1.00 72.04 149 PHE E C 1
ATOM 11039 O O . PHE E 1 149 ? 165.909 92.747 99.995 1.00 72.11 149 PHE E O 1
ATOM 11047 N N . ASP E 1 150 ? 168.113 93.082 100.372 1.00 74.28 150 ASP E N 1
ATOM 11048 C CA . ASP E 1 150 ? 168.118 92.622 101.767 1.00 73.50 150 ASP E CA 1
ATOM 11049 C C . ASP E 1 150 ? 167.226 91.392 102.066 1.00 79.26 150 ASP E C 1
ATOM 11050 O O . ASP E 1 150 ? 167.722 90.288 102.346 1.00 83.11 150 ASP E O 1
ATOM 11055 N N . ASP E 1 151 ? 165.913 91.576 102.018 1.00 74.67 151 ASP E N 1
ATOM 11056 C CA . ASP E 1 151 ? 165.003 90.455 102.189 1.00 72.23 151 ASP E CA 1
ATOM 11057 C C . ASP E 1 151 ? 165.179 89.447 101.043 1.00 69.67 151 ASP E C 1
ATOM 11058 O O . ASP E 1 151 ? 165.378 88.263 101.285 1.00 75.68 151 ASP E O 1
ATOM 11063 N N . VAL E 1 152 ? 165.173 89.947 99.810 1.00 66.73 152 VAL E N 1
ATOM 11064 C CA . VAL E 1 152 ? 165.304 89.151 98.580 1.00 53.68 152 VAL E CA 1
ATOM 11065 C C . VAL E 1 152 ? 166.695 88.519 98.287 1.00 60.87 152 VAL E C 1
ATOM 11066 O O . VAL E 1 152 ? 167.036 88.263 97.130 1.00 58.15 152 VAL E O 1
ATOM 11070 N N . GLY E 1 153 ? 167.497 88.241 99.315 1.00 61.14 153 GLY E N 1
ATOM 11071 C CA . GLY E 1 153 ? 168.729 87.484 99.107 1.00 49.62 153 GLY E CA 1
ATOM 11072 C C . GLY E 1 153 ? 170.021 88.269 99.255 1.00 56.27 153 GLY E C 1
ATOM 11073 O O . GLY E 1 153 ? 171.134 87.717 99.172 1.00 51.81 153 GLY E O 1
ATOM 11074 N N . ALA E 1 154 ? 169.861 89.570 99.486 1.00 63.74 154 ALA E N 1
ATOM 11075 C CA . ALA E 1 154 ? 170.977 90.504 99.587 1.00 58.73 154 ALA E CA 1
ATOM 11076 C C . ALA E 1 154 ? 171.797 90.326 100.861 1.00 59.27 154 ALA E C 1
ATOM 11077 O O . ALA E 1 154 ? 171.246 90.091 101.941 1.00 64.24 154 ALA E O 1
ATOM 11079 N N . LEU E 1 155 ? 173.117 90.438 100.721 1.00 57.14 155 LEU E N 1
ATOM 11080 C CA . LEU E 1 155 ? 174.028 90.430 101.870 1.00 57.40 155 LEU E CA 1
ATOM 11081 C C . LEU E 1 155 ? 173.666 91.542 102.818 1.00 61.65 155 LEU E C 1
ATOM 11082 O O . LEU E 1 155 ? 173.039 92.536 102.428 1.00 63.01 155 LEU E O 1
ATOM 11087 N N . PRO E 1 156 ? 174.077 91.386 104.077 1.00 67.95 156 PRO E N 1
ATOM 11088 C CA . PRO E 1 156 ? 173.696 92.332 105.125 1.00 66.62 156 PRO E CA 1
ATOM 11089 C C . PRO E 1 156 ? 1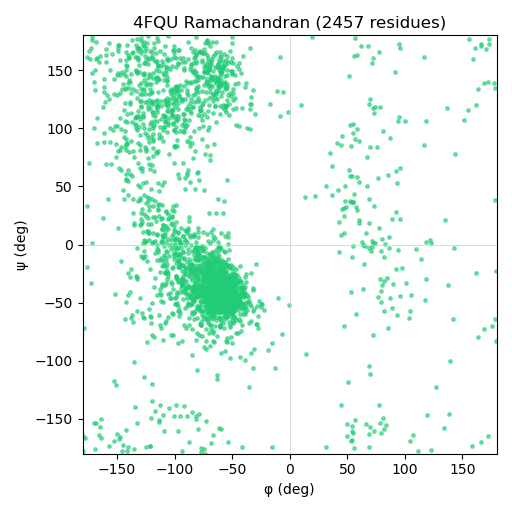74.784 93.400 105.335 1.00 65.58 156 PRO E C 1
ATOM 11090 O O . PRO E 1 156 ? 175.984 93.094 105.335 1.00 57.00 156 PRO E O 1
ATOM 11094 N N . GLY E 1 157 ? 174.347 94.645 105.484 1.00 58.66 157 GLY E N 1
ATOM 11095 C CA . GLY E 1 157 ? 175.223 95.768 105.751 1.00 48.77 157 GLY E CA 1
ATOM 11096 C C . GLY E 1 157 ? 174.329 96.982 105.635 1.00 55.57 157 GLY E C 1
ATOM 11097 O O . GLY E 1 157 ? 173.464 97.006 104.761 1.00 64.10 157 GLY E O 1
ATOM 11098 N N . ASP E 1 158 ? 174.490 97.965 106.520 1.00 51.85 158 ASP E N 1
ATOM 11099 C CA . ASP E 1 158 ? 173.732 99.226 106.409 1.00 54.55 158 ASP E CA 1
ATOM 11100 C C . ASP E 1 158 ? 174.681 100.426 106.294 1.00 60.24 158 ASP E C 1
ATOM 11101 O O . ASP E 1 158 ? 175.283 100.856 107.279 1.00 61.13 158 ASP E O 1
ATOM 11106 N N . TYR E 1 159 ? 174.827 100.970 105.092 1.00 61.39 159 TYR E N 1
ATOM 11107 C CA . TYR E 1 159 ? 175.846 101.983 104.880 1.00 53.12 159 TYR E CA 1
ATOM 11108 C C . TYR E 1 159 ? 175.300 103.380 105.027 1.00 51.83 159 TYR E C 1
ATOM 11109 O O . TYR E 1 159 ? 175.933 104.351 104.667 1.00 56.33 159 TYR E O 1
ATOM 11118 N N . TYR E 1 160 ? 174.118 103.468 105.598 1.00 51.02 160 TYR E N 1
ATOM 11119 C CA . TYR E 1 160 ? 173.555 104.741 105.946 1.00 49.89 160 TYR E CA 1
ATOM 11120 C C . TYR E 1 160 ? 172.861 104.576 107.314 1.00 52.06 160 TYR E C 1
ATOM 11121 O O . TYR E 1 160 ? 171.670 104.865 107.474 1.00 48.26 160 TYR E O 1
ATOM 11130 N N . PRO E 1 161 ? 173.619 104.084 108.308 1.00 48.89 161 PRO E N 1
ATOM 11131 C CA . PRO E 1 161 ? 173.170 103.992 109.691 1.00 54.08 161 PRO E CA 1
ATOM 11132 C C . PRO E 1 161 ? 172.394 105.215 110.179 1.00 58.74 161 PRO E C 1
ATOM 11133 O O . PRO E 1 161 ? 172.966 106.315 110.253 1.00 55.04 161 PRO E O 1
ATOM 11137 N N . ALA E 1 162 ? 171.123 104.993 110.537 1.00 60.51 162 ALA E N 1
ATOM 11138 C CA . ALA E 1 162 ? 170.206 106.044 110.999 1.00 57.81 162 ALA E CA 1
ATOM 11139 C C . ALA E 1 162 ? 170.802 107.008 112.018 1.00 61.34 162 ALA E C 1
ATOM 11140 O O . ALA E 1 162 ? 170.496 108.216 111.987 1.00 52.95 162 ALA E O 1
ATOM 11142 N N . GLU E 1 163 ? 171.634 106.461 112.913 1.00 58.27 163 GLU E N 1
ATOM 11143 C CA . GLU E 1 163 ? 172.216 107.212 114.034 1.00 67.18 163 GLU E CA 1
ATOM 11144 C C . GLU E 1 163 ? 173.442 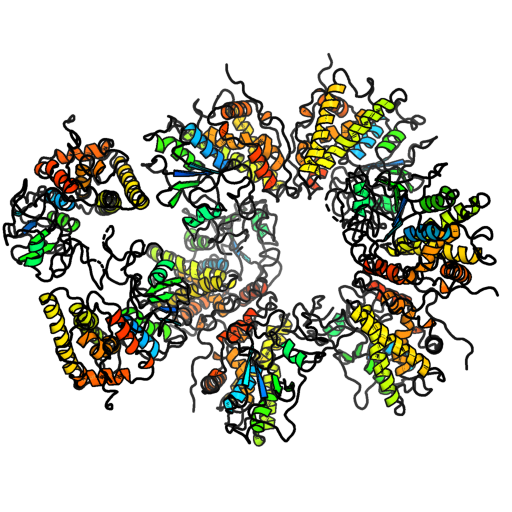108.061 113.696 1.00 68.86 163 GLU E C 1
ATOM 11145 O O . GLU E 1 163 ? 173.988 108.751 114.572 1.00 68.47 163 GLU E O 1
ATOM 11151 N N . PHE E 1 164 ? 173.871 108.001 112.437 1.00 64.22 164 PHE E N 1
ATOM 11152 C CA . PHE E 1 164 ? 175.031 108.756 111.980 1.00 62.78 164 PHE E CA 1
ATOM 11153 C C . PHE E 1 164 ? 174.616 109.536 110.755 1.00 61.28 164 PHE E C 1
ATOM 11154 O O . PHE E 1 164 ? 175.314 110.432 110.262 1.00 59.83 164 PHE E O 1
ATOM 11162 N N . ARG E 1 165 ? 173.436 109.172 110.292 1.00 56.30 165 ARG E N 1
ATOM 11163 C CA . ARG E 1 165 ? 172.842 109.740 109.110 1.00 56.46 165 ARG E CA 1
ATOM 11164 C C . ARG E 1 165 ? 173.025 111.255 108.939 1.00 56.09 165 ARG E C 1
ATOM 11165 O O . ARG E 1 165 ? 173.375 111.722 107.868 1.00 57.16 165 ARG E O 1
ATOM 11173 N N . PRO E 1 166 ? 172.812 112.031 109.995 1.00 56.92 166 PRO E N 1
ATOM 11174 C CA . PRO E 1 166 ? 173.085 113.455 109.820 1.00 64.47 166 PRO E CA 1
ATOM 11175 C C . PRO E 1 166 ? 174.588 113.787 109.554 1.00 65.31 166 PRO E C 1
ATOM 11176 O O . PRO E 1 166 ? 174.827 114.724 108.788 1.00 60.34 166 PRO E O 1
ATOM 11180 N N . GLU E 1 167 ? 175.547 113.070 110.168 1.00 59.35 167 GLU E N 1
ATOM 11181 C CA . GLU E 1 167 ? 176.979 113.342 109.971 1.00 53.64 167 GLU E CA 1
ATOM 11182 C C . GLU E 1 167 ? 177.370 112.833 108.623 1.00 55.95 167 GLU E C 1
ATOM 11183 O O . GLU E 1 167 ? 178.301 113.317 107.992 1.00 60.21 167 GLU E O 1
ATOM 11189 N N . ILE E 1 168 ? 176.673 111.816 108.178 1.00 54.14 168 ILE E N 1
ATOM 11190 C CA . ILE E 1 168 ? 176.966 111.317 106.870 1.00 49.76 168 ILE E CA 1
ATOM 11191 C C . ILE E 1 168 ? 176.402 112.265 105.810 1.00 46.65 168 ILE E C 1
ATOM 11192 O O . ILE E 1 168 ? 176.771 112.215 104.669 1.00 52.21 168 ILE E O 1
ATOM 11197 N N . ASP E 1 169 ? 175.526 113.166 106.175 1.00 44.51 169 ASP E N 1
ATOM 11198 C CA . ASP E 1 169 ? 174.975 114.024 105.152 1.00 46.30 169 ASP E CA 1
ATOM 11199 C C . ASP E 1 169 ? 175.802 115.266 104.980 1.00 45.92 169 ASP E C 1
ATOM 11200 O O . ASP E 1 169 ? 175.940 115.750 103.868 1.00 45.52 169 ASP E O 1
ATOM 11205 N N . ARG E 1 170 ? 176.290 115.793 106.105 1.00 52.95 170 ARG E N 1
ATOM 11206 C CA . ARG E 1 170 ? 177.221 116.925 106.180 1.00 49.41 170 ARG E CA 1
ATOM 11207 C C . ARG E 1 170 ? 178.515 116.577 105.437 1.00 44.14 170 ARG E C 1
ATOM 11208 O O . ARG E 1 170 ? 178.961 117.304 104.553 1.00 43.74 170 ARG E O 1
ATOM 11216 N N . ILE E 1 171 ? 179.133 115.468 105.805 1.00 37.51 171 ILE E N 1
ATOM 11217 C CA . ILE E 1 171 ? 180.316 115.069 105.097 1.00 36.71 171 ILE E CA 1
ATOM 11218 C C . ILE E 1 171 ? 180.041 114.875 103.613 1.00 42.52 171 ILE E C 1
ATOM 11219 O O . ILE E 1 171 ? 180.804 115.328 102.768 1.00 47.50 171 ILE E O 1
ATOM 11224 N N . ASN E 1 172 ? 178.955 114.206 103.275 1.00 43.58 172 ASN E N 1
ATOM 11225 C CA . ASN E 1 172 ? 178.639 114.029 101.867 1.00 41.29 172 ASN E CA 1
ATOM 11226 C C . ASN E 1 172 ? 178.527 115.356 101.151 1.00 41.52 172 ASN E C 1
ATOM 11227 O O . ASN E 1 172 ? 179.020 115.516 100.038 1.00 43.76 172 ASN E O 1
ATOM 11232 N N . ALA E 1 173 ? 177.852 116.306 101.776 1.00 40.46 173 ALA E N 1
ATOM 11233 C CA . ALA E 1 173 ? 177.461 117.499 101.055 1.00 36.97 173 ALA E CA 1
ATOM 11234 C C . ALA E 1 173 ? 178.701 118.263 100.655 1.00 38.46 173 ALA E C 1
ATOM 11235 O O . ALA E 1 173 ? 178.739 118.857 99.561 1.00 41.42 173 ALA E O 1
ATOM 11237 N N . ARG E 1 174 ? 179.704 118.235 101.542 1.00 33.02 174 ARG E N 1
ATOM 11238 C CA . ARG E 1 174 ? 180.971 118.920 101.325 1.00 32.83 174 ARG E CA 1
ATOM 11239 C C . ARG E 1 174 ? 181.856 118.140 100.370 1.00 36.21 174 ARG E C 1
ATOM 11240 O O . ARG E 1 174 ? 182.261 118.662 99.323 1.00 33.98 174 ARG E O 1
ATOM 11248 N N . VAL E 1 175 ? 182.153 116.887 100.713 1.00 32.79 175 VAL E N 1
ATOM 11249 C CA . VAL E 1 175 ? 182.992 116.103 99.820 1.00 31.06 175 VAL E CA 1
ATOM 11250 C C . VAL E 1 175 ? 182.442 116.122 98.415 1.00 32.42 175 VAL E C 1
ATOM 11251 O O . VAL E 1 175 ? 183.184 116.003 97.487 1.00 31.90 175 VAL E O 1
ATOM 11255 N N . TYR E 1 176 ? 181.136 116.262 98.252 1.00 37.33 176 TYR E N 1
ATOM 11256 C CA . TYR E 1 176 ? 180.566 116.241 96.921 1.00 38.85 176 TYR E CA 1
ATOM 11257 C C . TYR E 1 176 ? 180.881 117.510 96.149 1.00 39.59 176 TYR E C 1
ATOM 11258 O O . TYR E 1 176 ? 181.157 117.477 94.955 1.00 39.50 176 TYR E O 1
ATOM 11267 N N . GLU E 1 177 ? 180.812 118.636 96.832 1.00 33.14 177 GLU E N 1
ATOM 11268 C CA . GLU E 1 177 ? 180.696 119.870 96.122 1.00 34.93 177 GLU E CA 1
ATOM 11269 C C . GLU E 1 177 ? 182.056 120.452 95.876 1.00 39.33 177 GLU E C 1
ATOM 11270 O O . GLU E 1 177 ? 182.224 121.395 95.082 1.00 43.89 177 GLU E O 1
ATOM 11276 N N . THR E 1 178 ? 183.048 119.905 96.552 1.00 30.07 178 THR E N 1
ATOM 11277 C CA . THR E 1 178 ? 184.348 120.514 96.433 1.00 26.56 178 THR E CA 1
ATOM 11278 C C . THR E 1 178 ? 185.386 119.565 95.970 1.00 25.45 178 THR E C 1
ATOM 11279 O O . THR E 1 178 ? 186.461 119.971 95.541 1.00 33.33 178 THR E O 1
ATOM 11283 N N . LEU E 1 179 ? 185.042 118.294 96.025 1.00 28.91 179 LEU E N 1
ATOM 11284 C CA . LEU E 1 179 ? 185.946 117.198 95.673 1.00 29.32 179 LEU E CA 1
ATOM 11285 C C . LEU E 1 179 ? 185.348 116.351 94.511 1.00 30.95 179 LEU E C 1
ATOM 11286 O O . LEU E 1 179 ? 185.826 116.373 93.404 1.00 32.96 179 LEU E O 1
ATOM 11291 N N . ASN E 1 180 ? 184.261 115.641 94.752 1.00 34.10 180 ASN E N 1
ATOM 11292 C CA . ASN E 1 180 ? 183.662 114.828 93.718 1.00 31.36 180 ASN E CA 1
ATOM 11293 C C . ASN E 1 180 ? 183.498 115.656 92.469 1.00 30.90 180 ASN E C 1
ATOM 11294 O O . ASN E 1 180 ? 183.908 115.277 91.386 1.00 35.32 180 ASN E O 1
ATOM 11299 N N . ASN E 1 181 ? 182.925 116.819 92.631 1.00 32.73 181 ASN E N 1
ATOM 11300 C CA . ASN E 1 181 ? 182.651 117.639 91.490 1.00 35.15 181 ASN E CA 1
ATOM 11301 C C . ASN E 1 181 ? 183.768 118.648 91.422 1.00 34.00 181 ASN E C 1
ATOM 11302 O O . ASN E 1 181 ? 184.008 119.297 90.411 1.00 30.97 181 ASN E O 1
ATOM 11307 N N . GLY E 1 182 ? 184.464 118.751 92.539 1.00 31.35 182 GLY E N 1
ATOM 11308 C CA . GLY E 1 182 ? 185.614 119.609 92.640 1.00 27.80 182 GLY E CA 1
ATOM 11309 C C . GLY E 1 182 ? 186.606 119.350 91.540 1.00 27.31 182 GLY E C 1
ATOM 11310 O O . GLY E 1 182 ? 187.038 120.278 90.908 1.00 35.32 182 GLY E O 1
ATOM 11311 N N . VAL E 1 183 ? 186.965 118.097 91.286 1.00 28.60 183 VAL E N 1
ATOM 11312 C CA . VAL E 1 183 ? 187.988 117.825 90.292 1.00 26.21 183 VAL E CA 1
ATOM 11313 C C . VAL E 1 183 ? 187.471 118.329 88.948 1.00 25.85 183 VAL E C 1
ATOM 11314 O O . VAL E 1 183 ? 188.178 119.045 88.253 1.00 28.99 183 VAL E O 1
ATOM 11318 N N . TYR E 1 184 ? 186.232 118.015 88.596 1.00 23.35 184 TYR E N 1
ATOM 11319 C CA . TYR E 1 184 ? 185.712 118.498 87.314 1.00 33.99 184 TYR E CA 1
ATOM 11320 C C . TYR E 1 184 ? 185.661 120.027 87.193 1.00 34.11 184 TYR E C 1
ATOM 11321 O O . TYR E 1 184 ? 186.026 120.580 86.164 1.00 29.65 184 TYR E O 1
ATOM 11330 N N . ARG E 1 185 ? 185.201 120.714 88.228 1.00 32.37 185 ARG E N 1
ATOM 11331 C CA . ARG E 1 185 ? 185.121 122.153 88.125 1.00 32.28 185 ARG E CA 1
ATOM 11332 C C . ARG E 1 185 ? 186.512 122.714 87.971 1.00 25.28 185 ARG E C 1
ATOM 11333 O O . ARG E 1 185 ? 186.720 123.563 87.150 1.00 29.56 185 ARG E O 1
ATOM 11341 N N . SER E 1 186 ? 187.472 122.230 88.721 1.00 20.33 186 SER E N 1
ATOM 11342 C CA . SER E 1 186 ? 188.852 122.603 88.470 1.00 21.27 186 SER E CA 1
ATOM 11343 C C . SER E 1 186 ? 189.338 122.305 87.060 1.00 23.55 186 SER E C 1
ATOM 11344 O O . SER E 1 186 ? 189.718 123.188 86.297 1.00 27.63 186 SER E O 1
ATOM 11347 N N . GLY E 1 187 ? 189.347 121.040 86.710 1.00 22.18 187 GLY E N 1
ATOM 11348 C CA . GLY E 1 187 ? 189.914 120.627 85.443 1.00 21.69 187 GLY E CA 1
ATOM 11349 C C . GLY E 1 187 ? 189.265 121.203 84.199 1.00 23.64 187 GLY E C 1
ATOM 11350 O O . GLY E 1 187 ? 189.896 121.275 83.142 1.00 24.58 187 GLY E O 1
ATOM 11351 N N . PHE E 1 188 ? 188.008 121.610 84.301 1.00 25.78 188 PHE E N 1
ATOM 11352 C CA . PHE E 1 188 ? 187.232 122.001 83.111 1.00 27.14 188 PHE E CA 1
ATOM 11353 C C . PHE E 1 188 ? 187.014 123.512 83.028 1.00 28.15 188 PHE E C 1
ATOM 11354 O O . PHE E 1 188 ? 186.299 123.997 82.149 1.00 28.93 188 PHE E O 1
ATOM 11362 N N . ALA E 1 189 ? 187.582 124.237 83.986 1.00 25.89 189 ALA E N 1
ATOM 11363 C CA . ALA E 1 189 ? 187.461 125.678 84.033 1.00 25.77 189 ALA E CA 1
ATOM 11364 C C . ALA E 1 189 ? 188.293 126.240 82.910 1.00 25.14 189 ALA E C 1
ATOM 11365 O O . ALA E 1 189 ? 189.353 125.687 82.578 1.00 28.29 189 ALA E O 1
ATOM 11367 N N . THR E 1 190 ? 187.840 127.360 82.363 1.00 23.03 190 THR E N 1
ATOM 11368 C CA . THR E 1 190 ? 188.466 127.940 81.183 1.00 26.47 190 THR E CA 1
ATOM 11369 C C . THR E 1 190 ? 189.155 129.224 81.561 1.00 30.52 190 THR E C 1
ATOM 11370 O O . THR E 1 190 ? 189.556 129.992 80.707 1.00 33.23 190 THR E O 1
ATOM 11374 N N . THR E 1 191 ? 189.304 129.441 82.853 1.00 25.26 191 THR E N 1
ATOM 11375 C CA . THR E 1 191 ? 189.726 130.729 83.352 1.00 22.37 191 THR E CA 1
ATOM 11376 C C . THR E 1 191 ? 190.721 130.492 84.424 1.00 24.09 191 THR E C 1
ATOM 11377 O O . THR E 1 191 ? 190.468 129.701 85.336 1.00 29.11 191 THR E O 1
ATOM 11381 N N . GLN E 1 192 ? 191.850 131.176 84.349 1.00 20.39 192 GLN E N 1
ATOM 11382 C CA . GLN E 1 192 ? 192.810 131.037 85.429 1.00 17.64 192 GLN E CA 1
ATOM 11383 C C . GLN E 1 192 ? 192.152 131.196 86.800 1.00 21.62 192 GLN E C 1
ATOM 11384 O O . GLN E 1 192 ? 192.458 130.450 87.725 1.00 23.53 192 GLN E O 1
ATOM 11390 N N . GLU E 1 193 ? 191.227 132.145 86.921 1.00 21.20 193 GLU E N 1
ATOM 11391 C CA . GLU E 1 193 ? 190.562 132.416 88.198 1.00 22.15 193 GLU E CA 1
ATOM 11392 C C . GLU E 1 193 ? 189.455 131.358 88.550 1.00 25.40 193 GLU E C 1
ATOM 11393 O O . GLU E 1 193 ? 189.377 130.885 89.667 1.00 24.68 193 GLU E O 1
ATOM 11399 N N . ALA E 1 194 ? 188.636 130.954 87.583 1.00 25.61 194 ALA E N 1
ATOM 11400 C CA . ALA E 1 194 ? 187.639 129.916 87.803 1.00 20.06 194 ALA E CA 1
ATOM 11401 C C . ALA E 1 194 ? 188.319 128.624 88.246 1.00 20.72 194 ALA E C 1
ATOM 11402 O O . ALA E 1 194 ? 187.852 127.947 89.152 1.00 21.33 194 ALA E O 1
ATOM 11404 N N . TYR E 1 195 ? 189.411 128.287 87.576 1.00 19.62 195 TYR E N 1
ATOM 11405 C CA . TYR E 1 195 ? 190.310 127.268 88.048 1.00 22.18 195 TYR E CA 1
ATOM 11406 C C . TYR E 1 195 ? 190.658 127.460 89.516 1.00 25.79 195 TYR E C 1
ATOM 11407 O O . TYR E 1 195 ? 190.397 126.587 90.356 1.00 24.17 195 TYR E O 1
ATOM 11416 N N . GLU E 1 196 ? 191.315 128.568 89.830 1.00 22.97 196 GLU E N 1
ATOM 11417 C CA . GLU E 1 196 ? 191.795 128.702 91.189 1.00 24.49 196 GLU E CA 1
ATOM 11418 C C . GLU E 1 196 ? 190.623 128.660 92.197 1.00 24.97 196 GLU E C 1
ATOM 11419 O O . GLU E 1 196 ? 190.720 128.118 93.275 1.00 23.45 196 GLU E O 1
ATOM 11425 N N . GLU E 1 197 ? 189.494 129.212 91.819 1.00 23.85 197 GLU E N 1
ATOM 11426 C CA . GLU E 1 197 ? 188.359 129.207 92.699 1.00 23.66 197 GLU E CA 1
ATOM 11427 C C . GLU E 1 197 ? 187.812 127.792 92.974 1.00 33.62 197 GLU E C 1
ATOM 11428 O O . GLU E 1 197 ? 187.058 127.601 93.923 1.00 40.18 197 GLU E O 1
ATOM 11434 N N . ALA E 1 198 ? 188.181 126.802 92.164 1.00 30.98 198 ALA E N 1
ATOM 11435 C CA . ALA E 1 198 ? 187.860 125.406 92.489 1.00 25.20 198 ALA E CA 1
ATOM 11436 C C . ALA E 1 198 ? 189.032 124.582 93.030 1.00 25.20 198 ALA E C 1
ATOM 11437 O O . ALA E 1 198 ? 188.819 123.911 94.001 1.00 30.75 198 ALA E O 1
ATOM 11439 N N . PHE E 1 199 ? 190.241 124.614 92.434 1.00 22.70 199 PHE E N 1
ATOM 11440 C CA . PHE E 1 199 ? 191.381 123.827 92.955 1.00 21.71 199 PHE E CA 1
ATOM 11441 C C . PHE E 1 199 ? 191.549 124.048 94.479 1.00 28.13 199 PHE E C 1
ATOM 11442 O O . PHE E 1 199 ? 191.787 123.102 95.254 1.00 24.75 199 PHE E O 1
ATOM 11444 N N . TYR E 1 200 ? 191.393 125.294 94.922 1.00 25.79 200 TYR E N 1
ATOM 11445 C CA . TYR E 1 200 ? 191.726 125.650 96.315 1.00 28.16 200 TYR E CA 1
ATOM 11446 C C . TYR E 1 200 ? 190.780 125.037 97.351 1.00 27.72 200 TYR E C 1
ATOM 11447 O O . TYR E 1 200 ? 191.208 124.243 98.197 1.00 28.35 200 TYR E O 1
ATOM 11456 N N . PRO E 1 201 ? 189.498 125.398 97.279 1.00 23.11 201 PRO E N 1
ATOM 11457 C CA . PRO E 1 201 ? 188.532 124.910 98.248 1.00 21.72 201 PRO E CA 1
ATOM 11458 C C . PRO E 1 201 ? 188.621 123.416 98.294 1.00 28.15 201 PRO E C 1
ATOM 11459 O O . PRO E 1 201 ? 188.359 122.845 99.332 1.00 38.94 201 PRO E O 1
ATOM 11463 N N . LEU E 1 202 ? 189.001 122.776 97.199 1.00 30.27 202 LEU E N 1
ATOM 11464 C CA . LEU E 1 202 ? 189.107 121.324 97.209 1.00 29.92 202 LEU E CA 1
ATOM 11465 C C . LEU E 1 202 ? 190.252 120.888 98.120 1.00 28.49 202 LEU E C 1
ATOM 11466 O O . LEU E 1 202 ? 190.056 120.061 99.013 1.00 32.62 202 LEU E O 1
ATOM 11471 N N . PHE E 1 203 ? 191.441 121.438 97.946 1.00 26.29 203 PHE E N 1
ATOM 11472 C CA . PHE E 1 203 ? 192.493 121.000 98.845 1.00 26.05 203 PHE E CA 1
ATOM 11473 C C . PHE E 1 203 ? 192.120 121.337 100.286 1.00 32.98 203 PHE E C 1
ATOM 11474 O O . PHE E 1 203 ? 192.443 120.572 101.178 1.00 30.87 203 PHE E O 1
ATOM 11482 N N . ASP E 1 204 ? 191.408 122.450 100.510 1.00 35.44 204 ASP E N 1
ATOM 11483 C CA . ASP E 1 204 ? 190.945 122.819 101.850 1.00 29.10 204 ASP E CA 1
ATOM 11484 C C . ASP E 1 204 ? 190.136 121.647 102.391 1.00 28.63 204 ASP E C 1
ATOM 11485 O O . ASP E 1 204 ? 190.328 121.234 103.511 1.00 32.64 204 ASP E O 1
ATOM 11490 N N . THR E 1 205 ? 189.247 121.101 101.571 1.00 26.64 205 THR E N 1
ATOM 11491 C CA . THR E 1 205 ? 188.541 119.861 101.882 1.00 27.18 205 THR E CA 1
ATOM 11492 C C . THR E 1 205 ? 189.434 118.637 102.143 1.00 28.15 205 THR E C 1
ATOM 11493 O O . THR E 1 205 ? 189.251 117.993 103.164 1.00 32.08 205 THR E O 1
ATOM 11497 N N . LEU E 1 206 ? 190.397 118.287 101.286 1.00 25.87 206 LEU E N 1
ATOM 11498 C CA . LEU E 1 206 ? 191.334 117.197 101.711 1.00 31.65 206 LEU E CA 1
ATOM 11499 C C . LEU E 1 206 ? 191.983 117.518 103.061 1.00 37.06 206 LEU E C 1
ATOM 11500 O O . LEU E 1 206 ? 192.009 116.673 103.930 1.00 41.22 206 LEU E O 1
ATOM 11505 N N . ASP E 1 207 ? 192.487 118.738 103.246 1.00 37.39 207 ASP E N 1
ATOM 11506 C CA . ASP E 1 207 ? 193.153 119.123 104.485 1.00 34.84 207 ASP E CA 1
ATOM 11507 C C . ASP E 1 207 ? 192.316 118.775 105.702 1.00 39.00 207 ASP E C 1
ATOM 11508 O O . ASP E 1 207 ? 192.842 118.377 106.765 1.00 37.70 207 ASP E O 1
ATOM 11513 N N . TRP E 1 208 ? 191.010 118.927 105.537 1.00 32.04 208 TRP E N 1
ATOM 11514 C CA . TRP E 1 208 ? 190.103 118.618 106.607 1.00 36.20 208 TRP E CA 1
ATOM 11515 C C . TRP E 1 208 ? 189.888 117.137 106.737 1.00 38.10 208 TRP E C 1
ATOM 11516 O O . TRP E 1 208 ? 190.314 116.551 107.714 1.00 44.10 208 TRP E O 1
ATOM 11527 N N . LEU E 1 209 ? 189.227 116.527 105.762 1.00 37.26 209 LEU E N 1
ATOM 11528 C CA . LEU E 1 209 ? 189.246 115.072 105.660 1.00 34.01 209 LEU E CA 1
ATOM 11529 C C . LEU E 1 209 ? 190.481 114.476 106.332 1.00 34.54 209 LEU E C 1
ATOM 11530 O O . LEU E 1 209 ? 190.365 113.603 107.155 1.00 38.77 209 LEU E O 1
ATOM 11535 N N . GLU E 1 210 ? 191.664 114.963 106.005 1.00 35.91 210 GLU E N 1
ATOM 11536 C CA . GLU E 1 210 ? 192.882 114.419 106.568 1.00 31.71 210 GLU E CA 1
ATOM 11537 C C . GLU E 1 210 ? 192.856 114.538 108.083 1.00 37.36 210 GLU E C 1
ATOM 11538 O O . GLU E 1 210 ? 193.233 113.594 108.767 1.00 43.09 210 GLU E O 1
ATOM 11544 N N . GLU E 1 211 ? 192.409 115.661 108.637 1.00 35.00 211 GLU E N 1
ATOM 11545 C CA . GLU E 1 211 ? 192.307 115.713 110.112 1.00 42.94 211 GLU E CA 1
ATOM 11546 C C . GLU E 1 211 ? 191.129 114.959 110.696 1.00 42.83 211 GLU E C 1
ATOM 11547 O O . GLU E 1 211 ? 191.219 114.344 111.772 1.00 49.01 211 GLU E O 1
ATOM 11553 N N . HIS E 1 212 ? 190.020 114.988 109.987 1.00 40.22 212 HIS E N 1
ATOM 11554 C CA . HIS E 1 212 ? 188.888 114.237 110.454 1.00 41.57 212 HIS E CA 1
ATOM 11555 C C . HIS E 1 212 ? 189.245 112.773 110.582 1.00 45.76 212 HIS E C 1
ATOM 11556 O O . HIS E 1 212 ? 188.595 112.056 111.322 1.00 59.60 212 HIS E O 1
ATOM 11563 N N . LEU E 1 213 ? 190.276 112.329 109.874 1.00 38.23 213 LEU E N 1
ATOM 11564 C CA . LEU E 1 213 ? 190.665 110.936 109.916 1.00 33.37 213 LEU E CA 1
ATOM 11565 C C . LEU E 1 213 ? 191.931 110.755 110.688 1.00 45.76 213 LEU E C 1
ATOM 11566 O O . LEU E 1 213 ? 192.667 109.796 110.390 1.00 54.90 213 LEU E O 1
ATOM 11571 N N . THR E 1 214 ? 192.238 111.623 111.656 1.00 43.31 214 THR E N 1
ATOM 11572 C CA . THR E 1 214 ? 193.536 111.417 112.305 1.00 49.24 214 THR E CA 1
ATOM 11573 C C . THR E 1 214 ? 193.479 110.330 113.353 1.00 51.31 214 THR E C 1
ATOM 11574 O O . THR E 1 214 ? 194.372 109.480 113.429 1.00 59.17 214 THR E O 1
ATOM 11578 N N . GLY E 1 215 ? 192.407 110.315 114.127 1.00 53.50 215 GLY E N 1
ATOM 11579 C CA . GLY E 1 215 ? 192.210 109.209 115.053 1.00 56.30 215 GLY E CA 1
ATOM 11580 C C . GLY E 1 215 ? 191.500 108.003 114.462 1.00 49.52 215 GLY E C 1
ATOM 11581 O O . GLY E 1 215 ? 191.630 106.891 114.964 1.00 50.20 215 GLY E O 1
ATOM 11582 N N . ARG E 1 216 ? 190.773 108.232 113.373 1.00 48.33 216 ARG E N 1
ATOM 11583 C CA . ARG E 1 216 ? 189.803 107.278 112.852 1.00 45.31 216 ARG E CA 1
ATOM 11584 C C . ARG E 1 216 ? 190.317 106.215 111.864 1.00 51.88 216 ARG E C 1
ATOM 11585 O O . ARG E 1 216 ? 191.496 106.226 111.453 1.00 46.86 216 ARG E O 1
ATOM 11593 N N . GLU E 1 217 ? 189.408 105.297 111.508 1.00 52.51 217 GLU E N 1
ATOM 11594 C CA . GLU E 1 217 ? 189.669 104.241 110.522 1.00 51.46 217 GLU E CA 1
ATOM 11595 C C . GLU E 1 217 ? 188.605 104.220 109.429 1.00 44.33 217 GLU E C 1
ATOM 11596 O O . GLU E 1 217 ? 188.752 103.540 108.424 1.00 44.81 217 GLU E O 1
ATOM 11602 N N . TRP E 1 218 ? 187.519 104.949 109.651 1.00 41.16 218 TRP E N 1
ATOM 11603 C CA . TRP E 1 218 ? 186.543 105.244 108.603 1.00 41.37 218 TRP E CA 1
ATOM 11604 C C . TRP E 1 218 ? 185.982 106.588 108.956 1.00 42.86 218 TRP E C 1
ATOM 11605 O O . TRP E 1 218 ? 186.179 107.051 110.085 1.00 47.56 218 TRP E O 1
ATOM 11616 N N . LEU E 1 219 ? 185.280 107.215 108.020 1.00 35.66 219 LEU E N 1
ATOM 11617 C CA . LEU E 1 219 ? 184.886 108.590 108.241 1.00 45.21 219 LEU E CA 1
ATOM 11618 C C . LEU E 1 219 ? 183.896 108.663 109.367 1.00 57.56 219 LEU E C 1
ATOM 11619 O O . LEU E 1 219 ? 184.271 108.928 110.515 1.00 63.47 219 LEU E O 1
ATOM 11624 N N . VAL E 1 220 ? 182.632 108.419 109.044 1.00 55.14 220 VAL E N 1
ATOM 11625 C CA . VAL E 1 220 ? 181.583 108.496 110.045 1.00 57.76 220 VAL E CA 1
ATOM 11626 C C . VAL E 1 220 ? 181.537 107.213 110.848 1.00 65.16 220 VAL E C 1
ATOM 11627 O O . VAL E 1 220 ? 181.843 106.137 110.312 1.00 63.36 220 VAL E O 1
ATOM 11631 N N . GLY E 1 221 ? 181.153 107.329 112.122 1.00 63.39 221 GLY E N 1
ATOM 11632 C CA . GLY E 1 221 ? 181.165 106.188 113.017 1.00 60.29 221 GLY E CA 1
ATOM 11633 C C . GLY E 1 221 ? 182.545 105.552 113.004 1.00 64.63 221 GLY E C 1
ATOM 11634 O O . GLY E 1 221 ? 183.565 106.199 112.716 1.00 67.27 221 GLY E O 1
ATOM 11635 N N . ASP E 1 222 ? 182.604 104.284 113.348 1.00 54.80 222 ASP E N 1
ATOM 11636 C CA . ASP E 1 222 ? 183.775 103.542 112.991 1.00 57.05 222 ASP E CA 1
ATOM 11637 C C . ASP E 1 222 ? 183.262 102.417 112.117 1.00 58.74 222 ASP E C 1
ATOM 11638 O O . ASP E 1 222 ? 183.933 101.413 111.917 1.00 63.59 222 ASP E O 1
ATOM 11643 N N . ARG E 1 223 ? 182.046 102.581 111.609 1.00 54.32 223 ARG E N 1
ATOM 11644 C CA . ARG E 1 223 ? 181.573 101.708 110.545 1.00 60.91 223 ARG E CA 1
ATOM 11645 C C . ARG E 1 223 ? 182.343 102.049 109.221 1.00 63.97 223 ARG E C 1
ATOM 11646 O O . ARG E 1 223 ? 183.134 102.989 109.177 1.00 59.59 223 ARG E O 1
ATOM 11654 N N . LEU E 1 224 ? 182.149 101.273 108.160 1.00 57.13 224 LEU E N 1
ATOM 11655 C CA . LEU E 1 224 ? 182.373 101.799 106.821 1.00 49.12 224 LEU E CA 1
ATOM 11656 C C . LEU E 1 224 ? 181.011 102.274 106.336 1.00 49.63 224 LEU E C 1
ATOM 11657 O O . LEU E 1 224 ? 180.029 101.561 106.461 1.00 57.05 224 LEU E O 1
ATOM 11662 N N . THR E 1 225 ? 180.936 103.476 105.784 1.00 50.67 225 THR E N 1
ATOM 11663 C CA . THR E 1 225 ? 179.638 104.048 105.422 1.00 47.19 225 THR E CA 1
ATOM 11664 C C . THR E 1 225 ? 179.529 104.583 104.007 1.00 43.84 225 THR E C 1
ATOM 11665 O O . THR E 1 225 ? 180.484 104.578 103.242 1.00 43.29 225 THR E O 1
ATOM 11669 N N . GLU E 1 226 ? 178.340 105.051 103.668 1.00 45.66 226 GLU E N 1
ATOM 11670 C CA . GLU E 1 226 ? 178.076 105.587 102.339 1.00 37.48 226 GLU E CA 1
ATOM 11671 C C . GLU E 1 226 ? 179.056 106.719 102.042 1.00 45.46 226 GLU E C 1
ATOM 11672 O O . GLU E 1 226 ? 179.438 106.951 100.899 1.00 47.34 226 GLU E O 1
ATOM 11678 N N . ALA E 1 227 ? 179.492 107.420 103.076 1.00 43.81 227 ALA E N 1
ATOM 11679 C CA . ALA E 1 227 ? 180.345 108.565 102.858 1.00 37.75 227 ALA E CA 1
ATOM 11680 C C . ALA E 1 227 ? 181.742 108.169 102.371 1.00 39.01 227 ALA E C 1
ATOM 11681 O O . ALA E 1 227 ? 182.365 108.906 101.597 1.00 41.48 227 ALA E O 1
ATOM 11683 N N . ASP E 1 228 ? 182.231 107.020 102.828 1.00 34.32 228 ASP E N 1
ATOM 11684 C CA . ASP E 1 228 ? 183.545 106.543 102.432 1.00 34.80 228 ASP E CA 1
ATOM 11685 C C . ASP E 1 228 ? 183.479 105.920 101.079 1.00 38.30 228 ASP E C 1
ATOM 11686 O O . ASP E 1 228 ? 184.510 105.619 100.487 1.00 39.94 228 ASP E O 1
ATOM 11691 N N . ILE E 1 229 ? 182.272 105.674 100.597 1.00 37.27 229 ILE E N 1
ATOM 11692 C CA . ILE E 1 229 ? 182.136 105.017 99.312 1.00 33.90 229 ILE E CA 1
ATOM 11693 C C . ILE E 1 229 ? 181.998 106.079 98.256 1.00 31.03 229 ILE E C 1
ATOM 11694 O O . ILE E 1 229 ? 182.486 105.896 97.168 1.00 37.43 229 ILE E O 1
ATOM 11699 N N . ARG E 1 230 ? 181.342 107.187 98.585 1.00 30.13 230 ARG E N 1
ATOM 11700 C CA . ARG E 1 230 ? 181.228 108.337 97.686 1.00 32.91 230 ARG E CA 1
ATOM 11701 C C . ARG E 1 230 ? 182.580 109.057 97.484 1.00 38.66 230 ARG E C 1
ATOM 11702 O O . ARG E 1 230 ? 182.873 109.609 96.393 1.00 39.89 230 ARG E O 1
ATOM 11710 N N . LEU E 1 231 ? 183.387 109.051 98.543 1.00 32.52 231 LEU E N 1
ATOM 11711 C CA . LEU E 1 231 ? 184.690 109.676 98.534 1.00 28.86 231 LEU E CA 1
ATOM 11712 C C . LEU E 1 231 ? 185.736 108.800 97.862 1.00 32.69 231 LEU E C 1
ATOM 11713 O O . LEU E 1 231 ? 186.667 109.285 97.230 1.00 33.54 231 LEU E O 1
ATOM 11718 N N . PHE E 1 232 ? 185.613 107.496 98.014 1.00 32.36 232 PHE E N 1
ATOM 11719 C CA . PHE E 1 232 ? 186.668 106.655 97.507 1.00 31.83 232 PHE E CA 1
ATOM 11720 C C . PHE E 1 232 ? 186.873 106.723 95.992 1.00 32.17 232 PHE E C 1
ATOM 11721 O O . PHE E 1 232 ? 188.008 106.824 95.531 1.00 33.06 232 PHE E O 1
ATOM 11729 N N . PRO E 1 233 ? 185.795 106.667 95.202 1.00 29.96 233 PRO E N 1
ATOM 11730 C CA . PRO E 1 233 ? 186.011 106.713 93.739 1.00 38.92 233 PRO E CA 1
ATOM 11731 C C . PRO E 1 233 ? 186.780 107.961 93.215 1.00 36.29 233 PRO E C 1
ATOM 11732 O O . PRO E 1 233 ? 187.525 107.773 92.262 1.00 37.40 233 PRO E O 1
ATOM 11736 N N . THR E 1 234 ? 186.642 109.147 93.833 1.00 32.93 234 THR E N 1
ATOM 11737 C CA . THR E 1 234 ? 187.467 110.321 93.513 1.00 27.89 234 THR E CA 1
ATOM 11738 C C . THR E 1 234 ? 188.921 110.186 93.983 1.00 30.68 234 THR E C 1
ATOM 11739 O O . THR E 1 234 ? 189.841 110.506 93.254 1.00 37.86 234 THR E O 1
ATOM 11743 N N . LEU E 1 235 ? 189.145 109.709 95.190 1.00 23.22 235 LEU E N 1
ATOM 11744 C CA . LEU E 1 235 ? 190.502 109.532 95.642 1.00 22.98 235 LEU E CA 1
ATOM 11745 C C . LEU E 1 235 ? 191.329 108.555 94.792 1.00 27.23 235 LEU E C 1
ATOM 11746 O O . LEU E 1 235 ? 192.483 108.792 94.496 1.00 29.57 235 LEU E O 1
ATOM 11751 N N . VAL E 1 236 ? 190.759 107.429 94.413 1.00 32.34 236 VAL E N 1
ATOM 11752 C CA . VAL E 1 236 ? 191.544 106.393 93.753 1.00 32.70 236 VAL E CA 1
ATOM 11753 C C . VAL E 1 236 ? 191.957 106.837 92.335 1.00 32.18 236 VAL E C 1
ATOM 11754 O O . VAL E 1 236 ? 193.008 106.452 91.813 1.00 27.63 236 VAL E O 1
ATOM 11758 N N . ARG E 1 237 ? 191.119 107.656 91.707 1.00 30.80 237 ARG E N 1
ATOM 11759 C CA . ARG E 1 237 ? 191.477 108.191 90.405 1.00 35.09 237 ARG E CA 1
ATOM 11760 C C . ARG E 1 237 ? 192.394 109.420 90.544 1.00 37.92 237 ARG E C 1
ATOM 11761 O O . ARG E 1 237 ? 192.838 109.970 89.539 1.00 42.05 237 ARG E O 1
ATOM 11769 N N . PHE E 1 238 ? 192.677 109.855 91.768 1.00 26.36 238 PHE E N 1
ATOM 11770 C CA . PHE E 1 238 ? 193.335 111.143 91.946 1.00 29.84 238 PHE E CA 1
ATOM 11771 C C . PHE E 1 238 ? 194.780 111.220 91.419 1.00 38.03 238 PHE E C 1
ATOM 11772 O O . PHE E 1 238 ? 195.016 111.830 90.366 1.00 39.46 238 PHE E O 1
ATOM 11780 N N . ASP E 1 239 ? 195.752 110.653 92.129 1.00 31.41 239 ASP E N 1
ATOM 11781 C CA . ASP E 1 239 ? 197.137 110.829 91.703 1.00 24.22 239 ASP E CA 1
ATOM 11782 C C . ASP E 1 239 ? 197.326 110.318 90.269 1.00 35.64 239 ASP E C 1
ATOM 11783 O O . ASP E 1 239 ? 198.296 110.677 89.606 1.00 38.29 239 ASP E O 1
ATOM 11788 N N . ALA E 1 240 ? 196.422 109.477 89.772 1.00 35.80 240 ALA E N 1
ATOM 11789 C CA . ALA E 1 240 ? 196.636 108.934 88.427 1.00 32.97 240 ALA E CA 1
ATOM 11790 C C . ALA E 1 240 ? 196.020 109.759 87.296 1.00 33.50 240 ALA E C 1
ATOM 11791 O O . ALA E 1 240 ? 196.441 109.668 86.152 1.00 35.95 240 ALA E O 1
ATOM 11793 N N . ILE E 1 241 ? 195.009 110.554 87.611 1.00 32.17 241 ILE E N 1
ATOM 11794 C CA . ILE E 1 241 ? 194.300 111.300 86.587 1.00 25.79 241 ILE E CA 1
ATOM 11795 C C . ILE E 1 241 ? 194.025 112.730 87.011 1.00 28.71 241 ILE E C 1
ATOM 11796 O O . ILE E 1 241 ? 194.501 113.656 86.384 1.00 26.72 241 ILE E O 1
ATOM 11801 N N . TYR E 1 242 ? 193.277 112.920 88.091 1.00 29.12 242 TYR E N 1
ATOM 11802 C CA . TYR E 1 242 ? 192.954 114.280 88.512 1.00 27.46 242 TYR E CA 1
ATOM 11803 C C . TYR E 1 242 ? 194.211 115.121 88.737 1.00 28.70 242 TYR E C 1
ATOM 11804 O O . TYR E 1 242 ? 194.272 116.285 88.336 1.00 30.57 242 TYR E O 1
ATOM 11813 N N . HIS E 1 243 ? 195.233 114.531 89.333 1.00 24.60 243 HIS E N 1
ATOM 11814 C CA . HIS E 1 243 ? 196.423 115.311 89.667 1.00 25.45 243 HIS E CA 1
ATOM 11815 C C . HIS E 1 243 ? 197.121 115.901 88.466 1.00 27.10 243 HIS E C 1
ATOM 11816 O O . HIS E 1 243 ? 197.522 117.049 88.505 1.00 29.32 243 HIS E O 1
ATOM 11823 N N . GLY E 1 244 ? 197.293 115.111 87.409 1.00 28.19 244 GLY E N 1
ATOM 11824 C CA . GLY E 1 244 ? 197.848 115.631 86.176 1.00 21.97 244 GLY E CA 1
ATOM 11825 C C . GLY E 1 244 ? 196.769 116.260 85.301 1.00 25.62 244 GLY E C 1
ATOM 11826 O O . GLY E 1 244 ? 196.646 117.483 85.173 1.00 21.50 244 GLY E O 1
ATOM 11827 N N . HIS E 1 245 ? 195.950 115.402 84.713 1.00 31.12 245 HIS E N 1
ATOM 11828 C CA . HIS E 1 245 ? 194.928 115.805 83.751 1.00 24.62 245 HIS E CA 1
ATOM 11829 C C . HIS E 1 245 ? 194.055 116.967 84.198 1.00 26.14 245 HIS E C 1
ATOM 11830 O O . HIS E 1 245 ? 193.782 117.847 83.390 1.00 32.12 245 HIS E O 1
ATOM 11837 N N . PHE E 1 246 ? 193.608 117.000 85.454 1.00 24.34 246 PHE E N 1
ATOM 11838 C CA . PHE E 1 246 ? 192.716 118.091 85.866 1.00 20.75 246 PHE E CA 1
ATOM 11839 C C . PHE E 1 246 ? 193.429 119.177 86.698 1.00 23.32 246 PHE E C 1
ATOM 11840 O O . PHE E 1 246 ? 192.792 119.984 87.369 1.00 25.31 246 PHE E O 1
ATOM 11848 N N . LYS E 1 247 ? 194.757 119.208 86.642 1.00 27.04 247 LYS E N 1
ATOM 11849 C CA . LYS E 1 247 ? 195.550 120.275 87.269 1.00 26.82 247 LYS E CA 1
ATOM 11850 C C . LYS E 1 247 ? 195.304 120.407 88.783 1.00 25.05 247 LYS E C 1
ATOM 11851 O O . LYS E 1 247 ? 195.394 121.493 89.358 1.00 20.47 247 LYS E O 1
ATOM 11857 N N . CYS E 1 248 ? 195.014 119.290 89.426 1.00 22.78 248 CYS E N 1
ATOM 11858 C CA . CYS E 1 248 ? 194.730 119.305 90.839 1.00 24.77 248 CYS E CA 1
ATOM 11859 C C . CYS E 1 248 ? 195.986 118.945 91.582 1.00 25.77 248 CYS E C 1
ATOM 11860 O O . CYS E 1 248 ? 196.026 117.945 92.293 1.00 31.55 248 CYS E O 1
ATOM 11863 N N . ASN E 1 249 ? 197.020 119.759 91.393 1.00 24.06 249 ASN E N 1
ATOM 11864 C CA . ASN E 1 249 ? 198.404 119.338 91.684 1.00 25.68 249 ASN E CA 1
ATOM 11865 C C . ASN E 1 249 ? 199.066 120.005 92.873 1.00 25.09 249 ASN E C 1
ATOM 11866 O O . ASN E 1 249 ? 200.282 119.926 93.025 1.00 28.12 249 ASN E O 1
ATOM 11871 N N . LEU E 1 250 ? 198.285 120.624 93.742 1.00 20.39 250 LEU E N 1
ATOM 11872 C CA . LEU E 1 250 ? 198.871 121.167 94.962 1.00 22.97 250 LEU E CA 1
ATOM 11873 C C . LEU E 1 250 ? 199.669 120.119 95.789 1.00 26.58 250 LEU E C 1
ATOM 11874 O O . LEU E 1 250 ? 200.847 120.333 96.069 1.00 28.27 250 LEU E O 1
ATOM 11879 N N . ARG E 1 251 ? 199.034 119.012 96.195 1.00 22.92 251 ARG E N 1
ATOM 11880 C CA . ARG E 1 251 ? 199.723 117.880 96.844 1.00 25.61 251 ARG E CA 1
ATOM 11881 C C . ARG E 1 251 ? 199.174 116.659 96.087 1.00 32.11 251 ARG E C 1
ATOM 11882 O O . ARG E 1 251 ? 198.239 116.800 95.277 1.00 25.80 251 ARG E O 1
ATOM 11890 N N . ARG E 1 252 ? 199.777 115.486 96.297 1.00 29.13 252 ARG E N 1
ATOM 11891 C CA . ARG E 1 252 ? 199.213 114.230 95.816 1.00 26.18 252 ARG E CA 1
ATOM 11892 C C . ARG E 1 252 ? 198.465 113.640 97.000 1.00 30.37 252 ARG E C 1
ATOM 11893 O O . ARG E 1 252 ? 198.783 113.933 98.141 1.00 32.42 252 ARG E O 1
ATOM 11901 N N . ILE E 1 253 ? 197.480 112.800 96.742 1.00 26.70 253 ILE E N 1
ATOM 11902 C CA . ILE E 1 253 ? 196.875 112.055 97.809 1.00 23.39 253 ILE E CA 1
ATOM 11903 C C . ILE E 1 253 ? 197.931 111.266 98.519 1.00 26.10 253 ILE E C 1
ATOM 11904 O O . ILE E 1 253 ? 197.892 111.135 99.714 1.00 29.49 253 ILE E O 1
ATOM 11909 N N . ALA E 1 254 ? 198.894 110.734 97.791 1.00 28.29 254 ALA E N 1
ATOM 11910 C CA . ALA E 1 254 ? 200.031 110.071 98.448 1.00 31.89 254 ALA E CA 1
ATOM 11911 C C . ALA E 1 254 ? 200.654 110.903 99.555 1.00 34.57 254 ALA E C 1
ATOM 11912 O O . ALA E 1 254 ? 201.311 110.358 100.443 1.00 38.71 254 ALA E O 1
ATOM 11914 N N . ASP E 1 255 ? 200.452 112.220 99.484 1.00 31.09 255 ASP E N 1
ATOM 11915 C CA . ASP E 1 255 ? 201.102 113.165 100.370 1.00 26.78 255 ASP E CA 1
ATOM 11916 C C . ASP E 1 255 ? 200.312 113.404 101.632 1.00 34.97 255 ASP E C 1
ATOM 11917 O O . ASP E 1 255 ? 200.839 113.976 102.591 1.00 39.91 255 ASP E O 1
ATOM 11922 N N . TYR E 1 256 ? 199.049 112.982 101.616 1.00 33.00 256 TYR E N 1
ATOM 11923 C CA . TYR E 1 256 ? 198.188 112.948 102.801 1.00 32.25 256 TYR E CA 1
ATOM 11924 C C . TYR E 1 256 ? 198.102 111.559 103.465 1.00 34.17 256 TYR E C 1
ATOM 11925 O O . TYR E 1 256 ? 197.176 110.826 103.163 1.00 40.30 256 TYR E O 1
ATOM 11934 N N . PRO E 1 257 ? 198.987 111.221 104.420 1.00 32.72 257 PRO E N 1
ATOM 11935 C CA . PRO E 1 257 ? 199.093 109.823 104.845 1.00 38.70 257 PRO E CA 1
ATOM 11936 C C . PRO E 1 257 ? 197.797 109.220 105.415 1.00 34.66 257 PRO E C 1
ATOM 11937 O O . PRO E 1 257 ? 197.581 108.017 105.245 1.00 36.35 257 PRO E O 1
ATOM 11941 N N . ASN E 1 258 ? 196.955 110.019 106.058 1.00 28.05 258 ASN E N 1
ATOM 11942 C CA . ASN E 1 258 ? 195.738 109.473 106.625 1.00 31.67 258 ASN E CA 1
ATOM 11943 C C . ASN E 1 258 ? 194.716 109.056 105.560 1.00 39.27 258 ASN E C 1
ATOM 11944 O O . ASN E 1 258 ? 194.140 107.973 105.614 1.00 38.00 258 ASN E O 1
ATOM 11949 N N . LEU E 1 259 ? 194.490 109.930 104.589 1.00 39.87 259 LEU E N 1
ATOM 11950 C CA . LEU E 1 259 ? 193.665 109.599 103.441 1.00 34.88 259 LEU E CA 1
ATOM 11951 C C . LEU E 1 259 ? 194.256 108.396 102.702 1.00 38.66 259 LEU E C 1
ATOM 11952 O O . LEU E 1 259 ? 193.535 107.526 102.252 1.00 41.12 259 LEU E O 1
ATOM 11957 N N . SER E 1 260 ? 195.575 108.344 102.578 1.00 33.97 260 SER E N 1
ATOM 11958 C CA . SER E 1 260 ? 196.216 107.214 101.918 1.00 36.97 260 SER E CA 1
ATOM 11959 C C . SER E 1 260 ? 195.980 105.858 102.592 1.00 42.43 260 SER E C 1
ATOM 11960 O O . SER E 1 260 ? 195.777 104.866 101.896 1.00 41.06 260 SER E O 1
ATOM 11963 N N . ARG E 1 261 ? 196.028 105.817 103.928 1.00 41.19 261 ARG E N 1
ATOM 11964 C CA . ARG E 1 261 ? 195.539 104.661 104.682 1.00 36.48 261 ARG E CA 1
ATOM 11965 C C . ARG E 1 261 ? 194.109 104.240 104.204 1.00 38.91 261 ARG E C 1
ATOM 11966 O O . ARG E 1 261 ? 193.901 103.146 103.686 1.00 40.82 261 ARG E O 1
ATOM 11974 N N . LEU E 1 262 ? 193.121 105.108 104.359 1.00 38.72 262 LEU E N 1
ATOM 11975 C CA . LEU E 1 262 ? 191.766 104.795 103.882 1.00 39.68 262 LEU E CA 1
ATOM 11976 C C . LEU E 1 262 ? 191.732 104.360 102.410 1.00 38.40 262 LEU E C 1
ATOM 11977 O O . LEU E 1 262 ? 191.087 103.394 102.059 1.00 39.90 262 LEU E O 1
ATOM 11982 N N . VAL E 1 263 ? 192.417 105.082 101.544 1.00 38.62 263 VAL E N 1
ATOM 11983 C CA . VAL E 1 263 ? 192.446 104.694 100.150 1.00 39.56 263 VAL E CA 1
ATOM 11984 C C . VAL E 1 263 ? 192.972 103.268 100.066 1.00 42.13 263 VAL E C 1
ATOM 11985 O O . VAL E 1 263 ? 192.295 102.398 99.534 1.00 42.81 263 VAL E O 1
ATOM 11989 N N . GLY E 1 264 ? 194.154 103.019 100.629 1.00 43.82 264 GLY E N 1
ATOM 11990 C CA . GLY E 1 264 ? 194.819 101.731 100.479 1.00 50.22 264 GLY E CA 1
ATOM 11991 C C . GLY E 1 264 ? 193.982 100.591 101.008 1.00 52.50 264 GLY E C 1
ATOM 11992 O O . GLY E 1 264 ? 193.877 99.515 100.404 1.00 55.92 264 GLY E O 1
ATOM 11993 N N . LYS E 1 265 ? 193.387 100.859 102.159 1.00 46.42 265 LYS E N 1
ATOM 11994 C CA . LYS E 1 265 ? 192.490 99.944 102.830 1.00 49.20 265 LYS E CA 1
ATOM 11995 C C . LYS E 1 265 ? 191.314 99.496 101.960 1.00 43.41 265 LYS E C 1
ATOM 11996 O O . LYS E 1 265 ? 191.164 98.322 101.691 1.00 48.17 265 LYS E O 1
ATOM 12002 N N . LEU E 1 266 ? 190.473 100.433 101.553 1.00 35.95 266 LEU E N 1
ATOM 12003 C CA . LEU E 1 266 ? 189.304 100.139 100.759 1.00 35.79 266 LEU E CA 1
ATOM 12004 C C . LEU E 1 266 ? 189.591 99.435 99.414 1.00 45.90 266 LEU E C 1
ATOM 12005 O O . LEU E 1 266 ? 188.705 98.799 98.827 1.00 46.37 266 LEU E O 1
ATOM 12010 N N . ALA E 1 267 ? 190.814 99.558 98.913 1.00 45.77 267 ALA E N 1
ATOM 12011 C CA . ALA E 1 267 ? 191.143 98.992 97.614 1.00 42.41 267 ALA E CA 1
ATOM 12012 C C . ALA E 1 267 ? 191.762 97.606 97.742 1.00 46.68 267 ALA E C 1
ATOM 12013 O O . ALA E 1 267 ? 191.813 96.850 96.769 1.00 48.33 267 ALA E O 1
ATOM 12015 N N . SER E 1 268 ? 192.261 97.300 98.941 1.00 54.28 268 SER E N 1
ATOM 12016 C CA . SER E 1 268 ? 192.851 95.994 99.283 1.00 57.91 268 SER E CA 1
ATOM 12017 C C . SER E 1 268 ? 191.732 95.000 99.530 1.00 57.37 268 SER E C 1
ATOM 12018 O O . SER E 1 268 ? 191.846 93.807 99.235 1.00 68.11 268 SER E O 1
ATOM 12021 N N . HIS E 1 269 ? 190.658 95.529 100.100 1.00 53.93 269 HIS E N 1
ATOM 12022 C CA . HIS E 1 269 ? 189.374 94.863 100.268 1.00 50.42 269 HIS E CA 1
ATOM 12023 C C . HIS E 1 269 ? 188.939 94.109 99.006 1.00 54.08 269 HIS E C 1
ATOM 12024 O O . HIS E 1 269 ? 188.471 94.721 98.041 1.00 56.05 269 HIS E O 1
ATOM 12031 N N . GLU E 1 270 ? 189.106 92.787 99.009 1.00 64.16 270 GLU E N 1
ATOM 12032 C CA . GLU E 1 270 ? 188.486 91.926 97.997 1.00 67.87 270 GLU E CA 1
ATOM 12033 C C . GLU E 1 270 ? 187.037 92.328 97.956 1.00 56.72 270 GLU E C 1
ATOM 12034 O O . GLU E 1 270 ? 186.472 92.741 98.967 1.00 55.28 270 GLU E O 1
ATOM 12040 N N . ARG E 1 271 ? 186.424 92.229 96.797 1.00 46.73 271 ARG E N 1
ATOM 12041 C CA . ARG E 1 271 ? 185.072 92.770 96.683 1.00 63.92 271 ARG E CA 1
ATOM 12042 C C . ARG E 1 271 ? 184.982 94.233 96.253 1.00 57.99 271 ARG E C 1
ATOM 12043 O O . ARG E 1 271 ? 184.027 94.567 95.554 1.00 58.76 271 ARG E O 1
ATOM 12051 N N . VAL E 1 272 ? 185.926 95.098 96.646 1.00 43.81 272 VAL E N 1
ATOM 12052 C CA . VAL E 1 272 ? 185.975 96.409 96.013 1.00 40.51 272 VAL E CA 1
ATOM 12053 C C . VAL E 1 272 ? 187.022 96.372 94.926 1.00 43.41 272 VAL E C 1
ATOM 12054 O O . VAL E 1 272 ? 186.816 96.889 93.816 1.00 40.37 272 VAL E O 1
ATOM 12058 N N . ALA E 1 273 ? 188.140 95.742 95.253 1.00 39.16 273 ALA E N 1
ATOM 12059 C CA . ALA E 1 273 ? 189.229 95.576 94.307 1.00 38.50 273 ALA E CA 1
ATOM 12060 C C . ALA E 1 273 ? 188.747 95.285 92.882 1.00 42.86 273 ALA E C 1
ATOM 12061 O O . ALA E 1 273 ? 189.078 96.030 91.959 1.00 41.21 273 ALA E O 1
ATOM 12063 N N . PRO E 1 274 ? 187.969 94.197 92.685 1.00 52.23 274 PRO E N 1
ATOM 12064 C CA . PRO E 1 274 ? 187.465 93.915 91.336 1.00 43.34 274 PRO E CA 1
ATOM 12065 C C . PRO E 1 274 ? 186.946 95.164 90.625 1.00 42.28 274 PRO E C 1
ATOM 12066 O O . PRO E 1 274 ? 187.088 95.193 89.398 1.00 45.08 274 PRO E O 1
ATOM 12070 N N . THR E 1 275 ? 186.379 96.146 91.348 1.00 37.12 275 THR E N 1
ATOM 12071 C CA . THR E 1 275 ? 185.725 97.306 90.695 1.00 44.26 275 THR E CA 1
ATOM 12072 C C . THR E 1 275 ? 186.631 98.423 90.195 1.00 39.51 275 THR E C 1
ATOM 12073 O O . THR E 1 275 ? 186.178 99.350 89.546 1.00 38.30 275 THR E O 1
ATOM 12077 N N . ILE E 1 276 ? 187.908 98.339 90.529 1.00 44.33 276 ILE E N 1
ATOM 12078 C CA . ILE E 1 276 ? 188.866 99.367 90.186 1.00 37.30 276 ILE E CA 1
ATOM 12079 C C . ILE E 1 276 ? 189.620 98.864 88.993 1.00 42.02 276 ILE E C 1
ATOM 12080 O O . ILE E 1 276 ? 190.182 97.764 89.014 1.00 42.67 276 ILE E O 1
ATOM 12085 N N . ASN E 1 277 ? 189.638 99.667 87.948 1.00 42.35 277 ASN E N 1
ATOM 12086 C CA . ASN E 1 277 ? 190.510 99.396 86.821 1.00 39.87 277 ASN E CA 1
ATOM 12087 C C . ASN E 1 277 ? 191.009 100.752 86.306 1.00 41.45 277 ASN E C 1
ATOM 12088 O O . ASN E 1 277 ? 190.308 101.455 85.570 1.00 36.86 277 ASN E O 1
ATOM 12093 N N . LEU E 1 278 ? 192.213 101.128 86.743 1.00 42.04 278 LEU E N 1
ATOM 12094 C CA . LEU E 1 278 ? 192.770 102.450 86.461 1.00 36.59 278 LEU E CA 1
ATOM 12095 C C . LEU E 1 278 ? 193.158 102.662 85.004 1.00 37.54 278 LEU E C 1
ATOM 12096 O O . LEU E 1 278 ? 192.818 103.705 84.411 1.00 32.84 278 LEU E O 1
ATOM 12101 N N . ARG E 1 279 ? 193.886 101.687 84.451 1.00 39.39 279 ARG E N 1
ATOM 12102 C CA . ARG E 1 279 ? 194.244 101.712 83.043 1.00 36.35 279 ARG E CA 1
ATOM 12103 C C . ARG E 1 279 ? 193.023 102.153 82.255 1.00 34.11 279 ARG E C 1
ATOM 12104 O O . ARG E 1 279 ? 193.101 103.087 81.468 1.00 35.08 279 ARG E O 1
ATOM 12112 N N . HIS E 1 280 ? 191.880 101.531 82.505 1.00 35.33 280 HIS E N 1
ATOM 12113 C CA . HIS E 1 280 ? 190.668 101.905 81.774 1.00 39.23 280 HIS E CA 1
ATOM 12114 C C . HIS E 1 280 ? 190.364 103.364 82.066 1.00 32.86 280 HIS E C 1
ATOM 12115 O O . HIS E 1 280 ? 190.078 104.124 81.164 1.00 30.70 280 HIS E O 1
ATOM 12122 N N . ALA E 1 281 ? 190.447 103.761 83.329 1.00 34.29 281 ALA E N 1
ATOM 12123 C CA . ALA E 1 281 ? 190.032 105.101 83.683 1.00 33.22 281 ALA E CA 1
ATOM 12124 C C . ALA E 1 281 ? 190.984 106.074 83.023 1.00 31.67 281 ALA E C 1
ATOM 12125 O O . ALA E 1 281 ? 190.555 107.010 82.317 1.00 27.92 281 ALA E O 1
ATOM 12127 N N . LYS E 1 282 ? 192.277 105.860 83.230 1.00 26.27 282 LYS E N 1
ATOM 12128 C CA . LYS E 1 282 ? 193.219 106.760 82.598 1.00 28.06 282 LYS E CA 1
ATOM 12129 C C . LYS E 1 282 ? 192.849 106.867 81.128 1.00 33.68 282 LYS E C 1
ATOM 12130 O O . LYS E 1 282 ? 192.748 107.983 80.580 1.00 32.16 282 LYS E O 1
ATOM 12136 N N . ALA E 1 283 ? 192.616 105.717 80.496 1.00 28.50 283 ALA E N 1
ATOM 12137 C CA . ALA E 1 283 ? 192.258 105.731 79.089 1.00 26.30 283 ALA E CA 1
ATOM 12138 C C . ALA E 1 283 ? 191.130 106.710 78.839 1.00 27.41 283 ALA E C 1
ATOM 12139 O O . ALA E 1 283 ? 191.206 107.552 77.948 1.00 30.07 283 ALA E O 1
ATOM 12141 N N . HIS E 1 284 ? 190.068 106.599 79.619 1.00 28.08 284 HIS E N 1
ATOM 12142 C CA . HIS E 1 284 ? 188.880 107.357 79.301 1.00 27.06 284 HIS E CA 1
ATOM 12143 C C . HIS E 1 284 ? 189.135 108.839 79.397 1.00 32.66 284 HIS E C 1
ATOM 12144 O O . HIS E 1 284 ? 188.852 109.553 78.440 1.00 35.34 284 HIS E O 1
ATOM 12151 N N . TYR E 1 285 ? 189.663 109.287 80.546 1.00 31.58 285 TYR E N 1
ATOM 12152 C CA . TYR E 1 285 ? 189.961 110.706 80.829 1.00 27.05 285 TYR E CA 1
ATOM 12153 C C . TYR E 1 285 ? 190.938 111.397 79.889 1.00 26.73 285 TYR E C 1
ATOM 12154 O O . TYR E 1 285 ? 190.670 112.493 79.389 1.00 25.14 285 TYR E O 1
ATOM 12163 N N . TYR E 1 286 ? 192.085 110.784 79.666 1.00 23.97 286 TYR E N 1
ATOM 12164 C CA . TYR E 1 286 ? 193.021 111.381 78.748 1.00 23.91 286 TYR E CA 1
ATOM 12165 C C . TYR E 1 286 ? 192.530 111.237 77.303 1.00 24.11 286 TYR E C 1
ATOM 12166 O O . TYR E 1 286 ? 192.806 112.051 76.415 1.00 26.41 286 TYR E O 1
ATOM 12175 N N . GLY E 1 287 ? 191.736 110.214 77.086 1.00 22.36 287 GLY E N 1
ATOM 12176 C CA . GLY E 1 287 ? 191.289 109.915 75.754 1.00 25.97 287 GLY E CA 1
ATOM 12177 C C . GLY E 1 287 ? 190.132 110.740 75.237 1.00 26.89 287 GLY E C 1
ATOM 12178 O O . GLY E 1 287 ? 189.959 110.894 74.027 1.00 27.25 287 GLY E O 1
ATOM 12179 N N . SER E 1 288 ? 189.334 111.279 76.139 1.00 29.20 288 SER E N 1
ATOM 12180 C CA . SER E 1 288 ? 188.000 111.741 75.751 1.00 32.41 288 SER E CA 1
ATOM 12181 C C . SER E 1 288 ? 187.665 113.222 76.012 1.00 28.05 288 SER E C 1
ATOM 12182 O O . SER E 1 288 ? 186.569 113.669 75.725 1.00 24.06 288 SER E O 1
ATOM 12185 N N . HIS E 1 289 ? 188.641 113.977 76.485 1.00 29.36 289 HIS E N 1
ATOM 12186 C CA . HIS E 1 289 ? 188.469 115.385 76.743 1.00 31.03 289 HIS E CA 1
ATOM 12187 C C . HIS E 1 289 ? 189.417 116.225 75.868 1.00 34.54 289 HIS E C 1
ATOM 12188 O O . HIS E 1 289 ? 190.304 116.914 76.368 1.00 32.71 289 HIS E O 1
ATOM 12195 N N . PRO E 1 290 ? 189.253 116.165 74.548 1.00 37.13 290 PRO E N 1
ATOM 12196 C CA . PRO E 1 290 ? 190.085 116.921 73.605 1.00 30.96 290 PRO E CA 1
ATOM 12197 C C . PRO E 1 290 ? 190.177 118.412 73.886 1.00 31.81 290 PRO E C 1
ATOM 12198 O O . PRO E 1 290 ? 191.077 119.031 73.346 1.00 35.21 290 PRO E O 1
ATOM 12202 N N . SER E 1 291 ? 189.252 118.981 74.658 1.00 34.52 291 SER E N 1
ATOM 12203 C CA . SER E 1 291 ? 189.346 120.396 75.043 1.00 35.93 291 SER E CA 1
ATOM 12204 C C . SER E 1 291 ? 190.372 120.661 76.145 1.00 33.09 291 SER E C 1
ATOM 12205 O O . SER E 1 291 ? 190.564 121.790 76.528 1.00 36.63 291 SER E O 1
ATOM 12208 N N . VAL E 1 292 ? 191.025 119.615 76.635 1.00 30.81 292 VAL E N 1
ATOM 12209 C CA . VAL E 1 292 ? 191.932 119.704 77.755 1.00 23.36 292 VAL E CA 1
ATOM 12210 C C . VAL E 1 292 ? 193.211 118.949 77.442 1.00 34.65 292 VAL E C 1
ATOM 12211 O O . VAL E 1 292 ? 194.265 119.240 78.019 1.00 40.85 292 VAL E O 1
ATOM 12215 N N . ASN E 1 293 ? 193.133 117.941 76.574 1.00 30.07 293 ASN E N 1
ATOM 12216 C CA . ASN E 1 293 ? 194.318 117.137 76.263 1.00 27.37 293 ASN E CA 1
ATOM 12217 C C . ASN E 1 293 ? 194.155 116.632 74.874 1.00 31.67 293 ASN E C 1
ATOM 12218 O O . ASN E 1 293 ? 193.816 115.457 74.656 1.00 30.43 293 ASN E O 1
ATOM 12223 N N . PRO E 1 294 ? 194.368 117.525 73.910 1.00 36.67 294 PRO E N 1
ATOM 12224 C CA . PRO E 1 294 ? 193.870 117.343 72.551 1.00 27.55 294 PRO E CA 1
ATOM 12225 C C . PRO E 1 294 ? 194.665 116.311 71.738 1.00 29.77 294 PRO E C 1
ATOM 12226 O O . PRO E 1 294 ? 194.205 115.913 70.677 1.00 27.13 294 PRO E O 1
ATOM 12230 N N . THR E 1 295 ? 195.834 115.885 72.212 1.00 30.22 295 THR E N 1
ATOM 12231 C CA . THR E 1 295 ? 196.628 114.928 71.447 1.00 26.34 295 THR E CA 1
ATOM 12232 C C . THR E 1 295 ? 196.008 113.592 71.762 1.00 25.85 295 THR E C 1
ATOM 12233 O O . THR E 1 295 ? 195.997 112.655 70.965 1.00 24.97 295 THR E O 1
ATOM 12237 N N . GLY E 1 296 ? 195.452 113.525 72.953 1.00 26.67 296 GLY E N 1
ATOM 12238 C CA . GLY E 1 296 ? 194.796 112.319 73.394 1.00 30.37 296 GLY E CA 1
ATOM 12239 C C . GLY E 1 296 ? 195.797 111.380 74.011 1.00 28.17 296 GLY E C 1
ATOM 12240 O O . GLY E 1 296 ? 195.434 110.319 74.506 1.00 29.55 296 GLY E O 1
ATOM 12241 N N . ILE E 1 297 ? 197.069 111.754 73.990 1.00 23.07 297 ILE E N 1
ATOM 12242 C CA . ILE E 1 297 ? 198.058 110.849 74.535 1.00 23.27 297 ILE E CA 1
ATOM 12243 C C . ILE E 1 297 ? 197.844 110.544 76.019 1.00 30.33 297 ILE E C 1
ATOM 12244 O O . ILE E 1 297 ? 197.485 111.421 76.810 1.00 28.78 297 ILE E O 1
ATOM 12249 N N . VAL E 1 298 ? 198.028 109.284 76.388 1.00 26.55 298 VAL E N 1
ATOM 12250 C CA . VAL E 1 298 ? 197.831 108.907 77.768 1.00 23.70 298 VAL E CA 1
ATOM 12251 C C . VAL E 1 298 ? 199.151 108.665 78.394 1.00 23.65 298 VAL E C 1
ATOM 12252 O O . VAL E 1 298 ? 199.894 107.810 77.926 1.00 22.45 298 VAL E O 1
ATOM 12256 N N . PRO E 1 299 ? 199.423 109.391 79.486 1.00 25.43 299 PRO E N 1
ATOM 12257 C CA . PRO E 1 299 ? 200.690 109.397 80.227 1.00 22.86 299 PRO E CA 1
ATOM 12258 C C . PRO E 1 299 ? 201.059 107.997 80.620 1.00 25.10 299 PRO E C 1
ATOM 12259 O O . PRO E 1 299 ? 200.157 107.195 80.910 1.00 20.24 299 PRO E O 1
ATOM 12263 N N . VAL E 1 300 ? 202.361 107.723 80.627 1.00 23.29 300 VAL E N 1
ATOM 12264 C CA . VAL E 1 300 ? 202.908 106.468 81.118 1.00 21.10 300 VAL E CA 1
ATOM 12265 C C . VAL E 1 300 ? 202.597 106.315 82.586 1.00 24.60 300 VAL E C 1
ATOM 12266 O O . VAL E 1 300 ? 202.934 105.315 83.202 1.00 25.51 300 VAL E O 1
ATOM 12270 N N . GLY E 1 301 ? 201.949 107.351 83.118 1.00 31.59 301 GLY E N 1
ATOM 12271 C CA . GLY E 1 301 ? 201.206 107.345 84.379 1.00 26.92 301 GLY E CA 1
ATOM 12272 C C . GLY E 1 301 ? 202.165 107.415 85.507 1.00 32.32 301 GLY E C 1
ATOM 12273 O O . GLY E 1 301 ? 203.379 107.249 85.260 1.00 38.59 301 GLY E O 1
ATOM 12274 N N . PRO E 1 302 ? 201.669 107.709 86.720 1.00 28.78 302 PRO E N 1
ATOM 12275 C CA . PRO E 1 302 ? 202.496 107.424 87.907 1.00 28.18 302 PRO E CA 1
ATOM 12276 C C . PRO E 1 302 ? 202.710 105.910 87.987 1.00 30.41 302 PRO E C 1
ATOM 12277 O O . PRO E 1 302 ? 201.735 105.181 87.849 1.00 26.05 302 PRO E O 1
ATOM 12281 N N . ALA E 1 303 ? 203.962 105.464 88.143 1.00 37.19 303 ALA E N 1
ATOM 12282 C CA . ALA E 1 303 ? 204.324 104.044 88.117 1.00 35.04 303 ALA E CA 1
ATOM 12283 C C . ALA E 1 303 ? 203.493 103.259 89.105 1.00 44.09 303 ALA E C 1
ATOM 12284 O O . ALA E 1 303 ? 202.869 102.266 88.736 1.00 49.69 303 ALA E O 1
ATOM 12286 N N . GLN E 1 304 ? 203.459 103.691 90.359 1.00 41.44 304 GLN E N 1
ATOM 12287 C CA . GLN E 1 304 ? 202.416 103.176 91.251 1.00 52.26 304 GLN E CA 1
ATOM 12288 C C . GLN E 1 304 ? 201.724 104.311 91.978 1.00 50.45 304 GLN E C 1
ATOM 12289 O O . GLN E 1 304 ? 202.275 104.873 92.917 1.00 55.71 304 GLN E O 1
ATOM 12295 N N . PRO E 1 305 ? 200.526 104.676 91.502 1.00 45.74 305 PRO E N 1
ATOM 12296 C CA . PRO E 1 305 ? 199.641 105.754 91.968 1.00 41.75 305 PRO E CA 1
ATOM 12297 C C . PRO E 1 305 ? 198.990 105.510 93.315 1.00 47.21 305 PRO E C 1
ATOM 12298 O O . PRO E 1 305 ? 198.520 106.479 93.947 1.00 40.74 305 PRO E O 1
ATOM 12302 N N . LEU E 1 306 ? 198.949 104.226 93.701 1.00 57.08 306 LEU E N 1
ATOM 12303 C CA . LEU E 1 306 ? 198.277 103.715 94.895 1.00 51.00 306 LEU E CA 1
ATOM 12304 C C . LEU E 1 306 ? 199.298 103.159 95.881 1.00 67.22 306 LEU E C 1
ATOM 12305 O O . LEU E 1 306 ? 200.492 103.121 95.577 1.00 65.10 306 LEU E O 1
ATOM 12310 N N . PRO E 1 307 ? 198.834 102.741 97.079 1.00 85.30 307 PRO E N 1
ATOM 12311 C CA . PRO E 1 307 ? 199.731 102.111 98.061 1.00 93.01 307 PRO E CA 1
ATOM 12312 C C . PRO E 1 307 ? 199.465 100.607 98.266 1.00 98.34 307 PRO E C 1
ATOM 12313 O O . PRO E 1 307 ? 200.142 99.733 97.680 1.00 80.43 307 PRO E O 1
ATOM 12317 N N . GLY E 1 308 ? 198.464 100.344 99.117 1.00 107.05 308 GLY E N 1
ATOM 12318 C CA . GLY E 1 308 ? 198.142 99.024 99.650 1.00 113.95 308 GLY E CA 1
ATOM 12319 C C . GLY E 1 308 ? 197.768 99.035 101.142 1.00 112.77 308 GLY E C 1
ATOM 12320 O O . GLY E 1 308 ? 196.628 99.364 101.498 1.00 100.49 308 GLY E O 1
ATOM 12321 N N . LEU E 1 309 ? 198.728 98.659 102.001 1.00 129.67 309 LEU E N 1
ATOM 12322 C CA . LEU E 1 309 ? 198.589 98.640 103.473 1.00 134.12 309 LEU E CA 1
ATOM 12323 C C . LEU E 1 309 ? 199.990 98.656 104.156 1.00 141.10 309 LEU E C 1
ATOM 12324 O O . LEU E 1 309 ? 200.997 98.281 103.528 1.00 125.19 309 LEU E O 1
ATOM 12329 N N . THR E 1 310 ? 200.048 99.108 105.418 1.00 154.47 310 THR E N 1
ATOM 12330 C CA . THR E 1 310 ? 201.296 99.135 106.223 1.00 160.76 310 THR E CA 1
ATOM 12331 C C . THR E 1 310 ? 201.196 98.285 107.521 1.00 163.78 310 THR E C 1
ATOM 12332 O O . THR E 1 310 ? 200.977 97.069 107.451 1.00 162.48 310 THR E O 1
ATOM 12336 N N . LEU E 1 311 ? 201.365 98.914 108.692 1.00 162.71 311 LEU E N 1
ATOM 12337 C CA . LEU E 1 311 ? 201.187 98.229 109.987 1.00 163.18 311 LEU E CA 1
ATOM 12338 C C . LEU E 1 311 ? 199.689 98.298 110.423 1.00 171.43 311 LEU E C 1
ATOM 12339 O O . LEU E 1 311 ? 199.203 99.367 110.818 1.00 165.86 311 LEU E O 1
ATOM 12344 N N . GLN E 1 312 ? 198.983 97.156 110.339 1.00 169.12 312 GLN E N 1
ATOM 12345 C CA . GLN E 1 312 ? 197.497 97.052 110.437 1.00 152.94 312 GLN E CA 1
ATOM 12346 C C . GLN E 1 312 ? 196.769 97.961 111.462 1.00 148.58 312 GLN E C 1
ATOM 12347 O O . GLN E 1 312 ? 196.503 99.138 111.181 1.00 135.95 312 GLN E O 1
ATOM 12353 N N . SER E 1 313 ? 196.432 97.397 112.628 1.00 154.32 313 SER E N 1
ATOM 12354 C CA . SER E 1 313 ? 195.636 98.084 113.660 1.00 147.71 313 SER E CA 1
ATOM 12355 C C . SER E 1 313 ? 195.919 97.496 115.058 1.00 128.13 313 SER E C 1
ATOM 12356 O O . SER E 1 313 ? 196.768 97.992 115.815 1.00 100.36 313 SER E O 1
ATOM 12359 N N . GLY F 1 2 ? 207.456 129.754 65.224 1.00 50.90 2 GLY F N 1
ATOM 12360 C CA . GLY F 1 2 ? 207.719 130.622 64.086 1.00 52.23 2 GLY F CA 1
ATOM 12361 C C . GLY F 1 2 ? 209.195 130.700 63.722 1.00 46.56 2 GLY F C 1
ATOM 12362 O O . GLY F 1 2 ? 210.034 130.349 64.550 1.00 42.58 2 GLY F O 1
ATOM 12363 N N . LEU F 1 3 ? 209.515 131.131 62.492 1.00 40.82 3 LEU F N 1
ATOM 12364 C CA . LEU F 1 3 ? 210.914 131.329 62.072 1.00 38.02 3 LEU F CA 1
ATOM 12365 C C . LEU F 1 3 ? 211.122 132.629 61.372 1.00 42.18 3 LEU F C 1
ATOM 12366 O O . LEU F 1 3 ? 210.171 133.324 61.034 1.00 44.44 3 LEU F O 1
ATOM 12371 N N . LEU F 1 4 ? 212.389 132.937 61.131 1.00 37.93 4 LEU F N 1
ATOM 12372 C CA . LEU F 1 4 ? 212.727 133.980 60.197 1.00 32.92 4 LEU F CA 1
ATOM 12373 C C . LEU F 1 4 ? 213.145 133.253 58.923 1.00 38.88 4 LEU F C 1
ATOM 12374 O O . LEU F 1 4 ? 213.927 132.288 58.981 1.00 39.97 4 LEU F O 1
ATOM 12379 N N . ILE F 1 5 ? 212.617 133.703 57.783 1.00 38.15 5 ILE F N 1
ATOM 12380 C CA . ILE F 1 5 ? 213.028 133.204 56.462 1.00 38.04 5 ILE F CA 1
ATOM 12381 C C . ILE F 1 5 ? 213.290 134.381 55.531 1.00 34.06 5 ILE F C 1
ATOM 12382 O O . ILE F 1 5 ? 212.344 135.059 55.143 1.00 34.43 5 ILE F O 1
ATOM 12387 N N . ASP F 1 6 ? 214.556 134.607 55.164 1.00 36.93 6 ASP F N 1
ATOM 12388 C CA . ASP F 1 6 ? 215.025 135.873 54.536 1.00 38.53 6 ASP F CA 1
ATOM 12389 C C . ASP F 1 6 ? 214.440 136.979 55.374 1.00 38.32 6 ASP F C 1
ATOM 12390 O O . ASP F 1 6 ? 214.310 138.124 54.976 1.00 32.24 6 ASP F O 1
ATOM 12395 N N . GLY F 1 7 ? 214.189 136.572 56.606 1.00 44.95 7 GLY F N 1
ATOM 12396 C CA . GLY F 1 7 ? 213.098 137.023 57.430 1.00 36.57 7 GLY F CA 1
ATOM 12397 C C . GLY F 1 7 ? 212.995 138.476 57.642 1.00 34.29 7 GLY F C 1
ATOM 12398 O O . GLY F 1 7 ? 213.987 139.141 57.926 1.00 32.72 7 GLY F O 1
ATOM 12399 N N . VAL F 1 8 ? 211.770 138.966 57.521 1.00 41.75 8 VAL F N 1
ATOM 12400 C CA . VAL F 1 8 ? 210.576 138.161 57.215 1.00 29.50 8 VAL F CA 1
ATOM 12401 C C . VAL F 1 8 ? 210.311 137.002 58.202 1.00 38.10 8 VAL F C 1
ATOM 12402 O O . VAL F 1 8 ? 210.793 135.875 58.038 1.00 39.16 8 VAL F O 1
ATOM 12404 N N . TRP F 1 9 ? 209.534 137.328 59.234 1.00 32.29 9 TRP F N 1
ATOM 12405 C CA . TRP F 1 9 ? 209.101 136.408 60.285 1.00 29.11 9 TRP F CA 1
ATOM 12406 C C . TRP F 1 9 ? 207.863 135.653 59.866 1.00 44.93 9 TRP F C 1
ATOM 12407 O O . TRP F 1 9 ? 206.817 136.247 59.642 1.00 48.35 9 TRP F O 1
ATOM 12418 N N . ARG F 1 10 ? 207.964 134.333 59.781 1.00 55.28 10 ARG F N 1
ATOM 12419 C CA . ARG F 1 10 ? 206.849 133.540 59.274 1.00 65.72 10 ARG F CA 1
ATOM 12420 C C . ARG F 1 10 ? 206.212 132.633 60.346 1.00 74.16 10 ARG F C 1
ATOM 12421 O O . ARG F 1 10 ? 206.740 131.567 60.672 1.00 71.26 10 ARG F O 1
ATOM 12429 N N . ASP F 1 11 ? 205.068 133.091 60.875 1.00 88.24 11 ASP F N 1
ATOM 12430 C CA . ASP F 1 11 ? 204.351 132.457 61.999 1.00 88.66 11 ASP F CA 1
ATOM 12431 C C . ASP F 1 11 ? 203.911 131.036 61.632 1.00 85.16 11 ASP F C 1
ATOM 12432 O O . ASP F 1 11 ? 203.980 130.633 60.467 1.00 75.56 11 ASP F O 1
ATOM 12437 N N . THR F 1 16 ? 203.621 128.500 50.021 1.00 139.62 16 THR F N 1
ATOM 12438 C CA . THR F 1 16 ? 202.834 127.568 49.214 1.00 135.76 16 THR F CA 1
ATOM 12439 C C . THR F 1 16 ? 203.551 126.205 49.078 1.00 129.40 16 THR F C 1
ATOM 12440 O O . THR F 1 16 ? 202.917 125.175 48.765 1.00 108.02 16 THR F O 1
ATOM 12442 N N . LYS F 1 17 ? 204.866 126.224 49.341 1.00 136.38 17 LYS F N 1
ATOM 12443 C CA . LYS F 1 17 ? 205.749 125.042 49.279 1.00 132.63 17 LYS F CA 1
ATOM 12444 C C . LYS F 1 17 ? 206.361 124.681 50.658 1.00 132.28 17 LYS F C 1
ATOM 12445 O O . LYS F 1 17 ? 206.453 125.536 51.558 1.00 120.78 17 LYS F O 1
ATOM 12447 N N . SER F 1 18 ? 206.768 123.415 50.817 1.00 125.82 18 SER F N 1
ATOM 12448 C CA . SER F 1 18 ? 207.309 122.922 52.098 1.00 109.18 18 SER F CA 1
ATOM 12449 C C . SER F 1 18 ? 208.718 123.527 52.433 1.00 103.15 18 SER F C 1
ATOM 12450 O O . SER F 1 18 ? 208.806 124.469 53.242 1.00 101.68 18 SER F O 1
ATOM 12453 N N . SER F 1 19 ? 209.787 123.038 51.780 1.00 89.13 19 SER F N 1
ATOM 12454 C CA . SER F 1 19 ? 211.185 123.235 52.270 1.00 102.78 19 SER F CA 1
ATOM 12455 C C . SER F 1 19 ? 211.871 124.615 51.965 1.00 99.74 19 SER F C 1
ATOM 12456 O O . SER F 1 19 ? 212.028 125.466 52.880 1.00 62.59 19 SER F O 1
ATOM 12459 N N . GLY F 1 20 ? 212.309 124.825 50.714 1.00 109.65 20 GLY F N 1
ATOM 12460 C CA . GLY F 1 20 ? 212.264 123.825 49.641 1.00 111.10 20 GLY F CA 1
ATOM 12461 C C . GLY F 1 20 ? 213.601 123.527 48.944 1.00 93.94 20 GLY F C 1
ATOM 12462 O O . GLY F 1 20 ? 213.710 122.566 48.155 1.00 82.83 20 GLY F O 1
ATOM 12463 N N . GLY F 1 21 ? 214.606 124.358 49.253 1.00 91.22 21 GLY F N 1
ATOM 12464 C CA . GLY F 1 21 ? 215.946 124.332 48.652 1.00 101.22 21 GLY F CA 1
ATOM 12465 C C . GLY F 1 21 ? 216.906 125.298 49.362 1.00 94.49 21 GLY F C 1
ATOM 12466 O O . GLY F 1 21 ? 218.127 125.097 49.418 1.00 79.99 21 GLY F O 1
ATOM 12467 N N . ARG F 1 22 ? 216.327 126.399 49.835 1.00 100.11 22 ARG F N 1
ATOM 12468 C CA . ARG F 1 22 ? 216.748 127.049 51.064 1.00 90.82 22 ARG F CA 1
ATOM 12469 C C . ARG F 1 22 ? 215.881 126.322 52.108 1.00 94.08 22 ARG F C 1
ATOM 12470 O O . ARG F 1 22 ? 214.711 126.699 52.353 1.00 92.76 22 ARG F O 1
ATOM 12478 N N . PHE F 1 23 ? 216.409 125.211 52.636 1.00 83.43 23 PHE F N 1
ATOM 12479 C CA . PHE F 1 23 ? 215.744 124.536 53.745 1.00 72.25 23 PHE F CA 1
ATOM 12480 C C . PHE F 1 23 ? 216.207 125.281 54.954 1.00 67.34 23 PHE F C 1
ATOM 12481 O O . PHE F 1 23 ? 217.198 125.989 54.887 1.00 79.57 23 PHE F O 1
ATOM 12489 N N . VAL F 1 24 ? 215.499 125.164 56.058 1.00 55.55 24 VAL F N 1
ATOM 12490 C CA . VAL F 1 24 ? 215.873 125.950 57.217 1.00 46.68 24 VAL F CA 1
ATOM 12491 C C . VAL F 1 24 ? 216.796 125.207 58.184 1.00 48.56 24 VAL F C 1
ATOM 12492 O O . VAL F 1 24 ? 216.492 124.123 58.681 1.00 49.77 24 VAL F O 1
ATOM 12496 N N . ARG F 1 25 ? 217.941 125.799 58.446 1.00 48.69 25 ARG F N 1
ATOM 12497 C CA . ARG F 1 25 ? 218.921 125.141 59.270 1.00 48.63 25 ARG F CA 1
ATOM 12498 C C . ARG F 1 25 ? 218.341 125.041 60.691 1.00 46.21 25 ARG F C 1
ATOM 12499 O O . ARG F 1 25 ? 217.951 126.042 61.286 1.00 55.90 25 ARG F O 1
ATOM 12507 N N . LYS F 1 26 ? 218.264 123.835 61.229 1.00 41.86 26 LYS F N 1
ATOM 12508 C CA . LYS F 1 26 ? 217.660 123.602 62.541 1.00 40.54 26 LYS F CA 1
ATOM 12509 C C . LYS F 1 26 ? 218.620 123.922 63.669 1.00 41.21 26 LYS F C 1
ATOM 12510 O O . LYS F 1 26 ? 218.201 124.257 64.764 1.00 44.17 26 LYS F O 1
ATOM 12516 N N . GLU F 1 27 ? 219.916 123.829 63.384 1.00 48.29 27 GLU F N 1
ATOM 12517 C CA . GLU F 1 27 ? 220.978 123.985 64.383 1.00 37.96 27 GLU F CA 1
ATOM 12518 C C . GLU F 1 27 ? 221.150 125.412 64.781 1.00 37.30 27 GLU F C 1
ATOM 12519 O O . GLU F 1 27 ? 220.453 126.317 64.288 1.00 46.63 27 GLU F O 1
ATOM 12525 N N . SER F 1 28 ? 222.101 125.595 65.681 1.00 36.62 28 SER F N 1
ATOM 12526 C CA . SER F 1 28 ? 222.482 126.897 66.181 1.00 30.76 28 SER F CA 1
ATOM 12527 C C . SER F 1 28 ? 223.515 127.535 65.258 1.00 31.36 28 SER F C 1
ATOM 12528 O O . SER F 1 28 ? 224.670 127.084 65.179 1.00 27.10 28 SER F O 1
ATOM 12531 N N . GLN F 1 29 ? 223.113 128.617 64.595 1.00 33.00 29 GLN F N 1
ATOM 12532 C CA . GLN F 1 29 ? 223.972 129.255 63.587 1.00 30.70 29 GLN F CA 1
ATOM 12533 C C . GLN F 1 29 ? 225.161 130.207 63.965 1.00 28.30 29 GLN F C 1
ATOM 12534 O O . GLN F 1 29 ? 225.917 130.593 63.068 1.00 30.81 29 GLN F O 1
ATOM 12540 N N . TYR F 1 30 ? 225.329 130.608 65.232 1.00 24.20 30 TYR F N 1
ATOM 12541 C CA . TYR F 1 30 ? 226.416 131.521 65.565 1.00 21.33 30 TYR F CA 1
ATOM 12542 C C . TYR F 1 30 ? 227.415 130.926 66.527 1.00 22.68 30 TYR F C 1
ATOM 12543 O O . TYR F 1 30 ? 227.147 130.820 67.699 1.00 21.20 30 TYR F O 1
ATOM 12552 N N . ARG F 1 31 ? 228.595 130.567 66.031 1.00 30.63 31 ARG F N 1
ATOM 12553 C CA . ARG F 1 31 ? 229.536 129.791 66.837 1.00 27.42 31 ARG F CA 1
ATOM 12554 C C . ARG F 1 31 ? 230.902 130.449 67.178 1.00 28.55 31 ARG F C 1
ATOM 12555 O O . ARG F 1 31 ? 231.917 129.769 67.232 1.00 38.87 31 ARG F O 1
ATOM 12563 N N . GLY F 1 32 ? 230.945 131.749 67.443 1.00 27.31 32 GLY F N 1
ATOM 12564 C CA . GLY F 1 32 ? 232.213 132.407 67.748 1.00 29.72 32 GLY F CA 1
ATOM 12565 C C . GLY F 1 32 ? 232.689 132.124 69.160 1.00 32.98 32 GLY F C 1
ATOM 12566 O O . GLY F 1 32 ? 231.979 131.407 69.876 1.00 30.42 32 GLY F O 1
ATOM 12567 N N . GLY F 1 33 ? 233.836 132.699 69.575 1.00 29.84 33 GLY F N 1
ATOM 12568 C CA . GLY F 1 33 ? 234.523 132.301 70.820 1.00 23.06 33 GLY F CA 1
ATOM 12569 C C . GLY F 1 33 ? 235.024 130.930 70.494 1.00 36.99 33 GLY F C 1
ATOM 12570 O O . GLY F 1 33 ? 234.839 130.476 69.347 1.00 45.26 33 GLY F O 1
ATOM 12571 N N . LEU F 1 34 ? 235.606 130.238 71.464 1.00 42.03 34 LEU F N 1
ATOM 12572 C CA . LEU F 1 34 ? 236.302 128.949 71.190 1.00 36.19 34 LEU F CA 1
ATOM 12573 C C . LEU F 1 34 ? 237.705 129.212 70.590 1.00 35.89 34 LEU F C 1
ATOM 12574 O O . LEU F 1 34 ? 237.827 129.820 69.544 1.00 33.16 34 LEU F O 1
ATOM 12579 N N . ASP F 1 35 ? 238.770 128.790 71.255 1.00 44.83 35 ASP F N 1
ATOM 12580 C CA . ASP F 1 35 ? 240.140 129.178 70.820 1.00 53.01 35 ASP F CA 1
ATOM 12581 C C . ASP F 1 35 ? 240.604 130.386 71.596 1.00 56.56 35 ASP F C 1
ATOM 12582 O O . ASP F 1 35 ? 239.774 131.005 72.292 1.00 50.69 35 ASP F O 1
ATOM 12587 N N . ALA F 1 36 ? 241.895 130.729 71.483 1.00 48.26 36 ALA F N 1
ATOM 12588 C CA . ALA F 1 36 ? 242.459 131.872 72.226 1.00 49.33 36 ALA F CA 1
ATOM 12589 C C . ALA F 1 36 ? 241.892 133.380 72.113 1.00 53.09 36 ALA F C 1
ATOM 12590 O O . ALA F 1 36 ? 242.676 134.349 72.223 1.00 38.55 36 ALA F O 1
ATOM 12592 N N . GLY F 1 37 ? 240.548 133.532 72.005 1.00 52.51 37 GLY F N 1
ATOM 12593 C CA . GLY F 1 37 ? 239.778 134.786 72.017 1.00 41.66 37 GLY F CA 1
ATOM 12594 C C . GLY F 1 37 ? 238.434 134.736 72.786 1.00 47.82 37 GLY F C 1
ATOM 12595 O O . GLY F 1 37 ? 237.259 134.985 72.260 1.00 20.67 37 GLY F O 1
ATOM 12596 N N . PHE F 1 38 ? 238.574 134.508 74.099 1.00 54.81 38 PHE F N 1
ATOM 12597 C CA . PHE F 1 38 ? 239.737 134.845 74.980 1.00 50.82 38 PHE F CA 1
ATOM 12598 C C . PHE F 1 38 ? 239.911 136.369 75.019 1.00 49.12 38 PHE F C 1
ATOM 12599 O O . PHE F 1 38 ? 240.260 137.027 76.047 1.00 37.81 38 PHE F O 1
ATOM 12607 N N . ARG F 1 39 ? 239.672 136.883 73.826 1.00 50.89 39 ARG F N 1
ATOM 12608 C CA . ARG F 1 39 ? 239.417 138.277 73.586 1.00 57.81 39 ARG F CA 1
ATOM 12609 C C . ARG F 1 39 ? 237.975 138.543 74.090 1.00 45.70 39 ARG F C 1
ATOM 12610 O O . ARG F 1 39 ? 237.131 139.182 73.309 1.00 26.87 39 ARG F O 1
ATOM 12618 N N . GLY F 1 40 ? 237.762 137.992 75.341 1.00 24.60 40 GLY F N 1
ATOM 12619 C CA . GLY F 1 40 ? 236.710 138.315 76.317 1.00 27.92 40 GLY F CA 1
ATOM 12620 C C . GLY F 1 40 ? 236.914 139.583 77.189 1.00 30.42 40 GLY F C 1
ATOM 12621 O O . GLY F 1 40 ? 237.776 139.617 78.045 1.00 29.41 40 GLY F O 1
ATOM 12622 N N . GLU F 1 41 ? 236.109 140.628 76.990 1.00 24.41 41 GLU F N 1
ATOM 12623 C CA . GLU F 1 41 ? 236.387 141.966 77.533 1.00 22.67 41 GLU F CA 1
ATOM 12624 C C . GLU F 1 41 ? 235.243 142.582 78.409 1.00 25.02 41 GLU F C 1
ATOM 12625 O O . GLU F 1 41 ? 234.073 142.494 78.039 1.00 25.28 41 GLU F O 1
ATOM 12631 N N . PRO F 1 42 ? 235.558 143.224 79.565 1.00 21.45 42 PRO F N 1
ATOM 12632 C CA . PRO F 1 42 ? 234.462 143.765 80.385 1.00 19.23 42 PRO F CA 1
ATOM 12633 C C . PRO F 1 42 ? 233.699 144.744 79.589 1.00 20.43 42 PRO F C 1
ATOM 12634 O O . PRO F 1 42 ? 234.326 145.453 78.830 1.00 26.88 42 PRO F O 1
ATOM 12638 N N . GLY F 1 43 ? 232.387 144.766 79.730 1.00 20.13 43 GLY F N 1
ATOM 12639 C CA . GLY F 1 43 ? 231.552 145.701 79.004 1.00 21.03 43 GLY F CA 1
ATOM 12640 C C . GLY F 1 43 ? 231.165 145.359 77.576 1.00 21.46 43 GLY F C 1
ATOM 12641 O O . GLY F 1 43 ? 230.086 145.758 77.145 1.00 23.03 43 GLY F O 1
ATOM 12642 N N . ARG F 1 44 ? 232.025 144.643 76.847 1.00 16.44 44 ARG F N 1
ATOM 12643 C CA . ARG F 1 44 ? 231.807 144.433 75.430 1.00 15.60 44 ARG F CA 1
ATOM 12644 C C . ARG F 1 44 ? 230.645 143.540 75.040 1.00 21.78 44 ARG F C 1
ATOM 12645 O O . ARG F 1 44 ? 230.066 143.744 73.982 1.00 21.53 44 ARG F O 1
ATOM 12653 N N . TYR F 1 45 ? 230.340 142.532 75.864 1.00 23.16 45 TYR F N 1
ATOM 12654 C CA . TYR F 1 45 ? 229.322 141.504 75.548 1.00 22.96 45 TYR F CA 1
ATOM 12655 C C . TYR F 1 45 ? 228.000 141.574 76.321 1.00 25.20 45 TYR F C 1
ATOM 12656 O O . TYR F 1 45 ? 227.959 141.940 77.485 1.00 28.95 45 TYR F O 1
ATOM 12665 N N . HIS F 1 46 ? 226.917 141.178 75.662 1.00 28.03 46 HIS F N 1
ATOM 12666 C CA . HIS F 1 46 ? 225.569 141.334 76.212 1.00 24.53 46 HIS F CA 1
ATOM 12667 C C . HIS F 1 46 ? 224.862 140.013 76.069 1.00 22.47 46 HIS F C 1
ATOM 12668 O O . HIS F 1 46 ? 224.982 139.387 75.027 1.00 21.92 46 HIS F O 1
ATOM 12675 N N . LEU F 1 47 ? 224.130 139.590 77.099 1.00 21.30 47 LEU F N 1
ATOM 12676 C CA . LEU F 1 47 ? 223.447 138.299 77.073 1.00 18.45 47 LEU F CA 1
ATOM 12677 C C . LEU F 1 47 ? 221.953 138.432 77.017 1.00 18.84 47 LEU F C 1
ATOM 12678 O O . LEU F 1 47 ? 221.350 138.965 77.954 1.00 21.65 47 LEU F O 1
ATOM 12683 N N . TYR F 1 48 ? 221.356 137.898 75.948 1.00 18.26 48 TYR F N 1
ATOM 12684 C CA . TYR F 1 48 ? 219.892 137.853 75.780 1.00 18.56 48 TYR F CA 1
ATOM 12685 C C . TYR F 1 48 ? 219.379 136.589 76.360 1.00 17.27 48 TYR F C 1
ATOM 12686 O O . TYR F 1 48 ? 219.695 135.532 75.858 1.00 23.42 48 TYR F O 1
ATOM 12695 N N . ALA F 1 49 ? 218.563 136.662 77.393 1.00 17.40 49 ALA F N 1
ATOM 12696 C CA . ALA F 1 49 ? 218.114 135.413 78.015 1.00 19.34 49 ALA F CA 1
ATOM 12697 C C . ALA F 1 49 ? 216.671 135.379 78.508 1.00 20.53 49 ALA F C 1
ATOM 12698 O O . ALA F 1 49 ? 215.796 136.162 78.079 1.00 20.27 49 ALA F O 1
ATOM 12700 N N . GLY F 1 50 ? 216.425 134.448 79.419 1.00 18.89 50 GLY F N 1
ATOM 12701 C CA . GLY F 1 50 ? 215.112 134.340 80.035 1.00 19.88 50 GLY F CA 1
ATOM 12702 C C . GLY F 1 50 ? 215.127 133.493 81.278 1.00 23.16 50 GLY F C 1
ATOM 12703 O O . GLY F 1 50 ? 216.066 132.701 81.515 1.00 31.46 50 GLY F O 1
ATOM 12704 N N . PHE F 1 51 ? 214.088 133.639 82.083 1.00 22.94 51 PHE F N 1
ATOM 12705 C CA . PHE F 1 51 ? 213.964 132.790 83.257 1.00 22.27 51 PHE F CA 1
ATOM 12706 C C . PHE F 1 51 ? 213.358 131.440 82.917 1.00 29.11 51 PHE F C 1
ATOM 12707 O O . PHE F 1 51 ? 213.530 130.471 83.673 1.00 43.65 51 PHE F O 1
ATOM 12715 N N . ALA F 1 52 ? 212.650 131.367 81.798 1.00 20.53 52 ALA F N 1
ATOM 12716 C CA . ALA F 1 52 ? 211.868 130.186 81.527 1.00 21.55 52 ALA F CA 1
ATOM 12717 C C . ALA F 1 52 ? 212.637 129.109 80.781 1.00 23.96 52 ALA F C 1
ATOM 12718 O O . ALA F 1 52 ? 212.503 127.944 81.101 1.00 33.45 52 ALA F O 1
ATOM 12720 N N . CYS F 1 53 ? 213.439 129.447 79.789 1.00 21.44 53 CYS F N 1
ATOM 12721 C CA . CYS F 1 53 ? 213.977 128.356 78.988 1.00 21.44 53 CYS F CA 1
ATOM 12722 C C . CYS F 1 53 ? 215.273 127.879 79.580 1.00 21.34 53 CYS F C 1
ATOM 12723 O O . CYS F 1 53 ? 216.140 128.674 79.917 1.00 21.43 53 CYS F O 1
ATOM 12726 N N . PRO F 1 54 ? 215.378 126.558 79.758 1.00 25.54 54 PRO F N 1
ATOM 12727 C CA . PRO F 1 54 ? 216.511 125.976 80.488 1.00 25.44 54 PRO F CA 1
ATOM 12728 C C . PRO F 1 54 ? 217.826 126.090 79.713 1.00 26.67 54 PRO F C 1
ATOM 12729 O O . PRO F 1 54 ? 218.887 126.043 80.316 1.00 26.73 54 PRO F O 1
ATOM 12733 N N . TRP F 1 55 ? 217.772 126.279 78.403 1.00 22.76 55 TRP F N 1
ATOM 12734 C CA . TRP F 1 55 ? 218.989 126.524 77.678 1.00 21.25 55 TRP F CA 1
ATOM 12735 C C . TRP F 1 55 ? 219.553 127.845 78.194 1.00 27.51 55 TRP F C 1
ATOM 12736 O O . TRP F 1 55 ? 220.570 127.841 78.862 1.00 30.31 55 TRP F O 1
ATOM 12747 N N . ALA F 1 56 ? 218.866 128.961 77.993 1.00 27.29 56 ALA F N 1
ATOM 12748 C CA . ALA F 1 56 ? 219.232 130.182 78.734 1.00 24.78 56 ALA F CA 1
ATOM 12749 C C . ALA F 1 56 ? 219.666 129.955 80.212 1.00 26.21 56 ALA F C 1
ATOM 12750 O O . ALA F 1 56 ? 220.711 130.420 80.627 1.00 26.43 56 ALA F O 1
ATOM 12752 N N . HIS F 1 57 ? 218.864 129.266 81.017 1.00 24.72 57 HIS F N 1
ATOM 12753 C CA . HIS F 1 57 ? 219.278 128.978 82.388 1.00 23.06 57 HIS F CA 1
ATOM 12754 C C . HIS F 1 57 ? 220.721 128.511 82.495 1.00 23.55 57 HIS F C 1
ATOM 12755 O O . HIS F 1 57 ? 221.438 128.964 83.374 1.00 23.63 57 HIS F O 1
ATOM 12762 N N . ARG F 1 58 ? 221.144 127.583 81.632 1.00 23.64 58 ARG F N 1
ATOM 12763 C CA . ARG F 1 58 ? 222.531 127.111 81.641 1.00 21.23 58 ARG F CA 1
ATOM 12764 C C . ARG F 1 58 ? 223.459 128.318 81.769 1.00 23.05 58 ARG F C 1
ATOM 12765 O O . ARG F 1 58 ? 224.158 128.468 82.776 1.00 21.95 58 ARG F O 1
ATOM 12773 N N . VAL F 1 59 ? 223.452 129.194 80.761 1.00 19.20 59 VAL F N 1
ATOM 12774 C CA . VAL F 1 59 ? 224.297 130.378 80.812 1.00 18.22 59 VAL F CA 1
ATOM 12775 C C . VAL F 1 59 ? 224.044 131.365 8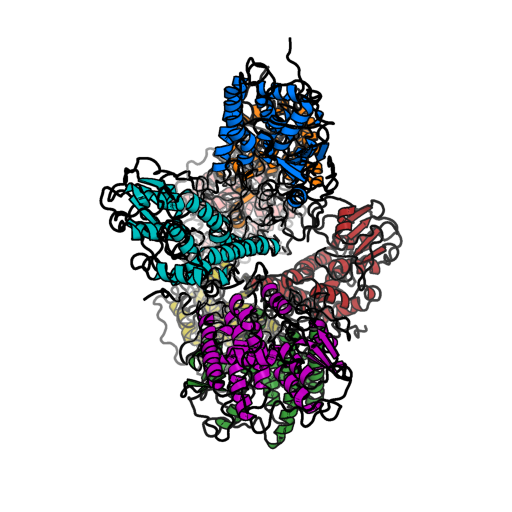1.935 1.00 21.28 59 VAL F C 1
ATOM 12776 O O . VAL F 1 59 ? 225.009 131.915 82.456 1.00 27.71 59 VAL F O 1
ATOM 12780 N N . LEU F 1 60 ? 222.799 131.581 82.341 1.00 17.86 60 LEU F N 1
ATOM 12781 C CA . LEU F 1 60 ? 222.568 132.331 83.585 1.00 19.22 60 LEU F CA 1
ATOM 12782 C C . LEU F 1 60 ? 223.369 131.787 84.768 1.00 22.99 60 LEU F C 1
ATOM 12783 O O . LEU F 1 60 ? 223.996 132.550 85.512 1.00 25.90 60 LEU F O 1
ATOM 12788 N N . ILE F 1 61 ? 223.341 130.474 84.944 1.00 18.20 61 ILE F N 1
ATOM 12789 C CA . ILE F 1 61 ? 224.025 129.878 86.050 1.00 15.73 61 ILE F CA 1
ATOM 12790 C C . ILE F 1 61 ? 225.495 130.113 85.900 1.00 23.59 61 ILE F C 1
ATOM 12791 O O . ILE F 1 61 ? 226.164 130.488 86.871 1.00 27.40 61 ILE F O 1
ATOM 12796 N N . MET F 1 62 ? 226.023 129.911 84.689 1.00 22.03 62 MET F N 1
ATOM 12797 C CA . MET F 1 62 ? 227.454 130.077 84.540 1.00 20.36 62 MET F CA 1
ATOM 12798 C C . MET F 1 62 ? 227.848 131.534 84.722 1.00 23.30 62 MET F C 1
ATOM 12799 O O . MET F 1 62 ? 228.865 131.800 85.379 1.00 20.90 62 MET F O 1
ATOM 12804 N N . ARG F 1 63 ? 227.044 132.458 84.167 1.00 23.92 63 ARG F N 1
ATOM 12805 C CA . ARG F 1 63 ? 227.273 133.911 84.317 1.00 24.74 63 ARG F CA 1
ATOM 12806 C C . ARG F 1 63 ? 227.355 134.308 85.780 1.00 26.57 63 ARG F C 1
ATOM 12807 O O . ARG F 1 63 ? 228.223 135.097 86.175 1.00 25.51 63 ARG F O 1
ATOM 12815 N N . ALA F 1 64 ? 226.438 133.744 86.563 1.00 23.19 64 ALA F N 1
ATOM 12816 C CA . ALA F 1 64 ? 226.391 133.940 88.000 1.00 25.37 64 ALA F CA 1
ATOM 12817 C C . ALA F 1 64 ? 227.628 133.422 88.739 1.00 30.33 64 ALA F C 1
ATOM 12818 O O . ALA F 1 64 ? 228.176 134.143 89.574 1.00 34.76 64 ALA F O 1
ATOM 12820 N N . LEU F 1 65 ? 228.055 132.186 88.444 1.00 23.15 65 LEU F N 1
ATOM 12821 C CA . LEU F 1 65 ? 229.122 131.533 89.208 1.00 23.47 65 LEU F CA 1
ATOM 12822 C C . LEU F 1 65 ? 230.496 132.120 88.934 1.00 30.72 65 LEU F C 1
ATOM 12823 O O . LEU F 1 65 ? 231.418 131.946 89.724 1.00 32.58 65 LEU F O 1
ATOM 12828 N N . LYS F 1 66 ? 230.646 132.774 87.792 1.00 29.20 66 LYS F N 1
ATOM 12829 C CA . LYS F 1 66 ? 231.926 133.336 87.415 1.00 29.65 66 LYS F CA 1
ATOM 12830 C C . LYS F 1 66 ? 232.005 134.801 87.791 1.00 33.50 66 LYS F C 1
ATOM 12831 O O . LYS F 1 66 ? 233.002 135.458 87.459 1.00 34.29 66 LYS F O 1
ATOM 12837 N N . GLY F 1 67 ? 230.968 135.305 88.467 1.00 29.68 67 GLY F N 1
ATOM 12838 C CA . GLY F 1 67 ? 230.896 136.713 88.830 1.00 34.92 67 GLY F CA 1
ATOM 12839 C C . GLY F 1 67 ? 231.128 137.646 87.642 1.00 32.25 67 GLY F C 1
ATOM 12840 O O . GLY F 1 67 ? 232.107 138.399 87.580 1.00 35.53 67 GLY F O 1
ATOM 12841 N N . LEU F 1 68 ? 230.225 137.584 86.685 1.00 25.94 68 LEU F N 1
ATOM 12842 C CA . LEU F 1 68 ? 230.353 138.360 85.479 1.00 29.20 68 LEU F CA 1
ATOM 12843 C C . LEU F 1 68 ? 229.047 139.113 85.235 1.00 34.82 68 LEU F C 1
ATOM 12844 O O . LEU F 1 68 ? 228.753 139.510 84.097 1.00 29.62 68 LEU F O 1
ATOM 12849 N N . GLU F 1 69 ? 228.263 139.312 86.292 1.00 33.25 69 GLU F N 1
ATOM 12850 C CA . GLU F 1 69 ? 226.933 139.870 86.098 1.00 33.11 69 GLU F CA 1
ATOM 12851 C C . GLU F 1 69 ? 227.019 141.352 85.787 1.00 30.54 69 GLU F C 1
ATOM 12852 O O . GLU F 1 69 ? 226.181 141.927 85.111 1.00 30.51 69 GLU F O 1
ATOM 12858 N N . GLU F 1 70 ? 228.069 141.975 86.260 1.00 32.51 70 GLU F N 1
ATOM 12859 C CA . GLU F 1 70 ? 228.271 143.386 85.998 1.00 35.50 70 GLU F CA 1
ATOM 12860 C C . GLU F 1 70 ? 229.162 143.584 84.756 1.00 30.19 70 GLU F C 1
ATOM 12861 O O . GLU F 1 70 ? 229.149 144.651 84.182 1.00 41.22 70 GLU F O 1
ATOM 12867 N N . MET F 1 71 ? 229.904 142.568 84.316 1.00 22.91 71 MET F N 1
ATOM 12868 C CA . MET F 1 71 ? 230.673 142.742 83.095 1.00 24.53 71 MET F CA 1
ATOM 12869 C C . MET F 1 71 ? 229.998 142.162 81.841 1.00 25.40 71 MET F C 1
ATOM 12870 O O . MET F 1 71 ? 230.447 142.345 80.711 1.00 24.26 71 MET F O 1
ATOM 12875 N N . ILE F 1 72 ? 228.864 141.523 82.034 1.00 25.14 72 ILE F N 1
ATOM 12876 C CA . ILE F 1 72 ? 228.056 141.089 80.908 1.00 22.02 72 ILE F CA 1
ATOM 12877 C C . ILE F 1 72 ? 226.617 141.464 81.229 1.00 30.20 72 ILE F C 1
ATOM 12878 O O . ILE F 1 72 ? 225.965 140.795 82.038 1.00 33.42 72 ILE F O 1
ATOM 12883 N N . SER F 1 73 ? 226.098 142.525 80.623 1.00 25.13 73 SER F N 1
ATOM 12884 C CA . SER F 1 73 ? 224.705 142.893 80.857 1.00 19.85 73 SER F CA 1
ATOM 12885 C C . SER F 1 73 ? 223.715 141.916 80.218 1.00 26.31 73 SER F C 1
ATOM 12886 O O . SER F 1 73 ? 224.049 141.217 79.248 1.00 25.97 73 SER F O 1
ATOM 12889 N N . VAL F 1 74 ? 222.485 141.887 80.740 1.00 31.73 74 VAL F N 1
ATOM 12890 C CA . VAL F 1 74 ? 221.429 141.018 80.193 1.00 22.88 74 VAL F CA 1
ATOM 12891 C C . VAL F 1 74 ? 220.147 141.732 79.814 1.00 19.73 74 VAL F C 1
ATOM 12892 O O . VAL F 1 74 ? 219.811 142.797 80.320 1.00 21.94 74 VAL F O 1
ATOM 12896 N N . SER F 1 75 ? 219.418 141.111 78.910 1.00 21.66 75 SER F N 1
ATOM 12897 C CA . SER F 1 75 ? 218.039 141.475 78.653 1.00 18.71 75 SER F CA 1
ATOM 12898 C C . SER F 1 75 ? 217.270 140.194 78.881 1.00 19.60 75 SER F C 1
ATOM 12899 O O . SER F 1 75 ? 217.825 139.088 78.853 1.00 18.13 75 SER F O 1
ATOM 12902 N N . MET F 1 76 ? 216.005 140.323 79.199 1.00 18.73 76 MET F N 1
ATOM 12903 C CA . MET F 1 76 ? 215.320 139.152 79.714 1.00 21.22 76 MET F CA 1
ATOM 12904 C C . MET F 1 76 ? 213.912 139.163 79.179 1.00 22.56 76 MET F C 1
ATOM 12905 O O . MET F 1 76 ? 213.165 140.112 79.400 1.00 18.19 76 MET F O 1
ATOM 12910 N N . VAL F 1 77 ? 213.567 138.094 78.466 1.00 21.79 77 VAL F N 1
ATOM 12911 C CA . VAL F 1 77 ? 212.350 138.084 77.675 1.00 21.90 77 VAL F CA 1
ATOM 12912 C C . VAL F 1 77 ? 211.121 137.776 78.477 1.00 17.59 77 VAL F C 1
ATOM 12913 O O . VAL F 1 77 ? 211.192 137.160 79.517 1.00 17.90 77 VAL F O 1
ATOM 12917 N N . ASN F 1 78 ? 209.993 138.235 77.952 1.00 21.48 78 ASN F N 1
ATOM 12918 C CA . ASN F 1 78 ? 208.682 137.955 78.504 1.00 22.41 78 ASN F CA 1
ATOM 12919 C C . ASN F 1 78 ? 208.490 136.454 78.640 1.00 23.21 78 ASN F C 1
ATOM 12920 O O . ASN F 1 78 ? 209.200 135.678 78.026 1.00 23.54 78 ASN F O 1
ATOM 12925 N N . ALA F 1 79 ? 207.528 136.043 79.443 1.00 23.02 79 ALA F N 1
ATOM 12926 C CA . ALA F 1 79 ? 207.332 134.626 79.665 1.00 23.21 79 ALA F CA 1
ATOM 12927 C C . ALA F 1 79 ? 206.430 134.053 78.584 1.00 24.10 79 ALA F C 1
ATOM 12928 O O . ALA F 1 79 ? 206.479 132.847 78.292 1.00 22.09 79 ALA F O 1
ATOM 12930 N N . TYR F 1 80 ? 205.615 134.928 77.992 1.00 19.94 80 TYR F N 1
ATOM 12931 C CA . TYR F 1 80 ? 204.658 134.511 77.003 1.00 18.07 80 TYR F CA 1
ATOM 12932 C C . TYR F 1 80 ? 205.230 134.517 75.590 1.00 21.86 80 TYR F C 1
ATOM 12933 O O . TYR F 1 80 ? 205.598 135.560 75.072 1.00 20.57 80 TYR F O 1
ATOM 12942 N N . MET F 1 81 ? 205.301 133.336 74.982 1.00 24.62 81 MET F N 1
ATOM 12943 C CA . MET F 1 81 ? 205.911 133.141 73.666 1.00 23.69 81 MET F CA 1
ATOM 12944 C C . MET F 1 81 ? 204.813 132.924 72.667 1.00 31.87 81 MET F C 1
ATOM 12945 O O . MET F 1 81 ? 204.329 131.789 72.515 1.00 37.04 81 MET F O 1
ATOM 12950 N N . GLY F 1 82 ? 204.434 134.000 71.971 1.00 35.72 82 GLY F N 1
ATOM 12951 C CA . GLY F 1 82 ? 203.192 134.034 71.210 1.00 32.44 82 GLY F CA 1
ATOM 12952 C C . GLY F 1 82 ? 203.410 133.915 69.730 1.00 35.11 82 GLY F C 1
ATOM 12953 O O . GLY F 1 82 ? 204.258 133.150 69.285 1.00 30.25 82 GLY F O 1
ATOM 12954 N N . GLU F 1 83 ? 202.636 134.665 68.958 1.00 42.05 83 GLU F N 1
ATOM 12955 C CA . GLU F 1 83 ? 202.817 134.652 67.517 1.00 43.19 83 GLU F CA 1
ATOM 12956 C C . GLU F 1 83 ? 204.124 135.324 67.092 1.00 42.41 83 GLU F C 1
ATOM 12957 O O . GLU F 1 83 ? 204.653 135.003 66.032 1.00 46.43 83 GLU F O 1
ATOM 12963 N N . ASN F 1 84 ? 204.663 136.225 67.909 1.00 33.01 84 ASN F N 1
ATOM 12964 C CA . ASN F 1 84 ? 205.934 136.845 67.560 1.00 33.60 84 ASN F CA 1
ATOM 12965 C C . ASN F 1 84 ? 207.139 136.155 68.186 1.00 36.50 84 ASN F C 1
ATOM 12966 O O . ASN F 1 84 ? 208.329 136.541 68.016 1.00 29.99 84 ASN F O 1
ATOM 12971 N N . GLY F 1 85 ? 206.833 135.087 68.893 1.00 29.49 85 GLY F N 1
ATOM 12972 C CA . GLY F 1 85 ? 207.908 134.367 69.496 1.00 25.00 85 GLY F CA 1
ATOM 12973 C C . GLY F 1 85 ? 208.306 135.126 70.721 1.00 28.94 85 GLY F C 1
ATOM 12974 O O . GLY F 1 85 ? 207.477 135.847 71.303 1.00 30.83 85 GLY F O 1
ATOM 12975 N N . TRP F 1 86 ? 209.562 134.974 71.119 1.00 21.59 86 TRP F N 1
ATOM 12976 C CA . TRP F 1 86 ? 209.989 135.577 72.356 1.00 16.40 86 TRP F CA 1
ATOM 12977 C C . TRP F 1 86 ? 209.904 137.087 72.248 1.00 19.88 86 TRP F C 1
ATOM 12978 O O . TRP F 1 86 ? 210.417 137.698 71.321 1.00 26.02 86 TRP F O 1
ATOM 12989 N N . THR F 1 87 ? 209.300 137.694 73.240 1.00 22.20 87 THR F N 1
ATOM 12990 C CA . THR F 1 87 ? 208.982 139.107 73.241 1.00 19.59 87 THR F CA 1
ATOM 12991 C C . THR F 1 87 ? 209.801 139.853 74.287 1.00 18.51 87 THR F C 1
ATOM 12992 O O . THR F 1 87 ? 210.409 139.245 75.139 1.00 20.88 87 THR F O 1
ATOM 12996 N N . PHE F 1 88 ? 209.838 141.173 74.236 1.00 20.49 88 PHE F N 1
ATOM 12997 C CA . PHE F 1 88 ? 210.414 141.937 75.342 1.00 16.17 88 PHE F CA 1
ATOM 12998 C C . PHE F 1 88 ? 209.367 142.897 75.843 1.00 22.46 88 PHE F C 1
ATOM 12999 O O . PHE F 1 88 ? 209.674 143.867 76.499 1.00 25.81 88 PHE F O 1
ATOM 13007 N N . LEU F 1 89 ? 208.117 142.652 75.506 1.00 24.84 89 LEU F N 1
ATOM 13008 C CA . LEU F 1 89 ? 207.020 143.453 76.023 1.00 22.48 89 LEU F CA 1
ATOM 13009 C C . LEU F 1 89 ? 206.983 143.399 77.535 1.00 25.65 89 LEU F C 1
ATOM 13010 O O . LEU F 1 89 ? 207.409 142.422 78.132 1.00 28.03 89 LEU F O 1
ATOM 13015 N N . PRO F 1 90 ? 206.491 144.459 78.159 1.00 29.52 90 PRO F N 1
ATOM 13016 C CA . PRO F 1 90 ? 206.193 144.644 79.565 1.00 32.34 90 PRO F CA 1
ATOM 13017 C C . PRO F 1 90 ? 206.305 143.449 80.474 1.00 33.80 90 PRO F C 1
ATOM 13018 O O . PRO F 1 90 ? 207.288 143.428 81.212 1.00 45.39 90 PRO F O 1
ATOM 13022 N N . GLY F 1 91 ? 205.365 142.521 80.484 1.00 20.73 91 GLY F N 1
ATOM 13023 C CA . GLY F 1 91 ? 205.474 141.387 81.431 1.00 37.88 91 GLY F CA 1
ATOM 13024 C C . GLY F 1 91 ? 206.328 141.265 82.737 1.00 28.59 91 GLY F C 1
ATOM 13025 O O . GLY F 1 91 ? 207.062 142.167 83.129 1.00 28.88 91 GLY F O 1
ATOM 13026 N N . ASP F 1 92 ? 206.226 140.127 83.437 1.00 25.78 92 ASP F N 1
ATOM 13027 C CA . ASP F 1 92 ? 206.985 139.948 84.698 1.00 26.20 92 ASP F CA 1
ATOM 13028 C C . ASP F 1 92 ? 208.411 139.541 84.428 1.00 28.93 92 ASP F C 1
ATOM 13029 O O . ASP F 1 92 ? 208.663 138.725 83.570 1.00 35.16 92 ASP F O 1
ATOM 13034 N N . ASP F 1 93 ? 209.352 140.068 85.182 1.00 28.15 93 ASP F N 1
ATOM 13035 C CA . ASP F 1 93 ? 210.731 139.616 85.069 1.00 21.34 93 ASP F CA 1
ATOM 13036 C C . ASP F 1 93 ? 211.357 140.080 83.783 1.00 19.87 93 ASP F C 1
ATOM 13037 O O . ASP F 1 93 ? 212.543 139.861 83.595 1.00 27.46 93 ASP F O 1
ATOM 13042 N N . VAL F 1 94 ? 210.596 140.764 82.931 1.00 15.45 94 VAL F N 1
ATOM 13043 C CA . VAL F 1 94 ? 211.134 141.277 81.671 1.00 18.91 94 VAL F CA 1
ATOM 13044 C C . VAL F 1 94 ? 212.165 142.385 81.878 1.00 19.15 94 VAL F C 1
ATOM 13045 O O . VAL F 1 94 ? 212.029 143.185 82.758 1.00 19.53 94 VAL F O 1
ATOM 13049 N N . VAL F 1 95 ? 213.204 142.400 81.069 1.00 18.86 95 VAL F N 1
ATOM 13050 C CA . VAL F 1 95 ? 214.241 143.418 81.104 1.00 18.36 95 VAL F CA 1
ATOM 13051 C C . VAL F 1 95 ? 214.551 143.651 79.633 1.00 24.47 95 VAL F C 1
ATOM 13052 O O . VAL F 1 95 ? 215.082 142.755 78.921 1.00 23.76 95 VAL F O 1
ATOM 13056 N N . PRO F 1 96 ? 214.199 144.847 79.158 1.00 22.63 96 PRO F N 1
ATOM 13057 C CA . PRO F 1 96 ? 214.098 145.245 77.768 1.00 21.89 96 PRO F CA 1
ATOM 13058 C C . PRO F 1 96 ? 215.410 145.235 77.050 1.00 21.64 96 PRO F C 1
ATOM 13059 O O . PRO F 1 96 ? 216.487 145.220 77.645 1.00 23.55 96 PRO F O 1
ATOM 13063 N N . ASP F 1 97 ? 215.300 145.256 75.739 1.00 21.33 97 ASP F N 1
ATOM 13064 C CA . ASP F 1 97 ? 216.459 145.314 74.897 1.00 21.14 97 ASP F CA 1
ATOM 13065 C C . ASP F 1 97 ? 217.056 146.730 74.963 1.00 25.50 97 ASP F C 1
ATOM 13066 O O . ASP F 1 97 ? 216.857 147.568 74.062 1.00 27.23 97 ASP F O 1
ATOM 13071 N N . SER F 1 98 ? 217.776 147.023 76.042 1.00 21.74 98 SER F N 1
ATOM 13072 C CA . SER F 1 98 ? 218.692 148.149 76.012 1.00 19.97 98 SER F CA 1
ATOM 13073 C C . SER F 1 98 ? 219.437 147.872 74.760 1.00 26.61 98 SER F C 1
ATOM 13074 O O . SER F 1 98 ? 219.235 146.850 74.115 1.00 38.60 98 SER F O 1
ATOM 13077 N N . ILE F 1 99 ? 220.352 148.714 74.383 1.00 21.62 99 ILE F N 1
ATOM 13078 C CA . ILE F 1 99 ? 221.249 148.230 73.315 1.00 35.29 99 ILE F CA 1
ATOM 13079 C C . ILE F 1 99 ? 220.586 147.826 71.950 1.00 31.20 99 ILE F C 1
ATOM 13080 O O . ILE F 1 99 ? 221.184 147.111 71.181 1.00 31.40 99 ILE F O 1
ATOM 13085 N N . ASN F 1 100 ? 219.381 148.309 71.647 1.00 36.07 100 ASN F N 1
ATOM 13086 C CA . ASN F 1 100 ? 218.684 148.025 70.368 1.00 31.84 100 ASN F CA 1
ATOM 13087 C C . ASN F 1 100 ? 217.183 148.300 70.425 1.00 32.11 100 ASN F C 1
ATOM 13088 O O . ASN F 1 100 ? 216.572 148.504 69.393 1.00 33.18 100 ASN F O 1
ATOM 13093 N N . GLY F 1 101 ? 216.601 148.252 71.627 1.00 27.57 101 GLY F N 1
ATOM 13094 C CA . GLY F 1 101 ? 215.162 148.334 71.844 1.00 27.91 101 GLY F CA 1
ATOM 13095 C C . GLY F 1 101 ? 214.185 147.489 71.024 1.00 25.97 101 GLY F C 1
ATOM 13096 O O . GLY F 1 101 ? 213.107 147.963 70.686 1.00 25.81 101 GLY F O 1
ATOM 13097 N N . ALA F 1 102 ? 214.520 146.246 70.704 1.00 25.65 102 ALA F N 1
ATOM 13098 C CA . ALA F 1 102 ? 213.565 145.407 69.987 1.00 24.68 102 ALA F CA 1
ATOM 13099 C C . ALA F 1 102 ? 212.343 145.150 70.850 1.00 28.87 102 ALA F C 1
ATOM 13100 O O . ALA F 1 102 ? 212.425 145.172 72.082 1.00 28.01 102 ALA F O 1
ATOM 13102 N N . ASP F 1 103 ? 211.216 144.918 70.191 1.00 20.34 103 ASP F N 1
ATOM 13103 C CA . ASP F 1 103 ? 210.061 144.324 70.819 1.00 21.69 103 ASP F CA 1
ATOM 13104 C C . ASP F 1 103 ? 210.150 142.823 70.797 1.00 23.81 103 ASP F C 1
ATOM 13105 O O . ASP F 1 103 ? 209.870 142.162 71.764 1.00 28.78 103 ASP F O 1
ATOM 13110 N N . TYR F 1 104 ? 210.509 142.280 69.659 1.00 22.80 104 TYR F N 1
ATOM 13111 C CA . TYR F 1 104 ? 210.481 140.853 69.440 1.00 20.42 104 TYR F CA 1
ATOM 13112 C C . TYR F 1 104 ? 211.890 140.273 69.369 1.00 26.94 104 TYR F C 1
ATOM 13113 O O . TYR F 1 104 ? 212.813 140.925 68.890 1.00 26.99 104 TYR F O 1
ATOM 13122 N N . LEU F 1 105 ? 212.096 139.053 69.841 1.00 25.27 105 LEU F N 1
ATOM 13123 C CA . LEU F 1 105 ? 213.472 138.594 69.862 1.00 18.93 105 LEU F CA 1
ATOM 13124 C C . LEU F 1 105 ? 213.936 138.506 68.438 1.00 24.31 105 LEU F C 1
ATOM 13125 O O . LEU F 1 105 ? 215.117 138.732 68.155 1.00 25.60 105 LEU F O 1
ATOM 13130 N N . TYR F 1 106 ? 213.016 138.202 67.523 1.00 25.81 106 TYR F N 1
ATOM 13131 C CA . TYR F 1 106 ? 213.457 138.046 66.146 1.00 25.87 106 TYR F CA 1
ATOM 13132 C C . TYR F 1 106 ? 214.059 139.327 65.602 1.00 27.83 106 TYR F C 1
ATOM 13133 O O . TYR F 1 106 ? 214.851 139.270 64.669 1.00 33.74 106 TYR F O 1
ATOM 13142 N N . GLN F 1 107 ? 213.736 140.474 66.190 1.00 22.14 107 GLN F N 1
ATOM 13143 C CA . GLN F 1 107 ? 214.258 141.734 65.645 1.00 24.44 107 GLN F CA 1
ATOM 13144 C C . GLN F 1 107 ? 215.717 141.930 65.898 1.00 30.78 107 GLN F C 1
ATOM 13145 O O . GLN F 1 107 ? 216.357 142.761 65.227 1.00 33.74 107 GLN F O 1
ATOM 13151 N N . VAL F 1 108 ? 216.209 141.173 66.882 1.00 26.41 108 VAL F N 1
ATOM 13152 C CA . VAL F 1 108 ? 217.592 141.188 67.310 1.00 20.73 108 VAL F CA 1
ATOM 13153 C C . VAL F 1 108 ? 218.439 140.481 66.294 1.00 28.85 108 VAL F C 1
ATOM 13154 O O . VAL F 1 108 ? 219.566 140.899 66.036 1.00 36.97 108 VAL F O 1
ATOM 13158 N N . TYR F 1 109 ? 217.907 139.402 65.721 1.00 28.90 109 TYR F N 1
ATOM 13159 C CA . TYR F 1 109 ? 218.649 138.610 64.733 1.00 29.77 109 TYR F CA 1
ATOM 13160 C C . TYR F 1 109 ? 218.815 139.416 63.452 1.00 32.76 109 TYR F C 1
ATOM 13161 O O . TYR F 1 109 ? 219.864 139.439 62.799 1.00 32.56 109 TYR F O 1
ATOM 13170 N N . THR F 1 110 ? 217.730 140.090 63.132 1.00 34.56 110 THR F N 1
ATOM 13171 C CA . THR F 1 110 ? 217.577 140.889 61.950 1.00 34.96 110 THR F CA 1
ATOM 13172 C C . THR F 1 110 ? 218.563 142.015 61.936 1.00 36.90 110 THR F C 1
ATOM 13173 O O . THR F 1 110 ? 219.248 142.233 60.943 1.00 35.88 110 THR F O 1
ATOM 13177 N N . ALA F 1 111 ? 218.616 142.726 63.054 1.00 33.40 111 ALA F N 1
ATOM 13178 C CA . ALA F 1 111 ? 219.512 143.855 63.233 1.00 32.10 111 ALA F CA 1
ATOM 13179 C C . ALA F 1 111 ? 220.929 143.590 62.726 1.00 37.84 111 ALA F C 1
ATOM 13180 O O . ALA F 1 111 ? 221.569 144.459 62.134 1.00 44.31 111 ALA F O 1
ATOM 13182 N N . ALA F 1 112 ? 221.441 142.400 62.982 1.00 33.45 112 ALA F N 1
ATOM 13183 C CA . ALA F 1 112 ? 222.734 142.053 62.452 1.00 28.89 112 ALA F CA 1
ATOM 13184 C C . ALA F 1 112 ? 222.605 141.524 61.018 1.00 30.01 112 ALA F C 1
ATOM 13185 O O . ALA F 1 112 ? 223.272 142.030 60.125 1.00 38.48 112 ALA F O 1
ATOM 13187 N N . ASP F 1 113 ? 221.733 140.549 60.778 1.00 28.29 113 ASP F N 1
ATOM 13188 C CA . ASP F 1 113 ? 221.667 139.904 59.465 1.00 31.19 113 ASP F CA 1
ATOM 13189 C C . ASP F 1 113 ? 220.288 139.939 58.747 1.00 38.86 113 ASP F C 1
ATOM 13190 O O . ASP F 1 113 ? 219.635 138.902 58.633 1.00 38.67 113 ASP F O 1
ATOM 13195 N N . PRO F 1 114 ? 219.882 141.106 58.187 1.00 37.54 114 PRO F N 1
ATOM 13196 C CA . PRO F 1 114 ? 218.526 141.407 57.681 1.00 37.16 114 PRO F CA 1
ATOM 13197 C C . PRO F 1 114 ? 217.947 140.422 56.663 1.00 39.63 114 PRO F C 1
ATOM 13198 O O . PRO F 1 114 ? 216.757 140.505 56.378 1.00 41.43 114 PRO F O 1
ATOM 13202 N N . THR F 1 115 ? 218.769 139.535 56.118 1.00 35.68 115 THR F N 1
ATOM 13203 C CA . THR F 1 115 ? 218.255 138.376 55.396 1.00 45.09 115 THR F CA 1
ATOM 13204 C C . THR F 1 115 ? 217.932 137.210 56.361 1.00 46.19 115 THR F C 1
ATOM 13205 O O . THR F 1 115 ? 216.826 136.676 56.331 1.00 41.46 115 THR F O 1
ATOM 13209 N N . TYR F 1 116 ? 218.895 136.865 57.228 1.00 39.14 116 TYR F N 1
ATOM 13210 C CA . TYR F 1 116 ? 218.856 135.703 58.143 1.00 37.41 116 TYR F CA 1
ATOM 13211 C C . TYR F 1 116 ? 217.744 134.652 57.976 1.00 40.57 116 TYR F C 1
ATOM 13212 O O . TYR F 1 116 ? 216.575 134.955 58.090 1.00 35.59 116 TYR F O 1
ATOM 13221 N N . THR F 1 117 ? 218.119 133.405 57.723 1.00 40.37 117 THR F N 1
ATOM 13222 C CA . THR F 1 117 ? 217.127 132.359 57.628 1.00 38.69 117 THR F CA 1
ATOM 13223 C C . THR F 1 117 ? 217.478 131.391 58.724 1.00 40.81 117 THR F C 1
ATOM 13224 O O . THR F 1 117 ? 218.588 130.873 58.739 1.00 40.20 117 THR F O 1
ATOM 13228 N N . GLY F 1 118 ? 216.557 131.151 59.656 1.00 39.87 118 GLY F N 1
ATOM 13229 C CA . GLY F 1 118 ? 216.912 130.402 60.857 1.00 41.08 118 GLY F CA 1
ATOM 13230 C C . GLY F 1 118 ? 215.928 130.447 62.021 1.00 38.65 118 GLY F C 1
ATOM 13231 O O . GLY F 1 118 ? 214.920 131.202 62.033 1.00 33.93 118 GLY F O 1
ATOM 13232 N N . ARG F 1 119 ? 216.212 129.596 63.000 1.00 32.30 119 ARG F N 1
ATOM 13233 C CA . ARG F 1 119 ? 215.423 129.573 64.221 1.00 35.55 119 ARG F CA 1
ATOM 13234 C C . ARG F 1 119 ? 215.765 130.832 65.021 1.00 31.24 119 ARG F C 1
ATOM 13235 O O . ARG F 1 119 ? 216.876 131.318 64.902 1.00 29.87 119 ARG F O 1
ATOM 13243 N N . VAL F 1 120 ? 214.808 131.370 65.789 1.00 24.44 120 VAL F N 1
ATOM 13244 C CA . VAL F 1 120 ? 215.046 132.533 66.636 1.00 19.55 120 VAL F CA 1
ATOM 13245 C C . VAL F 1 120 ? 215.024 132.087 68.095 1.00 24.14 120 VAL F C 1
ATOM 13246 O O . VAL F 1 120 ? 213.947 131.941 68.684 1.00 24.64 120 VAL F O 1
ATOM 13250 N N . THR F 1 121 ? 216.210 131.865 68.674 1.00 25.42 121 THR F N 1
ATOM 13251 C CA . THR F 1 121 ? 216.338 131.257 70.005 1.00 27.06 121 THR F CA 1
ATOM 13252 C C . THR F 1 121 ? 217.125 132.099 70.988 1.00 22.53 121 THR F C 1
ATOM 13253 O O . THR F 1 121 ? 217.724 133.111 70.623 1.00 17.13 121 THR F O 1
ATOM 13257 N N . ILE F 1 122 ? 217.127 131.633 72.237 1.00 21.37 122 ILE F N 1
ATOM 13258 C CA . ILE F 1 122 ? 218.031 132.123 73.272 1.00 22.86 122 ILE F CA 1
ATOM 13259 C C . ILE F 1 122 ? 218.679 130.896 73.887 1.00 23.99 122 ILE F C 1
ATOM 13260 O O . ILE F 1 122 ? 218.183 129.792 73.679 1.00 28.55 122 ILE F O 1
ATOM 13265 N N . PRO F 1 123 ? 219.776 131.076 74.653 1.00 21.53 123 PRO F N 1
ATOM 13266 C CA . PRO F 1 123 ? 220.448 132.337 74.999 1.00 18.15 123 PRO F CA 1
ATOM 13267 C C . PRO F 1 123 ? 221.202 132.839 73.799 1.00 20.59 123 PRO F C 1
ATOM 13268 O O . PRO F 1 123 ? 221.373 132.070 72.864 1.00 29.82 123 PRO F O 1
ATOM 13272 N N . ILE F 1 124 ? 221.611 134.096 73.816 1.00 17.92 124 ILE F N 1
ATOM 13273 C CA . ILE F 1 124 ? 222.358 134.736 72.740 1.00 20.86 124 ILE F CA 1
ATOM 13274 C C . ILE F 1 124 ? 223.413 135.559 73.403 1.00 21.61 124 ILE F C 1
ATOM 13275 O O . ILE F 1 124 ? 223.143 136.191 74.411 1.00 23.34 124 ILE F O 1
ATOM 13280 N N . LEU F 1 125 ? 224.609 135.583 72.850 1.00 19.27 125 LEU F N 1
ATOM 13281 C CA . LEU F 1 125 ? 225.640 136.437 73.406 1.00 19.77 125 LEU F CA 1
ATOM 13282 C C . LEU F 1 125 ? 226.133 137.382 72.323 1.00 22.28 125 LEU F C 1
ATOM 13283 O O . LEU F 1 125 ? 226.686 136.958 71.307 1.00 23.03 125 LEU F O 1
ATOM 13288 N N . TRP F 1 126 ? 225.914 138.667 72.566 1.00 20.32 126 TRP F N 1
ATOM 13289 C CA . TRP F 1 126 ? 225.974 139.693 71.545 1.00 20.57 126 TRP F CA 1
ATOM 13290 C C . TRP F 1 126 ? 227.231 140.485 71.764 1.00 28.55 126 TRP F C 1
ATOM 13291 O O . TRP F 1 126 ? 227.568 140.776 72.935 1.00 31.40 126 TRP F O 1
ATOM 13302 N N . ASP F 1 127 ? 227.932 140.799 70.665 1.00 24.72 127 ASP F N 1
ATOM 13303 C CA . ASP F 1 127 ? 229.156 141.597 70.692 1.00 21.03 127 ASP F CA 1
ATOM 13304 C C . ASP F 1 127 ? 228.707 143.024 70.506 1.00 21.29 127 ASP F C 1
ATOM 13305 O O . ASP F 1 127 ? 228.354 143.383 69.398 1.00 22.16 127 ASP F O 1
ATOM 13310 N N . LYS F 1 128 ? 228.692 143.841 71.556 1.00 20.87 128 LYS F N 1
ATOM 13311 C CA . LYS F 1 128 ? 228.112 145.191 71.442 1.00 22.28 128 LYS F CA 1
ATOM 13312 C C . LYS F 1 128 ? 228.864 146.052 70.440 1.00 26.12 128 LYS F C 1
ATOM 13313 O O . LYS F 1 128 ? 228.238 146.800 69.681 1.00 27.96 128 LYS F O 1
ATOM 13319 N N . VAL F 1 129 ? 230.198 145.943 70.452 1.00 21.86 129 VAL F N 1
ATOM 13320 C CA . VAL F 1 129 ? 231.070 146.680 69.538 1.00 20.80 129 VAL F CA 1
ATOM 13321 C C . VAL F 1 129 ? 230.829 146.337 68.057 1.00 22.78 129 VAL F C 1
ATOM 13322 O O . VAL F 1 129 ? 230.586 147.232 67.237 1.00 26.86 129 VAL F O 1
ATOM 13326 N N . GLU F 1 130 ? 230.908 145.058 67.702 1.00 21.95 130 GLU F N 1
ATOM 13327 C CA . GLU F 1 130 ? 230.693 144.648 66.308 1.00 20.70 130 GLU F CA 1
ATOM 13328 C C . GLU F 1 130 ? 229.188 144.572 65.918 1.00 24.10 130 GLU F C 1
ATOM 13329 O O . GLU F 1 130 ? 228.808 144.377 64.757 1.00 22.33 130 GLU F O 1
ATOM 13335 N N . LYS F 1 131 ? 228.325 144.752 66.907 1.00 27.21 131 LYS F N 1
ATOM 13336 C CA . LYS F 1 131 ? 226.909 144.951 66.652 1.00 25.32 131 LYS F CA 1
ATOM 13337 C C . LYS F 1 131 ? 226.385 143.758 65.942 1.00 24.59 131 LYS F C 1
ATOM 13338 O O . LYS F 1 131 ? 225.791 143.889 64.883 1.00 30.46 131 LYS F O 1
ATOM 13344 N N . ARG F 1 132 ? 226.620 142.589 66.527 1.00 22.10 132 ARG F N 1
ATOM 13345 C CA . ARG F 1 132 ? 226.313 141.329 65.863 1.00 24.69 132 ARG F CA 1
ATOM 13346 C C . ARG F 1 132 ? 226.408 140.202 66.850 1.00 26.68 132 ARG F C 1
ATOM 13347 O O . ARG F 1 132 ? 227.074 140.311 67.883 1.00 27.28 132 ARG F O 1
ATOM 13355 N N . ILE F 1 133 ? 225.756 139.094 66.512 1.00 27.85 133 ILE F N 1
ATOM 13356 C CA . ILE F 1 133 ? 225.746 137.954 67.407 1.00 24.03 133 ILE F CA 1
ATOM 13357 C C . ILE F 1 133 ? 227.012 137.115 67.367 1.00 25.33 133 ILE F C 1
ATOM 13358 O O . ILE F 1 133 ? 227.393 136.645 66.305 1.00 28.91 133 ILE F O 1
ATOM 13363 N N . LEU F 1 134 ? 227.648 136.936 68.530 1.00 18.94 134 LEU F N 1
ATOM 13364 C CA . LEU F 1 134 ? 228.882 136.173 68.629 1.00 19.09 134 LEU F CA 1
ATOM 13365 C C . LEU F 1 134 ? 228.610 134.679 68.661 1.00 22.79 134 LEU F C 1
ATOM 13366 O O . LEU F 1 134 ? 229.045 133.939 67.789 1.00 23.32 134 LEU F O 1
ATOM 13371 N N . ASN F 1 135 ? 227.917 134.241 69.691 1.00 19.08 135 ASN F N 1
ATOM 13372 C CA . ASN F 1 135 ? 227.545 132.868 69.777 1.00 19.88 135 ASN F CA 1
ATOM 13373 C C . ASN F 1 135 ? 226.130 132.680 70.374 1.00 25.22 135 ASN F C 1
ATOM 13374 O O . ASN F 1 135 ? 225.767 133.314 71.351 1.00 28.53 135 ASN F O 1
ATOM 13379 N N . ASN F 1 136 ? 225.313 131.832 69.768 1.00 18.92 136 ASN F N 1
ATOM 13380 C CA . ASN F 1 136 ? 223.978 131.650 70.254 1.00 17.36 136 ASN F CA 1
ATOM 13381 C C . ASN F 1 136 ? 223.746 130.191 70.485 1.00 20.74 136 ASN F C 1
ATOM 13382 O O . ASN F 1 136 ? 222.614 129.721 70.457 1.00 19.63 136 ASN F O 1
ATOM 13387 N N . GLU F 1 137 ? 224.840 129.486 70.738 1.00 20.81 137 GLU F N 1
ATOM 13388 C CA . GLU F 1 137 ? 224.795 128.097 71.168 1.00 23.35 137 GLU F CA 1
ATOM 13389 C C . GLU F 1 137 ? 225.008 127.922 72.679 1.00 26.11 137 GLU F C 1
ATOM 13390 O O . GLU F 1 137 ? 226.145 128.021 73.190 1.00 22.99 137 GLU F O 1
ATOM 13396 N N . SER F 1 138 ? 223.889 127.664 73.361 1.00 23.10 138 SER F N 1
ATOM 13397 C CA . SER F 1 138 ? 223.824 127.290 74.768 1.00 21.12 138 SER F CA 1
ATOM 13398 C C . SER F 1 138 ? 225.083 126.684 75.375 1.00 25.27 138 SER F C 1
ATOM 13399 O O . SER F 1 138 ? 225.596 127.151 76.371 1.00 27.82 138 SER F O 1
ATOM 13402 N N . SER F 1 139 ? 225.573 125.610 74.785 1.00 32.74 139 SER F N 1
ATOM 13403 C CA . SER F 1 139 ? 226.655 124.834 75.391 1.00 31.19 139 SER F CA 1
ATOM 13404 C C . SER F 1 139 ? 228.028 125.416 75.129 1.00 30.40 139 SER F C 1
ATOM 13405 O O . SER F 1 139 ? 228.984 125.079 75.823 1.00 32.07 139 SER F O 1
ATOM 13408 N N . GLU F 1 140 ? 228.146 126.215 74.070 1.00 30.81 140 GLU F N 1
ATOM 13409 C CA . GLU F 1 140 ? 229.417 126.848 73.764 1.00 31.43 140 GLU F CA 1
ATOM 13410 C C . GLU F 1 140 ? 229.567 128.138 74.582 1.00 31.09 140 GLU F C 1
ATOM 13411 O O . GLU F 1 140 ? 230.653 128.440 75.098 1.00 29.13 140 GLU F O 1
ATOM 13417 N N . ILE F 1 141 ? 228.487 128.900 74.704 1.00 22.26 141 ILE F N 1
ATOM 13418 C CA . ILE F 1 141 ? 228.557 130.076 75.525 1.00 20.76 141 ILE F CA 1
ATOM 13419 C C . ILE F 1 141 ? 229.048 129.624 76.900 1.00 26.17 141 ILE F C 1
ATOM 13420 O O . ILE F 1 141 ? 230.014 130.173 77.453 1.00 26.52 141 ILE F O 1
ATOM 13425 N N . ILE F 1 142 ? 228.390 128.602 77.439 1.00 28.63 142 ILE F N 1
ATOM 13426 C CA . ILE F 1 142 ? 228.776 128.033 78.728 1.00 27.05 142 ILE F CA 1
ATOM 13427 C C . ILE F 1 142 ? 230.296 127.956 78.882 1.00 30.05 142 ILE F C 1
ATOM 13428 O O . ILE F 1 142 ? 230.854 128.344 79.922 1.00 29.10 142 ILE F O 1
ATOM 13433 N N . ARG F 1 143 ? 230.948 127.495 77.818 1.00 29.74 143 ARG F N 1
ATOM 13434 C CA . ARG F 1 143 ? 232.352 127.166 77.847 1.00 27.60 143 ARG F CA 1
ATOM 13435 C C . ARG F 1 143 ? 233.170 128.417 77.745 1.00 30.06 143 ARG F C 1
ATOM 13436 O O . ARG F 1 143 ? 234.225 128.513 78.374 1.00 32.85 143 ARG F O 1
ATOM 13444 N N . ILE F 1 144 ? 232.681 129.373 76.955 1.00 25.97 144 ILE F N 1
ATOM 13445 C CA . ILE F 1 144 ? 233.336 130.668 76.811 1.00 24.82 144 ILE F CA 1
ATOM 13446 C C . ILE F 1 144 ? 233.366 131.446 78.108 1.00 24.38 144 ILE F C 1
ATOM 13447 O O . ILE F 1 144 ? 234.374 132.043 78.457 1.00 26.89 144 ILE F O 1
ATOM 13452 N N . LEU F 1 145 ? 232.244 131.512 78.795 1.00 18.78 145 LEU F N 1
ATOM 13453 C CA . LEU F 1 145 ? 232.262 132.299 79.987 1.00 22.22 145 LEU F CA 1
ATOM 13454 C C . LEU F 1 145 ? 233.154 131.565 80.983 1.00 27.51 145 LEU F C 1
ATOM 13455 O O . LEU F 1 145 ? 233.708 132.154 81.926 1.00 30.26 145 LEU F O 1
ATOM 13460 N N . ASN F 1 146 ? 233.319 130.271 80.758 1.00 25.50 146 ASN F N 1
ATOM 13461 C CA . ASN F 1 146 ? 234.077 129.455 81.695 1.00 27.74 146 ASN F CA 1
ATOM 13462 C C . ASN F 1 146 ? 235.525 129.878 81.856 1.00 28.35 146 ASN F C 1
ATOM 13463 O O . ASN F 1 146 ? 236.113 129.714 82.925 1.00 30.86 146 ASN F O 1
ATOM 13468 N N . SER F 1 147 ? 236.094 130.451 80.808 1.00 27.74 147 SER F N 1
ATOM 13469 C CA . SER F 1 147 ? 237.503 130.802 80.852 1.00 31.06 147 SER F CA 1
ATOM 13470 C C . SER F 1 147 ? 237.896 132.164 80.231 1.00 29.93 147 SER F C 1
ATOM 13471 O O . SER F 1 147 ? 238.871 132.778 80.653 1.00 30.37 147 SER F O 1
ATOM 13474 N N . ALA F 1 148 ? 237.140 132.637 79.247 1.00 25.16 148 ALA F N 1
ATOM 13475 C CA . ALA F 1 148 ? 237.581 133.745 78.409 1.00 20.60 148 ALA F CA 1
ATOM 13476 C C . ALA F 1 148 ? 237.706 135.046 79.162 1.00 29.54 148 ALA F C 1
ATOM 13477 O O . ALA F 1 148 ? 238.295 136.001 78.658 1.00 33.51 148 ALA F O 1
ATOM 13479 N N . PHE F 1 149 ? 237.126 135.093 80.357 1.00 30.74 149 PHE F N 1
ATOM 13480 C CA . PHE F 1 149 ? 237.120 136.313 81.137 1.00 30.46 149 PHE F CA 1
ATOM 13481 C C . PHE F 1 149 ? 237.996 136.142 82.349 1.00 35.55 149 PHE F C 1
ATOM 13482 O O . PHE F 1 149 ? 237.959 136.947 83.290 1.00 34.19 149 PHE F O 1
ATOM 13490 N N . ASP F 1 150 ? 238.793 135.087 82.341 1.00 36.06 150 ASP F N 1
ATOM 13491 C CA . ASP F 1 150 ? 239.504 134.733 83.558 1.00 34.67 150 ASP F CA 1
ATOM 13492 C C . ASP F 1 150 ? 240.515 135.803 83.957 1.00 37.04 150 ASP F C 1
ATOM 13493 O O . ASP F 1 150 ? 240.790 135.951 85.156 1.00 38.92 150 ASP F O 1
ATOM 13498 N N . ASP F 1 151 ? 240.995 136.575 82.964 1.00 33.42 151 ASP F N 1
ATOM 13499 C CA . ASP F 1 151 ? 242.132 137.517 83.110 1.00 35.75 151 ASP F CA 1
ATOM 13500 C C . ASP F 1 151 ? 241.770 139.007 83.255 1.00 34.68 151 ASP F C 1
ATOM 13501 O O . ASP F 1 151 ? 242.488 139.887 82.823 1.00 35.20 151 ASP F O 1
ATOM 13506 N N . VAL F 1 152 ? 240.662 139.299 83.886 1.00 36.49 152 VAL F N 1
ATOM 13507 C CA . VAL F 1 152 ? 239.987 140.530 83.583 1.00 25.81 152 VAL F CA 1
ATOM 13508 C C . VAL F 1 152 ? 238.921 140.595 84.639 1.00 31.89 152 VAL F C 1
ATOM 13509 O O . VAL F 1 152 ? 238.110 141.508 84.659 1.00 32.48 152 VAL F O 1
ATOM 13513 N N . GLY F 1 153 ? 238.918 139.585 85.512 1.00 34.01 153 GLY F N 1
ATOM 13514 C CA . GLY F 1 153 ? 238.230 139.692 86.780 1.00 36.84 153 GLY F CA 1
ATOM 13515 C C . GLY F 1 153 ? 237.161 138.667 87.067 1.00 36.72 153 GLY F C 1
ATOM 13516 O O . GLY F 1 153 ? 236.471 138.740 88.090 1.00 34.88 153 GLY F O 1
ATOM 13517 N N . ALA F 1 154 ? 236.996 137.707 86.174 1.00 34.57 154 ALA F N 1
ATOM 13518 C CA . ALA F 1 154 ? 236.040 136.657 86.480 1.00 35.63 154 ALA F CA 1
ATOM 13519 C C . ALA F 1 154 ? 236.569 135.886 87.658 1.00 33.61 154 ALA F C 1
ATOM 13520 O O . ALA F 1 154 ? 237.778 135.691 87.789 1.00 29.28 154 ALA F O 1
ATOM 13522 N N . LEU F 1 155 ? 235.645 135.469 88.514 1.00 36.32 155 LEU F N 1
ATOM 13523 C CA . LEU F 1 155 ? 235.944 134.598 89.640 1.00 30.32 155 LEU F CA 1
ATOM 13524 C C . LEU F 1 155 ? 236.595 133.350 89.122 1.00 37.78 155 LEU F C 1
ATOM 13525 O O . LEU F 1 155 ? 236.258 132.859 88.026 1.00 38.26 155 LEU F O 1
ATOM 13530 N N . PRO F 1 156 ? 237.539 132.819 89.906 1.00 41.93 156 PRO F N 1
ATOM 13531 C CA . PRO F 1 156 ? 238.253 131.616 89.512 1.00 34.14 156 PRO F CA 1
ATOM 13532 C C . PRO F 1 156 ? 237.199 130.542 89.442 1.00 32.88 156 PRO F C 1
ATOM 13533 O O . PRO F 1 156 ? 236.281 130.557 90.295 1.00 28.67 156 PRO F O 1
ATOM 13537 N N . GLY F 1 157 ? 237.308 129.675 88.435 1.00 26.74 157 GLY F N 1
ATOM 13538 C CA . GLY F 1 157 ? 236.401 128.551 88.248 1.00 30.51 157 GLY F CA 1
ATOM 13539 C C . GLY F 1 157 ? 236.771 127.809 86.980 1.00 37.73 157 GLY F C 1
ATOM 13540 O O . GLY F 1 157 ? 237.152 128.434 85.959 1.00 44.54 157 GLY F O 1
ATOM 13541 N N . ASP F 1 158 ? 236.726 126.482 87.044 1.00 30.55 158 ASP F N 1
ATOM 13542 C CA . ASP F 1 158 ? 236.907 125.673 85.840 1.00 32.35 158 ASP F CA 1
ATOM 13543 C C . ASP F 1 158 ? 235.871 124.608 85.931 1.00 40.11 158 ASP F C 1
ATOM 13544 O O . ASP F 1 158 ? 236.015 123.658 86.722 1.00 39.29 158 ASP F O 1
ATOM 13549 N N . TYR F 1 159 ? 234.834 124.773 85.114 1.00 34.53 159 TYR F N 1
ATOM 13550 C CA . TYR F 1 159 ? 233.709 123.875 85.113 1.00 28.32 159 TYR F CA 1
ATOM 13551 C C . TYR F 1 159 ? 233.789 122.852 84.000 1.00 33.69 159 TYR F C 1
ATOM 13552 O O . TYR F 1 159 ? 232.878 122.049 83.803 1.00 35.05 159 TYR F O 1
ATOM 13561 N N . TYR F 1 160 ? 234.906 122.867 83.286 1.00 33.69 160 TYR F N 1
ATOM 13562 C CA . TYR F 1 160 ? 235.148 121.884 82.254 1.00 34.70 160 TYR F CA 1
ATOM 13563 C C . TYR F 1 160 ? 236.617 121.558 82.315 1.00 36.77 160 TYR F C 1
ATOM 13564 O O . TYR F 1 160 ? 237.321 121.687 81.317 1.00 42.15 160 TYR F O 1
ATOM 13573 N N . PRO F 1 161 ? 237.085 121.126 83.494 1.00 30.31 161 PRO F N 1
ATOM 13574 C CA . PRO F 1 161 ? 238.499 120.845 83.696 1.00 35.68 161 PRO F CA 1
ATOM 13575 C C . PRO F 1 161 ? 238.973 119.754 82.741 1.00 43.78 161 PRO F C 1
ATOM 13576 O O . PRO F 1 161 ? 238.279 118.754 82.497 1.00 43.08 161 PRO F O 1
ATOM 13580 N N . ALA F 1 162 ? 240.168 119.954 82.202 1.00 46.84 162 ALA F N 1
ATOM 13581 C CA . ALA F 1 162 ? 240.700 119.065 81.183 1.00 41.57 162 ALA F CA 1
ATOM 13582 C C . ALA F 1 162 ? 240.690 117.595 81.603 1.00 40.19 162 ALA F C 1
ATOM 13583 O O . ALA F 1 162 ? 240.360 116.725 80.778 1.00 38.37 162 ALA F O 1
ATOM 13585 N N . GLU F 1 163 ? 241.057 117.316 82.861 1.00 35.21 163 GLU F N 1
ATOM 13586 C CA . GLU F 1 163 ? 241.200 115.928 83.300 1.00 38.39 163 GLU F CA 1
ATOM 13587 C C . GLU F 1 163 ? 239.935 115.133 83.006 1.00 49.61 163 GLU F C 1
ATOM 13588 O O . GLU F 1 163 ? 239.994 114.025 82.433 1.00 52.06 163 GLU F O 1
ATOM 13594 N N . PHE F 1 164 ? 238.792 115.702 83.380 1.00 40.88 164 PHE F N 1
ATOM 13595 C CA . PHE F 1 164 ? 237.574 114.940 83.355 1.00 33.65 164 PHE F CA 1
ATOM 13596 C C . PHE F 1 164 ? 236.718 115.189 82.133 1.00 38.61 164 PHE F C 1
ATOM 13597 O O . PHE F 1 164 ? 235.554 114.768 82.085 1.00 38.65 164 PHE F O 1
ATOM 13605 N N . ARG F 1 165 ? 237.275 115.864 81.142 1.00 35.63 165 ARG F N 1
ATOM 13606 C CA . ARG F 1 165 ? 236.470 116.197 79.980 1.00 40.26 165 ARG F CA 1
ATOM 13607 C C . ARG F 1 165 ? 235.786 114.988 79.353 1.00 41.14 165 ARG F C 1
ATOM 13608 O O . ARG F 1 165 ? 234.586 115.031 79.056 1.00 37.92 165 ARG F O 1
ATOM 13616 N N . PRO F 1 166 ? 236.538 113.897 79.171 1.00 42.96 166 PRO F N 1
ATOM 13617 C CA . PRO F 1 166 ? 235.979 112.613 78.762 1.00 40.18 166 PRO F CA 1
ATOM 13618 C C . PRO F 1 166 ? 234.741 112.204 79.560 1.00 38.63 166 PRO F C 1
ATOM 13619 O O . PRO F 1 166 ? 233.715 111.878 78.965 1.00 38.79 166 PRO F O 1
ATOM 13623 N N . GLU F 1 167 ? 234.807 112.220 80.881 1.00 33.95 167 GLU F N 1
ATOM 13624 C CA . GLU F 1 167 ? 233.630 111.797 81.612 1.00 41.21 167 GLU F CA 1
ATOM 13625 C C . GLU F 1 167 ? 232.485 112.814 81.455 1.00 46.70 167 GLU F C 1
ATOM 13626 O O . GLU F 1 167 ? 231.310 112.434 81.315 1.00 42.36 167 GLU F O 1
ATOM 13632 N N . ILE F 1 168 ? 232.835 114.101 81.482 1.00 41.42 168 ILE F N 1
ATOM 13633 C CA . ILE F 1 168 ? 231.866 115.156 81.328 1.00 32.45 168 ILE F CA 1
ATOM 13634 C C . ILE F 1 168 ? 231.203 115.026 79.958 1.00 34.82 168 ILE F C 1
ATOM 13635 O O . ILE F 1 168 ? 229.979 114.942 79.882 1.00 32.36 168 ILE F O 1
ATOM 13640 N N . ASP F 1 169 ? 231.994 114.988 78.880 1.00 33.32 169 ASP F N 1
ATOM 13641 C CA . ASP F 1 169 ? 231.441 114.875 77.519 1.00 33.29 169 ASP F CA 1
ATOM 13642 C C . ASP F 1 169 ? 230.403 113.772 77.408 1.00 37.29 169 ASP F C 1
ATOM 13643 O O . ASP F 1 169 ? 229.378 113.933 76.749 1.00 33.91 169 ASP F O 1
ATOM 13648 N N . ARG F 1 170 ? 230.715 112.635 78.037 1.00 44.61 170 ARG F N 1
ATOM 13649 C CA . ARG F 1 170 ? 229.962 111.389 77.895 1.00 39.24 170 ARG F CA 1
ATOM 13650 C C . ARG F 1 170 ? 228.611 111.603 78.506 1.00 31.42 170 ARG F C 1
ATOM 13651 O O . ARG F 1 170 ? 227.610 111.526 77.809 1.00 32.66 170 ARG F O 1
ATOM 13659 N N . ILE F 1 171 ? 228.621 111.870 79.811 1.00 30.02 171 ILE F N 1
ATOM 13660 C CA . ILE F 1 171 ? 227.448 112.191 80.612 1.00 28.91 171 ILE F CA 1
ATOM 13661 C C . ILE F 1 171 ? 226.607 113.244 79.947 1.00 32.78 171 ILE F C 1
ATOM 13662 O O . ILE F 1 171 ? 225.367 113.131 79.861 1.00 33.74 171 ILE F O 1
ATOM 13667 N N . ASN F 1 172 ? 227.286 114.277 79.466 1.00 29.39 172 ASN F N 1
ATOM 13668 C CA . ASN F 1 172 ? 226.603 115.353 78.763 1.00 31.75 172 ASN F CA 1
ATOM 13669 C C . ASN F 1 172 ? 225.890 114.897 77.502 1.00 29.79 172 ASN F C 1
ATOM 13670 O O . ASN F 1 172 ? 224.791 115.353 77.198 1.00 32.11 172 ASN F O 1
ATOM 13675 N N . ALA F 1 173 ? 226.522 114.015 76.746 1.00 28.32 173 ALA F N 1
ATOM 13676 C CA . ALA F 1 173 ? 225.882 113.543 75.547 1.00 28.86 173 ALA F CA 1
ATOM 13677 C C . ALA F 1 173 ? 224.632 112.743 75.892 1.00 30.40 173 ALA F C 1
ATOM 13678 O O . ALA F 1 173 ? 223.633 112.821 75.184 1.00 31.99 173 ALA F O 1
ATOM 13680 N N . ARG F 1 174 ? 224.665 111.989 76.982 1.00 26.64 174 ARG F N 1
ATOM 13681 C CA . ARG F 1 174 ? 223.511 111.175 77.301 1.00 31.94 174 ARG F CA 1
ATOM 13682 C C . ARG F 1 174 ? 222.419 112.082 77.777 1.00 33.15 174 ARG F C 1
ATOM 13683 O O . ARG F 1 174 ? 221.294 112.053 77.255 1.00 29.83 174 ARG F O 1
ATOM 13691 N N . VAL F 1 175 ? 222.756 112.875 78.790 1.00 27.14 175 VAL F N 1
ATOM 13692 C CA . VAL F 1 175 ? 221.762 113.725 79.399 1.00 26.44 175 VAL F CA 1
ATOM 13693 C C . VAL F 1 175 ? 221.086 114.616 78.379 1.00 27.80 175 VAL F C 1
ATOM 13694 O O . VAL F 1 175 ? 219.874 114.779 78.390 1.00 32.44 175 VAL F O 1
ATOM 13698 N N . TYR F 1 176 ? 221.873 115.183 77.479 1.00 28.82 176 TYR F N 1
ATOM 13699 C CA . TYR F 1 176 ? 221.340 116.072 76.465 1.00 27.50 176 TYR F CA 1
ATOM 13700 C C . TYR F 1 176 ? 220.271 115.468 75.578 1.00 30.07 176 TYR F C 1
ATOM 13701 O O . TYR F 1 176 ? 219.174 115.997 75.442 1.00 30.58 176 TYR F O 1
ATOM 13710 N N . GLU F 1 177 ? 220.601 114.356 74.954 1.00 32.03 177 GLU F N 1
ATOM 13711 C CA . GLU F 1 177 ? 219.682 113.760 74.018 1.00 31.00 177 GLU F CA 1
ATOM 13712 C C . GLU F 1 177 ? 218.504 113.024 74.663 1.00 28.59 177 GLU F C 1
ATOM 13713 O O . GLU F 1 177 ? 217.478 112.916 74.047 1.00 36.47 177 GLU F O 1
ATOM 13719 N N . THR F 1 178 ? 218.606 112.544 75.894 1.00 26.24 178 THR F N 1
ATOM 13720 C CA . THR F 1 178 ? 217.507 111.757 76.454 1.00 24.32 178 THR F CA 1
ATOM 13721 C C . THR F 1 178 ? 216.714 112.448 77.573 1.00 30.79 178 THR F C 1
ATOM 13722 O O . THR F 1 178 ? 215.601 112.007 77.930 1.00 28.11 178 THR F O 1
ATOM 13726 N N . LEU F 1 179 ? 217.307 113.496 78.155 1.00 31.24 179 LEU F N 1
ATOM 13727 C CA . LEU F 1 179 ? 216.704 114.242 79.272 1.00 27.31 179 LEU F CA 1
ATOM 13728 C C . LEU F 1 179 ? 216.496 115.717 78.954 1.00 28.52 179 LEU F C 1
ATOM 13729 O O . LEU F 1 179 ? 215.361 116.175 78.954 1.00 31.38 179 LEU F O 1
ATOM 13734 N N . ASN F 1 180 ? 217.574 116.460 78.700 1.00 23.86 180 ASN F N 1
ATOM 13735 C CA . ASN F 1 180 ? 217.442 117.861 78.310 1.00 24.73 180 ASN F CA 1
ATOM 13736 C C . ASN F 1 180 ? 216.417 118.016 77.185 1.00 34.00 180 ASN F C 1
ATOM 13737 O O . ASN F 1 180 ? 215.459 118.799 77.293 1.00 40.37 180 ASN F O 1
ATOM 13742 N N . ASN F 1 181 ? 216.613 117.268 76.106 1.00 26.43 181 ASN F N 1
ATOM 13743 C CA . ASN F 1 181 ? 215.660 117.254 75.027 1.00 23.29 181 ASN F CA 1
ATOM 13744 C C . ASN F 1 181 ? 214.549 116.234 75.238 1.00 29.44 181 ASN F C 1
ATOM 13745 O O . ASN F 1 181 ? 213.437 116.364 74.723 1.00 29.82 181 ASN F O 1
ATOM 13750 N N . GLY F 1 182 ? 214.859 115.198 75.991 1.00 26.79 182 GLY F N 1
ATOM 13751 C CA . GLY F 1 182 ? 213.894 114.161 76.225 1.00 31.30 182 GLY F CA 1
ATOM 13752 C C . GLY F 1 182 ? 212.556 114.715 76.674 1.00 27.36 182 GLY F C 1
ATOM 13753 O O . GLY F 1 182 ? 211.514 114.326 76.139 1.00 27.12 182 GLY F O 1
ATOM 13754 N N . VAL F 1 183 ? 212.570 115.614 77.648 1.00 22.87 183 VAL F N 1
ATOM 13755 C CA . VAL F 1 183 ? 211.312 116.140 78.136 1.00 26.27 183 VAL F CA 1
ATOM 13756 C C . VAL F 1 183 ? 210.446 116.736 77.012 1.00 26.29 183 VAL F C 1
ATOM 13757 O O . VAL F 1 183 ? 209.214 116.693 77.097 1.00 21.15 183 VAL F O 1
ATOM 13761 N N . TYR F 1 184 ? 211.089 117.269 75.972 1.00 23.51 184 TYR F N 1
ATOM 13762 C CA . TYR F 1 184 ? 210.378 117.981 74.912 1.00 23.01 184 TYR F CA 1
ATOM 13763 C C . TYR F 1 184 ? 209.841 117.022 73.892 1.00 25.47 184 TYR F C 1
ATOM 13764 O O . TYR F 1 184 ? 208.729 117.203 73.386 1.00 21.82 184 TYR F O 1
ATOM 13773 N N . ARG F 1 185 ? 210.633 115.997 73.580 1.00 26.90 185 ARG F N 1
ATOM 13774 C CA . ARG F 1 185 ? 210.150 114.967 72.670 1.00 27.27 185 ARG F CA 1
ATOM 13775 C C . ARG F 1 185 ? 208.949 114.296 73.309 1.00 23.89 185 ARG F C 1
ATOM 13776 O O . ARG F 1 185 ? 207.919 114.114 72.673 1.00 23.76 185 ARG F O 1
ATOM 13784 N N . SER F 1 186 ? 209.056 113.957 74.575 1.00 17.84 186 SER F N 1
ATOM 13785 C CA . SER F 1 186 ? 207.882 113.477 75.251 1.00 22.39 186 SER F CA 1
ATOM 13786 C C . SER F 1 186 ? 206.693 114.419 75.054 1.00 22.86 186 SER F C 1
ATOM 13787 O O . SER F 1 186 ? 205.597 114.007 74.600 1.00 19.54 186 SER F O 1
ATOM 13790 N N . GLY F 1 187 ? 206.921 115.680 75.384 1.00 20.75 187 GLY F N 1
ATOM 13791 C CA . GLY F 1 187 ? 205.851 116.647 75.469 1.00 19.20 187 GLY F CA 1
ATOM 13792 C C . GLY F 1 187 ? 205.244 116.940 74.126 1.00 26.02 187 GLY F C 1
ATOM 13793 O O . GLY F 1 187 ? 204.010 116.991 73.962 1.00 28.04 187 GLY F O 1
ATOM 13794 N N . PHE F 1 188 ? 206.090 117.117 73.122 1.00 30.25 188 PHE F N 1
ATOM 13795 C CA . PHE F 1 188 ? 205.524 117.420 71.816 1.00 27.76 188 PHE F CA 1
ATOM 13796 C C . PHE F 1 188 ? 205.247 116.267 70.892 1.00 22.78 188 PHE F C 1
ATOM 13797 O O . PHE F 1 188 ? 204.873 116.492 69.746 1.00 26.88 188 PHE F O 1
ATOM 13805 N N . ALA F 1 189 ? 205.404 115.047 71.407 1.00 24.00 189 ALA F N 1
ATOM 13806 C CA . ALA F 1 189 ? 205.074 113.821 70.682 1.00 25.18 189 ALA F CA 1
ATOM 13807 C C . ALA F 1 189 ? 203.597 113.866 70.352 1.00 22.19 189 ALA F C 1
ATOM 13808 O O . ALA F 1 189 ? 202.824 114.264 71.203 1.00 33.89 189 ALA F O 1
ATOM 13810 N N . THR F 1 190 ? 203.207 113.477 69.144 1.00 16.75 190 THR F N 1
ATOM 13811 C CA . THR F 1 190 ? 201.831 113.618 68.715 1.00 19.92 190 THR F CA 1
ATOM 13812 C C . THR F 1 190 ? 201.066 112.302 68.588 1.00 25.96 190 THR F C 1
ATOM 13813 O O . THR F 1 190 ? 199.874 112.303 68.244 1.00 26.53 190 THR F O 1
ATOM 13817 N N . THR F 1 191 ? 201.747 111.191 68.853 1.00 24.30 191 THR F N 1
ATOM 13818 C CA . THR F 1 191 ? 201.108 109.884 68.903 1.00 27.36 191 THR F CA 1
ATOM 13819 C C . THR F 1 191 ? 201.521 109.177 70.160 1.00 28.22 191 THR F C 1
ATOM 13820 O O . THR F 1 191 ? 202.616 109.409 70.678 1.00 26.45 191 THR F O 1
ATOM 13824 N N . GLN F 1 192 ? 200.681 108.262 70.617 1.00 26.43 192 GLN F N 1
ATOM 13825 C CA . GLN F 1 192 ? 201.091 107.436 71.724 1.00 22.73 192 GLN F CA 1
ATOM 13826 C C . GLN F 1 192 ? 202.467 106.788 71.515 1.00 25.10 192 GLN F C 1
ATOM 13827 O O . GLN F 1 192 ? 203.314 106.832 72.395 1.00 26.94 192 GLN F O 1
ATOM 13833 N N . GLU F 1 193 ? 202.718 106.189 70.361 1.00 26.91 193 GLU F N 1
ATOM 13834 C CA . GLU F 1 193 ? 204.002 105.503 70.208 1.00 27.93 193 GLU F CA 1
ATOM 13835 C C . GLU F 1 193 ? 205.195 106.443 70.290 1.00 28.90 193 GLU F C 1
ATOM 13836 O O . GLU F 1 193 ? 206.225 106.099 70.881 1.00 30.56 193 GLU F O 1
ATOM 13842 N N . ALA F 1 194 ? 205.060 107.636 69.715 1.00 28.47 194 ALA F N 1
ATOM 13843 C CA . ALA F 1 194 ? 206.148 108.616 69.743 1.00 26.42 194 ALA F CA 1
ATOM 13844 C C . ALA F 1 194 ? 206.450 109.106 71.157 1.00 25.57 194 ALA F C 1
ATOM 13845 O O . ALA F 1 194 ? 207.604 109.211 71.553 1.00 21.38 194 ALA F O 1
ATOM 13847 N N . TYR F 1 195 ? 205.395 109.432 71.894 1.00 21.95 195 TYR F N 1
ATOM 13848 C CA . TYR F 1 195 ? 205.506 109.685 73.313 1.00 22.95 195 TYR F CA 1
ATOM 13849 C C . TYR F 1 195 ? 206.249 108.583 74.047 1.00 26.86 195 TYR F C 1
ATOM 13850 O O . TYR F 1 195 ? 207.296 108.838 74.691 1.00 27.63 195 TYR F O 1
ATOM 13859 N N . GLU F 1 196 ? 205.720 107.362 73.977 1.00 25.07 196 GLU F N 1
ATOM 13860 C CA . GLU F 1 196 ? 206.366 106.268 74.711 1.00 28.03 196 GLU F CA 1
ATOM 13861 C C . GLU F 1 196 ? 207.807 106.016 74.299 1.00 26.25 196 GLU F C 1
ATOM 13862 O O . GLU F 1 196 ? 208.596 105.502 75.076 1.00 26.22 196 GLU F O 1
ATOM 13868 N N . GLU F 1 197 ? 208.142 106.408 73.081 1.00 23.83 197 GLU F N 1
ATOM 13869 C CA . GLU F 1 197 ? 209.461 106.186 72.549 1.00 25.01 197 GLU F CA 1
ATOM 13870 C C . GLU F 1 197 ? 210.537 107.121 73.148 1.00 27.09 197 GLU F C 1
ATOM 13871 O O . GLU F 1 197 ? 211.721 106.780 73.191 1.00 25.12 197 GLU F O 1
ATOM 13877 N N . ALA F 1 198 ? 210.117 108.299 73.613 1.00 27.56 198 ALA F N 1
ATOM 13878 C CA . ALA F 1 198 ? 211.024 109.242 74.248 1.00 25.14 198 ALA F CA 1
ATOM 13879 C C . ALA F 1 198 ? 210.903 109.089 75.753 1.00 32.40 198 ALA F C 1
ATOM 13880 O O . ALA F 1 198 ? 211.926 109.124 76.482 1.00 28.73 198 ALA F O 1
ATOM 13882 N N . PHE F 1 199 ? 209.664 108.913 76.233 1.00 27.96 199 PHE F N 1
ATOM 13883 C CA . PHE F 1 199 ? 209.442 108.900 77.692 1.00 30.19 199 PHE F CA 1
ATOM 13884 C C . PHE F 1 199 ? 210.247 107.865 78.457 1.00 26.39 199 PHE F C 1
ATOM 13885 O O . PHE F 1 199 ? 210.775 108.151 79.516 1.00 28.65 199 PHE F O 1
ATOM 13888 N N . TYR F 1 200 ? 210.317 106.656 77.926 1.00 23.71 200 TYR F N 1
ATOM 13889 C CA . TYR F 1 200 ? 211.039 105.598 78.602 1.00 24.24 200 TYR F CA 1
ATOM 13890 C C . TYR F 1 200 ? 212.562 105.820 78.649 1.00 30.61 200 TYR F C 1
ATOM 13891 O O . TYR F 1 200 ? 213.110 105.959 79.754 1.00 31.95 200 TYR F O 1
ATOM 13900 N N . PRO F 1 201 ? 213.246 105.896 77.478 1.00 24.66 201 PRO F N 1
ATOM 13901 C CA . PRO F 1 201 ? 214.687 106.157 77.571 1.00 23.82 201 PRO F CA 1
ATOM 13902 C C . PRO F 1 201 ? 215.022 107.322 78.526 1.00 27.38 201 PRO F C 1
ATOM 13903 O O . PRO F 1 201 ? 216.101 107.341 79.125 1.00 28.60 201 PRO F O 1
ATOM 13907 N N . LEU F 1 202 ? 214.087 108.257 78.684 1.00 28.25 202 LEU F N 1
ATOM 13908 C CA . LEU F 1 202 ? 214.282 109.409 79.542 1.00 24.47 202 LEU F CA 1
ATOM 13909 C C . LEU F 1 202 ? 214.334 108.975 81.006 1.00 29.94 202 LEU F C 1
ATOM 13910 O O . LEU F 1 202 ? 215.249 109.335 81.759 1.00 28.68 202 LEU F O 1
ATOM 13915 N N . PHE F 1 203 ? 213.354 108.192 81.430 1.00 28.33 203 PHE F N 1
ATOM 13916 C CA . PHE F 1 203 ? 213.390 107.723 82.801 1.00 25.87 203 PHE F CA 1
ATOM 13917 C C . PHE F 1 203 ? 214.507 106.697 83.013 1.00 30.52 203 PHE F C 1
ATOM 13918 O O . PHE F 1 203 ? 215.077 106.621 84.087 1.00 29.46 203 PHE F O 1
ATOM 13926 N N . ASP F 1 204 ? 214.859 105.943 81.977 1.00 32.55 204 ASP F N 1
ATOM 13927 C CA . ASP F 1 204 ? 216.034 105.073 82.051 1.00 29.98 204 ASP F CA 1
ATOM 13928 C C . ASP F 1 204 ? 217.274 105.893 82.424 1.00 30.06 204 ASP F C 1
ATOM 13929 O O . ASP F 1 204 ? 218.009 105.545 83.351 1.00 29.98 204 ASP F O 1
ATOM 13934 N N . THR F 1 205 ? 217.480 107.002 81.721 1.00 30.76 205 THR F N 1
ATOM 13935 C CA . THR F 1 205 ? 218.584 107.921 82.020 1.00 31.86 205 THR F CA 1
ATOM 13936 C C . THR F 1 205 ? 218.538 108.530 83.437 1.00 29.78 205 THR F C 1
ATOM 13937 O O . THR F 1 205 ? 219.552 108.750 84.080 1.00 28.91 205 THR F O 1
ATOM 13941 N N . LEU F 1 206 ? 217.346 108.809 83.926 1.00 32.02 206 LEU F N 1
ATOM 13942 C CA . LEU F 1 206 ? 217.204 109.218 85.320 1.00 35.08 206 LEU F CA 1
ATOM 13943 C C . LEU F 1 206 ? 217.625 108.070 86.252 1.00 38.19 206 LEU F C 1
ATOM 13944 O O . LEU F 1 206 ? 218.366 108.305 87.226 1.00 37.76 206 LEU F O 1
ATOM 13949 N N . ASP F 1 207 ? 217.145 106.848 85.962 1.00 34.52 207 ASP F N 1
ATOM 13950 C CA . ASP F 1 207 ? 217.489 105.675 86.755 1.00 24.91 207 ASP F CA 1
ATOM 13951 C C . ASP F 1 207 ? 219.002 105.587 86.781 1.00 32.15 207 ASP F C 1
ATOM 13952 O O . ASP F 1 207 ? 219.621 105.437 87.839 1.00 33.82 207 ASP F O 1
ATOM 13957 N N . TRP F 1 208 ? 219.597 105.761 85.610 1.00 29.38 208 TRP F N 1
ATOM 13958 C CA . TRP F 1 208 ? 221.044 105.782 85.502 1.00 32.82 208 TRP F CA 1
ATOM 13959 C C . TRP F 1 208 ? 221.717 106.839 86.357 1.00 35.96 208 TRP F C 1
ATOM 13960 O O . TRP F 1 208 ? 222.677 106.560 87.053 1.00 41.15 208 TRP F O 1
ATOM 13971 N N . LEU F 1 209 ? 221.231 108.067 86.285 1.00 34.91 209 LEU F N 1
ATOM 13972 C CA . LEU F 1 209 ? 221.823 109.126 87.080 1.00 34.06 209 LEU F CA 1
ATOM 13973 C C . LEU F 1 209 ? 221.683 108.871 88.594 1.00 38.00 209 LEU F C 1
ATOM 13974 O O . LEU F 1 209 ? 222.639 109.090 89.346 1.00 34.32 209 LEU F O 1
ATOM 13979 N N . GLU F 1 210 ? 220.505 108.421 89.044 1.00 39.70 210 GLU F N 1
ATOM 13980 C CA . GLU F 1 210 ? 220.317 108.120 90.463 1.00 34.61 210 GLU F CA 1
ATOM 13981 C C . GLU F 1 210 ? 221.371 107.146 90.932 1.00 40.16 210 GLU F C 1
ATOM 13982 O O . GLU F 1 210 ? 221.870 107.261 92.050 1.00 43.81 210 GLU F O 1
ATOM 13988 N N . GLU F 1 211 ? 221.715 106.187 90.074 1.00 40.30 211 GLU F N 1
ATOM 13989 C CA . GLU F 1 211 ? 222.754 105.200 90.387 1.00 45.07 211 GLU F CA 1
ATOM 13990 C C . GLU F 1 211 ? 224.138 105.851 90.449 1.00 45.55 211 GLU F C 1
ATOM 13991 O O . GLU F 1 211 ? 224.928 105.656 91.362 1.00 41.35 211 GLU F O 1
ATOM 13997 N N . HIS F 1 212 ? 224.410 106.663 89.453 1.00 46.81 212 HIS F N 1
ATOM 13998 C CA . HIS F 1 212 ? 225.710 107.268 89.315 1.00 44.10 212 HIS F CA 1
ATOM 13999 C C . HIS F 1 212 ? 226.062 108.169 90.481 1.00 39.94 212 HIS F C 1
ATOM 14000 O O . HIS F 1 212 ? 227.231 108.364 90.793 1.00 39.71 212 HIS F O 1
ATOM 14007 N N . LEU F 1 213 ? 225.043 108.728 91.116 1.00 38.30 213 LEU F N 1
ATOM 14008 C CA . LEU F 1 213 ? 225.253 109.786 92.090 1.00 39.70 213 LEU F CA 1
ATOM 14009 C C . LEU F 1 213 ? 225.143 109.206 93.436 1.00 45.32 213 LEU F C 1
ATOM 14010 O O . LEU F 1 213 ? 224.822 109.904 94.400 1.00 46.01 213 LEU F O 1
ATOM 14015 N N . THR F 1 214 ? 225.397 107.914 93.504 1.00 47.40 214 THR F N 1
ATOM 14016 C CA . THR F 1 214 ? 225.035 107.207 94.701 1.00 50.94 214 THR F CA 1
ATOM 14017 C C . THR F 1 214 ? 225.924 107.532 95.910 1.00 57.34 214 THR F C 1
ATOM 14018 O O . THR F 1 214 ? 225.404 107.789 97.017 1.00 65.87 214 THR F O 1
ATOM 14022 N N . GLY F 1 215 ? 227.240 107.581 95.716 1.00 48.68 215 GLY F N 1
ATOM 14023 C CA . GLY F 1 215 ? 228.106 108.052 96.795 1.00 51.49 215 GLY F CA 1
ATOM 14024 C C . GLY F 1 215 ? 228.692 109.429 96.531 1.00 56.08 215 GLY F C 1
ATOM 14025 O O . GLY F 1 215 ? 229.556 109.943 97.261 1.00 47.69 215 GLY F O 1
ATOM 14026 N N . ARG F 1 216 ? 228.189 110.034 95.463 1.00 59.74 216 ARG F N 1
ATOM 14027 C CA . ARG F 1 216 ? 228.779 111.235 94.939 1.00 50.88 216 ARG F CA 1
ATOM 14028 C C . ARG F 1 216 ? 228.034 112.486 95.397 1.00 53.20 216 ARG F C 1
ATOM 14029 O O . ARG F 1 216 ? 226.883 112.403 95.853 1.00 53.75 216 ARG F O 1
ATOM 14037 N N . GLU F 1 217 ? 228.711 113.631 95.319 1.00 49.33 217 GLU F N 1
ATOM 14038 C CA . GLU F 1 217 ? 228.106 114.903 95.658 1.00 48.37 217 GLU F CA 1
ATOM 14039 C C . GLU F 1 217 ? 227.829 115.648 94.368 1.00 42.48 217 GLU F C 1
ATOM 14040 O O . GLU F 1 217 ? 226.972 116.529 94.320 1.00 45.58 217 GLU F O 1
ATOM 14046 N N . TRP F 1 218 ? 228.591 115.292 93.339 1.00 37.27 218 TRP F N 1
ATOM 14047 C CA . TRP F 1 218 ? 228.462 115.855 91.998 1.00 42.19 218 TRP F CA 1
ATOM 14048 C C . TRP F 1 218 ? 228.694 114.792 90.930 1.00 40.93 218 TRP F C 1
ATOM 14049 O O . TRP F 1 218 ? 229.388 113.800 91.140 1.00 42.04 218 TRP F O 1
ATOM 14060 N N . LEU F 1 219 ? 228.186 115.052 89.744 1.00 37.46 219 LEU F N 1
ATOM 14061 C CA . LEU F 1 219 ? 228.309 114.099 88.661 1.00 42.28 219 LEU F CA 1
ATOM 14062 C C . LEU F 1 219 ? 229.730 113.630 88.329 1.00 44.26 219 LEU F C 1
ATOM 14063 O O . LEU F 1 219 ? 229.936 112.475 87.942 1.00 42.84 219 LEU F O 1
ATOM 14068 N N . VAL F 1 220 ? 230.700 114.525 88.423 1.00 38.62 220 VAL F N 1
ATOM 14069 C CA . VAL F 1 220 ? 232.012 114.206 87.889 1.00 38.66 220 VAL F CA 1
ATOM 14070 C C . VAL F 1 220 ? 233.066 114.836 88.734 1.00 38.99 220 VAL F C 1
ATOM 14071 O O . VAL F 1 220 ? 232.854 115.925 89.267 1.00 43.23 220 VAL F O 1
ATOM 14075 N N . GLY F 1 221 ? 234.222 114.190 88.816 1.00 36.98 221 GLY F N 1
ATOM 14076 C CA . GLY F 1 221 ? 235.220 114.620 89.772 1.00 41.23 221 GLY F CA 1
ATOM 14077 C C . GLY F 1 221 ? 234.499 114.606 91.101 1.00 47.30 221 GLY F C 1
ATOM 14078 O O . GLY F 1 221 ? 233.431 113.974 91.263 1.00 52.75 221 GLY F O 1
ATOM 14079 N N . ASP F 1 222 ? 235.047 115.287 92.083 1.00 39.39 222 ASP F N 1
ATOM 14080 C CA . ASP F 1 222 ? 234.164 115.579 93.171 1.00 42.46 222 ASP F CA 1
ATOM 14081 C C . ASP F 1 222 ? 233.981 117.053 93.186 1.00 47.69 222 ASP F C 1
ATOM 14082 O O . ASP F 1 222 ? 233.857 117.668 94.236 1.00 56.36 222 ASP F O 1
ATOM 14087 N N . ARG F 1 223 ? 233.973 117.597 91.974 1.00 47.81 223 ARG F N 1
ATOM 14088 C CA . ARG F 1 223 ? 233.793 119.009 91.720 1.00 42.82 223 ARG F CA 1
ATOM 14089 C C . ARG F 1 223 ? 232.407 119.221 91.131 1.00 42.53 223 ARG F C 1
ATOM 14090 O O . ARG F 1 223 ? 231.858 118.312 90.499 1.00 36.79 223 ARG F O 1
ATOM 14098 N N . LEU F 1 224 ? 231.843 120.412 91.354 1.00 42.64 224 LEU F N 1
ATOM 14099 C CA . LEU F 1 224 ? 230.823 120.973 90.445 1.00 40.97 224 LEU F CA 1
ATOM 14100 C C . LEU F 1 224 ? 231.443 121.362 89.097 1.00 31.79 224 LEU F C 1
ATOM 14101 O O . LEU F 1 224 ? 232.498 122.015 89.050 1.00 28.20 224 LEU F O 1
ATOM 14106 N N . THR F 1 225 ? 230.799 120.922 88.018 1.00 27.43 225 THR F N 1
ATOM 14107 C CA . THR F 1 225 ? 231.326 121.106 86.670 1.00 32.13 225 THR F CA 1
ATOM 14108 C C . THR F 1 225 ? 230.148 121.230 85.746 1.00 31.35 225 THR F C 1
ATOM 14109 O O . THR F 1 225 ? 229.020 120.975 86.156 1.00 34.18 225 THR F O 1
ATOM 14113 N N . GLU F 1 226 ? 230.406 121.574 84.490 1.00 27.16 226 GLU F N 1
ATOM 14114 C CA . GLU F 1 226 ? 229.326 121.919 83.571 1.00 30.02 226 GLU F CA 1
ATOM 14115 C C . GLU F 1 226 ? 228.326 120.811 83.403 1.00 27.61 226 GLU F C 1
ATOM 14116 O O . GLU F 1 226 ? 227.206 121.058 83.008 1.00 26.34 226 GLU F O 1
ATOM 14122 N N . ALA F 1 227 ? 228.714 119.591 83.717 1.00 24.79 227 ALA F N 1
ATOM 14123 C CA . ALA F 1 227 ? 227.775 118.510 83.591 1.00 25.89 227 ALA F CA 1
ATOM 14124 C C . ALA F 1 227 ? 226.641 118.695 84.564 1.00 30.34 227 ALA F C 1
ATOM 14125 O O . ALA F 1 227 ? 225.501 118.380 84.234 1.00 36.84 227 ALA F O 1
ATOM 14127 N N . ASP F 1 228 ? 226.924 119.194 85.765 1.00 27.37 228 ASP F N 1
ATOM 14128 C CA . ASP F 1 228 ? 225.829 119.460 86.698 1.00 29.75 228 ASP F CA 1
ATOM 14129 C C . ASP F 1 228 ? 225.066 120.689 86.232 1.00 30.25 228 ASP F C 1
ATOM 14130 O O . ASP F 1 228 ? 223.839 120.711 86.248 1.00 24.52 228 ASP F O 1
ATOM 14135 N N . ILE F 1 229 ? 225.803 121.696 85.776 1.00 31.21 229 ILE F N 1
ATOM 14136 C CA . ILE F 1 229 ? 225.195 122.931 85.312 1.00 24.83 229 ILE F CA 1
ATOM 14137 C C . ILE F 1 229 ? 224.273 122.762 84.119 1.00 24.08 229 ILE F C 1
ATOM 14138 O O . ILE F 1 229 ? 223.327 123.525 83.965 1.00 25.13 229 ILE F O 1
ATOM 14143 N N . ARG F 1 230 ? 224.526 121.774 83.271 1.00 22.97 230 ARG F N 1
ATOM 14144 C CA . ARG F 1 230 ? 223.605 121.529 82.164 1.00 25.99 230 ARG F CA 1
ATOM 14145 C C . ARG F 1 230 ? 222.451 120.612 82.571 1.00 28.94 230 ARG F C 1
ATOM 14146 O O . ARG F 1 230 ? 221.397 120.625 81.936 1.00 26.56 230 ARG F O 1
ATOM 14154 N N . LEU F 1 231 ? 222.641 119.803 83.610 1.00 24.02 231 LEU F N 1
ATOM 14155 C CA . LEU F 1 231 ? 221.563 118.911 84.015 1.00 22.25 231 LEU F CA 1
ATOM 14156 C C . LEU F 1 231 ? 220.587 119.672 84.892 1.00 21.63 231 LEU F C 1
ATOM 14157 O O . LEU F 1 231 ? 219.393 119.413 84.908 1.00 22.40 231 LEU F O 1
ATOM 14162 N N . PHE F 1 232 ? 221.098 120.628 85.636 1.00 24.15 232 PHE F N 1
ATOM 14163 C CA . PHE F 1 232 ? 220.279 121.261 86.632 1.00 20.62 232 PHE F CA 1
ATOM 14164 C C . PHE F 1 232 ? 219.001 121.930 86.047 1.00 22.17 232 PHE F C 1
ATOM 14165 O O . PHE F 1 232 ? 217.885 121.638 86.468 1.00 21.28 232 PHE F O 1
ATOM 14173 N N . PRO F 1 233 ? 219.154 122.806 85.055 1.00 18.56 233 PRO F N 1
ATOM 14174 C CA . PRO F 1 233 ? 217.975 123.459 84.486 1.00 17.68 233 PRO F CA 1
ATOM 14175 C C . PRO F 1 233 ? 216.812 122.499 84.243 1.00 21.64 233 PRO F C 1
ATOM 14176 O O . PRO F 1 233 ? 215.665 122.818 84.548 1.00 22.89 233 PRO F O 1
ATOM 14180 N N . THR F 1 234 ? 217.096 121.335 83.676 1.00 19.58 234 THR F N 1
ATOM 14181 C CA . THR F 1 234 ? 216.052 120.368 83.440 1.00 18.19 234 THR F CA 1
ATOM 14182 C C . THR F 1 234 ? 215.462 119.751 84.692 1.00 20.81 234 THR F C 1
ATOM 14183 O O . THR F 1 234 ? 214.250 119.641 84.793 1.00 21.25 234 THR F O 1
ATOM 14187 N N . LEU F 1 235 ? 216.287 119.351 85.651 1.00 19.21 235 LEU F N 1
ATOM 14188 C CA . LEU F 1 235 ? 215.714 118.863 86.906 1.00 20.08 235 LEU F CA 1
ATOM 14189 C C . LEU F 1 235 ? 214.838 119.910 87.590 1.00 20.53 235 LEU F C 1
ATOM 14190 O O . LEU F 1 235 ? 213.717 119.635 87.980 1.00 23.89 235 LEU F O 1
ATOM 14195 N N . VAL F 1 236 ? 215.335 121.121 87.736 1.00 19.35 236 VAL F N 1
ATOM 14196 C CA . VAL F 1 236 ? 214.636 122.097 88.574 1.00 20.63 236 VAL F CA 1
ATOM 14197 C C . VAL F 1 236 ? 213.230 122.445 88.073 1.00 18.48 236 VAL F C 1
ATOM 14198 O O . VAL F 1 236 ? 212.405 122.963 88.824 1.00 18.22 236 VAL F O 1
ATOM 14202 N N . ARG F 1 237 ? 212.962 122.172 86.804 1.00 17.63 237 ARG F N 1
ATOM 14203 C CA . ARG F 1 237 ? 211.661 122.481 86.245 1.00 20.52 237 ARG F CA 1
ATOM 14204 C C . ARG F 1 237 ? 210.865 121.191 86.091 1.00 26.58 237 ARG F C 1
ATOM 14205 O O . ARG F 1 237 ? 209.710 121.208 85.604 1.00 26.37 237 ARG F O 1
ATOM 14213 N N . PHE F 1 238 ? 211.502 120.068 86.476 1.00 27.94 238 PHE F N 1
ATOM 14214 C CA . PHE F 1 238 ? 210.948 118.717 86.231 1.00 22.37 238 PHE F CA 1
ATOM 14215 C C . PHE F 1 238 ? 209.647 118.523 86.981 1.00 27.51 238 PHE F C 1
ATOM 14216 O O . PHE F 1 238 ? 208.592 118.363 86.350 1.00 28.04 238 PHE F O 1
ATOM 14224 N N . ASP F 1 239 ? 209.703 118.580 88.313 1.00 25.18 239 ASP F N 1
ATOM 14225 C CA . ASP F 1 239 ? 208.498 118.334 89.079 1.00 21.22 239 ASP F CA 1
ATOM 14226 C C . ASP F 1 239 ? 207.408 119.399 88.846 1.00 26.84 239 ASP F C 1
ATOM 14227 O O . ASP F 1 239 ? 206.221 119.073 88.739 1.00 26.36 239 ASP F O 1
ATOM 14232 N N . ALA F 1 240 ? 207.796 120.666 88.743 1.00 26.73 240 ALA F N 1
ATOM 14233 C CA . ALA F 1 240 ? 206.805 121.728 88.504 1.00 21.13 240 ALA F CA 1
ATOM 14234 C C . ALA F 1 240 ? 206.211 121.833 87.085 1.00 28.76 240 ALA F C 1
ATOM 14235 O O . ALA F 1 240 ? 205.111 122.350 86.912 1.00 33.48 240 ALA F O 1
ATOM 14237 N N . ILE F 1 241 ? 206.915 121.381 86.057 1.00 27.37 241 ILE F N 1
ATOM 14238 C CA . ILE F 1 241 ? 206.444 121.656 84.702 1.00 25.01 241 ILE F CA 1
ATOM 14239 C C . ILE F 1 241 ? 206.480 120.386 83.857 1.00 29.30 241 ILE F C 1
ATOM 14240 O O . ILE F 1 241 ? 205.462 119.943 83.303 1.00 25.14 241 ILE F O 1
ATOM 14245 N N . TYR F 1 242 ? 207.655 119.777 83.756 1.00 27.86 242 TYR F N 1
ATOM 14246 C CA . TYR F 1 242 ? 207.782 118.671 82.805 1.00 28.58 242 TYR F CA 1
ATOM 14247 C C . TYR F 1 242 ? 206.854 117.515 83.148 1.00 26.49 242 TYR F C 1
ATOM 14248 O O . TYR F 1 242 ? 206.260 116.901 82.266 1.00 24.97 242 TYR F O 1
ATOM 14257 N N . HIS F 1 243 ? 206.720 117.249 84.436 1.00 24.07 243 HIS F N 1
ATOM 14258 C CA . HIS F 1 243 ? 206.062 116.049 84.896 1.00 23.86 243 HIS F CA 1
ATOM 14259 C C . HIS F 1 243 ? 204.581 116.101 84.658 1.00 24.45 243 HIS F C 1
ATOM 14260 O O . HIS F 1 243 ? 203.970 115.082 84.374 1.00 26.21 243 HIS F O 1
ATOM 14267 N N . GLY F 1 244 ? 203.996 117.283 84.792 1.00 22.01 244 GLY F N 1
ATOM 14268 C CA . GLY F 1 244 ? 202.607 117.457 84.413 1.00 20.15 244 GLY F CA 1
ATOM 14269 C C . GLY F 1 244 ? 202.461 117.812 82.938 1.00 23.98 244 GLY F C 1
ATOM 14270 O O . GLY F 1 244 ? 201.898 117.062 82.171 1.00 26.12 244 GLY F O 1
ATOM 14271 N N . HIS F 1 245 ? 202.989 118.953 82.526 1.00 26.31 245 HIS F N 1
ATOM 14272 C CA . HIS F 1 245 ? 202.842 119.429 81.144 1.00 27.50 245 HIS F CA 1
ATOM 14273 C C . HIS F 1 245 ? 203.280 118.395 80.090 1.00 22.55 245 HIS F C 1
ATOM 14274 O O . HIS F 1 245 ? 202.538 118.076 79.161 1.00 28.22 245 HIS F O 1
ATOM 14281 N N . PHE F 1 246 ? 204.478 117.858 80.232 1.00 20.37 246 PHE F N 1
ATOM 14282 C CA . PHE F 1 246 ? 205.005 117.009 79.180 1.00 20.78 246 PHE F CA 1
ATOM 14283 C C . PHE F 1 246 ? 204.874 115.569 79.554 1.00 22.24 246 PHE F C 1
ATOM 14284 O O . PHE F 1 246 ? 205.579 114.723 79.011 1.00 24.08 246 PHE F O 1
ATOM 14292 N N . LYS F 1 247 ? 204.009 115.295 80.519 1.00 23.69 247 LYS F N 1
ATOM 14293 C CA . LYS F 1 247 ? 203.696 113.927 80.908 1.00 20.37 247 LYS F CA 1
ATOM 14294 C C . LYS F 1 247 ? 204.944 113.147 81.236 1.00 19.32 247 LYS F C 1
ATOM 14295 O O . LYS F 1 247 ? 205.047 111.991 80.880 1.00 22.91 247 LYS F O 1
ATOM 14301 N N . CYS F 1 248 ? 205.933 113.758 81.851 1.00 18.13 248 CYS F N 1
ATOM 14302 C CA . CYS F 1 248 ? 207.081 112.944 82.201 1.00 23.06 248 CYS F CA 1
ATOM 14303 C C . CYS F 1 248 ? 206.846 112.460 83.605 1.00 30.84 248 CYS F C 1
ATOM 14304 O O . CYS F 1 248 ? 207.512 112.902 84.546 1.00 33.28 248 CYS F O 1
ATOM 14307 N N . ASN F 1 249 ? 205.880 111.563 83.757 1.00 25.32 249 ASN F N 1
ATOM 14308 C CA . ASN F 1 249 ? 205.338 111.340 85.083 1.00 27.19 249 ASN F CA 1
ATOM 14309 C C . ASN F 1 249 ? 205.503 109.934 85.635 1.00 28.97 249 ASN F C 1
ATOM 14310 O O . ASN F 1 249 ? 204.690 109.461 86.396 1.00 34.53 249 ASN F O 1
ATOM 14315 N N . LEU F 1 250 ? 206.572 109.253 85.302 1.00 30.68 250 LEU F N 1
ATOM 14316 C CA . LEU F 1 250 ? 206.682 107.901 85.818 1.00 31.78 250 LEU F CA 1
ATOM 14317 C C . LEU F 1 250 ? 206.889 108.014 87.321 1.00 31.20 250 LEU F C 1
ATOM 14318 O O . LEU F 1 250 ? 206.208 107.373 88.094 1.00 31.20 250 LEU F O 1
ATOM 14323 N N . ARG F 1 251 ? 207.825 108.875 87.704 1.00 34.03 251 ARG F N 1
ATOM 14324 C CA . ARG F 1 251 ? 208.141 109.194 89.093 1.00 36.38 251 ARG F CA 1
ATOM 14325 C C . ARG F 1 251 ? 208.430 110.704 89.097 1.00 31.95 251 ARG F C 1
ATOM 14326 O O . ARG F 1 251 ? 208.471 111.330 88.037 1.00 31.23 251 ARG F O 1
ATOM 14334 N N . ARG F 1 252 ? 208.590 111.291 90.275 1.00 25.82 252 ARG F N 1
ATOM 14335 C CA . ARG F 1 252 ? 208.947 112.678 90.391 1.00 22.82 252 ARG F CA 1
ATOM 14336 C C . ARG F 1 252 ? 210.425 112.682 90.669 1.00 31.02 252 ARG F C 1
ATOM 14337 O O . ARG F 1 252 ? 210.949 111.685 91.103 1.00 37.69 252 ARG F O 1
ATOM 14345 N N . ILE F 1 253 ? 211.124 113.784 90.458 1.00 26.70 253 ILE F N 1
ATOM 14346 C CA . ILE F 1 253 ? 212.484 113.845 90.961 1.00 25.26 253 ILE F CA 1
ATOM 14347 C C . ILE F 1 253 ? 212.532 113.715 92.489 1.00 28.25 253 ILE F C 1
ATOM 14348 O O . ILE F 1 253 ? 213.553 113.367 93.060 1.00 32.45 253 ILE F O 1
ATOM 14353 N N . ALA F 1 254 ? 211.428 113.996 93.158 1.00 27.02 254 ALA F N 1
ATOM 14354 C CA . ALA F 1 254 ? 211.352 113.748 94.580 1.00 22.82 254 ALA F CA 1
ATOM 14355 C C . ALA F 1 254 ? 211.440 112.265 94.897 1.00 31.79 254 ALA F C 1
ATOM 14356 O O . ALA F 1 254 ? 211.675 111.891 96.029 1.00 40.90 254 ALA F O 1
ATOM 14358 N N . ASP F 1 255 ? 211.262 111.401 93.907 1.00 32.94 255 ASP F N 1
ATOM 14359 C CA . ASP F 1 255 ? 211.316 109.958 94.169 1.00 33.59 255 ASP F CA 1
ATOM 14360 C C . ASP F 1 255 ? 212.720 109.411 93.979 1.00 33.40 255 ASP F C 1
ATOM 14361 O O . ASP F 1 255 ? 213.015 108.272 94.353 1.00 33.93 255 ASP F O 1
ATOM 14366 N N . TYR F 1 256 ? 213.581 110.224 93.388 1.00 27.97 256 TYR F N 1
ATOM 14367 C CA . TYR F 1 256 ? 214.997 109.912 93.380 1.00 34.32 256 TYR F CA 1
ATOM 14368 C C . TYR F 1 256 ? 215.710 110.710 94.481 1.00 38.12 256 TYR F C 1
ATOM 14369 O O . TYR F 1 256 ? 215.898 111.929 94.378 1.00 38.41 256 TYR F O 1
ATOM 14378 N N . PRO F 1 257 ? 216.118 110.024 95.543 1.00 37.41 257 PRO F N 1
ATOM 14379 C CA . PRO F 1 257 ? 216.704 110.736 96.669 1.00 32.54 257 PRO F CA 1
ATOM 14380 C C . PRO F 1 257 ? 218.052 111.275 96.311 1.00 30.38 257 PRO F C 1
ATOM 14381 O O . PRO F 1 257 ? 218.391 112.293 96.877 1.00 36.14 257 PRO F O 1
ATOM 14385 N N . ASN F 1 258 ? 218.812 110.640 95.431 1.00 27.38 258 ASN F N 1
ATOM 14386 C CA . ASN F 1 258 ? 220.136 111.187 95.157 1.00 35.29 258 ASN F CA 1
ATOM 14387 C C . ASN F 1 258 ? 220.135 112.345 94.200 1.00 33.41 258 ASN F C 1
ATOM 14388 O O . ASN F 1 258 ? 220.903 113.259 94.369 1.00 37.35 258 ASN F O 1
ATOM 14393 N N . LEU F 1 259 ? 219.305 112.281 93.166 1.00 35.38 259 LEU F N 1
ATOM 14394 C CA . LEU F 1 259 ? 219.152 113.386 92.230 1.00 28.71 259 LEU F CA 1
ATOM 14395 C C . LEU F 1 259 ? 218.559 114.504 93.027 1.00 32.47 259 LEU F C 1
ATOM 14396 O O . LEU F 1 259 ? 218.980 115.647 92.896 1.00 37.63 259 LEU F O 1
ATOM 14401 N N . SER F 1 260 ? 217.574 114.193 93.862 1.00 29.62 260 SER F N 1
ATOM 14402 C CA . SER F 1 260 ? 216.992 115.234 94.685 1.00 27.32 260 SER F CA 1
ATOM 14403 C C . SER F 1 260 ? 217.992 115.920 95.652 1.00 31.81 260 SER F C 1
ATOM 14404 O O . SER F 1 260 ? 217.827 117.106 95.926 1.00 30.16 260 SER F O 1
ATOM 14407 N N . ARG F 1 261 ? 219.032 115.215 96.129 1.00 31.45 261 ARG F N 1
ATOM 14408 C CA . ARG F 1 261 ? 220.060 115.862 96.954 1.00 31.32 261 ARG F CA 1
ATOM 14409 C C . ARG F 1 261 ? 220.803 116.875 96.092 1.00 32.62 261 ARG F C 1
ATOM 14410 O O . ARG F 1 261 ? 220.876 118.051 96.441 1.00 36.16 261 ARG F O 1
ATOM 14418 N N . LEU F 1 262 ? 221.355 116.423 94.968 1.00 28.74 262 LEU F N 1
ATOM 14419 C CA . LEU F 1 262 ? 221.960 117.319 93.985 1.00 25.79 262 LEU F CA 1
ATOM 14420 C C . LEU F 1 262 ? 221.076 118.564 93.614 1.00 34.92 262 LEU F C 1
ATOM 14421 O O . LEU F 1 262 ? 221.530 119.706 93.697 1.00 36.12 262 LEU F O 1
ATOM 14426 N N . VAL F 1 263 ? 219.832 118.366 93.179 1.00 27.92 263 VAL F N 1
ATOM 14427 C CA . VAL F 1 263 ? 218.992 119.501 92.842 1.00 23.15 263 VAL F CA 1
ATOM 14428 C C . VAL F 1 263 ? 218.919 120.512 93.975 1.00 31.52 263 VAL F C 1
ATOM 14429 O O . VAL F 1 263 ? 219.133 121.710 93.764 1.00 31.56 263 VAL F O 1
ATOM 14433 N N . GLY F 1 264 ? 218.637 120.033 95.185 1.00 34.81 264 GLY F N 1
ATOM 14434 C CA . GLY F 1 264 ? 218.584 120.894 96.356 1.00 36.60 264 GLY F CA 1
ATOM 14435 C C . GLY F 1 264 ? 219.878 121.649 96.583 1.00 36.09 264 GLY F C 1
ATOM 14436 O O . GLY F 1 264 ? 219.872 122.835 96.791 1.00 38.72 264 GLY F O 1
ATOM 14437 N N . LYS F 1 265 ? 220.996 120.952 96.541 1.00 35.52 265 LYS F N 1
ATOM 14438 C CA . LYS F 1 265 ? 222.281 121.579 96.763 1.00 33.77 265 LYS F CA 1
ATOM 14439 C C . LYS F 1 265 ? 222.571 122.733 95.785 1.00 39.51 265 LYS F C 1
ATOM 14440 O O . LYS F 1 265 ? 222.970 123.815 96.219 1.00 44.71 265 LYS F O 1
ATOM 14446 N N . LEU F 1 266 ? 222.381 122.542 94.478 1.00 38.29 266 LEU F N 1
ATOM 14447 C CA . LEU F 1 266 ? 222.568 123.662 93.555 1.00 31.47 266 LEU F CA 1
ATOM 14448 C C . LEU F 1 266 ? 221.524 124.771 93.802 1.00 37.37 266 LEU F C 1
ATOM 14449 O O . LEU F 1 266 ? 221.838 125.968 93.748 1.00 34.36 266 LEU F O 1
ATOM 14454 N N . ALA F 1 267 ? 220.282 124.385 94.077 1.00 30.29 267 ALA F N 1
ATOM 14455 C CA . ALA F 1 267 ? 219.247 125.402 94.153 1.00 28.94 267 ALA F CA 1
ATOM 14456 C C . ALA F 1 267 ? 219.553 126.321 95.318 1.00 31.75 267 ALA F C 1
ATOM 14457 O O . ALA F 1 267 ? 219.291 127.520 95.283 1.00 36.03 267 ALA F O 1
ATOM 14459 N N . SER F 1 268 ? 220.147 125.747 96.349 1.00 35.58 268 SER F N 1
ATOM 14460 C CA . SER F 1 268 ? 220.371 126.458 97.605 1.00 39.25 268 SER F CA 1
ATOM 14461 C C . SER F 1 268 ? 221.774 127.114 97.695 1.00 37.34 268 SER F C 1
ATOM 14462 O O . SER F 1 268 ? 222.127 127.746 98.691 1.00 38.14 268 SER F O 1
ATOM 14465 N N . HIS F 1 269 ? 222.554 126.957 96.631 1.00 41.50 269 HIS F N 1
ATOM 14466 C CA . HIS F 1 269 ? 223.817 127.679 96.418 1.00 42.98 269 HIS F CA 1
ATOM 14467 C C . HIS F 1 269 ? 223.510 129.150 96.082 1.00 41.41 269 HIS F C 1
ATOM 14468 O O . HIS F 1 269 ? 222.979 129.439 94.989 1.00 40.65 269 HIS F O 1
ATOM 14475 N N . GLU F 1 270 ? 223.813 130.084 96.994 1.00 48.92 270 GLU F N 1
ATOM 14476 C CA . GLU F 1 270 ? 223.563 131.524 96.707 1.00 48.04 270 GLU F CA 1
ATOM 14477 C C . GLU F 1 270 ? 224.377 131.783 95.484 1.00 44.17 270 GLU F C 1
ATOM 14478 O O . GLU F 1 270 ? 225.381 131.120 95.294 1.00 52.10 270 GLU F O 1
ATOM 14484 N N . ARG F 1 271 ? 223.981 132.685 94.618 1.00 32.70 271 ARG F N 1
ATOM 14485 C CA . ARG F 1 271 ? 224.685 132.714 93.317 1.00 43.04 271 ARG F CA 1
ATOM 14486 C C . ARG F 1 271 ? 223.965 131.920 92.230 1.00 37.08 271 ARG F C 1
ATOM 14487 O O . ARG F 1 271 ? 223.854 132.396 91.100 1.00 34.06 271 ARG F O 1
ATOM 14495 N N . VAL F 1 272 ? 223.481 130.726 92.548 1.00 31.11 272 VAL F N 1
ATOM 14496 C CA . VAL F 1 272 ? 222.600 130.053 91.613 1.00 26.92 272 VAL F CA 1
ATOM 14497 C C . VAL F 1 272 ? 221.160 130.369 91.993 1.00 26.92 272 VAL F C 1
ATOM 14498 O O . VAL F 1 272 ? 220.307 130.613 91.136 1.00 23.70 272 VAL F O 1
ATOM 14502 N N . ALA F 1 273 ? 220.884 130.433 93.283 1.00 24.69 273 ALA F N 1
ATOM 14503 C CA . ALA F 1 273 ? 219.483 130.524 93.668 1.00 27.63 273 ALA F CA 1
ATOM 14504 C C . ALA F 1 273 ? 218.730 131.654 92.973 1.00 28.66 273 ALA F C 1
ATOM 14505 O O . ALA F 1 273 ? 217.546 131.499 92.617 1.00 31.33 273 ALA F O 1
ATOM 14507 N N . PRO F 1 274 ? 219.396 132.801 92.792 1.00 34.07 274 PRO F N 1
ATOM 14508 C CA . PRO F 1 274 ? 218.666 133.925 92.202 1.00 31.37 274 PRO F CA 1
ATOM 14509 C C . PRO F 1 274 ? 218.535 133.826 90.695 1.00 26.91 274 PRO F C 1
ATOM 14510 O O . PRO F 1 274 ? 218.115 134.788 90.064 1.00 29.01 274 PRO F O 1
ATOM 14514 N N . THR F 1 275 ? 218.878 132.683 90.122 1.00 23.82 275 THR F N 1
ATOM 14515 C CA . THR F 1 275 ? 218.680 132.512 88.687 1.00 28.85 275 THR F CA 1
ATOM 14516 C C . THR F 1 275 ? 217.422 131.698 88.392 1.00 23.57 275 THR F C 1
ATOM 14517 O O . THR F 1 275 ? 217.014 131.534 87.251 1.00 21.39 275 THR F O 1
ATOM 14521 N N . ILE F 1 276 ? 216.835 131.170 89.454 1.00 24.33 276 ILE F N 1
ATOM 14522 C CA . ILE F 1 276 ? 215.697 130.275 89.382 1.00 20.26 276 ILE F CA 1
ATOM 14523 C C . ILE F 1 276 ? 214.466 131.114 89.585 1.00 22.33 276 ILE F C 1
ATOM 14524 O O . ILE F 1 276 ? 214.395 131.840 90.554 1.00 26.58 276 ILE F O 1
ATOM 14529 N N . ASN F 1 277 ? 213.498 131.015 88.687 1.00 18.70 277 ASN F N 1
ATOM 14530 C CA . ASN F 1 277 ? 212.208 131.600 88.930 1.00 14.45 277 ASN F CA 1
ATOM 14531 C C . ASN F 1 277 ? 211.153 130.665 88.371 1.00 20.31 277 ASN F C 1
ATOM 14532 O O . ASN F 1 277 ? 210.731 130.788 87.215 1.00 20.05 277 ASN F O 1
ATOM 14537 N N . LEU F 1 278 ? 210.749 129.701 89.181 1.00 21.08 278 LEU F N 1
ATOM 14538 C CA . LEU F 1 278 ? 209.862 128.659 88.727 1.00 13.53 278 LEU F CA 1
ATOM 14539 C C . LEU F 1 278 ? 208.505 129.202 88.321 1.00 19.33 278 LEU F C 1
ATOM 14540 O O . LEU F 1 278 ? 207.919 128.721 87.365 1.00 23.81 278 LEU F O 1
ATOM 14545 N N . ARG F 1 279 ? 207.999 130.208 89.024 1.00 19.74 279 ARG F N 1
ATOM 14546 C CA . ARG F 1 279 ? 206.684 130.737 88.715 1.00 16.68 279 ARG F CA 1
ATOM 14547 C C . ARG F 1 279 ? 206.640 131.355 87.319 1.00 21.24 279 ARG F C 1
ATOM 14548 O O . ARG F 1 279 ? 205.659 131.216 86.597 1.00 22.06 279 ARG F O 1
ATOM 14556 N N . HIS F 1 280 ? 207.696 132.062 86.946 1.00 23.87 280 HIS F N 1
ATOM 14557 C CA . HIS F 1 280 ? 207.834 132.543 85.601 1.00 18.63 280 HIS F CA 1
ATOM 14558 C C . HIS F 1 280 ? 207.824 131.313 84.727 1.00 22.17 280 HIS F C 1
ATOM 14559 O O . HIS F 1 280 ? 206.894 131.126 83.958 1.00 25.89 280 HIS F O 1
ATOM 14566 N N . ALA F 1 281 ? 208.845 130.457 84.852 1.00 21.60 281 ALA F N 1
ATOM 14567 C CA . ALA F 1 281 ? 208.947 129.234 84.026 1.00 21.07 281 ALA F CA 1
ATOM 14568 C C . ALA F 1 281 ? 207.638 128.498 83.822 1.00 20.56 281 ALA F C 1
ATOM 14569 O O . ALA F 1 281 ? 207.293 128.169 82.668 1.00 20.31 281 ALA F O 1
ATOM 14571 N N . LYS F 1 282 ? 206.926 128.211 84.910 1.00 14.99 282 LYS F N 1
ATOM 14572 C CA . LYS F 1 282 ? 205.578 127.654 84.774 1.00 17.08 282 LYS F CA 1
ATOM 14573 C C . LYS F 1 282 ? 204.647 128.461 83.866 1.00 21.56 282 LYS F C 1
ATOM 14574 O O . LYS F 1 282 ? 203.936 127.882 83.054 1.00 25.63 282 LYS F O 1
ATOM 14580 N N . ALA F 1 283 ? 204.609 129.784 83.996 1.00 20.53 283 ALA F N 1
ATOM 14581 C CA . ALA F 1 283 ? 203.701 130.574 83.168 1.00 15.49 283 ALA F CA 1
ATOM 14582 C C . ALA F 1 283 ? 204.018 130.358 81.714 1.00 19.30 283 ALA F C 1
ATOM 14583 O O . ALA F 1 283 ? 203.120 130.257 80.867 1.00 24.31 283 ALA F O 1
ATOM 14585 N N . HIS F 1 284 ? 205.303 130.295 81.416 1.00 16.31 284 HIS F N 1
ATOM 14586 C CA . HIS F 1 284 ? 205.695 130.161 80.037 1.00 19.94 284 HIS F CA 1
ATOM 14587 C C . HIS F 1 284 ? 205.177 128.869 79.446 1.00 23.07 284 HIS F C 1
ATOM 14588 O O . HIS F 1 284 ? 204.465 128.875 78.443 1.00 23.04 284 HIS F O 1
ATOM 14595 N N . TYR F 1 285 ? 205.561 127.749 80.048 1.00 22.39 285 TYR F N 1
ATOM 14596 C CA . TYR F 1 285 ? 205.171 126.451 79.515 1.00 20.08 285 TYR F CA 1
ATOM 14597 C C . TYR F 1 285 ? 203.664 126.239 79.430 1.00 23.34 285 TYR F C 1
ATOM 14598 O O . TYR F 1 285 ? 203.174 125.872 78.386 1.00 28.68 285 TYR F O 1
ATOM 14607 N N . TYR F 1 286 ? 202.920 126.451 80.509 1.00 21.73 286 TYR F N 1
ATOM 14608 C CA . TYR F 1 286 ? 201.477 126.247 80.447 1.00 20.20 286 TYR F CA 1
ATOM 14609 C C . TYR F 1 286 ? 200.737 127.236 79.568 1.00 19.64 286 TYR F C 1
ATOM 14610 O O . TYR F 1 286 ? 199.619 126.982 79.180 1.00 23.46 286 TYR F O 1
ATOM 14619 N N . GLY F 1 287 ? 201.353 128.361 79.246 1.00 19.37 287 GLY F N 1
ATOM 14620 C CA . GLY F 1 287 ? 200.640 129.395 78.529 1.00 26.11 287 GLY F CA 1
ATOM 14621 C C . GLY F 1 287 ? 201.137 129.710 77.134 1.00 27.36 287 GLY F C 1
ATOM 14622 O O . GLY F 1 287 ? 200.594 130.565 76.423 1.00 26.51 287 GLY F O 1
ATOM 14623 N N . SER F 1 288 ? 202.176 129.011 76.731 1.00 24.45 288 SER F N 1
ATOM 14624 C CA . SER F 1 288 ? 202.768 129.292 75.454 1.00 24.21 288 SER F CA 1
ATOM 14625 C C . SER F 1 288 ? 202.601 128.117 74.512 1.00 26.55 288 SER F C 1
ATOM 14626 O O . SER F 1 288 ? 202.932 128.242 73.349 1.00 38.74 288 SER F O 1
ATOM 14629 N N . HIS F 1 289 ? 202.050 127.008 74.998 1.00 23.35 289 HIS F N 1
ATOM 14630 C CA . HIS F 1 289 ? 202.066 125.752 74.253 1.00 23.41 289 HIS F CA 1
ATOM 14631 C C . HIS F 1 289 ? 200.666 125.224 73.992 1.00 28.81 289 HIS F C 1
ATOM 14632 O O . HIS F 1 289 ? 200.309 124.144 74.464 1.00 25.19 289 HIS F O 1
ATOM 14639 N N . PRO F 1 290 ? 199.879 125.954 73.203 1.00 32.36 290 PRO F N 1
ATOM 14640 C CA . PRO F 1 290 ? 198.444 125.689 73.045 1.00 28.73 290 PRO F CA 1
ATOM 14641 C C . PRO F 1 290 ? 198.174 124.392 72.291 1.00 27.92 290 PRO F C 1
ATOM 14642 O O . PRO F 1 290 ? 197.057 123.889 72.304 1.00 31.43 290 PRO F O 1
ATOM 14646 N N . SER F 1 291 ? 199.197 123.873 71.624 1.00 34.00 291 SER F N 1
ATOM 14647 C CA . SER F 1 291 ? 199.172 122.531 71.040 1.00 34.83 291 SER F CA 1
ATOM 14648 C C . SER F 1 291 ? 199.061 121.445 72.102 1.00 33.77 291 SER F C 1
ATOM 14649 O O . SER F 1 291 ? 198.552 120.383 71.825 1.00 38.77 291 SER F O 1
ATOM 14652 N N . VAL F 1 292 ? 199.541 121.741 73.309 1.00 32.44 292 VAL F N 1
ATOM 14653 C CA . VAL F 1 292 ? 199.657 120.808 74.413 1.00 24.91 292 VAL F CA 1
ATOM 14654 C C . VAL F 1 292 ? 198.684 121.187 75.503 1.00 30.71 292 VAL F C 1
ATOM 14655 O O . VAL F 1 292 ? 198.052 120.344 76.102 1.00 36.07 292 VAL F O 1
ATOM 14659 N N . ASN F 1 293 ? 198.584 122.469 75.803 1.00 32.08 293 ASN F N 1
ATOM 14660 C CA . ASN F 1 293 ? 197.713 122.892 76.887 1.00 27.76 293 ASN F CA 1
ATOM 14661 C C . ASN F 1 293 ? 196.868 124.041 76.411 1.00 25.36 293 ASN F C 1
ATOM 14662 O O . ASN F 1 293 ? 197.237 125.203 76.561 1.00 25.69 293 ASN F O 1
ATOM 14667 N N . PRO F 1 294 ? 195.736 123.711 75.804 1.00 28.12 294 PRO F N 1
ATOM 14668 C CA . PRO F 1 294 ? 195.084 124.715 74.967 1.00 21.67 294 PRO F CA 1
ATOM 14669 C C . PRO F 1 294 ? 194.303 125.709 75.798 1.00 28.10 294 PRO F C 1
ATOM 14670 O O . PRO F 1 294 ? 193.857 126.710 75.223 1.00 30.50 294 PRO F O 1
ATOM 14674 N N . THR F 1 295 ? 194.111 125.470 77.100 1.00 29.57 295 THR F N 1
ATOM 14675 C CA . THR F 1 295 ? 193.314 126.441 77.884 1.00 32.00 295 THR F CA 1
ATOM 14676 C C . THR F 1 295 ? 194.217 127.536 78.412 1.00 29.90 295 THR F C 1
ATOM 14677 O O . THR F 1 295 ? 193.763 128.596 78.911 1.00 29.10 295 THR F O 1
ATOM 14681 N N . GLY F 1 296 ? 195.509 127.256 78.300 1.00 26.54 296 GLY F N 1
ATOM 14682 C CA . GLY F 1 296 ? 196.524 128.112 78.869 1.00 30.46 296 GLY F CA 1
ATOM 14683 C C . GLY F 1 296 ? 196.488 128.255 80.382 1.00 27.06 296 GLY F C 1
ATOM 14684 O O . GLY F 1 296 ? 197.297 128.998 80.930 1.00 22.61 296 GLY F O 1
ATOM 14685 N N . ILE F 1 297 ? 195.573 127.559 81.058 1.00 23.54 297 ILE F N 1
ATOM 14686 C CA . ILE F 1 297 ? 195.599 127.532 82.522 1.00 24.68 297 ILE F CA 1
ATOM 14687 C C . ILE F 1 297 ? 196.966 127.068 83.067 1.00 21.82 297 ILE F C 1
ATOM 14688 O O . ILE F 1 297 ? 197.579 126.152 82.522 1.00 21.11 297 ILE F O 1
ATOM 14693 N N . VAL F 1 298 ? 197.445 127.739 84.111 1.00 17.45 298 VAL F N 1
ATOM 14694 C CA . VAL F 1 298 ? 198.686 127.360 84.775 1.00 21.36 298 VAL F CA 1
ATOM 14695 C C . VAL F 1 298 ? 198.346 126.792 86.135 1.00 20.77 298 VAL F C 1
ATOM 14696 O O . VAL F 1 298 ? 197.947 127.554 87.013 1.00 18.76 298 VAL F O 1
ATOM 14700 N N . PRO F 1 299 ? 198.543 125.463 86.323 1.00 21.41 299 PRO F N 1
ATOM 14701 C CA . PRO F 1 299 ? 198.072 124.785 87.523 1.00 22.18 299 PRO F CA 1
ATOM 14702 C C . PRO F 1 299 ? 198.687 125.455 88.716 1.00 24.67 299 PRO F C 1
ATOM 14703 O O . PRO F 1 299 ? 199.759 126.057 88.607 1.00 23.84 299 PRO F O 1
ATOM 14707 N N . VAL F 1 300 ? 197.998 125.341 89.836 1.00 22.51 300 VAL F N 1
ATOM 14708 C CA . VAL F 1 300 ? 198.415 125.932 91.070 1.00 19.67 300 VAL F CA 1
ATOM 14709 C C . VAL F 1 300 ? 199.793 125.381 91.495 1.00 21.16 300 VAL F C 1
ATOM 14710 O O . VAL F 1 300 ? 200.283 125.649 92.587 1.00 14.07 300 VAL F O 1
ATOM 14714 N N . GLY F 1 301 ? 200.436 124.645 90.572 1.00 41.84 301 GLY F N 1
ATOM 14715 C CA . GLY F 1 301 ? 201.810 124.110 90.706 1.00 34.86 301 GLY F CA 1
ATOM 14716 C C . GLY F 1 301 ? 201.878 123.152 91.865 1.00 27.31 301 GLY F C 1
ATOM 14717 O O . GLY F 1 301 ? 200.911 123.038 92.615 1.00 29.69 301 GLY F O 1
ATOM 14718 N N . PRO F 1 302 ? 202.979 122.442 92.014 1.00 24.63 302 PRO F N 1
ATOM 14719 C CA . PRO F 1 302 ? 203.077 121.696 93.274 1.00 27.87 302 PRO F CA 1
ATOM 14720 C C . PRO F 1 302 ? 203.474 122.660 94.383 1.00 27.09 302 PRO F C 1
ATOM 14721 O O . PRO F 1 302 ? 204.539 123.218 94.303 1.00 30.56 302 PRO F O 1
ATOM 14725 N N . ALA F 1 303 ? 202.636 122.885 95.379 1.00 25.20 303 ALA F N 1
ATOM 14726 C CA . ALA F 1 303 ? 203.030 123.744 96.472 1.00 28.77 303 ALA F CA 1
ATOM 14727 C C . ALA F 1 303 ? 204.313 123.144 96.924 1.00 33.26 303 ALA F C 1
ATOM 14728 O O . ALA F 1 303 ? 204.373 121.920 97.152 1.00 39.89 303 ALA F O 1
ATOM 14730 N N . GLN F 1 304 ? 205.340 123.977 97.025 1.00 26.43 304 GLN F N 1
ATOM 14731 C CA . GLN F 1 304 ? 206.711 123.481 97.257 1.00 41.66 304 GLN F CA 1
ATOM 14732 C C . GLN F 1 304 ? 207.210 122.216 96.512 1.00 42.63 304 GLN F C 1
ATOM 14733 O O . GLN F 1 304 ? 207.129 121.101 97.092 1.00 33.67 304 GLN F O 1
ATOM 14739 N N . PRO F 1 305 ? 207.777 122.396 95.269 1.00 46.19 305 PRO F N 1
ATOM 14740 C CA . PRO F 1 305 ? 208.279 121.346 94.361 1.00 41.30 305 PRO F CA 1
ATOM 14741 C C . PRO F 1 305 ? 209.759 121.064 94.552 1.00 41.85 305 PRO F C 1
ATOM 14742 O O . PRO F 1 305 ? 210.336 120.299 93.808 1.00 38.36 305 PRO F O 1
ATOM 14746 N N . LEU F 1 306 ? 210.360 121.663 95.568 1.00 55.69 306 LEU F N 1
ATOM 14747 C CA . LEU F 1 306 ? 211.801 121.702 95.673 1.00 56.31 306 LEU F CA 1
ATOM 14748 C C . LEU F 1 306 ? 212.135 121.743 97.117 1.00 68.83 306 LEU F C 1
ATOM 14749 O O . LEU F 1 306 ? 211.997 122.803 97.739 1.00 76.71 306 LEU F O 1
ATOM 14754 N N . PRO F 1 307 ? 212.546 120.598 97.680 1.00 86.97 307 PRO F N 1
ATOM 14755 C CA . PRO F 1 307 ? 212.822 120.609 99.132 1.00 100.75 307 PRO F CA 1
ATOM 14756 C C . PRO F 1 307 ? 214.093 121.422 99.541 1.00 100.04 307 PRO F C 1
ATOM 14757 O O . PRO F 1 307 ? 213.979 122.407 100.318 1.00 76.83 307 PRO F O 1
ATOM 14761 N N . GLY F 1 308 ? 215.260 121.034 99.004 1.00 97.35 308 GLY F N 1
ATOM 14762 C CA . GLY F 1 308 ? 216.512 121.747 99.249 1.00 99.30 308 GLY F CA 1
ATOM 14763 C C . GLY F 1 308 ? 217.793 120.933 99.506 1.00 110.61 308 GLY F C 1
ATOM 14764 O O . GLY F 1 308 ? 217.980 119.841 98.939 1.00 97.28 308 GLY F O 1
ATOM 14765 N N . LEU F 1 309 ? 218.670 121.478 100.369 1.00 118.42 309 LEU F N 1
ATOM 14766 C CA . LEU F 1 309 ? 220.022 120.931 100.670 1.00 118.20 309 LEU F CA 1
ATOM 14767 C C . LEU F 1 309 ? 220.168 120.303 102.085 1.00 138.07 309 LEU F C 1
ATOM 14768 O O . LEU F 1 309 ? 220.315 121.023 103.085 1.00 126.86 309 LEU F O 1
ATOM 14773 N N . THR F 1 310 ? 220.122 118.962 102.141 1.00 151.36 310 THR F N 1
ATOM 14774 C CA . THR F 1 310 ? 220.301 118.161 103.377 1.00 150.21 310 THR F CA 1
ATOM 14775 C C . THR F 1 310 ? 220.984 116.768 103.143 1.00 144.41 310 THR F C 1
ATOM 14776 O O . THR F 1 310 ? 220.377 115.847 102.568 1.00 125.37 310 THR F O 1
ATOM 14780 N N . LEU F 1 311 ? 222.242 116.629 103.585 1.00 142.85 311 LEU F N 1
ATOM 14781 C CA . LEU F 1 311 ? 222.968 115.343 103.543 1.00 144.31 311 LEU F CA 1
ATOM 14782 C C . LEU F 1 311 ? 224.025 115.232 104.664 1.00 145.02 311 LEU F C 1
ATOM 14783 O O . LEU F 1 311 ? 224.153 114.189 105.320 1.00 129.23 311 LEU F O 1
ATOM 14788 N N . GLN F 1 312 ? 224.763 116.320 104.885 1.00 150.47 312 GLN F N 1
ATOM 14789 C CA . GLN F 1 312 ? 225.867 116.345 105.852 1.00 153.76 312 GLN F CA 1
ATOM 14790 C C . GLN F 1 312 ? 225.544 117.196 107.100 1.00 155.45 312 GLN F C 1
ATOM 14791 O O . GLN F 1 312 ? 224.372 117.465 107.390 1.00 144.78 312 GLN F O 1
ATOM 14797 N N . SER F 1 313 ? 226.587 117.610 107.828 1.00 158.22 313 SER F N 1
ATOM 14798 C CA . SER F 1 313 ? 226.438 118.426 109.044 1.00 149.28 313 SER F CA 1
ATOM 14799 C C . SER F 1 313 ? 226.231 119.917 108.734 1.00 135.20 313 SER F C 1
ATOM 14800 O O . SER F 1 313 ? 227.179 120.709 108.707 1.00 114.52 313 SER F O 1
ATOM 14803 N N . GLY G 1 2 ? 154.625 178.991 45.345 1.00 74.71 2 GLY G N 1
ATOM 14804 C CA . GLY G 1 2 ? 154.573 178.700 43.918 1.00 84.22 2 GLY G CA 1
ATOM 14805 C C . GLY G 1 2 ? 154.094 177.293 43.565 1.00 64.43 2 GLY G C 1
ATOM 14806 O O . GLY G 1 2 ? 153.168 176.769 44.185 1.00 56.64 2 GLY G O 1
ATOM 14807 N N . LEU G 1 3 ? 154.703 176.684 42.550 1.00 55.47 3 LEU G N 1
ATOM 14808 C CA . LEU G 1 3 ? 154.412 175.287 42.252 1.00 62.80 3 LEU G CA 1
ATOM 14809 C C . LEU G 1 3 ? 155.581 174.508 41.661 1.00 64.37 3 LEU G C 1
ATOM 14810 O O . LEU G 1 3 ? 156.629 175.081 41.355 1.00 64.36 3 LEU G O 1
ATOM 14815 N N . LEU G 1 4 ? 155.399 173.193 41.534 1.00 58.13 4 LEU G N 1
ATOM 14816 C CA . LEU G 1 4 ? 156.416 172.356 40.926 1.00 58.11 4 LEU G CA 1
ATOM 14817 C C . LEU G 1 4 ? 156.153 172.390 39.438 1.00 66.72 4 LEU G C 1
ATOM 14818 O O . LEU G 1 4 ? 155.019 172.589 38.991 1.00 65.99 4 LEU G O 1
ATOM 14823 N N . ILE G 1 5 ? 157.230 172.221 38.687 1.00 72.79 5 ILE G N 1
ATOM 14824 C CA . ILE G 1 5 ? 157.221 172.195 37.240 1.00 70.86 5 ILE G CA 1
ATOM 14825 C C . ILE G 1 5 ? 158.608 171.668 36.879 1.00 73.53 5 ILE G C 1
ATOM 14826 O O . ILE G 1 5 ? 159.628 172.339 37.107 1.00 75.16 5 ILE G O 1
ATOM 14831 N N . ASP G 1 6 ? 158.632 170.432 36.394 1.00 65.87 6 ASP G N 1
ATOM 14832 C CA . ASP G 1 6 ? 159.839 169.793 35.907 1.00 66.42 6 ASP G CA 1
ATOM 14833 C C . ASP G 1 6 ? 160.364 168.763 36.890 1.00 75.10 6 ASP G C 1
ATOM 14834 O O . ASP G 1 6 ? 160.509 167.611 36.519 1.00 83.33 6 ASP G O 1
ATOM 14839 N N . GLY G 1 7 ? 160.663 169.120 38.133 1.00 73.01 7 GLY G N 1
ATOM 14840 C CA . GLY G 1 7 ? 160.715 170.462 38.670 1.00 65.64 7 GLY G CA 1
ATOM 14841 C C . GLY G 1 7 ? 161.453 170.208 39.962 1.00 60.80 7 GLY G C 1
ATOM 14842 O O . GLY G 1 7 ? 161.411 169.075 40.438 1.00 56.53 7 GLY G O 1
ATOM 14843 N N . VAL G 1 8 ? 162.117 171.193 40.557 1.00 63.32 8 VAL G N 1
ATOM 14844 C CA . VAL G 1 8 ? 162.050 172.601 40.220 1.00 63.79 8 VAL G CA 1
ATOM 14845 C C . VAL G 1 8 ? 160.791 173.184 40.871 1.00 66.78 8 VAL G C 1
ATOM 14846 O O . VAL G 1 8 ? 159.672 173.037 40.382 1.00 55.44 8 VAL G O 1
ATOM 14848 N N . TRP G 1 9 ? 161.002 173.799 42.026 1.00 65.16 9 TRP G N 1
ATOM 14849 C CA . TRP G 1 9 ? 159.959 174.530 42.719 1.00 66.92 9 TRP G CA 1
ATOM 14850 C C . TRP G 1 9 ? 160.039 175.985 42.298 1.00 73.52 9 TRP G C 1
ATOM 14851 O O . TRP G 1 9 ? 160.829 176.760 42.831 1.00 71.10 9 TRP G O 1
ATOM 14862 N N . ARG G 1 10 ? 159.208 176.360 41.342 1.00 78.05 10 ARG G N 1
ATOM 14863 C CA . ARG G 1 10 ? 159.282 177.693 40.777 1.00 86.16 10 ARG G CA 1
ATOM 14864 C C . ARG G 1 10 ? 158.144 178.540 41.319 1.00 88.52 10 ARG G C 1
ATOM 14865 O O . ARG G 1 10 ? 156.988 178.156 41.221 1.00 94.37 10 ARG G O 1
ATOM 14873 N N . ASP G 1 11 ? 158.479 179.685 41.902 1.00 99.76 11 ASP G N 1
ATOM 14874 C CA . ASP G 1 11 ? 157.488 180.555 42.539 1.00 110.34 11 ASP G CA 1
ATOM 14875 C C . ASP G 1 11 ? 156.785 181.501 41.551 1.00 112.21 11 ASP G C 1
ATOM 14876 O O . ASP G 1 11 ? 155.580 181.765 41.681 1.00 104.30 11 ASP G O 1
ATOM 14881 N N . ALA G 1 12 ? 157.545 181.987 40.565 1.00 113.25 12 ALA G N 1
ATOM 14882 C CA . ALA G 1 12 ? 157.055 182.942 39.565 1.00 125.06 12 ALA G CA 1
ATOM 14883 C C . ALA G 1 12 ? 156.614 182.296 38.230 1.00 136.55 12 ALA G C 1
ATOM 14884 O O . ALA G 1 12 ? 156.331 181.087 38.165 1.00 117.13 12 ALA G O 1
ATOM 14886 N N . TRP G 1 13 ? 156.563 183.124 37.180 1.00 146.06 13 TRP G N 1
ATOM 14887 C CA . TRP G 1 13 ? 156.068 182.726 35.857 1.00 143.14 13 TRP G CA 1
ATOM 14888 C C . TRP G 1 13 ? 157.173 182.242 34.921 1.00 139.59 13 TRP G C 1
ATOM 14889 O O . TRP G 1 13 ? 156.987 182.175 33.704 1.00 131.68 13 TRP G O 1
ATOM 14891 N N . GLY G 1 21 ? 158.482 177.896 28.196 1.00 117.56 21 GLY G N 1
ATOM 14892 C CA . GLY G 1 21 ? 158.245 177.026 29.334 1.00 117.09 21 GLY G CA 1
ATOM 14893 C C . GLY G 1 21 ? 157.272 175.902 29.006 1.00 121.31 21 GLY G C 1
ATOM 14894 O O . GLY G 1 21 ? 157.115 175.562 27.831 1.00 120.67 21 GLY G O 1
ATOM 14895 N N . ARG G 1 22 ? 156.630 175.330 30.033 1.00 104.87 22 ARG G N 1
ATOM 14896 C CA . ARG G 1 22 ? 155.614 174.284 29.866 1.00 98.83 22 ARG G CA 1
ATOM 14897 C C . ARG G 1 22 ? 154.221 174.877 30.201 1.00 103.90 22 ARG G C 1
ATOM 14898 O O . ARG G 1 22 ? 154.138 176.027 30.655 1.00 102.53 22 ARG G O 1
ATOM 14906 N N . PHE G 1 23 ? 153.144 174.123 29.929 1.00 105.21 23 PHE G N 1
ATOM 14907 C CA . PHE G 1 23 ? 151.787 174.405 30.459 1.00 97.09 23 PHE G CA 1
ATOM 14908 C C . PHE G 1 23 ? 151.460 173.377 31.563 1.00 98.97 23 PHE G C 1
ATOM 14909 O O . PHE G 1 23 ? 151.955 172.244 31.507 1.00 101.18 23 PHE G O 1
ATOM 14917 N N . VAL G 1 24 ? 150.607 173.741 32.529 1.00 90.21 24 VAL G N 1
ATOM 14918 C CA . VAL G 1 24 ? 150.594 173.050 33.827 1.00 75.67 24 VAL G CA 1
ATOM 14919 C C . VAL G 1 24 ? 149.397 172.204 34.263 1.00 79.85 24 VAL G C 1
ATOM 14920 O O . VAL G 1 24 ? 149.581 171.170 34.909 1.00 76.70 24 VAL G O 1
ATOM 14924 N N . ARG G 1 25 ? 148.183 172.641 33.952 1.00 83.50 25 ARG G N 1
ATOM 14925 C CA . ARG G 1 25 ? 146.989 171.884 34.331 1.00 83.80 25 ARG G CA 1
ATOM 14926 C C . ARG G 1 25 ? 146.700 171.998 35.829 1.00 76.17 25 ARG G C 1
ATOM 14927 O O . ARG G 1 25 ? 147.493 171.589 36.662 1.00 68.16 25 ARG G O 1
ATOM 14935 N N . LYS G 1 26 ? 145.545 172.558 36.156 1.00 79.62 26 LYS G N 1
ATOM 14936 C CA . LYS G 1 26 ? 145.252 172.979 37.518 1.00 78.17 26 LYS G CA 1
ATOM 14937 C C . LYS G 1 26 ? 144.939 171.833 38.473 1.00 77.14 26 LYS G C 1
ATOM 14938 O O . LYS G 1 26 ? 145.333 171.847 39.637 1.00 82.49 26 LYS G O 1
ATOM 14944 N N . GLU G 1 27 ? 144.213 170.842 37.983 1.00 77.99 27 GLU G N 1
ATOM 14945 C CA . GLU G 1 27 ? 143.632 169.849 38.867 1.00 69.82 27 GLU G CA 1
ATOM 14946 C C . GLU G 1 27 ? 144.637 168.851 39.419 1.00 71.26 27 GLU G C 1
ATOM 14947 O O . GLU G 1 27 ? 145.850 168.946 39.194 1.00 70.85 27 GLU G O 1
ATOM 14953 N N . SER G 1 28 ? 144.094 167.890 40.151 1.00 65.05 28 SER G N 1
ATOM 14954 C CA . SER G 1 28 ? 144.893 166.988 40.945 1.00 59.39 28 SER G CA 1
ATOM 14955 C C . SER G 1 28 ? 145.097 165.730 40.150 1.00 53.77 28 SER G C 1
ATOM 14956 O O . SER G 1 28 ? 144.144 165.176 39.600 1.00 47.67 28 SER G O 1
ATOM 14959 N N . GLN G 1 29 ? 146.350 165.288 40.109 1.00 49.35 29 GLN G N 1
ATOM 14960 C CA . GLN G 1 29 ? 146.779 164.344 39.098 1.00 50.73 29 GLN G CA 1
ATOM 14961 C C . GLN G 1 29 ? 146.737 162.868 39.470 1.00 47.43 29 GLN G C 1
ATOM 14962 O O . GLN G 1 29 ? 146.880 162.019 38.583 1.00 45.65 29 GLN G O 1
ATOM 14968 N N . TYR G 1 30 ? 146.524 162.554 40.752 1.00 43.61 30 TYR G N 1
ATOM 14969 C CA . TYR G 1 30 ? 146.587 161.157 41.212 1.00 44.63 30 TYR G CA 1
ATOM 14970 C C . TYR G 1 30 ? 145.208 160.636 41.551 1.00 48.60 30 TYR G C 1
ATOM 14971 O O . TYR G 1 30 ? 144.630 161.072 42.542 1.00 50.36 30 TYR G O 1
ATOM 14980 N N . ARG G 1 31 ? 144.671 159.709 40.753 1.00 45.12 31 ARG G N 1
ATOM 14981 C CA . ARG G 1 31 ? 143.278 159.296 40.979 1.00 47.52 31 ARG G CA 1
ATOM 14982 C C . ARG G 1 31 ? 142.985 157.811 41.304 1.00 55.17 31 ARG G C 1
ATOM 14983 O O . ARG G 1 31 ? 141.957 157.251 40.869 1.00 59.34 31 ARG G O 1
ATOM 14991 N N . GLY G 1 32 ? 143.851 157.195 42.107 1.00 49.05 32 GLY G N 1
ATOM 14992 C CA . GLY G 1 32 ? 143.746 155.774 42.396 1.00 49.37 32 GLY G CA 1
ATOM 14993 C C . GLY G 1 32 ? 142.650 155.529 43.390 1.00 54.60 32 GLY G C 1
ATOM 14994 O O . GLY G 1 32 ? 141.972 156.475 43.779 1.00 54.25 32 GLY G O 1
ATOM 14995 N N . GLY G 1 33 ? 142.493 154.278 43.827 1.00 58.64 33 GLY G N 1
ATOM 14996 C CA . GLY G 1 33 ? 141.376 153.892 44.691 1.00 51.78 33 GLY G CA 1
ATOM 14997 C C . GLY G 1 33 ? 140.144 154.053 43.834 1.00 67.70 33 GLY G C 1
ATOM 14998 O O . GLY G 1 33 ? 140.246 153.995 42.596 1.00 75.80 33 GLY G O 1
ATOM 14999 N N . LEU G 1 34 ? 138.987 154.278 44.444 1.00 66.02 34 LEU G N 1
ATOM 15000 C CA . LEU G 1 34 ? 137.792 154.539 43.631 1.00 64.61 34 LEU G CA 1
ATOM 15001 C C . LEU G 1 34 ? 137.218 153.264 43.013 1.00 67.51 34 LEU G C 1
ATOM 15002 O O . LEU G 1 34 ? 136.004 153.028 43.071 1.00 70.08 34 LEU G O 1
ATOM 15007 N N . ASP G 1 35 ? 138.100 152.439 42.451 1.00 55.89 35 ASP G N 1
ATOM 15008 C CA . ASP G 1 35 ? 137.695 151.377 41.548 1.00 59.18 35 ASP G CA 1
ATOM 15009 C C . ASP G 1 35 ? 137.181 150.054 42.132 1.00 59.26 35 ASP G C 1
ATOM 15010 O O . ASP G 1 35 ? 136.585 149.985 43.202 1.00 54.72 35 ASP G O 1
ATOM 15015 N N . ALA G 1 36 ? 137.429 149.007 41.361 1.00 67.08 36 ALA G N 1
ATOM 15016 C CA . ALA G 1 36 ? 136.891 147.670 41.574 1.00 76.06 36 ALA G CA 1
ATOM 15017 C C . ALA G 1 36 ? 136.642 147.219 43.018 1.00 63.79 36 ALA G C 1
ATOM 15018 O O . ALA G 1 36 ? 135.674 147.623 43.692 1.00 42.72 36 ALA G O 1
ATOM 15020 N N . GLY G 1 37 ? 137.539 146.333 43.436 1.00 62.93 37 GLY G N 1
ATOM 15021 C CA . GLY G 1 37 ? 137.407 145.566 44.654 1.00 68.26 37 GLY G CA 1
ATOM 15022 C C . GLY G 1 37 ? 138.769 145.266 45.279 1.00 69.01 37 GLY G C 1
ATOM 15023 O O . GLY G 1 37 ? 139.190 144.094 45.393 1.00 60.61 37 GLY G O 1
ATOM 15024 N N . PHE G 1 38 ? 139.454 146.318 45.724 1.00 64.05 38 PHE G N 1
ATOM 15025 C CA . PHE G 1 38 ? 138.952 147.687 45.694 1.00 65.64 38 PHE G CA 1
ATOM 15026 C C . PHE G 1 38 ? 140.026 148.564 46.297 1.00 58.42 38 PHE G C 1
ATOM 15027 O O . PHE G 1 38 ? 140.121 149.756 45.997 1.00 56.82 38 PHE G O 1
ATOM 15035 N N . ARG G 1 39 ? 140.857 147.902 47.103 1.00 60.67 39 ARG G N 1
ATOM 15036 C CA . ARG G 1 39 ? 141.672 148.493 48.160 1.00 65.39 39 ARG G CA 1
ATOM 15037 C C . ARG G 1 39 ? 141.211 147.701 49.418 1.00 55.78 39 ARG G C 1
ATOM 15038 O O . ARG G 1 39 ? 140.406 146.765 49.269 1.00 46.52 39 ARG G O 1
ATOM 15046 N N . GLY G 1 40 ? 141.679 147.994 50.637 1.00 46.07 40 GLY G N 1
ATOM 15047 C CA . GLY G 1 40 ? 142.779 148.869 51.009 1.00 44.19 40 GLY G CA 1
ATOM 15048 C C . GLY G 1 40 ? 143.145 148.449 52.441 1.00 48.58 40 GLY G C 1
ATOM 15049 O O . GLY G 1 40 ? 142.271 148.110 53.219 1.00 44.22 40 GLY G O 1
ATOM 15050 N N . GLU G 1 41 ? 144.419 148.429 52.810 1.00 44.79 41 GLU G N 1
ATOM 15051 C CA . GLU G 1 41 ? 144.787 147.645 53.988 1.00 36.12 41 GLU G CA 1
ATOM 15052 C C . GLU G 1 41 ? 145.400 148.413 55.195 1.00 39.04 41 GLU G C 1
ATOM 15053 O O . GLU G 1 41 ? 145.891 149.554 55.050 1.00 38.15 41 GLU G O 1
ATOM 15059 N N . PRO G 1 42 ? 145.330 147.813 56.409 1.00 38.14 42 PRO G N 1
ATOM 15060 C CA . PRO G 1 42 ? 145.620 148.643 57.585 1.00 38.41 42 PRO G CA 1
ATOM 15061 C C . PRO G 1 42 ? 147.083 148.721 57.744 1.00 37.72 42 PRO G C 1
ATOM 15062 O O . PRO G 1 42 ? 147.728 147.669 57.647 1.00 39.12 42 PRO G O 1
ATOM 15066 N N . GLY G 1 43 ? 147.582 149.941 57.932 1.00 36.41 43 GLY G N 1
ATOM 15067 C CA . GLY G 1 43 ? 148.995 150.184 58.133 1.00 32.61 43 GLY G CA 1
ATOM 15068 C C . GLY G 1 43 ? 149.704 150.590 56.869 1.00 33.06 43 GLY G C 1
ATOM 15069 O O . GLY G 1 43 ? 150.783 151.184 56.910 1.00 37.33 43 GLY G O 1
ATOM 15070 N N . ARG G 1 44 ? 149.096 150.284 55.732 1.00 35.92 44 ARG G N 1
ATOM 15071 C CA . ARG G 1 44 ? 149.771 150.525 54.471 1.00 35.25 44 ARG G CA 1
ATOM 15072 C C . ARG G 1 44 ? 149.726 151.984 54.038 1.00 38.21 44 ARG G C 1
ATOM 15073 O O . ARG G 1 44 ? 150.561 152.425 53.263 1.00 38.02 44 ARG G O 1
ATOM 15081 N N . TYR G 1 45 ? 148.765 152.741 54.544 1.00 40.32 45 TYR G N 1
ATOM 15082 C CA . TYR G 1 45 ? 148.486 154.042 53.954 1.00 38.08 45 TYR G CA 1
ATOM 15083 C C . TYR G 1 45 ? 148.806 155.200 54.884 1.00 39.54 45 TYR G C 1
ATOM 15084 O O . TYR G 1 45 ? 148.714 155.052 56.114 1.00 47.34 45 TYR G O 1
ATOM 15093 N N . HIS G 1 46 ? 149.199 156.334 54.303 1.00 31.81 46 HIS G N 1
ATOM 15094 C CA . HIS G 1 46 ? 149.612 157.517 55.081 1.00 35.24 46 HIS G CA 1
ATOM 15095 C C . HIS G 1 46 ? 148.929 158.786 54.532 1.00 35.98 46 HIS G C 1
ATOM 15096 O O . HIS G 1 46 ? 148.643 158.868 53.337 1.00 37.50 46 HIS G O 1
ATOM 15103 N N . LEU G 1 47 ? 148.641 159.759 55.392 1.00 26.46 47 LEU G N 1
ATOM 15104 C CA . LEU G 1 47 ? 147.852 160.891 54.956 1.00 29.36 47 LEU G CA 1
ATOM 15105 C C . LEU G 1 47 ? 148.538 162.147 55.319 1.00 35.05 47 LEU G C 1
ATOM 15106 O O . LEU G 1 47 ? 148.729 162.430 56.496 1.00 40.98 47 LEU G O 1
ATOM 15111 N N . TYR G 1 48 ? 148.859 162.931 54.308 1.00 34.37 48 TYR G N 1
ATOM 15112 C CA . TYR G 1 48 ? 149.460 164.231 54.520 1.00 35.16 48 TYR G CA 1
ATOM 15113 C C . TYR G 1 48 ? 148.332 165.261 54.616 1.00 33.91 48 TYR G C 1
ATOM 15114 O O . TYR G 1 48 ? 147.801 165.677 53.615 1.00 39.63 48 TYR G O 1
ATOM 15123 N N . ALA G 1 49 ? 147.933 165.689 55.796 1.00 34.71 49 ALA G N 1
ATOM 15124 C CA . ALA G 1 49 ? 146.944 166.766 55.830 1.00 34.76 49 ALA G CA 1
ATOM 15125 C C . ALA G 1 49 ? 147.425 168.025 56.542 1.00 44.26 49 ALA G C 1
ATOM 15126 O O . ALA G 1 49 ? 148.545 168.505 56.322 1.00 42.38 49 ALA G O 1
ATOM 15128 N N . GLY G 1 50 ? 146.554 168.556 57.398 1.00 52.66 50 GLY G N 1
ATOM 15129 C CA . GLY G 1 50 ? 146.794 169.813 58.094 1.00 51.55 50 GLY G CA 1
ATOM 15130 C C . GLY G 1 50 ? 145.517 170.444 58.641 1.00 51.04 50 GLY G C 1
ATOM 15131 O O . GLY G 1 50 ? 144.389 170.041 58.324 1.00 50.19 50 GLY G O 1
ATOM 15132 N N . PHE G 1 51 ? 145.688 171.455 59.473 1.00 50.78 51 PHE G N 1
ATOM 15133 C CA . PHE G 1 51 ? 144.549 172.017 60.162 1.00 42.54 51 PHE G CA 1
ATOM 15134 C C . PHE G 1 51 ? 143.998 173.188 59.427 1.00 43.40 51 PHE G C 1
ATOM 15135 O O . PHE G 1 51 ? 142.794 173.404 59.461 1.00 50.45 51 PHE G O 1
ATOM 15143 N N . ALA G 1 52 ? 144.875 173.934 58.766 1.00 43.22 52 ALA G N 1
ATOM 15144 C CA . ALA G 1 52 ? 144.449 175.082 57.978 1.00 45.67 52 ALA G CA 1
ATOM 15145 C C . ALA G 1 52 ? 143.480 174.681 56.854 1.00 51.67 52 ALA G C 1
ATOM 15146 O O . ALA G 1 52 ? 142.285 174.996 56.925 1.00 48.55 52 ALA G O 1
ATOM 15148 N N . CYS G 1 53 ? 143.979 173.979 55.831 1.00 47.85 53 CYS G N 1
ATOM 15149 C CA . CYS G 1 53 ? 143.228 173.838 54.578 1.00 46.87 53 CYS G CA 1
ATOM 15150 C C . CYS G 1 53 ? 142.022 172.906 54.663 1.00 47.36 53 CYS G C 1
ATOM 15151 O O . CYS G 1 53 ? 142.154 171.788 55.135 1.00 46.42 53 CYS G O 1
ATOM 15154 N N . PRO G 1 54 ? 140.846 173.367 54.169 1.00 49.91 54 PRO G N 1
ATOM 15155 C CA . PRO G 1 54 ? 139.584 172.658 54.410 1.00 45.73 54 PRO G CA 1
ATOM 15156 C C . PRO G 1 54 ? 139.384 171.487 53.479 1.00 41.57 54 PRO G C 1
ATOM 15157 O O . PRO G 1 54 ? 138.623 170.596 53.831 1.00 40.86 54 PRO G O 1
ATOM 15161 N N . TRP G 1 55 ? 140.040 171.459 52.325 1.00 41.48 55 TRP G N 1
ATOM 15162 C CA . TRP G 1 55 ? 139.838 170.293 51.457 1.00 49.09 55 TRP G CA 1
ATOM 15163 C C . TRP G 1 55 ? 140.445 169.141 52.228 1.00 47.13 55 TRP G C 1
ATOM 15164 O O . TRP G 1 55 ? 139.904 168.044 52.266 1.00 45.11 55 TRP G O 1
ATOM 15175 N N . ALA G 1 56 ? 141.564 169.417 52.884 1.00 46.00 56 ALA G N 1
ATOM 15176 C CA . ALA G 1 56 ? 142.199 168.420 53.722 1.00 43.33 56 ALA G CA 1
ATOM 15177 C C . ALA G 1 56 ? 141.291 168.081 54.896 1.00 41.89 56 ALA G C 1
ATOM 15178 O O . ALA G 1 56 ? 141.121 166.923 55.260 1.00 46.07 56 ALA G O 1
ATOM 15180 N N . HIS G 1 57 ? 140.709 169.110 55.485 1.00 36.64 57 HIS G N 1
ATOM 15181 C CA . HIS G 1 57 ? 139.839 168.938 56.612 1.00 36.00 57 HIS G CA 1
ATOM 15182 C C . HIS G 1 57 ? 138.725 167.910 56.371 1.00 36.91 57 HIS G C 1
ATOM 15183 O O . HIS G 1 57 ? 138.273 167.241 57.299 1.00 35.97 57 HIS G O 1
ATOM 15190 N N . ARG G 1 58 ? 138.265 167.786 55.136 1.00 37.19 58 ARG G N 1
ATOM 15191 C CA . ARG G 1 58 ? 137.225 166.800 54.840 1.00 39.09 58 ARG G CA 1
ATOM 15192 C C . ARG G 1 58 ? 137.707 165.397 55.168 1.00 39.47 58 ARG G C 1
ATOM 15193 O O . ARG G 1 58 ? 137.095 164.655 55.958 1.00 39.01 58 ARG G O 1
ATOM 15201 N N . VAL G 1 59 ? 138.807 165.024 54.527 1.00 37.78 59 VAL G N 1
ATOM 15202 C CA . VAL G 1 59 ? 139.358 163.694 54.709 1.00 38.24 59 VAL G CA 1
ATOM 15203 C C . VAL G 1 59 ? 139.754 163.433 56.178 1.00 38.11 59 VAL G C 1
ATOM 15204 O O . VAL G 1 59 ? 139.643 162.294 56.678 1.00 33.94 59 VAL G O 1
ATOM 15208 N N . LEU G 1 60 ? 140.144 164.494 56.890 1.00 35.71 60 LEU G N 1
ATOM 15209 C CA . LEU G 1 60 ? 140.349 164.372 58.335 1.00 37.70 60 LEU G CA 1
ATOM 15210 C C . LEU G 1 60 ? 139.117 163.873 59.036 1.00 38.64 60 LEU G C 1
ATOM 15211 O O . LEU G 1 60 ? 139.184 162.931 59.835 1.00 40.14 60 LEU G O 1
ATOM 15216 N N . ILE G 1 61 ? 138.000 164.522 58.728 1.00 33.04 61 ILE G N 1
ATOM 15217 C CA . ILE G 1 61 ? 136.723 164.116 59.265 1.00 37.00 61 ILE G CA 1
ATOM 15218 C C . ILE G 1 61 ? 136.329 162.718 58.829 1.00 41.95 61 ILE G C 1
ATOM 15219 O O . ILE G 1 61 ? 135.894 161.905 59.673 1.00 36.80 61 ILE G O 1
ATOM 15224 N N . MET G 1 62 ? 136.428 162.434 57.523 1.00 38.41 62 MET G N 1
ATOM 15225 C CA . MET G 1 62 ? 136.028 161.095 57.093 1.00 40.56 62 MET G CA 1
ATOM 15226 C C . MET G 1 62 ? 136.901 160.098 57.828 1.00 41.88 62 MET G C 1
ATOM 15227 O O . MET G 1 62 ? 136.365 159.154 58.417 1.00 41.83 62 MET G O 1
ATOM 15232 N N . ARG G 1 63 ? 138.220 160.347 57.868 1.00 40.88 63 ARG G N 1
ATOM 15233 C CA . ARG G 1 63 ? 139.128 159.475 58.610 1.00 41.92 63 ARG G CA 1
ATOM 15234 C C . ARG G 1 63 ? 138.623 159.196 60.036 1.00 44.37 63 ARG G C 1
ATOM 15235 O O . ARG G 1 63 ? 138.650 158.064 60.517 1.00 38.53 63 ARG G O 1
ATOM 15243 N N . ALA G 1 64 ? 138.142 160.238 60.697 1.00 42.11 64 ALA G N 1
ATOM 15244 C CA . ALA G 1 64 ? 137.782 160.139 62.090 1.00 36.22 64 ALA G CA 1
ATOM 15245 C C . ALA G 1 64 ? 136.490 159.384 62.289 1.00 40.04 64 ALA G C 1
ATOM 15246 O O . ALA G 1 64 ? 136.377 158.586 63.229 1.00 42.27 64 ALA G O 1
ATOM 15248 N N . LEU G 1 65 ? 135.514 159.646 61.415 1.00 41.10 65 LEU G N 1
ATOM 15249 C CA . LEU G 1 65 ? 134.195 159.016 61.519 1.00 38.54 65 LEU G CA 1
ATOM 15250 C C . LEU G 1 65 ? 134.272 157.554 61.156 1.00 40.79 65 LEU G C 1
ATOM 15251 O O . LEU G 1 65 ? 133.554 156.757 61.737 1.00 43.14 65 LEU G O 1
ATOM 15256 N N . LYS G 1 66 ? 135.114 157.203 60.182 1.00 38.31 66 LYS G N 1
ATOM 15257 C CA . LYS G 1 66 ? 135.226 155.801 59.767 1.00 42.62 66 LYS G CA 1
ATOM 15258 C C . LYS G 1 66 ? 136.178 155.069 60.705 1.00 45.05 66 LYS G C 1
ATOM 15259 O O . LYS G 1 66 ? 136.528 153.914 60.472 1.00 44.12 66 LYS G O 1
ATOM 15265 N N . GLY G 1 67 ? 136.590 155.762 61.764 1.00 45.54 67 GLY G N 1
ATOM 15266 C CA . GLY G 1 67 ? 137.445 155.194 62.798 1.00 47.35 67 GLY G CA 1
ATOM 15267 C C . GLY G 1 67 ? 138.772 154.659 62.304 1.00 43.87 67 GLY G C 1
ATOM 15268 O O . GLY G 1 67 ? 139.083 153.497 62.510 1.00 52.31 67 GLY G O 1
ATOM 15269 N N . LEU G 1 68 ? 139.560 155.514 61.676 1.00 42.50 68 LEU G N 1
ATOM 15270 C CA . LEU G 1 68 ? 140.717 155.071 60.940 1.00 42.94 68 LEU G CA 1
ATOM 15271 C C . LEU G 1 68 ? 141.972 155.755 61.410 1.00 48.46 68 LEU G C 1
ATOM 15272 O O . LEU G 1 68 ? 142.929 155.870 60.653 1.00 51.92 68 LEU G O 1
ATOM 15277 N N . GLU G 1 69 ? 141.978 156.216 62.649 1.00 48.88 69 GLU G N 1
ATOM 15278 C CA . GLU G 1 69 ? 143.111 156.976 63.140 1.00 44.35 69 GLU G CA 1
ATOM 15279 C C . GLU G 1 69 ? 144.356 156.130 63.413 1.00 44.62 69 GLU G C 1
ATOM 15280 O O . GLU G 1 69 ? 145.452 156.656 63.482 1.00 43.04 69 GLU G O 1
ATOM 15286 N N . GLU G 1 70 ? 144.208 154.818 63.552 1.00 45.42 70 GLU G N 1
ATOM 15287 C CA . GLU G 1 70 ? 145.380 153.996 63.830 1.00 41.85 70 GLU G CA 1
ATOM 15288 C C . GLU G 1 70 ? 145.933 153.325 62.588 1.00 50.60 70 GLU G C 1
ATOM 15289 O O . GLU G 1 70 ? 147.148 153.335 62.363 1.00 51.63 70 GLU G O 1
ATOM 15295 N N . MET G 1 71 ? 145.048 152.751 61.775 1.00 49.97 71 MET G N 1
ATOM 15296 C CA . MET G 1 71 ? 145.480 152.132 60.526 1.00 39.67 71 MET G CA 1
ATOM 15297 C C . MET G 1 71 ? 145.875 153.138 59.413 1.00 43.55 71 MET G C 1
ATOM 15298 O O . MET G 1 71 ? 146.479 152.745 58.394 1.00 48.89 71 MET G O 1
ATOM 15303 N N . ILE G 1 72 ? 145.576 154.429 59.614 1.00 42.51 72 ILE G N 1
ATOM 15304 C CA . ILE G 1 72 ? 146.070 155.486 58.696 1.00 43.99 72 ILE G CA 1
ATOM 15305 C C . ILE G 1 72 ? 146.839 156.634 59.382 1.00 40.00 72 ILE G C 1
ATOM 15306 O O . ILE G 1 72 ? 146.245 157.600 59.862 1.00 35.22 72 ILE G O 1
ATOM 15311 N N . SER G 1 73 ? 148.164 156.535 59.395 1.00 39.56 73 SER G N 1
ATOM 15312 C CA . SER G 1 73 ? 149.020 157.532 60.037 1.00 33.13 73 SER G CA 1
ATOM 15313 C C . SER G 1 73 ? 148.975 158.870 59.306 1.00 30.66 73 SER G C 1
ATOM 15314 O O . SER G 1 73 ? 148.611 158.931 58.144 1.00 33.82 73 SER G O 1
ATOM 15317 N N . VAL G 1 74 ? 149.354 159.948 59.973 1.00 26.67 74 VAL G N 1
ATOM 15318 C CA . VAL G 1 74 ? 149.253 161.265 59.359 1.00 32.60 74 VAL G CA 1
ATOM 15319 C C . VAL G 1 74 ? 150.542 162.086 59.388 1.00 36.30 74 VAL G C 1
ATOM 15320 O O . VAL G 1 74 ? 151.514 161.752 60.063 1.00 44.06 74 VAL G O 1
ATOM 15324 N N . SER G 1 75 ? 150.518 163.206 58.678 1.00 35.10 75 SER G N 1
ATOM 15325 C CA . SER G 1 75 ? 151.475 164.282 58.918 1.00 36.34 75 SER G CA 1
ATOM 15326 C C . SER G 1 75 ? 150.764 165.600 58.746 1.00 35.74 75 SER G C 1
ATOM 15327 O O . SER G 1 75 ? 149.874 165.720 57.925 1.00 41.85 75 SER G O 1
ATOM 15330 N N . MET G 1 76 ? 151.137 166.589 59.529 1.00 28.91 76 MET G N 1
ATOM 15331 C CA . MET G 1 76 ? 150.371 167.797 59.529 1.00 33.98 76 MET G CA 1
ATOM 15332 C C . MET G 1 76 ? 151.261 168.993 59.257 1.00 39.84 76 MET G C 1
ATOM 15333 O O . MET G 1 76 ? 152.238 169.222 59.962 1.00 37.65 76 MET G O 1
ATOM 15338 N N . VAL G 1 77 ? 150.925 169.729 58.200 1.00 39.87 77 VAL G N 1
ATOM 15339 C CA . VAL G 1 77 ? 151.713 170.858 57.720 1.00 32.91 77 VAL G CA 1
ATOM 15340 C C . VAL G 1 77 ? 151.693 172.068 58.641 1.00 39.06 77 VAL G C 1
ATOM 15341 O O . VAL G 1 77 ? 150.754 172.274 59.432 1.00 38.29 77 VAL G O 1
ATOM 15345 N N . ASN G 1 78 ? 152.728 172.893 58.510 1.00 40.87 78 ASN G N 1
ATOM 15346 C CA . ASN G 1 78 ? 152.796 174.130 59.279 1.00 43.75 78 ASN G CA 1
ATOM 15347 C C . ASN G 1 78 ? 151.736 175.144 58.826 1.00 40.65 78 ASN G C 1
ATOM 15348 O O . ASN G 1 78 ? 151.420 175.223 57.649 1.00 38.11 78 ASN G O 1
ATOM 15353 N N . ALA G 1 79 ? 151.181 175.907 59.765 1.00 45.11 79 ALA G N 1
ATOM 15354 C CA . ALA G 1 79 ? 150.213 176.954 59.431 1.00 42.78 79 ALA G CA 1
ATOM 15355 C C . ALA G 1 79 ? 150.719 177.942 58.367 1.00 41.40 79 ALA G C 1
ATOM 15356 O O . ALA G 1 79 ? 149.939 178.380 57.514 1.00 37.20 79 ALA G O 1
ATOM 15358 N N . TYR G 1 80 ? 152.010 178.290 58.405 1.00 37.84 80 TYR G N 1
ATOM 15359 C CA . TYR G 1 80 ? 152.551 179.292 57.472 1.00 36.98 80 TYR G CA 1
ATOM 15360 C C . TYR G 1 80 ? 152.842 178.734 56.089 1.00 41.54 80 TYR G C 1
ATOM 15361 O O . TYR G 1 80 ? 153.567 177.751 55.954 1.00 43.49 80 TYR G O 1
ATOM 15370 N N . MET G 1 81 ? 152.280 179.367 55.064 1.00 42.71 81 MET G N 1
ATOM 15371 C CA . MET G 1 81 ? 152.535 178.955 53.697 1.00 42.53 81 MET G CA 1
ATOM 15372 C C . MET G 1 81 ? 153.349 180.026 52.984 1.00 50.23 81 MET G C 1
ATOM 15373 O O . MET G 1 81 ? 152.776 180.955 52.417 1.00 54.05 81 MET G O 1
ATOM 15378 N N . GLY G 1 82 ? 154.679 179.886 53.013 1.00 46.90 82 GLY G N 1
ATOM 15379 C CA . GLY G 1 82 ? 155.589 180.874 52.456 1.00 48.38 82 GLY G CA 1
ATOM 15380 C C . GLY G 1 82 ? 156.381 180.400 51.242 1.00 59.34 82 GLY G C 1
ATOM 15381 O O . GLY G 1 82 ? 155.915 179.546 50.496 1.00 57.74 82 GLY G O 1
ATOM 15382 N N . GLU G 1 83 ? 157.585 180.950 51.064 1.00 55.79 83 GLU G N 1
ATOM 15383 C CA . GLU G 1 83 ? 158.394 180.759 49.861 1.00 49.96 83 GLU G CA 1
ATOM 15384 C C . GLU G 1 83 ? 158.363 179.363 49.247 1.00 59.08 83 GLU G C 1
ATOM 15385 O O . GLU G 1 83 ? 158.584 179.221 48.031 1.00 64.58 83 GLU G O 1
ATOM 15391 N N . ASN G 1 84 ? 158.121 178.340 50.076 1.00 52.36 84 ASN G N 1
ATOM 15392 C CA . ASN G 1 84 ? 158.236 176.942 49.631 1.00 53.75 84 ASN G CA 1
ATOM 15393 C C . ASN G 1 84 ? 156.926 176.182 49.645 1.00 52.04 84 ASN G C 1
ATOM 15394 O O . ASN G 1 84 ? 156.874 174.958 49.465 1.00 51.81 84 ASN G O 1
ATOM 15399 N N . GLY G 1 85 ? 155.856 176.914 49.865 1.00 49.37 85 GLY G N 1
ATOM 15400 C CA . GLY G 1 85 ? 154.555 176.300 49.855 1.00 49.26 85 GLY G CA 1
ATOM 15401 C C . GLY G 1 85 ? 154.378 175.740 51.228 1.00 47.96 85 GLY G C 1
ATOM 15402 O O . GLY G 1 85 ? 154.996 176.221 52.193 1.00 41.51 85 GLY G O 1
ATOM 15403 N N . TRP G 1 86 ? 153.536 174.721 51.314 1.00 46.53 86 TRP G N 1
ATOM 15404 C CA . TRP G 1 86 ? 153.345 174.027 52.570 1.00 47.28 86 TRP G CA 1
ATOM 15405 C C . TRP G 1 86 ? 154.667 173.450 53.060 1.00 50.10 86 TRP G C 1
ATOM 15406 O O . TRP G 1 86 ? 155.545 173.077 52.260 1.00 52.22 86 TRP G O 1
ATOM 15417 N N . THR G 1 87 ? 154.768 173.344 54.381 1.00 44.02 87 THR G N 1
ATOM 15418 C CA . THR G 1 87 ? 156.022 173.145 55.084 1.00 38.96 87 THR G CA 1
ATOM 15419 C C . THR G 1 87 ? 155.797 172.142 56.210 1.00 42.40 87 THR G C 1
ATOM 15420 O O . THR G 1 87 ? 154.641 171.891 56.593 1.00 40.58 87 THR G O 1
ATOM 15424 N N . PHE G 1 88 ? 156.882 171.537 56.706 1.00 40.18 88 PHE G N 1
ATOM 15425 C CA . PHE G 1 88 ? 156.820 170.723 57.920 1.00 32.06 88 PHE G CA 1
ATOM 15426 C C . PHE G 1 88 ? 157.718 171.256 59.016 1.00 37.32 88 PHE G C 1
ATOM 15427 O O . PHE G 1 88 ? 157.818 170.669 60.102 1.00 39.44 88 PHE G O 1
ATOM 15435 N N . LEU G 1 89 ? 158.390 172.364 58.738 1.00 34.24 89 LEU G N 1
ATOM 15436 C CA . LEU G 1 89 ? 159.160 173.004 59.775 1.00 32.49 89 LEU G CA 1
ATOM 15437 C C . LEU G 1 89 ? 158.328 173.025 61.056 1.00 39.32 89 LEU G C 1
ATOM 15438 O O . LEU G 1 89 ? 157.092 173.032 61.018 1.00 37.81 89 LEU G O 1
ATOM 15443 N N . PRO G 1 90 ? 159.004 173.006 62.207 1.00 48.66 90 PRO G N 1
ATOM 15444 C CA . PRO G 1 90 ? 158.324 173.031 63.504 1.00 49.73 90 PRO G CA 1
ATOM 15445 C C . PRO G 1 90 ? 157.537 174.310 63.675 1.00 44.71 90 PRO G C 1
ATOM 15446 O O . PRO G 1 90 ? 157.852 175.334 63.078 1.00 48.91 90 PRO G O 1
ATOM 15450 N N . GLY G 1 91 ? 156.527 174.244 64.519 1.00 41.92 91 GLY G N 1
ATOM 15451 C CA . GLY G 1 91 ? 155.534 175.288 64.620 1.00 39.72 91 GLY G CA 1
ATOM 15452 C C . GLY G 1 91 ? 154.384 174.501 65.180 1.00 44.71 91 GLY G C 1
ATOM 15453 O O . GLY G 1 91 ? 154.492 173.285 65.350 1.00 47.71 91 GLY G O 1
ATOM 15454 N N . ASP G 1 92 ? 153.281 175.165 65.464 1.00 47.29 92 ASP G N 1
ATOM 15455 C CA . ASP G 1 92 ? 152.181 174.497 66.147 1.00 39.98 92 ASP G CA 1
ATOM 15456 C C . ASP G 1 92 ? 151.486 173.465 65.302 1.00 34.83 92 ASP G C 1
ATOM 15457 O O . ASP G 1 92 ? 151.501 173.525 64.091 1.00 42.68 92 ASP G O 1
ATOM 15462 N N . ASP G 1 93 ? 150.892 172.499 65.970 1.00 33.09 93 ASP G N 1
ATOM 15463 C CA . ASP G 1 93 ? 150.160 171.447 65.308 1.00 32.16 93 ASP G CA 1
ATOM 15464 C C . ASP G 1 93 ? 150.870 170.814 64.132 1.00 36.73 93 ASP G C 1
ATOM 15465 O O . ASP G 1 93 ? 150.255 170.033 63.422 1.00 42.82 93 ASP G O 1
ATOM 15470 N N . VAL G 1 94 ? 152.151 171.121 63.927 1.00 33.48 94 VAL G N 1
ATOM 15471 C CA . VAL G 1 94 ? 152.962 170.328 63.007 1.00 34.89 94 VAL G CA 1
ATOM 15472 C C . VAL G 1 94 ? 153.173 168.862 63.461 1.00 37.97 94 VAL G C 1
ATOM 15473 O O . VAL G 1 94 ? 153.341 168.586 64.639 1.00 36.52 94 VAL G O 1
ATOM 15477 N N . VAL G 1 95 ? 153.133 167.935 62.509 1.00 37.27 95 VAL G N 1
ATOM 15478 C CA . VAL G 1 95 ? 153.511 166.539 62.710 1.00 34.58 95 VAL G CA 1
ATOM 15479 C C . VAL G 1 95 ? 154.399 166.192 61.537 1.00 37.29 95 VAL G C 1
ATOM 15480 O O . VAL G 1 95 ? 153.916 166.067 60.423 1.00 41.74 95 VAL G O 1
ATOM 15484 N N . PRO G 1 96 ? 155.695 166.007 61.772 1.00 38.66 96 PRO G N 1
ATOM 15485 C CA . PRO G 1 96 ? 156.600 165.994 60.622 1.00 32.48 96 PRO G CA 1
ATOM 15486 C C . PRO G 1 96 ? 156.421 164.769 59.741 1.00 36.10 96 PRO G C 1
ATOM 15487 O O . PRO G 1 96 ? 155.695 163.814 60.062 1.00 34.00 96 PRO G O 1
ATOM 15491 N N . ASP G 1 97 ? 157.094 164.832 58.601 1.00 39.71 97 ASP G N 1
ATOM 15492 C CA . ASP G 1 97 ? 156.955 163.848 57.549 1.00 37.78 97 ASP G CA 1
ATOM 15493 C C . ASP G 1 97 ? 157.702 162.587 57.930 1.00 35.94 97 ASP G C 1
ATOM 15494 O O . ASP G 1 97 ? 158.885 162.461 57.634 1.00 37.37 97 ASP G O 1
ATOM 15499 N N . SER G 1 98 ? 157.012 161.663 58.596 1.00 37.13 98 SER G N 1
ATOM 15500 C CA . SER G 1 98 ? 157.660 160.484 59.207 1.00 42.93 98 SER G CA 1
ATOM 15501 C C . SER G 1 98 ? 158.122 159.482 58.175 1.00 48.68 98 SER G C 1
ATOM 15502 O O . SER G 1 98 ? 158.915 158.582 58.483 1.00 57.16 98 SER G O 1
ATOM 15505 N N . ILE G 1 99 ? 157.620 159.659 56.952 1.00 43.20 99 ILE G N 1
ATOM 15506 C CA . ILE G 1 99 ? 157.908 158.781 55.821 1.00 45.36 99 ILE G CA 1
ATOM 15507 C C . ILE G 1 99 ? 159.279 158.990 55.170 1.00 49.57 99 ILE G C 1
ATOM 15508 O O . ILE G 1 99 ? 160.133 158.108 55.272 1.00 58.17 99 ILE G O 1
ATOM 15513 N N . ASN G 1 100 ? 159.482 160.128 54.495 1.00 49.89 100 ASN G N 1
ATOM 15514 C CA . ASN G 1 100 ? 160.804 160.505 53.954 1.00 51.56 100 ASN G CA 1
ATOM 15515 C C . ASN G 1 100 ? 161.328 161.883 54.442 1.00 47.17 100 ASN G C 1
ATOM 15516 O O . ASN G 1 100 ? 161.898 162.662 53.680 1.00 50.81 100 ASN G O 1
ATOM 15521 N N . GLY G 1 101 ? 161.130 162.168 55.720 1.00 45.01 101 GLY G N 1
ATOM 15522 C CA . GLY G 1 101 ? 161.717 163.330 56.377 1.00 54.43 101 GLY G CA 1
ATOM 15523 C C . GLY G 1 101 ? 161.736 164.683 55.673 1.00 56.49 101 GLY G C 1
ATOM 15524 O O . GLY G 1 101 ? 162.505 165.568 56.071 1.00 58.74 101 GLY G O 1
ATOM 15525 N N . ALA G 1 102 ? 160.884 164.856 54.663 1.00 47.50 102 ALA G N 1
ATOM 15526 C CA . ALA G 1 102 ? 160.816 166.082 53.877 1.00 41.44 102 ALA G CA 1
ATOM 15527 C C . ALA G 1 102 ? 160.569 167.352 54.697 1.00 43.09 102 ALA G C 1
ATOM 15528 O O . ALA G 1 102 ? 159.774 167.359 55.638 1.00 41.81 102 ALA G O 1
ATOM 15530 N N . ASP G 1 103 ? 161.259 168.424 54.323 1.00 41.60 103 ASP G N 1
ATOM 15531 C CA . ASP G 1 103 ? 161.053 169.741 54.900 1.00 39.89 103 ASP G CA 1
ATOM 15532 C C . ASP G 1 103 ? 159.873 170.447 54.278 1.00 45.06 103 ASP G C 1
ATOM 15533 O O . ASP G 1 103 ? 159.063 171.081 54.968 1.00 44.38 103 ASP G O 1
ATOM 15538 N N . TYR G 1 104 ? 159.779 170.349 52.960 1.00 47.17 104 TYR G N 1
ATOM 15539 C CA . TYR G 1 104 ? 158.754 171.060 52.218 1.00 45.81 104 TYR G CA 1
ATOM 15540 C C . TYR G 1 104 ? 157.751 170.063 51.620 1.00 46.36 104 TYR G C 1
ATOM 15541 O O . TYR G 1 104 ? 158.102 168.907 51.393 1.00 45.60 104 TYR G O 1
ATOM 15550 N N . LEU G 1 105 ? 156.506 170.475 51.382 1.00 42.77 105 LEU G N 1
ATOM 15551 C CA . LEU G 1 105 ? 155.538 169.512 50.856 1.00 40.98 105 LEU G CA 1
ATOM 15552 C C . LEU G 1 105 ? 155.935 169.051 49.458 1.00 42.51 105 LEU G C 1
ATOM 15553 O O . LEU G 1 105 ? 155.718 167.894 49.096 1.00 36.94 105 LEU G O 1
ATOM 15558 N N . TYR G 1 106 ? 156.540 169.947 48.680 1.00 40.04 106 TYR G N 1
ATOM 15559 C CA . TYR G 1 106 ? 156.891 169.592 47.315 1.00 40.95 106 TYR G CA 1
ATOM 15560 C C . TYR G 1 106 ? 157.895 168.467 47.227 1.00 42.88 106 TYR G C 1
ATOM 15561 O O . TYR G 1 106 ? 157.892 167.679 46.281 1.00 41.25 106 TYR G O 1
ATOM 15570 N N . GLN G 1 107 ? 158.759 168.385 48.225 1.00 48.32 107 GLN G N 1
ATOM 15571 C CA . GLN G 1 107 ? 159.720 167.296 48.277 1.00 46.53 107 GLN G CA 1
ATOM 15572 C C . GLN G 1 107 ? 158.986 165.985 48.357 1.00 41.71 107 GLN G C 1
ATOM 15573 O O . GLN G 1 107 ? 159.510 164.963 47.954 1.00 43.69 107 GLN G O 1
ATOM 15579 N N . VAL G 1 108 ? 157.771 166.015 48.886 1.00 40.04 108 VAL G N 1
ATOM 15580 C CA . VAL G 1 108 ? 157.010 164.797 48.989 1.00 38.14 108 VAL G CA 1
ATOM 15581 C C . VAL G 1 108 ? 156.449 164.379 47.651 1.00 40.75 108 VAL G C 1
ATOM 15582 O O . VAL G 1 108 ? 156.309 163.183 47.419 1.00 46.22 108 VAL G O 1
ATOM 15586 N N . TYR G 1 109 ? 156.140 165.326 46.766 1.00 36.85 109 TYR G N 1
ATOM 15587 C CA . TYR G 1 109 ? 155.639 164.960 45.432 1.00 38.68 109 TYR G CA 1
ATOM 15588 C C . TYR G 1 109 ? 156.781 164.371 44.638 1.00 44.02 109 TYR G C 1
ATOM 15589 O O . TYR G 1 109 ? 156.648 163.394 43.881 1.00 48.36 109 TYR G O 1
ATOM 15598 N N . THR G 1 110 ? 157.914 165.008 44.862 1.00 45.35 110 THR G N 1
ATOM 15599 C CA . THR G 1 110 ? 159.177 164.730 44.226 1.00 47.95 110 THR G CA 1
ATOM 15600 C C . THR G 1 110 ? 159.677 163.311 44.438 1.00 48.69 110 THR G C 1
ATOM 15601 O O . THR G 1 110 ? 159.962 162.609 43.487 1.00 53.93 110 THR G O 1
ATOM 15605 N N . ALA G 1 111 ? 159.791 162.903 45.691 1.00 43.50 111 ALA G N 1
ATOM 15606 C CA . ALA G 1 111 ? 160.252 161.574 46.044 1.00 42.88 111 ALA G CA 1
ATOM 15607 C C . ALA G 1 111 ? 159.670 160.497 45.157 1.00 46.25 111 ALA G C 1
ATOM 15608 O O . ALA G 1 111 ? 160.362 159.554 44.771 1.00 45.44 111 ALA G O 1
ATOM 15610 N N . ALA G 1 112 ? 158.386 160.650 44.851 1.00 47.29 112 ALA G N 1
ATOM 15611 C CA . ALA G 1 112 ? 157.645 159.683 44.059 1.00 47.67 112 ALA G CA 1
ATOM 15612 C C . ALA G 1 112 ? 158.013 159.772 42.586 1.00 54.45 112 ALA G C 1
ATOM 15613 O O . ALA G 1 112 ? 158.189 158.743 41.936 1.00 64.20 112 ALA G O 1
ATOM 15615 N N . ASP G 1 113 ? 158.121 160.995 42.061 1.00 53.09 113 ASP G N 1
ATOM 15616 C CA . ASP G 1 113 ? 158.380 161.221 40.631 1.00 55.70 113 ASP G CA 1
ATOM 15617 C C . ASP G 1 113 ? 159.127 162.540 40.436 1.00 57.06 113 ASP G C 1
ATOM 15618 O O . ASP G 1 113 ? 158.535 163.607 40.508 1.00 50.51 113 ASP G O 1
ATOM 15623 N N . PRO G 1 114 ? 160.446 162.462 40.202 1.00 60.92 114 PRO G N 1
ATOM 15624 C CA . PRO G 1 114 ? 161.309 163.648 40.261 1.00 57.12 114 PRO G CA 1
ATOM 15625 C C . PRO G 1 114 ? 161.090 164.598 39.100 1.00 54.57 114 PRO G C 1
ATOM 15626 O O . PRO G 1 114 ? 161.576 165.729 39.157 1.00 53.69 114 PRO G O 1
ATOM 15630 N N . THR G 1 115 ? 160.361 164.152 38.080 1.00 54.42 115 THR G N 1
ATOM 15631 C CA . THR G 1 115 ? 159.983 165.036 36.972 1.00 68.06 115 THR G CA 1
ATOM 15632 C C . THR G 1 115 ? 158.492 165.346 36.933 1.00 68.46 115 THR G C 1
ATOM 15633 O O . THR G 1 115 ? 157.823 165.208 35.890 1.00 68.79 115 THR G O 1
ATOM 15637 N N . TYR G 1 116 ? 157.989 165.775 38.078 1.00 59.55 116 TYR G N 1
ATOM 15638 C CA . TYR G 1 116 ? 156.582 166.051 38.226 1.00 64.72 116 TYR G CA 1
ATOM 15639 C C . TYR G 1 116 ? 156.388 167.520 37.968 1.00 69.95 116 TYR G C 1
ATOM 15640 O O . TYR G 1 116 ? 157.067 168.353 38.577 1.00 67.60 116 TYR G O 1
ATOM 15649 N N . THR G 1 117 ? 155.495 167.814 37.023 1.00 66.58 117 THR G N 1
ATOM 15650 C CA . THR G 1 117 ? 154.957 169.152 36.831 1.00 65.79 117 THR G CA 1
ATOM 15651 C C . THR G 1 117 ? 153.495 169.120 37.259 1.00 64.61 117 THR G C 1
ATOM 15652 O O . THR G 1 117 ? 152.758 168.198 36.892 1.00 60.55 117 THR G O 1
ATOM 15656 N N . GLY G 1 118 ? 153.090 170.111 38.057 1.00 63.64 118 GLY G N 1
ATOM 15657 C CA . GLY G 1 118 ? 151.787 170.103 38.720 1.00 61.89 118 GLY G CA 1
ATOM 15658 C C . GLY G 1 118 ? 151.690 171.002 39.949 1.00 58.43 118 GLY G C 1
ATOM 15659 O O . GLY G 1 118 ? 152.600 171.779 40.262 1.00 62.06 118 GLY G O 1
ATOM 15660 N N . ARG G 1 119 ? 150.577 170.932 40.656 1.00 54.96 119 ARG G N 1
ATOM 15661 C CA . ARG G 1 119 ? 150.470 171.752 41.850 1.00 56.71 119 ARG G CA 1
ATOM 15662 C C . ARG G 1 119 ? 150.956 170.957 43.054 1.00 58.17 119 ARG G C 1
ATOM 15663 O O . ARG G 1 119 ? 150.870 169.722 43.071 1.00 51.30 119 ARG G O 1
ATOM 15671 N N . VAL G 1 120 ? 151.473 171.652 44.060 1.00 53.55 120 VAL G N 1
ATOM 15672 C CA . VAL G 1 120 ? 151.802 170.974 45.303 1.00 46.28 120 VAL G CA 1
ATOM 15673 C C . VAL G 1 120 ? 150.725 171.252 46.341 1.00 44.26 120 VAL G C 1
ATOM 15674 O O . VAL G 1 120 ? 150.616 172.389 46.802 1.00 46.73 120 VAL G O 1
ATOM 15678 N N . THR G 1 121 ? 149.957 170.219 46.711 1.00 40.01 121 THR G N 1
ATOM 15679 C CA . THR G 1 121 ? 148.742 170.361 47.541 1.00 46.59 121 THR G CA 1
ATOM 15680 C C . THR G 1 121 ? 148.370 169.187 48.483 1.00 48.87 121 THR G C 1
ATOM 15681 O O . THR G 1 121 ? 148.563 168.009 48.140 1.00 47.44 121 THR G O 1
ATOM 15685 N N . ILE G 1 122 ? 147.763 169.495 49.631 1.00 43.66 122 ILE G N 1
ATOM 15686 C CA . ILE G 1 122 ? 147.177 168.450 50.480 1.00 38.59 122 ILE G CA 1
ATOM 15687 C C . ILE G 1 122 ? 145.692 168.512 50.270 1.00 40.07 122 ILE G C 1
ATOM 15688 O O . ILE G 1 122 ? 145.202 169.543 49.873 1.00 41.26 122 ILE G O 1
ATOM 15693 N N . PRO G 1 123 ? 144.960 167.436 50.592 1.00 37.57 123 PRO G N 1
ATOM 15694 C CA . PRO G 1 123 ? 145.456 166.212 51.213 1.00 35.11 123 PRO G CA 1
ATOM 15695 C C . PRO G 1 123 ? 146.097 165.258 50.213 1.00 39.42 123 PRO G C 1
ATOM 15696 O O . PRO G 1 123 ? 145.821 165.381 49.037 1.00 46.79 123 PRO G O 1
ATOM 15700 N N . ILE G 1 124 ? 146.956 164.358 50.693 1.00 37.69 124 ILE G N 1
ATOM 15701 C CA . ILE G 1 124 ? 147.609 163.323 49.909 1.00 33.57 124 ILE G CA 1
ATOM 15702 C C . ILE G 1 124 ? 147.413 161.982 50.599 1.00 37.80 124 ILE G C 1
ATOM 15703 O O . ILE G 1 124 ? 147.605 161.864 51.812 1.00 40.15 124 ILE G O 1
ATOM 15708 N N . LEU G 1 125 ? 147.041 160.967 49.826 1.00 38.96 125 LEU G N 1
ATOM 15709 C CA . LEU G 1 125 ? 146.885 159.618 50.349 1.00 36.55 125 LEU G CA 1
ATOM 15710 C C . LEU G 1 125 ? 148.030 158.788 49.799 1.00 40.69 125 LEU G C 1
ATOM 15711 O O . LEU G 1 125 ? 148.043 158.436 48.628 1.00 44.08 125 LEU G O 1
ATOM 15716 N N . TRP G 1 126 ? 148.990 158.481 50.664 1.00 41.90 126 TRP G N 1
ATOM 15717 C CA . TRP G 1 126 ? 150.273 157.919 50.250 1.00 37.44 126 TRP G CA 1
ATOM 15718 C C . TRP G 1 126 ? 150.356 156.413 50.436 1.00 38.28 126 TRP G C 1
ATOM 15719 O O . TRP G 1 126 ? 149.952 155.871 51.472 1.00 41.99 126 TRP G O 1
ATOM 15730 N N . ASP G 1 127 ? 150.888 155.727 49.440 1.00 34.10 127 ASP G N 1
ATOM 15731 C CA . ASP G 1 127 ? 151.065 154.304 49.576 1.00 33.93 127 ASP G CA 1
ATOM 15732 C C . ASP G 1 127 ? 152.468 154.105 50.143 1.00 40.04 127 ASP G C 1
ATOM 15733 O O . ASP G 1 127 ? 153.454 154.145 49.412 1.00 38.83 127 ASP G O 1
ATOM 15738 N N . LYS G 1 128 ? 152.548 153.940 51.464 1.00 42.43 128 LYS G N 1
ATOM 15739 C CA . LYS G 1 128 ? 153.804 153.640 52.152 1.00 37.35 128 LYS G CA 1
ATOM 15740 C C . LYS G 1 128 ? 154.611 152.651 51.334 1.00 38.10 128 LYS G C 1
ATOM 15741 O O . LYS G 1 128 ? 155.783 152.915 51.058 1.00 43.27 128 LYS G O 1
ATOM 15747 N N . VAL G 1 129 ? 153.967 151.537 50.948 1.00 31.36 129 VAL G N 1
ATOM 15748 C CA . VAL G 1 129 ? 154.597 150.391 50.255 1.00 33.57 129 VAL G CA 1
ATOM 15749 C C . VAL G 1 129 ? 155.116 150.636 48.839 1.00 35.34 129 VAL G C 1
ATOM 15750 O O . VAL G 1 129 ? 156.292 150.435 48.564 1.00 36.90 129 VAL G O 1
ATOM 15754 N N . GLU G 1 130 ? 154.236 151.034 47.933 1.00 35.02 130 GLU G N 1
ATOM 15755 C CA . GLU G 1 130 ? 154.647 151.292 46.563 1.00 37.72 130 GLU G CA 1
ATOM 15756 C C . GLU G 1 130 ? 155.383 152.618 46.485 1.00 40.82 130 GLU G C 1
ATOM 15757 O O . GLU G 1 130 ? 155.841 153.032 45.413 1.00 46.62 130 GLU G O 1
ATOM 15763 N N . LYS G 1 131 ? 155.493 153.279 47.635 1.00 40.67 131 LYS G N 1
ATOM 15764 C CA . LYS G 1 131 ? 156.286 154.505 47.787 1.00 38.45 131 LYS G CA 1
ATOM 15765 C C . LYS G 1 131 ? 155.858 155.650 46.872 1.00 41.15 131 LYS G C 1
ATOM 15766 O O . LYS G 1 131 ? 156.673 156.475 46.507 1.00 42.41 131 LYS G O 1
ATOM 15772 N N . ARG G 1 132 ? 154.579 155.706 46.518 1.00 47.42 132 ARG G N 1
ATOM 15773 C CA . ARG G 1 132 ? 154.069 156.747 45.631 1.00 46.89 132 ARG G CA 1
ATOM 15774 C C . ARG G 1 132 ? 152.796 157.354 46.195 1.00 47.02 132 ARG G C 1
ATOM 15775 O O . ARG G 1 132 ? 152.304 156.912 47.245 1.00 46.02 132 ARG G O 1
ATOM 15783 N N . ILE G 1 133 ? 152.269 158.364 45.492 1.00 47.02 133 ILE G N 1
ATOM 15784 C CA . ILE G 1 133 ? 150.966 158.945 45.823 1.00 42.48 133 ILE G CA 1
ATOM 15785 C C . ILE G 1 133 ? 149.818 158.144 45.193 1.00 43.18 133 ILE G C 1
ATOM 15786 O O . ILE G 1 133 ? 149.828 157.888 43.995 1.00 53.94 133 ILE G O 1
ATOM 15791 N N . LEU G 1 134 ? 148.834 157.753 45.985 1.00 32.25 134 LEU G N 1
ATOM 15792 C CA . LEU G 1 134 ? 147.718 157.015 45.450 1.00 34.83 134 LEU G CA 1
ATOM 15793 C C . LEU G 1 134 ? 146.647 157.962 44.920 1.00 41.62 134 LEU G C 1
ATOM 15794 O O . LEU G 1 134 ? 146.113 157.756 43.844 1.00 45.26 134 LEU G O 1
ATOM 15799 N N . ASN G 1 135 ? 146.328 159.003 45.668 1.00 36.07 135 ASN G N 1
ATOM 15800 C CA . ASN G 1 135 ? 145.270 159.897 45.250 1.00 38.81 135 ASN G CA 1
ATOM 15801 C C . ASN G 1 135 ? 145.412 161.188 45.985 1.00 40.03 135 ASN G C 1
ATOM 15802 O O . ASN G 1 135 ? 145.629 161.168 47.178 1.00 42.37 135 ASN G O 1
ATOM 15807 N N . ASN G 1 136 ? 145.270 162.312 45.294 1.00 39.69 136 ASN G N 1
ATOM 15808 C CA . ASN G 1 136 ? 145.345 163.599 45.965 1.00 34.89 136 ASN G CA 1
ATOM 15809 C C . ASN G 1 136 ? 144.202 164.524 45.590 1.00 38.30 136 ASN G C 1
ATOM 15810 O O . ASN G 1 136 ? 144.372 165.736 45.453 1.00 45.18 136 ASN G O 1
ATOM 15815 N N . GLU G 1 137 ? 143.031 163.928 45.431 1.00 40.43 137 GLU G N 1
ATOM 15816 C CA . GLU G 1 137 ? 141.797 164.664 45.186 1.00 43.40 137 GLU G CA 1
ATOM 15817 C C . GLU G 1 137 ? 140.834 164.466 46.355 1.00 44.91 137 GLU G C 1
ATOM 15818 O O . GLU G 1 137 ? 140.235 163.379 46.512 1.00 45.66 137 GLU G O 1
ATOM 15824 N N . SER G 1 138 ? 140.701 165.516 47.165 1.00 38.74 138 SER G N 1
ATOM 15825 C CA . SER G 1 138 ? 139.802 165.543 48.311 1.00 36.41 138 SER G CA 1
ATOM 15826 C C . SER G 1 138 ? 138.537 164.655 48.185 1.00 43.31 138 SER G C 1
ATOM 15827 O O . SER G 1 138 ? 138.408 163.649 48.886 1.00 40.67 138 SER G O 1
ATOM 15830 N N . SER G 1 139 ? 137.615 165.013 47.285 1.00 50.55 139 SER G N 1
ATOM 15831 C CA . SER G 1 139 ? 136.339 164.282 47.115 1.00 46.24 139 SER G CA 1
ATOM 15832 C C . SER G 1 139 ? 136.473 162.777 46.920 1.00 46.68 139 SER G C 1
ATOM 15833 O O . SER G 1 139 ? 135.567 162.011 47.262 1.00 49.61 139 SER G O 1
ATOM 15836 N N . GLU G 1 140 ? 137.595 162.361 46.344 1.00 50.05 140 GLU G N 1
ATOM 15837 C CA . GLU G 1 140 ? 137.825 160.950 46.030 1.00 52.15 140 GLU G CA 1
ATOM 15838 C C . GLU G 1 140 ? 138.395 160.206 47.242 1.00 47.82 140 GLU G C 1
ATOM 15839 O O . GLU G 1 140 ? 137.921 159.112 47.597 1.00 40.86 140 GLU G O 1
ATOM 15845 N N . ILE G 1 141 ? 139.412 160.796 47.870 1.00 43.17 141 ILE G N 1
ATOM 15846 C CA . ILE G 1 141 ? 139.908 160.262 49.137 1.00 47.10 141 ILE G CA 1
ATOM 15847 C C . ILE G 1 141 ? 138.716 159.931 50.039 1.00 44.55 141 ILE G C 1
ATOM 15848 O O . ILE G 1 141 ? 138.547 158.788 50.482 1.00 41.07 141 ILE G O 1
ATOM 15853 N N . ILE G 1 142 ? 137.877 160.932 50.277 1.00 42.06 142 ILE G N 1
ATOM 15854 C CA . ILE G 1 142 ? 136.624 160.713 50.982 1.00 47.13 142 ILE G CA 1
ATOM 15855 C C . ILE G 1 142 ? 135.950 159.387 50.638 1.00 44.45 142 ILE G C 1
ATOM 15856 O O . ILE G 1 142 ? 135.656 158.596 51.528 1.00 43.63 142 ILE G O 1
ATOM 15861 N N . ARG G 1 143 ? 135.686 159.158 49.354 1.00 43.25 143 ARG G N 1
ATOM 15862 C CA . ARG G 1 143 ? 134.915 157.988 48.960 1.00 44.03 143 ARG G CA 1
ATOM 15863 C C . ARG G 1 143 ? 135.671 156.747 49.307 1.00 46.85 143 ARG G C 1
ATOM 15864 O O . ARG G 1 143 ? 135.046 155.737 49.617 1.00 55.31 143 ARG G O 1
ATOM 15872 N N . ILE G 1 144 ? 137.007 156.828 49.273 1.00 46.64 144 ILE G N 1
ATOM 15873 C CA . ILE G 1 144 ? 137.874 155.675 49.533 1.00 38.38 144 ILE G CA 1
ATOM 15874 C C . ILE G 1 144 ? 137.784 155.239 50.956 1.00 38.76 144 ILE G C 1
ATOM 15875 O O . ILE G 1 144 ? 137.530 154.067 51.209 1.00 41.57 144 ILE G O 1
ATOM 15880 N N . LEU G 1 145 ? 137.987 156.187 51.874 1.00 39.82 145 LEU G N 1
ATOM 15881 C CA . LEU G 1 145 ? 137.886 155.921 53.311 1.00 40.96 145 LEU G CA 1
ATOM 15882 C C . LEU G 1 145 ? 136.486 155.390 53.637 1.00 51.43 145 LEU G C 1
ATOM 15883 O O . LEU G 1 145 ? 136.330 154.435 54.423 1.00 62.42 145 LEU G O 1
ATOM 15888 N N . ASN G 1 146 ? 135.479 155.976 52.989 1.00 49.03 146 ASN G N 1
ATOM 15889 C CA . ASN G 1 146 ? 134.067 155.567 53.123 1.00 52.46 146 ASN G CA 1
ATOM 15890 C C . ASN G 1 146 ? 133.791 154.049 53.008 1.00 52.68 146 ASN G C 1
ATOM 15891 O O . ASN G 1 146 ? 132.813 153.544 53.572 1.00 51.97 146 ASN G O 1
ATOM 15896 N N . SER G 1 147 ? 134.668 153.324 52.316 1.00 52.69 147 SER G N 1
ATOM 15897 C CA . SER G 1 147 ? 134.393 151.938 51.969 1.00 52.51 147 SER G CA 1
ATOM 15898 C C . SER G 1 147 ? 135.572 150.974 52.072 1.00 52.84 147 SER G C 1
ATOM 15899 O O . SER G 1 147 ? 135.407 149.840 52.522 1.00 49.42 147 SER G O 1
ATOM 15902 N N . ALA G 1 148 ? 136.736 151.411 51.597 1.00 49.00 148 ALA G N 1
ATOM 15903 C CA . ALA G 1 148 ? 137.851 150.508 51.306 1.00 44.80 148 ALA G CA 1
ATOM 15904 C C . ALA G 1 148 ? 138.302 149.708 52.512 1.00 50.38 148 ALA G C 1
ATOM 15905 O O . ALA G 1 148 ? 138.808 148.588 52.402 1.00 46.87 148 ALA G O 1
ATOM 15907 N N . PHE G 1 149 ? 138.113 150.307 53.675 1.00 54.58 149 PHE G N 1
ATOM 15908 C CA . PHE G 1 149 ? 138.592 149.717 54.896 1.00 48.09 149 PHE G CA 1
ATOM 15909 C C . PHE G 1 149 ? 137.527 148.938 55.671 1.00 56.53 149 PHE G C 1
ATOM 15910 O O . PHE G 1 149 ? 137.852 148.249 56.640 1.00 56.90 149 PHE G O 1
ATOM 15918 N N . ASP G 1 150 ? 136.266 149.037 55.242 1.00 60.69 150 ASP G N 1
ATOM 15919 C CA . ASP G 1 150 ? 135.136 148.471 55.989 1.00 51.57 150 ASP G CA 1
ATOM 15920 C C . ASP G 1 150 ? 135.342 146.992 56.359 1.00 56.43 150 ASP G C 1
ATOM 15921 O O . ASP G 1 150 ? 134.705 146.493 57.282 1.00 56.59 150 ASP G O 1
ATOM 15926 N N . ASP G 1 151 ? 136.253 146.308 55.667 1.00 53.58 151 ASP G N 1
ATOM 15927 C CA . ASP G 1 151 ? 136.454 144.874 55.870 1.00 52.03 151 ASP G CA 1
ATOM 15928 C C . ASP G 1 151 ? 137.591 144.532 56.837 1.00 52.90 151 ASP G C 1
ATOM 15929 O O . ASP G 1 151 ? 137.656 143.421 57.350 1.00 46.86 151 ASP G O 1
ATOM 15934 N N . VAL G 1 152 ? 138.495 145.480 57.069 1.00 51.88 152 VAL G N 1
ATOM 15935 C CA . VAL G 1 152 ? 139.694 145.226 57.865 1.00 43.50 152 VAL G CA 1
ATOM 15936 C C . VAL G 1 152 ? 139.802 146.202 59.016 1.00 47.77 152 VAL G C 1
ATOM 15937 O O . VAL G 1 152 ? 140.902 146.638 59.374 1.00 52.95 152 VAL G O 1
ATOM 15941 N N . GLY G 1 153 ? 138.669 146.574 59.586 1.00 43.41 153 GLY G N 1
ATOM 15942 C CA . GLY G 1 153 ? 138.720 147.364 60.796 1.00 43.55 153 GLY G CA 1
ATOM 15943 C C . GLY G 1 153 ? 137.771 148.531 60.938 1.00 42.48 153 GLY G C 1
ATOM 15944 O O . GLY G 1 153 ? 137.306 148.831 62.039 1.00 38.82 153 GLY G O 1
ATOM 15945 N N . ALA G 1 154 ? 137.487 149.193 59.829 1.00 42.17 154 ALA G N 1
ATOM 15946 C CA . ALA G 1 154 ? 136.654 150.380 59.858 1.00 43.16 154 ALA G CA 1
ATOM 15947 C C . ALA G 1 154 ? 135.393 150.271 60.734 1.00 44.14 154 ALA G C 1
ATOM 15948 O O . ALA G 1 154 ? 134.892 149.177 61.035 1.00 39.71 154 ALA G O 1
ATOM 15950 N N . LEU G 1 155 ? 134.913 151.438 61.156 1.00 45.53 155 LEU G N 1
ATOM 15951 C CA . LEU G 1 155 ? 133.604 151.566 61.785 1.00 49.71 155 LEU G CA 1
ATOM 15952 C C . LEU G 1 155 ? 132.541 151.485 60.677 1.00 51.83 155 LEU G C 1
ATOM 15953 O O . LEU G 1 155 ? 132.861 151.692 59.500 1.00 50.54 155 LEU G O 1
ATOM 15958 N N . PRO G 1 156 ? 131.282 151.141 61.034 1.00 52.64 156 PRO G N 1
ATOM 15959 C CA . PRO G 1 156 ? 130.290 151.027 59.963 1.00 51.85 156 PRO G CA 1
ATOM 15960 C C . PRO G 1 156 ? 129.941 152.422 59.577 1.00 47.33 156 PRO G C 1
ATOM 15961 O O . PRO G 1 156 ? 130.310 153.333 60.324 1.00 47.43 156 PRO G O 1
ATOM 15965 N N . GLY G 1 157 ? 129.299 152.602 58.430 1.00 46.91 157 GLY G N 1
ATOM 15966 C CA . GLY G 1 157 ? 128.874 153.926 58.036 1.00 50.82 157 GLY G CA 1
ATOM 15967 C C . GLY G 1 157 ? 129.130 154.238 56.593 1.00 49.51 157 GLY G C 1
ATOM 15968 O O . GLY G 1 157 ? 130.273 154.245 56.139 1.00 47.25 157 GLY G O 1
ATOM 15969 N N . ASP G 1 158 ? 128.035 154.479 55.877 1.00 57.32 158 ASP G N 1
ATOM 15970 C CA . ASP G 1 158 ? 128.076 154.850 54.465 1.00 56.50 158 ASP G CA 1
ATOM 15971 C C . ASP G 1 158 ? 127.547 156.252 54.314 1.00 54.76 158 ASP G C 1
ATOM 15972 O O . ASP G 1 158 ? 126.386 156.541 54.652 1.00 61.18 158 ASP G O 1
ATOM 15977 N N . TYR G 1 159 ? 128.420 157.117 53.818 1.00 52.61 159 TYR G N 1
ATOM 15978 C CA . TYR G 1 159 ? 128.133 158.528 53.696 1.00 52.04 159 TYR G CA 1
ATOM 15979 C C . TYR G 1 159 ? 127.920 158.889 52.216 1.00 58.09 159 TYR G C 1
ATOM 15980 O O . TYR G 1 159 ? 127.908 160.064 51.841 1.00 58.41 159 TYR G O 1
ATOM 15989 N N . TYR G 1 160 ? 127.744 157.870 51.382 1.00 55.66 160 TYR G N 1
ATOM 15990 C CA . TYR G 1 160 ? 127.465 158.053 49.965 1.00 57.48 160 TYR G CA 1
ATOM 15991 C C . TYR G 1 160 ? 126.855 156.729 49.546 1.00 68.91 160 TYR G C 1
ATOM 15992 O O . TYR G 1 160 ? 127.497 155.937 48.828 1.00 71.67 160 TYR G O 1
ATOM 16001 N N . PRO G 1 161 ? 125.627 156.456 50.038 1.00 66.37 161 PRO G N 1
ATOM 16002 C CA . PRO G 1 161 ? 124.893 155.214 49.768 1.00 67.30 161 PRO G CA 1
ATOM 16003 C C . PRO G 1 161 ? 123.990 155.356 48.550 1.00 72.42 161 PRO G C 1
ATOM 16004 O O . PRO G 1 161 ? 123.329 156.388 48.403 1.00 68.09 161 PRO G O 1
ATOM 16008 N N . ALA G 1 162 ? 123.979 154.336 47.692 1.00 73.77 162 ALA G N 1
ATOM 16009 C CA . ALA G 1 162 ? 123.200 154.351 46.453 1.00 66.20 162 ALA G CA 1
ATOM 16010 C C . ALA G 1 162 ? 121.954 155.212 46.550 1.00 64.77 162 ALA G C 1
ATOM 16011 O O . ALA G 1 162 ? 121.865 156.263 45.911 1.00 58.18 162 ALA G O 1
ATOM 16013 N N . GLU G 1 163 ? 121.007 154.738 47.363 1.00 68.56 163 GLU G N 1
ATOM 16014 C CA . GLU G 1 163 ? 119.692 155.352 47.535 1.00 67.90 163 GLU G CA 1
ATOM 16015 C C . GLU G 1 163 ? 119.701 156.859 47.254 1.00 64.11 163 GLU G C 1
ATOM 16016 O O . GLU G 1 163 ? 118.871 157.359 46.502 1.00 65.43 163 GLU G O 1
ATOM 16022 N N . PHE G 1 164 ? 120.652 157.588 47.823 1.00 59.67 164 PHE G N 1
ATOM 16023 C CA . PHE G 1 164 ? 120.599 159.036 47.707 1.00 58.76 164 PHE G CA 1
ATOM 16024 C C . PHE G 1 164 ? 121.718 159.635 46.851 1.00 59.71 164 PHE G C 1
ATOM 16025 O O . PHE G 1 164 ? 121.786 160.850 46.705 1.00 62.86 164 PHE G O 1
ATOM 16033 N N . ARG G 1 165 ? 122.584 158.809 46.273 1.00 60.33 165 ARG G N 1
ATOM 16034 C CA . ARG G 1 165 ? 123.729 159.341 45.521 1.00 57.72 165 ARG G CA 1
ATOM 16035 C C . ARG G 1 165 ? 123.416 160.510 44.559 1.00 62.62 165 ARG G C 1
ATOM 16036 O O . ARG G 1 165 ? 124.050 161.563 44.630 1.00 63.94 165 ARG G O 1
ATOM 16044 N N . PRO G 1 166 ? 122.428 160.344 43.670 1.00 70.08 166 PRO G N 1
ATOM 16045 C CA . PRO G 1 166 ? 122.163 161.419 42.698 1.00 60.69 166 PRO G CA 1
ATOM 16046 C C . PRO G 1 166 ? 121.796 162.768 43.330 1.00 57.26 166 PRO G C 1
ATOM 16047 O O . PRO G 1 166 ? 122.095 163.787 42.691 1.00 57.13 166 PRO G O 1
ATOM 16051 N N . GLU G 1 167 ? 121.183 162.790 44.521 1.00 52.44 167 GLU G N 1
ATOM 16052 C CA . GLU G 1 167 ? 120.896 164.069 45.215 1.00 60.22 167 GLU G CA 1
ATOM 16053 C C . GLU G 1 167 ? 122.146 164.694 45.879 1.00 58.85 167 GLU G C 1
ATOM 16054 O O . GLU G 1 167 ? 122.300 165.922 45.899 1.00 54.66 167 GLU G O 1
ATOM 16060 N N . ILE G 1 168 ? 123.029 163.851 46.415 1.00 55.21 168 ILE G N 1
ATOM 16061 C CA . ILE G 1 168 ? 124.260 164.319 47.027 1.00 48.27 168 ILE G CA 1
ATOM 16062 C C . ILE G 1 168 ? 125.130 164.987 45.971 1.00 53.59 168 ILE G C 1
ATOM 16063 O O . ILE G 1 168 ? 125.712 166.053 46.192 1.00 47.99 168 ILE G O 1
ATOM 16068 N N . ASP G 1 169 ? 125.210 164.339 44.813 1.00 56.75 169 ASP G N 1
ATOM 16069 C CA . ASP G 1 169 ? 125.945 164.864 43.675 1.00 53.05 169 ASP G CA 1
ATOM 16070 C C . ASP G 1 169 ? 125.380 166.227 43.296 1.00 56.27 169 ASP G C 1
ATOM 16071 O O . ASP G 1 169 ? 126.138 167.187 43.123 1.00 54.58 169 ASP G O 1
ATOM 16076 N N . ARG G 1 170 ? 124.048 166.278 43.139 1.00 58.89 170 ARG G N 1
ATOM 16077 C CA . ARG G 1 170 ? 123.280 167.485 42.779 1.00 60.66 170 ARG G CA 1
ATOM 16078 C C . ARG G 1 170 ? 123.687 168.683 43.650 1.00 65.91 170 ARG G C 1
ATOM 16079 O O . ARG G 1 170 ? 124.099 169.743 43.145 1.00 66.24 170 ARG G O 1
ATOM 16087 N N . ILE G 1 171 ? 123.556 168.510 44.967 1.00 68.72 171 ILE G N 1
ATOM 16088 C CA . ILE G 1 171 ? 123.919 169.547 45.935 1.00 63.13 171 ILE G CA 1
ATOM 16089 C C . ILE G 1 171 ? 125.406 169.885 45.822 1.00 65.11 171 ILE G C 1
ATOM 16090 O O . ILE G 1 171 ? 125.777 170.967 45.357 1.00 60.34 171 ILE G O 1
ATOM 16095 N N . ASN G 1 172 ? 126.246 168.936 46.245 1.00 65.74 172 ASN G N 1
ATOM 16096 C CA . ASN G 1 172 ? 127.696 169.104 46.250 1.00 58.86 172 ASN G CA 1
ATOM 16097 C C . ASN G 1 172 ? 128.163 169.950 45.094 1.00 59.19 172 ASN G C 1
ATOM 16098 O O . ASN G 1 172 ? 128.886 170.937 45.274 1.00 58.90 172 ASN G O 1
ATOM 16103 N N . ALA G 1 173 ? 127.744 169.545 43.901 1.00 62.03 173 ALA G N 1
ATOM 16104 C CA . ALA G 1 173 ? 128.226 170.179 42.698 1.00 57.59 173 ALA G CA 1
ATOM 16105 C C . ALA G 1 173 ? 127.901 171.664 42.743 1.00 54.98 173 ALA G C 1
ATOM 16106 O O . ALA G 1 173 ? 128.578 172.456 42.082 1.00 65.84 173 ALA G O 1
ATOM 16108 N N . ARG G 1 174 ? 126.907 172.058 43.542 1.00 50.24 174 ARG G N 1
ATOM 16109 C CA . ARG G 1 174 ? 126.680 173.495 43.756 1.00 56.11 174 ARG G CA 1
ATOM 16110 C C . ARG G 1 174 ? 127.491 174.128 44.884 1.00 55.87 174 ARG G C 1
ATOM 16111 O O . ARG G 1 174 ? 128.128 175.162 44.666 1.00 55.26 174 ARG G O 1
ATOM 16119 N N . VAL G 1 175 ? 127.443 173.532 46.079 1.00 53.39 175 VAL G N 1
ATOM 16120 C CA . VAL G 1 175 ? 128.222 174.038 47.200 1.00 50.31 175 VAL G CA 1
ATOM 16121 C C . VAL G 1 175 ? 129.646 174.200 46.765 1.00 49.04 175 VAL G C 1
ATOM 16122 O O . VAL G 1 175 ? 130.281 175.199 47.055 1.00 48.20 175 VAL G O 1
ATOM 16126 N N . TYR G 1 176 ? 130.150 173.191 46.076 1.00 44.34 176 TYR G N 1
ATOM 16127 C CA . TYR G 1 176 ? 131.463 173.303 45.521 1.00 48.59 176 TYR G CA 1
ATOM 16128 C C . TYR G 1 176 ? 131.583 174.602 44.741 1.00 54.68 176 TYR G C 1
ATOM 16129 O O . TYR G 1 176 ? 132.041 175.623 45.257 1.00 53.80 176 TYR G O 1
ATOM 16138 N N . GLU G 1 177 ? 131.165 174.575 43.490 1.00 57.23 177 GLU G N 1
ATOM 16139 C CA . GLU G 1 177 ? 131.564 175.645 42.595 1.00 62.33 177 GLU G CA 1
ATOM 16140 C C . GLU G 1 177 ? 131.373 177.041 43.163 1.00 53.08 177 GLU G C 1
ATOM 16141 O O . GLU G 1 177 ? 132.082 177.980 42.806 1.00 54.85 177 GLU G O 1
ATOM 16147 N N . THR G 1 178 ? 130.414 177.181 44.055 1.00 47.36 178 THR G N 1
ATOM 16148 C CA . THR G 1 178 ? 129.992 178.513 44.432 1.00 53.33 178 THR G CA 1
ATOM 16149 C C . THR G 1 178 ? 130.312 178.918 45.870 1.00 55.72 178 THR G C 1
ATOM 16150 O O . THR G 1 178 ? 130.210 180.110 46.211 1.00 47.97 178 THR G O 1
ATOM 16154 N N . LEU G 1 179 ? 130.694 177.932 46.694 1.00 55.01 179 LEU G N 1
ATOM 16155 C CA . LEU G 1 179 ? 130.907 178.126 48.143 1.00 55.79 179 LEU G CA 1
ATOM 16156 C C . LEU G 1 179 ? 132.278 177.667 48.665 1.00 54.79 179 LEU G C 1
ATOM 16157 O O . LEU G 1 179 ? 133.048 178.483 49.192 1.00 50.60 179 LEU G O 1
ATOM 16162 N N . ASN G 1 180 ? 132.536 176.356 48.554 1.00 53.00 180 ASN G N 1
ATOM 16163 C CA . ASN G 1 180 ? 133.791 175.735 48.980 1.00 50.47 180 ASN G CA 1
ATOM 16164 C C . ASN G 1 180 ? 134.881 176.472 48.256 1.00 53.90 180 ASN G C 1
ATOM 16165 O O . ASN G 1 180 ? 135.853 176.950 48.848 1.00 56.30 180 ASN G O 1
ATOM 16170 N N . ASN G 1 181 ? 134.688 176.554 46.952 1.00 46.65 181 ASN G N 1
ATOM 16171 C CA . ASN G 1 181 ? 135.602 177.238 46.107 1.00 48.87 181 ASN G CA 1
ATOM 16172 C C . ASN G 1 181 ? 135.247 178.706 46.062 1.00 48.92 181 ASN G C 1
ATOM 16173 O O . ASN G 1 181 ? 136.073 179.543 45.710 1.00 53.22 181 ASN G O 1
ATOM 16178 N N . GLY G 1 182 ? 134.007 179.012 46.421 1.00 40.89 182 GLY G N 1
ATOM 16179 C CA . GLY G 1 182 ? 133.486 180.350 46.265 1.00 41.12 182 GLY G CA 1
ATOM 16180 C C . GLY G 1 182 ? 134.201 181.411 47.068 1.00 44.08 182 GLY G C 1
ATOM 16181 O O . GLY G 1 182 ? 134.615 182.446 46.552 1.00 39.96 182 GLY G O 1
ATOM 16182 N N . VAL G 1 183 ? 134.342 181.141 48.354 1.00 49.53 183 VAL G N 1
ATOM 16183 C CA . VAL G 1 183 ? 134.954 182.074 49.284 1.00 48.60 183 VAL G CA 1
ATOM 16184 C C . VAL G 1 183 ? 136.369 182.462 48.839 1.00 48.13 183 VAL G C 1
ATOM 16185 O O . VAL G 1 183 ? 136.857 183.577 49.090 1.00 44.30 183 VAL G O 1
ATOM 16189 N N . TYR G 1 184 ? 137.025 181.523 48.170 1.00 49.32 184 TYR G N 1
ATOM 16190 C CA . TYR G 1 184 ? 138.378 181.739 47.703 1.00 48.19 184 TYR G CA 1
ATOM 16191 C C . TYR G 1 184 ? 138.280 182.667 46.535 1.00 48.69 184 TYR G C 1
ATOM 16192 O O . TYR G 1 184 ? 139.055 183.624 46.441 1.00 48.56 184 TYR G O 1
ATOM 16201 N N . ARG G 1 185 ? 137.304 182.401 45.660 1.00 49.54 185 ARG G N 1
ATOM 16202 C CA . ARG G 1 185 ? 137.207 183.141 44.410 1.00 51.02 185 ARG G CA 1
ATOM 16203 C C . ARG G 1 185 ? 137.004 184.640 44.661 1.00 53.57 185 ARG G C 1
ATOM 16204 O O . ARG G 1 185 ? 137.666 185.470 44.020 1.00 57.99 185 ARG G O 1
ATOM 16212 N N . SER G 1 186 ? 136.149 184.971 45.628 1.00 42.56 186 SER G N 1
ATOM 16213 C CA . SER G 1 186 ? 135.967 186.346 46.103 1.00 46.13 186 SER G CA 1
ATOM 16214 C C . SER G 1 186 ? 137.204 186.953 46.771 1.00 51.16 186 SER G C 1
ATOM 16215 O O . SER G 1 186 ? 137.562 188.125 46.503 1.00 47.34 186 SER G O 1
ATOM 16218 N N . GLY G 1 187 ? 137.827 186.166 47.658 1.00 48.83 187 GLY G N 1
ATOM 16219 C CA . GLY G 1 187 ? 139.013 186.592 48.387 1.00 49.91 187 GLY G CA 1
ATOM 16220 C C . GLY G 1 187 ? 140.224 186.934 47.515 1.00 53.02 187 GLY G C 1
ATOM 16221 O O . GLY G 1 187 ? 140.914 187.942 47.724 1.00 44.36 187 GLY G O 1
ATOM 16222 N N . PHE G 1 188 ? 140.501 186.094 46.529 1.00 46.42 188 PHE G N 1
ATOM 16223 C CA . PHE G 1 188 ? 141.595 186.389 45.643 1.00 48.98 188 PHE G CA 1
ATOM 16224 C C . PHE G 1 188 ? 141.116 187.074 44.368 1.00 63.84 188 PHE G C 1
ATOM 16225 O O . PHE G 1 188 ? 141.358 186.615 43.246 1.00 75.66 188 PHE G O 1
ATOM 16233 N N . ALA G 1 189 ? 140.441 188.194 44.538 1.00 53.89 189 ALA G N 1
ATOM 16234 C CA . ALA G 1 189 ? 139.794 188.809 43.404 1.00 55.31 189 ALA G CA 1
ATOM 16235 C C . ALA G 1 189 ? 140.364 190.197 43.118 1.00 54.02 189 ALA G C 1
ATOM 16236 O O . ALA G 1 189 ? 140.035 191.164 43.784 1.00 55.76 189 ALA G O 1
ATOM 16238 N N . THR G 1 190 ? 141.211 190.304 42.113 1.00 49.93 190 THR G N 1
ATOM 16239 C CA . THR G 1 190 ? 141.920 191.549 41.890 1.00 49.38 190 THR G CA 1
ATOM 16240 C C . THR G 1 190 ? 141.050 192.780 41.721 1.00 55.71 190 THR G C 1
ATOM 16241 O O . THR G 1 190 ? 141.417 193.854 42.206 1.00 54.03 190 THR G O 1
ATOM 16245 N N . THR G 1 191 ? 139.926 192.620 41.014 1.00 62.33 191 THR G N 1
ATOM 16246 C CA . THR G 1 191 ? 139.003 193.719 40.677 1.00 56.38 191 THR G CA 1
ATOM 16247 C C . THR G 1 191 ? 137.676 193.750 41.444 1.00 60.37 191 THR G C 1
ATOM 16248 O O . THR G 1 191 ? 137.021 192.707 41.665 1.00 55.46 191 THR G O 1
ATOM 16252 N N . GLN G 1 192 ? 137.276 194.977 41.793 1.00 61.98 192 GLN G N 1
ATOM 16253 C CA . GLN G 1 192 ? 136.054 195.252 42.558 1.00 53.62 192 GLN G CA 1
ATOM 16254 C C . GLN G 1 192 ? 134.868 194.608 41.890 1.00 47.23 192 GLN G C 1
ATOM 16255 O O . GLN G 1 192 ? 133.906 194.237 42.549 1.00 45.63 192 GLN G O 1
ATOM 16261 N N . GLU G 1 193 ? 134.962 194.469 40.572 1.00 49.70 193 GLU G N 1
ATOM 16262 C CA . GLU G 1 193 ? 133.913 193.856 39.777 1.00 53.05 193 GLU G CA 1
ATOM 16263 C C . GLU G 1 193 ? 133.906 192.346 39.946 1.00 57.20 193 GLU G C 1
ATOM 16264 O O . GLU G 1 193 ? 132.882 191.777 40.362 1.00 54.19 193 GLU G O 1
ATOM 16270 N N . ALA G 1 194 ? 135.047 191.707 39.650 1.00 57.83 194 ALA G N 1
ATOM 16271 C CA . ALA G 1 194 ? 135.165 190.239 39.726 1.00 59.52 194 ALA G CA 1
ATOM 16272 C C . ALA G 1 194 ? 134.842 189.671 41.114 1.00 54.58 194 ALA G C 1
ATOM 16273 O O . ALA G 1 194 ? 134.315 188.548 41.254 1.00 47.21 194 ALA G O 1
ATOM 16275 N N . TYR G 1 195 ? 135.175 190.461 42.129 1.00 50.75 195 TYR G N 1
ATOM 16276 C CA . TYR G 1 195 ? 134.740 190.195 43.484 1.00 48.08 195 TYR G CA 1
ATOM 16277 C C . TYR G 1 195 ? 133.216 190.052 43.554 1.00 52.27 195 TYR G C 1
ATOM 16278 O O . TYR G 1 195 ? 132.720 188.980 43.938 1.00 51.58 195 TYR G O 1
ATOM 16287 N N . GLU G 1 196 ? 132.478 191.108 43.176 1.00 51.81 196 GLU G N 1
ATOM 16288 C CA . GLU G 1 196 ? 131.021 191.120 43.377 1.00 49.70 196 GLU G CA 1
ATOM 16289 C C . GLU G 1 196 ? 130.433 189.942 42.644 1.00 53.53 196 GLU G C 1
ATOM 16290 O O . GLU G 1 196 ? 129.442 189.360 43.074 1.00 53.19 196 GLU G O 1
ATOM 16296 N N . GLU G 1 197 ? 131.091 189.583 41.548 1.00 50.79 197 GLU G N 1
ATOM 16297 C CA . GLU G 1 197 ? 130.670 188.492 40.692 1.00 50.13 197 GLU G CA 1
ATOM 16298 C C . GLU G 1 197 ? 130.690 187.124 41.368 1.00 57.86 197 GLU G C 1
ATOM 16299 O O . GLU G 1 197 ? 129.994 186.191 40.933 1.00 54.76 197 GLU G O 1
ATOM 16305 N N . ALA G 1 198 ? 131.496 186.984 42.416 1.00 59.53 198 ALA G N 1
ATOM 16306 C CA . ALA G 1 198 ? 131.623 185.682 43.060 1.00 58.46 198 ALA G CA 1
ATOM 16307 C C . ALA G 1 198 ? 130.999 185.704 44.441 1.00 53.83 198 ALA G C 1
ATOM 16308 O O . ALA G 1 198 ? 130.414 184.705 44.890 1.00 50.47 198 ALA G O 1
ATOM 16310 N N . PHE G 1 199 ? 131.115 186.862 45.090 1.00 49.18 199 PHE G N 1
ATOM 16311 C CA . PHE G 1 199 ? 130.606 187.060 46.441 1.00 49.16 199 PHE G CA 1
ATOM 16312 C C . PHE G 1 199 ? 129.112 186.835 46.559 1.00 53.87 199 PHE G C 1
ATOM 16313 O O . PHE G 1 199 ? 128.658 186.244 47.532 1.00 53.19 199 PHE G O 1
ATOM 16316 N N . TYR G 1 200 ? 128.346 187.328 45.583 1.00 56.46 200 TYR G N 1
ATOM 16317 C CA . TYR G 1 200 ? 126.875 187.211 45.624 1.00 58.64 200 TYR G CA 1
ATOM 16318 C C . TYR G 1 200 ? 126.324 185.785 45.357 1.00 56.34 200 TYR G C 1
ATOM 16319 O O . TYR G 1 200 ? 125.712 185.177 46.237 1.00 56.47 200 TYR G O 1
ATOM 16328 N N . PRO G 1 201 ? 126.541 185.240 44.150 1.00 58.64 201 PRO G N 1
ATOM 16329 C CA . PRO G 1 201 ? 125.997 183.892 43.921 1.00 62.14 201 PRO G CA 1
ATOM 16330 C C . PRO G 1 201 ? 126.410 182.934 45.045 1.00 62.56 201 PRO G C 1
ATOM 16331 O O . PRO G 1 201 ? 125.803 181.863 45.220 1.00 59.95 201 PRO G O 1
ATOM 16335 N N . LEU G 1 202 ? 127.445 183.339 45.785 1.00 59.89 202 LEU G N 1
ATOM 16336 C CA . LEU G 1 202 ? 127.949 182.590 46.921 1.00 56.62 202 LEU G CA 1
ATOM 16337 C C . LEU G 1 202 ? 126.912 182.711 48.022 1.00 57.54 202 LEU G C 1
ATOM 16338 O O . LEU G 1 202 ? 126.351 181.718 48.491 1.00 53.28 202 LEU G O 1
ATOM 16343 N N . PHE G 1 203 ? 126.657 183.953 48.420 1.00 62.11 203 PHE G N 1
ATOM 16344 C CA . PHE G 1 203 ? 125.672 184.253 49.438 1.00 56.33 203 PHE G CA 1
ATOM 16345 C C . PHE G 1 203 ? 124.286 183.741 49.083 1.00 57.56 203 PHE G C 1
ATOM 16346 O O . PHE G 1 203 ? 123.543 183.306 49.958 1.00 51.70 203 PHE G O 1
ATOM 16354 N N . ASP G 1 204 ? 123.958 183.785 47.796 1.00 52.28 204 ASP G N 1
ATOM 16355 C CA . ASP G 1 204 ? 122.754 183.164 47.299 1.00 53.82 204 ASP G CA 1
ATOM 16356 C C . ASP G 1 204 ? 122.649 181.745 47.831 1.00 53.52 204 ASP G C 1
ATOM 16357 O O . ASP G 1 204 ? 121.647 181.378 48.434 1.00 56.29 204 ASP G O 1
ATOM 16362 N N . THR G 1 205 ? 123.697 180.956 47.632 1.00 56.38 205 THR G N 1
ATOM 16363 C CA . THR G 1 205 ? 123.710 179.545 48.057 1.00 57.89 205 THR G CA 1
ATOM 16364 C C . THR G 1 205 ? 123.562 179.360 49.564 1.00 55.42 205 THR G C 1
ATOM 16365 O O . THR G 1 205 ? 122.986 178.377 50.050 1.00 48.53 205 THR G O 1
ATOM 16369 N N . LEU G 1 206 ? 124.100 180.290 50.331 1.00 57.56 206 LEU G N 1
ATOM 16370 C CA . LEU G 1 206 ? 123.808 180.198 51.744 1.00 63.57 206 LEU G CA 1
ATOM 16371 C C . LEU G 1 206 ? 122.284 180.209 51.817 1.00 59.33 206 LEU G C 1
ATOM 16372 O O . LEU G 1 206 ? 121.679 179.258 52.300 1.00 56.29 206 LEU G O 1
ATOM 16377 N N . ASP G 1 207 ? 121.682 181.252 51.248 1.00 63.72 207 ASP G N 1
ATOM 16378 C CA . ASP G 1 207 ? 120.226 181.414 51.207 1.00 60.17 207 ASP G CA 1
ATOM 16379 C C . ASP G 1 207 ? 119.541 180.086 50.921 1.00 57.91 207 ASP G C 1
ATOM 16380 O O . ASP G 1 207 ? 118.745 179.589 51.727 1.00 54.29 207 ASP G O 1
ATOM 16385 N N . TRP G 1 208 ? 119.871 179.512 49.771 1.00 55.80 208 TRP G N 1
ATOM 16386 C CA . TRP G 1 208 ? 119.245 178.271 49.345 1.00 62.49 208 TRP G CA 1
ATOM 16387 C C . TRP G 1 208 ? 119.405 177.194 50.406 1.00 64.24 208 TRP G C 1
ATOM 16388 O O . TRP G 1 208 ? 118.437 176.571 50.843 1.00 65.74 208 TRP G O 1
ATOM 16399 N N . LEU G 1 209 ? 120.654 176.986 50.801 1.00 63.44 209 LEU G N 1
ATOM 16400 C CA . LEU G 1 209 ? 121.016 175.971 51.770 1.00 60.16 209 LEU G CA 1
ATOM 16401 C C . LEU G 1 209 ? 120.191 176.182 53.049 1.00 59.45 209 LEU G C 1
ATOM 16402 O O . LEU G 1 209 ? 119.711 175.230 53.671 1.00 54.04 209 LEU G O 1
ATOM 16407 N N . GLU G 1 210 ? 120.038 177.443 53.440 1.00 56.57 210 GLU G N 1
ATOM 16408 C CA . GLU G 1 210 ? 119.429 177.757 54.713 1.00 56.31 210 GLU G CA 1
ATOM 16409 C C . GLU G 1 210 ? 118.010 177.260 54.622 1.00 65.80 210 GLU G C 1
ATOM 16410 O O . GLU G 1 210 ? 117.533 176.576 55.533 1.00 67.05 210 GLU G O 1
ATOM 16416 N N . GLU G 1 211 ? 117.364 177.575 53.491 1.00 66.84 211 GLU G N 1
ATOM 16417 C CA . GLU G 1 211 ? 115.968 177.204 53.225 1.00 61.23 211 GLU G CA 1
ATOM 16418 C C . GLU G 1 211 ? 115.809 175.698 53.100 1.00 62.90 211 GLU G C 1
ATOM 16419 O O . GLU G 1 211 ? 114.927 175.098 53.717 1.00 65.82 211 GLU G O 1
ATOM 16425 N N . HIS G 1 212 ? 116.673 175.087 52.301 1.00 63.02 212 HIS G N 1
ATOM 16426 C CA . HIS G 1 212 ? 116.768 173.637 52.271 1.00 63.54 212 HIS G CA 1
ATOM 16427 C C . HIS G 1 212 ? 116.817 172.967 53.669 1.00 68.08 212 HIS G C 1
ATOM 16428 O O . HIS G 1 212 ? 116.205 171.919 53.893 1.00 69.60 212 HIS G O 1
ATOM 16435 N N . LEU G 1 213 ? 117.535 173.581 54.606 1.00 71.15 213 LEU G N 1
ATOM 16436 C CA . LEU G 1 213 ? 117.841 172.952 55.900 1.00 73.63 213 LEU G CA 1
ATOM 16437 C C . LEU G 1 213 ? 116.779 173.175 56.946 1.00 67.18 213 LEU G C 1
ATOM 16438 O O . LEU G 1 213 ? 117.028 173.046 58.155 1.00 69.15 213 LEU G O 1
ATOM 16443 N N . THR G 1 214 ? 115.597 173.517 56.466 1.00 67.53 214 THR G N 1
ATOM 16444 C CA . THR G 1 214 ? 114.540 173.984 57.339 1.00 74.71 214 THR G CA 1
ATOM 16445 C C . THR G 1 214 ? 113.943 172.846 58.163 1.00 77.53 214 THR G C 1
ATOM 16446 O O . THR G 1 214 ? 114.189 172.733 59.381 1.00 79.15 214 THR G O 1
ATOM 16450 N N . GLY G 1 215 ? 113.171 171.996 57.499 1.00 73.20 215 GLY G N 1
ATOM 16451 C CA . GLY G 1 215 ? 112.546 170.884 58.187 1.00 80.68 215 GLY G CA 1
ATOM 16452 C C . GLY G 1 215 ? 113.462 169.692 58.382 1.00 74.82 215 GLY G C 1
ATOM 16453 O O . GLY G 1 215 ? 113.063 168.693 58.982 1.00 76.26 215 GLY G O 1
ATOM 16454 N N . ARG G 1 216 ? 114.682 169.797 57.868 1.00 69.08 216 ARG G N 1
ATOM 16455 C CA . ARG G 1 216 ? 115.613 168.689 57.901 1.00 71.59 216 ARG G CA 1
ATOM 16456 C C . ARG G 1 216 ? 116.601 168.900 59.037 1.00 81.39 216 ARG G C 1
ATOM 16457 O O . ARG G 1 216 ? 116.654 169.994 59.628 1.00 82.09 216 ARG G O 1
ATOM 16465 N N . GLU G 1 217 ? 117.356 167.846 59.361 1.00 78.36 217 GLU G N 1
ATOM 16466 C CA . GLU G 1 217 ? 118.415 167.923 60.376 1.00 77.81 217 GLU G CA 1
ATOM 16467 C C . GLU G 1 217 ? 119.791 167.745 59.726 1.00 73.74 217 GLU G C 1
ATOM 16468 O O . GLU G 1 217 ? 120.805 168.172 60.285 1.00 69.48 217 GLU G O 1
ATOM 16474 N N . TRP G 1 218 ? 119.792 167.089 58.561 1.00 69.48 218 TRP G N 1
ATOM 16475 C CA . TRP G 1 218 ? 120.947 166.915 57.688 1.00 56.11 218 TRP G CA 1
ATOM 16476 C C . TRP G 1 218 ? 120.564 167.404 56.294 1.00 64.66 218 TRP G C 1
ATOM 16477 O O . TRP G 1 218 ? 119.401 167.728 56.038 1.00 70.75 218 TRP G O 1
ATOM 16488 N N . LEU G 1 219 ? 121.514 167.445 55.371 1.00 57.18 219 LEU G N 1
ATOM 16489 C CA . LEU G 1 219 ? 121.156 167.853 54.026 1.00 52.95 219 LEU G CA 1
ATOM 16490 C C . LEU G 1 219 ? 120.404 166.731 53.322 1.00 63.29 219 LEU G C 1
ATOM 16491 O O . LEU G 1 219 ? 119.179 166.668 53.383 1.00 63.28 219 LEU G O 1
ATOM 16496 N N . VAL G 1 220 ? 121.147 165.839 52.672 1.00 64.32 220 VAL G N 1
ATOM 16497 C CA . VAL G 1 220 ? 120.577 164.675 52.001 1.00 57.47 220 VAL G CA 1
ATOM 16498 C C . VAL G 1 220 ? 120.209 163.651 53.039 1.00 57.13 220 VAL G C 1
ATOM 16499 O O . VAL G 1 220 ? 120.806 163.648 54.123 1.00 61.52 220 VAL G O 1
ATOM 16503 N N . GLY G 1 221 ? 119.267 162.765 52.689 1.00 57.99 221 GLY G N 1
ATOM 16504 C CA . GLY G 1 221 ? 118.765 161.722 53.579 1.00 52.22 221 GLY G CA 1
ATOM 16505 C C . GLY G 1 221 ? 118.283 162.468 54.794 1.00 67.17 221 GLY G C 1
ATOM 16506 O O . GLY G 1 221 ? 118.286 163.709 54.791 1.00 75.07 221 GLY G O 1
ATOM 16507 N N . ASP G 1 222 ? 117.847 161.780 55.837 1.00 59.94 222 ASP G N 1
ATOM 16508 C CA . ASP G 1 222 ? 117.907 162.493 57.091 1.00 57.00 222 ASP G CA 1
ATOM 16509 C C . ASP G 1 222 ? 118.856 161.709 57.869 1.00 59.73 222 ASP G C 1
ATOM 16510 O O . ASP G 1 222 ? 118.484 160.873 58.667 1.00 59.64 222 ASP G O 1
ATOM 16515 N N . ARG G 1 223 ? 120.112 161.987 57.533 1.00 67.87 223 ARG G N 1
ATOM 16516 C CA . ARG G 1 223 ? 121.284 161.278 57.989 1.00 62.01 223 ARG G CA 1
ATOM 16517 C C . ARG G 1 223 ? 122.518 162.043 57.534 1.00 61.90 223 ARG G C 1
ATOM 16518 O O . ARG G 1 223 ? 122.546 162.698 56.466 1.00 57.74 223 ARG G O 1
ATOM 16526 N N . LEU G 1 224 ? 123.549 161.952 58.357 1.00 57.70 224 LEU G N 1
ATOM 16527 C CA . LEU G 1 224 ? 124.825 162.504 57.978 1.00 58.07 224 LEU G CA 1
ATOM 16528 C C . LEU G 1 224 ? 125.419 161.800 56.726 1.00 57.08 224 LEU G C 1
ATOM 16529 O O . LEU G 1 224 ? 125.556 160.555 56.660 1.00 54.31 224 LEU G O 1
ATOM 16534 N N . THR G 1 225 ? 125.741 162.609 55.724 1.00 45.60 225 THR G N 1
ATOM 16535 C CA . THR G 1 225 ? 126.458 162.103 54.575 1.00 49.14 225 THR G CA 1
ATOM 16536 C C . THR G 1 225 ? 127.487 163.067 54.082 1.00 49.18 225 THR G C 1
ATOM 16537 O O . THR G 1 225 ? 127.716 164.110 54.670 1.00 51.64 225 THR G O 1
ATOM 16541 N N . GLU G 1 226 ? 128.078 162.699 52.957 1.00 42.03 226 GLU G N 1
ATOM 16542 C CA . GLU G 1 226 ? 129.328 163.269 52.558 1.00 39.10 226 GLU G CA 1
ATOM 16543 C C . GLU G 1 226 ? 129.040 164.685 52.194 1.00 46.30 226 GLU G C 1
ATOM 16544 O O . GLU G 1 226 ? 129.929 165.542 52.251 1.00 42.82 226 GLU G O 1
ATOM 16550 N N . ALA G 1 227 ? 127.766 164.928 51.882 1.00 48.57 227 ALA G N 1
ATOM 16551 C CA . ALA G 1 227 ? 127.317 166.232 51.422 1.00 50.68 227 ALA G CA 1
ATOM 16552 C C . ALA G 1 227 ? 127.634 167.240 52.498 1.00 51.88 227 ALA G C 1
ATOM 16553 O O . ALA G 1 227 ? 128.169 168.326 52.226 1.00 51.70 227 ALA G O 1
ATOM 16555 N N . ASP G 1 228 ? 127.316 166.848 53.727 1.00 45.00 228 ASP G N 1
ATOM 16556 C CA . ASP G 1 228 ? 127.512 167.692 54.898 1.00 46.87 228 ASP G CA 1
ATOM 16557 C C . ASP G 1 228 ? 128.999 167.822 55.281 1.00 45.57 228 ASP G C 1
ATOM 16558 O O . ASP G 1 228 ? 129.439 168.855 55.782 1.00 44.61 228 ASP G O 1
ATOM 16563 N N . ILE G 1 229 ? 129.767 166.768 55.029 1.00 43.25 229 ILE G N 1
ATOM 16564 C CA . ILE G 1 229 ? 131.178 166.730 55.386 1.00 42.39 229 ILE G CA 1
ATOM 16565 C C . ILE G 1 229 ? 131.988 167.669 54.504 1.00 41.36 229 ILE G C 1
ATOM 16566 O O . ILE G 1 229 ? 133.038 168.174 54.892 1.00 36.75 229 ILE G O 1
ATOM 16571 N N . ARG G 1 230 ? 131.483 167.886 53.301 1.00 42.37 230 ARG G N 1
ATOM 16572 C CA . ARG G 1 230 ? 132.068 168.840 52.383 1.00 43.27 230 ARG G CA 1
ATOM 16573 C C . ARG G 1 230 ? 131.526 170.257 52.631 1.00 45.88 230 ARG G C 1
ATOM 16574 O O . ARG G 1 230 ? 132.210 171.245 52.365 1.00 47.11 230 ARG G O 1
ATOM 16582 N N . LEU G 1 231 ? 130.299 170.359 53.137 1.00 43.62 231 LEU G N 1
ATOM 16583 C CA . LEU G 1 231 ? 129.766 171.657 53.486 1.00 41.24 231 LEU G CA 1
ATOM 16584 C C . LEU G 1 231 ? 130.498 172.163 54.733 1.00 44.05 231 LEU G C 1
ATOM 16585 O O . LEU G 1 231 ? 130.982 173.303 54.772 1.00 49.62 231 LEU G O 1
ATOM 16590 N N . PHE G 1 232 ? 130.635 171.300 55.731 1.00 37.79 232 PHE G N 1
ATOM 16591 C CA . PHE G 1 232 ? 131.161 171.720 57.029 1.00 35.26 232 PHE G CA 1
ATOM 16592 C C . PHE G 1 232 ? 132.504 172.492 57.056 1.00 41.19 232 PHE G C 1
ATOM 16593 O O . PHE G 1 232 ? 132.577 173.567 57.639 1.00 45.15 232 PHE G O 1
ATOM 16601 N N . PRO G 1 233 ? 133.567 171.957 56.435 1.00 33.59 233 PRO G N 1
ATOM 16602 C CA . PRO G 1 233 ? 134.831 172.666 56.561 1.00 33.00 233 PRO G CA 1
ATOM 16603 C C . PRO G 1 233 ? 134.755 174.110 56.136 1.00 40.88 233 PRO G C 1
ATOM 16604 O O . PRO G 1 233 ? 135.493 174.934 56.690 1.00 40.52 233 PRO G O 1
ATOM 16608 N N . THR G 1 234 ? 133.904 174.438 55.164 1.00 44.73 234 THR G N 1
ATOM 16609 C CA . THR G 1 234 ? 133.905 175.826 54.695 1.00 47.64 234 THR G CA 1
ATOM 16610 C C . THR G 1 234 ? 133.050 176.680 55.615 1.00 47.88 234 THR G C 1
ATOM 16611 O O . THR G 1 234 ? 133.297 177.873 55.777 1.00 46.53 234 THR G O 1
ATOM 16615 N N . LEU G 1 235 ? 132.076 176.041 56.258 1.00 41.86 235 LEU G N 1
ATOM 16616 C CA . LEU G 1 235 ? 131.216 176.738 57.200 1.00 44.08 235 LEU G CA 1
ATOM 16617 C C . LEU G 1 235 ? 131.984 177.067 58.467 1.00 45.33 235 LEU G C 1
ATOM 16618 O O . LEU G 1 235 ? 131.902 178.195 58.980 1.00 49.04 235 LEU G O 1
ATOM 16623 N N . VAL G 1 236 ? 132.732 176.077 58.966 1.00 43.83 236 VAL G N 1
ATOM 16624 C CA . VAL G 1 236 ? 133.373 176.176 60.286 1.00 43.58 236 VAL G CA 1
ATOM 16625 C C . VAL G 1 236 ? 134.484 177.212 60.270 1.00 38.78 236 VAL G C 1
ATOM 16626 O O . VAL G 1 236 ? 134.870 177.721 61.312 1.00 35.01 236 VAL G O 1
ATOM 16630 N N . ARG G 1 237 ? 134.967 177.532 59.076 1.00 39.88 237 ARG G N 1
ATOM 16631 C CA . ARG G 1 237 ? 135.992 178.553 58.918 1.00 45.73 237 ARG G CA 1
ATOM 16632 C C . ARG G 1 237 ? 135.389 179.868 58.480 1.00 49.93 237 ARG G C 1
ATOM 16633 O O . ARG G 1 237 ? 136.121 180.854 58.301 1.00 49.38 237 ARG G O 1
ATOM 16641 N N . PHE G 1 238 ? 134.067 179.884 58.289 1.00 51.03 238 PHE G N 1
ATOM 16642 C CA . PHE G 1 238 ? 133.444 180.998 57.578 1.00 48.02 238 PHE G CA 1
ATOM 16643 C C . PHE G 1 238 ? 133.427 182.229 58.429 1.00 49.95 238 PHE G C 1
ATOM 16644 O O . PHE G 1 238 ? 133.898 183.297 58.015 1.00 48.65 238 PHE G O 1
ATOM 16652 N N . ASP G 1 239 ? 132.897 182.059 59.631 1.00 49.33 239 ASP G N 1
ATOM 16653 C CA . ASP G 1 239 ? 132.677 183.186 60.510 1.00 48.92 239 ASP G CA 1
ATOM 16654 C C . ASP G 1 239 ? 133.966 183.865 60.976 1.00 53.56 239 ASP G C 1
ATOM 16655 O O . ASP G 1 239 ? 133.973 185.058 61.260 1.00 48.06 239 ASP G O 1
ATOM 16660 N N . ALA G 1 240 ? 135.066 183.116 61.047 1.00 62.60 240 ALA G N 1
ATOM 16661 C CA . ALA G 1 240 ? 136.281 183.648 61.667 1.00 52.70 240 ALA G CA 1
ATOM 16662 C C . ALA G 1 240 ? 137.425 183.880 60.683 1.00 51.53 240 ALA G C 1
ATOM 16663 O O . ALA G 1 240 ? 138.420 184.536 61.001 1.00 47.81 240 ALA G O 1
ATOM 16665 N N . ILE G 1 241 ? 137.283 183.365 59.471 1.00 53.52 241 ILE G N 1
ATOM 16666 C CA . ILE G 1 241 ? 138.308 183.624 58.467 1.00 53.52 241 ILE G CA 1
ATOM 16667 C C . ILE G 1 241 ? 137.749 184.311 57.238 1.00 49.63 241 ILE G C 1
ATOM 16668 O O . ILE G 1 241 ? 138.150 185.424 56.925 1.00 46.25 241 ILE G O 1
ATOM 16673 N N . TYR G 1 242 ? 136.820 183.651 56.554 1.00 49.32 242 TYR G N 1
ATOM 16674 C CA . TYR G 1 242 ? 136.302 184.149 55.282 1.00 50.72 242 TYR G CA 1
ATOM 16675 C C . TYR G 1 242 ? 135.565 185.479 55.424 1.00 51.25 242 TYR G C 1
ATOM 16676 O O . TYR G 1 242 ? 135.841 186.450 54.704 1.00 44.76 242 TYR G O 1
ATOM 16685 N N . HIS G 1 243 ? 134.631 185.522 56.365 1.00 45.52 243 HIS G N 1
ATOM 16686 C CA . HIS G 1 243 ? 133.848 186.718 56.565 1.00 41.96 243 HIS G CA 1
ATOM 16687 C C . HIS G 1 243 ? 134.682 187.995 56.618 1.00 50.08 243 HIS G C 1
ATOM 16688 O O . HIS G 1 243 ? 134.209 189.073 56.279 1.00 55.64 243 HIS G O 1
ATOM 16695 N N . GLY G 1 244 ? 135.929 187.894 57.036 1.00 50.52 244 GLY G N 1
ATOM 16696 C CA . GLY G 1 244 ? 136.735 189.092 57.159 1.00 47.76 244 GLY G CA 1
ATOM 16697 C C . GLY G 1 244 ? 137.931 189.179 56.238 1.00 48.54 244 GLY G C 1
ATOM 16698 O O . GLY G 1 244 ? 138.219 190.214 55.652 1.00 58.29 244 GLY G O 1
ATOM 16699 N N . HIS G 1 245 ? 138.647 188.082 56.106 1.00 47.79 245 HIS G N 1
ATOM 16700 C CA . HIS G 1 245 ? 139.851 188.068 55.304 1.00 44.46 245 HIS G CA 1
ATOM 16701 C C . HIS G 1 245 ? 139.442 187.966 53.840 1.00 48.45 245 HIS G C 1
ATOM 16702 O O . HIS G 1 245 ? 140.048 188.558 52.935 1.00 48.21 245 HIS G O 1
ATOM 16709 N N . PHE G 1 246 ? 138.366 187.229 53.623 1.00 51.05 246 PHE G N 1
ATOM 16710 C CA . PHE G 1 246 ? 137.871 187.017 52.283 1.00 52.09 246 PHE G CA 1
ATOM 16711 C C . PHE G 1 246 ? 136.665 187.900 51.899 1.00 53.26 246 PHE G C 1
ATOM 16712 O O . PHE G 1 246 ? 136.024 187.663 50.874 1.00 54.73 246 PHE G O 1
ATOM 16720 N N . LYS G 1 247 ? 136.379 188.918 52.714 1.00 49.23 247 LYS G N 1
ATOM 16721 C CA . LYS G 1 247 ? 135.291 189.866 52.463 1.00 45.92 247 LYS G CA 1
ATOM 16722 C C . LYS G 1 247 ? 133.947 189.219 52.030 1.00 54.05 247 LYS G C 1
ATOM 16723 O O . LYS G 1 247 ? 133.156 189.793 51.288 1.00 55.57 247 LYS G O 1
ATOM 16729 N N . CYS G 1 248 ? 133.706 188.008 52.513 1.00 51.59 248 CYS G N 1
ATOM 16730 C CA . CYS G 1 248 ? 132.425 187.356 52.368 1.00 46.68 248 CYS G CA 1
ATOM 16731 C C . CYS G 1 248 ? 131.571 187.744 53.549 1.00 47.78 248 CYS G C 1
ATOM 16732 O O . CYS G 1 248 ? 131.118 186.891 54.327 1.00 46.08 248 CYS G O 1
ATOM 16735 N N . ASN G 1 249 ? 131.351 189.039 53.681 1.00 43.38 249 ASN G N 1
ATOM 16736 C CA . ASN G 1 249 ? 130.664 189.536 54.850 1.00 52.73 249 ASN G CA 1
ATOM 16737 C C . ASN G 1 249 ? 129.254 190.098 54.614 1.00 57.58 249 ASN G C 1
ATOM 16738 O O . ASN G 1 249 ? 128.850 191.040 55.289 1.00 63.67 249 ASN G O 1
ATOM 16743 N N . LEU G 1 250 ? 128.493 189.553 53.675 1.00 53.21 250 LEU G N 1
ATOM 16744 C CA . LEU G 1 250 ? 127.166 190.103 53.445 1.00 52.38 250 LEU G CA 1
ATOM 16745 C C . LEU G 1 250 ? 126.319 189.938 54.688 1.00 55.70 250 LEU G C 1
ATOM 16746 O O . LEU G 1 250 ? 125.573 190.835 55.051 1.00 55.00 250 LEU G O 1
ATOM 16751 N N . ARG G 1 251 ? 126.420 188.762 55.301 1.00 58.33 251 ARG G N 1
ATOM 16752 C CA . ARG G 1 251 ? 126.077 188.553 56.706 1.00 61.97 251 ARG G CA 1
ATOM 16753 C C . ARG G 1 251 ? 126.961 187.433 57.221 1.00 58.36 251 ARG G C 1
ATOM 16754 O O . ARG G 1 251 ? 127.966 187.124 56.606 1.00 59.39 251 ARG G O 1
ATOM 16762 N N . ARG G 1 252 ? 126.605 186.830 58.344 1.00 60.82 252 ARG G N 1
ATOM 16763 C CA . ARG G 1 252 ? 127.457 185.817 58.958 1.00 55.56 252 ARG G CA 1
ATOM 16764 C C . ARG G 1 252 ? 126.707 184.538 59.036 1.00 54.44 252 ARG G C 1
ATOM 16765 O O . ARG G 1 252 ? 125.492 184.525 58.886 1.00 58.36 252 ARG G O 1
ATOM 16773 N N . ILE G 1 253 ? 127.410 183.448 59.291 1.00 51.02 253 ILE G N 1
ATOM 16774 C CA . ILE G 1 253 ? 126.691 182.199 59.429 1.00 48.79 253 ILE G CA 1
ATOM 16775 C C . ILE G 1 253 ? 125.928 182.241 60.735 1.00 52.42 253 ILE G C 1
ATOM 16776 O O . ILE G 1 253 ? 125.007 181.474 60.945 1.00 52.63 253 ILE G O 1
ATOM 16781 N N . ALA G 1 254 ? 126.284 183.151 61.624 1.00 53.64 254 ALA G N 1
ATOM 16782 C CA . ALA G 1 254 ? 125.575 183.154 62.883 1.00 57.21 254 ALA G CA 1
ATOM 16783 C C . ALA G 1 254 ? 124.161 183.583 62.552 1.00 63.24 254 ALA G C 1
ATOM 16784 O O . ALA G 1 254 ? 123.202 183.177 63.204 1.00 69.39 254 ALA G O 1
ATOM 16786 N N . ASP G 1 255 ? 124.049 184.377 61.493 1.00 58.66 255 ASP G N 1
ATOM 16787 C CA . ASP G 1 255 ? 122.784 184.975 61.082 1.00 58.42 255 ASP G CA 1
ATOM 16788 C C . ASP G 1 255 ? 121.777 183.987 60.449 1.00 59.01 255 ASP G C 1
ATOM 16789 O O . ASP G 1 255 ? 120.583 184.261 60.381 1.00 61.55 255 ASP G O 1
ATOM 16794 N N . TYR G 1 256 ? 122.253 182.852 59.965 1.00 58.91 256 TYR G N 1
ATOM 16795 C CA . TYR G 1 256 ? 121.353 181.857 59.411 1.00 55.80 256 TYR G CA 1
ATOM 16796 C C . TYR G 1 256 ? 121.089 180.848 60.499 1.00 60.95 256 TYR G C 1
ATOM 16797 O O . TYR G 1 256 ? 121.955 180.049 60.811 1.00 61.72 256 TYR G O 1
ATOM 16806 N N . PRO G 1 257 ? 119.879 180.858 61.067 1.00 65.81 257 PRO G N 1
ATOM 16807 C CA . PRO G 1 257 ? 119.527 179.957 62.169 1.00 63.95 257 PRO G CA 1
ATOM 16808 C C . PRO G 1 257 ? 119.748 178.495 61.813 1.00 61.36 257 PRO G C 1
ATOM 16809 O O . PRO G 1 257 ? 120.346 177.754 62.591 1.00 56.82 257 PRO G O 1
ATOM 16813 N N . ASN G 1 258 ? 119.259 178.093 60.645 1.00 61.70 258 ASN G N 1
ATOM 16814 C CA . ASN G 1 258 ? 119.328 176.697 60.220 1.00 68.57 258 ASN G CA 1
ATOM 16815 C C . ASN G 1 258 ? 120.750 176.189 59.988 1.00 62.09 258 ASN G C 1
ATOM 16816 O O . ASN G 1 258 ? 121.107 175.097 60.448 1.00 56.13 258 ASN G O 1
ATOM 16821 N N . LEU G 1 259 ? 121.546 176.973 59.258 1.00 58.47 259 LEU G N 1
ATOM 16822 C CA . LEU G 1 259 ? 122.931 176.599 58.999 1.00 55.22 259 LEU G CA 1
ATOM 16823 C C . LEU G 1 259 ? 123.665 176.404 60.310 1.00 54.25 259 LEU G C 1
ATOM 16824 O O . LEU G 1 259 ? 124.199 175.328 60.565 1.00 54.52 259 LEU G O 1
ATOM 16829 N N . SER G 1 260 ? 123.666 177.427 61.156 1.00 50.33 260 SER G N 1
ATOM 16830 C CA . SER G 1 260 ? 124.286 177.298 62.459 1.00 45.51 260 SER G CA 1
ATOM 16831 C C . SER G 1 260 ? 123.952 175.990 63.166 1.00 45.60 260 SER G C 1
ATOM 16832 O O . SER G 1 260 ? 124.858 175.270 63.565 1.00 44.50 260 SER G O 1
ATOM 16835 N N . ARG G 1 261 ? 122.671 175.672 63.308 1.00 49.76 261 ARG G N 1
ATOM 16836 C CA . ARG G 1 261 ? 122.276 174.381 63.883 1.00 54.10 261 ARG G CA 1
ATOM 16837 C C . ARG G 1 261 ? 123.134 173.236 63.295 1.00 52.17 261 ARG G C 1
ATOM 16838 O O . ARG G 1 261 ? 123.639 172.384 64.037 1.00 49.36 261 ARG G O 1
ATOM 16846 N N . LEU G 1 262 ? 123.295 173.203 61.971 1.00 49.46 262 LEU G N 1
ATOM 16847 C CA . LEU G 1 262 ? 124.126 172.170 61.347 1.00 46.65 262 LEU G CA 1
ATOM 16848 C C . LEU G 1 262 ? 125.634 172.291 61.703 1.00 47.28 262 LEU G C 1
ATOM 16849 O O . LEU G 1 262 ? 126.205 171.374 62.302 1.00 46.23 262 LEU G O 1
ATOM 16854 N N . VAL G 1 263 ? 126.288 173.392 61.348 1.00 39.52 263 VAL G N 1
ATOM 16855 C CA . VAL G 1 263 ? 127.613 173.624 61.910 1.00 39.54 263 VAL G CA 1
ATOM 16856 C C . VAL G 1 263 ? 127.731 173.261 63.395 1.00 43.97 263 VAL G C 1
ATOM 16857 O O . VAL G 1 263 ? 128.630 172.526 63.783 1.00 43.65 263 VAL G O 1
ATOM 16861 N N . GLY G 1 264 ? 126.844 173.785 64.233 1.00 44.23 264 GLY G N 1
ATOM 16862 C CA . GLY G 1 264 ? 126.835 173.410 65.646 1.00 51.47 264 GLY G CA 1
ATOM 16863 C C . GLY G 1 264 ? 126.705 171.909 65.948 1.00 47.39 264 GLY G C 1
ATOM 16864 O O . GLY G 1 264 ? 127.419 171.368 66.779 1.00 44.47 264 GLY G O 1
ATOM 16865 N N . LYS G 1 265 ? 125.776 171.240 65.275 1.00 50.00 265 LYS G N 1
ATOM 16866 C CA . LYS G 1 265 ? 125.617 169.786 65.391 1.00 56.66 265 LYS G CA 1
ATOM 16867 C C . LYS G 1 265 ? 126.918 168.992 65.066 1.00 51.17 265 LYS G C 1
ATOM 16868 O O . LYS G 1 265 ? 127.396 168.208 65.894 1.00 44.81 265 LYS G O 1
ATOM 16874 N N . LEU G 1 266 ? 127.489 169.199 63.877 1.00 43.94 266 LEU G N 1
ATOM 16875 C CA . LEU G 1 266 ? 128.772 168.579 63.563 1.00 46.69 266 LEU G CA 1
ATOM 16876 C C . LEU G 1 266 ? 129.895 168.969 64.538 1.00 46.73 266 LEU G C 1
ATOM 16877 O O . LEU G 1 266 ? 130.488 168.112 65.181 1.00 47.47 266 LEU G O 1
ATOM 16882 N N . ALA G 1 267 ? 130.181 170.256 64.663 1.00 46.19 267 ALA G N 1
ATOM 16883 C CA . ALA G 1 267 ? 131.290 170.697 65.519 1.00 48.20 267 ALA G CA 1
ATOM 16884 C C . ALA G 1 267 ? 131.246 170.151 66.950 1.00 48.87 267 ALA G C 1
ATOM 16885 O O . ALA G 1 267 ? 132.166 170.377 67.753 1.00 45.02 267 ALA G O 1
ATOM 16887 N N . SER G 1 268 ? 130.179 169.436 67.274 1.00 46.42 268 SER G N 1
ATOM 16888 C CA . SER G 1 268 ? 129.993 169.019 68.646 1.00 50.00 268 SER G CA 1
ATOM 16889 C C . SER G 1 268 ? 130.185 167.528 68.747 1.00 48.56 268 SER G C 1
ATOM 16890 O O . SER G 1 268 ? 130.378 166.965 69.824 1.00 50.67 268 SER G O 1
ATOM 16893 N N . HIS G 1 269 ? 130.174 166.906 67.584 1.00 50.87 269 HIS G N 1
ATOM 16894 C CA . HIS G 1 269 ? 130.318 165.469 67.454 1.00 47.64 269 HIS G CA 1
ATOM 16895 C C . HIS G 1 269 ? 131.710 165.050 67.926 1.00 49.54 269 HIS G C 1
ATOM 16896 O O . HIS G 1 269 ? 132.732 165.517 67.393 1.00 47.01 269 HIS G O 1
ATOM 16903 N N . GLU G 1 270 ? 131.747 164.210 68.960 1.00 50.19 270 GLU G N 1
ATOM 16904 C CA . GLU G 1 270 ? 132.977 163.534 69.344 1.00 50.10 270 GLU G CA 1
ATOM 16905 C C . GLU G 1 270 ? 133.509 162.911 68.067 1.00 51.94 270 GLU G C 1
ATOM 16906 O O . GLU G 1 270 ? 132.719 162.556 67.201 1.00 60.53 270 GLU G O 1
ATOM 16912 N N . ARG G 1 271 ? 134.822 162.779 67.913 1.00 49.48 271 ARG G N 1
ATOM 16913 C CA . ARG G 1 271 ? 135.388 162.261 66.635 1.00 53.22 271 ARG G CA 1
ATOM 16914 C C . ARG G 1 271 ? 135.623 163.332 65.574 1.00 43.71 271 ARG G C 1
ATOM 16915 O O . ARG G 1 271 ? 136.684 163.351 64.959 1.00 42.84 271 ARG G O 1
ATOM 16923 N N . VAL G 1 272 ? 134.638 164.202 65.364 1.00 39.97 272 VAL G N 1
ATOM 16924 C CA . VAL G 1 272 ? 134.803 165.341 64.478 1.00 40.85 272 VAL G CA 1
ATOM 16925 C C . VAL G 1 272 ? 135.476 166.525 65.147 1.00 41.41 272 VAL G C 1
ATOM 16926 O O . VAL G 1 272 ? 136.373 167.118 64.572 1.00 38.92 272 VAL G O 1
ATOM 16930 N N . ALA G 1 273 ? 135.029 166.879 66.350 1.00 47.49 273 ALA G N 1
ATOM 16931 C CA . ALA G 1 273 ? 135.565 168.047 67.073 1.00 42.89 273 ALA G CA 1
ATOM 16932 C C . ALA G 1 273 ? 137.085 168.099 67.148 1.00 41.30 273 ALA G C 1
ATOM 16933 O O . ALA G 1 273 ? 137.691 169.168 66.988 1.00 40.82 273 ALA G O 1
ATOM 16935 N N . PRO G 1 274 ? 137.717 166.948 67.396 1.00 43.29 274 PRO G N 1
ATOM 16936 C CA . PRO G 1 274 ? 139.163 167.029 67.558 1.00 39.98 274 PRO G CA 1
ATOM 16937 C C . PRO G 1 274 ? 139.850 167.409 66.246 1.00 37.01 274 PRO G C 1
ATOM 16938 O O . PRO G 1 274 ? 141.044 167.664 66.258 1.00 37.42 274 PRO G O 1
ATOM 16942 N N . THR G 1 275 ? 139.098 167.473 65.152 1.00 34.07 275 THR G N 1
ATOM 16943 C CA . THR G 1 275 ? 139.670 167.727 63.832 1.00 37.37 275 THR G CA 1
ATOM 16944 C C . THR G 1 275 ? 139.660 169.195 63.506 1.00 36.60 275 THR G C 1
ATOM 16945 O O . THR G 1 275 ? 140.169 169.614 62.462 1.00 35.75 275 THR G O 1
ATOM 16949 N N . ILE G 1 276 ? 139.030 169.964 64.391 1.00 40.10 276 ILE G N 1
ATOM 16950 C CA . ILE G 1 276 ? 138.919 171.415 64.227 1.00 42.58 276 ILE G CA 1
ATOM 16951 C C . ILE G 1 276 ? 139.975 172.127 65.052 1.00 47.88 276 ILE G C 1
ATOM 16952 O O . ILE G 1 276 ? 140.164 171.824 66.245 1.00 49.72 276 ILE G O 1
ATOM 16957 N N . ASN G 1 277 ? 140.655 173.082 64.429 1.00 42.39 277 ASN G N 1
ATOM 16958 C CA . ASN G 1 277 ? 141.595 173.891 65.183 1.00 43.80 277 ASN G CA 1
ATOM 16959 C C . ASN G 1 277 ? 141.641 175.308 64.606 1.00 43.21 277 ASN G C 1
ATOM 16960 O O . ASN G 1 277 ? 142.518 175.685 63.824 1.00 37.18 277 ASN G O 1
ATOM 16965 N N . LEU G 1 278 ? 140.653 176.086 65.022 1.00 41.89 278 LEU G N 1
ATOM 16966 C CA . LEU G 1 278 ? 140.421 177.383 64.445 1.00 33.40 278 LEU G CA 1
ATOM 16967 C C . LEU G 1 278 ? 141.612 178.297 64.609 1.00 33.21 278 LEU G C 1
ATOM 16968 O O . LEU G 1 278 ? 141.889 179.094 63.708 1.00 31.96 278 LEU G O 1
ATOM 16973 N N . ARG G 1 279 ? 142.325 178.167 65.734 1.00 35.71 279 ARG G N 1
ATOM 16974 C CA . ARG G 1 279 ? 143.472 179.045 66.008 1.00 38.34 279 ARG G CA 1
ATOM 16975 C C . ARG G 1 279 ? 144.519 178.911 64.898 1.00 36.20 279 ARG G C 1
ATOM 16976 O O . ARG G 1 279 ? 145.123 179.897 64.463 1.00 24.97 279 ARG G O 1
ATOM 16984 N N . HIS G 1 280 ? 144.685 177.673 64.431 1.00 36.70 280 HIS G N 1
ATOM 16985 C CA . HIS G 1 280 ? 145.626 177.336 63.377 1.00 33.06 280 HIS G CA 1
ATOM 16986 C C . HIS G 1 280 ? 145.138 177.815 62.009 1.00 34.56 280 HIS G C 1
ATOM 16987 O O . HIS G 1 280 ? 145.891 178.433 61.262 1.00 38.30 280 HIS G O 1
ATOM 16994 N N . ALA G 1 281 ? 143.878 177.572 61.678 1.00 35.17 281 ALA G N 1
ATOM 16995 C CA . ALA G 1 281 ? 143.351 178.051 60.398 1.00 38.29 281 ALA G CA 1
ATOM 16996 C C . ALA G 1 281 ? 143.571 179.538 60.230 1.00 35.80 281 ALA G C 1
ATOM 16997 O O . ALA G 1 281 ? 144.187 179.985 59.253 1.00 29.50 281 ALA G O 1
ATOM 16999 N N . LYS G 1 282 ? 143.056 180.299 61.191 1.00 32.00 282 LYS G N 1
ATOM 17000 C CA . LYS G 1 282 ? 143.198 181.744 61.148 1.00 32.96 282 LYS G CA 1
ATOM 17001 C C . LYS G 1 282 ? 144.641 182.156 60.874 1.00 39.72 282 LYS G C 1
ATOM 17002 O O . LYS G 1 282 ? 144.924 183.017 60.037 1.00 44.71 282 LYS G O 1
ATOM 17008 N N . ALA G 1 283 ? 145.557 181.523 61.587 1.00 39.19 283 ALA G N 1
ATOM 17009 C CA . ALA G 1 283 ? 146.964 181.826 61.492 1.00 31.11 283 ALA G CA 1
ATOM 17010 C C . ALA G 1 283 ? 147.440 181.604 60.056 1.00 32.52 283 ALA G C 1
ATOM 17011 O O . ALA G 1 283 ? 148.149 182.431 59.453 1.00 29.92 283 ALA G O 1
ATOM 17013 N N . HIS G 1 284 ? 147.027 180.474 59.506 1.00 31.02 284 HIS G N 1
ATOM 17014 C CA . HIS G 1 284 ? 147.377 180.175 58.138 1.00 41.61 284 HIS G CA 1
ATOM 17015 C C . HIS G 1 284 ? 147.006 181.313 57.197 1.00 40.63 284 HIS G C 1
ATOM 17016 O O . HIS G 1 284 ? 147.854 181.853 56.497 1.00 39.09 284 HIS G O 1
ATOM 17023 N N . TYR G 1 285 ? 145.717 181.648 57.196 1.00 40.63 285 TYR G N 1
ATOM 17024 C CA . TYR G 1 285 ? 145.110 182.520 56.205 1.00 36.51 285 TYR G CA 1
ATOM 17025 C C . TYR G 1 285 ? 145.606 183.919 56.284 1.00 39.80 285 TYR G C 1
ATOM 17026 O O . TYR G 1 285 ? 146.051 184.478 55.287 1.00 38.84 285 TYR G O 1
ATOM 17035 N N . TYR G 1 286 ? 145.493 184.500 57.470 1.00 38.87 286 TYR G N 1
ATOM 17036 C CA . TYR G 1 286 ? 145.921 185.871 57.667 1.00 39.69 286 TYR G CA 1
ATOM 17037 C C . TYR G 1 286 ? 147.436 186.011 57.498 1.00 41.79 286 TYR G C 1
ATOM 17038 O O . TYR G 1 286 ? 147.941 187.066 57.088 1.00 47.71 286 TYR G O 1
ATOM 17047 N N . GLY G 1 287 ? 148.155 184.933 57.773 1.00 31.35 287 GLY G N 1
ATOM 17048 C CA . GLY G 1 287 ? 149.584 185.013 57.771 1.00 34.12 287 GLY G CA 1
ATOM 17049 C C . GLY G 1 287 ? 150.211 184.548 56.477 1.00 45.36 287 GLY G C 1
ATOM 17050 O O . GLY G 1 287 ? 151.417 184.782 56.236 1.00 48.51 287 GLY G O 1
ATOM 17051 N N . SER G 1 288 ? 149.424 183.877 55.646 1.00 36.29 288 SER G N 1
ATOM 17052 C CA . SER G 1 288 ? 149.980 183.302 54.421 1.00 43.23 288 SER G CA 1
ATOM 17053 C C . SER G 1 288 ? 149.563 184.055 53.155 1.00 47.53 288 SER G C 1
ATOM 17054 O O . SER G 1 288 ? 150.036 183.771 52.055 1.00 48.84 288 SER G O 1
ATOM 17057 N N . HIS G 1 289 ? 148.682 185.025 53.307 1.00 51.97 289 HIS G N 1
ATOM 17058 C CA . HIS G 1 289 ? 148.064 185.635 52.137 1.00 56.52 289 HIS G CA 1
ATOM 17059 C C . HIS G 1 289 ? 148.457 187.099 52.179 1.00 54.10 289 HIS G C 1
ATOM 17060 O O . HIS G 1 289 ? 147.920 187.866 52.973 1.00 55.89 289 HIS G O 1
ATOM 17067 N N . PRO G 1 290 ? 149.457 187.471 51.380 1.00 54.72 290 PRO G N 1
ATOM 17068 C CA . PRO G 1 290 ? 150.068 188.796 51.541 1.00 53.37 290 PRO G CA 1
ATOM 17069 C C . PRO G 1 290 ? 149.485 189.739 50.510 1.00 54.13 290 PRO G C 1
ATOM 17070 O O . PRO G 1 290 ? 149.433 190.969 50.702 1.00 48.84 290 PRO G O 1
ATOM 17074 N N . SER G 1 291 ? 149.058 189.102 49.416 1.00 59.26 291 SER G N 1
ATOM 17075 C CA . SER G 1 291 ? 148.342 189.695 48.300 1.00 53.42 291 SER G CA 1
ATOM 17076 C C . SER G 1 291 ? 147.044 190.268 48.820 1.00 55.19 291 SER G C 1
ATOM 17077 O O . SER G 1 291 ? 146.546 191.267 48.314 1.00 58.72 291 SER G O 1
ATOM 17080 N N . VAL G 1 292 ? 146.524 189.617 49.854 1.00 52.40 292 VAL G N 1
ATOM 17081 C CA . VAL G 1 292 ? 145.266 189.967 50.478 1.00 43.39 292 VAL G CA 1
ATOM 17082 C C . VAL G 1 292 ? 145.482 190.715 51.780 1.00 45.16 292 VAL G C 1
ATOM 17083 O O . VAL G 1 292 ? 145.011 191.818 51.919 1.00 52.61 292 VAL G O 1
ATOM 17087 N N . ASN G 1 293 ? 146.183 190.117 52.738 1.00 49.69 293 ASN G N 1
ATOM 17088 C CA . ASN G 1 293 ? 146.438 190.763 54.031 1.00 43.40 293 ASN G CA 1
ATOM 17089 C C . ASN G 1 293 ? 147.912 190.989 54.342 1.00 47.58 293 ASN G C 1
ATOM 17090 O O . ASN G 1 293 ? 148.541 190.186 55.058 1.00 46.88 293 ASN G O 1
ATOM 17095 N N . PRO G 1 294 ? 148.471 192.080 53.812 1.00 50.54 294 PRO G N 1
ATOM 17096 C CA . PRO G 1 294 ? 149.922 192.271 53.879 1.00 56.04 294 PRO G CA 1
ATOM 17097 C C . PRO G 1 294 ? 150.491 192.337 55.318 1.00 52.25 294 PRO G C 1
ATOM 17098 O O . PRO G 1 294 ? 151.466 191.626 55.577 1.00 50.35 294 PRO G O 1
ATOM 17102 N N . THR G 1 295 ? 149.907 193.135 56.219 1.00 50.45 295 THR G N 1
ATOM 17103 C CA . THR G 1 295 ? 150.456 193.286 57.579 1.00 50.13 295 THR G CA 1
ATOM 17104 C C . THR G 1 295 ? 150.825 191.933 58.199 1.00 45.76 295 THR G C 1
ATOM 17105 O O . THR G 1 295 ? 151.754 191.827 58.997 1.00 43.46 295 THR G O 1
ATOM 17109 N N . GLY G 1 296 ? 150.086 190.902 57.812 1.00 43.61 296 GLY G N 1
ATOM 17110 C CA . GLY G 1 296 ? 150.253 189.581 58.379 1.00 45.51 296 GLY G CA 1
ATOM 17111 C C . GLY G 1 296 ? 149.533 189.412 59.708 1.00 42.51 296 GLY G C 1
ATOM 17112 O O . GLY G 1 296 ? 149.425 188.304 60.232 1.00 40.75 296 GLY G O 1
ATOM 17113 N N . ILE G 1 297 ? 149.049 190.509 60.271 1.00 36.80 297 ILE G N 1
ATOM 17114 C CA . ILE G 1 297 ? 148.378 190.444 61.560 1.00 35.92 297 ILE G CA 1
ATOM 17115 C C . ILE G 1 297 ? 147.192 189.481 61.558 1.00 34.69 297 ILE G C 1
ATOM 17116 O O . ILE G 1 297 ? 146.444 189.424 60.600 1.00 38.99 297 ILE G O 1
ATOM 17121 N N . VAL G 1 298 ? 147.022 188.715 62.623 1.00 33.83 298 VAL G N 1
ATOM 17122 C CA . VAL G 1 298 ? 145.854 187.852 62.731 1.00 35.24 298 VAL G CA 1
ATOM 17123 C C . VAL G 1 298 ? 144.882 188.472 63.716 1.00 39.47 298 VAL G C 1
ATOM 17124 O O . VAL G 1 298 ? 145.232 188.710 64.879 1.00 40.07 298 VAL G O 1
ATOM 17128 N N . PRO G 1 299 ? 143.653 188.742 63.248 1.00 37.52 299 PRO G N 1
ATOM 17129 C CA . PRO G 1 299 ? 142.591 189.406 64.000 1.00 33.25 299 PRO G CA 1
ATOM 17130 C C . PRO G 1 299 ? 142.459 188.731 65.330 1.00 39.61 299 PRO G C 1
ATOM 17131 O O . PRO G 1 299 ? 142.357 187.508 65.364 1.00 37.82 299 PRO G O 1
ATOM 17135 N N . VAL G 1 300 ? 142.442 189.496 66.411 1.00 38.75 300 VAL G N 1
ATOM 17136 C CA . VAL G 1 300 ? 142.264 188.897 67.725 1.00 34.34 300 VAL G CA 1
ATOM 17137 C C . VAL G 1 300 ? 141.011 188.023 67.794 1.00 35.69 300 VAL G C 1
ATOM 17138 O O . VAL G 1 300 ? 140.707 187.444 68.834 1.00 34.75 300 VAL G O 1
ATOM 17142 N N . GLY G 1 301 ? 140.300 187.935 66.667 1.00 45.34 301 GLY G N 1
ATOM 17143 C CA . GLY G 1 301 ? 139.347 186.859 66.385 1.00 48.91 301 GLY G CA 1
ATOM 17144 C C . GLY G 1 301 ? 137.911 187.080 66.787 1.00 46.76 301 GLY G C 1
ATOM 17145 O O . GLY G 1 301 ? 137.642 187.772 67.751 1.00 55.93 301 GLY G O 1
ATOM 17146 N N . PRO G 1 302 ? 136.969 186.506 66.044 1.00 46.34 302 PRO G N 1
ATOM 17147 C CA . PRO G 1 302 ? 135.598 186.496 66.592 1.00 48.47 302 PRO G CA 1
ATOM 17148 C C . PRO G 1 302 ? 135.563 185.603 67.849 1.00 49.93 302 PRO G C 1
ATOM 17149 O O . PRO G 1 302 ? 135.774 184.391 67.765 1.00 49.77 302 PRO G O 1
ATOM 17153 N N . ALA G 1 303 ? 135.332 186.183 69.015 1.00 48.68 303 ALA G N 1
ATOM 17154 C CA . ALA G 1 303 ? 135.385 185.382 70.231 1.00 46.82 303 ALA G CA 1
ATOM 17155 C C . ALA G 1 303 ? 134.165 184.496 70.225 1.00 59.18 303 ALA G C 1
ATOM 17156 O O . ALA G 1 303 ? 133.078 184.952 69.858 1.00 62.35 303 ALA G O 1
ATOM 17158 N N . GLN G 1 304 ? 134.334 183.238 70.627 1.00 63.72 304 GLN G N 1
ATOM 17159 C CA . GLN G 1 304 ? 133.314 182.194 70.390 1.00 70.35 304 GLN G CA 1
ATOM 17160 C C . GLN G 1 304 ? 132.511 182.291 69.065 1.00 64.57 304 GLN G C 1
ATOM 17161 O O . GLN G 1 304 ? 131.361 182.727 69.079 1.00 64.40 304 GLN G O 1
ATOM 17167 N N . PRO G 1 305 ? 133.111 181.861 67.928 1.00 60.89 305 PRO G N 1
ATOM 17168 C CA . PRO G 1 305 ? 132.500 182.046 66.607 1.00 66.35 305 PRO G CA 1
ATOM 17169 C C . PRO G 1 305 ? 131.410 181.023 66.298 1.00 76.87 305 PRO G C 1
ATOM 17170 O O . PRO G 1 305 ? 130.742 181.167 65.261 1.00 60.79 305 PRO G O 1
ATOM 17174 N N . LEU G 1 306 ? 131.229 180.032 67.179 1.00 80.47 306 LEU G N 1
ATOM 17175 C CA . LEU G 1 306 ? 130.370 178.891 66.880 1.00 74.14 306 LEU G CA 1
ATOM 17176 C C . LEU G 1 306 ? 129.127 178.808 67.732 1.00 87.55 306 LEU G C 1
ATOM 17177 O O . LEU G 1 306 ? 128.519 177.732 67.838 1.00 88.51 306 LEU G O 1
ATOM 17182 N N . PRO G 1 307 ? 128.685 179.963 68.256 1.00 102.47 307 PRO G N 1
ATOM 17183 C CA . PRO G 1 307 ? 127.923 180.077 69.506 1.00 115.10 307 PRO G CA 1
ATOM 17184 C C . PRO G 1 307 ? 127.902 178.804 70.400 1.00 126.22 307 PRO G C 1
ATOM 17185 O O . PRO G 1 307 ? 126.856 178.496 70.991 1.00 125.96 307 PRO G O 1
ATOM 17189 N N . GLY G 1 308 ? 129.058 178.124 70.504 1.00 126.33 308 GLY G N 1
ATOM 17190 C CA . GLY G 1 308 ? 129.259 176.927 71.317 1.00 112.97 308 GLY G CA 1
ATOM 17191 C C . GLY G 1 308 ? 128.045 176.025 71.488 1.00 135.89 308 GLY G C 1
ATOM 17192 O O . GLY G 1 308 ? 127.722 175.660 72.620 1.00 135.49 308 GLY G O 1
ATOM 17193 N N . LEU G 1 309 ? 127.391 175.663 70.376 1.00 142.37 309 LEU G N 1
ATOM 17194 C CA . LEU G 1 309 ? 126.126 174.881 70.366 1.00 143.79 309 LEU G CA 1
ATOM 17195 C C . LEU G 1 309 ? 125.001 175.454 71.278 1.00 158.58 309 LEU G C 1
ATOM 17196 O O . LEU G 1 309 ? 125.286 176.012 72.348 1.00 157.91 309 LEU G O 1
ATOM 17201 N N . THR G 1 310 ? 123.736 175.323 70.844 1.00 164.44 310 THR G N 1
ATOM 17202 C CA . THR G 1 310 ? 122.555 175.773 71.631 1.00 169.13 310 THR G CA 1
ATOM 17203 C C . THR G 1 310 ? 121.403 174.712 71.800 1.00 173.29 310 THR G C 1
ATOM 17204 O O . THR G 1 310 ? 120.218 175.073 71.788 1.00 168.30 310 THR G O 1
ATOM 17208 N N . LEU G 1 311 ? 121.775 173.431 71.985 1.00 173.33 311 LEU G N 1
ATOM 17209 C CA . LEU G 1 311 ? 120.866 172.245 72.063 1.00 168.12 311 LEU G CA 1
ATOM 17210 C C . LEU G 1 311 ? 120.667 171.482 70.713 1.00 165.37 311 LEU G C 1
ATOM 17211 O O . LEU G 1 311 ? 121.137 171.928 69.658 1.00 156.33 311 LEU G O 1
ATOM 17216 N N . GLN G 1 312 ? 119.997 170.325 70.757 1.00 167.42 312 GLN G N 1
ATOM 17217 C CA . GLN G 1 312 ? 119.732 169.526 69.543 1.00 160.02 312 GLN G CA 1
ATOM 17218 C C . GLN G 1 312 ? 118.277 168.987 69.483 1.00 155.69 312 GLN G C 1
ATOM 17219 O O . GLN G 1 312 ? 117.554 169.017 70.489 1.00 145.17 312 GLN G O 1
ATOM 17225 N N . SER G 1 313 ? 117.871 168.517 68.293 1.00 153.22 313 SER G N 1
ATOM 17226 C CA . SER G 1 313 ? 116.540 167.941 68.025 1.00 140.21 313 SER G CA 1
ATOM 17227 C C . SER G 1 313 ? 116.657 166.664 67.166 1.00 125.02 313 SER G C 1
ATOM 17228 O O . SER G 1 313 ? 116.113 165.601 67.495 1.00 102.81 313 SER G O 1
ATOM 17231 N N . GLY H 1 2 ? 152.480 190.233 29.988 1.00 60.15 2 GLY H N 1
ATOM 17232 C CA . GLY H 1 2 ? 151.585 189.677 28.991 1.00 47.32 2 GLY H CA 1
ATOM 17233 C C . GLY H 1 2 ? 150.439 188.827 29.537 1.00 57.30 2 GLY H C 1
ATOM 17234 O O . GLY H 1 2 ? 150.269 187.690 29.106 1.00 62.31 2 GLY H O 1
ATOM 17235 N N . LEU H 1 3 ? 149.614 189.373 30.435 1.00 54.02 3 LEU H N 1
ATOM 17236 C CA . LEU H 1 3 ? 148.597 188.557 31.106 1.00 48.59 3 LEU H CA 1
ATOM 17237 C C . LEU H 1 3 ? 147.294 189.270 31.464 1.00 54.44 3 LEU H C 1
ATOM 17238 O O . LEU H 1 3 ? 147.325 190.338 32.080 1.00 61.32 3 LEU H O 1
ATOM 17243 N N . LEU H 1 4 ? 146.146 188.692 31.122 1.00 47.98 4 LEU H N 1
ATOM 17244 C CA . LEU H 1 4 ? 144.888 189.270 31.621 1.00 53.85 4 LEU H CA 1
ATOM 17245 C C . LEU H 1 4 ? 144.501 188.638 32.946 1.00 63.72 4 LEU H C 1
ATOM 17246 O O . LEU H 1 4 ? 144.355 187.404 33.049 1.00 60.06 4 LEU H O 1
ATOM 17251 N N . ILE H 1 5 ? 144.288 189.489 33.952 1.00 72.06 5 ILE H N 1
ATOM 17252 C CA . ILE H 1 5 ? 143.932 189.010 35.297 1.00 73.04 5 ILE H CA 1
ATOM 17253 C C . ILE H 1 5 ? 142.446 189.001 35.657 1.00 67.91 5 ILE H C 1
ATOM 17254 O O . ILE H 1 5 ? 141.917 187.951 36.019 1.00 71.80 5 ILE H O 1
ATOM 17259 N N . ASP H 1 6 ? 141.761 190.134 35.584 1.00 60.14 6 ASP H N 1
ATOM 17260 C CA . ASP H 1 6 ? 140.321 190.052 35.775 1.00 65.02 6 ASP H CA 1
ATOM 17261 C C . ASP H 1 6 ? 139.429 190.681 34.690 1.00 65.28 6 ASP H C 1
ATOM 17262 O O . ASP H 1 6 ? 138.225 190.720 34.852 1.00 68.51 6 ASP H O 1
ATOM 17267 N N . GLY H 1 7 ? 139.995 191.237 33.624 1.00 63.61 7 GLY H N 1
ATOM 17268 C CA . GLY H 1 7 ? 141.317 191.830 33.616 1.00 65.04 7 GLY H CA 1
ATOM 17269 C C . GLY H 1 7 ? 140.990 193.282 33.344 1.00 62.19 7 GLY H C 1
ATOM 17270 O O . GLY H 1 7 ? 140.072 193.504 32.557 1.00 70.11 7 GLY H O 1
ATOM 17271 N N . VAL H 1 8 ? 141.693 194.271 33.910 1.00 51.44 8 VAL H N 1
ATOM 17272 C CA . VAL H 1 8 ? 142.997 194.143 34.524 1.00 59.57 8 VAL H CA 1
ATOM 17273 C C . VAL H 1 8 ? 143.969 193.470 33.571 1.00 60.36 8 VAL H C 1
ATOM 17274 O O . VAL H 1 8 ? 143.931 192.261 33.378 1.00 62.61 8 VAL H O 1
ATOM 17276 N N . TRP H 1 9 ? 144.844 194.241 32.958 1.00 50.90 9 TRP H N 1
ATOM 17277 C CA . TRP H 1 9 ? 145.886 193.611 32.172 1.00 56.07 9 TRP H CA 1
ATOM 17278 C C . TRP H 1 9 ? 147.233 193.908 32.795 1.00 58.46 9 TRP H C 1
ATOM 17279 O O . TRP H 1 9 ? 147.579 195.068 32.987 1.00 54.25 9 TRP H O 1
ATOM 17290 N N . ARG H 1 10 ? 147.989 192.857 33.108 1.00 58.33 10 ARG H N 1
ATOM 17291 C CA . ARG H 1 10 ? 149.188 193.002 33.928 1.00 66.58 10 ARG H CA 1
ATOM 17292 C C . ARG H 1 10 ? 150.459 192.829 33.120 1.00 76.13 10 ARG H C 1
ATOM 17293 O O . ARG H 1 10 ? 150.794 191.710 32.702 1.00 70.16 10 ARG H O 1
ATOM 17301 N N . ASP H 1 11 ? 151.166 193.950 32.934 1.00 84.03 11 ASP H N 1
ATOM 17302 C CA . ASP H 1 11 ? 152.243 194.076 31.933 1.00 89.12 11 ASP H CA 1
ATOM 17303 C C . ASP H 1 11 ? 153.265 192.939 31.986 1.00 99.19 11 ASP H C 1
ATOM 17304 O O . ASP H 1 11 ? 153.710 192.434 30.937 1.00 90.02 11 ASP H O 1
ATOM 17306 N N . ALA H 1 12 ? 153.625 192.546 33.208 1.00 101.53 12 ALA H N 1
ATOM 17307 C CA . ALA H 1 12 ? 154.586 191.469 33.426 1.00 114.09 12 ALA H CA 1
ATOM 17308 C C . ALA H 1 12 ? 154.080 190.456 34.460 1.00 117.58 12 ALA H C 1
ATOM 17309 O O . ALA H 1 12 ? 154.608 190.375 35.573 1.00 129.76 12 ALA H O 1
ATOM 17311 N N . TRP H 1 13 ? 153.065 189.681 34.079 1.00 109.60 13 TRP H N 1
ATOM 17312 C CA . TRP H 1 13 ? 152.463 188.676 34.966 1.00 119.41 13 TRP H CA 1
ATOM 17313 C C . TRP H 1 13 ? 151.957 189.251 36.311 1.00 117.67 13 TRP H C 1
ATOM 17314 O O . TRP H 1 13 ? 152.319 190.364 36.703 1.00 108.93 13 TRP H O 1
ATOM 17316 N N . TYR H 1 14 ? 151.097 188.494 36.993 1.00 113.76 14 TYR H N 1
ATOM 17317 C CA . TYR H 1 14 ? 150.598 188.885 38.303 1.00 108.38 14 TYR H CA 1
ATOM 17318 C C . TYR H 1 14 ? 151.581 188.385 39.377 1.00 130.40 14 TYR H C 1
ATOM 17319 O O . TYR H 1 14 ? 151.199 187.674 40.313 1.00 120.85 14 TYR H O 1
ATOM 17321 N N . ASP H 1 15 ? 152.853 188.760 39.213 1.00 138.27 15 ASP H N 1
ATOM 17322 C CA . ASP H 1 15 ? 153.940 188.359 40.110 1.00 134.92 15 ASP H CA 1
ATOM 17323 C C . ASP H 1 15 ? 154.685 189.572 40.682 1.00 135.87 15 ASP H C 1
ATOM 17324 O O . ASP H 1 15 ? 155.425 190.259 39.973 1.00 119.47 15 ASP H O 1
ATOM 17326 N N . SER H 1 19 ? 151.406 184.366 42.865 1.00 118.84 19 SER H N 1
ATOM 17327 C CA . SER H 1 19 ? 151.419 182.912 42.651 1.00 136.68 19 SER H CA 1
ATOM 17328 C C . SER H 1 19 ? 151.135 182.095 43.928 1.00 136.86 19 SER H C 1
ATOM 17329 O O . SER H 1 19 ? 152.056 181.546 44.549 1.00 127.58 19 SER H O 1
ATOM 17331 N N . GLY H 1 20 ? 149.859 182.009 44.310 1.00 139.73 20 GLY H N 1
ATOM 17332 C CA . GLY H 1 20 ? 148.777 182.662 43.582 1.00 129.88 20 GLY H CA 1
ATOM 17333 C C . GLY H 1 20 ? 147.930 183.598 44.436 1.00 111.26 20 GLY H C 1
ATOM 17334 O O . GLY H 1 20 ? 148.169 184.819 44.457 1.00 96.09 20 GLY H O 1
ATOM 17335 N N . GLY H 1 21 ? 146.948 183.037 45.148 1.00 99.44 21 GLY H N 1
ATOM 17336 C CA . GLY H 1 21 ? 146.676 181.604 45.152 1.00 97.97 21 GLY H CA 1
ATOM 17337 C C . GLY H 1 21 ? 145.708 181.137 44.070 1.00 109.28 21 GLY H C 1
ATOM 17338 O O . GLY H 1 21 ? 144.626 180.602 44.355 1.00 101.22 21 GLY H O 1
ATOM 17339 N N . ARG H 1 22 ? 146.124 181.350 42.823 1.00 109.12 22 ARG H N 1
ATOM 17340 C CA . ARG H 1 22 ? 145.409 180.936 41.624 1.00 98.91 22 ARG H CA 1
ATOM 17341 C C . ARG H 1 22 ? 146.173 181.635 40.504 1.00 97.58 22 ARG H C 1
ATOM 17342 O O . ARG H 1 22 ? 147.016 182.504 40.786 1.00 87.15 22 ARG H O 1
ATOM 17350 N N . PHE H 1 23 ? 145.908 181.274 39.247 1.00 95.03 23 PHE H N 1
ATOM 17351 C CA . PHE H 1 23 ? 144.911 180.274 38.856 1.00 97.20 23 PHE H CA 1
ATOM 17352 C C . PHE H 1 23 ? 145.770 179.114 38.299 1.00 94.45 23 PHE H C 1
ATOM 17353 O O . PHE H 1 23 ? 145.910 178.049 38.940 1.00 74.37 23 PHE H O 1
ATOM 17361 N N . VAL H 1 24 ? 146.354 179.324 37.111 1.00 95.16 24 VAL H N 1
ATOM 17362 C CA . VAL H 1 24 ? 146.079 180.501 36.263 1.00 76.74 24 VAL H CA 1
ATOM 17363 C C . VAL H 1 24 ? 145.766 180.128 34.810 1.00 72.78 24 VAL H C 1
ATOM 17364 O O . VAL H 1 24 ? 145.818 180.963 33.917 1.00 71.91 24 VAL H O 1
ATOM 17368 N N . ARG H 1 25 ? 145.449 178.865 34.579 1.00 67.65 25 ARG H N 1
ATOM 17369 C CA . ARG H 1 25 ? 145.037 178.418 33.260 1.00 70.78 25 ARG H CA 1
ATOM 17370 C C . ARG H 1 25 ? 146.173 178.354 32.221 1.00 85.14 25 ARG H C 1
ATOM 17371 O O . ARG H 1 25 ? 146.669 177.264 31.920 1.00 95.31 25 ARG H O 1
ATOM 17379 N N . LYS H 1 26 ? 146.582 179.498 31.673 1.00 77.10 26 LYS H N 1
ATOM 17380 C CA . LYS H 1 26 ? 147.669 179.562 30.664 1.00 76.22 26 LYS H CA 1
ATOM 17381 C C . LYS H 1 26 ? 147.539 178.667 29.370 1.00 80.22 26 LYS H C 1
ATOM 17382 O O . LYS H 1 26 ? 148.293 178.853 28.402 1.00 72.99 26 LYS H O 1
ATOM 17388 N N . GLU H 1 27 ? 146.574 177.738 29.339 1.00 78.39 27 GLU H N 1
ATOM 17389 C CA . GLU H 1 27 ? 146.311 176.929 28.138 1.00 71.14 27 GLU H CA 1
ATOM 17390 C C . GLU H 1 27 ? 145.446 177.715 27.167 1.00 76.52 27 GLU H C 1
ATOM 17391 O O . GLU H 1 27 ? 145.073 178.856 27.442 1.00 76.56 27 GLU H O 1
ATOM 17397 N N . SER H 1 28 ? 145.150 177.113 26.020 1.00 81.46 28 SER H N 1
ATOM 17398 C CA . SER H 1 28 ? 144.227 177.700 25.054 1.00 72.18 28 SER H CA 1
ATOM 17399 C C . SER H 1 28 ? 142.780 177.496 25.539 1.00 75.24 28 SER H C 1
ATOM 17400 O O . SER H 1 28 ? 142.305 176.358 25.632 1.00 73.64 28 SER H O 1
ATOM 17403 N N . GLN H 1 29 ? 142.085 178.602 25.827 1.00 74.70 29 GLN H N 1
ATOM 17404 C CA . GLN H 1 29 ? 140.829 178.583 26.602 1.00 70.41 29 GLN H CA 1
ATOM 17405 C C . GLN H 1 29 ? 139.452 178.373 25.916 1.00 68.01 29 GLN H C 1
ATOM 17406 O O . GLN H 1 29 ? 138.483 178.030 26.593 1.00 61.67 29 GLN H O 1
ATOM 17412 N N . TYR H 1 30 ? 139.342 178.580 24.607 1.00 66.39 30 TYR H N 1
ATOM 17413 C CA . TYR H 1 30 ? 138.060 178.401 23.939 1.00 55.88 30 TYR H CA 1
ATOM 17414 C C . TYR H 1 30 ? 138.119 177.242 22.953 1.00 58.62 30 TYR H C 1
ATOM 17415 O O . TYR H 1 30 ? 138.904 177.278 22.022 1.00 58.52 30 TYR H O 1
ATOM 17424 N N . ARG H 1 31 ? 137.276 176.228 23.140 1.00 59.84 31 ARG H N 1
ATOM 17425 C CA . ARG H 1 31 ? 137.399 174.978 22.383 1.00 63.56 31 ARG H CA 1
ATOM 17426 C C . ARG H 1 31 ? 136.139 174.498 21.645 1.00 70.81 31 ARG H C 1
ATOM 17427 O O . ARG H 1 31 ? 135.831 173.278 21.640 1.00 61.13 31 ARG H O 1
ATOM 17435 N N . GLY H 1 32 ? 135.446 175.445 21.000 1.00 72.45 32 GLY H N 1
ATOM 17436 C CA . GLY H 1 32 ? 134.227 175.169 20.244 1.00 77.74 32 GLY H CA 1
ATOM 17437 C C . GLY H 1 32 ? 134.438 174.654 18.819 1.00 79.53 32 GLY H C 1
ATOM 17438 O O . GLY H 1 32 ? 135.549 174.717 18.283 1.00 77.62 32 GLY H O 1
ATOM 17439 N N . GLY H 1 33 ? 133.375 174.149 18.197 1.00 67.91 33 GLY H N 1
ATOM 17440 C CA . GLY H 1 33 ? 133.495 173.525 16.895 1.00 60.63 33 GLY H CA 1
ATOM 17441 C C . GLY H 1 33 ? 133.410 172.017 17.027 1.00 74.39 33 GLY H C 1
ATOM 17442 O O . GLY H 1 33 ? 133.044 171.501 18.086 1.00 71.31 33 GLY H O 1
ATOM 17443 N N . LEU H 1 34 ? 133.727 171.313 15.942 1.00 84.34 34 LEU H N 1
ATOM 17444 C CA . LEU H 1 34 ? 133.737 169.837 15.915 1.00 88.50 34 LEU H CA 1
ATOM 17445 C C . LEU H 1 34 ? 132.387 169.083 15.928 1.00 90.24 34 LEU H C 1
ATOM 17446 O O . LEU H 1 34 ? 131.605 169.195 16.880 1.00 76.25 34 LEU H O 1
ATOM 17451 N N . ASP H 1 35 ? 132.153 168.339 14.836 1.00 96.59 35 ASP H N 1
ATOM 17452 C CA . ASP H 1 35 ? 131.079 167.330 14.669 1.00 101.72 35 ASP H CA 1
ATOM 17453 C C . ASP H 1 35 ? 129.759 167.817 14.028 1.00 106.93 35 ASP H C 1
ATOM 17454 O O . ASP H 1 35 ? 129.360 167.335 12.958 1.00 89.54 35 ASP H O 1
ATOM 17459 N N . ALA H 1 36 ? 129.116 168.784 14.684 1.00 114.56 36 ALA H N 1
ATOM 17460 C CA . ALA H 1 36 ? 127.788 169.283 14.321 1.00 106.96 36 ALA H CA 1
ATOM 17461 C C . ALA H 1 36 ? 127.722 170.816 14.487 1.00 110.97 36 ALA H C 1
ATOM 17462 O O . ALA H 1 36 ? 126.733 171.369 15.011 1.00 105.51 36 ALA H O 1
ATOM 17464 N N . GLY H 1 37 ? 128.796 171.484 14.052 1.00 103.40 37 GLY H N 1
ATOM 17465 C CA . GLY H 1 37 ? 128.906 172.938 14.054 1.00 96.05 37 GLY H CA 1
ATOM 17466 C C . GLY H 1 37 ? 130.261 173.437 13.551 1.00 83.76 37 GLY H C 1
ATOM 17467 O O . GLY H 1 37 ? 130.756 174.493 14.019 1.00 52.18 37 GLY H O 1
ATOM 17468 N N . PHE H 1 38 ? 130.814 172.774 12.521 1.00 90.52 38 PHE H N 1
ATOM 17469 C CA . PHE H 1 38 ? 130.068 172.035 11.460 1.00 95.39 38 PHE H CA 1
ATOM 17470 C C . PHE H 1 38 ? 128.891 172.870 10.977 1.00 91.61 38 PHE H C 1
ATOM 17471 O O . PHE H 1 38 ? 128.033 172.411 10.231 1.00 90.06 38 PHE H O 1
ATOM 17479 N N . ARG H 1 39 ? 128.877 174.109 11.449 1.00 91.95 39 ARG H N 1
ATOM 17480 C CA . ARG H 1 39 ? 128.074 175.174 10.891 1.00 86.23 39 ARG H CA 1
ATOM 17481 C C . ARG H 1 39 ? 128.975 175.867 9.845 1.00 78.27 39 ARG H C 1
ATOM 17482 O O . ARG H 1 39 ? 129.702 175.191 9.086 1.00 66.84 39 ARG H O 1
ATOM 17490 N N . GLY H 1 40 ? 128.942 177.195 9.794 1.00 82.11 40 GLY H N 1
ATOM 17491 C CA . GLY H 1 40 ? 129.813 177.900 8.873 1.00 79.50 40 GLY H CA 1
ATOM 17492 C C . GLY H 1 40 ? 129.221 179.018 8.047 1.00 82.38 40 GLY H C 1
ATOM 17493 O O . GLY H 1 40 ? 129.780 179.387 7.014 1.00 81.47 40 GLY H O 1
ATOM 17494 N N . GLU H 1 41 ? 128.097 179.559 8.505 1.00 84.71 41 GLU H N 1
ATOM 17495 C CA . GLU H 1 41 ? 127.490 180.743 7.897 1.00 87.02 41 GLU H CA 1
ATOM 17496 C C . GLU H 1 41 ? 128.556 181.764 7.421 1.00 88.76 41 GLU H C 1
ATOM 17497 O O . GLU H 1 41 ? 129.103 182.507 8.242 1.00 95.53 41 GLU H O 1
ATOM 17503 N N . PRO H 1 42 ? 128.869 181.799 6.103 1.00 83.56 42 PRO H N 1
ATOM 17504 C CA . PRO H 1 42 ? 129.853 182.785 5.616 1.00 87.27 42 PRO H CA 1
ATOM 17505 C C . PRO H 1 42 ? 129.682 184.185 6.230 1.00 86.29 42 PRO H C 1
ATOM 17506 O O . PRO H 1 42 ? 128.562 184.581 6.551 1.00 82.63 42 PRO H O 1
ATOM 17510 N N . GLY H 1 43 ? 130.785 184.912 6.411 1.00 89.88 43 GLY H N 1
ATOM 17511 C CA . GLY H 1 43 ? 130.727 186.281 6.902 1.00 88.85 43 GLY H CA 1
ATOM 17512 C C . GLY H 1 43 ? 130.517 186.400 8.402 1.00 89.57 43 GLY H C 1
ATOM 17513 O O . GLY H 1 43 ? 130.983 187.372 9.015 1.00 84.69 43 GLY H O 1
ATOM 17514 N N . ARG H 1 44 ? 129.822 185.410 8.978 1.00 88.14 44 ARG H N 1
ATOM 17515 C CA . ARG H 1 44 ? 129.551 185.317 10.429 1.00 91.54 44 ARG H CA 1
ATOM 17516 C C . ARG H 1 44 ? 130.805 185.004 11.236 1.00 83.54 44 ARG H C 1
ATOM 17517 O O . ARG H 1 44 ? 130.819 185.106 12.479 1.00 74.87 44 ARG H O 1
ATOM 17525 N N . TYR H 1 45 ? 131.849 184.621 10.510 1.00 75.25 45 TYR H N 1
ATOM 17526 C CA . TYR H 1 45 ? 133.075 184.190 11.130 1.00 71.21 45 TYR H CA 1
ATOM 17527 C C . TYR H 1 45 ? 134.255 185.110 10.796 1.00 75.36 45 TYR H C 1
ATOM 17528 O O . TYR H 1 45 ? 134.553 185.366 9.620 1.00 79.82 45 TYR H O 1
ATOM 17537 N N . HIS H 1 46 ? 134.881 185.632 11.858 1.00 68.36 46 HIS H N 1
ATOM 17538 C CA . HIS H 1 46 ? 136.017 186.549 11.772 1.00 59.19 46 HIS H CA 1
ATOM 17539 C C . HIS H 1 46 ? 137.246 185.919 12.385 1.00 65.86 46 HIS H C 1
ATOM 17540 O O . HIS H 1 46 ? 137.143 185.125 13.324 1.00 67.09 46 HIS H O 1
ATOM 17547 N N . LEU H 1 47 ? 138.413 186.302 11.874 1.00 63.81 47 LEU H N 1
ATOM 17548 C CA . LEU H 1 47 ? 139.684 185.704 12.281 1.00 57.06 47 LEU H CA 1
ATOM 17549 C C . LEU H 1 47 ? 140.729 186.768 12.608 1.00 58.62 47 LEU H C 1
ATOM 17550 O O . LEU H 1 47 ? 141.147 187.531 11.727 1.00 52.59 47 LEU H O 1
ATOM 17555 N N . TYR H 1 48 ? 141.132 186.815 13.883 1.00 64.06 48 TYR H N 1
ATOM 17556 C CA . TYR H 1 48 ? 142.255 187.653 14.333 1.00 62.41 48 TYR H CA 1
ATOM 17557 C C . TYR H 1 48 ? 143.539 186.857 14.236 1.00 60.32 48 TYR H C 1
ATOM 17558 O O . TYR H 1 48 ? 143.547 185.672 14.562 1.00 59.62 48 TYR H O 1
ATOM 17567 N N . ALA H 1 49 ? 144.613 187.521 13.802 1.00 57.79 49 ALA H N 1
ATOM 17568 C CA . ALA H 1 49 ? 145.892 186.878 13.473 1.00 57.27 49 ALA H CA 1
ATOM 17569 C C . ALA H 1 49 ? 146.977 187.913 13.285 1.00 56.54 49 ALA H C 1
ATOM 17570 O O . ALA H 1 49 ? 146.923 189.024 13.822 1.00 55.73 49 ALA H O 1
ATOM 17572 N N . GLY H 1 50 ? 147.965 187.535 12.495 1.00 54.05 50 GLY H N 1
ATOM 17573 C CA . GLY H 1 50 ? 149.099 188.402 12.282 1.00 62.26 50 GLY H CA 1
ATOM 17574 C C . GLY H 1 50 ? 150.156 187.673 11.483 1.00 64.44 50 GLY H C 1
ATOM 17575 O O . GLY H 1 50 ? 150.041 186.446 11.252 1.00 53.15 50 GLY H O 1
ATOM 17576 N N . PHE H 1 51 ? 151.182 188.432 11.090 1.00 57.06 51 PHE H N 1
ATOM 17577 C CA . PHE H 1 51 ? 152.181 187.961 10.160 1.00 53.34 51 PHE H CA 1
ATOM 17578 C C . PHE H 1 51 ? 153.371 187.304 10.836 1.00 64.00 51 PHE H C 1
ATOM 17579 O O . PHE H 1 51 ? 154.039 186.461 10.205 1.00 66.11 51 PHE H O 1
ATOM 17587 N N . ALA H 1 52 ? 153.612 187.679 12.106 1.00 64.21 52 ALA H N 1
ATOM 17588 C CA . ALA H 1 52 ? 154.668 187.098 12.951 1.00 51.51 52 ALA H CA 1
ATOM 17589 C C . ALA H 1 52 ? 154.316 185.705 13.486 1.00 53.85 52 ALA H C 1
ATOM 17590 O O . ALA H 1 52 ? 154.801 184.693 12.967 1.00 61.03 52 ALA H O 1
ATOM 17592 N N . CYS H 1 53 ? 153.491 185.650 14.526 1.00 48.26 53 CYS H N 1
ATOM 17593 C CA . CYS H 1 53 ? 153.099 184.393 15.175 1.00 45.41 53 CYS H CA 1
ATOM 17594 C C . CYS H 1 53 ? 152.968 183.204 14.188 1.00 56.40 53 CYS H C 1
ATOM 17595 O O . CYS H 1 53 ? 152.192 183.281 13.248 1.00 56.62 53 CYS H O 1
ATOM 17598 N N . PRO H 1 54 ? 153.738 182.104 14.394 1.00 64.20 54 PRO H N 1
ATOM 17599 C CA . PRO H 1 54 ? 153.726 180.878 13.570 1.00 63.60 54 PRO H CA 1
ATOM 17600 C C . PRO H 1 54 ? 152.455 180.078 13.780 1.00 60.10 54 PRO H C 1
ATOM 17601 O O . PRO H 1 54 ? 152.112 179.189 13.002 1.00 54.22 54 PRO H O 1
ATOM 17605 N N . TRP H 1 55 ? 151.778 180.383 14.874 1.00 63.17 55 TRP H N 1
ATOM 17606 C CA . TRP H 1 55 ? 150.578 179.655 15.245 1.00 70.41 55 TRP H CA 1
ATOM 17607 C C . TRP H 1 55 ? 149.418 180.259 14.477 1.00 66.95 55 TRP H C 1
ATOM 17608 O O . TRP H 1 55 ? 148.496 179.557 14.072 1.00 64.01 55 TRP H O 1
ATOM 17619 N N . ALA H 1 56 ? 149.478 181.573 14.277 1.00 62.80 56 ALA H N 1
ATOM 17620 C CA . ALA H 1 56 ? 148.504 182.242 13.437 1.00 58.37 56 ALA H CA 1
ATOM 17621 C C . ALA H 1 56 ? 148.794 181.843 12.009 1.00 63.75 56 ALA H C 1
ATOM 17622 O O . ALA H 1 56 ? 147.905 181.390 11.279 1.00 69.57 56 ALA H O 1
ATOM 17624 N N . HIS H 1 57 ? 150.053 182.003 11.617 1.00 60.49 57 HIS H N 1
ATOM 17625 C CA . HIS H 1 57 ? 150.476 181.660 10.269 1.00 60.54 57 HIS H CA 1
ATOM 17626 C C . HIS H 1 57 ? 150.021 180.267 9.820 1.00 60.94 57 HIS H C 1
ATOM 17627 O O . HIS H 1 57 ? 149.981 179.988 8.627 1.00 59.45 57 HIS H O 1
ATOM 17634 N N . ARG H 1 58 ? 149.670 179.411 10.778 1.00 63.38 58 ARG H N 1
ATOM 17635 C CA . ARG H 1 58 ? 149.176 178.067 10.491 1.00 62.96 58 ARG H CA 1
ATOM 17636 C C . ARG H 1 58 ? 147.851 178.137 9.759 1.00 65.43 58 ARG H C 1
ATOM 17637 O O . ARG H 1 58 ? 147.655 177.478 8.744 1.00 70.53 58 ARG H O 1
ATOM 17645 N N . VAL H 1 59 ? 146.928 178.926 10.296 1.00 67.02 59 VAL H N 1
ATOM 17646 C CA . VAL H 1 59 ? 145.603 179.036 9.707 1.00 66.78 59 VAL H CA 1
ATOM 17647 C C . VAL H 1 59 ? 145.598 179.928 8.454 1.00 67.62 59 VAL H C 1
ATOM 17648 O O . VAL H 1 59 ? 145.019 179.534 7.443 1.00 68.99 59 VAL H O 1
ATOM 17652 N N . LEU H 1 60 ? 146.244 181.100 8.483 1.00 58.94 60 LEU H N 1
ATOM 17653 C CA . LEU H 1 60 ? 146.266 181.931 7.270 1.00 57.56 60 LEU H CA 1
ATOM 17654 C C . LEU H 1 60 ? 146.659 181.069 6.078 1.00 63.84 60 LEU H C 1
ATOM 17655 O O . LEU H 1 60 ? 146.329 181.383 4.953 1.00 72.41 60 LEU H O 1
ATOM 17660 N N . ILE H 1 61 ? 147.387 179.987 6.331 1.00 66.64 61 ILE H N 1
ATOM 17661 C CA . ILE H 1 61 ? 147.539 178.941 5.334 1.00 63.87 61 ILE H CA 1
ATOM 17662 C C . ILE H 1 61 ? 146.170 178.294 5.101 1.00 70.94 61 ILE H C 1
ATOM 17663 O O . ILE H 1 61 ? 145.462 178.676 4.165 1.00 71.30 61 ILE H O 1
ATOM 17668 N N . MET H 1 62 ? 145.792 177.335 5.954 1.00 68.62 62 MET H N 1
ATOM 17669 C CA . MET H 1 62 ? 144.529 176.594 5.787 1.00 72.41 62 MET H CA 1
ATOM 17670 C C . MET H 1 62 ? 143.412 177.448 5.138 1.00 82.28 62 MET H C 1
ATOM 17671 O O . MET H 1 62 ? 142.882 177.072 4.082 1.00 88.92 62 MET H O 1
ATOM 17676 N N . ARG H 1 63 ? 143.064 178.588 5.744 1.00 75.37 63 ARG H N 1
ATOM 17677 C CA . ARG H 1 63 ? 142.143 179.535 5.105 1.00 68.28 63 ARG H CA 1
ATOM 17678 C C . ARG H 1 63 ? 142.558 179.768 3.648 1.00 73.97 63 ARG H C 1
ATOM 17679 O O . ARG H 1 63 ? 141.948 179.211 2.745 1.00 74.96 63 ARG H O 1
ATOM 17687 N N . ALA H 1 64 ? 143.606 180.557 3.415 1.00 74.63 64 ALA H N 1
ATOM 17688 C CA . ALA H 1 64 ? 144.059 180.828 2.044 1.00 74.80 64 ALA H CA 1
ATOM 17689 C C . ALA H 1 64 ? 144.519 179.564 1.298 1.00 75.49 64 ALA H C 1
ATOM 17690 O O . ALA H 1 64 ? 145.493 179.580 0.543 1.00 75.91 64 ALA H O 1
ATOM 17692 N N . LEU H 1 65 ? 143.800 178.471 1.500 1.00 70.05 65 LEU H N 1
ATOM 17693 C CA . LEU H 1 65 ? 144.110 177.229 0.828 1.00 74.33 65 LEU H CA 1
ATOM 17694 C C . LEU H 1 65 ? 142.781 176.562 0.610 1.00 71.40 65 LEU H C 1
ATOM 17695 O O . LEU H 1 65 ? 142.653 175.599 -0.137 1.00 70.68 65 LEU H O 1
ATOM 17700 N N . LYS H 1 66 ? 141.788 177.083 1.307 1.00 71.92 66 LYS H N 1
ATOM 17701 C CA . LYS H 1 66 ? 140.406 176.705 1.070 1.00 75.31 66 LYS H CA 1
ATOM 17702 C C . LYS H 1 66 ? 139.545 177.949 0.717 1.00 76.19 66 LYS H C 1
ATOM 17703 O O . LYS H 1 66 ? 138.363 178.037 1.065 1.00 67.19 66 LYS H O 1
ATOM 17709 N N . GLY H 1 67 ? 140.182 178.905 0.032 1.00 77.10 67 GLY H N 1
ATOM 17710 C CA . GLY H 1 67 ? 139.526 180.051 -0.570 1.00 65.80 67 GLY H CA 1
ATOM 17711 C C . GLY H 1 67 ? 138.867 181.035 0.364 1.00 67.18 67 GLY H C 1
ATOM 17712 O O . GLY H 1 67 ? 138.580 182.162 -0.038 1.00 70.82 67 GLY H O 1
ATOM 17713 N N . LEU H 1 68 ? 138.630 180.614 1.601 1.00 58.74 68 LEU H N 1
ATOM 17714 C CA . LEU H 1 68 ? 137.902 181.422 2.559 1.00 57.28 68 LEU H CA 1
ATOM 17715 C C . LEU H 1 68 ? 138.445 182.828 2.756 1.00 66.44 68 LEU H C 1
ATOM 17716 O O . LEU H 1 68 ? 138.025 183.526 3.679 1.00 72.38 68 LEU H O 1
ATOM 17721 N N . GLU H 1 69 ? 139.382 183.250 1.917 1.00 66.36 69 GLU H N 1
ATOM 17722 C CA . GLU H 1 69 ? 139.953 184.583 2.039 1.00 62.47 69 GLU H CA 1
ATOM 17723 C C . GLU H 1 69 ? 138.857 185.645 2.037 1.00 73.01 69 GLU H C 1
ATOM 17724 O O . GLU H 1 69 ? 138.902 186.618 2.791 1.00 68.16 69 GLU H O 1
ATOM 17730 N N . GLU H 1 70 ? 137.862 185.442 1.182 1.00 83.67 70 GLU H N 1
ATOM 17731 C CA . GLU H 1 70 ? 136.753 186.377 1.056 1.00 81.63 70 GLU H CA 1
ATOM 17732 C C . GLU H 1 70 ? 135.645 185.987 2.051 1.00 74.98 70 GLU H C 1
ATOM 17733 O O . GLU H 1 70 ? 135.119 186.827 2.792 1.00 69.73 70 GLU H O 1
ATOM 17739 N N . MET H 1 71 ? 135.330 184.696 2.086 1.00 67.21 71 MET H N 1
ATOM 17740 C CA . MET H 1 71 ? 134.269 184.181 2.940 1.00 64.30 71 MET H CA 1
ATOM 17741 C C . MET H 1 71 ? 134.473 184.454 4.429 1.00 71.96 71 MET H C 1
ATOM 17742 O O . MET H 1 71 ? 133.499 184.521 5.179 1.00 72.86 71 MET H O 1
ATOM 17747 N N . ILE H 1 72 ? 135.735 184.590 4.855 1.00 78.55 72 ILE H N 1
ATOM 17748 C CA . ILE H 1 72 ? 136.084 184.814 6.274 1.00 73.44 72 ILE H CA 1
ATOM 17749 C C . ILE H 1 72 ? 136.977 186.021 6.510 1.00 67.64 72 ILE H C 1
ATOM 17750 O O . ILE H 1 72 ? 138.154 186.032 6.104 1.00 58.40 72 ILE H O 1
ATOM 17755 N N . SER H 1 73 ? 136.383 187.010 7.186 1.00 66.74 73 SER H N 1
ATOM 17756 C CA . SER H 1 73 ? 136.954 188.339 7.419 1.00 68.90 73 SER H CA 1
ATOM 17757 C C . SER H 1 73 ? 138.256 188.210 8.182 1.00 70.00 73 SER H C 1
ATOM 17758 O O . SER H 1 73 ? 138.473 187.174 8.807 1.00 72.58 73 SER H O 1
ATOM 17761 N N . VAL H 1 74 ? 139.116 189.236 8.162 1.00 65.09 74 VAL H N 1
ATOM 17762 C CA . VAL H 1 74 ? 140.375 189.151 8.935 1.00 61.49 74 VAL H CA 1
ATOM 17763 C C . VAL H 1 74 ? 141.058 190.447 9.453 1.00 60.01 74 VAL H C 1
ATOM 17764 O O . VAL H 1 74 ? 141.063 191.490 8.800 1.00 60.95 74 VAL H O 1
ATOM 17768 N N . SER H 1 75 ? 141.624 190.366 10.655 1.00 65.17 75 SER H N 1
ATOM 17769 C CA . SER H 1 75 ? 142.459 191.442 11.173 1.00 57.91 75 SER H CA 1
ATOM 17770 C C . SER H 1 75 ? 143.918 190.998 11.331 1.00 52.10 75 SER H C 1
ATOM 17771 O O . SER H 1 75 ? 144.204 189.816 11.439 1.00 50.00 75 SER H O 1
ATOM 17774 N N . MET H 1 76 ? 144.843 191.944 11.271 1.00 51.35 76 MET H N 1
ATOM 17775 C CA . MET H 1 76 ? 146.265 191.635 11.407 1.00 54.85 76 MET H CA 1
ATOM 17776 C C . MET H 1 76 ? 146.807 192.492 12.539 1.00 63.00 76 MET H C 1
ATOM 17777 O O . MET H 1 76 ? 146.183 193.499 12.872 1.00 65.95 76 MET H O 1
ATOM 17782 N N . VAL H 1 77 ? 147.940 192.108 13.138 1.00 59.35 77 VAL H N 1
ATOM 17783 C CA . VAL H 1 77 ? 148.419 192.793 14.345 1.00 51.62 77 VAL H CA 1
ATOM 17784 C C . VAL H 1 77 ? 149.817 193.385 14.206 1.00 55.04 77 VAL H C 1
ATOM 17785 O O . VAL H 1 77 ? 150.684 192.823 13.515 1.00 52.47 77 VAL H O 1
ATOM 17789 N N . ASN H 1 78 ? 150.021 194.516 14.891 1.00 52.61 78 ASN H N 1
ATOM 17790 C CA . ASN H 1 78 ? 151.294 195.229 14.873 1.00 49.46 78 ASN H CA 1
ATOM 17791 C C . ASN H 1 78 ? 152.345 194.201 15.155 1.00 58.55 78 ASN H C 1
ATOM 17792 O O . ASN H 1 78 ? 152.173 193.370 16.045 1.00 62.58 78 ASN H O 1
ATOM 17797 N N . ALA H 1 79 ? 153.416 194.226 14.377 1.00 56.69 79 ALA H N 1
ATOM 17798 C CA . ALA H 1 79 ? 154.530 193.335 14.629 1.00 60.75 79 ALA H CA 1
ATOM 17799 C C . ALA H 1 79 ? 155.213 193.641 15.997 1.00 63.71 79 ALA H C 1
ATOM 17800 O O . ALA H 1 79 ? 156.077 192.878 16.470 1.00 63.39 79 ALA H O 1
ATOM 17802 N N . TYR H 1 80 ? 154.831 194.741 16.642 1.00 49.53 80 TYR H N 1
ATOM 17803 C CA . TYR H 1 80 ? 155.373 194.989 17.962 1.00 53.57 80 TYR H CA 1
ATOM 17804 C C . TYR H 1 80 ? 154.510 194.365 19.044 1.00 56.90 80 TYR H C 1
ATOM 17805 O O . TYR H 1 80 ? 153.278 194.497 19.038 1.00 58.41 80 TYR H O 1
ATOM 17814 N N . MET H 1 81 ? 155.190 193.680 19.962 1.00 55.32 81 MET H N 1
ATOM 17815 C CA . MET H 1 81 ? 154.583 193.007 21.096 1.00 51.36 81 MET H CA 1
ATOM 17816 C C . MET H 1 81 ? 155.148 193.628 22.364 1.00 57.78 81 MET H C 1
ATOM 17817 O O . MET H 1 81 ? 156.167 193.165 22.895 1.00 64.35 81 MET H O 1
ATOM 17822 N N . GLY H 1 82 ? 154.484 194.678 22.847 1.00 58.58 82 GLY H N 1
ATOM 17823 C CA . GLY H 1 82 ? 155.000 195.491 23.941 1.00 58.43 82 GLY H CA 1
ATOM 17824 C C . GLY H 1 82 ? 154.251 195.350 25.251 1.00 60.83 82 GLY H C 1
ATOM 17825 O O . GLY H 1 82 ? 153.740 194.258 25.554 1.00 57.13 82 GLY H O 1
ATOM 17826 N N . GLU H 1 83 ? 154.186 196.452 26.015 1.00 57.09 83 GLU H N 1
ATOM 17827 C CA . GLU H 1 83 ? 153.562 196.463 27.345 1.00 61.00 83 GLU H CA 1
ATOM 17828 C C . GLU H 1 83 ? 152.057 196.174 27.361 1.00 58.92 83 GLU H C 1
ATOM 17829 O O . GLU H 1 83 ? 151.449 196.073 28.429 1.00 62.11 83 GLU H O 1
ATOM 17835 N N . ASN H 1 84 ? 151.472 196.035 26.177 1.00 54.43 84 ASN H N 1
ATOM 17836 C CA . ASN H 1 84 ? 150.038 195.889 26.032 1.00 55.70 84 ASN H CA 1
ATOM 17837 C C . ASN H 1 84 ? 149.723 194.602 25.304 1.00 55.46 84 ASN H C 1
ATOM 17838 O O . ASN H 1 84 ? 148.587 194.354 24.916 1.00 59.12 84 ASN H O 1
ATOM 17843 N N . GLY H 1 85 ? 150.726 193.765 25.119 1.00 50.40 85 GLY H N 1
ATOM 17844 C CA . GLY H 1 85 ? 150.509 192.532 24.398 1.00 51.05 85 GLY H CA 1
ATOM 17845 C C . GLY H 1 85 ? 150.544 192.852 22.925 1.00 61.29 85 GLY H C 1
ATOM 17846 O O . GLY H 1 85 ? 151.257 193.786 22.517 1.00 62.84 85 GLY H O 1
ATOM 17847 N N . TRP H 1 86 ? 149.792 192.091 22.127 1.00 62.62 86 TRP H N 1
ATOM 17848 C CA . TRP H 1 86 ? 149.653 192.394 20.704 1.00 56.07 86 TRP H CA 1
ATOM 17849 C C . TRP H 1 86 ? 148.735 193.591 20.509 1.00 61.59 86 TRP H C 1
ATOM 17850 O O . TRP H 1 86 ? 147.668 193.715 21.136 1.00 62.42 86 TRP H O 1
ATOM 17861 N N . THR H 1 87 ? 149.130 194.471 19.610 1.00 61.35 87 THR H N 1
ATOM 17862 C CA . THR H 1 87 ? 148.333 195.660 19.376 1.00 61.71 87 THR H CA 1
ATOM 17863 C C . THR H 1 87 ? 147.817 195.781 17.924 1.00 60.61 87 THR H C 1
ATOM 17864 O O . THR H 1 87 ? 148.325 195.130 17.001 1.00 59.30 87 THR H O 1
ATOM 17868 N N . PHE H 1 88 ? 146.787 196.595 17.728 1.00 58.60 88 PHE H N 1
ATOM 17869 C CA . PHE H 1 88 ? 146.335 196.911 16.379 1.00 55.78 88 PHE H CA 1
ATOM 17870 C C . PHE H 1 88 ? 146.802 198.291 15.942 1.00 57.67 88 PHE H C 1
ATOM 17871 O O . PHE H 1 88 ? 146.380 198.775 14.898 1.00 61.88 88 PHE H O 1
ATOM 17879 N N . LEU H 1 89 ? 147.649 198.934 16.742 1.00 55.73 89 LEU H N 1
ATOM 17880 C CA . LEU H 1 89 ? 148.065 200.299 16.445 1.00 58.87 89 LEU H CA 1
ATOM 17881 C C . LEU H 1 89 ? 148.616 200.351 15.038 1.00 60.17 89 LEU H C 1
ATOM 17882 O O . LEU H 1 89 ? 149.064 199.338 14.514 1.00 65.33 89 LEU H O 1
ATOM 17887 N N . PRO H 1 90 ? 148.605 201.536 14.423 1.00 60.41 90 PRO H N 1
ATOM 17888 C CA . PRO H 1 90 ? 148.979 201.658 13.013 1.00 62.91 90 PRO H CA 1
ATOM 17889 C C . PRO H 1 90 ? 150.381 201.141 12.762 1.00 59.73 90 PRO H C 1
ATOM 17890 O O . PRO H 1 90 ? 151.322 201.672 13.349 1.00 51.57 90 PRO H O 1
ATOM 17894 N N . GLY H 1 91 ? 150.505 200.132 11.900 1.00 53.16 91 GLY H N 1
ATOM 17895 C CA . GLY H 1 91 ? 151.803 199.626 11.505 1.00 53.13 91 GLY H CA 1
ATOM 17896 C C . GLY H 1 91 ? 151.778 198.693 10.309 1.00 58.00 91 GLY H C 1
ATOM 17897 O O . GLY H 1 91 ? 150.735 198.112 9.953 1.00 52.96 91 GLY H O 1
ATOM 17898 N N . ASP H 1 92 ? 152.950 198.543 9.695 1.00 55.88 92 ASP H N 1
ATOM 17899 C CA . ASP H 1 92 ? 153.079 197.796 8.450 1.00 53.26 92 ASP H CA 1
ATOM 17900 C C . ASP H 1 92 ? 152.442 196.426 8.597 1.00 50.52 92 ASP H C 1
ATOM 17901 O O . ASP H 1 92 ? 152.703 195.728 9.557 1.00 50.89 92 ASP H O 1
ATOM 17906 N N . ASP H 1 93 ? 151.591 196.084 7.634 1.00 48.31 93 ASP H N 1
ATOM 17907 C CA . ASP H 1 93 ? 150.845 194.831 7.557 1.00 41.17 93 ASP H CA 1
ATOM 17908 C C . ASP H 1 93 ? 149.667 194.737 8.543 1.00 47.78 93 ASP H C 1
ATOM 17909 O O . ASP H 1 93 ? 148.985 193.709 8.560 1.00 48.28 93 ASP H O 1
ATOM 17914 N N . VAL H 1 94 ? 149.433 195.797 9.338 1.00 45.67 94 VAL H N 1
ATOM 17915 C CA . VAL H 1 94 ? 148.260 195.917 10.231 1.00 49.74 94 VAL H CA 1
ATOM 17916 C C . VAL H 1 94 ? 146.903 195.947 9.506 1.00 57.81 94 VAL H C 1
ATOM 17917 O O . VAL H 1 94 ? 146.764 196.540 8.436 1.00 60.05 94 VAL H O 1
ATOM 17921 N N . VAL H 1 95 ? 145.887 195.337 10.100 1.00 54.73 95 VAL H N 1
ATOM 17922 C CA . VAL H 1 95 ? 144.536 195.365 9.529 1.00 53.63 95 VAL H CA 1
ATOM 17923 C C . VAL H 1 95 ? 143.543 195.458 10.688 1.00 59.20 95 VAL H C 1
ATOM 17924 O O . VAL H 1 95 ? 143.008 194.448 11.172 1.00 60.39 95 VAL H O 1
ATOM 17928 N N . PRO H 1 96 ? 143.324 196.690 11.152 1.00 53.20 96 PRO H N 1
ATOM 17929 C CA . PRO H 1 96 ? 142.611 197.090 12.360 1.00 57.47 96 PRO H CA 1
ATOM 17930 C C . PRO H 1 96 ? 141.417 196.228 12.769 1.00 62.68 96 PRO H C 1
ATOM 17931 O O . PRO H 1 96 ? 140.955 195.346 12.043 1.00 59.93 96 PRO H O 1
ATOM 17935 N N . ASP H 1 97 ? 140.936 196.484 13.978 1.00 63.43 97 ASP H N 1
ATOM 17936 C CA . ASP H 1 97 ? 139.884 195.665 14.540 1.00 64.70 97 ASP H CA 1
ATOM 17937 C C . ASP H 1 97 ? 138.545 196.116 14.015 1.00 80.50 97 ASP H C 1
ATOM 17938 O O . ASP H 1 97 ? 137.826 196.862 14.692 1.00 81.11 97 ASP H O 1
ATOM 17943 N N . SER H 1 98 ? 138.209 195.692 12.803 1.00 82.99 98 SER H N 1
ATOM 17944 C CA . SER H 1 98 ? 136.861 195.915 12.316 1.00 78.79 98 SER H CA 1
ATOM 17945 C C . SER H 1 98 ? 136.017 195.152 13.306 1.00 77.22 98 SER H C 1
ATOM 17946 O O . SER H 1 98 ? 136.485 194.170 13.875 1.00 82.19 98 SER H O 1
ATOM 17949 N N . ILE H 1 99 ? 134.793 195.592 13.545 1.00 80.67 99 ILE H N 1
ATOM 17950 C CA . ILE H 1 99 ? 133.912 194.874 14.478 1.00 95.23 99 ILE H CA 1
ATOM 17951 C C . ILE H 1 99 ? 134.417 194.993 15.911 1.00 82.31 99 ILE H C 1
ATOM 17952 O O . ILE H 1 99 ? 135.531 194.581 16.212 1.00 82.63 99 ILE H O 1
ATOM 17957 N N . ASN H 1 100 ? 133.594 195.545 16.794 1.00 87.08 100 ASN H N 1
ATOM 17958 C CA . ASN H 1 100 ? 134.048 195.880 18.147 1.00 95.19 100 ASN H CA 1
ATOM 17959 C C . ASN H 1 100 ? 135.505 196.382 18.178 1.00 85.05 100 ASN H C 1
ATOM 17960 O O . ASN H 1 100 ? 136.396 195.721 18.725 1.00 77.20 100 ASN H O 1
ATOM 17965 N N . GLY H 1 101 ? 135.702 197.568 17.598 1.00 81.35 101 GLY H N 1
ATOM 17966 C CA . GLY H 1 101 ? 136.999 198.073 17.182 1.00 70.06 101 GLY H CA 1
ATOM 17967 C C . GLY H 1 101 ? 137.846 198.513 18.334 1.00 77.88 101 GLY H C 1
ATOM 17968 O O . GLY H 1 101 ? 137.552 199.510 18.999 1.00 71.07 101 GLY H O 1
ATOM 17969 N N . ALA H 1 102 ? 138.921 197.756 18.534 1.00 80.87 102 ALA H N 1
ATOM 17970 C CA . ALA H 1 102 ? 139.699 197.776 19.760 1.00 64.73 102 ALA H CA 1
ATOM 17971 C C . ALA H 1 102 ? 141.156 198.022 19.480 1.00 61.03 102 ALA H C 1
ATOM 17972 O O . ALA H 1 102 ? 141.709 197.500 18.515 1.00 63.78 102 ALA H O 1
ATOM 17974 N N . ASP H 1 103 ? 141.771 198.799 20.367 1.00 64.73 103 ASP H N 1
ATOM 17975 C CA . ASP H 1 103 ? 143.198 199.126 20.338 1.00 63.07 103 ASP H CA 1
ATOM 17976 C C . ASP H 1 103 ? 144.187 197.952 20.572 1.00 62.02 103 ASP H C 1
ATOM 17977 O O . ASP H 1 103 ? 145.191 197.801 19.873 1.00 57.26 103 ASP H O 1
ATOM 17982 N N . TYR H 1 104 ? 143.906 197.124 21.565 1.00 62.77 104 TYR H N 1
ATOM 17983 C CA . TYR H 1 104 ? 144.839 196.087 21.945 1.00 55.44 104 TYR H CA 1
ATOM 17984 C C . TYR H 1 104 ? 144.168 194.742 21.871 1.00 53.64 104 TYR H C 1
ATOM 17985 O O . TYR H 1 104 ? 143.004 194.588 22.212 1.00 56.06 104 TYR H O 1
ATOM 17994 N N . LEU H 1 105 ? 144.920 193.746 21.456 1.00 51.79 105 LEU H N 1
ATOM 17995 C CA . LEU H 1 105 ? 144.343 192.437 21.257 1.00 49.98 105 LEU H CA 1
ATOM 17996 C C . LEU H 1 105 ? 143.556 191.954 22.459 1.00 53.33 105 LEU H C 1
ATOM 17997 O O . LEU H 1 105 ? 142.669 191.125 22.333 1.00 55.76 105 LEU H O 1
ATOM 18002 N N . TYR H 1 106 ? 143.892 192.459 23.638 1.00 60.23 106 TYR H N 1
ATOM 18003 C CA . TYR H 1 106 ? 143.263 191.964 24.858 1.00 55.63 106 TYR H CA 1
ATOM 18004 C C . TYR H 1 106 ? 141.853 192.502 25.010 1.00 57.14 106 TYR H C 1
ATOM 18005 O O . TYR H 1 106 ? 140.970 191.810 25.532 1.00 58.10 106 TYR H O 1
ATOM 18014 N N . GLN H 1 107 ? 141.631 193.723 24.526 1.00 54.19 107 GLN H N 1
ATOM 18015 C CA . GLN H 1 107 ? 140.288 194.297 24.543 1.00 57.92 107 GLN H CA 1
ATOM 18016 C C . GLN H 1 107 ? 139.274 193.309 23.953 1.00 60.32 107 GLN H C 1
ATOM 18017 O O . GLN H 1 107 ? 138.094 193.280 24.338 1.00 58.26 107 GLN H O 1
ATOM 18023 N N . VAL H 1 108 ? 139.753 192.490 23.026 1.00 56.54 108 VAL H N 1
ATOM 18024 C CA . VAL H 1 108 ? 138.937 191.441 22.443 1.00 58.74 108 VAL H CA 1
ATOM 18025 C C . VAL H 1 108 ? 138.365 190.474 23.485 1.00 69.07 108 VAL H C 1
ATOM 18026 O O . VAL H 1 108 ? 137.147 190.236 23.512 1.00 76.05 108 VAL H O 1
ATOM 18030 N N . TYR H 1 109 ? 139.211 189.912 24.344 1.00 64.81 109 TYR H N 1
ATOM 18031 C CA . TYR H 1 109 ? 138.689 188.980 25.338 1.00 60.07 109 TYR H CA 1
ATOM 18032 C C . TYR H 1 109 ? 137.781 189.733 26.316 1.00 60.96 109 TYR H C 1
ATOM 18033 O O . TYR H 1 109 ? 136.691 189.255 26.668 1.00 56.12 109 TYR H O 1
ATOM 18042 N N . THR H 1 110 ? 138.264 190.908 26.732 1.00 58.62 110 THR H N 1
ATOM 18043 C CA . THR H 1 110 ? 137.563 191.865 27.596 1.00 62.58 110 THR H CA 1
ATOM 18044 C C . THR H 1 110 ? 136.110 192.097 27.181 1.00 72.19 110 THR H C 1
ATOM 18045 O O . THR H 1 110 ? 135.209 192.166 28.023 1.00 65.53 110 THR H O 1
ATOM 18049 N N . ALA H 1 111 ? 135.918 192.248 25.870 1.00 74.29 111 ALA H N 1
ATOM 18050 C CA . ALA H 1 111 ? 134.617 192.389 25.243 1.00 64.09 111 ALA H CA 1
ATOM 18051 C C . ALA H 1 111 ? 133.676 191.250 25.614 1.00 62.08 111 ALA H C 1
ATOM 18052 O O . ALA H 1 111 ? 132.879 191.402 26.534 1.00 67.90 111 ALA H O 1
ATOM 18054 N N . ALA H 1 112 ? 133.758 190.115 24.918 1.00 53.68 112 ALA H N 1
ATOM 18055 C CA . ALA H 1 112 ? 132.872 188.973 25.228 1.00 66.22 112 ALA H CA 1
ATOM 18056 C C . ALA H 1 112 ? 132.802 188.502 26.725 1.00 71.86 112 ALA H C 1
ATOM 18057 O O . ALA H 1 112 ? 131.782 187.976 27.183 1.00 61.65 112 ALA H O 1
ATOM 18059 N N . ASP H 1 113 ? 133.891 188.688 27.471 1.00 75.81 113 ASP H N 1
ATOM 18060 C CA . ASP H 1 113 ? 133.991 188.260 28.868 1.00 68.59 113 ASP H CA 1
ATOM 18061 C C . ASP H 1 113 ? 134.761 189.325 29.643 1.00 69.52 113 ASP H C 1
ATOM 18062 O O . ASP H 1 113 ? 135.972 189.435 29.502 1.00 64.29 113 ASP H O 1
ATOM 18067 N N . PRO H 1 114 ? 134.065 190.134 30.455 1.00 72.01 114 PRO H N 1
ATOM 18068 C CA . PRO H 1 114 ? 134.756 191.286 31.050 1.00 71.11 114 PRO H CA 1
ATOM 18069 C C . PRO H 1 114 ? 135.553 190.924 32.316 1.00 76.89 114 PRO H C 1
ATOM 18070 O O . PRO H 1 114 ? 136.249 191.800 32.843 1.00 73.73 114 PRO H O 1
ATOM 18074 N N . THR H 1 115 ? 135.442 189.675 32.791 1.00 75.21 115 THR H N 1
ATOM 18075 C CA . THR H 1 115 ? 136.244 189.175 33.922 1.00 73.26 115 THR H CA 1
ATOM 18076 C C . THR H 1 115 ? 137.064 187.982 33.502 1.00 74.75 115 THR H C 1
ATOM 18077 O O . THR H 1 115 ? 137.079 186.949 34.182 1.00 81.31 115 THR H O 1
ATOM 18081 N N . TYR H 1 116 ? 137.734 188.115 32.372 1.00 67.04 116 TYR H N 1
ATOM 18082 C CA . TYR H 1 116 ? 138.465 187.002 31.816 1.00 65.42 116 TYR H CA 1
ATOM 18083 C C . TYR H 1 116 ? 139.794 186.979 32.514 1.00 63.40 116 TYR H C 1
ATOM 18084 O O . TYR H 1 116 ? 140.275 188.035 32.948 1.00 61.70 116 TYR H O 1
ATOM 18093 N N . THR H 1 117 ? 140.360 185.776 32.637 1.00 61.07 117 THR H N 1
ATOM 18094 C CA . THR H 1 117 ? 141.649 185.554 33.304 1.00 63.34 117 THR H CA 1
ATOM 18095 C C . THR H 1 117 ? 142.436 184.449 32.606 1.00 61.71 117 THR H C 1
ATOM 18096 O O . THR H 1 117 ? 142.288 183.264 32.927 1.00 65.66 117 THR H O 1
ATOM 18100 N N . GLY H 1 118 ? 143.278 184.836 31.657 1.00 55.59 118 GLY H N 1
ATOM 18101 C CA . GLY H 1 118 ? 143.928 183.878 30.780 1.00 52.50 118 GLY H CA 1
ATOM 18102 C C . GLY H 1 118 ? 145.013 184.591 30.003 1.00 47.51 118 GLY H C 1
ATOM 18103 O O . GLY H 1 118 ? 145.269 185.778 30.248 1.00 43.33 118 GLY H O 1
ATOM 18104 N N . ARG H 1 119 ? 145.674 183.898 29.081 1.00 43.66 119 ARG H N 1
ATOM 18105 C CA . ARG H 1 119 ? 146.667 184.619 28.304 1.00 53.21 119 ARG H CA 1
ATOM 18106 C C . ARG H 1 119 ? 146.046 185.048 26.998 1.00 58.36 119 ARG H C 1
ATOM 18107 O O . ARG H 1 119 ? 145.071 184.460 26.558 1.00 61.11 119 ARG H O 1
ATOM 18115 N N . VAL H 1 120 ? 146.613 186.091 26.406 1.00 59.21 120 VAL H N 1
ATOM 18116 C CA . VAL H 1 120 ? 146.051 186.771 25.242 1.00 50.88 120 VAL H CA 1
ATOM 18117 C C . VAL H 1 120 ? 146.722 186.348 23.924 1.00 54.90 120 VAL H C 1
ATOM 18118 O O . VAL H 1 120 ? 147.801 186.834 23.555 1.00 57.56 120 VAL H O 1
ATOM 18122 N N . THR H 1 121 ? 146.090 185.440 23.198 1.00 51.92 121 THR H N 1
ATOM 18123 C CA . THR H 1 121 ? 146.759 184.861 22.047 1.00 54.89 121 THR H CA 1
ATOM 18124 C C . THR H 1 121 ? 146.083 185.197 20.725 1.00 58.26 121 THR H C 1
ATOM 18125 O O . THR H 1 121 ? 145.040 185.871 20.697 1.00 57.42 121 THR H O 1
ATOM 18129 N N . ILE H 1 122 ? 146.711 184.721 19.646 1.00 58.44 122 ILE H N 1
ATOM 18130 C CA . ILE H 1 122 ? 146.176 184.715 18.284 1.00 54.13 122 ILE H CA 1
ATOM 18131 C C . ILE H 1 122 ? 146.747 183.468 17.669 1.00 49.76 122 ILE H C 1
ATOM 18132 O O . ILE H 1 122 ? 147.854 183.104 17.987 1.00 55.00 122 ILE H O 1
ATOM 18137 N N . PRO H 1 123 ? 146.019 182.799 16.781 1.00 52.47 123 PRO H N 1
ATOM 18138 C CA . PRO H 1 123 ? 144.708 183.034 16.178 1.00 55.84 123 PRO H CA 1
ATOM 18139 C C . PRO H 1 123 ? 143.481 182.921 17.090 1.00 59.76 123 PRO H C 1
ATOM 18140 O O . PRO H 1 123 ? 143.407 182.070 17.974 1.00 65.19 123 PRO H O 1
ATOM 18144 N N . ILE H 1 124 ? 142.510 183.790 16.824 1.00 60.20 124 ILE H N 1
ATOM 18145 C CA . ILE H 1 124 ? 141.189 183.733 17.422 1.00 56.20 124 ILE H CA 1
ATOM 18146 C C . ILE H 1 124 ? 140.170 183.576 16.304 1.00 59.22 124 ILE H C 1
ATOM 18147 O O . ILE H 1 124 ? 140.220 184.292 15.307 1.00 61.83 124 ILE H O 1
ATOM 18152 N N . LEU H 1 125 ? 139.260 182.630 16.450 1.00 57.37 125 LEU H N 1
ATOM 18153 C CA . LEU H 1 125 ? 138.156 182.507 15.513 1.00 57.42 125 LEU H CA 1
ATOM 18154 C C . LEU H 1 125 ? 136.911 183.046 16.206 1.00 66.84 125 LEU H C 1
ATOM 18155 O O . LEU H 1 125 ? 136.387 182.420 17.150 1.00 66.14 125 LEU H O 1
ATOM 18160 N N . TRP H 1 126 ? 136.449 184.210 15.745 1.00 68.43 126 TRP H N 1
ATOM 18161 C CA . TRP H 1 126 ? 135.347 184.926 16.393 1.00 68.75 126 TRP H CA 1
ATOM 18162 C C . TRP H 1 126 ? 133.977 184.665 15.741 1.00 71.03 126 TRP H C 1
ATOM 18163 O O . TRP H 1 126 ? 133.848 184.664 14.519 1.00 70.93 126 TRP H O 1
ATOM 18174 N N . ASP H 1 127 ? 132.965 184.437 16.573 1.00 70.56 127 ASP H N 1
ATOM 18175 C CA . ASP H 1 127 ? 131.639 184.029 16.121 1.00 73.17 127 ASP H CA 1
ATOM 18176 C C . ASP H 1 127 ? 130.753 185.255 16.117 1.00 73.29 127 ASP H C 1
ATOM 18177 O O . ASP H 1 127 ? 130.015 185.493 17.081 1.00 69.40 127 ASP H O 1
ATOM 18182 N N . LYS H 1 128 ? 130.838 186.014 15.020 1.00 78.30 128 LYS H N 1
ATOM 18183 C CA . LYS H 1 128 ? 130.260 187.365 14.886 1.00 78.61 128 LYS H CA 1
ATOM 18184 C C . LYS H 1 128 ? 128.832 187.521 15.421 1.00 71.20 128 LYS H C 1
ATOM 18185 O O . LYS H 1 128 ? 128.508 188.475 16.115 1.00 63.07 128 LYS H O 1
ATOM 18191 N N . VAL H 1 129 ? 127.986 186.563 15.090 1.00 75.21 129 VAL H N 1
ATOM 18192 C CA . VAL H 1 129 ? 126.601 186.578 15.513 1.00 72.42 129 VAL H CA 1
ATOM 18193 C C . VAL H 1 129 ? 126.415 186.344 17.010 1.00 78.40 129 VAL H C 1
ATOM 18194 O O . VAL H 1 129 ? 125.671 187.075 17.664 1.00 84.90 129 VAL H O 1
ATOM 18198 N N . GLU H 1 130 ? 127.063 185.319 17.560 1.00 78.12 130 GLU H N 1
ATOM 18199 C CA . GLU H 1 130 ? 126.924 185.058 18.990 1.00 75.80 130 GLU H CA 1
ATOM 18200 C C . GLU H 1 130 ? 127.776 186.006 19.832 1.00 76.19 130 GLU H C 1
ATOM 18201 O O . GLU H 1 130 ? 127.737 185.945 21.059 1.00 75.30 130 GLU H O 1
ATOM 18207 N N . LYS H 1 131 ? 128.541 186.872 19.169 1.00 76.82 131 LYS H N 1
ATOM 18208 C CA . LYS H 1 131 ? 129.209 188.000 19.834 1.00 84.18 131 LYS H CA 1
ATOM 18209 C C . LYS H 1 131 ? 130.353 187.582 20.793 1.00 83.03 131 LYS H C 1
ATOM 18210 O O . LYS H 1 131 ? 130.536 188.180 21.864 1.00 77.27 131 LYS H O 1
ATOM 18216 N N . ARG H 1 132 ? 131.130 186.576 20.385 1.00 79.68 132 ARG H N 1
ATOM 18217 C CA . ARG H 1 132 ? 132.120 185.958 21.266 1.00 77.13 132 ARG H CA 1
ATOM 18218 C C . ARG H 1 132 ? 133.339 185.330 20.546 1.00 79.42 132 ARG H C 1
ATOM 18219 O O . ARG H 1 132 ? 133.556 185.529 19.347 1.00 75.31 132 ARG H O 1
ATOM 18227 N N . ILE H 1 133 ? 134.136 184.568 21.295 1.00 76.03 133 ILE H N 1
ATOM 18228 C CA . ILE H 1 133 ? 135.183 183.752 20.698 1.00 59.80 133 ILE H CA 1
ATOM 18229 C C . ILE H 1 133 ? 134.792 182.292 20.733 1.00 58.10 133 ILE H C 1
ATOM 18230 O O . ILE H 1 133 ? 134.193 181.817 21.699 1.00 57.12 133 ILE H O 1
ATOM 18235 N N . LEU H 1 134 ? 135.122 181.575 19.674 1.00 53.80 134 LEU H N 1
ATOM 18236 C CA . LEU H 1 134 ? 134.559 180.252 19.503 1.00 56.76 134 LEU H CA 1
ATOM 18237 C C . LEU H 1 134 ? 135.592 179.193 19.790 1.00 64.32 134 LEU H C 1
ATOM 18238 O O . LEU H 1 134 ? 135.307 178.172 20.439 1.00 65.28 134 LEU H O 1
ATOM 18243 N N . ASN H 1 135 ? 136.792 179.447 19.278 1.00 64.07 135 ASN H N 1
ATOM 18244 C CA . ASN H 1 135 ? 137.927 178.541 19.419 1.00 69.34 135 ASN H CA 1
ATOM 18245 C C . ASN H 1 135 ? 139.232 179.298 19.142 1.00 71.59 135 ASN H C 1
ATOM 18246 O O . ASN H 1 135 ? 139.341 180.021 18.142 1.00 68.20 135 ASN H O 1
ATOM 18251 N N . ASN H 1 136 ? 140.216 179.156 20.029 1.00 72.10 136 ASN H N 1
ATOM 18252 C CA . ASN H 1 136 ? 141.505 179.798 19.788 1.00 69.48 136 ASN H CA 1
ATOM 18253 C C . ASN H 1 136 ? 142.675 178.897 20.079 1.00 70.83 136 ASN H C 1
ATOM 18254 O O . ASN H 1 136 ? 143.701 179.329 20.608 1.00 71.60 136 ASN H O 1
ATOM 18259 N N . GLU H 1 137 ? 142.504 177.636 19.716 1.00 67.76 137 GLU H N 1
ATOM 18260 C CA . GLU H 1 137 ? 143.624 176.746 19.607 1.00 69.70 137 GLU H CA 1
ATOM 18261 C C . GLU H 1 137 ? 143.918 176.510 18.120 1.00 65.28 137 GLU H C 1
ATOM 18262 O O . GLU H 1 137 ? 143.193 175.785 17.458 1.00 69.19 137 GLU H O 1
ATOM 18268 N N . SER H 1 138 ? 144.972 177.127 17.598 1.00 58.89 138 SER H N 1
ATOM 18269 C CA . SER H 1 138 ? 145.322 176.999 16.185 1.00 60.99 138 SER H CA 1
ATOM 18270 C C . SER H 1 138 ? 145.312 175.553 15.639 1.00 67.76 138 SER H C 1
ATOM 18271 O O . SER H 1 138 ? 145.232 175.332 14.434 1.00 66.45 138 SER H O 1
ATOM 18274 N N . SER H 1 139 ? 145.414 174.564 16.511 1.00 66.65 139 SER H N 1
ATOM 18275 C CA . SER H 1 139 ? 145.385 173.186 16.055 1.00 62.87 139 SER H CA 1
ATOM 18276 C C . SER H 1 139 ? 143.951 172.737 15.871 1.00 59.09 139 SER H C 1
ATOM 18277 O O . SER H 1 139 ? 143.683 171.687 15.307 1.00 59.69 139 SER H O 1
ATOM 18280 N N . GLU H 1 140 ? 143.038 173.542 16.387 1.00 59.35 140 GLU H N 1
ATOM 18281 C CA . GLU H 1 140 ? 141.622 173.248 16.358 1.00 61.39 140 GLU H CA 1
ATOM 18282 C C . GLU H 1 140 ? 140.923 174.164 15.353 1.00 62.47 140 GLU H C 1
ATOM 18283 O O . GLU H 1 140 ? 139.942 173.793 14.721 1.00 63.07 140 GLU H O 1
ATOM 18289 N N . ILE H 1 141 ? 141.421 175.379 15.216 1.00 62.27 141 ILE H N 1
ATOM 18290 C CA . ILE H 1 141 ? 140.926 176.261 14.180 1.00 56.77 141 ILE H CA 1
ATOM 18291 C C . ILE H 1 141 ? 141.236 175.596 12.866 1.00 60.79 141 ILE H C 1
ATOM 18292 O O . ILE H 1 141 ? 140.341 175.305 12.088 1.00 65.17 141 ILE H O 1
ATOM 18297 N N . ILE H 1 142 ? 142.517 175.329 12.643 1.00 65.03 142 ILE H N 1
ATOM 18298 C CA . ILE H 1 142 ? 143.019 174.708 11.410 1.00 67.71 142 ILE H CA 1
ATOM 18299 C C . ILE H 1 142 ? 142.154 173.571 10.859 1.00 64.23 142 ILE H C 1
ATOM 18300 O O . ILE H 1 142 ? 142.051 173.398 9.644 1.00 68.65 142 ILE H O 1
ATOM 18305 N N . ARG H 1 143 ? 141.550 172.800 11.759 1.00 59.49 143 ARG H N 1
ATOM 18306 C CA . ARG H 1 143 ? 140.835 171.591 11.395 1.00 58.00 143 ARG H CA 1
ATOM 18307 C C . ARG H 1 143 ? 139.357 171.883 11.169 1.00 64.92 143 ARG H C 1
ATOM 18308 O O . ARG H 1 143 ? 138.696 171.215 10.374 1.00 71.85 143 ARG H O 1
ATOM 18316 N N . ILE H 1 144 ? 138.844 172.878 11.887 1.00 67.00 144 ILE H N 1
ATOM 18317 C CA . ILE H 1 144 ? 137.489 173.398 11.687 1.00 63.91 144 ILE H CA 1
ATOM 18318 C C . ILE H 1 144 ? 137.343 173.982 10.259 1.00 66.26 144 ILE H C 1
ATOM 18319 O O . ILE H 1 144 ? 136.288 173.849 9.651 1.00 75.58 144 ILE H O 1
ATOM 18324 N N . LEU H 1 145 ? 138.405 174.586 9.717 1.00 59.09 145 LEU H N 1
ATOM 18325 C CA . LEU H 1 145 ? 138.425 175.060 8.322 1.00 59.69 145 LEU H CA 1
ATOM 18326 C C . LEU H 1 145 ? 138.502 173.950 7.253 1.00 63.30 145 LEU H C 1
ATOM 18327 O O . LEU H 1 145 ? 138.407 174.221 6.057 1.00 66.20 145 LEU H O 1
ATOM 18332 N N . ASN H 1 146 ? 138.686 172.710 7.679 1.00 71.27 146 ASN H N 1
ATOM 18333 C CA . ASN H 1 146 ? 138.918 171.596 6.760 1.00 73.19 146 ASN H CA 1
ATOM 18334 C C . ASN H 1 146 ? 137.624 170.825 6.472 1.00 79.17 146 ASN H C 1
ATOM 18335 O O . ASN H 1 146 ? 137.242 170.644 5.311 1.00 70.89 146 ASN H O 1
ATOM 18340 N N . SER H 1 147 ? 136.951 170.398 7.546 1.00 91.21 147 SER H N 1
ATOM 18341 C CA . SER H 1 147 ? 135.771 169.511 7.485 1.00 93.92 147 SER H CA 1
ATOM 18342 C C . SER H 1 147 ? 134.440 170.206 7.889 1.00 93.99 147 SER H C 1
ATOM 18343 O O . SER H 1 147 ? 133.490 169.546 8.341 1.00 91.18 147 SER H O 1
ATOM 18346 N N . ALA H 1 148 ? 134.406 171.536 7.772 1.00 86.38 148 ALA H N 1
ATOM 18347 C CA . ALA H 1 148 ? 133.160 172.305 7.740 1.00 84.11 148 ALA H CA 1
ATOM 18348 C C . ALA H 1 148 ? 133.348 173.229 6.552 1.00 89.51 148 ALA H C 1
ATOM 18349 O O . ALA H 1 148 ? 134.467 173.335 6.042 1.00 87.99 148 ALA H O 1
ATOM 18351 N N . PHE H 1 149 ? 132.277 173.867 6.084 1.00 86.61 149 PHE H N 1
ATOM 18352 C CA . PHE H 1 149 ? 132.352 174.692 4.859 1.00 92.00 149 PHE H CA 1
ATOM 18353 C C . PHE H 1 149 ? 132.570 173.935 3.527 1.00 95.93 149 PHE H C 1
ATOM 18354 O O . PHE H 1 149 ? 132.611 174.553 2.453 1.00 85.53 149 PHE H O 1
ATOM 18362 N N . ASP H 1 150 ? 132.735 172.614 3.601 1.00 100.97 150 ASP H N 1
ATOM 18363 C CA . ASP H 1 150 ? 132.713 171.759 2.409 1.00 106.18 150 ASP H CA 1
ATOM 18364 C C . ASP H 1 150 ? 131.308 171.757 1.742 1.00 109.68 150 ASP H C 1
ATOM 18365 O O . ASP H 1 150 ? 131.152 171.340 0.580 1.00 103.47 150 ASP H O 1
ATOM 18370 N N . ASP H 1 151 ? 130.302 172.214 2.499 1.00 103.77 151 ASP H N 1
ATOM 18371 C CA . ASP H 1 151 ? 128.948 172.465 2.004 1.00 91.33 151 ASP H CA 1
ATOM 18372 C C . ASP H 1 151 ? 128.862 173.894 1.516 1.00 90.47 151 ASP H C 1
ATOM 18373 O O . ASP H 1 151 ? 128.792 174.163 0.321 1.00 95.15 151 ASP H O 1
ATOM 18378 N N . VAL H 1 152 ? 128.869 174.807 2.474 1.00 84.81 152 VAL H N 1
ATOM 18379 C CA . VAL H 1 152 ? 128.784 176.236 2.221 1.00 75.58 152 VAL H CA 1
ATOM 18380 C C . VAL H 1 152 ? 129.897 176.800 1.308 1.00 72.80 152 VAL H C 1
ATOM 18381 O O . VAL H 1 152 ? 130.252 177.975 1.429 1.00 71.24 152 VAL H O 1
ATOM 18385 N N . GLY H 1 153 ? 130.463 175.978 0.421 1.00 72.16 153 GLY H N 1
ATOM 18386 C CA . GLY H 1 153 ? 131.356 176.474 -0.631 1.00 80.42 153 GLY H CA 1
ATOM 18387 C C . GLY H 1 153 ? 132.856 176.687 -0.376 1.00 86.04 153 GLY H C 1
ATOM 18388 O O . GLY H 1 153 ? 133.395 177.810 -0.548 1.00 67.43 153 GLY H O 1
ATOM 18389 N N . ALA H 1 154 ? 133.540 175.603 -0.006 1.00 81.19 154 ALA H N 1
ATOM 18390 C CA . ALA H 1 154 ? 134.948 175.674 0.351 1.00 72.21 154 ALA H CA 1
ATOM 18391 C C . ALA H 1 154 ? 135.799 175.684 -0.895 1.00 71.14 154 ALA H C 1
ATOM 18392 O O . ALA H 1 154 ? 135.839 176.673 -1.604 1.00 69.66 154 ALA H O 1
ATOM 18394 N N . LEU H 1 155 ? 136.483 174.567 -1.127 1.00 78.00 155 LEU H N 1
ATOM 18395 C CA . LEU H 1 155 ? 137.320 174.304 -2.295 1.00 70.85 155 LEU H CA 1
ATOM 18396 C C . LEU H 1 155 ? 137.540 172.790 -2.276 1.00 83.66 155 LEU H C 1
ATOM 18397 O O . LEU H 1 155 ? 136.741 172.056 -1.693 1.00 87.42 155 LEU H O 1
ATOM 18402 N N . PRO H 1 156 ? 138.612 172.295 -2.906 1.00 89.61 156 PRO H N 1
ATOM 18403 C CA . PRO H 1 156 ? 138.905 170.888 -2.568 1.00 98.16 156 PRO H CA 1
ATOM 18404 C C . PRO H 1 156 ? 139.484 170.747 -1.149 1.00 91.73 156 PRO H C 1
ATOM 18405 O O . PRO H 1 156 ? 139.189 171.558 -0.270 1.00 89.66 156 PRO H O 1
ATOM 18409 N N . GLY H 1 157 ? 140.288 169.712 -0.927 1.00 92.77 157 GLY H N 1
ATOM 18410 C CA . GLY H 1 157 ? 141.160 169.671 0.236 1.00 86.87 157 GLY H CA 1
ATOM 18411 C C . GLY H 1 157 ? 140.648 168.969 1.475 1.00 83.29 157 GLY H C 1
ATOM 18412 O O . GLY H 1 157 ? 139.784 169.496 2.178 1.00 85.88 157 GLY H O 1
ATOM 18413 N N . ASP H 1 158 ? 141.181 167.778 1.736 1.00 76.36 158 ASP H N 1
ATOM 18414 C CA . ASP H 1 158 ? 140.960 167.087 3.001 1.00 75.45 158 ASP H CA 1
ATOM 18415 C C . ASP H 1 158 ? 142.325 166.757 3.575 1.00 86.87 158 ASP H C 1
ATOM 18416 O O . ASP H 1 158 ? 142.831 165.640 3.393 1.00 84.22 158 ASP H O 1
ATOM 18421 N N . TYR H 1 159 ? 142.921 167.731 4.262 1.00 84.91 159 TYR H N 1
ATOM 18422 C CA . TYR H 1 159 ? 144.267 167.585 4.803 1.00 73.92 159 TYR H CA 1
ATOM 18423 C C . TYR H 1 159 ? 144.333 166.792 6.092 1.00 76.21 159 TYR H C 1
ATOM 18424 O O . TYR H 1 159 ? 145.395 166.703 6.712 1.00 80.24 159 TYR H O 1
ATOM 18433 N N . TYR H 1 160 ? 143.205 166.223 6.501 1.00 78.00 160 TYR H N 1
ATOM 18434 C CA . TYR H 1 160 ? 143.191 165.315 7.635 1.00 75.46 160 TYR H CA 1
ATOM 18435 C C . TYR H 1 160 ? 142.521 164.024 7.208 1.00 72.72 160 TYR H C 1
ATOM 18436 O O . TYR H 1 160 ? 141.580 163.558 7.850 1.00 71.31 160 TYR H O 1
ATOM 18445 N N . PRO H 1 161 ? 143.010 163.449 6.103 1.00 65.90 161 PRO H N 1
ATOM 18446 C CA . PRO H 1 161 ? 142.495 162.216 5.504 1.00 75.27 161 PRO H CA 1
ATOM 18447 C C . PRO H 1 161 ? 142.466 161.038 6.466 1.00 74.32 161 PRO H C 1
ATOM 18448 O O . PRO H 1 161 ? 143.508 160.609 6.951 1.00 72.70 161 PRO H O 1
ATOM 18452 N N . ALA H 1 162 ? 141.278 160.507 6.717 1.00 76.90 162 ALA H N 1
ATOM 18453 C CA . ALA H 1 162 ? 141.126 159.473 7.725 1.00 80.87 162 ALA H CA 1
ATOM 18454 C C . ALA H 1 162 ? 142.046 158.294 7.453 1.00 83.36 162 ALA H C 1
ATOM 18455 O O . ALA H 1 162 ? 142.428 157.575 8.376 1.00 85.40 162 ALA H O 1
ATOM 18457 N N . GLU H 1 163 ? 142.416 158.105 6.190 1.00 89.45 163 GLU H N 1
ATOM 18458 C CA . GLU H 1 163 ? 143.309 157.001 5.822 1.00 96.55 163 GLU H CA 1
ATOM 18459 C C . GLU H 1 163 ? 144.697 157.211 6.425 1.00 91.75 163 GLU H C 1
ATOM 18460 O O . GLU H 1 163 ? 145.465 156.257 6.591 1.00 91.26 163 GLU H O 1
ATOM 18466 N N . PHE H 1 164 ? 145.009 158.467 6.748 1.00 84.86 164 PHE H N 1
ATOM 18467 C CA . PHE H 1 164 ? 146.358 158.855 7.139 1.00 78.24 164 PHE H CA 1
ATOM 18468 C C . PHE H 1 164 ? 146.422 159.513 8.528 1.00 77.26 164 PHE H C 1
ATOM 18469 O O . PHE H 1 164 ? 147.457 160.040 8.928 1.00 75.89 164 PHE H O 1
ATOM 18477 N N . ARG H 1 165 ? 145.324 159.464 9.273 1.00 77.91 165 ARG H N 1
ATOM 18478 C CA . ARG H 1 165 ? 145.275 160.093 10.598 1.00 82.10 165 ARG H CA 1
ATOM 18479 C C . ARG H 1 165 ? 146.271 159.559 11.637 1.00 76.22 165 ARG H C 1
ATOM 18480 O O . ARG H 1 165 ? 146.787 160.343 12.429 1.00 75.83 165 ARG H O 1
ATOM 18488 N N . PRO H 1 166 ? 146.562 158.242 11.630 1.00 71.68 166 PRO H N 1
ATOM 18489 C CA . PRO H 1 166 ? 147.571 157.770 12.579 1.00 68.63 166 PRO H CA 1
ATOM 18490 C C . PRO H 1 166 ? 148.892 158.461 12.287 1.00 72.52 166 PRO H C 1
ATOM 18491 O O . PRO H 1 166 ? 149.384 159.227 13.117 1.00 65.40 166 PRO H O 1
ATOM 18495 N N . GLU H 1 167 ? 149.443 158.209 11.098 1.00 73.19 167 GLU H N 1
ATOM 18496 C CA . GLU H 1 167 ? 150.752 158.740 10.737 1.00 67.15 167 GLU H CA 1
ATOM 18497 C C . GLU H 1 167 ? 150.862 160.256 10.862 1.00 69.67 167 GLU H C 1
ATOM 18498 O O . GLU H 1 167 ? 151.963 160.776 10.941 1.00 73.70 167 GLU H O 1
ATOM 18504 N N . ILE H 1 168 ? 149.740 160.968 10.885 1.00 69.47 168 ILE H N 1
ATOM 18505 C CA . ILE H 1 168 ? 149.801 162.419 10.987 1.00 67.28 168 ILE H CA 1
ATOM 18506 C C . ILE H 1 168 ? 149.875 162.864 12.440 1.00 72.20 168 ILE H C 1
ATOM 18507 O O . ILE H 1 168 ? 150.667 163.748 12.781 1.00 71.46 168 ILE H O 1
ATOM 18512 N N . ASP H 1 169 ? 149.041 162.267 13.291 1.00 70.16 169 ASP H N 1
ATOM 18513 C CA . ASP H 1 169 ? 148.991 162.650 14.700 1.00 62.33 169 ASP H CA 1
ATOM 18514 C C . ASP H 1 169 ? 150.317 162.314 15.357 1.00 63.83 169 ASP H C 1
ATOM 18515 O O . ASP H 1 169 ? 150.714 162.960 16.329 1.00 59.27 169 ASP H O 1
ATOM 18520 N N . ARG H 1 170 ? 150.973 161.276 14.827 1.00 66.96 170 ARG H N 1
ATOM 18521 C CA . ARG H 1 170 ? 152.257 160.798 15.333 1.00 63.40 170 ARG H CA 1
ATOM 18522 C C . ARG H 1 170 ? 153.332 161.826 15.010 1.00 67.59 170 ARG H C 1
ATOM 18523 O O . ARG H 1 170 ? 154.052 162.313 15.897 1.00 67.16 170 ARG H O 1
ATOM 18531 N N . ILE H 1 171 ? 153.436 162.149 13.726 1.00 63.63 171 ILE H N 1
ATOM 18532 C CA . ILE H 1 171 ? 154.426 163.104 13.262 1.00 58.95 171 ILE H CA 1
ATOM 18533 C C . ILE H 1 171 ? 154.166 164.469 13.841 1.00 58.54 171 ILE H C 1
ATOM 18534 O O . ILE H 1 171 ? 155.087 165.255 14.032 1.00 62.26 171 ILE H O 1
ATOM 18539 N N . ASN H 1 172 ? 152.910 164.761 14.123 1.00 51.92 172 ASN H N 1
ATOM 18540 C CA . ASN H 1 172 ? 152.600 166.079 14.610 1.00 54.53 172 ASN H CA 1
ATOM 18541 C C . ASN H 1 172 ? 153.009 166.209 16.061 1.00 57.21 172 ASN H C 1
ATOM 18542 O O . ASN H 1 172 ? 153.527 167.241 16.488 1.00 58.51 172 ASN H O 1
ATOM 18547 N N . ALA H 1 173 ? 152.779 165.143 16.813 1.00 63.12 173 ALA H N 1
ATOM 18548 C CA . ALA H 1 173 ? 153.284 165.037 18.171 1.00 59.82 173 ALA H CA 1
ATOM 18549 C C . ALA H 1 173 ? 154.728 165.538 18.207 1.00 59.11 173 ALA H C 1
ATOM 18550 O O . ALA H 1 173 ? 155.019 166.588 18.814 1.00 56.80 173 ALA H O 1
ATOM 18552 N N . ARG H 1 174 ? 155.610 164.795 17.524 1.00 51.70 174 ARG H N 1
ATOM 18553 C CA . ARG H 1 174 ? 157.049 165.087 17.508 1.00 56.93 174 ARG H CA 1
ATOM 18554 C C . ARG H 1 174 ? 157.318 166.554 17.154 1.00 58.17 174 ARG H C 1
ATOM 18555 O O . ARG H 1 174 ? 157.905 167.312 17.940 1.00 56.01 174 ARG H O 1
ATOM 18563 N N . VAL H 1 175 ? 156.850 166.947 15.979 1.00 56.22 175 VAL H N 1
ATOM 18564 C CA . VAL H 1 175 ? 156.998 168.305 15.483 1.00 56.84 175 VAL H CA 1
ATOM 18565 C C . VAL H 1 175 ? 156.612 169.403 16.497 1.00 58.38 175 VAL H C 1
ATOM 18566 O O . VAL H 1 175 ? 157.307 170.430 16.627 1.00 51.96 175 VAL H O 1
ATOM 18570 N N . TYR H 1 176 ? 155.511 169.190 17.215 1.00 52.93 176 TYR H N 1
ATOM 18571 C CA . TYR H 1 176 ? 155.044 170.209 18.139 1.00 55.53 176 TYR H CA 1
ATOM 18572 C C . TYR H 1 176 ? 155.942 170.353 19.334 1.00 59.82 176 TYR H C 1
ATOM 18573 O O . TYR H 1 176 ? 156.185 171.481 19.790 1.00 57.59 176 TYR H O 1
ATOM 18582 N N . GLU H 1 177 ? 156.399 169.212 19.859 1.00 53.74 177 GLU H N 1
ATOM 18583 C CA . GLU H 1 177 ? 157.132 169.213 21.106 1.00 47.18 177 GLU H CA 1
ATOM 18584 C C . GLU H 1 177 ? 158.560 169.636 20.929 1.00 46.71 177 GLU H C 1
ATOM 18585 O O . GLU H 1 177 ? 159.057 170.436 21.688 1.00 48.78 177 GLU H O 1
ATOM 18591 N N . THR H 1 178 ? 159.209 169.124 19.900 1.00 43.84 178 THR H N 1
ATOM 18592 C CA . THR H 1 178 ? 160.636 169.339 19.720 1.00 45.83 178 THR H CA 1
ATOM 18593 C C . THR H 1 178 ? 161.008 170.475 18.778 1.00 48.78 178 THR H C 1
ATOM 18594 O O . THR H 1 178 ? 162.135 170.966 18.803 1.00 49.56 178 THR H O 1
ATOM 18598 N N . LEU H 1 179 ? 160.065 170.878 17.933 1.00 56.67 179 LEU H N 1
ATOM 18599 C CA . LEU H 1 179 ? 160.329 171.873 16.894 1.00 51.30 179 LEU H CA 1
ATOM 18600 C C . LEU H 1 179 ? 159.386 173.083 17.024 1.00 47.30 179 LEU H C 1
ATOM 18601 O O . LEU H 1 179 ? 159.832 174.229 17.158 1.00 39.63 179 LEU H O 1
ATOM 18606 N N . ASN H 1 180 ? 158.084 172.831 17.022 1.00 48.79 180 ASN H N 1
ATOM 18607 C CA . ASN H 1 180 ? 157.132 173.938 17.137 1.00 60.33 180 ASN H CA 1
ATOM 18608 C C . ASN H 1 180 ? 157.293 174.730 18.427 1.00 58.30 180 ASN H C 1
ATOM 18609 O O . ASN H 1 180 ? 157.463 175.955 18.388 1.00 58.94 180 ASN H O 1
ATOM 18614 N N . ASN H 1 181 ? 157.231 174.035 19.561 1.00 53.23 181 ASN H N 1
ATOM 18615 C CA . ASN H 1 181 ? 157.684 174.631 20.804 1.00 49.37 181 ASN H CA 1
ATOM 18616 C C . ASN H 1 181 ? 159.200 174.520 20.987 1.00 48.40 181 ASN H C 1
ATOM 18617 O O . ASN H 1 181 ? 159.792 175.317 21.701 1.00 47.70 181 ASN H O 1
ATOM 18622 N N . GLY H 1 182 ? 159.826 173.549 20.321 1.00 49.78 182 GLY H N 1
ATOM 18623 C CA . GLY H 1 182 ? 161.278 173.401 20.351 1.00 46.32 182 GLY H CA 1
ATOM 18624 C C . GLY H 1 182 ? 162.030 174.721 20.233 1.00 41.10 182 GLY H C 1
ATOM 18625 O O . GLY H 1 182 ? 162.571 175.243 21.194 1.00 38.22 182 GLY H O 1
ATOM 18626 N N . VAL H 1 183 ? 162.063 175.273 19.035 1.00 45.52 183 VAL H N 1
ATOM 18627 C CA . VAL H 1 183 ? 162.719 176.549 18.830 1.00 42.62 183 VAL H CA 1
ATOM 18628 C C . VAL H 1 183 ? 162.526 177.456 20.045 1.00 44.45 183 VAL H C 1
ATOM 18629 O O . VAL H 1 183 ? 163.491 178.013 20.555 1.00 48.26 183 VAL H O 1
ATOM 18633 N N . TYR H 1 184 ? 161.293 177.581 20.522 1.00 36.09 184 TYR H N 1
ATOM 18634 C CA . TYR H 1 184 ? 160.997 178.498 21.596 1.00 36.52 184 TYR H CA 1
ATOM 18635 C C . TYR H 1 184 ? 161.660 178.109 22.944 1.00 45.78 184 TYR H C 1
ATOM 18636 O O . TYR H 1 184 ? 162.280 178.958 23.606 1.00 42.08 184 TYR H O 1
ATOM 18645 N N . ARG H 1 185 ? 161.502 176.843 23.357 1.00 47.64 185 ARG H N 1
ATOM 18646 C CA . ARG H 1 185 ? 162.096 176.341 24.597 1.00 42.32 185 ARG H CA 1
ATOM 18647 C C . ARG H 1 185 ? 163.602 176.587 24.524 1.00 37.75 185 ARG H C 1
ATOM 18648 O O . ARG H 1 185 ? 164.212 177.060 25.472 1.00 36.30 185 ARG H O 1
ATOM 18656 N N . SER H 1 186 ? 164.193 176.326 23.373 1.00 30.98 186 SER H N 1
ATOM 18657 C CA . SER H 1 186 ? 165.568 176.735 23.143 1.00 36.37 186 SER H CA 1
ATOM 18658 C C . SER H 1 186 ? 165.820 178.194 23.470 1.00 37.80 186 SER H C 1
ATOM 18659 O O . SER H 1 186 ? 166.576 178.532 24.381 1.00 38.03 186 SER H O 1
ATOM 18662 N N . GLY H 1 187 ? 165.175 179.055 22.701 1.00 38.20 187 GLY H N 1
ATOM 18663 C CA . GLY H 1 187 ? 165.500 180.466 22.676 1.00 38.48 187 GLY H CA 1
ATOM 18664 C C . GLY H 1 187 ? 165.206 181.206 23.964 1.00 42.86 187 GLY H C 1
ATOM 18665 O O . GLY H 1 187 ? 165.870 182.209 24.287 1.00 41.43 187 GLY H O 1
ATOM 18666 N N . PHE H 1 188 ? 164.208 180.740 24.709 1.00 44.04 188 PHE H N 1
ATOM 18667 C CA . PHE H 1 188 ? 163.865 181.430 25.948 1.00 46.05 188 PHE H CA 1
ATOM 18668 C C . PHE H 1 188 ? 164.645 180.874 27.151 1.00 52.37 188 PHE H C 1
ATOM 18669 O O . PHE H 1 188 ? 164.975 181.618 28.075 1.00 52.96 188 PHE H O 1
ATOM 18677 N N . ALA H 1 189 ? 164.949 179.574 27.103 1.00 47.10 189 ALA H N 1
ATOM 18678 C CA . ALA H 1 189 ? 165.755 178.899 28.105 1.00 41.35 189 ALA H CA 1
ATOM 18679 C C . ALA H 1 189 ? 166.801 179.824 28.708 1.00 38.21 189 ALA H C 1
ATOM 18680 O O . ALA H 1 189 ? 167.518 180.504 27.993 1.00 36.82 189 ALA H O 1
ATOM 18682 N N . THR H 1 190 ? 166.887 179.808 30.034 1.00 43.07 190 THR H N 1
ATOM 18683 C CA . THR H 1 190 ? 167.720 180.727 30.806 1.00 49.82 190 THR H CA 1
ATOM 18684 C C . THR H 1 190 ? 168.946 180.085 31.444 1.00 50.97 190 THR H C 1
ATOM 18685 O O . THR H 1 190 ? 169.767 180.796 32.024 1.00 52.10 190 THR H O 1
ATOM 18689 N N . THR H 1 191 ? 169.045 178.758 31.394 1.00 43.03 191 THR H N 1
ATOM 18690 C CA . THR H 1 191 ? 170.247 178.077 31.849 1.00 39.82 191 THR H CA 1
ATOM 18691 C C . THR H 1 191 ? 170.890 177.359 30.672 1.00 40.52 191 THR H C 1
ATOM 18692 O O . THR H 1 191 ? 170.220 176.775 29.830 1.00 41.74 191 THR H O 1
ATOM 18696 N N . GLN H 1 192 ? 172.202 177.399 30.604 1.00 35.41 192 GLN H N 1
ATOM 18697 C CA . GLN H 1 192 ? 172.841 176.843 29.450 1.00 33.30 192 GLN H CA 1
ATOM 18698 C C . GLN H 1 192 ? 172.557 175.350 29.351 1.00 39.49 192 GLN H C 1
ATOM 18699 O O . GLN H 1 192 ? 172.629 174.755 28.279 1.00 41.96 192 GLN H O 1
ATOM 18705 N N . GLU H 1 193 ? 172.228 174.723 30.464 1.00 38.31 193 GLU H N 1
ATOM 18706 C CA . GLU H 1 193 ? 171.917 173.307 30.379 1.00 43.13 193 GLU H CA 1
ATOM 18707 C C . GLU H 1 193 ? 170.519 173.077 29.787 1.00 44.03 193 GLU H C 1
ATOM 18708 O O . GLU H 1 193 ? 170.290 172.132 29.033 1.00 43.21 193 GLU H O 1
ATOM 18714 N N . ALA H 1 194 ? 169.581 173.943 30.152 1.00 46.32 194 ALA H N 1
ATOM 18715 C CA . ALA H 1 194 ? 168.182 173.783 29.772 1.00 42.47 194 ALA H CA 1
ATOM 18716 C C . ALA H 1 194 ? 168.077 174.053 28.281 1.00 45.38 194 ALA H C 1
ATOM 18717 O O . ALA H 1 194 ? 167.345 173.361 27.557 1.00 41.26 194 ALA H O 1
ATOM 18719 N N . TYR H 1 195 ? 168.832 175.066 27.848 1.00 39.47 195 TYR H N 1
ATOM 18720 C CA . TYR H 1 195 ? 169.015 175.389 26.450 1.00 36.93 195 TYR H CA 1
ATOM 18721 C C . TYR H 1 195 ? 169.445 174.173 25.657 1.00 38.98 195 TYR H C 1
ATOM 18722 O O . TYR H 1 195 ? 168.776 173.748 24.717 1.00 36.42 195 TYR H O 1
ATOM 18731 N N . GLU H 1 196 ? 170.592 173.625 26.018 1.00 36.58 196 GLU H N 1
ATOM 18732 C CA . GLU H 1 196 ? 171.038 172.436 25.345 1.00 38.71 196 GLU H CA 1
ATOM 18733 C C . GLU H 1 196 ? 169.980 171.296 25.396 1.00 40.42 196 GLU H C 1
ATOM 18734 O O . GLU H 1 196 ? 169.830 170.509 24.448 1.00 37.03 196 GLU H O 1
ATOM 18740 N N . GLU H 1 197 ? 169.234 171.201 26.489 1.00 34.91 197 GLU H N 1
ATOM 18741 C CA . GLU H 1 197 ? 168.245 170.142 26.576 1.00 39.02 197 GLU H CA 1
ATOM 18742 C C . GLU H 1 197 ? 167.063 170.315 25.587 1.00 43.72 197 GLU H C 1
ATOM 18743 O O . GLU H 1 197 ? 166.451 169.339 25.148 1.00 43.62 197 GLU H O 1
ATOM 18749 N N . ALA H 1 198 ? 166.756 171.549 25.213 1.00 42.30 198 ALA H N 1
ATOM 18750 C CA . ALA H 1 198 ? 165.726 171.783 24.200 1.00 36.38 198 ALA H CA 1
ATOM 18751 C C . ALA H 1 198 ? 166.296 171.816 22.776 1.00 39.44 198 ALA H C 1
ATOM 18752 O O . ALA H 1 198 ? 165.708 171.249 21.852 1.00 41.42 198 ALA H O 1
ATOM 18754 N N . PHE H 1 199 ? 167.436 172.482 22.608 1.00 35.74 199 PHE H N 1
ATOM 18755 C CA . PHE H 1 199 ? 168.044 172.628 21.299 1.00 36.10 199 PHE H CA 1
ATOM 18756 C C . PHE H 1 199 ? 168.413 171.279 20.656 1.00 44.75 199 PHE H C 1
ATOM 18757 O O . PHE H 1 199 ? 168.110 171.040 19.493 1.00 47.05 199 PHE H O 1
ATOM 18760 N N . TYR H 1 200 ? 169.062 170.382 21.386 1.00 43.42 200 TYR H N 1
ATOM 18761 C CA . TYR H 1 200 ? 169.516 169.149 20.731 1.00 42.98 200 TYR H CA 1
ATOM 18762 C C . TYR H 1 200 ? 168.387 168.280 20.148 1.00 43.83 200 TYR H C 1
ATOM 18763 O O . TYR H 1 200 ? 168.446 167.908 18.975 1.00 45.01 200 TYR H O 1
ATOM 18772 N N . PRO H 1 201 ? 167.366 167.948 20.962 1.00 43.44 201 PRO H N 1
ATOM 18773 C CA . PRO H 1 201 ? 166.365 167.015 20.452 1.00 45.11 201 PRO H CA 1
ATOM 18774 C C . PRO H 1 201 ? 165.622 167.636 19.264 1.00 50.17 201 PRO H C 1
ATOM 18775 O O . PRO H 1 201 ? 164.998 166.938 18.438 1.00 48.98 201 PRO H O 1
ATOM 18779 N N . LEU H 1 202 ? 165.723 168.959 19.178 1.00 46.30 202 LEU H N 1
ATOM 18780 C CA . LEU H 1 202 ? 165.185 169.703 18.047 1.00 46.02 202 LEU H CA 1
ATOM 18781 C C . LEU H 1 202 ? 165.874 169.313 16.750 1.00 46.81 202 LEU H C 1
ATOM 18782 O O . LEU H 1 202 ? 165.204 168.954 15.794 1.00 53.50 202 LEU H O 1
ATOM 18787 N N . PHE H 1 203 ? 167.200 169.395 16.698 1.00 47.78 203 PHE H N 1
ATOM 18788 C CA . PHE H 1 203 ? 167.923 168.935 15.502 1.00 48.62 203 PHE H CA 1
ATOM 18789 C C . PHE H 1 203 ? 167.850 167.429 15.325 1.00 46.76 203 PHE H C 1
ATOM 18790 O O . PHE H 1 203 ? 168.109 166.901 14.259 1.00 50.25 203 PHE H O 1
ATOM 18798 N N . ASP H 1 204 ? 167.475 166.741 16.380 1.00 47.71 204 ASP H N 1
ATOM 18799 C CA . ASP H 1 204 ? 167.230 165.332 16.270 1.00 52.28 204 ASP H CA 1
ATOM 18800 C C . ASP H 1 204 ? 165.993 165.116 15.424 1.00 48.53 204 ASP H C 1
ATOM 18801 O O . ASP H 1 204 ? 165.941 164.185 14.621 1.00 44.87 204 ASP H O 1
ATOM 18806 N N . THR H 1 205 ? 164.989 165.967 15.643 1.00 46.76 205 THR H N 1
ATOM 18807 C CA . THR H 1 205 ? 163.731 165.903 14.902 1.00 46.89 205 THR H CA 1
ATOM 18808 C C . THR H 1 205 ? 163.910 166.359 13.456 1.00 48.70 205 THR H C 1
ATOM 18809 O O . THR H 1 205 ? 163.427 165.696 12.544 1.00 55.60 205 THR H O 1
ATOM 18813 N N . LEU H 1 206 ? 164.609 167.469 13.231 1.00 45.78 206 LEU H N 1
ATOM 18814 C CA . LEU H 1 206 ? 165.032 167.796 11.871 1.00 44.93 206 LEU H CA 1
ATOM 18815 C C . LEU H 1 206 ? 165.641 166.547 11.237 1.00 51.81 206 LEU H C 1
ATOM 18816 O O . LEU H 1 206 ? 165.082 166.004 10.285 1.00 56.67 206 LEU H O 1
ATOM 18821 N N . ASP H 1 207 ? 166.770 166.088 11.777 1.00 46.67 207 ASP H N 1
ATOM 18822 C CA . ASP H 1 207 ? 167.452 164.906 11.272 1.00 45.77 207 ASP H CA 1
ATOM 18823 C C . ASP H 1 207 ? 166.494 163.805 10.817 1.00 48.75 207 ASP H C 1
ATOM 18824 O O . ASP H 1 207 ? 166.668 163.176 9.758 1.00 45.32 207 ASP H O 1
ATOM 18829 N N . TRP H 1 208 ? 165.471 163.581 11.625 1.00 50.29 208 TRP H N 1
ATOM 18830 C CA . TRP H 1 208 ? 164.530 162.509 11.364 1.00 52.26 208 TRP H CA 1
ATOM 18831 C C . TRP H 1 208 ? 163.723 162.811 10.148 1.00 55.38 208 TRP H C 1
ATOM 18832 O O . TRP H 1 208 ? 163.533 161.955 9.276 1.00 62.97 208 TRP H O 1
ATOM 18843 N N . LEU H 1 209 ? 163.223 164.038 10.125 1.00 48.22 209 LEU H N 1
ATOM 18844 C CA . LEU H 1 209 ? 162.429 164.532 9.026 1.00 48.95 209 LEU H CA 1
ATOM 18845 C C . LEU H 1 209 ? 163.181 164.445 7.701 1.00 52.15 209 LEU H C 1
ATOM 18846 O O . LEU H 1 209 ? 162.683 163.844 6.754 1.00 60.07 209 LEU H O 1
ATOM 18851 N N . GLU H 1 210 ? 164.384 165.012 7.641 1.00 48.35 210 GLU H N 1
ATOM 18852 C CA . GLU H 1 210 ? 165.188 164.942 6.427 1.00 51.60 210 GLU H CA 1
ATOM 18853 C C . GLU H 1 210 ? 165.232 163.543 5.851 1.00 60.72 210 GLU H C 1
ATOM 18854 O O . GLU H 1 210 ? 165.283 163.354 4.628 1.00 68.27 210 GLU H O 1
ATOM 18860 N N . GLU H 1 211 ? 165.231 162.543 6.714 1.00 56.97 211 GLU H N 1
ATOM 18861 C CA . GLU H 1 211 ? 165.295 161.203 6.175 1.00 63.49 211 GLU H CA 1
ATOM 18862 C C . GLU H 1 211 ? 163.924 160.635 5.902 1.00 66.30 211 GLU H C 1
ATOM 18863 O O . GLU H 1 211 ? 163.738 159.913 4.919 1.00 76.79 211 GLU H O 1
ATOM 18869 N N . HIS H 1 212 ? 162.960 160.957 6.757 1.00 63.18 212 HIS H N 1
ATOM 18870 C CA . HIS H 1 212 ? 161.601 160.503 6.515 1.00 65.08 212 HIS H CA 1
ATOM 18871 C C . HIS H 1 212 ? 161.248 160.825 5.089 1.00 68.77 212 HIS H C 1
ATOM 18872 O O . HIS H 1 212 ? 161.085 159.927 4.252 1.00 75.88 212 HIS H O 1
ATOM 18879 N N . LEU H 1 213 ? 161.149 162.121 4.819 1.00 63.92 213 LEU H N 1
ATOM 18880 C CA . LEU H 1 213 ? 160.870 162.602 3.474 1.00 67.81 213 LEU H CA 1
ATOM 18881 C C . LEU H 1 213 ? 162.104 162.577 2.599 1.00 70.84 213 LEU H C 1
ATOM 18882 O O . LEU H 1 213 ? 162.469 163.593 2.009 1.00 75.65 213 LEU H O 1
ATOM 18887 N N . THR H 1 214 ? 162.727 161.406 2.491 1.00 75.46 214 THR H N 1
ATOM 18888 C CA . THR H 1 214 ? 163.928 161.262 1.668 1.00 78.15 214 THR H CA 1
ATOM 18889 C C . THR H 1 214 ? 163.613 160.871 0.208 1.00 75.30 214 THR H C 1
ATOM 18890 O O . THR H 1 214 ? 164.249 161.358 -0.737 1.00 72.70 214 THR H O 1
ATOM 18894 N N . GLY H 1 215 ? 162.609 160.018 0.029 1.00 74.97 215 GLY H N 1
ATOM 18895 C CA . GLY H 1 215 ? 162.027 159.804 -1.288 1.00 77.88 215 GLY H CA 1
ATOM 18896 C C . GLY H 1 215 ? 160.772 160.646 -1.453 1.00 73.17 215 GLY H C 1
ATOM 18897 O O . GLY H 1 215 ? 160.439 161.125 -2.530 1.00 67.56 215 GLY H O 1
ATOM 18898 N N . ARG H 1 216 ? 160.087 160.847 -0.342 1.00 71.49 216 ARG H N 1
ATOM 18899 C CA . ARG H 1 216 ? 158.842 161.590 -0.323 1.00 74.70 216 ARG H CA 1
ATOM 18900 C C . ARG H 1 216 ? 158.917 163.030 -0.862 1.00 76.45 216 ARG H C 1
ATOM 18901 O O . ARG H 1 216 ? 160.005 163.623 -1.019 1.00 66.29 216 ARG H O 1
ATOM 18909 N N . GLU H 1 217 ? 157.716 163.549 -1.138 1.00 78.02 217 GLU H N 1
ATOM 18910 C CA . GLU H 1 217 ? 157.469 164.834 -1.774 1.00 69.87 217 GLU H CA 1
ATOM 18911 C C . GLU H 1 217 ? 156.712 165.653 -0.769 1.00 68.80 217 GLU H C 1
ATOM 18912 O O . GLU H 1 217 ? 156.861 166.870 -0.695 1.00 67.89 217 GLU H O 1
ATOM 18918 N N . TRP H 1 218 ? 155.849 164.973 -0.027 1.00 68.20 218 TRP H N 1
ATOM 18919 C CA . TRP H 1 218 ? 155.278 165.548 1.172 1.00 68.66 218 TRP H CA 1
ATOM 18920 C C . TRP H 1 218 ? 155.556 164.548 2.262 1.00 73.12 218 TRP H C 1
ATOM 18921 O O . TRP H 1 218 ? 156.006 163.418 1.983 1.00 69.66 218 TRP H O 1
ATOM 18932 N N . LEU H 1 219 ? 155.277 164.980 3.493 1.00 65.23 219 LEU H N 1
ATOM 18933 C CA . LEU H 1 219 ? 155.271 164.117 4.658 1.00 64.57 219 LEU H CA 1
ATOM 18934 C C . LEU H 1 219 ? 154.410 162.882 4.421 1.00 72.32 219 LEU H C 1
ATOM 18935 O O . LEU H 1 219 ? 154.867 161.918 3.802 1.00 79.28 219 LEU H O 1
ATOM 18940 N N . VAL H 1 220 ? 153.163 162.902 4.883 1.00 72.74 220 VAL H N 1
ATOM 18941 C CA . VAL H 1 220 ? 152.335 161.695 4.777 1.00 85.72 220 VAL H CA 1
ATOM 18942 C C . VAL H 1 220 ? 151.652 161.589 3.420 1.00 87.12 220 VAL H C 1
ATOM 18943 O O . VAL H 1 220 ? 151.345 162.614 2.817 1.00 84.76 220 VAL H O 1
ATOM 18947 N N . GLY H 1 221 ? 151.411 160.357 2.954 1.00 93.07 221 GLY H N 1
ATOM 18948 C CA . GLY H 1 221 ? 150.857 160.112 1.623 1.00 91.48 221 GLY H CA 1
ATOM 18949 C C . GLY H 1 221 ? 151.702 160.826 0.580 1.00 93.31 221 GLY H C 1
ATOM 18950 O O . GLY H 1 221 ? 152.805 161.301 0.896 1.00 97.92 221 GLY H O 1
ATOM 18951 N N . ASP H 1 222 ? 151.227 160.910 -0.657 1.00 73.38 222 ASP H N 1
ATOM 18952 C CA . ASP H 1 222 ? 151.921 161.765 -1.614 1.00 80.97 222 ASP H CA 1
ATOM 18953 C C . ASP H 1 222 ? 151.137 163.067 -1.652 1.00 80.84 222 ASP H C 1
ATOM 18954 O O . ASP H 1 222 ? 151.036 163.730 -2.684 1.00 81.41 222 ASP H O 1
ATOM 18959 N N . ARG H 1 223 ? 150.591 163.423 -0.494 1.00 79.76 223 ARG H N 1
ATOM 18960 C CA . ARG H 1 223 ? 149.621 164.507 -0.373 1.00 77.71 223 ARG H CA 1
ATOM 18961 C C . ARG H 1 223 ? 150.095 165.607 0.583 1.00 77.20 223 ARG H C 1
ATOM 18962 O O . ARG H 1 223 ? 150.762 165.343 1.585 1.00 77.93 223 ARG H O 1
ATOM 18970 N N . LEU H 1 224 ? 149.760 166.849 0.268 1.00 73.81 224 LEU H N 1
ATOM 18971 C CA . LEU H 1 224 ? 149.832 167.887 1.272 1.00 68.45 224 LEU H CA 1
ATOM 18972 C C . LEU H 1 224 ? 148.810 167.528 2.370 1.00 70.08 224 LEU H C 1
ATOM 18973 O O . LEU H 1 224 ? 147.681 167.163 2.058 1.00 77.13 224 LEU H O 1
ATOM 18978 N N . THR H 1 225 ? 149.220 167.599 3.640 1.00 70.50 225 THR H N 1
ATOM 18979 C CA . THR H 1 225 ? 148.336 167.398 4.799 1.00 62.35 225 THR H CA 1
ATOM 18980 C C . THR H 1 225 ? 148.646 168.449 5.847 1.00 64.43 225 THR H C 1
ATOM 18981 O O . THR H 1 225 ? 149.587 169.237 5.680 1.00 65.76 225 THR H O 1
ATOM 18985 N N . GLU H 1 226 ? 147.881 168.458 6.939 1.00 63.70 226 GLU H N 1
ATOM 18986 C CA . GLU H 1 226 ? 148.067 169.499 7.962 1.00 64.52 226 GLU H CA 1
ATOM 18987 C C . GLU H 1 226 ? 149.412 169.348 8.668 1.00 69.31 226 GLU H C 1
ATOM 18988 O O . GLU H 1 226 ? 149.872 170.269 9.341 1.00 65.39 226 GLU H O 1
ATOM 18994 N N . ALA H 1 227 ? 150.034 168.180 8.499 1.00 69.99 227 ALA H N 1
ATOM 18995 C CA . ALA H 1 227 ? 151.379 167.926 9.003 1.00 64.54 227 ALA H CA 1
ATOM 18996 C C . ALA H 1 227 ? 152.387 168.887 8.365 1.00 66.36 227 ALA H C 1
ATOM 18997 O O . ALA H 1 227 ? 153.173 169.546 9.069 1.00 65.31 227 ALA H O 1
ATOM 18999 N N . ASP H 1 228 ? 152.353 168.966 7.037 1.00 58.18 228 ASP H N 1
ATOM 19000 C CA . ASP H 1 228 ? 153.205 169.879 6.298 1.00 55.77 228 ASP H CA 1
ATOM 19001 C C . ASP H 1 228 ? 152.872 171.334 6.632 1.00 63.40 228 ASP H C 1
ATOM 19002 O O . ASP H 1 228 ? 153.742 172.217 6.591 1.00 59.46 228 ASP H O 1
ATOM 19007 N N . ILE H 1 229 ? 151.606 171.580 6.964 1.00 61.89 229 ILE H N 1
ATOM 19008 C CA . ILE H 1 229 ? 151.138 172.930 7.243 1.00 57.41 229 ILE H CA 1
ATOM 19009 C C . ILE H 1 229 ? 151.585 173.411 8.630 1.00 61.89 229 ILE H C 1
ATOM 19010 O O . ILE H 1 229 ? 151.984 174.569 8.788 1.00 59.55 229 ILE H O 1
ATOM 19015 N N . ARG H 1 230 ? 151.521 172.521 9.627 1.00 67.59 230 ARG H N 1
ATOM 19016 C CA . ARG H 1 230 ? 151.925 172.854 11.006 1.00 66.36 230 ARG H CA 1
ATOM 19017 C C . ARG H 1 230 ? 153.444 173.042 11.104 1.00 55.13 230 ARG H C 1
ATOM 19018 O O . ARG H 1 230 ? 153.924 173.829 11.928 1.00 47.71 230 ARG H O 1
ATOM 19026 N N . LEU H 1 231 ? 154.176 172.318 10.254 1.00 49.76 231 LEU H N 1
ATOM 19027 C CA . LEU H 1 231 ? 155.630 172.344 10.248 1.00 49.68 231 LEU H CA 1
ATOM 19028 C C . LEU H 1 231 ? 156.163 173.516 9.484 1.00 47.89 231 LEU H C 1
ATOM 19029 O O . LEU H 1 231 ? 157.225 174.057 9.796 1.00 46.89 231 LEU H O 1
ATOM 19034 N N . PHE H 1 232 ? 155.443 173.899 8.451 1.00 48.46 232 PHE H N 1
ATOM 19035 C CA . PHE H 1 232 ? 155.981 174.920 7.581 1.00 52.87 232 PHE H CA 1
ATOM 19036 C C . PHE H 1 232 ? 156.236 176.288 8.274 1.00 52.86 232 PHE H C 1
ATOM 19037 O O . PHE H 1 232 ? 157.284 176.900 8.072 1.00 53.13 232 PHE H O 1
ATOM 19045 N N . PRO H 1 233 ? 155.295 176.770 9.097 1.00 43.95 233 PRO H N 1
ATOM 19046 C CA . PRO H 1 233 ? 155.522 178.100 9.647 1.00 46.00 233 PRO H CA 1
ATOM 19047 C C . PRO H 1 233 ? 156.808 178.177 10.451 1.00 51.68 233 PRO H C 1
ATOM 19048 O O . PRO H 1 233 ? 157.415 179.249 10.544 1.00 55.97 233 PRO H O 1
ATOM 19052 N N . THR H 1 234 ? 157.236 177.051 11.008 1.00 52.83 234 THR H N 1
ATOM 19053 C CA . THR H 1 234 ? 158.446 177.025 11.824 1.00 48.94 234 THR H CA 1
ATOM 19054 C C . THR H 1 234 ? 159.695 176.937 10.944 1.00 45.90 234 THR H C 1
ATOM 19055 O O . THR H 1 234 ? 160.660 177.655 11.169 1.00 47.49 234 THR H O 1
ATOM 19059 N N . LEU H 1 235 ? 159.668 176.111 9.907 1.00 40.18 235 LEU H N 1
ATOM 19060 C CA . LEU H 1 235 ? 160.798 176.093 8.973 1.00 46.82 235 LEU H CA 1
ATOM 19061 C C . LEU H 1 235 ? 161.074 177.451 8.334 1.00 45.78 235 LEU H C 1
ATOM 19062 O O . LEU H 1 235 ? 162.209 177.904 8.254 1.00 48.23 235 LEU H O 1
ATOM 19067 N N . VAL H 1 236 ? 160.026 178.101 7.866 1.00 49.72 236 VAL H N 1
ATOM 19068 C CA . VAL H 1 236 ? 160.195 179.306 7.078 1.00 51.55 236 VAL H CA 1
ATOM 19069 C C . VAL H 1 236 ? 160.722 180.446 7.928 1.00 46.51 236 VAL H C 1
ATOM 19070 O O . VAL H 1 236 ? 161.335 181.390 7.422 1.00 44.81 236 VAL H O 1
ATOM 19074 N N . ARG H 1 237 ? 160.486 180.355 9.228 1.00 47.49 237 ARG H N 1
ATOM 19075 C CA . ARG H 1 237 ? 161.030 181.363 10.134 1.00 56.64 237 ARG H CA 1
ATOM 19076 C C . ARG H 1 237 ? 162.455 181.006 10.626 1.00 49.90 237 ARG H C 1
ATOM 19077 O O . ARG H 1 237 ? 163.139 181.826 11.257 1.00 43.25 237 ARG H O 1
ATOM 19085 N N . PHE H 1 238 ? 162.902 179.797 10.295 1.00 49.97 238 PHE H N 1
ATOM 19086 C CA . PHE H 1 238 ? 164.189 179.307 10.773 1.00 47.43 238 PHE H CA 1
ATOM 19087 C C . PHE H 1 238 ? 165.376 180.149 10.361 1.00 51.54 238 PHE H C 1
ATOM 19088 O O . PHE H 1 238 ? 165.696 181.098 11.057 1.00 56.43 238 PHE H O 1
ATOM 19096 N N . ASP H 1 239 ? 166.033 179.826 9.249 1.00 46.52 239 ASP H N 1
ATOM 19097 C CA . ASP H 1 239 ? 167.300 180.494 8.943 1.00 40.95 239 ASP H CA 1
ATOM 19098 C C . ASP H 1 239 ? 167.243 182.009 9.131 1.00 51.51 239 ASP H C 1
ATOM 19099 O O . ASP H 1 239 ? 168.264 182.651 9.404 1.00 52.96 239 ASP H O 1
ATOM 19104 N N . ALA H 1 240 ? 166.048 182.580 9.005 1.00 54.06 240 ALA H N 1
ATOM 19105 C CA . ALA H 1 240 ? 165.884 184.031 9.111 1.00 53.92 240 ALA H CA 1
ATOM 19106 C C . ALA H 1 240 ? 165.816 184.556 10.560 1.00 51.27 240 ALA H C 1
ATOM 19107 O O . ALA H 1 240 ? 166.472 185.545 10.892 1.00 51.53 240 ALA H O 1
ATOM 19109 N N . ILE H 1 241 ? 165.038 183.874 11.405 1.00 43.33 241 ILE H N 1
ATOM 19110 C CA . ILE H 1 241 ? 164.863 184.244 12.807 1.00 49.54 241 ILE H CA 1
ATOM 19111 C C . ILE H 1 241 ? 165.456 183.249 13.835 1.00 53.71 241 ILE H C 1
ATOM 19112 O O . ILE H 1 241 ? 166.443 183.563 14.530 1.00 48.93 241 ILE H O 1
ATOM 19117 N N . TYR H 1 242 ? 164.839 182.069 13.939 1.00 48.02 242 TYR H N 1
ATOM 19118 C CA . TYR H 1 242 ? 165.188 181.058 14.945 1.00 45.30 242 TYR H CA 1
ATOM 19119 C C . TYR H 1 242 ? 166.676 180.718 15.073 1.00 49.02 242 TYR H C 1
ATOM 19120 O O . TYR H 1 242 ? 167.232 180.628 16.168 1.00 52.20 242 TYR H O 1
ATOM 19129 N N . HIS H 1 243 ? 167.319 180.520 13.943 1.00 47.96 243 HIS H N 1
ATOM 19130 C CA . HIS H 1 243 ? 168.724 180.176 13.916 1.00 39.52 243 HIS H CA 1
ATOM 19131 C C . HIS H 1 243 ? 169.606 181.153 14.683 1.00 39.88 243 HIS H C 1
ATOM 19132 O O . HIS H 1 243 ? 170.607 180.771 15.233 1.00 48.86 243 HIS H O 1
ATOM 19139 N N . GLY H 1 244 ? 169.248 182.418 14.757 1.00 44.60 244 GLY H N 1
ATOM 19140 C CA . GLY H 1 244 ? 170.105 183.349 15.472 1.00 42.06 244 GLY H CA 1
ATOM 19141 C C . GLY H 1 244 ? 169.476 183.868 16.750 1.00 47.05 244 GLY H C 1
ATOM 19142 O O . GLY H 1 244 ? 170.077 183.863 17.825 1.00 52.51 244 GLY H O 1
ATOM 19143 N N . HIS H 1 245 ? 168.239 184.320 16.647 1.00 49.37 245 HIS H N 1
ATOM 19144 C CA . HIS H 1 245 ? 167.564 184.899 17.800 1.00 47.72 245 HIS H CA 1
ATOM 19145 C C . HIS H 1 245 ? 167.216 183.850 18.873 1.00 46.93 245 HIS H C 1
ATOM 19146 O O . HIS H 1 245 ? 167.125 184.154 20.054 1.00 48.59 245 HIS H O 1
ATOM 19153 N N . PHE H 1 246 ? 167.041 182.608 18.451 1.00 46.28 246 PHE H N 1
ATOM 19154 C CA . PHE H 1 246 ? 166.754 181.519 19.366 1.00 43.77 246 PHE H CA 1
ATOM 19155 C C . PHE H 1 246 ? 167.913 180.508 19.367 1.00 46.45 246 PHE H C 1
ATOM 19156 O O . PHE H 1 246 ? 167.720 179.309 19.585 1.00 42.46 246 PHE H O 1
ATOM 19164 N N . LYS H 1 247 ? 169.114 181.029 19.120 1.00 42.78 247 LYS H N 1
ATOM 19165 C CA . LYS H 1 247 ? 170.330 180.243 18.942 1.00 40.00 247 LYS H CA 1
ATOM 19166 C C . LYS H 1 247 ? 170.094 178.800 18.544 1.00 41.67 247 LYS H C 1
ATOM 19167 O O . LYS H 1 247 ? 170.772 177.928 19.063 1.00 45.94 247 LYS H O 1
ATOM 19173 N N . CYS H 1 248 ? 169.159 178.529 17.639 1.00 35.84 248 CYS H N 1
ATOM 19174 C CA . CYS H 1 248 ? 169.009 177.173 17.137 1.00 34.41 248 CYS H CA 1
ATOM 19175 C C . CYS H 1 248 ? 169.992 176.906 15.999 1.00 39.92 248 CYS H C 1
ATOM 19176 O O . CYS H 1 248 ? 169.601 176.858 14.850 1.00 48.49 248 CYS H O 1
ATOM 19179 N N . ASN H 1 249 ? 171.273 176.732 16.284 1.00 33.49 249 ASN H N 1
ATOM 19180 C CA . ASN H 1 249 ? 172.213 176.886 15.188 1.00 37.67 249 ASN H CA 1
ATOM 19181 C C . ASN H 1 249 ? 173.221 175.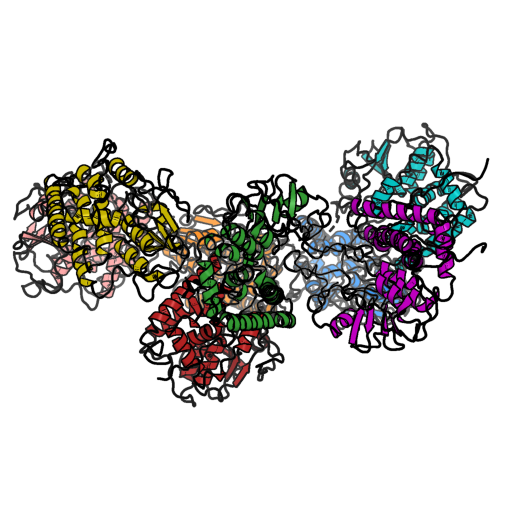814 14.987 1.00 43.40 249 ASN H C 1
ATOM 19182 O O . ASN H 1 249 ? 174.366 176.113 14.665 1.00 48.39 249 ASN H O 1
ATOM 19187 N N . LEU H 1 250 ? 172.819 174.566 15.143 1.00 45.79 250 LEU H N 1
ATOM 19188 C CA . LEU H 1 250 ? 173.732 173.471 14.834 1.00 46.88 250 LEU H CA 1
ATOM 19189 C C . LEU H 1 250 ? 174.037 173.478 13.312 1.00 53.30 250 LEU H C 1
ATOM 19190 O O . LEU H 1 250 ? 175.212 173.531 12.881 1.00 55.60 250 LEU H O 1
ATOM 19195 N N . ARG H 1 251 ? 172.967 173.458 12.515 1.00 50.66 251 ARG H N 1
ATOM 19196 C CA . ARG H 1 251 ? 173.038 173.612 11.075 1.00 45.18 251 ARG H CA 1
ATOM 19197 C C . ARG H 1 251 ? 172.007 174.653 10.721 1.00 48.82 251 ARG H C 1
ATOM 19198 O O . ARG H 1 251 ? 171.199 175.016 11.570 1.00 49.51 251 ARG H O 1
ATOM 19206 N N . ARG H 1 252 ? 172.021 175.132 9.478 1.00 49.11 252 ARG H N 1
ATOM 19207 C CA . ARG H 1 252 ? 170.889 175.892 8.930 1.00 44.49 252 ARG H CA 1
ATOM 19208 C C . ARG H 1 252 ? 169.972 174.925 8.184 1.00 52.17 252 ARG H C 1
ATOM 19209 O O . ARG H 1 252 ? 170.429 173.850 7.738 1.00 49.78 252 ARG H O 1
ATOM 19217 N N . ILE H 1 253 ? 168.697 175.306 8.027 1.00 50.93 253 ILE H N 1
ATOM 19218 C CA . ILE H 1 253 ? 167.748 174.514 7.238 1.00 43.77 253 ILE H CA 1
ATOM 19219 C C . ILE H 1 253 ? 168.238 174.367 5.819 1.00 48.23 253 ILE H C 1
ATOM 19220 O O . ILE H 1 253 ? 168.088 173.316 5.206 1.00 52.32 253 ILE H O 1
ATOM 19225 N N . ALA H 1 254 ? 168.818 175.441 5.295 1.00 46.98 254 ALA H N 1
ATOM 19226 C CA . ALA H 1 254 ? 169.436 175.415 3.980 1.00 42.83 254 ALA H CA 1
ATOM 19227 C C . ALA H 1 254 ? 170.316 174.199 3.857 1.00 49.78 254 ALA H C 1
ATOM 19228 O O . ALA H 1 254 ? 170.425 173.609 2.792 1.00 54.28 254 ALA H O 1
ATOM 19230 N N . ASP H 1 255 ? 170.954 173.834 4.961 1.00 52.00 255 ASP H N 1
ATOM 19231 C CA . ASP H 1 255 ? 171.898 172.724 4.971 1.00 54.86 255 ASP H CA 1
ATOM 19232 C C . ASP H 1 255 ? 171.155 171.418 5.046 1.00 50.94 255 ASP H C 1
ATOM 19233 O O . ASP H 1 255 ? 171.724 170.375 5.321 1.00 52.90 255 ASP H O 1
ATOM 19238 N N . TYR H 1 256 ? 169.867 171.490 4.793 1.00 46.87 256 TYR H N 1
ATOM 19239 C CA . TYR H 1 256 ? 169.074 170.301 4.724 1.00 54.94 256 TYR H CA 1
ATOM 19240 C C . TYR H 1 256 ? 168.377 170.256 3.356 1.00 58.16 256 TYR H C 1
ATOM 19241 O O . TYR H 1 256 ? 167.318 170.848 3.185 1.00 59.66 256 TYR H O 1
ATOM 19250 N N . PRO H 1 257 ? 168.981 169.568 2.373 1.00 58.40 257 PRO H N 1
ATOM 19251 C CA . PRO H 1 257 ? 168.392 169.213 1.077 1.00 62.23 257 PRO H CA 1
ATOM 19252 C C . PRO H 1 257 ? 166.886 168.990 1.111 1.00 60.78 257 PRO H C 1
ATOM 19253 O O . PRO H 1 257 ? 166.137 169.937 0.891 1.00 64.30 257 PRO H O 1
ATOM 19257 N N . ASN H 1 258 ? 166.445 167.763 1.356 1.00 55.21 258 ASN H N 1
ATOM 19258 C CA . ASN H 1 258 ? 165.017 167.518 1.401 1.00 57.04 258 ASN H CA 1
ATOM 19259 C C . ASN H 1 258 ? 164.229 168.600 2.127 1.00 60.03 258 ASN H C 1
ATOM 19260 O O . ASN H 1 258 ? 163.500 169.339 1.493 1.00 65.81 258 ASN H O 1
ATOM 19265 N N . LEU H 1 259 ? 164.378 168.715 3.440 1.00 60.19 259 LEU H N 1
ATOM 19266 C CA . LEU H 1 259 ? 163.731 169.798 4.191 1.00 55.37 259 LEU H CA 1
ATOM 19267 C C . LEU H 1 259 ? 163.694 171.139 3.462 1.00 58.45 259 LEU H C 1
ATOM 19268 O O . LEU H 1 259 ? 162.778 171.932 3.665 1.00 59.69 259 LEU H O 1
ATOM 19273 N N . SER H 1 260 ? 164.698 171.421 2.644 1.00 57.50 260 SER H N 1
ATOM 19274 C CA . SER H 1 260 ? 164.673 172.663 1.888 1.00 60.62 260 SER H CA 1
ATOM 19275 C C . SER H 1 260 ? 163.767 172.586 0.675 1.00 58.90 260 SER H C 1
ATOM 19276 O O . SER H 1 260 ? 163.119 173.570 0.341 1.00 59.95 260 SER H O 1
ATOM 19279 N N . ARG H 1 261 ? 163.730 171.435 0.014 1.00 56.35 261 ARG H N 1
ATOM 19280 C CA . ARG H 1 261 ? 162.755 171.234 -1.044 1.00 58.63 261 ARG H CA 1
ATOM 19281 C C . ARG H 1 261 ? 161.414 171.582 -0.449 1.00 59.85 261 ARG H C 1
ATOM 19282 O O . ARG H 1 261 ? 160.845 172.620 -0.767 1.00 68.51 261 ARG H O 1
ATOM 19290 N N . LEU H 1 262 ? 160.920 170.738 0.440 1.00 56.34 262 LEU H N 1
ATOM 19291 C CA . LEU H 1 262 ? 159.627 170.981 1.059 1.00 56.65 262 LEU H CA 1
ATOM 19292 C C . LEU H 1 262 ? 159.417 172.446 1.472 1.00 60.18 262 LEU H C 1
ATOM 19293 O O . LEU H 1 262 ? 158.314 172.966 1.358 1.00 60.39 262 LEU H O 1
ATOM 19298 N N . VAL H 1 263 ? 160.450 173.135 1.938 1.00 57.50 263 VAL H N 1
ATOM 19299 C CA . VAL H 1 263 ? 160.200 174.513 2.335 1.00 54.22 263 VAL H CA 1
ATOM 19300 C C . VAL H 1 263 ? 159.802 175.358 1.154 1.00 61.09 263 VAL H C 1
ATOM 19301 O O . VAL H 1 263 ? 158.658 175.756 1.059 1.00 67.98 263 VAL H O 1
ATOM 19305 N N . GLY H 1 264 ? 160.741 175.633 0.254 1.00 73.71 264 GLY H N 1
ATOM 19306 C CA . GLY H 1 264 ? 160.448 176.410 -0.944 1.00 72.68 264 GLY H CA 1
ATOM 19307 C C . GLY H 1 264 ? 159.234 175.907 -1.713 1.00 65.48 264 GLY H C 1
ATOM 19308 O O . GLY H 1 264 ? 158.320 176.664 -2.012 1.00 66.89 264 GLY H O 1
ATOM 19309 N N . LYS H 1 265 ? 159.224 174.624 -2.039 1.00 61.15 265 LYS H N 1
ATOM 19310 C CA . LYS H 1 265 ? 158.091 174.018 -2.732 1.00 65.41 265 LYS H CA 1
ATOM 19311 C C . LYS H 1 265 ? 156.727 174.600 -2.263 1.00 59.60 265 LYS H C 1
ATOM 19312 O O . LYS H 1 265 ? 155.893 174.951 -3.083 1.00 66.11 265 LYS H O 1
ATOM 19318 N N . LEU H 1 266 ? 156.523 174.748 -0.960 1.00 59.73 266 LEU H N 1
ATOM 19319 C CA . LEU H 1 266 ? 155.345 175.446 -0.427 1.00 60.74 266 LEU H CA 1
ATOM 19320 C C . LEU H 1 266 ? 155.314 176.963 -0.646 1.00 63.26 266 LEU H C 1
ATOM 19321 O O . LEU H 1 266 ? 154.330 177.493 -1.127 1.00 68.31 266 LEU H O 1
ATOM 19326 N N . ALA H 1 267 ? 156.382 177.657 -0.264 1.00 65.02 267 ALA H N 1
ATOM 19327 C CA . ALA H 1 267 ? 156.543 179.104 -0.505 1.00 70.50 267 ALA H CA 1
ATOM 19328 C C . ALA H 1 267 ? 156.366 179.556 -1.977 1.00 70.56 267 ALA H C 1
ATOM 19329 O O . ALA H 1 267 ? 156.193 180.750 -2.242 1.00 66.03 267 ALA H O 1
ATOM 19331 N N . SER H 1 268 ? 156.471 178.608 -2.913 1.00 69.78 268 SER H N 1
ATOM 19332 C CA . SER H 1 268 ? 156.097 178.803 -4.308 1.00 64.55 268 SER H CA 1
ATOM 19333 C C . SER H 1 268 ? 154.599 178.931 -4.346 1.00 69.17 268 SER H C 1
ATOM 19334 O O . SER H 1 268 ? 154.066 180.034 -4.304 1.00 77.42 268 SER H O 1
ATOM 19337 N N . HIS H 1 269 ? 153.933 177.782 -4.445 1.00 68.50 269 HIS H N 1
ATOM 19338 C CA . HIS H 1 269 ? 152.474 177.665 -4.334 1.00 70.64 269 HIS H CA 1
ATOM 19339 C C . HIS H 1 269 ? 151.792 179.012 -4.053 1.00 74.64 269 HIS H C 1
ATOM 19340 O O . HIS H 1 269 ? 151.986 179.608 -2.981 1.00 69.18 269 HIS H O 1
ATOM 19347 N N . GLU H 1 270 ? 150.999 179.484 -5.020 1.00 74.67 270 GLU H N 1
ATOM 19348 C CA . GLU H 1 270 ? 150.600 180.895 -5.073 1.00 79.99 270 GLU H CA 1
ATOM 19349 C C . GLU H 1 270 ? 149.413 181.238 -4.188 1.00 83.32 270 GLU H C 1
ATOM 19350 O O . GLU H 1 270 ? 148.863 182.346 -4.262 1.00 76.79 270 GLU H O 1
ATOM 19356 N N . ARG H 1 271 ? 149.021 180.285 -3.350 1.00 83.94 271 ARG H N 1
ATOM 19357 C CA . ARG H 1 271 ? 148.016 180.542 -2.329 1.00 79.78 271 ARG H CA 1
ATOM 19358 C C . ARG H 1 271 ? 148.670 180.807 -0.957 1.00 76.90 271 ARG H C 1
ATOM 19359 O O . ARG H 1 271 ? 148.112 181.535 -0.126 1.00 75.41 271 ARG H O 1
ATOM 19367 N N . VAL H 1 272 ? 149.864 180.246 -0.743 1.00 73.13 272 VAL H N 1
ATOM 19368 C CA . VAL H 1 272 ? 150.598 180.440 0.507 1.00 69.36 272 VAL H CA 1
ATOM 19369 C C . VAL H 1 272 ? 151.577 181.607 0.448 1.00 71.24 272 VAL H C 1
ATOM 19370 O O . VAL H 1 272 ? 151.691 182.367 1.409 1.00 73.12 272 VAL H O 1
ATOM 19374 N N . ALA H 1 273 ? 152.280 181.768 -0.666 1.00 65.16 273 ALA H N 1
ATOM 19375 C CA . ALA H 1 273 ? 153.185 182.916 -0.798 1.00 73.29 273 ALA H CA 1
ATOM 19376 C C . ALA H 1 273 ? 152.645 184.286 -0.284 1.00 72.54 273 ALA H C 1
ATOM 19377 O O . ALA H 1 273 ? 153.417 185.135 0.148 1.00 64.78 273 ALA H O 1
ATOM 19379 N N . PRO H 1 274 ? 151.322 184.521 -0.371 1.00 80.79 274 PRO H N 1
ATOM 19380 C CA . PRO H 1 274 ? 150.751 185.749 0.201 1.00 72.67 274 PRO H CA 1
ATOM 19381 C C . PRO H 1 274 ? 150.734 185.760 1.727 1.00 72.43 274 PRO H C 1
ATOM 19382 O O . PRO H 1 274 ? 150.598 186.829 2.317 1.00 78.17 274 PRO H O 1
ATOM 19386 N N . THR H 1 275 ? 150.833 184.595 2.357 1.00 68.39 275 THR H N 1
ATOM 19387 C CA . THR H 1 275 ? 150.866 184.511 3.815 1.00 65.75 275 THR H CA 1
ATOM 19388 C C . THR H 1 275 ? 152.262 184.896 4.382 1.00 70.11 275 THR H C 1
ATOM 19389 O O . THR H 1 275 ? 152.395 185.805 5.217 1.00 70.05 275 THR H O 1
ATOM 19393 N N . ILE H 1 276 ? 153.294 184.201 3.917 1.00 59.96 276 ILE H N 1
ATOM 19394 C CA . ILE H 1 276 ? 154.681 184.534 4.209 1.00 54.56 276 ILE H CA 1
ATOM 19395 C C . ILE H 1 276 ? 155.093 186.011 4.064 1.00 62.26 276 ILE H C 1
ATOM 19396 O O . ILE H 1 276 ? 155.332 186.495 2.961 1.00 66.70 276 ILE H O 1
ATOM 19401 N N . ASN H 1 277 ? 155.222 186.734 5.162 1.00 56.17 277 ASN H N 1
ATOM 19402 C CA . ASN H 1 277 ? 156.051 187.923 5.093 1.00 56.93 277 ASN H CA 1
ATOM 19403 C C . ASN H 1 277 ? 157.125 187.770 6.144 1.00 64.11 277 ASN H C 1
ATOM 19404 O O . ASN H 1 277 ? 156.802 187.574 7.323 1.00 63.81 277 ASN H O 1
ATOM 19409 N N . LEU H 1 278 ? 158.392 187.854 5.734 1.00 54.41 278 LEU H N 1
ATOM 19410 C CA . LEU H 1 278 ? 159.478 187.681 6.691 1.00 48.06 278 LEU H CA 1
ATOM 19411 C C . LEU H 1 278 ? 159.911 188.943 7.379 1.00 51.79 278 LEU H C 1
ATOM 19412 O O . LEU H 1 278 ? 160.009 188.957 8.594 1.00 54.01 278 LEU H O 1
ATOM 19417 N N . ARG H 1 279 ? 160.175 189.992 6.604 1.00 57.59 279 ARG H N 1
ATOM 19418 C CA . ARG H 1 279 ? 160.555 191.300 7.151 1.00 55.46 279 ARG H CA 1
ATOM 19419 C C . ARG H 1 279 ? 159.710 191.678 8.361 1.00 53.12 279 ARG H C 1
ATOM 19420 O O . ARG H 1 279 ? 160.237 192.269 9.290 1.00 57.00 279 ARG H O 1
ATOM 19428 N N . HIS H 1 280 ? 158.420 191.334 8.356 1.00 52.49 280 HIS H N 1
ATOM 19429 C CA . HIS H 1 280 ? 157.526 191.550 9.511 1.00 55.95 280 HIS H CA 1
ATOM 19430 C C . HIS H 1 280 ? 157.935 190.601 10.643 1.00 63.96 280 HIS H C 1
ATOM 19431 O O . HIS H 1 280 ? 158.482 191.053 11.652 1.00 63.30 280 HIS H O 1
ATOM 19438 N N . ALA H 1 281 ? 157.707 189.294 10.471 1.00 63.96 281 ALA H N 1
ATOM 19439 C CA . ALA H 1 281 ? 158.095 188.304 11.486 1.00 54.18 281 ALA H CA 1
ATOM 19440 C C . ALA H 1 281 ? 159.456 188.604 12.128 1.00 57.80 281 ALA H C 1
ATOM 19441 O O . ALA H 1 281 ? 159.603 188.458 13.343 1.00 63.10 281 ALA H O 1
ATOM 19443 N N . LYS H 1 282 ? 160.454 189.019 11.350 1.00 48.32 282 LYS H N 1
ATOM 19444 C CA . LYS H 1 282 ? 161.678 189.498 11.983 1.00 47.37 282 LYS H CA 1
ATOM 19445 C C . LYS H 1 282 ? 161.477 190.702 12.928 1.00 53.85 282 LYS H C 1
ATOM 19446 O O . LYS H 1 282 ? 161.930 190.670 14.063 1.00 56.35 282 LYS H O 1
ATOM 19452 N N . ALA H 1 283 ? 160.804 191.757 12.494 1.00 50.72 283 ALA H N 1
ATOM 19453 C CA . ALA H 1 283 ? 160.682 192.928 13.359 1.00 53.86 283 ALA H CA 1
ATOM 19454 C C . ALA H 1 283 ? 159.917 192.625 14.633 1.00 53.88 283 ALA H C 1
ATOM 19455 O O . ALA H 1 283 ? 159.898 193.424 15.569 1.00 57.24 283 ALA H O 1
ATOM 19457 N N . HIS H 1 284 ? 159.258 191.485 14.668 1.00 46.13 284 HIS H N 1
ATOM 19458 C CA . HIS H 1 284 ? 158.524 191.132 15.855 1.00 49.09 284 HIS H CA 1
ATOM 19459 C C . HIS H 1 284 ? 159.519 190.566 16.819 1.00 56.16 284 HIS H C 1
ATOM 19460 O O . HIS H 1 284 ? 160.001 191.270 17.706 1.00 63.44 284 HIS H O 1
ATOM 19467 N N . TYR H 1 285 ? 159.829 189.284 16.627 1.00 55.63 285 TYR H N 1
ATOM 19468 C CA . TYR H 1 285 ? 160.879 188.583 17.373 1.00 49.35 285 TYR H CA 1
ATOM 19469 C C . TYR H 1 285 ? 162.015 189.460 17.895 1.00 44.08 285 TYR H C 1
ATOM 19470 O O . TYR H 1 285 ? 162.127 189.681 19.090 1.00 50.51 285 TYR H O 1
ATOM 19479 N N . TYR H 1 286 ? 162.875 189.950 17.022 1.00 38.52 286 TYR H N 1
ATOM 19480 C CA . TYR H 1 286 ? 163.976 190.757 17.512 1.00 45.15 286 TYR H CA 1
ATOM 19481 C C . TYR H 1 286 ? 163.498 191.937 18.368 1.00 50.23 286 TYR H C 1
ATOM 19482 O O . TYR H 1 286 ? 164.167 192.368 19.318 1.00 52.68 286 TYR H O 1
ATOM 19491 N N . GLY H 1 287 ? 162.314 192.431 18.047 1.00 46.52 287 GLY H N 1
ATOM 19492 C CA . GLY H 1 287 ? 161.896 193.722 18.536 1.00 47.70 287 GLY H CA 1
ATOM 19493 C C . GLY H 1 287 ? 161.125 193.693 19.822 1.00 44.84 287 GLY H C 1
ATOM 19494 O O . GLY H 1 287 ? 161.208 194.635 20.608 1.00 48.80 287 GLY H O 1
ATOM 19495 N N . SER H 1 288 ? 160.387 192.609 20.026 1.00 44.56 288 SER H N 1
ATOM 19496 C CA . SER H 1 288 ? 159.458 192.474 21.146 1.00 53.05 288 SER H CA 1
ATOM 19497 C C . SER H 1 288 ? 159.903 191.454 22.227 1.00 53.61 288 SER H C 1
ATOM 19498 O O . SER H 1 288 ? 159.166 191.159 23.205 1.00 45.46 288 SER H O 1
ATOM 19501 N N . HIS H 1 289 ? 161.129 190.967 22.046 1.00 49.46 289 HIS H N 1
ATOM 19502 C CA . HIS H 1 289 ? 161.727 189.958 22.894 1.00 49.49 289 HIS H CA 1
ATOM 19503 C C . HIS H 1 289 ? 162.973 190.523 23.545 1.00 55.51 289 HIS H C 1
ATOM 19504 O O . HIS H 1 289 ? 164.067 190.148 23.159 1.00 57.08 289 HIS H O 1
ATOM 19511 N N . PRO H 1 290 ? 162.815 191.385 24.568 1.00 63.22 290 PRO H N 1
ATOM 19512 C CA . PRO H 1 290 ? 163.893 192.181 25.187 1.00 60.52 290 PRO H CA 1
ATOM 19513 C C . PRO H 1 290 ? 164.703 191.392 26.225 1.00 56.29 290 PRO H C 1
ATOM 19514 O O . PRO H 1 290 ? 165.820 191.797 26.579 1.00 53.70 290 PRO H O 1
ATOM 19518 N N . SER H 1 291 ? 164.105 190.303 26.718 1.00 54.49 291 SER H N 1
ATOM 19519 C CA . SER H 1 291 ? 164.726 189.370 27.655 1.00 48.52 291 SER H CA 1
ATOM 19520 C C . SER H 1 291 ? 165.735 188.508 26.905 1.00 56.48 291 SER H C 1
ATOM 19521 O O . SER H 1 291 ? 166.758 188.108 27.446 1.00 62.68 291 SER H O 1
ATOM 19524 N N . VAL H 1 292 ? 165.456 188.240 25.641 1.00 56.29 292 VAL H N 1
ATOM 19525 C CA . VAL H 1 292 ? 166.431 187.600 24.784 1.00 48.39 292 VAL H CA 1
ATOM 19526 C C . VAL H 1 292 ? 167.363 188.608 24.138 1.00 49.84 292 VAL H C 1
ATOM 19527 O O . VAL H 1 292 ? 168.554 188.367 24.064 1.00 47.95 292 VAL H O 1
ATOM 19531 N N . ASN H 1 293 ? 166.810 189.721 23.652 1.00 53.66 293 ASN H N 1
ATOM 19532 C CA . ASN H 1 293 ? 167.555 190.711 22.857 1.00 55.44 293 ASN H CA 1
ATOM 19533 C C . ASN H 1 293 ? 167.206 192.144 23.270 1.00 61.07 293 ASN H C 1
ATOM 19534 O O . ASN H 1 293 ? 166.305 192.772 22.704 1.00 67.77 293 ASN H O 1
ATOM 19539 N N . PRO H 1 294 ? 167.932 192.679 24.254 1.00 64.32 294 PRO H N 1
ATOM 19540 C CA . PRO H 1 294 ? 167.515 193.948 24.850 1.00 65.17 294 PRO H CA 1
ATOM 19541 C C . PRO H 1 294 ? 167.557 195.076 23.831 1.00 62.94 294 PRO H C 1
ATOM 19542 O O . PRO H 1 294 ? 166.568 195.798 23.711 1.00 66.57 294 PRO H O 1
ATOM 19546 N N . THR H 1 295 ? 168.668 195.231 23.113 1.00 59.28 295 THR H N 1
ATOM 19547 C CA . THR H 1 295 ? 168.788 196.371 22.212 1.00 59.11 295 THR H CA 1
ATOM 19548 C C . THR H 1 295 ? 167.485 196.577 21.392 1.00 64.19 295 THR H C 1
ATOM 19549 O O . THR H 1 295 ? 166.881 197.655 21.415 1.00 60.42 295 THR H O 1
ATOM 19553 N N . GLY H 1 296 ? 167.016 195.523 20.731 1.00 63.50 296 GLY H N 1
ATOM 19554 C CA . GLY H 1 296 ? 165.816 195.605 19.911 1.00 60.39 296 GLY H CA 1
ATOM 19555 C C . GLY H 1 296 ? 166.155 195.319 18.458 1.00 58.65 296 GLY H C 1
ATOM 19556 O O . GLY H 1 296 ? 165.491 194.519 17.788 1.00 53.51 296 GLY H O 1
ATOM 19557 N N . ILE H 1 297 ? 167.214 195.978 17.992 1.00 52.86 297 ILE H N 1
ATOM 19558 C CA . ILE H 1 297 ? 167.766 195.825 16.650 1.00 43.58 297 ILE H CA 1
ATOM 19559 C C . ILE H 1 297 ? 167.371 194.589 15.858 1.00 45.29 297 ILE H C 1
ATOM 19560 O O . ILE H 1 297 ? 167.623 193.453 16.268 1.00 46.03 297 ILE H O 1
ATOM 19565 N N . VAL H 1 298 ? 166.761 194.830 14.700 1.00 50.48 298 VAL H N 1
ATOM 19566 C CA . VAL H 1 298 ? 166.412 193.757 13.774 1.00 50.99 298 VAL H CA 1
ATOM 19567 C C . VAL H 1 298 ? 167.547 193.596 12.792 1.00 44.40 298 VAL H C 1
ATOM 19568 O O . VAL H 1 298 ? 167.787 194.481 11.992 1.00 44.03 298 VAL H O 1
ATOM 19572 N N . PRO H 1 299 ? 168.263 192.471 12.860 1.00 50.30 299 PRO H N 1
ATOM 19573 C CA . PRO H 1 299 ? 169.508 192.433 12.090 1.00 53.77 299 PRO H CA 1
ATOM 19574 C C . PRO H 1 299 ? 169.197 192.587 10.619 1.00 56.22 299 PRO H C 1
ATOM 19575 O O . PRO H 1 299 ? 168.044 192.343 10.210 1.00 46.63 299 PRO H O 1
ATOM 19579 N N . VAL H 1 300 ? 170.218 193.005 9.864 1.00 55.69 300 VAL H N 1
ATOM 19580 C CA . VAL H 1 300 ? 170.208 193.067 8.406 1.00 49.01 300 VAL H CA 1
ATOM 19581 C C . VAL H 1 300 ? 169.877 191.701 7.820 1.00 50.43 300 VAL H C 1
ATOM 19582 O O . VAL H 1 300 ? 169.952 191.505 6.600 1.00 45.22 300 VAL H O 1
ATOM 19586 N N . GLY H 1 301 ? 169.523 190.767 8.710 1.00 56.12 301 GLY H N 1
ATOM 19587 C CA . GLY H 1 301 ? 169.045 189.432 8.368 1.00 57.36 301 GLY H CA 1
ATOM 19588 C C . GLY H 1 301 ? 169.988 188.627 7.503 1.00 58.38 301 GLY H C 1
ATOM 19589 O O . GLY H 1 301 ? 171.055 189.108 7.119 1.00 61.55 301 GLY H O 1
ATOM 19590 N N . PRO H 1 302 ? 169.611 187.385 7.197 1.00 57.06 302 PRO H N 1
ATOM 19591 C CA . PRO H 1 302 ? 170.405 186.697 6.179 1.00 56.97 302 PRO H CA 1
ATOM 19592 C C . PRO H 1 302 ? 169.942 187.196 4.812 1.00 61.25 302 PRO H C 1
ATOM 19593 O O . PRO H 1 302 ? 168.730 187.353 4.630 1.00 58.76 302 PRO H O 1
ATOM 19597 N N . ALA H 1 303 ? 170.888 187.489 3.914 1.00 62.84 303 ALA H N 1
ATOM 19598 C CA . ALA H 1 303 ? 170.622 187.767 2.493 1.00 64.03 303 ALA H CA 1
ATOM 19599 C C . ALA H 1 303 ? 169.264 187.246 2.033 1.00 70.15 303 ALA H C 1
ATOM 19600 O O . ALA H 1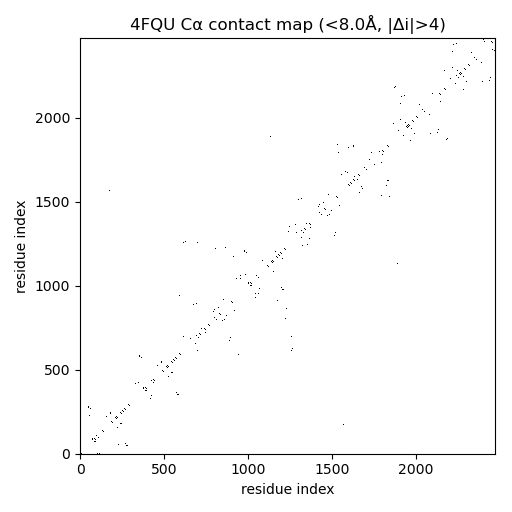 303 ? 168.263 187.968 2.084 1.00 68.26 303 ALA H O 1
ATOM 19602 N N . GLN H 1 304 ? 169.230 186.008 1.548 1.00 66.62 304 GLN H N 1
ATOM 19603 C CA . GLN H 1 304 ? 167.946 185.348 1.334 1.00 74.54 304 GLN H CA 1
ATOM 19604 C C . GLN H 1 304 ? 167.881 184.091 2.189 1.00 72.13 304 GLN H C 1
ATOM 19605 O O . GLN H 1 304 ? 168.745 183.223 2.110 1.00 70.20 304 GLN H O 1
ATOM 19611 N N . PRO H 1 305 ? 166.854 184.008 3.033 1.00 70.50 305 PRO H N 1
ATOM 19612 C CA . PRO H 1 305 ? 166.685 182.892 3.956 1.00 69.43 305 PRO H CA 1
ATOM 19613 C C . PRO H 1 305 ? 166.259 181.637 3.215 1.00 75.11 305 PRO H C 1
ATOM 19614 O O . PRO H 1 305 ? 166.355 180.541 3.777 1.00 67.83 305 PRO H O 1
ATOM 19618 N N . LEU H 1 306 ? 165.809 181.793 1.970 1.00 84.65 306 LEU H N 1
ATOM 19619 C CA . LEU H 1 306 ? 165.160 180.696 1.246 1.00 88.32 306 LEU H CA 1
ATOM 19620 C C . LEU H 1 306 ? 165.799 180.355 -0.117 1.00 95.36 306 LEU H C 1
ATOM 19621 O O . LEU H 1 306 ? 166.861 180.887 -0.469 1.00 89.11 306 LEU H O 1
ATOM 19626 N N . PRO H 1 307 ? 165.167 179.431 -0.867 1.00 105.61 307 PRO H N 1
ATOM 19627 C CA . PRO H 1 307 ? 165.600 179.138 -2.244 1.00 116.39 307 PRO H CA 1
ATOM 19628 C C . PRO H 1 307 ? 165.139 180.147 -3.331 1.00 115.11 307 PRO H C 1
ATOM 19629 O O . PRO H 1 307 ? 165.039 181.362 -3.105 1.00 102.97 307 PRO H O 1
ATOM 19633 N N . GLY H 1 308 ? 164.880 179.625 -4.526 1.00 113.13 308 GLY H N 1
ATOM 19634 C CA . GLY H 1 308 ? 164.497 180.457 -5.651 1.00 129.79 308 GLY H CA 1
ATOM 19635 C C . GLY H 1 308 ? 164.895 179.875 -7.001 1.00 150.94 308 GLY H C 1
ATOM 19636 O O . GLY H 1 308 ? 166.077 179.873 -7.361 1.00 154.28 308 GLY H O 1
ATOM 19637 N N . LEU H 1 309 ? 163.901 179.390 -7.748 1.00 154.25 309 LEU H N 1
ATOM 19638 C CA . LEU H 1 309 ? 164.108 178.756 -9.059 1.00 157.28 309 LEU H CA 1
ATOM 19639 C C . LEU H 1 309 ? 164.812 177.368 -8.994 1.00 167.66 309 LEU H C 1
ATOM 19640 O O . LEU H 1 309 ? 165.890 177.238 -8.397 1.00 164.12 309 LEU H O 1
ATOM 19645 N N . THR H 1 310 ? 164.169 176.344 -9.579 1.00 172.40 310 THR H N 1
ATOM 19646 C CA . THR H 1 310 ? 164.763 175.004 -9.834 1.00 178.46 310 THR H CA 1
ATOM 19647 C C . THR H 1 310 ? 164.021 174.295 -11.014 1.00 181.45 310 THR H C 1
ATOM 19648 O O . THR H 1 310 ? 162.827 174.545 -11.234 1.00 177.98 310 THR H O 1
ATOM 19652 N N . LEU H 1 311 ? 164.728 173.438 -11.769 1.00 182.20 311 LEU H N 1
ATOM 19653 C CA . LEU H 1 311 ? 164.175 172.765 -12.969 1.00 176.82 311 LEU H CA 1
ATOM 19654 C C . LEU H 1 311 ? 162.755 172.175 -12.745 1.00 178.31 311 LEU H C 1
ATOM 19655 O O . LEU H 1 311 ? 162.391 171.848 -11.612 1.00 180.66 311 LEU H O 1
ATOM 19660 N N . GLN H 1 312 ? 161.960 172.042 -13.813 1.00 174.67 312 GLN H N 1
ATOM 19661 C CA . GLN H 1 312 ? 160.557 171.597 -13.683 1.00 169.18 312 GLN H CA 1
ATOM 19662 C C . GLN H 1 312 ? 160.354 170.078 -13.849 1.00 164.02 312 GLN H C 1
ATOM 19663 O O . GLN H 1 312 ? 160.267 169.346 -12.855 1.00 158.82 312 GLN H O 1
ATOM 19669 N N . SER H 1 313 ? 160.265 169.618 -15.098 1.00 159.11 313 SER H N 1
ATOM 19670 C CA . SER H 1 313 ? 160.109 168.190 -15.393 1.00 158.21 313 SER H CA 1
ATOM 19671 C C . SER H 1 313 ? 160.074 167.935 -16.905 1.00 144.53 313 SER H C 1
ATOM 19672 O O . SER H 1 313 ? 160.658 166.969 -17.411 1.00 119.41 313 SER H O 1
#

Nearest PDB structures (foldseek):
  4fqu-assembly1_B  TM=1.003E+00  e=2.248E-60  Sphingobium chlorophenolicum
  4fqu-assembly3_F  TM=9.950E-01  e=2.099E-52  Sphingobium chlorophenolicum
  4fqu-assembly4_G  TM=9.964E-01  e=6.097E-52  Sphingobium chlorophenolicum
  4fqu-assembly1_A  TM=9.939E-01  e=5.756E-51  Sphingobium chlorophenolicum
  4fqu-assembly4_H-2  TM=9.898E-01  e=4.577E-48  Sphingobium chlorophenolicum

Organism: Sphingobium chlorophenolicum (NCBI:txid46429)

InterPro domains:
  IPR004045 Glutathione S-transferase, N-terminal [PF13409] (52-147)
  IPR010987 Glutathione S-transferase, C-terminal-like [PS50405] (161-285)
  IPR016639 Glutathione S-transferase Omega/GSH [PIRSF015753] (12-304)
  IPR016639 Glutathione S-transferase Omega/GSH [PTHR32419] (15-304)
  IPR016639 Glutathione S-transferase Omega/GSH [SFLDG01206] (1-304)
  IPR036249 Thioredoxin-like superfamily [SSF52833] (37-152)
  IPR036282 Glutathione S-transferase, C-terminal domain superfamily [SSF47616] (165-304)
  IPR040079 Glutathione transferase family [SFLDS00019] (1-304)
  IPR047047 Glutathione S-transferases Omega-like, C-terminal [cd03190] (161-302)

B-factor: mean 45.91, std 23.1, range [6.45, 182.2]